Protein 8ZKH (pdb70)

Foldseek 3Di:
DDDDPDDFFFVLLVLVVVLLVVLLVVCLVLLLVLLVVLVVVVLVFFFAWQPFLQFFDFFDQWFWAKFQLAPPFTAHIDGDADDCNRGHRDDDIGTDDDPTRHAQWFGIWIWTAADPDFGDTFRFGGDDADGPHRLAHRGFPRDGDGGRDTGDTTVVDPVVPCPSVCSQCVQPQLLPNHLLPHYGPDPCSSSVSSLLVSLLLLQLLLQLLCCLQPVPPVVPHPCPPDDQFDPVCALQVSLQCSLVVCVVVSVVCVVPDCSVVSVVVSVVSSVSVRPRCGPPDLSSSNSSVSSSVNNVVCSNPPVSSVVSVVVCSVVSVVVSVVSVVVSVVSVLLSVVLSLLCCLFPRCVVLVVVQVVVLVVVCVQLPVVVQQPFQFLVCVLVSCVPRVLCCQQPPPQVDFQFFWKKWFFQAPDFFDDADPPDGDQAQAPGYDHDAAAAAQLERDDDPDGHPQHQQAADDDQADDPDLVDGGRGTGRMDQCDPSPPVNVVVSVSCVVSVHPVTRGFKMWTWFWHADPPSQKIKIKTKIWGHSGHGGTGIDIDIFIDHLAAPVPHCGSLLVSLVVLLVVLVVLVVVLVVVCVVVPDPPDPDVRPVVSVVLSVLSNVLNVLSNVLNHLSHVLVVVCVVDPHPDRSPCVRSSVSVVVSNVSSVVSSVVSVVVVVVVVLVPPVPVLVVVLCVVLVVVVVVLVVVLVVQLLVLLVVLVVQLPPDQPPRDDPCVPLQFFQPPDDSRPDDRSSDDDCVRSVRRSVVNCVVVPSPCVVVVRSVVSSVVSCCVRVVD/DVVVVVVLLVVLLVLLVLLVDLVCDPDCVVVQVVLCCQQFCDQLDDPDRDGLQRDWAVVSVLSNQLGSVLVQQADDPVLDFGARVNQWTWFAFKKKFFWFFDWPLDDDDPVCCDVDPTAADWDDPVGTDQCFDFPRDDQQRGKDDQVRQVAAWDQDDPGIDGNIGRMDTAFRHSVRNSVVSVVCVVGPSDDLRIFKMKMWTKIARVVPGKIKIKMKMWGAGSVGIIHIDIDIFIGHQPQPDDVVSVVSVVSVVVSVVSLVVLVVVLCVCCVPPPVVQPPPVLNVLSVVLSVLVVVLVVLVVVQNVPDVLVVVCVVPRNHGRDCPVNRVSVVVSVVSSVVSSVSSVVSPLVPPPPDDVVVLVVVLCVVLVVVVVVLVVVVVVVLLVLLVVCLVQVCPQQVCNVDSVSSSVQLVVVQVVNDDLVSQCVSDVPPSVVSSVVSNCCVVPPSVVVSVVSSVVSSVVSVVVVVVVVPD/DCVVVVVLLVVLLVLLVLLVVLVCDPPPVVVVVVVCCQQFQCQLAPPDRDGLQRFWAVVSVLSNQLGSVLVQCADDVLDWGARVVQWTWFAFKKKFFWFFDWPLDDDDPVCCPPDPTAEDADDPVGTDQDFDFPRDDQQRGKDDQVRQVWAWDQDDPGIDGRIGGMDTAFRHSVGNSVVSVVCVVRPRDDLGIFKMKMWTKIARVVDQKIKIKMKMWGAGSVGIIHIDIDIFIDHQPQPDDPVSVVSVVSVVVSVVSLVVLVVVLCVCQVPPPDPVPPDPLNVLSVVLSVLVVVLVVLCVVLNPPPVLVVVCVVPRNHGRDCPVSRVSVVVSVVSSVVSSVSSVVSVLVPPPPDDVSVLVVVLVVVLPVVVVVLVVVVVVVLLVLLVLCLVQCCPFDVCNVDSVSSSVVLVVVVVVPDDLVRQCVSPVPPSVVSSVVSCCCVPPPSVVVVVVSSVVSSVVSVVVVVVVVVD/DCPVVVVLLVVLLVLLVVLVVVVVPPVPVVVVVVLCCQQAPDALAPPGRHGLQDFWAPVSVLSNLVGSVLVSQCECRWAFLAWKKKFFWFFDWPLDDDDPVDPPPPPTAEDADDPVGTDADQDFPPDDQQRGWDDQVVQVDAWDQDDPDIDGNTGRMDTADRDSVGNNVVSVVCVVRDRCDLGIAKMKMWTKTAPVVDGKIKIKMKMWGAGSVGIIDIDIDIFIDGLDDPPDVVSVVSVVSVVVNVVSLVVLVVVLVVVCVVVVVDDVVDDLNVLSVLLSVLSVVLVVLVVVLNVVSVPSCVSVPDDNDGDDCVVNRVSVVVSVVSSVVNSVSSVVSVLVPPCPDPVSVLVVQLVVVLPVVLVVLVVVVVVVLLVLLVLCLVQCCPFQVCNVDSVSSSVQLVVVLVPDDDLPSLCVSPVPPSVVSSVVSCCCRVPPSVVVSVVSSVVSSVVSVVVVCVVPVD

Organism: Homo sapiens (NCBI:txid9606)

Radius of gyration: 43.86 Å; Cα contacts (8 Å, |Δi|>4): 3112; chains: 4; bounding box: 104×141×106 Å

B-factor: mean 83.78, std 37.87, range [20.0, 196.8]

Structure (mmCIF, N/CA/C/O backbone):
data_8ZKH
#
_entry.id   8ZKH
#
_cell.length_a   1.00
_cell.length_b   1.00
_cell.length_c   1.00
_cell.angle_alpha   90.00
_cell.angle_beta   90.00
_cell.angle_gamma   90.00
#
_symmetry.space_group_name_H-M   'P 1'
#
loop_
_entity.id
_entity.type
_entity.pdbx_description
1 polymer Polycystin-1
2 polymer Polycystin-2
3 non-polymer '(1R)-2-{[(S)-{[(2S)-2,3-dihydroxypropyl]oxy}(hydroxy)phosphoryl]oxy}-1-[(hexadecanoyloxy)methyl]ethyl (9Z)-octadec-9-enoate'
4 non-polymer 'CALCIUM ION'
5 non-polymer 2-acetamido-2-deoxy-beta-D-glucopyranose
#
loop_
_atom_site.group_PDB
_atom_site.id
_atom_site.type_symbol
_atom_site.label_atom_id
_atom_site.label_alt_id
_atom_site.label_comp_id
_atom_site.label_asym_id
_atom_site.label_entity_id
_atom_site.label_seq_id
_atom_site.pdbx_PDB_ins_code
_atom_site.Cartn_x
_atom_site.Cartn_y
_atom_site.Cartn_z
_atom_site.occupancy
_atom_site.B_iso_or_equiv
_atom_site.auth_seq_id
_atom_site.auth_comp_id
_atom_site.auth_asym_id
_atom_site.auth_atom_id
_atom_site.pdbx_PDB_model_num
ATOM 1 N N . VAL A 1 23 ? 111.818 151.077 178.849 1.00 136.88 3065 VAL A N 1
ATOM 2 C CA . VAL A 1 23 ? 112.117 149.651 178.853 1.00 136.88 3065 VAL A CA 1
ATOM 3 C C . VAL A 1 23 ? 113.108 149.315 177.746 1.00 136.88 3065 VAL A C 1
ATOM 4 O O . VAL A 1 23 ? 112.876 149.625 176.576 1.00 136.88 3065 VAL A O 1
ATOM 8 N N . PHE A 1 24 ? 114.209 148.670 178.121 1.00 137.92 3066 PHE A N 1
ATOM 9 C CA . PHE A 1 24 ? 115.235 148.263 177.166 1.00 137.92 3066 PHE A CA 1
ATOM 10 C C . PHE A 1 24 ? 115.114 146.763 176.914 1.00 137.92 3066 PHE A C 1
ATOM 11 O O . PHE A 1 24 ? 115.525 145.955 177.747 1.00 137.92 3066 PHE A O 1
ATOM 19 N N . PRO A 1 25 ? 114.547 146.388 175.758 1.00 134.28 3067 PRO A N 1
ATOM 20 C CA . PRO A 1 25 ? 114.332 144.984 175.400 1.00 134.28 3067 PRO A CA 1
ATOM 21 C C . PRO A 1 25 ? 115.465 144.325 174.612 1.00 134.28 3067 PRO A C 1
ATOM 22 O O . PRO A 1 25 ? 116.485 144.943 174.306 1.00 134.28 3067 PRO A O 1
ATOM 26 N N . GLU A 1 26 ? 115.251 143.051 174.296 1.00 130.17 3068 GLU A N 1
ATOM 27 C CA . GLU A 1 26 ? 116.184 142.219 173.544 1.00 130.17 3068 GLU A CA 1
ATOM 28 C C . GLU A 1 26 ? 117.419 141.820 174.346 1.00 130.17 3068 GLU A C 1
ATOM 29 O O . GLU A 1 26 ? 118.531 142.262 174.030 1.00 130.17 3068 GLU A O 1
ATOM 35 N N . PRO A 1 27 ? 117.274 140.993 175.386 1.00 126.34 3069 PRO A N 1
ATOM 36 C CA . PRO A 1 27 ? 118.445 140.349 175.988 1.00 126.34 3069 PRO A CA 1
ATOM 37 C C . PRO A 1 27 ? 118.846 139.060 175.290 1.00 126.34 3069 PRO A C 1
ATOM 38 O O . PRO A 1 27 ? 119.899 138.497 175.620 1.00 126.34 3069 PRO A O 1
ATOM 42 N N . THR A 1 28 ? 118.041 138.589 174.340 1.00 125.48 3070 THR A N 1
ATOM 43 C CA . THR A 1 28 ? 118.265 137.323 173.659 1.00 125.48 3070 THR A CA 1
ATOM 44 C C . THR A 1 28 ? 119.077 137.550 172.384 1.00 125.48 3070 THR A C 1
ATOM 45 O O . THR A 1 28 ? 119.606 138.638 172.141 1.00 125.48 3070 THR A O 1
ATOM 49 N N . ALA A 1 29 ? 119.182 136.513 171.547 1.00 123.42 3071 ALA A N 1
ATOM 50 C CA . ALA A 1 29 ? 119.999 136.578 170.345 1.00 123.42 3071 ALA A CA 1
ATOM 51 C C . ALA A 1 29 ? 119.315 136.051 169.089 1.00 123.42 3071 ALA A C 1
ATOM 52 O O . ALA A 1 29 ? 119.914 136.116 168.011 1.00 123.42 3071 ALA A O 1
ATOM 54 N N . ASP A 1 30 ? 118.093 135.531 169.188 1.00 121.35 3072 ASP A N 1
ATOM 55 C CA . ASP A 1 30 ? 117.396 135.056 168.001 1.00 121.35 3072 ASP A CA 1
ATOM 56 C C . ASP A 1 30 ? 116.940 136.230 167.142 1.00 121.35 3072 ASP A C 1
ATOM 57 O O . ASP A 1 30 ? 116.754 137.349 167.626 1.00 121.35 3072 ASP A O 1
ATOM 62 N N . VAL A 1 31 ? 116.758 135.963 165.852 1.00 109.95 3073 VAL A N 1
ATOM 63 C CA . VAL A 1 31 ? 116.429 136.996 164.879 1.00 109.95 3073 VAL A CA 1
ATOM 64 C C . VAL A 1 31 ? 115.053 136.713 164.289 1.00 109.95 3073 VAL A C 1
ATOM 65 O O . VAL A 1 31 ? 114.634 135.558 164.150 1.00 109.95 3073 VAL A O 1
ATOM 69 N N . ASN A 1 32 ? 114.339 137.787 163.964 1.00 103.82 3074 ASN A N 1
ATOM 70 C CA . ASN A 1 32 ? 113.039 137.707 163.312 1.00 103.82 3074 ASN A CA 1
ATOM 71 C C . ASN A 1 32 ? 113.217 138.043 161.838 1.00 103.82 3074 ASN A C 1
ATOM 72 O O . ASN A 1 32 ? 113.741 139.111 161.501 1.00 103.82 3074 ASN A O 1
ATOM 77 N N . TYR A 1 33 ? 112.785 137.136 160.964 1.00 95.27 3075 TYR A N 1
ATOM 78 C CA . TYR A 1 33 ? 113.023 137.293 159.536 1.00 95.27 3075 TYR A CA 1
ATOM 79 C C . TYR A 1 33 ? 111.950 138.103 158.826 1.00 95.27 3075 TYR A C 1
ATOM 80 O O . TYR A 1 33 ? 112.199 138.590 157.719 1.00 95.27 3075 TYR A O 1
ATOM 89 N N . ILE A 1 34 ? 110.774 138.272 159.433 1.00 93.12 3076 ILE A N 1
ATOM 90 C CA . ILE A 1 34 ? 109.694 139.001 158.772 1.00 93.12 3076 ILE A CA 1
ATOM 91 C C . ILE A 1 34 ? 110.084 140.460 158.566 1.00 93.12 3076 ILE A C 1
ATOM 92 O O . ILE A 1 34 ? 109.947 141.013 157.465 1.00 93.12 3076 ILE A O 1
ATOM 97 N N . VAL A 1 35 ? 110.583 141.102 159.624 1.00 97.42 3077 VAL A N 1
ATOM 98 C CA . VAL A 1 35 ? 110.944 142.514 159.540 1.00 97.42 3077 VAL A CA 1
ATOM 99 C C . VAL A 1 35 ? 112.097 142.716 158.565 1.00 97.42 3077 VAL A C 1
ATOM 100 O O . VAL A 1 35 ? 112.081 143.643 157.745 1.00 97.42 3077 VAL A O 1
ATOM 104 N N . MET A 1 36 ? 113.110 141.849 158.631 1.00 97.71 3078 MET A N 1
ATOM 105 C CA . MET A 1 36 ? 114.246 141.976 157.726 1.00 97.71 3078 MET A CA 1
ATOM 106 C C . MET A 1 36 ? 113.815 141.796 156.277 1.00 97.71 3078 MET A C 1
ATOM 107 O O . MET A 1 36 ? 114.233 142.560 155.398 1.00 97.71 3078 MET A O 1
ATOM 112 N N . LEU A 1 37 ? 112.967 140.800 156.012 1.00 88.86 3079 LEU A N 1
ATOM 113 C CA . LEU A 1 37 ? 112.516 140.559 154.646 1.00 88.86 3079 LEU A CA 1
ATOM 114 C C . LEU A 1 37 ? 111.709 141.735 154.111 1.00 88.86 3079 LEU A C 1
ATOM 115 O O . LEU A 1 37 ? 111.924 142.174 152.975 1.00 88.86 3079 LEU A O 1
ATOM 120 N N . THR A 1 38 ? 110.782 142.267 154.913 1.00 93.40 3080 THR A N 1
ATOM 121 C CA . THR A 1 38 ? 109.958 143.364 154.410 1.00 93.40 3080 THR A CA 1
ATOM 122 C C . THR A 1 38 ? 110.783 144.634 154.215 1.00 93.40 3080 THR A C 1
ATOM 123 O O . THR A 1 38 ? 110.578 145.366 153.237 1.00 93.40 3080 THR A O 1
ATOM 127 N N . CYS A 1 39 ? 111.741 144.901 155.110 1.00 97.95 3081 CYS A N 1
ATOM 128 C CA . CYS A 1 39 ? 112.607 146.060 154.926 1.00 97.95 3081 CYS A CA 1
ATOM 129 C C . CYS A 1 39 ? 113.475 145.911 153.682 1.00 97.95 3081 CYS A C 1
ATOM 130 O O . CYS A 1 39 ? 113.659 146.875 152.927 1.00 97.95 3081 CYS A O 1
ATOM 133 N N . ALA A 1 40 ? 114.014 144.713 153.446 1.00 94.66 3082 ALA A N 1
ATOM 134 C CA . ALA A 1 40 ? 114.808 144.492 152.243 1.00 94.66 3082 ALA A CA 1
ATOM 135 C C . ALA A 1 40 ? 113.967 144.681 150.988 1.00 94.66 3082 ALA A C 1
ATOM 136 O O . ALA A 1 40 ? 114.423 145.291 150.013 1.00 94.66 3082 ALA A O 1
ATOM 138 N N . VAL A 1 41 ? 112.734 144.170 150.996 1.00 91.92 3083 VAL A N 1
ATOM 139 C CA . VAL A 1 41 ? 111.867 144.303 149.828 1.00 91.92 3083 VAL A CA 1
ATOM 140 C C . VAL A 1 41 ? 111.563 145.770 149.555 1.00 91.92 3083 VAL A C 1
ATOM 141 O O . VAL A 1 41 ? 111.625 146.233 148.408 1.00 91.92 3083 VAL A O 1
ATOM 145 N N . CYS A 1 42 ? 111.229 146.528 150.605 1.00 99.64 3084 CYS A N 1
ATOM 146 C CA . CYS A 1 42 ? 110.911 147.939 150.403 1.00 99.64 3084 CYS A CA 1
ATOM 147 C C . CYS A 1 42 ? 112.128 148.716 149.913 1.00 99.64 3084 CYS A C 1
ATOM 148 O O . CYS A 1 42 ? 112.011 149.566 149.023 1.00 99.64 3084 CYS A O 1
ATOM 151 N N . LEU A 1 43 ? 113.311 148.429 150.464 1.00 100.25 3085 LEU A N 1
ATOM 152 C CA . LEU A 1 43 ? 114.513 149.121 150.008 1.00 100.25 3085 LEU A CA 1
ATOM 153 C C . LEU A 1 43 ? 114.823 148.801 148.549 1.00 100.25 3085 LEU A C 1
ATOM 154 O O . LEU A 1 43 ? 115.175 149.697 147.772 1.00 100.25 3085 LEU A O 1
ATOM 159 N N . VAL A 1 44 ? 114.696 147.531 148.156 1.00 99.63 3086 VAL A N 1
ATOM 160 C CA . VAL A 1 44 ? 114.994 147.148 146.779 1.00 99.63 3086 VAL A CA 1
ATOM 161 C C . VAL A 1 44 ? 114.005 147.791 145.813 1.00 99.63 3086 VAL A C 1
ATOM 162 O O . VAL A 1 44 ? 114.394 148.300 144.749 1.00 99.63 3086 VAL A O 1
ATOM 166 N N . THR A 1 45 ? 112.712 147.774 146.154 1.00 102.09 3087 THR A N 1
ATOM 167 C CA . THR A 1 45 ? 111.740 148.401 145.267 1.00 102.09 3087 THR A CA 1
ATOM 168 C C . THR A 1 45 ? 111.958 149.906 145.188 1.00 102.09 3087 THR A C 1
ATOM 169 O O . THR A 1 45 ? 111.781 150.496 144.115 1.00 102.09 3087 THR A O 1
ATOM 173 N N . TYR A 1 46 ? 112.382 150.540 146.288 1.00 112.53 3088 TYR A N 1
ATOM 174 C CA . TYR A 1 46 ? 112.728 151.953 146.213 1.00 112.53 3088 TYR A CA 1
ATOM 175 C C . TYR A 1 46 ? 113.910 152.183 145.288 1.00 112.53 3088 TYR A C 1
ATOM 176 O O . TYR A 1 46 ? 113.928 153.159 144.537 1.00 112.53 3088 TYR A O 1
ATOM 185 N N . MET A 1 47 ? 114.923 151.319 145.348 1.00 109.98 3089 MET A N 1
ATOM 186 C CA . MET A 1 47 ? 116.089 151.507 144.488 1.00 109.98 3089 MET A CA 1
ATOM 187 C C . MET A 1 47 ? 115.704 151.405 143.016 1.00 109.98 3089 MET A C 1
ATOM 188 O O . MET A 1 47 ? 116.099 152.244 142.191 1.00 109.98 3089 MET A O 1
ATOM 193 N N . VAL A 1 48 ? 114.913 150.386 142.671 1.00 108.92 3090 VAL A N 1
ATOM 194 C CA . VAL A 1 48 ? 114.504 150.213 141.277 1.00 108.92 3090 VAL A CA 1
ATOM 195 C C . VAL A 1 48 ? 113.646 151.387 140.820 1.00 108.92 3090 VAL A C 1
ATOM 196 O O . VAL A 1 48 ? 113.840 151.933 139.720 1.00 108.92 3090 VAL A O 1
ATOM 200 N N . MET A 1 49 ? 112.682 151.794 141.652 1.00 116.59 3091 MET A N 1
ATOM 201 C CA . MET A 1 49 ? 111.840 152.929 141.298 1.00 116.59 3091 MET A CA 1
ATOM 202 C C . MET A 1 49 ? 112.653 154.207 141.170 1.00 116.59 3091 MET A C 1
ATOM 203 O O . MET A 1 49 ? 112.382 155.027 140.293 1.00 116.59 3091 MET A O 1
ATOM 208 N N . ALA A 1 50 ? 113.643 154.402 142.039 1.00 119.21 3092 ALA A N 1
ATOM 209 C CA . ALA A 1 50 ? 114.470 155.598 141.955 1.00 119.21 3092 ALA A CA 1
ATOM 210 C C . ALA A 1 50 ? 115.242 155.634 140.647 1.00 119.21 3092 ALA A C 1
ATOM 211 O O . ALA A 1 50 ? 115.294 156.675 139.985 1.00 119.21 3092 ALA A O 1
ATOM 213 N N . ALA A 1 51 ? 115.826 154.504 140.243 1.00 119.78 3093 ALA A N 1
ATOM 214 C CA . ALA A 1 51 ? 116.548 154.473 138.973 1.00 119.78 3093 ALA A CA 1
ATOM 215 C C . ALA A 1 51 ? 115.620 154.793 137.805 1.00 119.78 3093 ALA A C 1
ATOM 216 O O . ALA A 1 51 ? 115.913 155.670 136.976 1.00 119.78 3093 ALA A O 1
ATOM 218 N N . ILE A 1 52 ? 114.478 154.103 137.735 1.00 120.20 3094 ILE A N 1
ATOM 219 C CA . ILE A 1 52 ? 113.589 154.282 136.590 1.00 120.20 3094 ILE A CA 1
ATOM 220 C C . ILE A 1 52 ? 113.007 155.692 136.579 1.00 120.20 3094 ILE A C 1
ATOM 221 O O . ILE A 1 52 ? 112.897 156.330 135.523 1.00 120.20 3094 ILE A O 1
ATOM 226 N N . LEU A 1 53 ? 112.629 156.204 137.752 1.00 126.80 3095 LEU A N 1
ATOM 227 C CA . LEU A 1 53 ? 112.058 157.540 137.845 1.00 126.80 3095 LEU A CA 1
ATOM 228 C C . LEU A 1 53 ? 113.083 158.615 137.527 1.00 126.80 3095 LEU A C 1
ATOM 229 O O . LEU A 1 53 ? 112.725 159.644 136.954 1.00 126.80 3095 LEU A O 1
ATOM 234 N N . HIS A 1 54 ? 114.352 158.412 137.889 1.00 132.18 3096 HIS A N 1
ATOM 235 C CA . HIS A 1 54 ? 115.381 159.362 137.481 1.00 132.18 3096 HIS A CA 1
ATOM 236 C C . HIS A 1 54 ? 115.545 159.365 135.968 1.00 132.18 3096 HIS A C 1
ATOM 237 O O . HIS A 1 54 ? 115.703 160.430 135.357 1.00 132.18 3096 HIS A O 1
ATOM 244 N N . LYS A 1 55 ? 115.509 158.183 135.346 1.00 132.22 3097 LYS A N 1
ATOM 245 C CA . LYS A 1 55 ? 115.565 158.129 133.887 1.00 132.22 3097 LYS A CA 1
ATOM 246 C C . LYS A 1 55 ? 114.394 158.885 133.265 1.00 132.22 3097 LYS A C 1
ATOM 247 O O . LYS A 1 55 ? 114.572 159.686 132.338 1.00 132.22 3097 LYS A O 1
ATOM 253 N N . LEU A 1 56 ? 113.184 158.651 133.780 1.00 134.43 3098 LEU A N 1
ATOM 254 C CA . LEU A 1 56 ? 112.007 159.334 133.249 1.00 134.43 3098 LEU A CA 1
ATOM 255 C C . LEU A 1 56 ? 112.092 160.839 133.477 1.00 134.43 3098 LEU A C 1
ATOM 256 O O . LEU A 1 56 ? 111.700 161.630 132.612 1.00 134.43 3098 LEU A O 1
ATOM 261 N N . ASP A 1 57 ? 112.591 161.250 134.644 1.00 141.08 3099 ASP A N 1
ATOM 262 C CA . ASP A 1 57 ? 112.720 162.668 134.954 1.00 141.08 3099 ASP A CA 1
ATOM 263 C C . ASP A 1 57 ? 113.690 163.347 134.000 1.00 141.08 3099 ASP A C 1
ATOM 264 O O . ASP A 1 57 ? 113.427 164.452 133.517 1.00 141.08 3099 ASP A O 1
ATOM 269 N N . GLN A 1 58 ? 114.829 162.707 133.727 1.00 142.39 3100 GLN A N 1
ATOM 270 C CA . GLN A 1 58 ? 115.784 163.307 132.802 1.00 142.39 3100 GLN A CA 1
ATOM 271 C C . GLN A 1 58 ? 115.216 163.350 131.387 1.00 142.39 3100 GLN A C 1
ATOM 272 O O . GLN A 1 58 ? 115.427 164.327 130.655 1.00 142.39 3100 GLN A O 1
ATOM 278 N N . LEU A 1 59 ? 114.461 162.319 130.996 1.00 143.10 3101 LEU A N 1
ATOM 279 C CA . LEU A 1 59 ? 113.833 162.322 129.678 1.00 143.10 3101 LEU A CA 1
ATOM 280 C C . LEU A 1 59 ? 112.827 163.461 129.553 1.00 143.10 3101 LEU A C 1
ATOM 281 O O . LEU A 1 59 ? 112.761 164.137 128.520 1.00 143.10 3101 LEU A O 1
ATOM 286 N N . ASP A 1 60 ? 112.030 163.686 130.599 1.00 148.64 3102 ASP A N 1
ATOM 287 C CA . ASP A 1 60 ? 111.021 164.739 130.555 1.00 148.64 3102 ASP A CA 1
ATOM 288 C C . ASP A 1 60 ? 111.649 166.126 130.634 1.00 148.64 3102 ASP A C 1
ATOM 289 O O . ASP A 1 60 ? 111.196 167.054 129.955 1.00 148.64 3102 ASP A O 1
ATOM 294 N N . ALA A 1 61 ? 112.688 166.288 131.458 1.00 149.45 3103 ALA A N 1
ATOM 295 C CA . ALA A 1 61 ? 113.328 167.589 131.603 1.00 149.45 3103 ALA A CA 1
ATOM 296 C C . ALA A 1 61 ? 114.146 167.954 130.373 1.00 149.45 3103 ALA A C 1
ATOM 297 O O . ALA A 1 61 ? 114.358 169.141 130.105 1.00 149.45 3103 ALA A O 1
ATOM 299 N N . SER A 1 62 ? 114.620 166.957 129.620 1.00 151.62 3104 SER A N 1
ATOM 300 C CA . SER A 1 62 ? 115.297 167.255 128.364 1.00 151.62 3104 SER A CA 1
ATOM 301 C C . SER A 1 62 ? 114.361 167.900 127.351 1.00 151.62 3104 SER A C 1
ATOM 302 O O . SER A 1 62 ? 114.832 168.576 126.430 1.00 151.62 3104 SER A O 1
ATOM 305 N N . ARG A 1 63 ? 113.051 167.709 127.501 1.00 151.47 3105 ARG A N 1
ATOM 306 C CA . ARG A 1 63 ? 112.063 168.349 126.643 1.00 151.47 3105 ARG A CA 1
ATOM 307 C C . ARG A 1 63 ? 111.547 169.649 127.243 1.00 151.47 3105 ARG A C 1
ATOM 308 O O . ARG A 1 63 ? 111.288 170.603 126.501 1.00 151.47 3105 ARG A O 1
ATOM 316 N N . GLY A 1 64 ? 111.441 169.726 128.567 1.00 151.91 3106 GLY A N 1
ATOM 317 C CA . GLY A 1 64 ? 111.017 170.941 129.239 1.00 151.91 3106 GLY A CA 1
ATOM 318 C C . GLY A 1 64 ? 112.117 171.975 129.380 1.00 151.91 3106 GLY A C 1
ATOM 319 O O . GLY A 1 64 ? 111.936 172.999 130.037 1.00 151.91 3106 GLY A O 1
ATOM 320 N N . ARG A 1 75 ? 91.795 164.014 120.809 1.00 170.62 3117 ARG A N 1
ATOM 321 C CA . ARG A 1 75 ? 92.038 164.518 122.154 1.00 170.62 3117 ARG A CA 1
ATOM 322 C C . ARG A 1 75 ? 91.784 166.020 122.228 1.00 170.62 3117 ARG A C 1
ATOM 323 O O . ARG A 1 75 ? 91.074 166.580 121.393 1.00 170.62 3117 ARG A O 1
ATOM 325 N N . PHE A 1 76 ? 92.365 166.664 123.243 1.00 171.57 3118 PHE A N 1
ATOM 326 C CA . PHE A 1 76 ? 92.214 168.109 123.384 1.00 171.57 3118 PHE A CA 1
ATOM 327 C C . PHE A 1 76 ? 92.858 168.848 122.218 1.00 171.57 3118 PHE A C 1
ATOM 328 O O . PHE A 1 76 ? 92.289 169.813 121.694 1.00 171.57 3118 PHE A O 1
ATOM 330 N N . LYS A 1 77 ? 94.043 168.412 121.800 1.00 170.74 3119 LYS A N 1
ATOM 331 C CA . LYS A 1 77 ? 94.737 169.044 120.688 1.00 170.74 3119 LYS A CA 1
ATOM 332 C C . LYS A 1 77 ? 94.069 168.666 119.372 1.00 170.74 3119 LYS A C 1
ATOM 333 O O . LYS A 1 77 ? 93.797 167.488 119.119 1.00 170.74 3119 LYS A O 1
ATOM 335 N N . TYR A 1 78 ? 93.807 169.666 118.538 1.00 171.35 3120 TYR A N 1
ATOM 336 C CA . TYR A 1 78 ? 93.168 169.474 117.247 1.00 171.35 3120 TYR A CA 1
ATOM 337 C C . TYR A 1 78 ? 94.074 169.995 116.138 1.00 171.35 3120 TYR A C 1
ATOM 338 O O . TYR A 1 78 ? 95.071 170.679 116.384 1.00 171.35 3120 TYR A O 1
ATOM 340 N N . GLU A 1 79 ? 93.711 169.660 114.903 1.00 172.70 3121 GLU A N 1
ATOM 341 C CA . GLU A 1 79 ? 94.447 170.076 113.714 1.00 172.70 3121 GLU A CA 1
ATOM 342 C C . GLU A 1 79 ? 93.617 171.030 112.860 1.00 172.70 3121 GLU A C 1
ATOM 343 O O . GLU A 1 79 ? 93.621 170.954 111.630 1.00 172.70 3121 GLU A O 1
ATOM 345 N N . ILE A 1 80 ? 92.894 171.937 113.508 1.00 175.13 3122 ILE A N 1
ATOM 346 C CA . ILE A 1 80 ? 92.046 172.897 112.821 1.00 175.13 3122 ILE A CA 1
ATOM 347 C C . ILE A 1 80 ? 92.694 174.277 112.899 1.00 175.13 3122 ILE A C 1
ATOM 348 O O . ILE A 1 80 ? 93.632 174.511 113.660 1.00 175.13 3122 ILE A O 1
ATOM 350 N N . LEU A 1 81 ? 92.175 175.199 112.092 1.00 175.48 3123 LEU A N 1
ATOM 351 C CA . LEU A 1 81 ? 92.729 176.543 112.029 1.00 175.48 3123 LEU A CA 1
ATOM 352 C C . LEU A 1 81 ? 92.429 177.320 113.306 1.00 175.48 3123 LEU A C 1
ATOM 353 O O . LEU A 1 81 ? 91.439 177.069 113.999 1.00 175.48 3123 LEU A O 1
ATOM 355 N N . VAL A 1 82 ? 93.305 178.276 113.613 1.00 175.95 3124 VAL A N 1
ATOM 356 C CA . VAL A 1 82 ? 93.156 179.124 114.790 1.00 175.95 3124 VAL A CA 1
ATOM 357 C C . VAL A 1 82 ? 93.191 180.584 114.359 1.00 175.95 3124 VAL A C 1
ATOM 358 O O . VAL A 1 82 ? 93.626 181.458 115.118 1.00 175.95 3124 VAL A O 1
ATOM 360 N N . LYS A 1 83 ? 92.736 180.855 113.138 1.00 175.62 3125 LYS A N 1
ATOM 361 C CA . LYS A 1 83 ? 92.769 182.204 112.576 1.00 175.62 3125 LYS A CA 1
ATOM 362 C C . LYS A 1 83 ? 91.709 183.058 113.259 1.00 175.62 3125 LYS A C 1
ATOM 363 O O . LYS A 1 83 ? 90.538 183.045 112.875 1.00 175.62 3125 LYS A O 1
ATOM 365 N N . THR A 1 84 ? 92.119 183.805 114.279 1.00 177.55 3126 THR A N 1
ATOM 366 C CA . THR A 1 84 ? 91.237 184.707 115.017 1.00 177.55 3126 THR A CA 1
ATOM 367 C C . THR A 1 84 ? 91.590 186.136 114.611 1.00 177.55 3126 THR A C 1
ATOM 368 O O . THR A 1 84 ? 92.415 186.794 115.247 1.00 177.55 3126 THR A O 1
ATOM 370 N N . GLY A 1 85 ? 90.956 186.613 113.543 1.00 179.35 3127 GLY A N 1
ATOM 371 C CA . GLY A 1 85 ? 91.200 187.954 113.053 1.00 179.35 3127 GLY A CA 1
ATOM 372 C C . GLY A 1 85 ? 89.984 188.852 113.142 1.00 179.35 3127 GLY A C 1
ATOM 373 O O . GLY A 1 85 ? 89.783 189.725 112.292 1.00 179.35 3127 GLY A O 1
ATOM 374 N N . TRP A 1 86 ? 89.163 188.648 114.173 1.00 179.96 3128 TRP A N 1
ATOM 375 C CA . TRP A 1 86 ? 87.944 189.428 114.346 1.00 179.96 3128 TRP A CA 1
ATOM 376 C C . TRP A 1 86 ? 88.202 190.828 114.888 1.00 179.96 3128 TRP A C 1
ATOM 377 O O . TRP A 1 86 ? 87.270 191.638 114.925 1.00 179.96 3128 TRP A O 1
ATOM 379 N N . GLY A 1 87 ? 89.428 191.131 115.307 1.00 181.97 3129 GLY A N 1
ATOM 380 C CA . GLY A 1 87 ? 89.751 192.437 115.839 1.00 181.97 3129 GLY A CA 1
ATOM 381 C C . GLY A 1 87 ? 91.212 192.763 115.618 1.00 181.97 3129 GLY A C 1
ATOM 382 O O . GLY A 1 87 ? 91.976 191.958 115.082 1.00 181.97 3129 GLY A O 1
ATOM 383 N N . ARG A 1 88 ? 91.596 193.964 116.042 1.00 184.65 3130 ARG A N 1
ATOM 384 C CA . ARG A 1 88 ? 92.964 194.437 115.895 1.00 184.65 3130 ARG A CA 1
ATOM 385 C C . ARG A 1 88 ? 93.272 195.401 117.033 1.00 184.65 3130 ARG A C 1
ATOM 386 O O . ARG A 1 88 ? 92.476 195.575 117.961 1.00 184.65 3130 ARG A O 1
ATOM 388 N N . GLY A 1 89 ? 94.442 196.034 116.955 1.00 185.20 3131 GLY A N 1
ATOM 389 C CA . GLY A 1 89 ? 94.884 196.965 117.968 1.00 185.20 3131 GLY A CA 1
ATOM 390 C C . GLY A 1 89 ? 95.681 196.353 119.099 1.00 185.20 3131 GLY A C 1
ATOM 391 O O . GLY A 1 89 ? 96.176 197.095 119.957 1.00 185.20 3131 GLY A O 1
ATOM 392 N N . SER A 1 90 ? 95.820 195.027 119.132 1.00 187.90 3132 SER A N 1
ATOM 393 C CA . SER A 1 90 ? 96.580 194.336 120.167 1.00 187.90 3132 SER A CA 1
ATOM 394 C C . SER A 1 90 ? 97.942 193.868 119.667 1.00 187.90 3132 SER A C 1
ATOM 395 O O . SER A 1 90 ? 98.429 192.814 120.090 1.00 187.90 3132 SER A O 1
ATOM 397 N N . GLY A 1 91 ? 98.565 194.629 118.770 1.00 190.10 3133 GLY A N 1
ATOM 398 C CA . GLY A 1 91 ? 99.850 194.244 118.221 1.00 190.10 3133 GLY A CA 1
ATOM 399 C C . GLY A 1 91 ? 100.957 194.188 119.252 1.00 190.10 3133 GLY A C 1
ATOM 400 O O . GLY A 1 91 ? 101.433 195.226 119.723 1.00 190.10 3133 GLY A O 1
ATOM 401 N N . THR A 1 92 ? 101.379 192.975 119.600 1.00 192.15 3134 THR A N 1
ATOM 402 C CA . THR A 1 92 ? 102.435 192.752 120.579 1.00 192.15 3134 THR A CA 1
ATOM 403 C C . THR A 1 92 ? 102.848 191.291 120.507 1.00 192.15 3134 THR A C 1
ATOM 404 O O . THR A 1 92 ? 102.113 190.447 119.986 1.00 192.15 3134 THR A O 1
ATOM 406 N N . THR A 1 93 ? 104.032 191.003 121.041 1.00 191.77 3135 THR A N 1
ATOM 407 C CA . THR A 1 93 ? 104.535 189.634 121.084 1.00 191.77 3135 THR A CA 1
ATOM 408 C C . THR A 1 93 ? 103.729 188.837 122.103 1.00 191.77 3135 THR A C 1
ATOM 409 O O . THR A 1 93 ? 103.923 188.986 123.313 1.00 191.77 3135 THR A O 1
ATOM 411 N N . ALA A 1 94 ? 102.824 187.991 121.617 1.00 191.56 3136 ALA A N 1
ATOM 412 C CA . ALA A 1 94 ? 101.944 187.207 122.470 1.00 191.56 3136 ALA A CA 1
ATOM 413 C C . ALA A 1 94 ? 102.007 185.741 122.071 1.00 191.56 3136 ALA A C 1
ATOM 414 O O . ALA A 1 94 ? 102.047 185.413 120.882 1.00 191.56 3136 ALA A O 1
ATOM 416 N N . HIS A 1 95 ? 102.016 184.864 123.075 1.00 190.06 3137 HIS A N 1
ATOM 417 C CA . HIS A 1 95 ? 102.024 183.420 122.841 1.00 190.06 3137 HIS A CA 1
ATOM 418 C C . HIS A 1 95 ? 101.328 182.766 124.032 1.00 190.06 3137 HIS A C 1
ATOM 419 O O . HIS A 1 95 ? 101.942 182.580 125.087 1.00 190.06 3137 HIS A O 1
ATOM 421 N N . VAL A 1 96 ? 100.053 182.422 123.855 1.00 186.99 3138 VAL A N 1
ATOM 422 C CA . VAL A 1 96 ? 99.257 181.840 124.930 1.00 186.99 3138 VAL A CA 1
ATOM 423 C C . VAL A 1 96 ? 98.775 180.456 124.518 1.00 186.99 3138 VAL A C 1
ATOM 424 O O . VAL A 1 96 ? 98.977 180.028 123.376 1.00 186.99 3138 VAL A O 1
ATOM 426 N N . GLY A 1 97 ? 98.136 179.750 125.447 1.00 185.05 3139 GLY A N 1
ATOM 427 C CA . GLY A 1 97 ? 97.620 178.423 125.175 1.00 185.05 3139 GLY A CA 1
ATOM 428 C C . GLY A 1 97 ? 96.272 178.177 125.818 1.00 185.05 3139 GLY A C 1
ATOM 429 O O . GLY A 1 97 ? 95.544 179.124 126.131 1.00 185.05 3139 GLY A O 1
ATOM 430 N N . ILE A 1 98 ? 95.925 176.906 126.020 1.00 182.21 3140 ILE A N 1
ATOM 431 C CA . ILE A 1 98 ? 94.657 176.528 126.626 1.00 182.21 3140 ILE A CA 1
ATOM 432 C C . ILE A 1 98 ? 94.918 175.517 127.735 1.00 182.21 3140 ILE A C 1
ATOM 433 O O . ILE A 1 98 ? 95.936 174.822 127.750 1.00 182.21 3140 ILE A O 1
ATOM 435 N N . MET A 1 99 ? 93.974 175.444 128.670 1.00 178.50 3141 MET A N 1
ATOM 436 C CA . MET A 1 99 ? 94.035 174.515 129.797 1.00 178.50 3141 MET A CA 1
ATOM 437 C C . MET A 1 99 ? 92.862 173.548 129.669 1.00 178.50 3141 MET A C 1
ATOM 438 O O . MET A 1 99 ? 91.720 173.901 129.980 1.00 178.50 3141 MET A O 1
ATOM 440 N N . LEU A 1 100 ? 93.146 172.328 129.211 1.00 175.51 3142 LEU A N 1
ATOM 441 C CA . LEU A 1 100 ? 92.112 171.312 129.008 1.00 175.51 3142 LEU A CA 1
ATOM 442 C C . LEU A 1 100 ? 91.906 170.554 130.316 1.00 175.51 3142 LEU A C 1
ATOM 443 O O . LEU A 1 100 ? 92.367 169.426 130.504 1.00 175.51 3142 LEU A O 1
ATOM 445 N N . TYR A 1 101 ? 91.187 171.196 131.237 1.00 175.13 3143 TYR A N 1
ATOM 446 C CA . TYR A 1 101 ? 90.899 170.613 132.547 1.00 175.13 3143 TYR A CA 1
ATOM 447 C C . TYR A 1 101 ? 89.793 169.574 132.385 1.00 175.13 3143 TYR A C 1
ATOM 448 O O . TYR A 1 101 ? 88.618 169.807 132.682 1.00 175.13 3143 TYR A O 1
ATOM 450 N N . GLY A 1 102 ? 90.187 168.398 131.905 1.00 172.92 3144 GLY A N 1
ATOM 451 C CA . GLY A 1 102 ? 89.243 167.325 131.667 1.00 172.92 3144 GLY A CA 1
ATOM 452 C C . GLY A 1 102 ? 89.418 166.148 132.604 1.00 172.92 3144 GLY A C 1
ATOM 453 O O . GLY A 1 102 ? 89.791 166.319 133.768 1.00 172.92 3144 GLY A O 1
ATOM 454 N N . VAL A 1 103 ? 89.152 164.944 132.104 1.00 172.30 3145 VAL A N 1
ATOM 455 C CA . VAL A 1 103 ? 89.249 163.720 132.889 1.00 172.30 3145 VAL A CA 1
ATOM 456 C C . VAL A 1 103 ? 90.553 163.019 132.540 1.00 172.30 3145 VAL A C 1
ATOM 457 O O . VAL A 1 103 ? 90.846 162.788 131.359 1.00 172.30 3145 VAL A O 1
ATOM 459 N N . ASP A 1 104 ? 91.343 162.698 133.565 1.00 173.17 3146 ASP A N 1
ATOM 460 C CA . ASP A 1 104 ? 92.610 161.975 133.492 1.00 173.17 3146 ASP A CA 1
ATOM 461 C C . ASP A 1 104 ? 93.719 162.774 132.816 1.00 173.17 3146 ASP A C 1
ATOM 462 O O . ASP A 1 104 ? 94.849 162.277 132.727 1.00 173.17 3146 ASP A O 1
ATOM 464 N N . SER A 1 105 ? 93.445 163.987 132.339 1.00 172.76 3147 SER A N 1
ATOM 465 C CA . SER A 1 105 ? 94.478 164.809 131.713 1.00 172.76 3147 SER A CA 1
ATOM 466 C C . SER A 1 105 ? 94.045 166.265 131.809 1.00 172.76 3147 SER A C 1
ATOM 467 O O . SER A 1 105 ? 93.120 166.682 131.104 1.00 172.76 3147 SER A O 1
ATOM 469 N N . ARG A 1 106 ? 94.710 167.031 132.673 1.00 174.59 3148 ARG A N 1
ATOM 470 C CA . ARG A 1 106 ? 94.421 168.451 132.875 1.00 174.59 3148 ARG A CA 1
ATOM 471 C C . ARG A 1 106 ? 95.751 169.198 132.885 1.00 174.59 3148 ARG A C 1
ATOM 472 O O . ARG A 1 106 ? 96.364 169.377 133.941 1.00 174.59 3148 ARG A O 1
ATOM 474 N N . SER A 1 107 ? 96.193 169.632 131.710 1.00 177.99 3149 SER A N 1
ATOM 475 C CA . SER A 1 107 ? 97.446 170.356 131.563 1.00 177.99 3149 SER A CA 1
ATOM 476 C C . SER A 1 107 ? 97.187 171.850 131.408 1.00 177.99 3149 SER A C 1
ATOM 477 O O . SER A 1 107 ? 96.087 172.285 131.061 1.00 177.99 3149 SER A O 1
ATOM 479 N N . GLY A 1 108 ? 98.230 172.639 131.675 1.00 181.62 3150 GLY A N 1
ATOM 480 C CA . GLY A 1 108 ? 98.141 174.080 131.583 1.00 181.62 3150 GLY A CA 1
ATOM 481 C C . GLY A 1 108 ? 98.400 174.594 130.178 1.00 181.62 3150 GLY A C 1
ATOM 482 O O . GLY A 1 108 ? 98.633 173.841 129.234 1.00 181.62 3150 GLY A O 1
ATOM 483 N N . HIS A 1 109 ? 98.354 175.917 130.053 1.00 184.26 3151 HIS A N 1
ATOM 484 C CA . HIS A 1 109 ? 98.579 176.569 128.772 1.00 184.26 3151 HIS A CA 1
ATOM 485 C C . HIS A 1 109 ? 100.055 176.525 128.396 1.00 184.26 3151 HIS A C 1
ATOM 486 O O . HIS A 1 109 ? 100.936 176.424 129.254 1.00 184.26 3151 HIS A O 1
ATOM 488 N N . ARG A 1 110 ? 100.318 176.604 127.092 1.00 187.25 3152 ARG A N 1
ATOM 489 C CA . ARG A 1 110 ? 101.685 176.567 126.587 1.00 187.25 3152 ARG A CA 1
ATOM 490 C C . ARG A 1 110 ? 101.968 177.775 125.703 1.00 187.25 3152 ARG A C 1
ATOM 491 O O . ARG A 1 110 ? 101.137 178.683 125.597 1.00 187.25 3152 ARG A O 1
ATOM 493 N N . HIS A 1 111 ? 103.137 177.796 125.067 1.00 189.60 3153 HIS A N 1
ATOM 494 C CA . HIS A 1 111 ? 103.537 178.903 124.213 1.00 189.60 3153 HIS A CA 1
ATOM 495 C C . HIS A 1 111 ? 104.273 178.358 122.997 1.00 189.60 3153 HIS A C 1
ATOM 496 O O . HIS A 1 111 ? 104.729 177.212 122.978 1.00 189.60 3153 HIS A O 1
ATOM 498 N N . LEU A 1 112 ? 104.383 179.200 121.972 1.00 191.82 3154 LEU A N 1
ATOM 499 C CA . LEU A 1 112 ? 105.073 178.835 120.743 1.00 191.82 3154 LEU A CA 1
ATOM 500 C C . LEU A 1 112 ? 105.584 180.107 120.083 1.00 191.82 3154 LEU A C 1
ATOM 501 O O . LEU A 1 112 ? 105.145 181.215 120.399 1.00 191.82 3154 LEU A O 1
ATOM 503 N N . ASP A 1 113 ? 106.522 179.933 119.155 1.00 193.65 3155 ASP A N 1
ATOM 504 C CA . ASP A 1 113 ? 107.129 181.061 118.457 1.00 193.65 3155 ASP A CA 1
ATOM 505 C C . ASP A 1 113 ? 107.340 180.681 117.001 1.00 193.65 3155 ASP A C 1
ATOM 506 O O . ASP A 1 113 ? 107.956 179.650 116.712 1.00 193.65 3155 ASP A O 1
ATOM 508 N N . GLY A 1 114 ? 106.833 181.506 116.096 1.00 196.10 3156 GLY A N 1
ATOM 509 C CA . GLY A 1 114 ? 106.965 181.303 114.669 1.00 196.10 3156 GLY A CA 1
ATOM 510 C C . GLY A 1 114 ? 107.985 182.231 114.043 1.00 196.10 3156 GLY A C 1
ATOM 511 O O . GLY A 1 114 ? 108.917 182.706 114.703 1.00 196.10 3156 GLY A O 1
ATOM 512 N N . ASP A 1 115 ? 107.809 182.492 112.747 1.00 196.42 3157 ASP A N 1
ATOM 513 C CA . ASP A 1 115 ? 108.718 183.386 112.037 1.00 196.42 3157 ASP A CA 1
ATOM 514 C C . ASP A 1 115 ? 108.513 184.832 112.472 1.00 196.42 3157 ASP A C 1
ATOM 515 O O . ASP A 1 115 ? 109.446 185.492 112.944 1.00 196.42 3157 ASP A O 1
ATOM 517 N N . ARG A 1 116 ? 107.289 185.344 112.319 1.00 196.60 3158 ARG A N 1
ATOM 518 C CA . ARG A 1 116 ? 106.998 186.713 112.728 1.00 196.60 3158 ARG A CA 1
ATOM 519 C C . ARG A 1 116 ? 106.947 186.866 114.242 1.00 196.60 3158 ARG A C 1
ATOM 520 O O . ARG A 1 116 ? 107.033 187.994 114.738 1.00 196.60 3158 ARG A O 1
ATOM 522 N N . ALA A 1 117 ? 106.809 185.760 114.977 1.00 196.80 3159 ALA A N 1
ATOM 523 C CA . ALA A 1 117 ? 106.774 185.771 116.441 1.00 196.80 3159 ALA A CA 1
ATOM 524 C C . ALA A 1 117 ? 105.669 186.684 116.970 1.00 196.80 3159 ALA A C 1
ATOM 525 O O . ALA A 1 117 ? 105.852 187.400 117.956 1.00 196.80 3159 ALA A O 1
ATOM 527 N N . PHE A 1 118 ? 104.512 186.654 116.304 1.00 195.35 3160 PHE A N 1
ATOM 528 C CA . PHE A 1 118 ? 103.345 187.447 116.689 1.00 195.35 3160 PHE A CA 1
ATOM 529 C C . PHE A 1 118 ? 103.684 188.939 116.724 1.00 195.35 3160 PHE A C 1
ATOM 530 O O . PHE A 1 118 ? 103.664 189.590 117.770 1.00 195.35 3160 PHE A O 1
ATOM 532 N N . HIS A 1 119 ? 104.001 189.472 115.548 1.00 193.67 3161 HIS A N 1
ATOM 533 C CA . HIS A 1 119 ? 104.395 190.868 115.416 1.00 193.67 3161 HIS A CA 1
ATOM 534 C C . HIS A 1 119 ? 103.165 191.766 115.555 1.00 193.67 3161 HIS A C 1
ATOM 535 O O . HIS A 1 119 ? 102.062 191.312 115.869 1.00 193.67 3161 HIS A O 1
ATOM 537 N N . ARG A 1 120 ? 103.351 193.065 115.326 1.00 193.33 3162 ARG A N 1
ATOM 538 C CA . ARG A 1 120 ? 102.257 194.017 115.470 1.00 193.33 3162 ARG A CA 1
ATOM 539 C C . ARG A 1 120 ? 101.171 193.752 114.434 1.00 193.33 3162 ARG A C 1
ATOM 540 O O . ARG A 1 120 ? 101.463 193.490 113.263 1.00 193.33 3162 ARG A O 1
ATOM 542 N N . ASN A 1 121 ? 99.913 193.826 114.877 1.00 191.16 3163 ASN A N 1
ATOM 543 C CA . ASN A 1 121 ? 98.747 193.600 114.022 1.00 191.16 3163 ASN A CA 1
ATOM 544 C C . ASN A 1 121 ? 98.820 192.239 113.331 1.00 191.16 3163 ASN A C 1
ATOM 545 O O . ASN A 1 121 ? 98.548 192.105 112.136 1.00 191.16 3163 ASN A O 1
ATOM 547 N N . SER A 1 122 ? 99.192 191.218 114.100 1.00 188.64 3164 SER A N 1
ATOM 548 C CA . SER A 1 122 ? 99.304 189.857 113.597 1.00 188.64 3164 SER A CA 1
ATOM 549 C C . SER A 1 122 ? 98.519 188.914 114.495 1.00 188.64 3164 SER A C 1
ATOM 550 O O . SER A 1 122 ? 98.529 189.057 115.721 1.00 188.64 3164 SER A O 1
ATOM 552 N N . LEU A 1 123 ? 97.838 187.952 113.877 1.00 182.55 3165 LEU A N 1
ATOM 553 C CA . LEU A 1 123 ? 97.057 186.949 114.587 1.00 182.55 3165 LEU A CA 1
ATOM 554 C C . LEU A 1 123 ? 97.680 185.580 114.355 1.00 182.55 3165 LEU A C 1
ATOM 555 O O . LEU A 1 123 ? 97.942 185.200 113.209 1.00 182.55 3165 LEU A O 1
ATOM 557 N N . ASP A 1 124 ? 97.913 184.846 115.439 1.00 179.21 3166 ASP A N 1
ATOM 558 C CA . ASP A 1 124 ? 98.542 183.536 115.349 1.00 179.21 3166 ASP A CA 1
ATOM 559 C C . ASP A 1 124 ? 97.505 182.472 115.013 1.00 179.21 3166 ASP A C 1
ATOM 560 O O . ASP A 1 124 ? 96.465 182.374 115.672 1.00 179.21 3166 ASP A O 1
ATOM 562 N N . ILE A 1 125 ? 97.791 181.677 113.984 1.00 176.32 3167 ILE A N 1
ATOM 563 C CA . ILE A 1 125 ? 96.922 180.578 113.561 1.00 176.32 3167 ILE A CA 1
ATOM 564 C C . ILE A 1 125 ? 97.823 179.358 113.387 1.00 176.32 3167 ILE A C 1
ATOM 565 O O . ILE A 1 125 ? 98.420 179.153 112.326 1.00 176.32 3167 ILE A O 1
ATOM 567 N N . PHE A 1 126 ? 97.919 178.537 114.429 1.00 173.12 3168 PHE A N 1
ATOM 568 C CA . PHE A 1 126 ? 98.766 177.352 114.403 1.00 173.12 3168 PHE A CA 1
ATOM 569 C C . PHE A 1 126 ? 98.355 176.444 115.554 1.00 173.12 3168 PHE A C 1
ATOM 570 O O . PHE A 1 126 ? 97.590 176.837 116.439 1.00 173.12 3168 PHE A O 1
ATOM 572 N N . ARG A 1 127 ? 98.876 175.221 115.527 1.00 171.65 3169 ARG A N 1
ATOM 573 C CA . ARG A 1 127 ? 98.633 174.235 116.567 1.00 171.65 3169 ARG A CA 1
ATOM 574 C C . ARG A 1 127 ? 99.936 173.924 117.290 1.00 171.65 3169 ARG A C 1
ATOM 575 O O . ARG A 1 127 ? 101.000 173.822 116.672 1.00 171.65 3169 ARG A O 1
ATOM 577 N N . ILE A 1 128 ? 99.843 173.773 118.607 1.00 172.29 3170 ILE A N 1
ATOM 578 C CA . ILE A 1 128 ? 101.001 173.517 119.447 1.00 172.29 3170 ILE A CA 1
ATOM 579 C C . ILE A 1 128 ? 101.025 172.038 119.825 1.00 172.29 3170 ILE A C 1
ATOM 580 O O . ILE A 1 128 ? 100.059 171.302 119.620 1.00 172.29 3170 ILE A O 1
ATOM 582 N N . ALA A 1 129 ? 102.154 171.605 120.383 1.00 172.69 3171 ALA A N 1
ATOM 583 C CA . ALA A 1 129 ? 102.348 170.211 120.779 1.00 172.69 3171 ALA A CA 1
ATOM 584 C C . ALA A 1 129 ? 101.837 170.039 122.203 1.00 172.69 3171 ALA A C 1
ATOM 585 O O . ALA A 1 129 ? 102.571 170.213 123.177 1.00 172.69 3171 ALA A O 1
ATOM 587 N N . THR A 1 130 ? 100.558 169.692 122.325 1.00 172.08 3172 THR A N 1
ATOM 588 C CA . THR A 1 130 ? 99.923 169.466 123.618 1.00 172.08 3172 THR A CA 1
ATOM 589 C C . THR A 1 130 ? 99.500 168.007 123.721 1.00 172.08 3172 THR A C 1
ATOM 590 O O . THR A 1 130 ? 98.640 167.562 122.941 1.00 172.08 3172 THR A O 1
ATOM 592 N N . PRO A 1 131 ? 100.059 167.229 124.647 1.00 172.20 3173 PRO A N 1
ATOM 593 C CA . PRO A 1 131 ? 99.670 165.819 124.779 1.00 172.20 3173 PRO A CA 1
ATOM 594 C C . PRO A 1 131 ? 98.482 165.567 125.695 1.00 172.20 3173 PRO A C 1
ATOM 595 O O . PRO A 1 131 ? 98.074 164.409 125.836 1.00 172.20 3173 PRO A O 1
ATOM 597 N N . HIS A 1 132 ? 97.926 166.604 126.316 1.00 172.13 3174 HIS A N 1
ATOM 598 C CA . HIS A 1 132 ? 96.772 166.426 127.185 1.00 172.13 3174 HIS A CA 1
ATOM 599 C C . HIS A 1 132 ? 95.541 166.048 126.371 1.00 172.13 3174 HIS A C 1
ATOM 600 O O . HIS A 1 132 ? 95.356 166.511 125.242 1.00 172.13 3174 HIS A O 1
ATOM 602 N N . SER A 1 133 ? 94.697 165.200 126.951 1.00 171.66 3175 SER A N 1
ATOM 603 C CA . SER A 1 133 ? 93.481 164.727 126.304 1.00 171.66 3175 SER A CA 1
ATOM 604 C C . SER A 1 133 ? 92.271 165.188 127.102 1.00 171.66 3175 SER A C 1
ATOM 605 O O . SER A 1 133 ? 92.209 164.983 128.319 1.00 171.66 3175 SER A O 1
ATOM 607 N N . LEU A 1 134 ? 91.317 165.809 126.418 1.00 169.82 3176 LEU A N 1
ATOM 608 C CA . LEU A 1 134 ? 90.083 166.265 127.031 1.00 169.82 3176 LEU A CA 1
ATOM 609 C C . LEU A 1 134 ? 88.948 165.308 126.673 1.00 169.82 3176 LEU A C 1
ATOM 610 O O . LEU A 1 134 ? 89.158 164.256 126.060 1.00 169.82 3176 LEU A O 1
ATOM 612 N N . GLY A 1 135 ? 87.724 165.670 127.061 1.00 168.00 3177 GLY A N 1
ATOM 613 C CA . GLY A 1 135 ? 86.554 164.871 126.767 1.00 168.00 3177 GLY A CA 1
ATOM 614 C C . GLY A 1 135 ? 85.471 165.702 126.100 1.00 168.00 3177 GLY A C 1
ATOM 615 O O . GLY A 1 135 ? 85.608 166.914 125.922 1.00 168.00 3177 GLY A O 1
ATOM 616 N N . SER A 1 136 ? 84.388 165.014 125.739 1.00 167.07 3178 SER A N 1
ATOM 617 C CA . SER A 1 136 ? 83.250 165.669 125.107 1.00 167.07 3178 SER A CA 1
ATOM 618 C C . SER A 1 136 ? 82.292 166.212 126.160 1.00 167.07 3178 SER A C 1
ATOM 619 O O . SER A 1 136 ? 81.092 165.922 126.129 1.00 167.07 3178 SER A O 1
ATOM 621 N N . VAL A 1 137 ? 82.817 167.000 127.094 1.00 169.20 3179 VAL A N 1
ATOM 622 C CA . VAL A 1 137 ? 82.047 167.593 128.176 1.00 169.20 3179 VAL A CA 1
ATOM 623 C C . VAL A 1 137 ? 82.482 169.045 128.335 1.00 169.20 3179 VAL A C 1
ATOM 624 O O . VAL A 1 137 ? 83.297 169.561 127.566 1.00 169.20 3179 VAL A O 1
ATOM 626 N N . TRP A 1 138 ? 81.928 169.709 129.349 1.00 169.91 3180 TRP A N 1
ATOM 627 C CA . TRP A 1 138 ? 82.273 171.098 129.623 1.00 169.91 3180 TRP A CA 1
ATOM 628 C C . TRP A 1 138 ? 83.651 171.189 130.265 1.00 169.91 3180 TRP A C 1
ATOM 629 O O . TRP A 1 138 ? 83.768 171.452 131.467 1.00 169.91 3180 TRP A O 1
ATOM 631 N N . LYS A 1 139 ? 84.700 170.970 129.472 1.00 170.87 3181 LYS A N 1
ATOM 632 C CA . LYS A 1 139 ? 86.084 171.006 129.943 1.00 170.87 3181 LYS A CA 1
ATOM 633 C C . LYS A 1 139 ? 86.902 171.815 128.941 1.00 170.87 3181 LYS A C 1
ATOM 634 O O . LYS A 1 139 ? 87.458 171.261 127.989 1.00 170.87 3181 LYS A O 1
ATOM 636 N N . ILE A 1 140 ? 86.975 173.126 129.158 1.00 171.93 3182 ILE A N 1
ATOM 637 C CA . ILE A 1 140 ? 87.746 174.007 128.289 1.00 171.93 3182 ILE A CA 1
ATOM 638 C C . ILE A 1 140 ? 88.112 175.255 129.078 1.00 171.93 3182 ILE A C 1
ATOM 639 O O . ILE A 1 140 ? 87.310 175.771 129.861 1.00 171.93 3182 ILE A O 1
ATOM 641 N N . ARG A 1 141 ? 89.333 175.737 128.860 1.00 176.44 3183 ARG A N 1
ATOM 642 C CA . ARG A 1 141 ? 89.820 176.951 129.499 1.00 176.44 3183 ARG A CA 1
ATOM 643 C C . ARG A 1 141 ? 91.029 177.446 128.721 1.00 176.44 3183 ARG A C 1
ATOM 644 O O . ARG A 1 141 ? 91.912 176.659 128.375 1.00 176.44 3183 ARG A O 1
ATOM 646 N N . VAL A 1 142 ? 91.061 178.749 128.450 1.00 178.95 3184 VAL A N 1
ATOM 647 C CA . VAL A 1 142 ? 92.114 179.362 127.649 1.00 178.95 3184 VAL A CA 1
ATOM 648 C C . VAL A 1 142 ? 92.722 1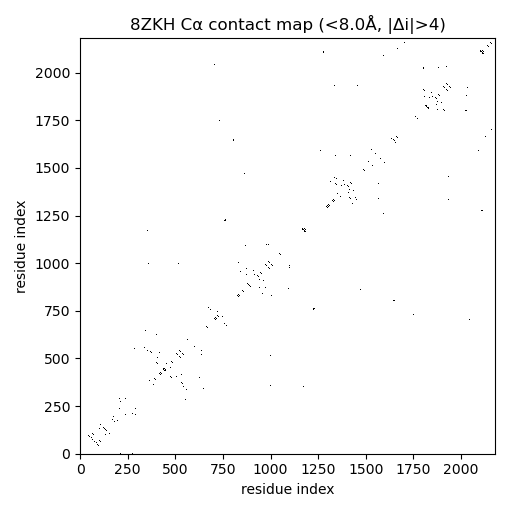80.511 128.438 1.00 178.95 3184 VAL A C 1
ATOM 649 O O . VAL A 1 142 ? 91.996 181.348 128.986 1.00 178.95 3184 VAL A O 1
ATOM 651 N N . TRP A 1 143 ? 94.049 180.552 128.493 1.00 181.68 3185 TRP A N 1
ATOM 652 C CA . TRP A 1 143 ? 94.778 181.615 129.166 1.00 181.68 3185 TRP A CA 1
ATOM 653 C C . TRP A 1 143 ? 95.222 182.672 128.160 1.00 181.68 3185 TRP A C 1
ATOM 654 O O . TRP A 1 143 ? 95.160 182.480 126.943 1.00 181.68 3185 TRP A O 1
ATOM 656 N N . HIS A 1 144 ? 95.676 183.805 128.688 1.00 184.02 3186 HIS A N 1
ATOM 657 C CA . HIS A 1 144 ? 96.134 184.925 127.880 1.00 184.02 3186 HIS A CA 1
ATOM 658 C C . HIS A 1 144 ? 97.528 185.337 128.338 1.00 184.02 3186 HIS A C 1
ATOM 659 O O . HIS A 1 144 ? 98.073 184.804 129.309 1.00 184.02 3186 HIS A O 1
ATOM 661 N N . ASP A 1 145 ? 98.109 186.299 127.624 1.00 185.58 3187 ASP A N 1
ATOM 662 C CA . ASP A 1 145 ? 99.433 186.817 127.960 1.00 185.58 3187 ASP A CA 1
ATOM 663 C C . ASP A 1 145 ? 99.500 188.264 127.496 1.00 185.58 3187 ASP A C 1
ATOM 664 O O . ASP A 1 145 ? 99.638 188.526 126.297 1.00 185.58 3187 ASP A O 1
ATOM 666 N N . ASN A 1 146 ? 99.401 189.196 128.439 1.00 185.79 3188 ASN A N 1
ATOM 667 C CA . ASN A 1 146 ? 99.435 190.629 128.154 1.00 185.79 3188 ASN A CA 1
ATOM 668 C C . ASN A 1 146 ? 100.739 191.186 128.718 1.00 185.79 3188 ASN A C 1
ATOM 669 O O . ASN A 1 146 ? 100.798 191.632 129.865 1.00 185.79 3188 ASN A O 1
ATOM 671 N N . LYS A 1 147 ? 101.788 191.158 127.900 1.00 186.11 3189 LYS A N 1
ATOM 672 C CA . LYS A 1 147 ? 103.109 191.647 128.288 1.00 186.11 3189 LYS A CA 1
ATOM 673 C C . LYS A 1 147 ? 103.298 193.034 127.683 1.00 186.11 3189 LYS A C 1
ATOM 674 O O . LYS A 1 147 ? 103.590 193.170 126.492 1.00 186.11 3189 LYS A O 1
ATOM 676 N N . GLY A 1 148 ? 103.132 194.064 128.508 1.00 186.20 3190 GLY A N 1
ATOM 677 C CA . GLY A 1 148 ? 103.311 195.429 128.057 1.00 186.20 3190 GLY A CA 1
ATOM 678 C C . GLY A 1 148 ? 102.029 196.091 127.596 1.00 186.20 3190 GLY A C 1
ATOM 679 O O . GLY A 1 148 ? 101.228 196.550 128.416 1.00 186.20 3190 GLY A O 1
ATOM 680 N N . LEU A 1 149 ? 101.828 196.149 126.282 1.00 186.83 3191 LEU A N 1
ATOM 681 C CA . LEU A 1 149 ? 100.643 196.791 125.731 1.00 186.83 3191 LEU A CA 1
ATOM 682 C C . LEU A 1 149 ? 99.388 195.998 126.074 1.00 186.83 3191 LEU A C 1
ATOM 683 O O . LEU A 1 149 ? 99.395 194.764 126.089 1.00 186.83 3191 LEU A O 1
ATOM 685 N N . SER A 1 150 ? 98.304 196.719 126.351 1.00 187.09 3192 SER A N 1
ATOM 686 C CA . SER A 1 150 ? 97.038 196.084 126.669 1.00 187.09 3192 SER A CA 1
ATOM 687 C C . SER A 1 150 ? 96.421 195.467 125.417 1.00 187.09 3192 SER A C 1
ATOM 688 O O . SER A 1 150 ? 96.723 195.877 124.294 1.00 187.09 3192 SER A O 1
ATOM 690 N N . PRO A 1 151 ? 95.549 194.473 125.586 1.00 186.37 3193 PRO A N 1
ATOM 691 C CA . PRO A 1 151 ? 94.936 193.822 124.423 1.00 186.37 3193 PRO A CA 1
ATOM 692 C C . PRO A 1 151 ? 93.684 194.542 123.946 1.00 186.37 3193 PRO A C 1
ATOM 693 O O . PRO A 1 151 ? 92.811 194.922 124.728 1.00 186.37 3193 PRO A O 1
ATOM 695 N N . ALA A 1 152 ? 93.605 194.727 122.627 1.00 185.91 3194 ALA A N 1
ATOM 696 C CA . ALA A 1 152 ? 92.457 195.358 121.995 1.00 185.91 3194 ALA A CA 1
ATOM 697 C C . ALA A 1 152 ? 91.785 194.498 120.937 1.00 185.91 3194 ALA A C 1
ATOM 698 O O . ALA A 1 152 ? 90.610 194.735 120.635 1.00 185.91 3194 ALA A O 1
ATOM 700 N N . TRP A 1 153 ? 92.483 193.518 120.370 1.00 183.09 3195 TRP A N 1
ATOM 701 C CA . TRP A 1 153 ? 91.880 192.642 119.379 1.00 183.09 3195 TRP A CA 1
ATOM 702 C C . TRP A 1 153 ? 90.935 191.649 120.045 1.00 183.09 3195 TRP A C 1
ATOM 703 O O . TRP A 1 153 ? 91.092 191.293 121.217 1.00 183.09 3195 TRP A O 1
ATOM 705 N N . PHE A 1 154 ? 89.943 191.201 119.283 1.00 178.33 3196 PHE A N 1
ATOM 706 C CA . PHE A 1 154 ? 88.939 190.251 119.757 1.00 178.33 3196 PHE A CA 1
ATOM 707 C C . PHE A 1 154 ? 89.214 188.904 119.093 1.00 178.33 3196 PHE A C 1
ATOM 708 O O . PHE A 1 154 ? 88.773 188.645 117.972 1.00 178.33 3196 PHE A O 1
ATOM 710 N N . LEU A 1 155 ? 89.950 188.046 119.795 1.00 174.63 3197 LEU A N 1
ATOM 711 C CA . LEU A 1 155 ? 90.226 186.691 119.322 1.00 174.63 3197 LEU A CA 1
ATOM 712 C C . LEU A 1 155 ? 89.112 185.783 119.822 1.00 174.63 3197 LEU A C 1
ATOM 713 O O . LEU A 1 155 ? 89.064 185.430 121.003 1.00 174.63 3197 LEU A O 1
ATOM 715 N N . GLN A 1 156 ? 88.202 185.408 118.922 1.00 172.42 3198 GLN A N 1
ATOM 716 C CA . GLN A 1 156 ? 87.035 184.621 119.300 1.00 172.42 3198 GLN A CA 1
ATOM 717 C C . GLN A 1 156 ? 87.427 183.253 119.843 1.00 172.42 3198 GLN A C 1
ATOM 718 O O . GLN A 1 156 ? 87.244 182.979 121.033 1.00 172.42 3198 GLN A O 1
ATOM 720 N N . HIS A 1 157 ? 87.990 182.404 118.986 1.00 171.31 3199 HIS A N 1
ATOM 721 C CA . HIS A 1 157 ? 88.375 181.043 119.345 1.00 171.31 3199 HIS A CA 1
ATOM 722 C C . HIS A 1 157 ? 89.033 180.407 118.128 1.00 171.31 3199 HIS A C 1
ATOM 723 O O . HIS A 1 157 ? 89.085 180.997 117.044 1.00 171.31 3199 HIS A O 1
ATOM 725 N N . VAL A 1 158 ? 89.537 179.193 118.322 1.00 170.31 3200 VAL A N 1
ATOM 726 C CA . VAL A 1 158 ? 90.058 178.379 117.231 1.00 170.31 3200 VAL A CA 1
ATOM 727 C C . VAL A 1 158 ? 88.913 177.502 116.738 1.00 170.31 3200 VAL A C 1
ATOM 728 O O . VAL A 1 158 ? 88.422 176.637 117.468 1.00 170.31 3200 VAL A O 1
ATOM 730 N N . ILE A 1 159 ? 88.486 177.724 115.497 1.00 169.92 3201 ILE A N 1
ATOM 731 C CA . ILE A 1 159 ? 87.326 177.023 114.954 1.00 169.92 3201 ILE A CA 1
ATOM 732 C C . ILE A 1 159 ? 87.716 175.568 114.708 1.00 169.92 3201 ILE A C 1
ATOM 733 O O . ILE A 1 159 ? 88.412 175.257 113.738 1.00 169.92 3201 ILE A O 1
ATOM 735 N N . VAL A 1 160 ? 87.264 174.675 115.585 1.00 170.32 3202 VAL A N 1
ATOM 736 C CA . VAL A 1 160 ? 87.527 173.246 115.475 1.00 170.32 3202 VAL A CA 1
ATOM 737 C C . VAL A 1 160 ? 86.209 172.505 115.643 1.00 170.32 3202 VAL A C 1
ATOM 738 O O . VAL A 1 160 ? 85.459 172.772 116.588 1.00 170.32 3202 VAL A O 1
ATOM 740 N N . ARG A 1 161 ? 85.929 171.577 114.729 1.00 169.53 3203 ARG A N 1
ATOM 741 C CA . ARG A 1 161 ? 84.702 170.792 114.768 1.00 169.53 3203 ARG A CA 1
ATOM 742 C C . ARG A 1 161 ? 84.975 169.321 115.057 1.00 169.53 3203 ARG A C 1
ATOM 743 O O . ARG A 1 161 ? 84.433 168.767 116.018 1.00 169.53 3203 ARG A O 1
ATOM 745 N N . ASP A 1 162 ? 85.809 168.668 114.244 1.00 169.95 3204 ASP A N 1
ATOM 746 C CA . ASP A 1 162 ? 86.137 167.261 114.465 1.00 169.95 3204 ASP A CA 1
ATOM 747 C C . ASP A 1 162 ? 87.494 166.994 113.814 1.00 169.95 3204 ASP A C 1
ATOM 748 O O . ASP A 1 162 ? 87.574 166.838 112.593 1.00 169.95 3204 ASP A O 1
ATOM 750 N N . LEU A 1 163 ? 88.543 166.944 114.634 1.00 171.03 3205 LEU A N 1
ATOM 751 C CA . LEU A 1 163 ? 89.888 166.646 114.160 1.00 171.03 3205 LEU A CA 1
ATOM 752 C C . LEU A 1 163 ? 90.401 165.320 114.707 1.00 171.03 3205 LEU A C 1
ATOM 753 O O . LEU A 1 163 ? 90.774 164.433 113.934 1.00 171.03 3205 LEU A O 1
ATOM 755 N N . GLN A 1 164 ? 90.431 165.160 116.029 1.00 170.10 3206 GLN A N 1
ATOM 756 C CA . GLN A 1 164 ? 90.840 163.908 116.653 1.00 170.10 3206 GLN A CA 1
ATOM 757 C C . GLN A 1 164 ? 89.732 163.284 117.487 1.00 170.10 3206 GLN A C 1
ATOM 758 O O . GLN A 1 164 ? 89.389 162.114 117.278 1.00 170.10 3206 GLN A O 1
ATOM 760 N N . THR A 1 165 ? 89.160 164.034 118.430 1.00 169.18 3207 THR A N 1
ATOM 761 C CA . THR A 1 165 ? 88.070 163.524 119.250 1.00 169.18 3207 THR A CA 1
ATOM 762 C C . THR A 1 165 ? 86.978 164.550 119.520 1.00 169.18 3207 THR A C 1
ATOM 763 O O . THR A 1 165 ? 86.046 164.241 120.270 1.00 169.18 3207 THR A O 1
ATOM 765 N N . ALA A 1 166 ? 87.061 165.750 118.941 1.00 168.58 3208 ALA A N 1
ATOM 766 C CA . ALA A 1 166 ? 86.069 166.810 119.130 1.00 168.58 3208 ALA A CA 1
ATOM 767 C C . ALA A 1 166 ? 85.898 167.146 120.613 1.00 168.58 3208 ALA A C 1
ATOM 768 O O . ALA A 1 166 ? 84.821 167.006 121.196 1.00 168.58 3208 ALA A O 1
ATOM 770 N N . ARG A 1 167 ? 86.994 167.600 121.217 1.00 167.75 3209 ARG A N 1
ATOM 771 C CA . ARG A 1 167 ? 87.037 167.954 122.632 1.00 167.75 3209 ARG A CA 1
ATOM 772 C C . ARG A 1 167 ? 87.204 169.458 122.828 1.00 167.75 3209 ARG A C 1
ATOM 773 O O . ARG A 1 167 ? 87.903 169.908 123.738 1.00 167.75 3209 ARG A O 1
ATOM 775 N N . SER A 1 168 ? 86.561 170.252 121.974 1.00 169.75 3210 SER A N 1
ATOM 776 C CA . SER A 1 168 ? 86.643 171.703 122.058 1.00 169.75 3210 SER A CA 1
ATOM 777 C C . SER A 1 168 ? 85.381 172.302 121.448 1.00 169.75 3210 SER A C 1
ATOM 778 O O . SER A 1 168 ? 84.546 171.596 120.876 1.00 169.75 3210 SER A O 1
ATOM 780 N N . ALA A 1 169 ? 85.249 173.621 121.576 1.00 170.39 3211 ALA A N 1
ATOM 781 C CA . ALA A 1 169 ? 84.110 174.349 121.038 1.00 170.39 3211 ALA A CA 1
ATOM 782 C C . ALA A 1 169 ? 84.607 175.556 120.258 1.00 170.39 3211 ALA A C 1
ATOM 783 O O . ALA A 1 169 ? 85.540 176.240 120.688 1.00 170.39 3211 ALA A O 1
ATOM 785 N N . PHE A 1 170 ? 83.980 175.813 119.115 1.00 168.65 3212 PHE A N 1
ATOM 786 C CA . PHE A 1 170 ? 84.366 176.925 118.246 1.00 168.65 3212 PHE A CA 1
ATOM 787 C C . PHE A 1 170 ? 83.579 178.192 118.566 1.00 168.65 3212 PHE A C 1
ATOM 788 O O . PHE A 1 170 ? 82.977 178.811 117.689 1.00 168.65 3212 PHE A O 1
ATOM 790 N N . PHE A 1 171 ? 83.586 178.590 119.835 1.00 168.73 3213 PHE A N 1
ATOM 791 C CA . PHE A 1 171 ? 82.894 179.794 120.277 1.00 168.73 3213 PHE A CA 1
ATOM 792 C C . PHE A 1 171 ? 83.398 180.169 121.661 1.00 168.73 3213 PHE A C 1
ATOM 793 O O . PHE A 1 171 ? 83.800 179.302 122.442 1.00 168.73 3213 PHE A O 1
ATOM 795 N N . LEU A 1 172 ? 83.367 181.466 121.954 1.00 169.95 3214 LEU A N 1
ATOM 796 C CA . LEU A 1 172 ? 83.790 181.977 123.252 1.00 169.95 3214 LEU A CA 1
ATOM 797 C C . LEU A 1 172 ? 83.214 183.377 123.428 1.00 169.95 3214 LEU A C 1
ATOM 798 O O . LEU A 1 172 ? 82.443 183.863 122.596 1.00 169.95 3214 LEU A O 1
ATOM 800 N N . VAL A 1 173 ? 83.597 184.023 124.532 1.00 170.88 3215 VAL A N 1
ATOM 801 C CA . VAL A 1 173 ? 83.101 185.365 124.823 1.00 170.88 3215 VAL A CA 1
ATOM 802 C C . VAL A 1 173 ? 83.618 186.365 123.796 1.00 170.88 3215 VAL A C 1
ATOM 803 O O . VAL A 1 173 ? 82.864 187.214 123.305 1.00 170.88 3215 VAL A O 1
ATOM 805 N N . ASN A 1 174 ? 84.908 186.284 123.460 1.00 171.70 3216 ASN A N 1
ATOM 806 C CA . ASN A 1 174 ? 85.550 187.190 122.506 1.00 171.70 3216 ASN A CA 1
ATOM 807 C C . ASN A 1 174 ? 85.409 188.647 122.952 1.00 171.70 3216 ASN A C 1
ATOM 808 O O . ASN A 1 174 ? 84.815 189.485 122.270 1.00 171.70 3216 ASN A O 1
ATOM 810 N N . ASP A 1 175 ? 85.972 188.935 124.122 1.00 172.78 3217 ASP A N 1
ATOM 811 C CA . ASP A 1 175 ? 85.920 190.262 124.716 1.00 172.78 3217 ASP A CA 1
ATOM 812 C C . ASP A 1 175 ? 87.305 190.654 125.212 1.00 172.78 3217 ASP A C 1
ATOM 813 O O . ASP A 1 175 ? 88.217 189.828 125.303 1.00 172.78 3217 ASP A O 1
ATOM 815 N N . TRP A 1 176 ? 87.454 191.936 125.532 1.00 176.29 3218 TRP A N 1
ATOM 816 C CA . TRP A 1 176 ? 88.703 192.488 126.033 1.00 176.29 3218 TRP A CA 1
ATOM 817 C C . TRP A 1 176 ? 88.549 192.860 127.501 1.00 176.29 3218 TRP A C 1
ATOM 818 O O . TRP A 1 176 ? 87.479 193.306 127.930 1.00 176.29 3218 TRP A O 1
ATOM 820 N N . LEU A 1 177 ? 89.618 192.675 128.266 1.00 178.76 3219 LEU A N 1
ATOM 821 C CA . LEU A 1 177 ? 89.595 192.924 129.702 1.00 178.76 3219 LEU A CA 1
ATOM 822 C C . LEU A 1 177 ? 90.982 193.401 130.123 1.00 178.76 3219 LEU A C 1
ATOM 823 O O . LEU A 1 177 ? 91.791 193.811 129.285 1.00 178.76 3219 LEU A O 1
ATOM 825 N N . SER A 1 178 ? 91.255 193.351 131.425 1.00 181.08 3220 SER A N 1
ATOM 826 C CA . SER A 1 178 ? 92.524 193.820 131.960 1.00 181.08 3220 SER A CA 1
ATOM 827 C C . SER A 1 178 ? 93.665 192.904 131.515 1.00 181.08 3220 SER A C 1
ATOM 828 O O . SER A 1 178 ? 93.471 191.908 130.811 1.00 181.08 3220 SER A O 1
ATOM 830 N N . VAL A 1 179 ? 94.881 193.256 131.936 1.00 181.28 3221 VAL A N 1
ATOM 831 C CA . VAL A 1 179 ? 96.066 192.509 131.535 1.00 181.28 3221 VAL A CA 1
ATOM 832 C C . VAL A 1 179 ? 96.030 191.112 132.140 1.00 181.28 3221 VAL A C 1
ATOM 833 O O . VAL A 1 179 ? 95.715 190.933 133.325 1.00 181.28 3221 VAL A O 1
ATOM 835 N N . GLU A 1 180 ? 96.353 190.111 131.317 1.00 180.70 3222 GLU A N 1
ATOM 836 C CA . GLU A 1 180 ? 96.399 188.709 131.734 1.00 180.70 3222 GLU A CA 1
ATOM 837 C C . GLU A 1 180 ? 95.060 188.233 132.290 1.00 180.70 3222 GLU A C 1
ATOM 838 O O . GLU A 1 180 ? 95.014 187.433 133.228 1.00 180.70 3222 GLU A O 1
ATOM 840 N N . THR A 1 181 ? 93.961 188.718 131.717 1.00 179.04 3223 THR A N 1
ATOM 841 C CA . THR A 1 181 ? 92.619 188.312 132.133 1.00 179.04 3223 THR A CA 1
ATOM 842 C C . THR A 1 181 ? 92.174 187.160 131.241 1.00 179.04 3223 THR A C 1
ATOM 843 O O . THR A 1 181 ? 91.680 187.372 130.131 1.00 179.04 3223 THR A O 1
ATOM 845 N N . GLU A 1 182 ? 92.349 185.935 131.728 1.00 176.29 3224 GLU A N 1
ATOM 846 C CA . GLU A 1 182 ? 91.974 184.753 130.966 1.00 176.29 3224 GLU A CA 1
ATOM 847 C C . GLU A 1 182 ? 90.460 184.595 130.955 1.00 176.29 3224 GLU A C 1
ATOM 848 O O . GLU A 1 182 ? 89.808 184.694 131.999 1.00 176.29 3224 GLU A O 1
ATOM 850 N N . ALA A 1 183 ? 89.902 184.350 129.772 1.00 171.96 3225 ALA A N 1
ATOM 851 C CA . ALA A 1 183 ? 88.463 184.171 129.645 1.00 171.96 3225 ALA A CA 1
ATOM 852 C C . ALA A 1 183 ? 88.051 182.805 130.179 1.00 171.96 3225 ALA A C 1
ATOM 853 O O . ALA A 1 183 ? 88.673 181.787 129.859 1.00 171.96 3225 ALA A O 1
ATOM 855 N N . ASN A 1 184 ? 87.002 182.785 130.995 1.00 169.08 3226 ASN A N 1
ATOM 856 C CA . ASN A 1 184 ? 86.494 181.550 131.571 1.00 169.08 3226 ASN A CA 1
ATOM 857 C C . ASN A 1 184 ? 85.459 180.934 130.630 1.00 169.08 3226 ASN A C 1
ATOM 858 O O . ASN A 1 184 ? 85.269 181.384 129.497 1.00 169.08 3226 ASN A O 1
ATOM 860 N N . GLY A 1 185 ? 84.781 179.899 131.091 1.00 166.48 3227 GLY A N 1
ATOM 861 C CA . GLY A 1 185 ? 83.760 179.248 130.295 1.00 166.48 3227 GLY A CA 1
ATOM 862 C C . GLY A 1 185 ? 83.671 177.776 130.638 1.00 166.48 3227 GLY A C 1
ATOM 863 O O . GLY A 1 185 ? 84.375 177.268 131.506 1.00 166.48 3227 GLY A O 1
ATOM 864 N N . GLY A 1 186 ? 82.776 177.097 129.925 1.00 167.21 3228 GLY A N 1
ATOM 865 C CA . GLY A 1 186 ? 82.571 175.675 130.117 1.00 167.21 3228 GLY A CA 1
ATOM 866 C C . GLY A 1 186 ? 83.177 174.838 129.010 1.00 167.21 3228 GLY A C 1
ATOM 867 O O . GLY A 1 186 ? 84.388 174.603 128.992 1.00 167.21 3228 GLY A O 1
ATOM 868 N N . LEU A 1 187 ? 82.342 174.381 128.082 1.00 168.46 3229 LEU A N 1
ATOM 869 C CA . LEU A 1 187 ? 82.809 173.570 126.964 1.00 168.46 3229 LEU A CA 1
ATOM 870 C C . LEU A 1 187 ? 83.507 174.430 125.916 1.00 168.46 3229 LEU A C 1
ATOM 871 O O . LEU A 1 187 ? 84.299 173.930 125.117 1.00 168.46 3229 LEU A O 1
ATOM 873 N N . LEU A 1 201 ? 83.435 186.359 141.027 1.00 170.75 3243 LEU A N 1
ATOM 874 C CA . LEU A 1 201 ? 84.017 185.188 141.673 1.00 170.75 3243 LEU A CA 1
ATOM 875 C C . LEU A 1 201 ? 83.144 184.718 142.831 1.00 170.75 3243 LEU A C 1
ATOM 876 O O . LEU A 1 201 ? 82.948 185.441 143.807 1.00 170.75 3243 LEU A O 1
ATOM 881 N N . ARG A 1 202 ? 82.622 183.501 142.715 1.00 174.21 3244 ARG A N 1
ATOM 882 C CA . ARG A 1 202 ? 81.767 182.914 143.736 1.00 174.21 3244 ARG A CA 1
ATOM 883 C C . ARG A 1 202 ? 82.563 181.929 144.581 1.00 174.21 3244 ARG A C 1
ATOM 884 O O . ARG A 1 202 ? 83.385 181.170 144.058 1.00 174.21 3244 ARG A O 1
ATOM 892 N N . PHE A 1 203 ? 82.315 181.950 145.893 1.00 174.01 3245 PHE A N 1
ATOM 893 C CA . PHE A 1 203 ? 83.039 181.063 146.799 1.00 174.01 3245 PHE A CA 1
ATOM 894 C C . PHE A 1 203 ? 82.755 179.598 146.498 1.00 174.01 3245 PHE A C 1
ATOM 895 O O . PHE A 1 203 ? 83.622 178.742 146.711 1.00 174.01 3245 PHE A O 1
ATOM 903 N N . ARG A 1 204 ? 81.554 179.287 146.005 1.00 172.96 3246 ARG A N 1
ATOM 904 C CA . ARG A 1 204 ? 81.229 177.912 145.648 1.00 172.96 3246 ARG A CA 1
ATOM 905 C C . ARG A 1 204 ? 82.000 177.430 144.427 1.00 172.96 3246 ARG A C 1
ATOM 906 O O . ARG A 1 204 ? 82.087 176.218 144.205 1.00 172.96 3246 ARG A O 1
ATOM 914 N N . ARG A 1 205 ? 82.550 178.347 143.624 1.00 172.15 3247 ARG A N 1
ATOM 915 C CA . ARG A 1 205 ? 83.354 177.983 142.462 1.00 172.15 3247 ARG A CA 1
ATOM 916 C C . ARG A 1 205 ? 84.674 178.746 142.424 1.00 172.15 3247 ARG A C 1
ATOM 917 O O . ARG A 1 205 ? 85.279 178.872 141.354 1.00 172.15 3247 ARG A O 1
ATOM 925 N N . LEU A 1 206 ? 85.130 179.262 143.567 1.00 171.15 3248 LEU A N 1
ATOM 926 C CA . LEU A 1 206 ? 86.373 180.027 143.595 1.00 171.15 3248 LEU A CA 1
ATOM 927 C C . LEU A 1 206 ? 87.576 179.141 143.295 1.00 171.15 3248 LEU A C 1
ATOM 928 O O . LEU A 1 206 ? 88.443 179.506 142.492 1.00 171.15 3248 LEU A O 1
ATOM 933 N N . LEU A 1 207 ? 87.649 177.968 143.933 1.00 167.89 3249 LEU A N 1
ATOM 934 C CA . LEU A 1 207 ? 88.800 177.091 143.753 1.00 167.89 3249 LEU A CA 1
ATOM 935 C C . LEU A 1 207 ? 88.406 175.622 143.624 1.00 167.89 3249 LEU A C 1
ATOM 936 O O . LEU A 1 207 ? 89.244 174.744 143.862 1.00 167.89 3249 LEU A O 1
ATOM 941 N N . VAL A 1 208 ? 87.157 175.329 143.258 1.00 167.88 3250 VAL A N 1
ATOM 942 C CA . VAL A 1 208 ? 86.762 173.942 143.029 1.00 167.88 3250 VAL A CA 1
ATOM 943 C C . VAL A 1 208 ? 87.505 173.369 141.829 1.00 167.88 3250 VAL A C 1
ATOM 944 O O . VAL A 1 208 ? 87.912 172.201 141.834 1.00 167.88 3250 VAL A O 1
ATOM 948 N N . ALA A 1 209 ? 87.700 174.180 140.786 1.00 166.51 3251 ALA A N 1
ATOM 949 C CA . ALA A 1 209 ? 88.502 173.739 139.650 1.00 166.51 3251 ALA A CA 1
ATOM 950 C C . ALA A 1 209 ? 89.943 173.466 140.060 1.00 166.51 3251 ALA A C 1
ATOM 951 O O . ALA A 1 209 ? 90.586 172.567 139.505 1.00 166.51 3251 ALA A O 1
ATOM 953 N N . GLU A 1 210 ? 90.463 174.225 141.029 1.00 167.08 3252 GLU A N 1
ATOM 954 C CA . GLU A 1 210 ? 91.802 173.966 141.547 1.00 167.08 3252 GLU A CA 1
ATOM 955 C C . GLU A 1 210 ? 91.914 172.581 142.168 1.00 167.08 3252 GLU A C 1
ATOM 956 O O . GLU A 1 210 ? 93.013 172.017 142.207 1.00 167.08 3252 GLU A O 1
ATOM 962 N N . LEU A 1 211 ? 90.805 172.016 142.643 1.00 165.91 3253 LEU A N 1
ATOM 963 C CA . LEU A 1 211 ? 90.803 170.651 143.159 1.00 165.91 3253 LEU A CA 1
ATOM 964 C C . LEU A 1 211 ? 90.901 169.607 142.062 1.00 165.91 3253 LEU A C 1
ATOM 965 O O . LEU A 1 211 ? 90.817 168.414 142.372 1.00 165.91 3253 LEU A O 1
ATOM 970 N N . GLN A 1 212 ? 91.053 170.004 140.799 1.00 166.23 3254 GLN A N 1
ATOM 971 C CA . GLN A 1 212 ? 91.348 169.074 139.720 1.00 166.23 3254 GLN A CA 1
ATOM 972 C C . GLN A 1 212 ? 92.774 169.214 139.207 1.00 166.23 3254 GLN A C 1
ATOM 973 O O . GLN A 1 212 ? 93.183 168.445 138.331 1.00 166.23 3254 GLN A O 1
ATOM 979 N N . ARG A 1 213 ? 93.539 170.173 139.730 1.00 163.32 3255 ARG A N 1
ATOM 980 C CA . ARG A 1 213 ? 94.939 170.351 139.361 1.00 163.32 3255 ARG A CA 1
ATOM 981 C C . ARG A 1 213 ? 95.874 169.719 140.386 1.00 163.32 3255 ARG A C 1
ATOM 982 O O . ARG A 1 213 ? 96.704 168.874 140.040 1.00 163.32 3255 ARG A O 1
ATOM 990 N N . GLY A 1 214 ? 95.753 170.120 141.648 1.00 158.08 3256 GLY A N 1
ATOM 991 C CA . GLY A 1 214 ? 96.572 169.599 142.720 1.00 158.08 3256 GLY A CA 1
ATOM 992 C C . GLY A 1 214 ? 96.036 168.360 143.400 1.00 158.08 3256 GLY A C 1
ATOM 993 O O . GLY A 1 214 ? 96.641 167.903 144.378 1.00 158.08 3256 GLY A O 1
ATOM 994 N N . PHE A 1 215 ? 94.925 167.797 142.918 1.00 154.40 3257 PHE A N 1
ATOM 995 C CA . PHE A 1 215 ? 94.357 166.611 143.552 1.00 154.40 3257 PHE A CA 1
ATOM 996 C C . PHE A 1 215 ? 95.321 165.435 143.485 1.00 154.40 3257 PHE A C 1
ATOM 997 O O . PHE A 1 215 ? 95.486 164.700 144.465 1.00 154.40 3257 PHE A O 1
ATOM 1005 N N . PHE A 1 216 ? 95.968 165.241 142.336 1.00 151.29 3258 PHE A N 1
ATOM 1006 C CA . PHE A 1 216 ? 96.966 164.194 142.162 1.00 151.29 3258 PHE A CA 1
ATOM 1007 C C . PHE A 1 216 ? 98.386 164.745 142.203 1.00 151.29 3258 PHE A C 1
ATOM 1008 O O . PHE A 1 216 ? 99.327 164.079 141.758 1.00 151.29 3258 PHE A O 1
ATOM 1016 N N . ASP A 1 217 ? 98.557 165.957 142.727 1.00 152.24 3259 ASP A N 1
ATOM 1017 C CA . ASP A 1 217 ? 99.866 166.580 142.872 1.00 152.24 3259 ASP A CA 1
ATOM 1018 C C . ASP A 1 217 ? 100.375 166.540 144.304 1.00 152.24 3259 ASP A C 1
ATOM 1019 O O . ASP A 1 217 ? 101.501 166.097 144.548 1.00 152.24 3259 ASP A O 1
ATOM 1024 N N . LYS A 1 218 ? 99.572 166.999 145.262 1.00 151.17 3260 LYS A N 1
ATOM 1025 C CA . LYS A 1 218 ? 99.962 166.971 146.663 1.00 151.17 3260 LYS A CA 1
ATOM 1026 C C . LYS A 1 218 ? 99.632 165.651 147.346 1.00 151.17 3260 LYS A C 1
ATOM 1027 O O . LYS A 1 218 ? 100.068 165.434 148.481 1.00 151.17 3260 LYS A O 1
ATOM 1033 N N . HIS A 1 219 ? 98.878 164.771 146.691 1.00 146.09 3261 HIS A N 1
ATOM 1034 C CA . HIS A 1 219 ? 98.681 163.410 147.182 1.00 146.09 3261 HIS A CA 1
ATOM 1035 C C . HIS A 1 219 ? 99.928 162.619 146.818 1.00 146.09 3261 HIS A C 1
ATOM 1036 O O . HIS A 1 219 ? 100.103 162.201 145.672 1.00 146.09 3261 HIS A O 1
ATOM 1043 N N . ILE A 1 220 ? 100.801 162.409 147.807 1.00 143.76 3262 ILE A N 1
ATOM 1044 C CA . ILE A 1 220 ? 102.149 161.927 147.537 1.00 143.76 3262 ILE A CA 1
ATOM 1045 C C . ILE A 1 220 ? 102.161 160.532 146.924 1.00 143.76 3262 ILE A C 1
ATOM 1046 O O . ILE A 1 220 ? 103.137 160.161 146.262 1.00 143.76 3262 ILE A O 1
ATOM 1051 N N . TRP A 1 221 ? 101.101 159.747 147.115 1.00 140.05 3263 TRP A N 1
ATOM 1052 C CA . TRP A 1 221 ? 101.069 158.401 146.553 1.00 140.05 3263 TRP A CA 1
ATOM 1053 C C . TRP A 1 221 ? 100.862 158.442 145.044 1.00 140.05 3263 TRP A C 1
ATOM 1054 O O . TRP A 1 221 ? 101.697 157.952 144.275 1.00 140.05 3263 TRP A O 1
ATOM 1065 N N . LEU A 1 222 ? 99.755 159.029 144.599 1.00 143.35 3264 LEU A N 1
ATOM 1066 C CA . LEU A 1 222 ? 99.458 159.141 143.171 1.00 143.35 3264 LEU A CA 1
ATOM 1067 C C . LEU A 1 222 ? 100.006 160.436 142.581 1.00 143.35 3264 LEU A C 1
ATOM 1068 O O . LEU A 1 222 ? 99.286 161.215 141.960 1.00 143.35 3264 LEU A O 1
ATOM 1073 N N . SER A 1 223 ? 101.303 160.671 142.772 1.00 143.53 3265 SER A N 1
ATOM 1074 C CA . SER A 1 223 ? 101.945 161.852 142.217 1.00 143.53 3265 SER A CA 1
ATOM 1075 C C . SER A 1 223 ? 103.289 161.561 141.568 1.00 143.53 3265 SER A C 1
ATOM 1076 O O . SER A 1 223 ? 103.894 162.482 141.012 1.00 143.53 3265 SER A O 1
ATOM 1079 N N . ILE A 1 224 ? 103.776 160.318 141.615 1.00 140.88 3266 ILE A N 1
ATOM 1080 C CA . ILE A 1 224 ? 105.065 159.987 141.015 1.00 140.88 3266 ILE A CA 1
ATOM 1081 C C . ILE A 1 224 ? 104.982 159.794 139.509 1.00 140.88 3266 ILE A C 1
ATOM 1082 O O . ILE A 1 224 ? 106.025 159.796 138.837 1.00 140.88 3266 ILE A O 1
ATOM 1087 N N . TRP A 1 225 ? 103.780 159.628 138.952 1.00 139.92 3267 TRP A N 1
ATOM 1088 C CA . TRP A 1 225 ? 103.611 159.518 137.509 1.00 139.92 3267 TRP A CA 1
ATOM 1089 C C . TRP A 1 225 ? 102.514 160.431 136.972 1.00 139.92 3267 TRP A C 1
ATOM 1090 O O . TRP A 1 225 ? 102.169 160.330 135.789 1.00 139.92 3267 TRP A O 1
ATOM 1101 N N . ASP A 1 226 ? 101.962 161.315 137.798 1.00 147.02 3268 ASP A N 1
ATOM 1102 C CA . ASP A 1 226 ? 100.894 162.225 137.392 1.00 147.02 3268 ASP A CA 1
ATOM 1103 C C . ASP A 1 226 ? 101.233 163.655 137.793 1.00 147.02 3268 ASP A C 1
ATOM 1104 O O . ASP A 1 226 ? 100.413 164.385 138.354 1.00 147.02 3268 ASP A O 1
ATOM 1109 N N . ARG A 1 227 ? 102.468 164.076 137.503 1.00 149.37 3269 ARG A N 1
ATOM 1110 C CA . ARG A 1 227 ? 102.853 165.446 137.797 1.00 149.37 3269 ARG A CA 1
ATOM 1111 C C . ARG A 1 227 ? 102.965 166.257 136.510 1.00 149.37 3269 ARG A C 1
ATOM 1112 O O . ARG A 1 227 ? 103.245 165.703 135.442 1.00 149.37 3269 ARG A O 1
ATOM 1120 N N . PRO A 1 228 ? 102.733 167.572 136.563 1.00 153.36 3270 PRO A N 1
ATOM 1121 C CA . PRO A 1 228 ? 102.818 168.369 135.343 1.00 153.36 3270 PRO A CA 1
ATOM 1122 C C . PRO A 1 228 ? 104.263 168.606 134.952 1.00 153.36 3270 PRO A C 1
ATOM 1123 O O . PRO A 1 228 ? 105.167 168.573 135.805 1.00 153.36 3270 PRO A O 1
ATOM 1127 N N . PRO A 1 229 ? 104.536 168.842 133.668 1.00 154.08 3271 PRO A N 1
ATOM 1128 C CA . PRO A 1 229 ? 105.918 169.077 133.239 1.00 154.08 3271 PRO A CA 1
ATOM 1129 C C . PRO A 1 229 ? 106.492 170.344 133.855 1.00 154.08 3271 PRO A C 1
ATOM 1130 O O . PRO A 1 229 ? 105.777 171.311 134.127 1.00 154.08 3271 PRO A O 1
ATOM 1134 N N . ARG A 1 230 ? 107.808 170.321 134.075 1.00 155.64 3272 ARG A N 1
ATOM 1135 C CA . ARG A 1 230 ? 108.564 171.444 134.631 1.00 155.64 3272 ARG A CA 1
ATOM 1136 C C . ARG A 1 230 ? 108.001 171.858 135.996 1.00 155.64 3272 ARG A C 1
ATOM 1137 O O . ARG A 1 230 ? 107.490 172.962 136.196 1.00 155.64 3272 ARG A O 1
ATOM 1145 N N . SER A 1 231 ? 108.106 170.921 136.932 1.00 153.18 3273 SER A N 1
ATOM 1146 C CA . SER A 1 231 ? 107.727 171.139 138.318 1.00 153.18 3273 SER A CA 1
ATOM 1147 C C . SER A 1 231 ? 108.957 171.036 139.210 1.00 153.18 3273 SER A C 1
ATOM 1148 O O . SER A 1 231 ? 109.930 170.349 138.889 1.00 153.18 3273 SER A O 1
ATOM 1151 N N . ARG A 1 232 ? 108.904 171.734 140.342 1.00 151.24 3274 ARG A N 1
ATOM 1152 C CA . ARG A 1 232 ? 110.032 171.780 141.273 1.00 151.24 3274 ARG A CA 1
ATOM 1153 C C . ARG A 1 232 ? 109.925 170.657 142.307 1.00 151.24 3274 ARG A C 1
ATOM 1154 O O . ARG A 1 232 ? 109.925 170.876 143.517 1.00 151.24 3274 ARG A O 1
ATOM 1162 N N . PHE A 1 233 ? 109.832 169.427 141.800 1.00 148.43 3275 PHE A N 1
ATOM 1163 C CA . PHE A 1 233 ? 109.767 168.248 142.655 1.00 148.43 3275 PHE A CA 1
ATOM 1164 C C . PHE A 1 233 ? 110.682 167.111 142.224 1.00 148.43 3275 PHE A C 1
ATOM 1165 O O . PHE A 1 233 ? 110.884 166.184 143.018 1.00 148.43 3275 PHE A O 1
ATOM 1173 N N . THR A 1 234 ? 111.200 167.125 140.992 1.00 146.65 3276 THR A N 1
ATOM 1174 C CA . THR A 1 234 ? 112.219 166.196 140.506 1.00 146.65 3276 THR A CA 1
ATOM 1175 C C . THR A 1 234 ? 111.677 164.775 140.359 1.00 146.65 3276 THR A C 1
ATOM 1176 O O . THR A 1 234 ? 112.372 163.889 139.851 1.00 146.65 3276 THR A O 1
ATOM 1180 N N . ARG A 1 235 ? 110.442 164.545 140.809 1.00 143.58 3277 ARG A N 1
ATOM 1181 C CA . ARG A 1 235 ? 109.721 163.289 140.609 1.00 143.58 3277 ARG A CA 1
ATOM 1182 C C . ARG A 1 235 ? 110.388 162.105 141.305 1.00 143.58 3277 ARG A C 1
ATOM 1183 O O . ARG A 1 235 ? 109.861 160.989 141.274 1.00 143.58 3277 ARG A O 1
ATOM 1191 N N . ILE A 1 236 ? 111.539 162.331 141.934 1.00 142.39 3278 ILE A N 1
ATOM 1192 C CA . ILE A 1 236 ? 112.156 161.331 142.793 1.00 142.39 3278 ILE A CA 1
ATOM 1193 C C . ILE A 1 236 ? 112.213 161.783 144.244 1.00 142.39 3278 ILE A C 1
ATOM 1194 O O . ILE A 1 236 ? 112.403 160.937 145.131 1.00 142.39 3278 ILE A O 1
ATOM 1199 N N . GLN A 1 237 ? 112.055 163.081 144.517 1.00 144.54 3279 GLN A N 1
ATOM 1200 C CA . GLN A 1 237 ? 111.846 163.527 145.887 1.00 144.54 3279 GLN A CA 1
ATOM 1201 C C . GLN A 1 237 ? 110.550 162.957 146.445 1.00 144.54 3279 GLN A C 1
ATOM 1202 O O . GLN A 1 237 ? 110.461 162.654 147.642 1.00 144.54 3279 GLN A O 1
ATOM 1208 N N . ARG A 1 238 ? 109.542 162.799 145.584 1.00 144.47 3280 ARG A N 1
ATOM 1209 C CA . ARG A 1 238 ? 108.297 162.160 145.989 1.00 144.47 3280 ARG A CA 1
ATOM 1210 C C . ARG A 1 238 ? 108.546 160.726 146.433 1.00 144.47 3280 ARG A C 1
ATOM 1211 O O . ARG A 1 238 ? 108.017 160.279 147.456 1.00 144.47 3280 ARG A O 1
ATOM 1219 N N . ALA A 1 239 ? 109.357 159.989 145.672 1.00 140.86 3281 ALA A N 1
ATOM 1220 C CA . ALA A 1 239 ? 109.693 158.624 146.062 1.00 140.86 3281 ALA A CA 1
ATOM 1221 C C . ALA A 1 239 ? 110.468 158.605 147.372 1.00 140.86 3281 ALA A C 1
ATOM 1222 O O . ALA A 1 239 ? 110.268 157.716 148.209 1.00 140.86 3281 ALA A O 1
ATOM 1224 N N . THR A 1 240 ? 111.356 159.582 147.570 1.00 139.38 3282 THR A N 1
ATOM 1225 C CA . THR A 1 240 ? 112.128 159.646 148.806 1.00 139.38 3282 THR A CA 1
ATOM 1226 C C . THR A 1 240 ? 111.219 159.849 150.012 1.00 139.38 3282 THR A C 1
ATOM 1227 O O . THR A 1 240 ? 111.329 159.137 151.019 1.00 139.38 3282 THR A O 1
ATOM 1231 N N . CYS A 1 241 ? 110.295 160.806 149.927 1.00 141.14 3283 CYS A N 1
ATOM 1232 C CA . CYS A 1 241 ? 109.407 161.019 151.064 1.00 141.14 3283 CYS A CA 1
ATOM 1233 C C . CYS A 1 241 ? 108.412 159.873 151.223 1.00 141.14 3283 CYS A C 1
ATOM 1234 O O . CYS A 1 241 ? 108.010 159.564 152.349 1.00 141.14 3283 CYS A O 1
ATOM 1237 N N . CYS A 1 242 ? 108.037 159.203 150.130 1.00 138.93 3284 CYS A N 1
ATOM 1238 C CA . CYS A 1 242 ? 107.158 158.041 150.241 1.00 138.93 3284 CYS A CA 1
ATOM 1239 C C . CYS A 1 242 ? 107.840 156.899 150.986 1.00 138.93 3284 CYS A C 1
ATOM 1240 O O . CYS A 1 242 ? 107.246 156.281 151.881 1.00 138.93 3284 CYS A O 1
ATOM 1243 N N . VAL A 1 243 ? 109.088 156.592 150.621 1.00 133.20 3285 VAL A N 1
ATOM 1244 C CA . VAL A 1 243 ? 109.791 155.510 151.299 1.00 133.20 3285 VAL A CA 1
ATOM 1245 C C . VAL A 1 243 ? 110.064 155.892 152.746 1.00 133.20 3285 VAL A C 1
ATOM 1246 O O . VAL A 1 243 ? 109.996 155.046 153.646 1.00 133.20 3285 VAL A O 1
ATOM 1250 N N . LEU A 1 244 ? 110.350 157.174 153.000 1.00 134.55 3286 LEU A N 1
ATOM 1251 C CA . LEU A 1 244 ? 110.493 157.629 154.378 1.00 134.55 3286 LEU A CA 1
ATOM 1252 C C . LEU A 1 244 ? 109.208 157.401 155.159 1.00 134.55 3286 LEU A C 1
ATOM 1253 O O . LEU A 1 244 ? 109.242 156.929 156.300 1.00 134.55 3286 LEU A O 1
ATOM 1258 N N . LEU A 1 245 ? 108.062 157.711 154.550 1.00 133.76 3287 LEU A N 1
ATOM 1259 C CA . LEU A 1 245 ? 106.786 157.546 155.232 1.00 133.76 3287 LEU A CA 1
ATOM 1260 C C . LEU A 1 245 ? 106.509 156.081 155.547 1.00 133.76 3287 LEU A C 1
ATOM 1261 O O . LEU A 1 245 ? 106.104 155.748 156.666 1.00 133.76 3287 LEU A O 1
ATOM 1266 N N . ILE A 1 246 ? 106.731 155.187 154.580 1.00 131.34 3288 ILE A N 1
ATOM 1267 C CA . ILE A 1 246 ? 106.433 153.776 154.828 1.00 131.34 3288 ILE A CA 1
ATOM 1268 C C . ILE A 1 246 ? 107.406 153.187 155.848 1.00 131.34 3288 ILE A C 1
ATOM 1269 O O . ILE A 1 246 ? 107.004 152.426 156.741 1.00 131.34 3288 ILE A O 1
ATOM 1274 N N . CYS A 1 247 ? 108.690 153.552 155.765 1.00 130.00 3289 CYS A N 1
ATOM 1275 C CA . CYS A 1 247 ? 109.650 153.058 156.741 1.00 130.00 3289 CYS A CA 1
ATOM 1276 C C . CYS A 1 247 ? 109.350 153.598 158.129 1.00 130.00 3289 CYS A C 1
ATOM 1277 O O . CYS A 1 247 ? 109.583 152.909 159.127 1.00 130.00 3289 CYS A O 1
ATOM 1280 N N . LEU A 1 248 ? 108.815 154.815 158.215 1.00 129.42 3290 LEU A N 1
ATOM 1281 C CA . LEU A 1 248 ? 108.490 155.384 159.514 1.00 129.42 3290 LEU A CA 1
ATOM 1282 C C . LEU A 1 248 ? 107.227 154.768 160.105 1.00 129.42 3290 LEU A C 1
ATOM 1283 O O . LEU A 1 248 ? 107.156 154.580 161.323 1.00 129.42 3290 LEU A O 1
ATOM 1288 N N . PHE A 1 249 ? 106.235 154.426 159.273 1.00 129.29 3291 PHE A N 1
ATOM 1289 C CA . PHE A 1 249 ? 105.141 153.576 159.747 1.00 129.29 3291 PHE A CA 1
ATOM 1290 C C . PHE A 1 249 ? 105.668 152.261 160.306 1.00 129.29 3291 PHE A C 1
ATOM 1291 O O . PHE A 1 249 ? 105.262 151.828 161.393 1.00 129.29 3291 PHE A O 1
ATOM 1299 N N . LEU A 1 250 ? 106.562 151.600 159.565 1.00 123.46 3292 LEU A N 1
ATOM 1300 C CA . LEU A 1 250 ? 107.099 150.328 160.043 1.00 123.46 3292 LEU A CA 1
ATOM 1301 C C . LEU A 1 250 ? 107.827 150.502 161.371 1.00 123.46 3292 LEU A C 1
ATOM 1302 O O . LEU A 1 250 ? 107.635 149.710 162.303 1.00 123.46 3292 LEU A O 1
ATOM 1307 N N . GLY A 1 251 ? 108.650 151.546 161.480 1.00 124.98 3293 GLY A N 1
ATOM 1308 C CA . GLY A 1 251 ? 109.381 151.779 162.713 1.00 124.98 3293 GLY A CA 1
ATOM 1309 C C . GLY A 1 251 ? 108.475 152.090 163.888 1.00 124.98 3293 GLY A C 1
ATOM 1310 O O . GLY A 1 251 ? 108.685 151.587 164.993 1.00 124.98 3293 GLY A O 1
ATOM 1311 N N . ALA A 1 252 ? 107.455 152.925 163.669 1.00 125.32 3294 ALA A N 1
ATOM 1312 C CA . ALA A 1 252 ? 106.532 153.260 164.747 1.00 125.32 3294 ALA A CA 1
ATOM 1313 C C . ALA A 1 252 ? 105.759 152.034 165.212 1.00 125.32 3294 ALA A C 1
ATOM 1314 O O . ALA A 1 252 ? 105.591 151.818 166.420 1.00 125.32 3294 ALA A O 1
ATOM 1316 N N . ASN A 1 253 ? 105.281 151.216 164.270 1.00 122.84 3295 ASN A N 1
ATOM 1317 C CA . ASN A 1 253 ? 104.558 150.008 164.652 1.00 122.84 3295 ASN A CA 1
ATOM 1318 C C . ASN A 1 253 ? 105.459 149.046 165.415 1.00 122.84 3295 ASN A C 1
ATOM 1319 O O . ASN A 1 253 ? 105.045 148.467 166.429 1.00 122.84 3295 ASN A O 1
ATOM 1324 N N . ALA A 1 254 ? 106.700 148.870 164.951 1.00 123.08 3296 ALA A N 1
ATOM 1325 C CA . ALA A 1 254 ? 107.630 147.987 165.646 1.00 123.08 3296 ALA A CA 1
ATOM 1326 C C . ALA A 1 254 ? 107.939 148.501 167.045 1.00 123.08 3296 ALA A C 1
ATOM 1327 O O . ALA A 1 254 ? 108.019 147.717 167.997 1.00 123.08 3296 ALA A O 1
ATOM 1329 N N . VAL A 1 255 ? 108.118 149.815 167.190 1.00 124.75 3297 VAL A N 1
ATOM 1330 C CA . VAL A 1 255 ? 108.413 150.390 168.499 1.00 124.75 3297 VAL A CA 1
ATOM 1331 C C . VAL A 1 255 ? 107.238 150.194 169.446 1.00 124.75 3297 VAL A C 1
ATOM 1332 O O . VAL A 1 255 ? 107.418 149.825 170.613 1.00 124.75 3297 VAL A O 1
ATOM 1336 N N . TRP A 1 256 ? 106.016 150.432 168.962 1.00 125.60 3298 TRP A N 1
ATOM 1337 C CA . TRP A 1 256 ? 104.850 150.266 169.823 1.00 125.60 3298 TRP A CA 1
ATOM 1338 C C . TRP A 1 256 ? 104.666 148.811 170.235 1.00 125.60 3298 TRP A C 1
ATOM 1339 O O . TRP A 1 256 ? 104.355 148.523 171.396 1.00 125.60 3298 TRP A O 1
ATOM 1350 N N . TYR A 1 257 ? 104.854 147.878 169.302 1.00 120.14 3299 TYR A N 1
ATOM 1351 C CA . TYR A 1 257 ? 104.657 146.472 169.628 1.00 120.14 3299 TYR A CA 1
ATOM 1352 C C . TYR A 1 257 ? 105.814 145.876 170.418 1.00 120.14 3299 TYR A C 1
ATOM 1353 O O . TYR A 1 257 ? 105.638 144.828 171.049 1.00 120.14 3299 TYR A O 1
ATOM 1362 N N . GLY A 1 258 ? 106.983 146.510 170.403 1.00 124.64 3300 GLY A N 1
ATOM 1363 C CA . GLY A 1 258 ? 108.148 145.940 171.048 1.00 124.64 3300 GLY A CA 1
ATOM 1364 C C . GLY A 1 258 ? 108.488 146.509 172.410 1.00 124.64 3300 GLY A C 1
ATOM 1365 O O . GLY A 1 258 ? 108.753 145.752 173.349 1.00 124.64 3300 GLY A O 1
ATOM 1366 N N . ALA A 1 259 ? 108.489 147.836 172.539 1.00 129.61 3301 ALA A N 1
ATOM 1367 C CA . ALA A 1 259 ? 108.951 148.492 173.756 1.00 129.61 3301 ALA A CA 1
ATOM 1368 C C . ALA A 1 259 ? 107.827 149.192 174.509 1.00 129.61 3301 ALA A C 1
ATOM 1369 O O . ALA A 1 259 ? 107.590 148.889 175.681 1.00 129.61 3301 ALA A O 1
ATOM 1371 N N . VAL A 1 260 ? 107.124 150.123 173.871 1.00 131.18 3302 VAL A N 1
ATOM 1372 C CA . VAL A 1 260 ? 106.063 150.886 174.554 1.00 131.18 3302 VAL A CA 1
ATOM 1373 C C . VAL A 1 260 ? 104.766 150.102 174.364 1.00 131.18 3302 VAL A C 1
ATOM 1374 O O . VAL A 1 260 ? 103.940 150.358 173.486 1.00 131.18 3302 VAL A O 1
ATOM 1378 N N . GLY A 1 261 ? 104.585 149.106 175.227 1.00 138.67 3303 GLY A N 1
ATOM 1379 C CA . GLY A 1 261 ? 103.389 148.289 175.215 1.00 138.67 3303 GLY A CA 1
ATOM 1380 C C . GLY A 1 261 ? 102.981 147.854 176.606 1.00 138.67 3303 GLY A C 1
ATOM 1381 O O . GLY A 1 261 ? 102.073 147.033 176.767 1.00 138.67 3303 GLY A O 1
ATOM 1382 N N . ASP A 1 262 ? 103.650 148.396 177.621 1.00 144.60 3304 ASP A N 1
ATOM 1383 C CA . ASP A 1 262 ? 103.392 148.042 179.009 1.00 144.60 3304 ASP A CA 1
ATOM 1384 C C . ASP A 1 262 ? 102.957 149.215 179.873 1.00 144.60 3304 ASP A C 1
ATOM 1385 O O . ASP A 1 262 ? 102.296 148.996 180.891 1.00 144.60 3304 ASP A O 1
ATOM 1390 N N . SER A 1 263 ? 103.316 150.446 179.503 1.00 146.61 3305 SER A N 1
ATOM 1391 C CA . SER A 1 263 ? 102.927 151.601 180.306 1.00 146.61 3305 SER A CA 1
ATOM 1392 C C . SER A 1 263 ? 101.412 151.751 180.356 1.00 146.61 3305 SER A C 1
ATOM 1393 O O . SER A 1 263 ? 100.843 152.029 181.418 1.00 146.61 3305 SER A O 1
ATOM 1396 N N . ALA A 1 264 ? 100.741 151.568 179.219 1.00 146.21 3306 ALA A N 1
ATOM 1397 C CA . ALA A 1 264 ? 99.284 151.620 179.203 1.00 146.21 3306 ALA A CA 1
ATOM 1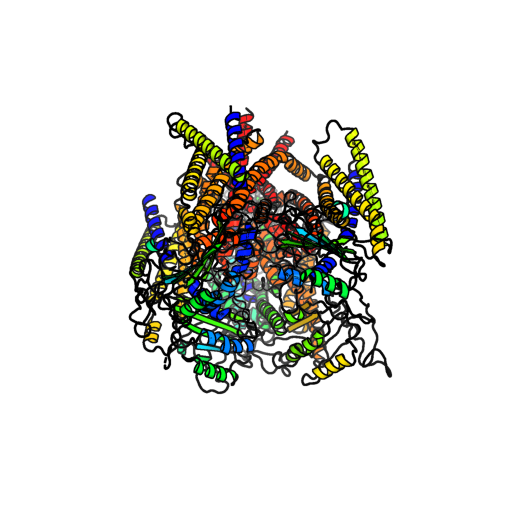398 C C . ALA A 1 264 ? 98.690 150.370 179.840 1.00 146.21 3306 ALA A C 1
ATOM 1399 O O . ALA A 1 264 ? 97.897 150.454 180.786 1.00 146.21 3306 ALA A O 1
ATOM 1401 N N . TYR A 1 265 ? 99.062 149.198 179.331 1.00 145.51 3307 TYR A N 1
ATOM 1402 C CA . TYR A 1 265 ? 98.613 147.915 179.864 1.00 145.51 3307 TYR A CA 1
ATOM 1403 C C . TYR A 1 265 ? 99.827 147.002 179.974 1.00 145.51 3307 TYR A C 1
ATOM 1404 O O . TYR A 1 265 ? 100.408 146.611 178.957 1.00 145.51 3307 TYR A O 1
ATOM 1413 N N . SER A 1 266 ? 100.208 146.663 181.202 1.00 145.05 3308 SER A N 1
ATOM 1414 C CA . SER A 1 266 ? 101.385 145.845 181.436 1.00 145.05 3308 SER A CA 1
ATOM 1415 C C . SER A 1 266 ? 101.019 144.361 181.416 1.00 145.05 3308 SER A C 1
ATOM 1416 O O . SER A 1 266 ? 99.908 143.971 181.049 1.00 145.05 3308 SER A O 1
ATOM 1419 N N . THR A 1 267 ? 101.978 143.525 181.820 1.00 145.50 3309 THR A N 1
ATOM 1420 C CA . THR A 1 267 ? 101.813 142.073 181.908 1.00 145.50 3309 THR A CA 1
ATOM 1421 C C . THR A 1 267 ? 101.373 141.480 180.566 1.00 145.50 3309 THR A C 1
ATOM 1422 O O . THR A 1 267 ? 100.431 140.689 180.480 1.00 145.50 3309 THR A O 1
ATOM 1426 N N . GLY A 1 268 ? 102.082 141.878 179.513 1.00 141.49 3310 GLY A N 1
ATOM 1427 C CA . GLY A 1 268 ? 101.849 141.327 178.192 1.00 141.49 3310 GLY A CA 1
ATOM 1428 C C . GLY A 1 268 ? 100.507 141.687 177.590 1.00 141.49 3310 GLY A C 1
ATOM 1429 O O . GLY A 1 268 ? 99.646 140.820 177.416 1.00 141.49 3310 GLY A O 1
ATOM 1430 N N . HIS A 1 269 ? 100.315 142.969 177.271 1.00 141.05 3311 HIS A N 1
ATOM 1431 C CA . HIS A 1 269 ? 99.076 143.402 176.636 1.00 141.05 3311 HIS A CA 1
ATOM 1432 C C . HIS A 1 269 ? 98.912 142.831 175.233 1.00 141.05 3311 HIS A C 1
ATOM 1433 O O . HIS A 1 269 ? 97.777 142.653 174.779 1.00 141.05 3311 HIS A O 1
ATOM 1440 N N . VAL A 1 270 ? 100.012 142.533 174.545 1.00 135.78 3312 VAL A N 1
ATOM 1441 C CA . VAL A 1 270 ? 99.960 142.037 173.169 1.00 135.78 3312 VAL A CA 1
ATOM 1442 C C . VAL A 1 270 ? 99.685 140.538 173.253 1.00 135.78 3312 VAL A C 1
ATOM 1443 O O . VAL A 1 270 ? 100.596 139.713 173.343 1.00 135.78 3312 VAL A O 1
ATOM 1447 N N . SER A 1 271 ? 98.397 140.181 173.228 1.00 135.40 3313 SER A N 1
ATOM 1448 C CA . SER A 1 271 ? 98.005 138.779 173.313 1.00 135.40 3313 SER A CA 1
ATOM 1449 C C . SER A 1 271 ? 96.851 138.437 172.373 1.00 135.40 3313 SER A C 1
ATOM 1450 O O . SER A 1 271 ? 96.282 137.344 172.482 1.00 135.40 3313 SER A O 1
ATOM 1453 N N . ARG A 1 272 ? 96.489 139.334 171.459 1.00 131.75 3314 ARG A N 1
ATOM 1454 C CA . ARG A 1 272 ? 95.413 139.080 170.511 1.00 131.75 3314 ARG A CA 1
ATOM 1455 C C . ARG A 1 272 ? 95.895 139.465 169.121 1.00 131.75 3314 ARG A C 1
ATOM 1456 O O . ARG A 1 272 ? 96.439 140.557 168.931 1.00 131.75 3314 ARG A O 1
ATOM 1464 N N . LEU A 1 273 ? 95.691 138.569 168.155 1.00 126.41 3315 LEU A N 1
ATOM 1465 C CA . LEU A 1 273 ? 96.188 138.769 166.799 1.00 126.41 3315 LEU A CA 1
ATOM 1466 C C . LEU A 1 273 ? 95.050 138.889 165.792 1.00 126.41 3315 LEU A C 1
ATOM 1467 O O . LEU A 1 273 ? 95.201 139.543 164.754 1.00 126.41 3315 LEU A O 1
ATOM 1472 N N . SER A 1 274 ? 93.913 138.264 166.085 1.00 131.12 3316 SER A N 1
ATOM 1473 C CA . SER A 1 274 ? 92.793 138.289 165.162 1.00 131.12 3316 SER A CA 1
ATOM 1474 C C . SER A 1 274 ? 92.173 139.685 165.115 1.00 131.12 3316 SER A C 1
ATOM 1475 O O . SER A 1 274 ? 92.115 140.383 166.130 1.00 131.12 3316 SER A O 1
ATOM 1478 N N . PRO A 1 275 ? 91.702 140.115 163.944 1.00 133.35 3317 PRO A N 1
ATOM 1479 C CA . PRO A 1 275 ? 91.095 141.449 163.842 1.00 133.35 3317 PRO A CA 1
ATOM 1480 C C . PRO A 1 275 ? 89.753 141.529 164.551 1.00 133.35 3317 PRO A C 1
ATOM 1481 O O . PRO A 1 275 ? 88.764 140.949 164.091 1.00 133.35 3317 PRO A O 1
ATOM 1485 N N . LEU A 1 276 ? 89.708 142.245 165.674 1.00 136.06 3318 LEU A N 1
ATOM 1486 C CA . LEU A 1 276 ? 88.474 142.468 166.416 1.00 136.06 3318 LEU A CA 1
ATOM 1487 C C . LEU A 1 276 ? 87.947 143.888 166.246 1.00 136.06 3318 LEU A C 1
ATOM 1488 O O . LEU A 1 276 ? 87.166 144.356 167.081 1.00 136.06 3318 LEU A O 1
ATOM 1493 N N . SER A 1 277 ? 88.379 144.585 165.193 1.00 135.65 3319 SER A N 1
ATOM 1494 C CA . SER A 1 277 ? 87.979 145.941 164.827 1.00 135.65 3319 SER A CA 1
ATOM 1495 C C . SER A 1 277 ? 88.465 146.993 165.817 1.00 135.65 3319 SER A C 1
ATOM 1496 O O . SER A 1 277 ? 88.168 148.179 165.628 1.00 135.65 3319 SER A O 1
ATOM 1499 N N . VAL A 1 278 ? 89.196 146.609 166.861 1.00 135.50 3320 VAL A N 1
ATOM 1500 C CA . VAL A 1 278 ? 89.715 147.564 167.832 1.00 135.50 3320 VAL A CA 1
ATOM 1501 C C . VAL A 1 278 ? 91.223 147.393 167.950 1.00 135.50 3320 VAL A C 1
ATOM 1502 O O . VAL A 1 278 ? 91.935 148.315 168.362 1.00 135.50 3320 VAL A O 1
ATOM 1506 N N . ASP A 1 279 ? 91.717 146.214 167.591 1.00 135.35 3321 ASP A N 1
ATOM 1507 C CA . ASP A 1 279 ? 93.134 145.903 167.665 1.00 135.35 3321 ASP A CA 1
ATOM 1508 C C . ASP A 1 279 ? 93.718 145.786 166.265 1.00 135.35 3321 ASP A C 1
ATOM 1509 O O . ASP A 1 279 ? 93.004 145.507 165.297 1.00 135.35 3321 ASP A O 1
ATOM 1514 N N . THR A 1 280 ? 95.029 146.022 166.167 1.00 131.71 3322 THR A N 1
ATOM 1515 C CA . THR A 1 280 ? 95.779 145.961 164.914 1.00 131.71 3322 THR A CA 1
ATOM 1516 C C . THR A 1 280 ? 95.280 146.997 163.912 1.00 131.71 3322 THR A C 1
ATOM 1517 O O . THR A 1 280 ? 95.762 147.053 162.777 1.00 131.71 3322 THR A O 1
ATOM 1521 N N . VAL A 1 281 ? 94.316 147.819 164.324 1.00 132.73 3323 VAL A N 1
ATOM 1522 C CA . VAL A 1 281 ? 93.817 148.932 163.527 1.00 132.73 3323 VAL A CA 1
ATOM 1523 C C . VAL A 1 281 ? 93.957 150.251 164.275 1.00 132.73 3323 VAL A C 1
ATOM 1524 O O . VAL A 1 281 ? 94.431 151.245 163.720 1.00 132.73 3323 VAL A O 1
ATOM 1528 N N . ALA A 1 282 ? 93.573 150.270 165.553 1.00 132.69 3324 ALA A N 1
ATOM 1529 C CA . ALA A 1 282 ? 93.715 151.469 166.366 1.00 132.69 3324 ALA A CA 1
ATOM 1530 C C . ALA A 1 282 ? 95.168 151.849 166.602 1.00 132.69 3324 ALA A C 1
ATOM 1531 O O . ALA A 1 282 ? 95.429 152.965 167.059 1.00 132.69 3324 ALA A O 1
ATOM 1533 N N . VAL A 1 283 ? 96.109 150.955 166.312 1.00 132.17 3325 VAL A N 1
ATOM 1534 C CA . VAL A 1 283 ? 97.528 151.267 166.443 1.00 132.17 3325 VAL A CA 1
ATOM 1535 C C . VAL A 1 283 ? 98.063 151.942 165.186 1.00 132.17 3325 VAL A C 1
ATOM 1536 O O . VAL A 1 283 ? 98.969 152.776 165.257 1.00 132.17 3325 VAL A O 1
ATOM 1540 N N . GLY A 1 284 ? 97.517 151.593 164.020 1.00 133.44 3326 GLY A N 1
ATOM 1541 C CA . GLY A 1 284 ? 97.993 152.195 162.785 1.00 133.44 3326 GLY A CA 1
ATOM 1542 C C . GLY A 1 284 ? 97.684 153.678 162.692 1.00 133.44 3326 GLY A C 1
ATOM 1543 O O . GLY A 1 284 ? 98.541 154.480 162.308 1.00 133.44 3326 GLY A O 1
ATOM 1544 N N . LEU A 1 285 ? 96.453 154.064 163.039 1.00 135.95 3327 LEU A N 1
ATOM 1545 C CA . LEU A 1 285 ? 96.061 155.466 162.913 1.00 135.95 3327 LEU A CA 1
ATOM 1546 C C . LEU A 1 285 ? 96.846 156.363 163.861 1.00 135.95 3327 LEU A C 1
ATOM 1547 O O . LEU A 1 285 ? 97.289 157.446 163.463 1.00 135.95 3327 LEU A O 1
ATOM 1552 N N . VAL A 1 286 ? 97.029 155.943 165.115 1.00 137.17 3328 VAL A N 1
ATOM 1553 C CA . VAL A 1 286 ? 97.771 156.781 166.054 1.00 137.17 3328 VAL A CA 1
ATOM 1554 C C . VAL A 1 286 ? 99.221 156.919 165.608 1.00 137.17 3328 VAL A C 1
ATOM 1555 O O . VAL A 1 286 ? 99.810 158.004 165.695 1.00 137.17 3328 VAL A O 1
ATOM 1559 N N . SER A 1 287 ? 99.815 155.827 165.118 1.00 137.37 3329 SER A N 1
ATOM 1560 C CA . SER A 1 287 ? 101.186 155.885 164.622 1.00 137.37 3329 SER A CA 1
ATOM 1561 C C . SER A 1 287 ? 101.299 156.830 163.434 1.00 137.37 3329 SER A C 1
ATOM 1562 O O . SER A 1 287 ? 102.236 157.636 163.358 1.00 137.37 3329 SER A O 1
ATOM 1565 N N . SER A 1 288 ? 100.413 156.511 162.512 1.00 140.05 3330 SER A N 1
ATOM 1566 C CA . SER A 1 288 ? 100.178 157.178 161.261 1.00 140.05 3330 SER A CA 1
ATOM 1567 C C . SER A 1 288 ? 100.229 158.652 161.512 1.00 140.05 3330 SER A C 1
ATOM 1568 O O . SER A 1 288 ? 101.163 159.345 161.111 1.00 140.05 3330 SER A O 1
ATOM 1571 N N . VAL A 1 289 ? 99.215 159.128 162.222 1.00 140.89 3331 VAL A N 1
ATOM 1572 C CA . VAL A 1 289 ? 99.121 160.516 162.583 1.00 140.89 3331 VAL A CA 1
ATOM 1573 C C . VAL A 1 289 ? 100.368 160.957 163.301 1.00 140.89 3331 VAL A C 1
ATOM 1574 O O . VAL A 1 289 ? 101.037 161.873 162.886 1.00 140.89 3331 VAL A O 1
ATOM 1578 N N . VAL A 1 290 ? 100.796 160.204 164.296 1.00 142.57 3332 VAL A N 1
ATOM 1579 C CA . VAL A 1 290 ? 101.972 160.525 165.112 1.00 142.57 3332 VAL A CA 1
ATOM 1580 C C . VAL A 1 290 ? 103.338 160.811 164.481 1.00 142.57 3332 VAL A C 1
ATOM 1581 O O . VAL A 1 290 ? 104.246 161.218 165.165 1.00 142.57 3332 VAL A O 1
ATOM 1585 N N . VAL A 1 291 ? 103.410 160.645 163.167 1.00 144.47 3333 VAL A N 1
ATOM 1586 C CA . VAL A 1 291 ? 104.624 160.889 162.397 1.00 144.47 3333 VAL A CA 1
ATOM 1587 C C . VAL A 1 291 ? 104.308 161.668 161.123 1.00 144.47 3333 VAL A C 1
ATOM 1588 O O . VAL A 1 291 ? 105.203 162.158 160.432 1.00 144.47 3333 VAL A O 1
ATOM 1592 N N . TYR A 1 292 ? 103.016 161.801 160.839 1.00 148.36 3334 TYR A N 1
ATOM 1593 C CA . TYR A 1 292 ? 102.508 162.522 159.681 1.00 148.36 3334 TYR A CA 1
ATOM 1594 C C . TYR A 1 292 ? 103.138 163.903 159.591 1.00 148.36 3334 TYR A C 1
ATOM 1595 O O . TYR A 1 292 ? 103.615 164.308 158.535 1.00 148.36 3334 TYR A O 1
ATOM 1604 N N . PRO A 1 293 ? 103.108 164.644 160.704 1.00 148.54 3335 PRO A N 1
ATOM 1605 C CA . PRO A 1 293 ? 103.689 165.975 160.874 1.00 148.54 3335 PRO A CA 1
ATOM 1606 C C . PRO A 1 293 ? 105.188 165.983 160.601 1.00 148.54 3335 PRO A C 1
ATOM 1607 O O . PRO A 1 293 ? 105.690 166.925 159.998 1.00 148.54 3335 PRO A O 1
ATOM 1611 N N . VAL A 1 294 ? 105.899 164.942 161.023 1.00 148.49 3336 VAL A N 1
ATOM 1612 C CA . VAL A 1 294 ? 107.339 164.887 160.785 1.00 148.49 3336 VAL A CA 1
ATOM 1613 C C . VAL A 1 294 ? 107.598 164.678 159.295 1.00 148.49 3336 VAL A C 1
ATOM 1614 O O . VAL A 1 294 ? 108.529 165.249 158.733 1.00 148.49 3336 VAL A O 1
ATOM 1618 N N . TYR A 1 295 ? 106.724 163.921 158.632 1.00 147.98 3337 TYR A N 1
ATOM 1619 C CA . TYR A 1 295 ? 106.832 163.726 157.193 1.00 147.98 3337 TYR A CA 1
ATOM 1620 C C . TYR A 1 295 ? 106.612 165.083 156.536 1.00 147.98 3337 TYR A C 1
ATOM 1621 O O . TYR A 1 295 ? 107.361 165.473 155.643 1.00 147.98 3337 TYR A O 1
ATOM 1630 N N . LEU A 1 296 ? 105.618 165.833 157.025 1.00 148.39 3338 LEU A N 1
ATOM 1631 C CA . LEU A 1 296 ? 105.314 167.149 156.508 1.00 148.39 3338 LEU A CA 1
ATOM 1632 C C . LEU A 1 296 ? 106.526 168.043 156.603 1.00 148.39 3338 LEU A C 1
ATOM 1633 O O . LEU A 1 296 ? 106.842 168.727 155.641 1.00 148.39 3338 LEU A O 1
ATOM 1638 N N . ALA A 1 297 ? 107.192 168.019 157.759 1.00 149.53 3339 ALA A N 1
ATOM 1639 C CA . ALA A 1 297 ? 108.383 168.821 158.020 1.00 149.53 3339 ALA A CA 1
ATOM 1640 C C . ALA A 1 297 ? 109.379 168.843 156.873 1.00 149.53 3339 ALA A C 1
ATOM 1641 O O . ALA A 1 297 ? 110.041 169.846 156.661 1.00 149.53 3339 ALA A O 1
ATOM 1643 N N . ILE A 1 298 ? 109.486 167.756 156.119 1.00 149.48 3340 ILE A N 1
ATOM 1644 C CA . ILE A 1 298 ? 110.402 167.795 155.007 1.00 149.48 3340 ILE A CA 1
ATOM 1645 C C . ILE A 1 298 ? 109.659 168.166 153.763 1.00 149.48 3340 ILE A C 1
ATOM 1646 O O . ILE A 1 298 ? 110.245 168.654 152.822 1.00 149.48 3340 ILE A O 1
ATOM 1651 N N . LEU A 1 299 ? 108.369 167.930 153.733 1.00 147.54 3341 LEU A N 1
ATOM 1652 C CA . LEU A 1 299 ? 107.663 168.305 152.542 1.00 147.54 3341 LEU A CA 1
ATOM 1653 C C . LEU A 1 299 ? 107.684 169.829 152.454 1.00 147.54 3341 LEU A C 1
ATOM 1654 O O . LEU A 1 299 ? 107.357 170.377 151.413 1.00 147.54 3341 LEU A O 1
ATOM 1659 N N . PHE A 1 300 ? 108.132 170.517 153.512 1.00 146.91 3342 PHE A N 1
ATOM 1660 C CA . PHE A 1 300 ? 108.089 171.979 153.511 1.00 146.91 3342 PHE A CA 1
ATOM 1661 C C . PHE A 1 300 ? 106.691 172.496 153.186 1.00 146.91 3342 PHE A C 1
ATOM 1662 O O . PHE A 1 300 ? 106.438 173.700 153.229 1.00 146.91 3342 PHE A O 1
ATOM 1670 N N . SER A 1 514 ? 116.875 172.764 148.704 1.00 146.43 3556 SER A N 1
ATOM 1671 C CA . SER A 1 514 ? 116.500 171.778 149.710 1.00 146.43 3556 SER A CA 1
ATOM 1672 C C . SER A 1 514 ? 117.259 170.472 149.507 1.00 146.43 3556 SER A C 1
ATOM 1673 O O . SER A 1 514 ? 116.773 169.558 148.842 1.00 146.43 3556 SER A O 1
ATOM 1676 N N . LEU A 1 515 ? 118.458 170.391 150.084 1.00 145.45 3557 LEU A N 1
ATOM 1677 C CA . LEU A 1 515 ? 119.307 169.212 149.968 1.00 145.45 3557 LEU A CA 1
ATOM 1678 C C . LEU A 1 515 ? 119.281 168.353 151.228 1.00 145.45 3557 LEU A C 1
ATOM 1679 O O . LEU A 1 515 ? 120.235 167.614 151.498 1.00 145.45 3557 LEU A O 1
ATOM 1684 N N . ALA A 1 516 ? 118.206 168.445 152.014 1.00 145.62 3558 ALA A N 1
ATOM 1685 C CA . ALA A 1 516 ? 118.060 167.597 153.190 1.00 145.62 3558 ALA A CA 1
ATOM 1686 C C . ALA A 1 516 ? 117.811 166.140 152.825 1.00 145.62 3558 ALA A C 1
ATOM 1687 O O . ALA A 1 516 ? 117.982 165.263 153.680 1.00 145.62 3558 ALA A O 1
ATOM 1689 N N . HIS A 1 517 ? 117.408 165.865 151.581 1.00 145.84 3559 HIS A N 1
ATOM 1690 C CA . HIS A 1 517 ? 117.164 164.490 151.156 1.00 145.84 3559 HIS A CA 1
ATOM 1691 C C . HIS A 1 517 ? 118.418 163.640 151.301 1.00 145.84 3559 HIS A C 1
ATOM 1692 O O . HIS A 1 517 ? 118.351 162.479 151.720 1.00 145.84 3559 HIS A O 1
ATOM 1699 N N . GLY A 1 518 ? 119.577 164.208 150.960 1.00 146.18 3560 GLY A N 1
ATOM 1700 C CA . GLY A 1 518 ? 120.833 163.509 151.163 1.00 146.18 3560 GLY A CA 1
ATOM 1701 C C . GLY A 1 518 ? 121.068 163.094 152.599 1.00 146.18 3560 GLY A C 1
ATOM 1702 O O . GLY A 1 518 ? 121.748 162.091 152.843 1.00 146.18 3560 GLY A O 1
ATOM 1703 N N . LEU A 1 519 ? 120.514 163.837 153.557 1.00 145.04 3561 LEU A N 1
ATOM 1704 C CA . LEU A 1 519 ? 120.521 163.424 154.952 1.00 145.04 3561 LEU A CA 1
ATOM 1705 C C . LEU A 1 519 ? 119.281 162.630 155.333 1.00 145.04 3561 LEU A C 1
ATOM 1706 O O . LEU A 1 519 ? 119.336 161.842 156.284 1.00 145.04 3561 LEU A O 1
ATOM 1711 N N . SER A 1 520 ? 118.176 162.809 154.603 1.00 142.31 3562 SER A N 1
ATOM 1712 C CA . SER A 1 520 ? 116.950 162.078 154.907 1.00 142.31 3562 SER A CA 1
ATOM 1713 C C . SER A 1 520 ? 117.156 160.575 154.775 1.00 142.31 3562 SER A C 1
ATOM 1714 O O . SER A 1 520 ? 116.671 159.799 155.608 1.00 142.31 3562 SER A O 1
ATOM 1717 N N . LEU A 1 521 ? 117.882 160.148 153.738 1.00 140.89 3563 LEU A N 1
ATOM 1718 C CA . LEU A 1 521 ? 118.186 158.730 153.579 1.00 140.89 3563 LEU A CA 1
ATOM 1719 C C . LEU A 1 521 ? 118.929 158.181 154.789 1.00 140.89 3563 LEU A C 1
ATOM 1720 O O . LEU A 1 521 ? 118.865 156.977 155.062 1.00 140.89 3563 LEU A O 1
ATOM 1725 N N . LEU A 1 522 ? 119.640 159.041 155.520 1.00 140.98 3564 LEU A N 1
ATOM 1726 C CA . LEU A 1 522 ? 120.254 158.608 156.770 1.00 140.98 3564 LEU A CA 1
ATOM 1727 C C . LEU A 1 522 ? 119.190 158.230 157.793 1.00 140.98 3564 LEU A C 1
ATOM 1728 O O . LEU A 1 522 ? 119.232 157.140 158.377 1.00 140.98 3564 LEU A O 1
ATOM 1733 N N . LEU A 1 523 ? 118.205 159.111 157.997 1.00 136.99 3565 LEU A N 1
ATOM 1734 C CA . LEU A 1 523 ? 117.195 158.873 159.024 1.00 136.99 3565 LEU A CA 1
ATOM 1735 C C . LEU A 1 523 ? 116.441 157.578 158.756 1.00 136.99 3565 LEU A C 1
ATOM 1736 O O . LEU A 1 523 ? 116.302 156.731 159.647 1.00 136.99 3565 LEU A O 1
ATOM 1741 N N . VAL A 1 524 ? 115.976 157.395 157.516 1.00 136.06 3566 VAL A N 1
ATOM 1742 C CA . VAL A 1 524 ? 115.308 156.152 157.139 1.00 136.06 3566 VAL A CA 1
ATOM 1743 C C . VAL A 1 524 ? 116.135 154.959 157.588 1.00 136.06 3566 VAL A C 1
ATOM 1744 O O . VAL A 1 524 ? 115.608 153.998 158.164 1.00 136.06 3566 VAL A O 1
ATOM 1748 N N . ALA A 1 525 ? 117.453 155.029 157.374 1.00 135.10 3567 ALA A N 1
ATOM 1749 C CA . ALA A 1 525 ? 118.349 153.970 157.820 1.00 135.10 3567 ALA A CA 1
ATOM 1750 C C . ALA A 1 525 ? 118.092 153.616 159.279 1.00 135.10 3567 ALA A C 1
ATOM 1751 O O . ALA A 1 525 ? 117.660 152.500 159.593 1.00 135.10 3567 ALA A O 1
ATOM 1753 N N . VAL A 1 526 ? 118.285 154.582 160.183 1.00 133.76 3568 VAL A N 1
ATOM 1754 C CA . VAL A 1 526 ? 118.160 154.251 161.600 1.00 133.76 3568 VAL A CA 1
ATOM 1755 C C . VAL A 1 526 ? 116.750 153.769 161.898 1.00 133.76 3568 VAL A C 1
ATOM 1756 O O . VAL A 1 526 ? 116.546 152.952 162.806 1.00 133.76 3568 VAL A O 1
ATOM 1760 N N . ALA A 1 527 ? 115.769 154.218 161.109 1.00 131.92 3569 ALA A N 1
ATOM 1761 C CA . ALA A 1 527 ? 114.412 153.705 161.242 1.00 131.92 3569 ALA A CA 1
ATOM 1762 C C . ALA A 1 527 ? 114.409 152.183 161.196 1.00 131.92 3569 ALA A C 1
ATOM 1763 O O . ALA A 1 527 ? 114.080 151.518 162.186 1.00 131.92 3569 ALA A O 1
ATOM 1765 N N . VAL A 1 528 ? 114.850 151.610 160.072 1.00 130.61 3570 VAL A N 1
ATOM 1766 C CA . VAL A 1 528 ? 114.830 150.157 159.968 1.00 130.61 3570 VAL A CA 1
ATOM 1767 C C . VAL A 1 528 ? 115.750 149.545 161.007 1.00 130.61 3570 VAL A C 1
ATOM 1768 O O . VAL A 1 528 ? 115.544 148.397 161.417 1.00 130.61 3570 VAL A O 1
ATOM 1772 N N . ALA A 1 529 ? 116.740 150.310 161.482 1.00 129.74 3571 ALA A N 1
ATOM 1773 C CA . ALA A 1 529 ? 117.612 149.816 162.540 1.00 129.74 3571 ALA A CA 1
ATOM 1774 C C . ALA A 1 529 ? 116.797 149.385 163.750 1.00 129.74 3571 ALA A C 1
ATOM 1775 O O . ALA A 1 529 ? 116.969 148.272 164.261 1.00 129.74 3571 ALA A O 1
ATOM 1777 N N . VAL A 1 530 ? 115.869 150.236 164.198 1.00 128.27 3572 VAL A N 1
ATOM 1778 C CA . VAL A 1 530 ? 115.057 149.833 165.339 1.00 128.27 3572 VAL A CA 1
ATOM 1779 C C . VAL A 1 530 ? 114.166 148.662 164.950 1.00 128.27 3572 VAL A C 1
ATOM 1780 O O . VAL A 1 530 ? 113.935 147.754 165.759 1.00 128.27 3572 VAL A O 1
ATOM 1784 N N . SER A 1 531 ? 113.693 148.631 163.700 1.00 127.37 3573 SER A N 1
ATOM 1785 C CA . SER A 1 531 ? 112.934 147.478 163.236 1.00 127.37 3573 SER A CA 1
ATOM 1786 C C . SER A 1 531 ? 113.795 146.225 163.239 1.00 127.37 3573 SER A C 1
ATOM 1787 O O . SER A 1 531 ? 113.286 145.119 163.454 1.00 127.37 3573 SER A O 1
ATOM 1790 N N . GLY A 1 532 ? 115.099 146.378 163.015 1.00 127.36 3574 GLY A N 1
ATOM 1791 C CA . GLY A 1 532 ? 116.000 145.251 163.117 1.00 127.36 3574 GLY A CA 1
ATOM 1792 C C . GLY A 1 532 ? 116.437 144.919 164.522 1.00 127.36 3574 GLY A C 1
ATOM 1793 O O . GLY A 1 532 ? 117.135 143.920 164.720 1.00 127.36 3574 GLY A O 1
ATOM 1794 N N . TRP A 1 533 ? 116.047 145.731 165.505 1.00 127.51 3575 TRP A N 1
ATOM 1795 C CA . TRP A 1 533 ? 116.456 145.517 166.886 1.00 127.51 3575 TRP A CA 1
ATOM 1796 C C . TRP A 1 533 ? 115.277 145.184 167.790 1.00 127.51 3575 TRP A C 1
ATOM 1797 O O . TRP A 1 533 ? 115.270 144.131 168.432 1.00 127.51 3575 TRP A O 1
ATOM 1808 N N . VAL A 1 534 ? 114.260 146.048 167.842 1.00 124.39 3576 VAL A N 1
ATOM 1809 C CA . VAL A 1 534 ? 113.151 145.830 168.761 1.00 124.39 3576 VAL A CA 1
ATOM 1810 C C . VAL A 1 534 ? 112.256 144.682 168.311 1.00 124.39 3576 VAL A C 1
ATOM 1811 O O . VAL A 1 534 ? 111.504 144.133 169.124 1.00 124.39 3576 VAL A O 1
ATOM 1815 N N . GLY A 1 535 ? 112.318 144.298 167.039 1.00 120.31 3577 GLY A N 1
ATOM 1816 C CA . GLY A 1 535 ? 111.484 143.232 166.530 1.00 120.31 3577 GLY A CA 1
ATOM 1817 C C . GLY A 1 535 ? 112.032 141.833 166.677 1.00 120.31 3577 GLY A C 1
ATOM 1818 O O . GLY A 1 535 ? 111.337 140.872 166.335 1.00 120.31 3577 GLY A O 1
ATOM 1819 N N . ALA A 1 536 ? 113.262 141.682 167.172 1.00 119.97 3578 ALA A N 1
ATOM 1820 C CA . ALA A 1 536 ? 113.861 140.355 167.270 1.00 119.97 3578 ALA A CA 1
ATOM 1821 C C . ALA A 1 536 ? 113.107 139.471 168.256 1.00 119.97 3578 ALA A C 1
ATOM 1822 O O . ALA A 1 536 ? 112.907 138.278 167.999 1.00 119.97 3578 ALA A O 1
ATOM 1824 N N . SER A 1 537 ? 112.684 140.030 169.388 1.00 121.64 3579 SER A N 1
ATOM 1825 C CA . SER A 1 537 ? 111.948 139.266 170.396 1.00 121.64 3579 SER A CA 1
ATOM 1826 C C . SER A 1 537 ? 110.440 139.410 170.183 1.00 121.64 3579 SER A C 1
ATOM 1827 O O . SER A 1 537 ? 109.691 139.856 171.052 1.00 121.64 3579 SER A O 1
ATOM 1830 N N . PHE A 1 538 ? 110.001 139.018 168.989 1.00 116.35 3580 PHE A N 1
ATOM 1831 C CA . PHE A 1 538 ? 108.590 139.048 168.636 1.00 116.35 3580 PHE A CA 1
ATOM 1832 C C . PHE A 1 538 ? 108.035 137.634 168.616 1.00 116.35 3580 PHE A C 1
ATOM 1833 O O . PHE A 1 538 ? 108.539 136.790 167.861 1.00 116.35 3580 PHE A O 1
ATOM 1841 N N . PRO A 1 539 ? 107.024 137.325 169.420 1.00 112.53 3581 PRO A N 1
ATOM 1842 C CA . PRO A 1 539 ? 106.326 136.046 169.276 1.00 112.53 3581 PRO A CA 1
ATOM 1843 C C . PRO A 1 539 ? 105.621 135.978 167.934 1.00 112.53 3581 PRO A C 1
ATOM 1844 O O . PRO A 1 539 ? 105.325 137.020 167.330 1.00 112.53 3581 PRO A O 1
ATOM 1848 N N . PRO A 1 540 ? 105.346 134.771 167.425 1.00 109.96 3582 PRO A N 1
ATOM 1849 C CA . PRO A 1 540 ? 104.746 134.649 166.089 1.00 109.96 3582 PRO A CA 1
ATOM 1850 C C . PRO A 1 540 ? 103.425 135.390 165.949 1.00 109.96 3582 PRO A C 1
ATOM 1851 O O . PRO A 1 540 ? 103.115 135.915 164.876 1.00 109.96 3582 PRO A O 1
ATOM 1855 N N . GLY A 1 541 ? 102.638 135.440 167.025 1.00 109.66 3583 GLY A N 1
ATOM 1856 C CA . GLY A 1 541 ? 101.382 136.166 166.986 1.00 109.66 3583 GLY A CA 1
ATOM 1857 C C . GLY A 1 541 ? 101.540 137.671 166.934 1.00 109.66 3583 GLY A C 1
ATOM 1858 O O . GLY A 1 541 ? 100.633 138.362 166.459 1.00 109.66 3583 GLY A O 1
ATOM 1859 N N . VAL A 1 542 ? 102.669 138.194 167.412 1.00 109.19 3584 VAL A N 1
ATOM 1860 C CA . VAL A 1 542 ? 102.884 139.636 167.393 1.00 109.19 3584 VAL A CA 1
ATOM 1861 C C . VAL A 1 542 ? 103.410 140.095 166.037 1.00 109.19 3584 VAL A C 1
ATOM 1862 O O . VAL A 1 542 ? 103.033 141.169 165.552 1.00 109.19 3584 VAL A O 1
ATOM 1866 N N . SER A 1 543 ? 104.269 139.303 165.402 1.00 108.32 3585 SER A N 1
ATOM 1867 C CA . SER A 1 543 ? 104.844 139.655 164.112 1.00 108.32 3585 SER A CA 1
ATOM 1868 C C . SER A 1 543 ? 103.848 139.541 162.967 1.00 108.32 3585 SER A C 1
ATOM 1869 O O . SER A 1 543 ? 104.108 140.077 161.886 1.00 108.32 3585 SER A O 1
ATOM 1872 N N . VAL A 1 544 ? 102.719 138.864 163.173 1.00 106.83 3586 VAL A N 1
ATOM 1873 C CA . VAL A 1 544 ? 101.673 138.779 162.162 1.00 106.83 3586 VAL A CA 1
ATOM 1874 C C . VAL A 1 544 ? 100.630 139.876 162.342 1.00 106.83 3586 VAL A C 1
ATOM 1875 O O . VAL A 1 544 ? 99.846 140.139 161.426 1.00 106.83 3586 VAL A O 1
ATOM 1879 N N . ALA A 1 545 ? 100.608 140.524 163.499 1.00 111.55 3587 ALA A N 1
ATOM 1880 C CA . ALA A 1 545 ? 99.785 141.702 163.728 1.00 111.55 3587 ALA A CA 1
ATOM 1881 C C . ALA A 1 545 ? 100.536 142.993 163.461 1.00 111.55 3587 ALA A C 1
ATOM 1882 O O . ALA A 1 545 ? 99.918 144.003 163.117 1.00 111.55 3587 ALA A O 1
ATOM 1884 N N . TRP A 1 546 ? 101.862 142.979 163.605 1.00 110.39 3588 TRP A N 1
ATOM 1885 C CA . TRP A 1 546 ? 102.668 144.140 163.252 1.00 110.39 3588 TRP A CA 1
ATOM 1886 C C . TRP A 1 546 ? 102.547 144.487 161.777 1.00 110.39 3588 TRP A C 1
ATOM 1887 O O . TRP A 1 546 ? 102.463 145.671 161.431 1.00 110.39 3588 TRP A O 1
ATOM 1898 N N . LEU A 1 547 ? 102.540 143.485 160.900 1.00 108.91 3589 LEU A N 1
ATOM 1899 C CA . LEU A 1 547 ? 102.330 143.699 159.475 1.00 108.91 3589 LEU A CA 1
ATOM 1900 C C . LEU A 1 547 ? 100.934 144.230 159.175 1.00 108.91 3589 LEU A C 1
ATOM 1901 O O . LEU A 1 547 ? 100.778 145.141 158.352 1.00 108.91 3589 LEU A O 1
ATOM 1906 N N . LEU A 1 548 ? 99.915 143.672 159.833 1.00 112.46 3590 LEU A N 1
ATOM 1907 C CA . LEU A 1 548 ? 98.548 144.135 159.620 1.00 112.46 3590 LEU A CA 1
ATOM 1908 C C . LEU A 1 548 ? 98.380 145.582 160.061 1.00 112.46 3590 LEU A C 1
ATOM 1909 O O . LEU A 1 548 ? 97.695 146.365 159.394 1.00 112.46 3590 LEU A O 1
ATOM 1914 N N . SER A 1 549 ? 98.991 145.956 161.187 1.00 117.59 3591 SER A N 1
ATOM 1915 C CA . SER A 1 549 ? 98.898 147.335 161.653 1.00 117.59 3591 SER A CA 1
ATOM 1916 C C . SER A 1 549 ? 99.573 148.295 160.681 1.00 117.59 3591 SER A C 1
ATOM 1917 O O . SER A 1 549 ? 99.053 149.383 160.412 1.00 117.59 3591 SER A O 1
ATOM 1920 N N . SER A 1 550 ? 100.736 147.913 160.148 1.00 118.00 3592 SER A N 1
ATOM 1921 C CA . SER A 1 550 ? 101.410 148.759 159.168 1.00 118.00 3592 SER A CA 1
ATOM 1922 C C . SER A 1 550 ? 100.577 148.907 157.902 1.00 118.00 3592 SER A C 1
ATOM 1923 O O . SER A 1 550 ? 100.471 150.006 157.341 1.00 118.00 3592 SER A O 1
ATOM 1926 N N . SER A 1 551 ? 99.979 147.808 157.434 1.00 119.75 3593 SER A N 1
ATOM 1927 C CA . SER A 1 551 ? 99.124 147.883 156.254 1.00 119.75 3593 SER A CA 1
ATOM 1928 C C . SER A 1 551 ? 97.914 148.772 156.510 1.00 119.75 3593 SER A C 1
ATOM 1929 O O . SER A 1 551 ? 97.515 149.556 155.641 1.00 119.75 3593 SER A O 1
ATOM 1932 N N . ALA A 1 552 ? 97.318 148.665 157.700 1.00 122.58 3594 ALA A N 1
ATOM 1933 C CA . ALA A 1 552 ? 96.177 149.508 158.040 1.00 122.58 3594 ALA A CA 1
ATOM 1934 C C . ALA A 1 552 ? 96.572 150.977 158.095 1.00 122.58 3594 ALA A C 1
ATOM 1935 O O . ALA A 1 552 ? 95.820 151.844 157.639 1.00 122.58 3594 ALA A O 1
ATOM 1937 N N . SER A 1 553 ? 97.744 151.278 158.658 1.00 126.18 3595 SER A N 1
ATOM 1938 C CA . SER A 1 553 ? 98.208 152.661 158.700 1.00 126.18 3595 SER A CA 1
ATOM 1939 C C . SER A 1 553 ? 98.440 153.207 157.297 1.00 126.18 3595 SER A C 1
ATOM 1940 O O . SER A 1 553 ? 98.069 154.350 156.996 1.00 126.18 3595 SER A O 1
ATOM 1943 N N . PHE A 1 554 ? 99.051 152.405 156.422 1.00 128.64 3596 PHE A N 1
ATOM 1944 C CA . PHE A 1 554 ? 99.258 152.847 155.047 1.00 128.64 3596 PHE A CA 1
ATOM 1945 C C . PHE A 1 554 ? 97.929 153.082 154.341 1.00 128.64 3596 PHE A C 1
ATOM 1946 O O . PHE A 1 554 ? 97.771 154.066 153.611 1.00 128.64 3596 PHE A O 1
ATOM 1954 N N . LEU A 1 555 ? 96.961 152.186 154.546 1.00 130.02 3597 LEU A N 1
ATOM 1955 C CA . LEU A 1 555 ? 95.653 152.355 153.921 1.00 130.02 3597 LEU A CA 1
ATOM 1956 C C . LEU A 1 555 ? 94.948 153.600 154.443 1.00 130.02 3597 LEU A C 1
ATOM 1957 O O . LEU A 1 555 ? 94.293 154.318 153.679 1.00 130.02 3597 LEU A O 1
ATOM 1962 N N . ALA A 1 556 ? 95.063 153.868 155.746 1.00 132.39 3598 ALA A N 1
ATOM 1963 C CA . ALA A 1 556 ? 94.458 155.068 156.314 1.00 132.39 3598 ALA A CA 1
ATOM 1964 C C . ALA A 1 556 ? 95.094 156.327 155.743 1.00 132.39 3598 ALA A C 1
ATOM 1965 O O . ALA A 1 556 ? 94.397 157.304 155.446 1.00 132.39 3598 ALA A O 1
ATOM 1967 N N . SER A 1 557 ? 96.420 156.326 155.587 1.00 134.60 3599 SER A N 1
ATOM 1968 C CA . SER A 1 557 ? 97.082 157.467 154.963 1.00 134.60 3599 SER A CA 1
ATOM 1969 C C . SER A 1 557 ? 96.670 157.623 153.505 1.00 134.60 3599 SER A C 1
ATOM 1970 O O . SER A 1 557 ? 96.548 158.749 153.011 1.00 134.60 3599 SER A O 1
ATOM 1973 N N . PHE A 1 558 ? 96.453 156.509 152.804 1.00 136.07 3600 PHE A N 1
ATOM 1974 C CA . PHE A 1 558 ? 96.089 156.570 151.393 1.00 136.07 3600 PHE A CA 1
ATOM 1975 C C . PHE A 1 558 ? 94.643 157.013 151.198 1.00 136.07 3600 PHE A C 1
ATOM 1976 O O . PHE A 1 558 ? 94.315 157.612 150.168 1.00 136.07 3600 PHE A O 1
ATOM 1984 N N . LEU A 1 559 ? 93.768 156.731 152.167 1.00 135.94 3601 LEU A N 1
ATOM 1985 C CA . LEU A 1 559 ? 92.353 157.061 152.054 1.00 135.94 3601 LEU A CA 1
ATOM 1986 C C . LEU A 1 559 ? 91.908 158.237 152.910 1.00 135.94 3601 LEU A C 1
ATOM 1987 O O . LEU A 1 559 ? 91.061 159.015 152.461 1.00 135.94 3601 LEU A O 1
ATOM 1992 N N . GLY A 1 560 ? 92.437 158.385 154.121 1.00 139.60 3602 GLY A N 1
ATOM 1993 C CA . GLY A 1 560 ? 91.878 159.353 155.043 1.00 139.60 3602 GLY A CA 1
ATOM 1994 C C . GLY A 1 560 ? 92.642 160.650 155.208 1.00 139.60 3602 GLY A C 1
ATOM 1995 O O . GLY A 1 560 ? 92.039 161.727 155.209 1.00 139.60 3602 GLY A O 1
ATOM 1996 N N . TRP A 1 561 ? 93.963 160.573 155.349 1.00 140.87 3603 TRP A N 1
ATOM 1997 C CA . TRP A 1 561 ? 94.757 161.747 155.692 1.00 140.87 3603 TRP A CA 1
ATOM 1998 C C . TRP A 1 561 ? 95.267 162.505 154.475 1.00 140.87 3603 TRP A C 1
ATOM 1999 O O . TRP A 1 561 ? 95.166 163.735 154.435 1.00 140.87 3603 TRP A O 1
ATOM 2010 N N . GLU A 1 562 ? 95.824 161.808 153.485 1.00 143.43 3604 GLU A N 1
ATOM 2011 C CA . GLU A 1 562 ? 96.295 162.492 152.282 1.00 143.43 3604 GLU A CA 1
ATOM 2012 C C . GLU A 1 562 ? 95.171 163.186 151.521 1.00 143.43 3604 GLU A C 1
ATOM 2013 O O . GLU A 1 562 ? 95.354 164.352 151.130 1.00 143.43 3604 GLU A O 1
ATOM 2019 N N . PRO A 1 563 ? 94.014 162.561 151.264 1.00 142.38 3605 PRO A N 1
ATOM 2020 C CA . PRO A 1 563 ? 92.919 163.311 150.626 1.00 142.38 3605 PRO A CA 1
ATOM 2021 C C . PRO A 1 563 ? 92.428 164.487 151.450 1.00 142.38 3605 PRO A C 1
ATOM 2022 O O . PRO A 1 563 ? 91.914 165.455 150.875 1.00 142.38 3605 PRO A O 1
ATOM 2026 N N . LEU A 1 564 ? 92.558 164.436 152.774 1.00 142.98 3606 LEU A N 1
ATOM 2027 C CA . LEU A 1 564 ? 92.214 165.578 153.612 1.00 142.98 3606 LEU A CA 1
ATOM 2028 C C . LEU A 1 564 ? 93.275 166.668 153.574 1.00 142.98 3606 LEU A C 1
ATOM 2029 O O . LEU A 1 564 ? 92.951 167.844 153.777 1.00 142.98 3606 LEU A O 1
ATOM 2034 N N . LYS A 1 565 ? 94.534 166.303 153.322 1.00 144.30 3607 LYS A N 1
ATOM 2035 C CA . LYS A 1 565 ? 95.593 167.301 153.239 1.00 144.30 3607 LYS A CA 1
ATOM 2036 C C . LYS A 1 565 ? 95.438 168.163 151.992 1.00 144.30 3607 LYS A C 1
ATOM 2037 O O . LYS A 1 565 ? 95.683 169.374 152.043 1.00 144.30 3607 LYS A O 1
ATOM 2043 N N . VAL A 1 566 ? 95.018 167.567 150.872 1.00 145.46 3608 VAL A N 1
ATOM 2044 C CA . VAL A 1 566 ? 94.856 168.326 149.638 1.00 145.46 3608 VAL A CA 1
ATOM 2045 C C . VAL A 1 566 ? 93.694 169.307 149.727 1.00 145.46 3608 VAL A C 1
ATOM 2046 O O . VAL A 1 566 ? 93.576 170.201 148.880 1.00 145.46 3608 VAL A O 1
ATOM 2050 N N . LEU A 1 567 ? 92.828 169.165 150.734 1.00 142.31 3609 LEU A N 1
ATOM 2051 C CA . LEU A 1 567 ? 91.720 170.101 150.896 1.00 142.31 3609 LEU A CA 1
ATOM 2052 C C . LEU A 1 567 ? 92.227 171.513 151.161 1.00 142.31 3609 LEU A C 1
ATOM 2053 O O . LEU A 1 567 ? 91.679 172.487 150.632 1.00 142.31 3609 LEU A O 1
ATOM 2058 N N . LEU A 1 568 ? 93.269 171.643 151.975 1.00 139.59 3610 LEU A N 1
ATOM 2059 C CA . LEU A 1 568 ? 93.847 172.945 152.286 1.00 139.59 3610 LEU A CA 1
ATOM 2060 C C . LEU A 1 568 ? 94.524 173.547 151.060 1.00 139.59 3610 LEU A C 1
ATOM 2061 O O . LEU A 1 568 ? 95.695 173.279 150.791 1.00 139.59 3610 LEU A O 1
ATOM 2066 N N . PHE A 1 613 ? 106.786 161.149 113.866 1.00 140.67 3655 PHE A N 1
ATOM 2067 C CA . PHE A 1 613 ? 107.655 162.142 114.485 1.00 140.67 3655 PHE A CA 1
ATOM 2068 C C . PHE A 1 613 ? 108.257 161.613 115.783 1.00 140.67 3655 PHE A C 1
ATOM 2069 O O . PHE A 1 613 ? 108.427 160.406 115.952 1.00 140.67 3655 PHE A O 1
ATOM 2077 N N . LEU A 1 614 ? 108.581 162.527 116.699 1.00 140.39 3656 LEU A N 1
ATOM 2078 C CA . LEU A 1 614 ? 109.197 162.161 117.967 1.00 140.39 3656 LEU A CA 1
ATOM 2079 C C . LEU A 1 614 ? 108.253 162.277 119.156 1.00 140.39 3656 LEU A C 1
ATOM 2080 O O . LEU A 1 614 ? 108.470 161.594 120.164 1.00 140.39 3656 LEU A O 1
ATOM 2085 N N . ALA A 1 615 ? 107.223 163.123 119.068 1.00 138.73 3657 ALA A N 1
ATOM 2086 C CA . ALA A 1 615 ? 106.288 163.269 120.179 1.00 138.73 3657 ALA A CA 1
ATOM 2087 C C . ALA A 1 615 ? 105.543 161.968 120.449 1.00 138.73 3657 ALA A C 1
ATOM 2088 O O . ALA A 1 615 ? 105.344 161.585 121.609 1.00 138.73 3657 ALA A O 1
ATOM 2090 N N . LYS A 1 616 ? 105.123 161.274 119.389 1.00 138.61 3658 LYS A N 1
ATOM 2091 C CA . LYS A 1 616 ? 104.471 159.981 119.564 1.00 138.61 3658 LYS A CA 1
ATOM 2092 C C . LYS A 1 616 ? 105.420 158.970 120.193 1.00 138.61 3658 LYS A C 1
ATOM 2093 O O . LYS A 1 616 ? 105.010 158.158 121.034 1.00 138.61 3658 LYS A O 1
ATOM 2099 N N . GLU A 1 617 ? 106.694 159.002 119.795 1.00 137.60 3659 GLU A N 1
ATOM 2100 C CA . GLU A 1 617 ? 107.680 158.107 120.390 1.00 137.60 3659 GLU A CA 1
ATOM 2101 C C . GLU A 1 617 ? 107.845 158.381 121.879 1.00 137.60 3659 GLU A C 1
ATOM 2102 O O . GLU A 1 617 ? 107.904 157.448 122.687 1.00 137.60 3659 GLU A O 1
ATOM 2108 N N . GLU A 1 618 ? 107.910 159.657 122.263 1.00 136.24 3660 GLU A N 1
ATOM 2109 C CA . GLU A 1 618 ? 108.020 159.990 123.681 1.00 136.24 3660 GLU A CA 1
ATOM 2110 C C . GLU A 1 618 ? 106.771 159.564 124.443 1.00 136.24 3660 GLU A C 1
ATOM 2111 O O . GLU A 1 618 ? 106.860 159.091 125.583 1.00 136.24 3660 GLU A O 1
ATOM 2117 N N . ALA A 1 619 ? 105.596 159.728 123.830 1.00 132.23 3661 ALA A N 1
ATOM 2118 C CA . ALA A 1 619 ? 104.359 159.314 124.483 1.00 132.23 3661 ALA A CA 1
ATOM 2119 C C . ALA A 1 619 ? 104.332 157.808 124.720 1.00 132.23 3661 ALA A C 1
ATOM 2120 O O . ALA A 1 619 ? 103.960 157.349 125.808 1.00 132.23 3661 ALA A O 1
ATOM 2122 N N . ARG A 1 620 ? 104.724 157.018 123.719 1.00 129.55 3662 ARG A N 1
ATOM 2123 C CA . ARG A 1 620 ? 104.712 155.571 123.915 1.00 129.55 3662 ARG A CA 1
ATOM 2124 C C . ARG A 1 620 ? 105.800 155.144 124.896 1.00 129.55 3662 ARG A C 1
ATOM 2125 O O . ARG A 1 620 ? 105.610 154.194 125.663 1.00 129.55 3662 ARG A O 1
ATOM 2133 N N . LYS A 1 621 ? 106.931 155.859 124.921 1.00 126.32 3663 LYS A N 1
ATOM 2134 C CA . LYS A 1 621 ? 107.950 155.586 125.932 1.00 126.32 3663 LYS A CA 1
ATOM 2135 C C . LYS A 1 621 ? 107.430 155.832 127.343 1.00 126.32 3663 LYS A C 1
ATOM 2136 O O . LYS A 1 621 ? 107.654 155.013 128.242 1.00 126.32 3663 LYS A O 1
ATOM 2142 N N . VAL A 1 622 ? 106.742 156.954 127.567 1.00 124.54 3664 VAL A N 1
ATOM 2143 C CA . VAL A 1 622 ? 106.274 157.243 128.921 1.00 124.54 3664 VAL A CA 1
ATOM 2144 C C . VAL A 1 622 ? 105.147 156.291 129.314 1.00 124.54 3664 VAL A C 1
ATOM 2145 O O . VAL A 1 622 ? 105.044 155.883 130.478 1.00 124.54 3664 VAL A O 1
ATOM 2149 N N . LYS A 1 623 ? 104.297 155.906 128.357 1.00 122.05 3665 LYS A N 1
ATOM 2150 C CA . LYS A 1 623 ? 103.284 154.894 128.651 1.00 122.05 3665 LYS A CA 1
ATOM 2151 C C . LYS A 1 623 ? 103.929 153.565 129.028 1.00 122.05 3665 LYS A C 1
ATOM 2152 O O . LYS A 1 623 ? 103.502 152.902 129.984 1.00 122.05 3665 LYS A O 1
ATOM 2158 N N . ARG A 1 624 ? 104.969 153.166 128.292 1.00 118.13 3666 ARG A N 1
ATOM 2159 C CA . ARG A 1 624 ? 105.681 151.935 128.610 1.00 118.13 3666 ARG A CA 1
ATOM 2160 C C . ARG A 1 624 ? 106.321 152.013 129.989 1.00 118.13 3666 ARG A C 1
ATOM 2161 O O . ARG A 1 624 ? 106.296 151.038 130.746 1.00 118.13 3666 ARG A O 1
ATOM 2169 N N . LEU A 1 625 ? 106.895 153.165 130.335 1.00 115.17 3667 LEU A N 1
ATOM 2170 C CA . LEU A 1 625 ? 107.532 153.309 131.640 1.00 115.17 3667 LEU A CA 1
ATOM 2171 C C . LEU A 1 625 ? 106.508 153.262 132.771 1.00 115.17 3667 LEU A C 1
ATOM 2172 O O . LEU A 1 625 ? 106.776 152.690 133.835 1.00 115.17 3667 LEU A O 1
ATOM 2177 N N . HIS A 1 626 ? 105.331 153.858 132.566 1.00 114.10 3668 HIS A N 1
ATOM 2178 C CA . HIS A 1 626 ? 104.276 153.759 133.572 1.00 114.10 3668 HIS A CA 1
ATOM 2179 C C . HIS A 1 626 ? 103.815 152.315 133.748 1.00 114.10 3668 HIS A C 1
ATOM 2180 O O . HIS A 1 626 ? 103.614 151.845 134.880 1.00 114.10 3668 HIS A O 1
ATOM 2187 N N . GLY A 1 627 ? 103.642 151.594 132.638 1.00 105.35 3669 GLY A N 1
ATOM 2188 C CA . GLY A 1 627 ? 103.315 150.181 132.738 1.00 105.35 3669 GLY A CA 1
ATOM 2189 C C . GLY A 1 627 ? 104.392 149.392 133.456 1.00 105.35 3669 GLY A C 1
ATOM 2190 O O . GLY A 1 627 ? 104.097 148.464 134.214 1.00 105.35 3669 GLY A O 1
ATOM 2191 N N . MET A 1 628 ? 105.656 149.752 133.227 1.00 102.50 3670 MET A N 1
ATOM 2192 C CA . MET A 1 628 ? 106.756 149.095 133.922 1.00 102.50 3670 MET A CA 1
ATOM 2193 C C . MET A 1 628 ? 106.708 149.370 135.419 1.00 102.50 3670 MET A C 1
ATOM 2194 O O . MET A 1 628 ? 106.996 148.481 136.224 1.00 102.50 3670 MET A O 1
ATOM 2199 N N . LEU A 1 629 ? 106.353 150.595 135.812 1.00 98.27 3671 LEU A N 1
ATOM 2200 C CA . LEU A 1 629 ? 106.176 150.889 137.234 1.00 98.27 3671 LEU A CA 1
ATOM 2201 C C . LEU A 1 629 ? 105.078 150.029 137.846 1.00 98.27 3671 LEU A C 1
ATOM 2202 O O . LEU A 1 629 ? 105.244 149.471 138.942 1.00 98.27 3671 LEU A O 1
ATOM 2207 N N . ARG A 1 630 ? 103.944 149.919 137.153 1.00 93.02 3672 ARG A N 1
ATOM 2208 C CA . ARG A 1 630 ? 102.846 149.102 137.663 1.00 93.02 3672 ARG A CA 1
ATOM 2209 C C . ARG A 1 630 ? 103.273 147.645 137.814 1.00 93.02 3672 ARG A C 1
ATOM 2210 O O . ARG A 1 630 ? 103.027 147.008 138.852 1.00 93.02 3672 ARG A O 1
ATOM 2218 N N . SER A 1 631 ? 103.938 147.107 136.788 1.00 86.56 3673 SER A N 1
ATOM 2219 C CA . SER A 1 631 ? 104.404 145.726 136.837 1.00 86.56 3673 SER A CA 1
ATOM 2220 C C . SER A 1 631 ? 105.429 145.531 137.945 1.00 86.56 3673 SER A C 1
ATOM 2221 O O . SER A 1 631 ? 105.434 144.495 138.619 1.00 86.56 3673 SER A O 1
ATOM 2224 N N . LEU A 1 632 ? 106.308 146.514 138.145 1.00 83.01 3674 LEU A N 1
ATOM 2225 C CA . LEU A 1 632 ? 107.313 146.422 139.196 1.00 83.01 3674 LEU A CA 1
ATOM 2226 C C . LEU A 1 632 ? 106.663 146.342 140.567 1.00 83.01 3674 LEU A C 1
ATOM 2227 O O . LEU A 1 632 ? 107.049 145.517 141.401 1.00 83.01 3674 LEU A O 1
ATOM 2232 N N . LEU A 1 633 ? 105.668 147.195 140.820 1.00 78.47 3675 LEU A N 1
ATOM 2233 C CA . LEU A 1 633 ? 104.992 147.151 142.114 1.00 78.47 3675 LEU A CA 1
ATOM 2234 C C . LEU A 1 633 ? 104.271 145.825 142.323 1.00 78.47 3675 LEU A C 1
ATOM 2235 O O . LEU A 1 633 ? 104.345 145.233 143.411 1.00 78.47 3675 LEU A O 1
ATOM 2240 N N . VAL A 1 634 ? 103.576 145.336 141.293 1.00 73.03 3676 VAL A N 1
ATOM 2241 C CA . VAL A 1 634 ? 102.863 144.067 141.431 1.00 73.03 3676 VAL A CA 1
ATOM 2242 C C . VAL A 1 634 ? 103.845 142.934 141.712 1.00 73.03 3676 VAL A C 1
ATOM 2243 O O . VAL A 1 634 ? 103.617 142.089 142.590 1.00 73.03 3676 VAL A O 1
ATOM 2247 N N . TYR A 1 635 ? 104.961 142.906 140.980 1.00 66.03 3677 TYR A N 1
ATOM 2248 C CA . TYR A 1 635 ? 105.927 141.828 141.155 1.00 66.03 3677 TYR A CA 1
ATOM 2249 C C . TYR A 1 635 ? 106.600 141.912 142.517 1.00 66.03 3677 TYR A C 1
ATOM 2250 O O . TYR A 1 635 ? 106.892 140.884 143.131 1.00 66.03 3677 TYR A O 1
ATOM 2259 N N . MET A 1 636 ? 106.869 143.127 143.002 1.00 69.93 3678 MET A N 1
ATOM 2260 C CA . MET A 1 636 ? 107.462 143.269 144.327 1.00 69.93 3678 MET A CA 1
ATOM 2261 C C . MET A 1 636 ? 106.516 142.775 145.412 1.00 69.93 3678 MET A C 1
ATOM 2262 O O . MET A 1 636 ? 106.946 142.103 146.357 1.00 69.93 3678 MET A O 1
ATOM 2267 N N . LEU A 1 637 ? 105.224 143.092 145.297 1.00 63.49 3679 LEU A N 1
ATOM 2268 C CA . LEU A 1 637 ? 104.265 142.578 146.271 1.00 63.49 3679 LEU A CA 1
ATOM 2269 C C . LEU A 1 637 ? 104.195 141.056 146.223 1.00 63.49 3679 LEU A C 1
ATOM 2270 O O . LEU A 1 637 ? 104.170 140.390 147.269 1.00 63.49 3679 LEU A O 1
ATOM 2275 N N . PHE A 1 638 ? 104.172 140.487 145.015 1.00 61.23 3680 PHE A N 1
ATOM 2276 C CA . PHE A 1 638 ? 104.130 139.033 144.880 1.00 61.23 3680 PHE A CA 1
ATOM 2277 C C . PHE A 1 638 ? 105.377 138.389 145.473 1.00 61.23 3680 PHE A C 1
ATOM 2278 O O . PHE A 1 638 ? 105.294 137.357 146.152 1.00 61.23 3680 PHE A O 1
ATOM 2286 N N . LEU A 1 639 ? 106.543 138.991 145.231 1.00 59.03 3681 LEU A N 1
ATOM 2287 C CA . LEU A 1 639 ? 107.790 138.465 145.772 1.00 59.03 3681 LEU A CA 1
ATOM 2288 C C . LEU A 1 639 ? 107.806 138.535 147.291 1.00 59.03 3681 LEU A C 1
ATOM 2289 O O . LEU A 1 639 ? 108.282 137.609 147.953 1.00 59.03 3681 LEU A O 1
ATOM 2294 N N . LEU A 1 640 ? 107.304 139.631 147.863 1.00 60.85 3682 LEU A N 1
ATOM 2295 C CA . LEU A 1 640 ? 107.245 139.734 149.318 1.00 60.85 3682 LEU A CA 1
ATOM 2296 C C . LEU A 1 640 ? 106.333 138.666 149.908 1.00 60.85 3682 LEU A C 1
ATOM 2297 O O . LEU A 1 640 ? 106.673 138.038 150.919 1.00 60.85 3682 LEU A O 1
ATOM 2302 N N . VAL A 1 641 ? 105.173 138.443 149.287 1.00 57.21 3683 VAL A N 1
ATOM 2303 C CA . VAL A 1 641 ? 104.260 137.417 149.788 1.00 57.21 3683 VAL A CA 1
ATOM 2304 C C . VAL A 1 641 ? 104.908 136.039 149.710 1.00 57.21 3683 VAL A C 1
ATOM 2305 O O . VAL A 1 641 ? 104.834 135.246 150.656 1.00 57.21 3683 VAL A O 1
ATOM 2309 N N . THR A 1 642 ? 105.569 135.738 148.588 1.00 55.51 3684 THR A N 1
ATOM 2310 C CA . THR A 1 642 ? 106.222 134.439 148.444 1.00 55.51 3684 THR A CA 1
ATOM 2311 C C . THR A 1 642 ? 107.355 134.270 149.451 1.00 55.51 3684 THR A C 1
ATOM 2312 O O . THR A 1 642 ? 107.532 133.187 150.023 1.00 55.51 3684 THR A O 1
ATOM 2316 N N . LEU A 1 643 ? 108.136 135.328 149.677 1.00 56.89 3685 LEU A N 1
ATOM 2317 C CA . LEU A 1 643 ? 109.226 135.260 150.644 1.00 56.89 3685 LEU A CA 1
ATOM 2318 C C . LEU A 1 643 ? 108.700 135.018 152.050 1.00 56.89 3685 LEU A C 1
ATOM 2319 O O . LEU A 1 643 ? 109.282 134.238 152.812 1.00 56.89 3685 LEU A O 1
ATOM 2324 N N . LEU A 1 644 ? 107.605 135.686 152.419 1.00 57.40 3686 LEU A N 1
ATOM 2325 C CA . LEU A 1 644 ? 107.005 135.435 153.724 1.00 57.40 3686 LEU A CA 1
ATOM 2326 C C . LEU A 1 644 ? 106.470 134.012 153.816 1.00 57.40 3686 LEU A C 1
ATOM 2327 O O . LEU A 1 644 ? 106.526 133.387 154.881 1.00 57.40 3686 LEU A O 1
ATOM 2332 N N . ALA A 1 645 ? 105.943 133.484 152.710 1.00 55.25 3687 ALA A N 1
ATOM 2333 C CA . ALA A 1 645 ? 105.444 132.114 152.718 1.00 55.25 3687 ALA A CA 1
ATOM 2334 C C . ALA A 1 645 ? 106.570 131.097 152.846 1.00 55.25 3687 ALA A C 1
ATOM 2335 O O . ALA A 1 645 ? 106.363 130.017 153.410 1.00 55.25 3687 ALA A O 1
ATOM 2337 N N . SER A 1 646 ? 107.759 131.412 152.332 1.00 55.09 3688 SER A N 1
ATOM 2338 C CA . SER A 1 646 ? 108.851 130.442 152.298 1.00 55.09 3688 SER A CA 1
ATOM 2339 C C . SER A 1 646 ? 109.726 130.494 153.550 1.00 55.09 3688 SER A C 1
ATOM 2340 O O . SER A 1 646 ? 109.905 129.479 154.230 1.00 55.09 3688 SER A O 1
ATOM 2343 N N . TYR A 1 647 ? 110.271 131.665 153.868 1.00 56.17 3689 TYR A N 1
ATOM 2344 C CA . TYR A 1 647 ? 111.331 131.804 154.862 1.00 56.17 3689 TYR A CA 1
ATOM 2345 C C . TYR A 1 647 ? 110.850 132.470 156.147 1.00 56.17 3689 TYR A C 1
ATOM 2346 O O . TYR A 1 647 ? 111.542 133.310 156.723 1.00 56.17 3689 TYR A O 1
ATOM 2355 N N . GLY A 1 648 ? 109.654 132.108 156.611 1.00 65.98 3690 GLY A N 1
ATOM 2356 C CA . GLY A 1 648 ? 109.179 132.637 157.876 1.00 65.98 3690 GLY A CA 1
ATOM 2357 C C . GLY A 1 648 ? 109.778 131.968 159.096 1.00 65.98 3690 GLY A C 1
ATOM 2358 O O . GLY A 1 648 ? 109.844 132.580 160.166 1.00 65.98 3690 GLY A O 1
ATOM 2359 N N . ASP A 1 649 ? 110.218 130.717 158.965 1.00 72.93 3691 ASP A N 1
ATOM 2360 C CA . ASP A 1 649 ? 110.643 129.911 160.109 1.00 72.93 3691 ASP A CA 1
ATOM 2361 C C . ASP A 1 649 ? 111.934 129.151 159.805 1.00 72.93 3691 ASP A C 1
ATOM 2362 O O . ASP A 1 649 ? 112.028 127.939 160.006 1.00 72.93 3691 ASP A O 1
ATOM 2367 N N . ALA A 1 650 ? 112.949 129.857 159.296 1.00 72.23 3692 ALA A N 1
ATOM 2368 C CA . ALA A 1 650 ? 114.218 129.205 158.970 1.00 72.23 3692 ALA A CA 1
ATOM 2369 C C . ALA A 1 650 ? 114.874 128.574 160.197 1.00 72.23 3692 ALA A C 1
ATOM 2370 O O . ALA A 1 650 ? 115.547 127.535 160.084 1.00 72.23 3692 ALA A O 1
ATOM 2372 N N . SER A 1 651 ? 114.699 129.186 161.371 1.00 69.16 3693 SER A N 1
ATOM 2373 C CA . SER A 1 651 ? 115.219 128.588 162.596 1.00 69.16 3693 SER A CA 1
ATOM 2374 C C . SER A 1 651 ? 114.611 127.212 162.823 1.00 69.16 3693 SER A C 1
ATOM 2375 O O . SER A 1 651 ? 115.312 126.265 163.206 1.00 69.16 3693 SER A O 1
ATOM 2378 N N . CYS A 1 652 ? 113.304 127.085 162.585 1.00 65.48 3694 CYS A N 1
ATOM 2379 C CA . CYS A 1 652 ? 112.663 125.779 162.648 1.00 65.48 3694 CYS A CA 1
ATOM 2380 C C . CYS A 1 652 ? 113.247 124.824 161.619 1.00 65.48 3694 CYS A C 1
ATOM 2381 O O . CYS A 1 652 ? 113.328 123.623 161.874 1.00 65.48 3694 CYS A O 1
ATOM 2384 N N . HIS A 1 653 ? 113.677 125.335 160.464 1.00 61.15 3695 HIS A N 1
ATOM 2385 C CA . HIS A 1 653 ? 114.293 124.483 159.449 1.00 61.15 3695 HIS A CA 1
ATOM 2386 C C . HIS A 1 653 ? 115.591 123.866 159.963 1.00 61.15 3695 HIS A C 1
ATOM 2387 O O . HIS A 1 653 ? 115.796 122.643 159.884 1.00 61.15 3695 HIS A O 1
ATOM 2394 N N . GLY A 1 654 ? 116.478 124.702 160.508 1.00 58.47 3696 GLY A N 1
ATOM 2395 C CA . GLY A 1 654 ? 117.722 124.178 161.055 1.00 58.47 3696 GLY A CA 1
ATOM 2396 C C . GLY A 1 654 ? 117.497 123.236 162.223 1.00 58.47 3696 GLY A C 1
ATOM 2397 O O . GLY A 1 654 ? 118.122 122.169 162.313 1.00 58.47 3696 GLY A O 1
ATOM 2398 N N . HIS A 1 655 ? 116.590 123.609 163.130 1.00 58.51 3697 HIS A N 1
ATOM 2399 C CA . HIS A 1 655 ? 116.290 122.748 164.267 1.00 58.51 3697 HIS A CA 1
ATOM 2400 C C . HIS A 1 655 ? 115.694 121.424 163.812 1.00 58.51 3697 HIS A C 1
ATOM 2401 O O . HIS A 1 655 ? 115.957 120.382 164.417 1.00 58.51 3697 HIS A O 1
ATOM 2408 N N . ALA A 1 656 ? 114.891 121.440 162.746 1.00 57.83 3698 ALA A N 1
ATOM 2409 C CA . ALA A 1 656 ? 114.301 120.210 162.236 1.00 57.83 3698 ALA A CA 1
ATOM 2410 C C . ALA A 1 656 ? 115.362 119.283 161.668 1.00 57.83 3698 ALA A C 1
ATOM 2411 O O . ALA A 1 656 ? 115.326 118.069 161.908 1.00 57.83 3698 ALA A O 1
ATOM 2413 N N . TYR A 1 657 ? 116.312 119.832 160.908 1.00 56.60 3699 TYR A N 1
ATOM 2414 C CA . TYR A 1 657 ? 117.402 118.994 160.414 1.00 56.60 3699 TYR A CA 1
ATOM 2415 C C . TYR A 1 657 ? 118.171 118.367 161.570 1.00 56.60 3699 TYR A C 1
ATOM 2416 O O . TYR A 1 657 ? 118.454 117.159 161.571 1.00 56.60 3699 TYR A O 1
ATOM 2425 N N . ARG A 1 658 ? 118.516 119.178 162.573 1.00 58.68 3700 ARG A N 1
ATOM 2426 C CA . ARG A 1 658 ? 119.289 118.646 163.691 1.00 58.68 3700 ARG A CA 1
ATOM 2427 C C . ARG A 1 658 ? 118.489 117.605 164.469 1.00 58.68 3700 ARG A C 1
ATOM 2428 O O . ARG A 1 658 ? 119.042 116.596 164.921 1.00 58.68 3700 ARG A O 1
ATOM 2436 N N . LEU A 1 659 ? 117.182 117.829 164.625 1.00 58.25 3701 LEU A N 1
ATOM 2437 C CA . LEU A 1 659 ? 116.337 116.885 165.347 1.00 58.25 3701 LEU A CA 1
ATOM 2438 C C . LEU A 1 659 ? 116.245 115.552 164.621 1.00 58.25 3701 LEU A C 1
ATOM 2439 O O . LEU A 1 659 ? 116.309 114.491 165.252 1.00 58.25 3701 LEU A O 1
ATOM 2444 N N . GLN A 1 660 ? 116.076 115.579 163.298 1.00 60.80 3702 GLN A N 1
ATOM 2445 C CA . GLN A 1 660 ? 116.009 114.318 162.566 1.00 60.80 3702 GLN A CA 1
ATOM 2446 C C . GLN A 1 660 ? 117.340 113.579 162.630 1.00 60.80 3702 GLN A C 1
ATOM 2447 O O . GLN A 1 660 ? 117.365 112.350 162.778 1.00 60.80 3702 GLN A O 1
ATOM 2453 N N . SER A 1 661 ? 118.459 114.308 162.553 1.00 64.11 3703 SER A N 1
ATOM 2454 C CA . SER A 1 661 ? 119.757 113.650 162.683 1.00 64.11 3703 SER A CA 1
ATOM 2455 C C . SER A 1 661 ? 119.918 113.013 164.059 1.00 64.11 3703 SER A C 1
ATOM 2456 O O . SER A 1 661 ? 120.402 111.880 164.177 1.00 64.11 3703 SER A O 1
ATOM 2459 N N . ALA A 1 662 ? 119.509 113.725 165.113 1.00 67.16 3704 ALA A N 1
ATOM 2460 C CA . ALA A 1 662 ? 119.620 113.186 166.464 1.00 67.16 3704 ALA A CA 1
ATOM 2461 C C . ALA A 1 662 ? 118.737 111.959 166.650 1.00 67.16 3704 ALA A C 1
ATOM 2462 O O . ALA A 1 662 ? 119.147 110.983 167.288 1.00 67.16 3704 ALA A O 1
ATOM 2464 N N . ILE A 1 663 ? 117.517 111.993 166.111 1.00 70.52 3705 ILE A N 1
ATOM 2465 C CA . ILE A 1 663 ? 116.624 110.843 166.221 1.00 70.52 3705 ILE A CA 1
ATOM 2466 C C . ILE A 1 663 ? 117.212 109.642 165.495 1.00 70.52 3705 ILE A C 1
ATOM 2467 O O . ILE A 1 663 ? 117.171 108.513 165.997 1.00 70.52 3705 ILE A O 1
ATOM 2472 N N . LYS A 1 664 ? 117.769 109.863 164.301 1.00 77.14 3706 LYS A N 1
ATOM 2473 C CA . LYS A 1 664 ? 118.381 108.761 163.567 1.00 77.14 3706 LYS A CA 1
ATOM 2474 C C . LYS A 1 664 ? 119.569 108.182 164.325 1.00 77.14 3706 LYS A C 1
ATOM 2475 O O . LYS A 1 664 ? 119.743 106.959 164.378 1.00 77.14 3706 LYS A O 1
ATOM 2481 N N . GLN A 1 665 ? 120.396 109.042 164.923 1.00 78.85 3707 GLN A N 1
ATOM 2482 C CA . GLN A 1 665 ? 121.567 108.558 165.645 1.00 78.85 3707 GLN A CA 1
ATOM 2483 C C . GLN A 1 665 ? 121.222 107.940 166.995 1.00 78.85 3707 GLN A C 1
ATOM 2484 O O . GLN A 1 665 ? 122.032 107.180 167.535 1.00 78.85 3707 GLN A O 1
ATOM 2490 N N . GLU A 1 666 ? 120.048 108.237 167.547 1.00 86.69 3708 GLU A N 1
ATOM 2491 C CA . GLU A 1 666 ? 119.650 107.719 168.850 1.00 86.69 3708 GLU A CA 1
ATOM 2492 C C . GLU A 1 666 ? 118.907 106.394 168.767 1.00 86.69 3708 GLU A C 1
ATOM 2493 O O . GLU A 1 666 ? 118.594 105.812 169.810 1.00 86.69 3708 GLU A O 1
ATOM 2499 N N . LEU A 1 667 ? 118.609 105.908 167.564 1.00 96.24 3709 LEU A N 1
ATOM 2500 C CA . LEU A 1 667 ? 117.951 104.621 167.383 1.00 96.24 3709 LEU A CA 1
ATOM 2501 C C . LEU A 1 667 ? 118.857 103.594 166.722 1.00 96.24 3709 LEU A C 1
ATOM 2502 O O . LEU A 1 667 ? 118.379 102.521 166.335 1.00 96.24 3709 LEU A O 1
ATOM 2507 N N . HIS A 1 668 ? 120.148 103.892 166.588 1.00 107.86 3710 HIS A N 1
ATOM 2508 C CA . HIS A 1 668 ? 121.098 103.029 165.891 1.00 107.86 3710 HIS A CA 1
ATOM 2509 C C . HIS A 1 668 ? 120.591 102.701 164.487 1.00 107.86 3710 HIS A C 1
ATOM 2510 O O . HIS A 1 668 ? 120.262 101.561 164.157 1.00 107.86 3710 HIS A O 1
ATOM 2517 N N . SER A 1 669 ? 120.512 103.750 163.666 1.00 112.96 3711 SER A N 1
ATOM 2518 C CA . SER A 1 669 ? 119.949 103.608 162.327 1.00 112.96 3711 SER A CA 1
ATOM 2519 C C . SER A 1 669 ? 120.760 102.636 161.482 1.00 112.96 3711 SER A C 1
ATOM 2520 O O . SER A 1 669 ? 120.194 101.862 160.702 1.00 112.96 3711 SER A O 1
ATOM 2523 N N . ARG A 1 670 ? 122.088 102.664 161.613 1.00 120.80 3712 ARG A N 1
ATOM 2524 C CA . ARG A 1 670 ? 122.914 101.754 160.829 1.00 120.80 3712 ARG A CA 1
ATOM 2525 C C . ARG A 1 670 ? 122.921 100.339 161.397 1.00 120.80 3712 ARG A C 1
ATOM 2526 O O . ARG A 1 670 ? 123.466 99.433 160.760 1.00 120.80 3712 ARG A O 1
ATOM 2534 N N . ALA A 1 671 ? 122.329 100.128 162.575 1.00 123.15 3713 ALA A N 1
ATOM 2535 C CA . ALA A 1 671 ? 121.979 98.770 162.979 1.00 123.15 3713 ALA A CA 1
ATOM 2536 C C . ALA A 1 671 ? 120.776 98.264 162.195 1.00 123.15 3713 ALA A C 1
ATOM 2537 O O . ALA A 1 671 ? 120.778 97.129 161.705 1.00 123.15 3713 ALA A O 1
ATOM 2539 N N . PHE A 1 672 ? 119.743 99.098 162.059 1.00 125.38 3714 PHE A N 1
ATOM 2540 C CA . PHE A 1 672 ? 118.535 98.683 161.355 1.00 125.38 3714 PHE A CA 1
ATOM 2541 C C . PHE A 1 672 ? 118.782 98.544 159.859 1.00 125.38 3714 PHE A C 1
ATOM 2542 O O . PHE A 1 672 ? 118.190 97.678 159.206 1.00 125.38 3714 PHE A O 1
ATOM 2550 N N . LEU A 1 673 ? 119.638 99.399 159.295 1.00 128.33 3715 LEU A N 1
ATOM 2551 C CA . LEU A 1 673 ? 119.906 99.331 157.862 1.00 128.33 3715 LEU A CA 1
ATOM 2552 C C . LEU A 1 673 ? 120.580 98.017 157.489 1.00 128.33 3715 LEU A C 1
ATOM 2553 O O . LEU A 1 673 ? 120.254 97.413 156.460 1.00 128.33 3715 LEU A O 1
ATOM 2558 N N . ALA A 1 674 ? 121.517 97.557 158.313 1.00 133.20 3716 ALA A N 1
ATOM 2559 C CA . ALA A 1 674 ? 122.223 96.305 158.057 1.00 133.20 3716 ALA A CA 1
ATOM 2560 C C . ALA A 1 674 ? 121.590 95.179 158.873 1.00 133.20 3716 ALA A C 1
ATOM 2561 O O . ALA A 1 674 ? 122.100 94.745 159.907 1.00 133.20 3716 ALA A O 1
ATOM 2563 N N . ILE A 1 675 ? 120.444 94.712 158.383 1.00 136.92 3717 ILE A N 1
ATOM 2564 C CA . ILE A 1 675 ? 119.742 93.574 158.963 1.00 136.92 3717 ILE A CA 1
ATOM 2565 C C . ILE A 1 675 ? 119.550 92.522 157.880 1.00 136.92 3717 ILE A C 1
ATOM 2566 O O . ILE A 1 675 ? 119.243 92.848 156.728 1.00 136.92 3717 ILE A O 1
ATOM 2571 N N . THR A 1 676 ? 119.763 91.259 158.249 1.00 145.85 3718 THR A N 1
ATOM 2572 C CA . THR A 1 676 ? 119.562 90.155 157.319 1.00 145.85 3718 THR A CA 1
ATOM 2573 C C . THR A 1 676 ? 118.857 88.981 157.991 1.00 145.85 3718 THR A C 1
ATOM 2574 O O . THR A 1 676 ? 118.585 87.974 157.324 1.00 145.85 3718 THR A O 1
ATOM 2578 N N . ARG A 1 677 ? 118.535 89.082 159.278 1.00 147.74 3719 ARG A N 1
ATOM 2579 C CA . ARG A 1 677 ? 117.876 88.010 160.013 1.00 147.74 3719 ARG A CA 1
ATOM 2580 C C . ARG A 1 677 ? 116.535 88.534 160.504 1.00 147.74 3719 ARG A C 1
ATOM 2581 O O . ARG A 1 677 ? 116.490 89.516 161.251 1.00 147.74 3719 ARG A O 1
ATOM 2589 N N . SER A 1 678 ? 115.446 87.883 160.091 1.00 146.30 3720 SER A N 1
ATOM 2590 C CA . SER A 1 678 ? 114.125 88.278 160.562 1.00 146.30 3720 SER A CA 1
ATOM 2591 C C . SER A 1 678 ? 113.889 87.921 162.022 1.00 146.30 3720 SER A C 1
ATOM 2592 O O . SER A 1 678 ? 112.897 88.377 162.601 1.00 146.30 3720 SER A O 1
ATOM 2595 N N . GLU A 1 679 ? 114.767 87.122 162.626 1.00 146.49 3721 GLU A N 1
ATOM 2596 C CA . GLU A 1 679 ? 114.609 86.711 164.013 1.00 146.49 3721 GLU A CA 1
ATOM 2597 C C . GLU A 1 679 ? 115.347 87.607 164.995 1.00 146.49 3721 GLU A C 1
ATOM 2598 O O . GLU A 1 679 ? 114.997 87.616 166.180 1.00 146.49 3721 GLU A O 1
ATOM 2604 N N . GLU A 1 680 ? 116.353 88.355 164.541 1.00 143.40 3722 GLU A N 1
ATOM 2605 C CA . GLU A 1 680 ? 117.034 89.308 165.407 1.00 143.40 3722 GLU A CA 1
ATOM 2606 C C . GLU A 1 680 ? 116.294 90.636 165.512 1.00 143.40 3722 GLU A C 1
ATOM 2607 O O . GLU A 1 680 ? 116.678 91.481 166.330 1.00 143.40 3722 GLU A O 1
ATOM 2613 N N . LEU A 1 681 ? 115.246 90.831 164.709 1.00 139.28 3723 LEU A N 1
ATOM 2614 C CA . LEU A 1 681 ? 114.448 92.048 164.810 1.00 139.28 3723 LEU A CA 1
ATOM 2615 C C . LEU A 1 681 ? 113.772 92.150 166.171 1.00 139.28 3723 LEU A C 1
ATOM 2616 O O . LEU A 1 681 ? 113.666 93.243 166.738 1.00 139.28 3723 LEU A O 1
ATOM 2621 N N . TRP A 1 682 ? 113.293 91.026 166.703 1.00 136.44 3724 TRP A N 1
ATOM 2622 C CA . TRP A 1 682 ? 112.652 91.051 168.016 1.00 136.44 3724 TRP A CA 1
ATOM 2623 C C . TRP A 1 682 ? 113.614 91.446 169.131 1.00 136.44 3724 TRP A C 1
ATOM 2624 O O . TRP A 1 682 ? 113.262 92.334 169.929 1.00 136.44 3724 TRP A O 1
ATOM 2635 N N . PRO A 1 683 ? 114.808 90.851 169.268 1.00 135.16 3725 PRO A N 1
ATOM 2636 C CA . PRO A 1 683 ? 115.760 91.375 170.260 1.00 135.16 3725 PRO A CA 1
ATOM 2637 C C . PRO A 1 683 ? 116.242 92.782 169.957 1.00 135.16 3725 PRO A C 1
ATOM 2638 O O . PRO A 1 683 ? 116.562 93.515 170.900 1.00 135.16 3725 PRO A O 1
ATOM 2642 N N . TRP A 1 684 ? 116.309 93.187 168.686 1.00 131.60 3726 TRP A N 1
ATOM 2643 C CA . TRP A 1 684 ? 116.642 94.577 168.384 1.00 131.60 3726 TRP A CA 1
ATOM 2644 C C . TRP A 1 684 ? 115.593 95.521 168.955 1.00 131.60 3726 TRP A C 1
ATOM 2645 O O . TRP A 1 684 ? 115.923 96.549 169.556 1.00 131.60 3726 TRP A O 1
ATOM 2656 N N . MET A 1 685 ? 114.316 95.184 168.771 1.00 130.12 3727 MET A N 1
ATOM 2657 C CA . MET A 1 685 ? 113.243 96.011 169.312 1.00 130.12 3727 MET A CA 1
ATOM 2658 C C . MET A 1 685 ? 113.245 95.982 170.835 1.00 130.12 3727 MET A C 1
ATOM 2659 O O . MET A 1 685 ? 113.004 97.006 171.484 1.00 130.12 3727 MET A O 1
ATOM 2664 N N . ALA A 1 686 ? 113.519 94.820 171.423 1.00 128.52 3728 ALA A N 1
ATOM 2665 C CA . ALA A 1 686 ? 113.554 94.699 172.874 1.00 128.52 3728 ALA A CA 1
ATOM 2666 C C . ALA A 1 686 ? 114.818 95.281 173.492 1.00 128.52 3728 ALA A C 1
ATOM 2667 O O . ALA A 1 686 ? 114.888 95.396 174.721 1.00 128.52 3728 ALA A O 1
ATOM 2669 N N . HIS A 1 687 ? 115.809 95.649 172.683 1.00 128.50 3729 HIS A N 1
ATOM 2670 C CA . HIS A 1 687 ? 117.092 96.120 173.189 1.00 128.50 3729 HIS A CA 1
ATOM 2671 C C . HIS A 1 687 ? 117.260 97.631 173.109 1.00 128.50 3729 HIS A C 1
ATOM 2672 O O . HIS A 1 687 ? 117.727 98.243 174.073 1.00 128.50 3729 HIS A O 1
ATOM 2679 N N . VAL A 1 688 ? 116.904 98.252 171.985 1.00 122.08 3730 VAL A N 1
ATOM 2680 C CA . VAL A 1 688 ? 117.145 99.681 171.814 1.00 122.08 3730 VAL A CA 1
ATOM 2681 C C . VAL A 1 688 ? 115.830 100.438 171.665 1.00 122.08 3730 VAL A C 1
ATOM 2682 O O . VAL A 1 688 ? 115.720 101.597 172.081 1.00 122.08 3730 VAL A O 1
ATOM 2686 N N . LEU A 1 689 ? 114.815 99.789 171.092 1.00 119.68 3731 LEU A N 1
ATOM 2687 C CA . LEU A 1 689 ? 113.545 100.474 170.874 1.00 119.68 3731 LEU A CA 1
ATOM 2688 C C . LEU A 1 689 ? 112.773 100.639 172.177 1.00 119.68 3731 LEU A C 1
ATOM 2689 O O . LEU A 1 689 ? 112.201 101.705 172.435 1.00 119.68 3731 LEU A O 1
ATOM 2694 N N . LEU A 1 690 ? 112.735 99.594 173.003 1.00 120.23 3732 LEU A N 1
ATOM 2695 C CA . LEU A 1 690 ? 112.013 99.680 174.271 1.00 120.23 3732 LEU A CA 1
ATOM 2696 C C . LEU A 1 690 ? 112.614 100.705 175.226 1.00 120.23 3732 LEU A C 1
ATOM 2697 O O . LEU A 1 690 ? 111.846 101.493 175.806 1.00 120.23 3732 LEU A O 1
ATOM 2702 N N . PRO A 1 691 ? 113.932 100.750 175.460 1.00 117.85 3733 PRO A N 1
ATOM 2703 C CA . PRO A 1 691 ? 114.471 101.839 176.293 1.00 117.85 3733 PRO A CA 1
ATOM 2704 C C . PRO A 1 691 ? 114.226 103.218 175.710 1.00 117.85 3733 PRO A C 1
ATOM 2705 O O . PRO A 1 691 ? 114.051 104.179 176.468 1.00 117.85 3733 PRO A O 1
ATOM 2709 N N . TYR A 1 692 ? 114.217 103.347 174.382 1.00 109.53 3734 TYR A N 1
ATOM 2710 C CA . TYR A 1 692 ? 113.939 104.640 173.766 1.00 109.53 3734 TYR A CA 1
ATOM 2711 C C . TYR A 1 692 ? 112.505 105.078 174.035 1.00 109.53 3734 TYR A C 1
ATOM 2712 O O . TYR A 1 692 ? 112.257 106.228 174.414 1.00 109.53 3734 TYR A O 1
ATOM 2721 N N . VAL A 1 693 ? 111.546 104.172 173.843 1.00 115.12 3735 VAL A N 1
ATOM 2722 C CA . VAL A 1 693 ? 110.143 104.535 174.013 1.00 115.12 3735 VAL A CA 1
ATOM 2723 C C . VAL A 1 693 ? 109.814 104.758 175.484 1.00 115.12 3735 VAL A C 1
ATOM 2724 O O . VAL A 1 693 ? 109.134 105.727 175.841 1.00 115.12 3735 VAL A O 1
ATOM 2728 N N . HIS A 1 694 ? 110.294 103.876 176.361 1.00 122.57 3736 HIS A N 1
ATOM 2729 C CA . HIS A 1 694 ? 109.848 103.858 177.748 1.00 122.57 3736 HIS A CA 1
ATOM 2730 C C . HIS A 1 694 ? 110.816 104.521 178.718 1.00 122.57 3736 HIS A C 1
ATOM 2731 O O . HIS A 1 694 ? 110.412 104.844 179.841 1.00 122.57 3736 HIS A O 1
ATOM 2738 N N . GLY A 1 695 ? 112.069 104.731 178.326 1.00 118.45 3737 GLY A N 1
ATOM 2739 C CA . GLY A 1 695 ? 113.059 105.278 179.227 1.00 118.45 3737 GLY A CA 1
ATOM 2740 C C . GLY A 1 695 ? 112.911 106.772 179.435 1.00 118.45 3737 GLY A C 1
ATOM 2741 O O . GLY A 1 695 ? 112.094 107.450 178.813 1.00 118.45 3737 GLY A O 1
ATOM 2742 N N . ASN A 1 696 ? 113.738 107.292 180.344 1.00 113.98 3738 ASN A N 1
ATOM 2743 C CA . ASN A 1 696 ? 113.723 108.715 180.659 1.00 113.98 3738 ASN A CA 1
ATOM 2744 C C . ASN A 1 696 ? 114.321 109.573 179.553 1.00 113.98 3738 ASN A C 1
ATOM 2745 O O . ASN A 1 696 ? 114.206 110.801 179.618 1.00 113.98 3738 ASN A O 1
ATOM 2750 N N . GLN A 1 697 ? 114.958 108.962 178.552 1.00 111.99 3739 GLN A N 1
ATOM 2751 C CA . GLN A 1 697 ? 115.537 109.728 177.453 1.00 111.99 3739 GLN A CA 1
ATOM 2752 C C . GLN A 1 697 ? 114.461 110.495 176.694 1.00 111.99 3739 GLN A C 1
ATOM 2753 O O . GLN A 1 697 ? 114.466 111.731 176.655 1.00 111.99 3739 GLN A O 1
ATOM 2759 N N . SER A 1 698 ? 113.523 109.773 176.084 1.00 112.10 3740 SER A N 1
ATOM 2760 C CA . SER A 1 698 ? 112.433 110.398 175.336 1.00 112.10 3740 SER A CA 1
ATOM 2761 C C . SER A 1 698 ? 111.276 110.705 176.288 1.00 112.10 3740 SER A C 1
ATOM 2762 O O . SER A 1 698 ? 110.213 110.082 176.262 1.00 112.10 3740 SER A O 1
ATOM 2765 N N . SER A 1 699 ? 111.517 111.689 177.155 1.00 107.72 3741 SER A N 1
ATOM 2766 C CA . SER A 1 699 ? 110.465 112.143 178.062 1.00 107.72 3741 SER A CA 1
ATOM 2767 C C . SER A 1 699 ? 109.237 112.650 177.315 1.00 107.72 3741 SER A C 1
ATOM 2768 O O . SER A 1 699 ? 108.115 112.277 177.698 1.00 107.72 3741 SER A O 1
ATOM 2771 N N . PRO A 1 700 ? 109.354 113.483 176.262 1.00 100.79 3742 PRO A N 1
ATOM 2772 C CA . PRO A 1 700 ? 108.165 113.790 175.459 1.00 100.79 3742 PRO A CA 1
ATOM 2773 C C . PRO A 1 700 ? 107.926 112.741 174.385 1.00 100.79 3742 PRO A C 1
ATOM 2774 O O . PRO A 1 700 ? 108.799 112.483 173.552 1.00 100.79 3742 PRO A O 1
ATOM 2778 N N . GLU A 1 701 ? 106.749 112.123 174.401 1.00 103.89 3743 GLU A N 1
ATOM 2779 C CA . GLU A 1 701 ? 106.411 111.083 173.441 1.00 103.89 3743 GLU A CA 1
ATOM 2780 C C . GLU A 1 701 ? 105.147 111.367 172.648 1.00 103.89 3743 GLU A C 1
ATOM 2781 O O . GLU A 1 701 ? 105.112 111.064 171.455 1.00 103.89 3743 GLU A O 1
ATOM 2787 N N . LEU A 1 702 ? 104.118 111.943 173.271 1.00 102.71 3744 LEU A N 1
ATOM 2788 C CA . LEU A 1 702 ? 102.882 112.325 172.589 1.00 102.71 3744 LEU A CA 1
ATOM 2789 C C . LEU A 1 702 ? 102.228 111.106 171.927 1.00 102.71 3744 LEU A C 1
ATOM 2790 O O . LEU A 1 702 ? 102.166 110.971 170.705 1.00 102.71 3744 LEU A O 1
ATOM 2795 N N . GLY A 1 703 ? 101.779 110.184 172.774 1.00 106.84 3745 GLY A N 1
ATOM 2796 C CA . GLY A 1 703 ? 101.041 109.030 172.318 1.00 106.84 3745 GLY A CA 1
ATOM 2797 C C . GLY A 1 703 ? 101.821 107.735 172.419 1.00 106.84 3745 GLY A C 1
ATOM 2798 O O . GLY A 1 703 ? 103.031 107.686 172.179 1.00 106.84 3745 GLY A O 1
ATOM 2799 N N . PRO A 1 704 ? 101.132 106.656 172.779 1.00 112.08 3746 PRO A N 1
ATOM 2800 C CA . PRO A 1 704 ? 101.785 105.346 172.873 1.00 112.08 3746 PRO A CA 1
ATOM 2801 C C . PRO A 1 704 ? 102.175 104.830 171.500 1.00 112.08 3746 PRO A C 1
ATOM 2802 O O . PRO A 1 704 ? 101.576 105.220 170.486 1.00 112.08 3746 PRO A O 1
ATOM 2806 N N . PRO A 1 705 ? 103.176 103.951 171.423 1.00 115.32 3747 PRO A N 1
ATOM 2807 C CA . PRO A 1 705 ? 103.616 103.442 170.117 1.00 115.32 3747 PRO A CA 1
ATOM 2808 C C . PRO A 1 705 ? 102.629 102.472 169.488 1.00 115.32 3747 PRO A C 1
ATOM 2809 O O . PRO A 1 705 ? 101.610 102.126 170.094 1.00 115.32 3747 PRO A O 1
ATOM 2813 N N . ARG A 1 706 ? 102.927 102.030 168.268 1.00 115.24 3748 ARG A N 1
ATOM 2814 C CA . ARG A 1 706 ? 102.074 101.093 167.555 1.00 115.24 3748 ARG A CA 1
ATOM 2815 C C . ARG A 1 706 ? 102.933 100.249 166.625 1.00 115.24 3748 ARG A C 1
ATOM 2816 O O . ARG A 1 706 ? 104.046 100.632 166.257 1.00 115.24 3748 ARG A O 1
ATOM 2824 N N . LEU A 1 707 ? 102.383 99.137 166.138 1.00 124.85 3749 LEU A N 1
ATOM 2825 C CA . LEU A 1 707 ? 103.100 98.166 165.268 1.00 124.85 3749 LEU A CA 1
ATOM 2826 C C . LEU A 1 707 ? 102.226 97.386 164.287 1.00 124.85 3749 LEU A C 1
ATOM 2827 O O . LEU A 1 707 ? 101.216 96.873 164.717 1.00 124.85 3749 LEU A O 1
ATOM 2832 N N . ARG A 1 708 ? 102.648 97.208 163.026 1.00 132.11 3750 ARG A N 1
ATOM 2833 C CA . ARG A 1 708 ? 101.851 96.508 161.997 1.00 132.11 3750 ARG A CA 1
ATOM 2834 C C . ARG A 1 708 ? 102.593 96.121 160.697 1.00 132.11 3750 ARG A C 1
ATOM 2835 O O . ARG A 1 708 ? 103.500 96.811 160.309 1.00 132.11 3750 ARG A O 1
ATOM 2837 N N . GLN A 1 709 ? 102.167 95.049 160.008 1.00 140.90 3751 GLN A N 1
ATOM 2838 C CA . GLN A 1 709 ? 102.794 94.570 158.742 1.00 140.90 3751 GLN A CA 1
ATOM 2839 C C . GLN A 1 709 ? 101.906 93.884 157.682 1.00 140.90 3751 GLN A C 1
ATOM 2840 O O . GLN A 1 709 ? 100.707 93.738 157.847 1.00 140.90 3751 GLN A O 1
ATOM 2842 N N . VAL A 1 710 ? 102.521 93.468 156.579 1.00 150.12 3752 VAL A N 1
ATOM 2843 C CA . VAL A 1 710 ? 101.757 92.836 155.507 1.00 150.12 3752 VAL A CA 1
ATOM 2844 C C . VAL A 1 710 ? 102.435 91.658 154.808 1.00 150.12 3752 VAL A C 1
ATOM 2845 O O . VAL A 1 710 ? 103.445 91.816 154.122 1.00 150.12 3752 VAL A O 1
ATOM 2847 N N . ARG A 1 711 ? 101.855 90.477 154.989 1.00 162.01 3753 ARG A N 1
ATOM 2848 C CA . ARG A 1 711 ? 102.335 89.255 154.360 1.00 162.01 3753 ARG A CA 1
ATOM 2849 C C . ARG A 1 711 ? 101.141 88.727 153.583 1.00 162.01 3753 ARG A C 1
ATOM 2850 O O . ARG A 1 711 ? 101.273 87.967 152.625 1.00 162.01 3753 ARG A O 1
ATOM 2852 N N . LEU A 1 712 ? 99.956 89.132 154.020 1.00 168.28 3754 LEU A N 1
ATOM 2853 C CA . LEU A 1 712 ? 98.727 88.666 153.405 1.00 168.28 3754 LEU A CA 1
ATOM 2854 C C . LEU A 1 712 ? 98.384 87.335 154.060 1.00 168.28 3754 LEU A C 1
ATOM 2855 O O . LEU A 1 712 ? 98.810 87.057 155.179 1.00 168.28 3754 LEU A O 1
ATOM 2857 N N . GLN A 1 713 ? 97.630 86.496 153.367 1.00 170.03 3755 GLN A N 1
ATOM 2858 C CA . GLN A 1 713 ? 97.268 85.212 153.945 1.00 170.03 3755 GLN A CA 1
ATOM 2859 C C . GLN A 1 713 ? 98.103 84.068 153.384 1.00 170.03 3755 GLN A C 1
ATOM 2860 O O . GLN A 1 713 ? 97.587 83.249 152.634 1.00 170.03 3755 GLN A O 1
ATOM 2862 N N . GLU A 1 714 ? 99.387 84.004 153.732 1.00 168.71 3756 GLU A N 1
ATOM 2863 C CA . GLU A 1 714 ? 100.207 82.905 153.228 1.00 168.71 3756 GLU A CA 1
ATOM 2864 C C . GLU A 1 714 ? 101.527 82.912 153.980 1.00 168.71 3756 GLU A C 1
ATOM 2865 O O . GLU A 1 714 ? 102.280 83.888 153.894 1.00 168.71 3756 GLU A O 1
ATOM 2867 N N . ALA A 1 715 ? 101.805 81.837 154.711 1.00 166.57 3757 ALA A N 1
ATOM 2868 C CA . ALA A 1 715 ? 103.036 81.751 155.481 1.00 166.57 3757 ALA A CA 1
ATOM 2869 C C . ALA A 1 715 ? 104.248 81.691 154.559 1.00 166.57 3757 ALA A C 1
ATOM 2870 O O . ALA A 1 715 ? 104.187 81.167 153.444 1.00 166.57 3757 ALA A O 1
ATOM 2872 N N . LEU A 1 716 ? 105.361 82.241 155.039 1.00 164.43 3758 LEU A N 1
ATOM 2873 C CA . LEU A 1 716 ? 106.596 82.256 154.273 1.00 164.43 3758 LEU A CA 1
ATOM 2874 C C . LEU A 1 716 ? 107.254 80.878 154.305 1.00 164.43 3758 LEU A C 1
ATOM 2875 O O . LEU A 1 716 ? 106.746 79.926 154.904 1.00 164.43 3758 LEU A O 1
ATOM 2877 N N . TYR A 1 717 ? 108.406 80.771 153.649 1.00 162.40 3759 TYR A N 1
ATOM 2878 C CA . TYR A 1 717 ? 109.139 79.514 153.583 1.00 162.40 3759 TYR A CA 1
ATOM 2879 C C . TYR A 1 717 ? 110.604 79.750 153.926 1.00 162.40 3759 TYR A C 1
ATOM 2880 O O . TYR A 1 717 ? 111.096 80.880 153.808 1.00 162.40 3759 TYR A O 1
ATOM 2882 N N . PRO A 1 718 ? 111.332 78.718 154.356 1.00 160.22 3760 PRO A N 1
ATOM 2883 C CA . PRO A 1 718 ? 112.747 78.908 154.711 1.00 160.22 3760 PRO A CA 1
ATOM 2884 C C . PRO A 1 718 ? 113.588 79.158 153.468 1.00 160.22 3760 PRO A C 1
ATOM 2885 O O . PRO A 1 718 ? 113.757 78.271 152.628 1.00 160.22 3760 PRO A O 1
ATOM 2887 N N . ASP A 1 719 ? 114.111 80.374 153.354 1.00 158.41 3761 ASP A N 1
ATOM 2888 C CA . ASP A 1 719 ? 114.958 80.732 152.230 1.00 158.41 3761 ASP A CA 1
ATOM 2889 C C . ASP A 1 719 ? 116.320 80.060 152.354 1.00 158.41 3761 ASP A C 1
ATOM 2890 O O . ASP A 1 719 ? 116.715 79.627 153.440 1.00 158.41 3761 ASP A O 1
ATOM 2892 N N . PRO A 1 720 ? 117.052 79.946 151.249 1.00 153.79 3762 PRO A N 1
ATOM 2893 C CA . PRO A 1 720 ? 118.392 79.351 151.303 1.00 153.79 3762 PRO A CA 1
ATOM 2894 C C . PRO A 1 720 ? 119.303 80.150 152.216 1.00 153.79 3762 PRO A C 1
ATOM 2895 O O . PRO A 1 720 ? 119.224 81.387 152.255 1.00 153.79 3762 PRO A O 1
ATOM 2897 N N . PRO A 1 721 ? 120.166 79.481 152.980 1.00 152.52 3763 PRO A N 1
ATOM 2898 C CA . PRO A 1 721 ? 121.079 80.214 153.864 1.00 152.52 3763 PRO A CA 1
ATOM 2899 C C . PRO A 1 721 ? 121.996 81.127 153.067 1.00 152.52 3763 PRO A C 1
ATOM 2900 O O . PRO A 1 721 ? 122.465 80.775 151.982 1.00 152.52 3763 PRO A O 1
ATOM 2902 N N . GLY A 1 722 ? 122.249 82.313 153.614 1.00 155.04 3764 GLY A N 1
ATOM 2903 C CA . GLY A 1 722 ? 123.043 83.297 152.922 1.00 155.04 3764 GLY A CA 1
ATOM 2904 C C . GLY A 1 722 ? 122.187 84.164 152.022 1.00 155.04 3764 GLY A C 1
ATOM 2905 O O . GLY A 1 722 ? 121.590 85.156 152.452 1.00 155.04 3764 GLY A O 1
ATOM 2906 N N . PRO A 1 723 ? 122.120 83.800 150.740 1.00 152.43 3765 PRO A N 1
ATOM 2907 C CA . PRO A 1 723 ? 121.328 84.589 149.786 1.00 152.43 3765 PRO A CA 1
ATOM 2908 C C . PRO A 1 723 ? 119.830 84.506 150.036 1.00 152.43 3765 PRO A C 1
ATOM 2909 O O . PRO A 1 723 ? 119.381 83.855 150.984 1.00 152.43 3765 PRO A O 1
ATOM 2911 N N . ARG A 1 724 ? 119.046 85.169 149.187 1.00 153.77 3766 ARG A N 1
ATOM 2912 C CA . ARG A 1 724 ? 117.596 85.195 149.322 1.00 153.77 3766 ARG A CA 1
ATOM 2913 C C . ARG A 1 724 ? 116.984 85.354 147.934 1.00 153.77 3766 ARG A C 1
ATOM 2914 O O . ARG A 1 724 ? 117.650 85.165 146.912 1.00 153.77 3766 ARG A O 1
ATOM 2916 N N . VAL A 1 725 ? 115.700 85.707 147.902 1.00 153.63 3767 VAL A N 1
ATOM 2917 C CA . VAL A 1 725 ? 114.985 85.951 146.654 1.00 153.63 3767 VAL A CA 1
ATOM 2918 C C . VAL A 1 725 ? 115.516 87.233 146.028 1.00 153.63 3767 VAL A C 1
ATOM 2919 O O . VAL A 1 725 ? 116.259 87.984 146.670 1.00 153.63 3767 VAL A O 1
ATOM 2921 N N . HIS A 1 726 ? 115.152 87.484 144.769 1.00 151.36 3768 HIS A N 1
ATOM 2922 C CA . HIS A 1 726 ? 115.679 88.636 144.046 1.00 151.36 3768 HIS A CA 1
ATOM 2923 C C . HIS A 1 726 ? 115.362 89.943 144.763 1.00 151.36 3768 HIS A C 1
ATOM 2924 O O . HIS A 1 726 ? 116.268 90.596 145.291 1.00 151.36 3768 HIS A O 1
ATOM 2926 N N . THR A 1 727 ? 114.089 90.340 144.791 1.00 156.27 3769 THR A N 1
ATOM 2927 C CA . THR A 1 727 ? 113.669 91.474 145.609 1.00 156.27 3769 THR A CA 1
ATOM 2928 C C . THR A 1 727 ? 112.627 91.085 146.649 1.00 156.27 3769 THR A C 1
ATOM 2929 O O . THR A 1 727 ? 112.871 91.244 147.850 1.00 156.27 3769 THR A O 1
ATOM 2931 N N . CYS A 1 728 ? 111.465 90.570 146.221 1.00 162.37 3770 CYS A N 1
ATOM 2932 C CA . CYS A 1 728 ? 110.395 90.228 147.153 1.00 162.37 3770 CYS A CA 1
ATOM 2933 C C . CYS A 1 728 ? 109.635 88.979 146.720 1.00 162.37 3770 CYS A C 1
ATOM 2934 O O . CYS A 1 728 ? 108.429 88.876 146.971 1.00 162.37 3770 CYS A O 1
ATOM 2936 N N . SER A 1 729 ? 110.309 88.033 146.069 1.00 165.29 3771 SER A N 1
ATOM 2937 C CA . SER A 1 729 ? 109.626 86.892 145.479 1.00 165.29 3771 SER A CA 1
ATOM 2938 C C . SER A 1 729 ? 108.959 86.034 146.557 1.00 165.29 3771 SER A C 1
ATOM 2939 O O . SER A 1 729 ? 109.254 86.137 147.750 1.00 165.29 3771 SER A O 1
ATOM 2941 N N . ALA A 1 730 ? 108.037 85.179 146.105 1.00 168.42 3772 ALA A N 1
ATOM 2942 C CA . ALA A 1 730 ? 107.263 84.292 146.976 1.00 168.42 3772 ALA A CA 1
ATOM 2943 C C . ALA A 1 730 ? 106.437 85.089 147.986 1.00 168.42 3772 ALA A C 1
ATOM 2944 O O . ALA A 1 730 ? 106.538 84.900 149.200 1.00 168.42 3772 ALA A O 1
ATOM 2946 N N . ALA A 1 731 ? 105.608 85.991 147.470 1.00 170.26 3773 ALA A N 1
ATOM 2947 C CA . ALA A 1 731 ? 104.773 86.847 148.313 1.00 170.26 3773 ALA A CA 1
ATOM 2948 C C . ALA A 1 731 ? 103.500 86.170 148.819 1.00 170.26 3773 ALA A C 1
ATOM 2949 O O . ALA A 1 731 ? 103.500 84.983 149.136 1.00 170.26 3773 ALA A O 1
ATOM 2951 N N . GLY A 1 732 ? 102.416 86.937 148.897 1.00 171.92 3774 GLY A N 1
ATOM 2952 C CA . GLY A 1 732 ? 101.154 86.405 149.377 1.00 171.92 3774 GLY A CA 1
ATOM 2953 C C . GLY A 1 732 ? 99.908 87.006 148.753 1.00 171.92 3774 GLY A C 1
ATOM 2954 O O . GLY A 1 732 ? 99.137 86.319 148.091 1.00 171.92 3774 GLY A O 1
ATOM 2955 N N . GLY A 1 733 ? 99.739 88.305 148.958 1.00 171.55 3775 GLY A N 1
ATOM 2956 C CA . GLY A 1 733 ? 98.584 89.071 148.505 1.00 171.55 3775 GLY A CA 1
ATOM 2957 C C . GLY A 1 733 ? 98.230 89.894 149.743 1.00 171.55 3775 GLY A C 1
ATOM 2958 O O . GLY A 1 733 ? 99.112 90.387 150.432 1.00 171.55 3775 GLY A O 1
ATOM 2959 N N . PHE A 1 734 ? 96.954 90.041 150.061 1.00 170.08 3776 PHE A N 1
ATOM 2960 C CA . PHE A 1 734 ? 96.567 90.793 151.255 1.00 170.08 3776 PHE A CA 1
ATOM 2961 C C . PHE A 1 734 ? 95.148 90.381 151.550 1.00 170.08 3776 PHE A C 1
ATOM 2962 O O . PHE A 1 734 ? 94.245 90.861 150.886 1.00 170.08 3776 PHE A O 1
ATOM 2964 N N . SER A 1 735 ? 94.962 89.483 152.517 1.00 168.53 3777 SER A N 1
ATOM 2965 C CA . SER A 1 735 ? 93.635 88.993 152.897 1.00 168.53 3777 SER A CA 1
ATOM 2966 C C . SER A 1 735 ? 93.171 89.621 154.217 1.00 168.53 3777 SER A C 1
ATOM 2967 O O . SER A 1 735 ? 93.890 89.582 155.220 1.00 168.53 3777 SER A O 1
ATOM 2969 N N . THR A 1 736 ? 91.965 90.187 154.213 1.00 168.22 3778 THR A N 1
ATOM 2970 C CA . THR A 1 736 ? 91.407 90.841 155.399 1.00 168.22 3778 THR A CA 1
ATOM 2971 C C . THR A 1 736 ? 90.326 90.018 156.111 1.00 168.22 3778 THR A C 1
ATOM 2972 O O . THR A 1 736 ? 89.342 89.591 155.502 1.00 168.22 3778 THR A O 1
ATOM 2974 N N . SER A 1 737 ? 90.507 89.823 157.414 1.00 169.02 3779 SER A N 1
ATOM 2975 C CA . SER A 1 737 ? 89.568 89.054 158.214 1.00 169.02 3779 SER A CA 1
ATOM 2976 C C . SER A 1 737 ? 89.973 89.099 159.681 1.00 169.02 3779 SER A C 1
ATOM 2977 O O . SER A 1 737 ? 91.136 89.335 160.022 1.00 169.02 3779 SER A O 1
ATOM 2979 N N . ASP A 1 738 ? 88.993 88.867 160.550 1.00 167.18 3780 ASP A N 1
ATOM 2980 C CA . ASP A 1 738 ? 89.239 88.873 161.981 1.00 167.18 3780 ASP A CA 1
ATOM 2981 C C . ASP A 1 738 ? 90.035 87.635 162.391 1.00 167.18 3780 ASP A C 1
ATOM 2982 O O . ASP A 1 738 ? 90.221 86.691 161.618 1.00 167.18 3780 ASP A O 1
ATOM 2984 N N . TYR A 1 739 ? 90.513 87.651 163.632 1.00 167.17 3781 TYR A N 1
ATOM 2985 C CA . TYR A 1 739 ? 91.321 86.559 164.156 1.00 167.17 3781 TYR A CA 1
ATOM 2986 C C . TYR A 1 739 ? 91.208 86.555 165.673 1.00 167.17 3781 TYR A C 1
ATOM 2987 O O . TYR A 1 739 ? 90.587 87.436 166.273 1.00 167.17 3781 TYR A O 1
ATOM 2989 N N . ASP A 1 740 ? 91.818 85.542 166.287 1.00 167.44 3782 ASP A N 1
ATOM 2990 C CA . ASP A 1 740 ? 91.820 85.418 167.738 1.00 167.44 3782 ASP A CA 1
ATOM 2991 C C . ASP A 1 740 ? 93.244 85.280 168.260 1.00 167.44 3782 ASP A C 1
ATOM 2992 O O . ASP A 1 740 ? 94.206 85.434 167.501 1.00 167.44 3782 ASP A O 1
ATOM 2994 N N . VAL A 1 741 ? 93.387 84.994 169.555 1.00 163.72 3783 VAL A N 1
ATOM 2995 C CA . VAL A 1 741 ? 94.710 84.849 170.148 1.00 163.72 3783 VAL A CA 1
ATOM 2996 C C . VAL A 1 741 ? 95.395 83.614 169.582 1.00 163.72 3783 VAL A C 1
ATOM 2997 O O . VAL A 1 741 ? 94.782 82.547 169.439 1.00 163.72 3783 VAL A O 1
ATOM 2999 N N . GLY A 1 742 ? 96.677 83.754 169.255 1.00 163.36 3784 GLY A N 1
ATOM 3000 C CA . GLY A 1 742 ? 97.441 82.652 168.707 1.00 163.36 3784 GLY A CA 1
ATOM 3001 C C . GLY A 1 742 ? 97.450 82.618 167.193 1.00 163.36 3784 GLY A C 1
ATOM 3002 O O . GLY A 1 742 ? 98.516 82.672 166.572 1.00 163.36 3784 GLY A O 1
ATOM 3003 N N . TRP A 1 743 ? 96.270 82.532 166.587 1.00 167.91 3785 TRP A N 1
ATOM 3004 C CA . TRP A 1 743 ? 96.151 82.470 165.136 1.00 167.91 3785 TRP A CA 1
ATOM 3005 C C . TRP A 1 743 ? 94.732 82.870 164.752 1.00 167.91 3785 TRP A C 1
ATOM 3006 O O . TRP A 1 743 ? 93.916 83.239 165.601 1.00 167.91 3785 TRP A O 1
ATOM 3008 N N . GLU A 1 744 ? 94.444 82.794 163.454 1.00 171.68 3786 GLU A N 1
ATOM 3009 C CA . GLU A 1 744 ? 93.124 83.133 162.925 1.00 171.68 3786 GLU A CA 1
ATOM 3010 C C . GLU A 1 744 ? 92.193 81.950 163.161 1.00 171.68 3786 GLU A C 1
ATOM 3011 O O . GLU A 1 744 ? 92.017 81.084 162.303 1.00 171.68 3786 GLU A O 1
ATOM 3013 N N . SER A 1 745 ? 91.589 81.916 164.347 1.00 171.03 3787 SER A N 1
ATOM 3014 C CA . SER A 1 745 ? 90.659 80.848 164.714 1.00 171.03 3787 SER A CA 1
ATOM 3015 C C . SER A 1 745 ? 89.713 81.385 165.773 1.00 171.03 3787 SER A C 1
ATOM 3016 O O . SER A 1 745 ? 90.006 81.337 166.975 1.00 171.03 3787 SER A O 1
ATOM 3018 N N . PRO A 1 746 ? 88.563 81.919 165.362 1.00 172.72 3788 PRO A N 1
ATOM 3019 C CA . PRO A 1 746 ? 87.622 82.477 166.340 1.00 172.72 3788 PRO A CA 1
ATOM 3020 C C . PRO A 1 746 ? 87.100 81.410 167.292 1.00 172.72 3788 PRO A C 1
ATOM 3021 O O . PRO A 1 746 ? 86.879 80.260 166.907 1.00 172.72 3788 PRO A O 1
ATOM 3023 N N . HIS A 1 747 ? 86.903 81.807 168.549 1.00 174.73 3789 HIS A N 1
ATOM 3024 C CA . HIS A 1 747 ? 86.363 80.922 169.576 1.00 174.73 3789 HIS A CA 1
ATOM 3025 C C . HIS A 1 747 ? 84.852 81.073 169.710 1.00 174.73 3789 HIS A C 1
ATOM 3026 O O . HIS A 1 747 ? 84.110 80.097 169.565 1.00 174.73 3789 HIS A O 1
ATOM 3028 N N . ASN A 1 748 ? 84.381 82.290 169.987 1.00 175.24 3790 ASN A N 1
ATOM 3029 C CA . ASN A 1 748 ? 82.958 82.573 170.088 1.00 175.24 3790 ASN A CA 1
ATOM 3030 C C . ASN A 1 748 ? 82.474 83.645 169.124 1.00 175.24 3790 ASN A C 1
ATOM 3031 O O . ASN A 1 748 ? 81.270 83.702 168.851 1.00 175.24 3790 ASN A O 1
ATOM 3033 N N . GLY A 1 749 ? 83.364 84.486 168.605 1.00 174.56 3791 GLY A N 1
ATOM 3034 C CA . GLY A 1 749 ? 82.975 85.538 167.687 1.00 174.56 3791 GLY A CA 1
ATOM 3035 C C . GLY A 1 749 ? 84.159 86.327 167.169 1.00 174.56 3791 GLY A C 1
ATOM 3036 O O . GLY A 1 749 ? 85.200 85.752 166.840 1.00 174.56 3791 GLY A O 1
ATOM 3037 N N . SER A 1 750 ? 84.013 87.647 167.091 1.00 172.68 3792 SER A N 1
ATOM 3038 C CA . SER A 1 750 ? 85.094 88.510 166.631 1.00 172.68 3792 SER A CA 1
ATOM 3039 C C . SER A 1 750 ? 86.111 88.690 167.752 1.00 172.68 3792 SER A C 1
ATOM 3040 O O . SER A 1 750 ? 85.796 89.267 168.798 1.00 172.68 3792 SER A O 1
ATOM 3042 N N . GLY A 1 751 ? 87.329 88.195 167.534 1.00 169.93 3793 GLY A N 1
ATOM 3043 C CA . GLY A 1 751 ? 88.366 88.299 168.536 1.00 169.93 3793 GLY A CA 1
ATOM 3044 C C . GLY A 1 751 ? 88.997 89.677 168.592 1.00 169.93 3793 GLY A C 1
ATOM 3045 O O . GLY A 1 751 ? 88.706 90.564 167.791 1.00 169.93 3793 GLY A O 1
ATOM 3046 N N . THR A 1 752 ? 89.883 89.849 169.576 1.00 167.20 3794 THR A N 1
ATOM 3047 C CA . THR A 1 752 ? 90.573 91.124 169.736 1.00 167.20 3794 THR A CA 1
ATOM 3048 C C . THR A 1 752 ? 91.552 91.384 168.598 1.00 167.20 3794 THR A C 1
ATOM 3049 O O . THR A 1 752 ? 91.769 92.541 168.222 1.00 167.20 3794 THR A O 1
ATOM 3051 N N . TRP A 1 753 ? 92.148 90.330 168.040 1.00 165.16 3795 TRP A N 1
ATOM 3052 C CA . TRP A 1 753 ? 93.101 90.465 166.939 1.00 165.16 3795 TRP A CA 1
ATOM 3053 C C . TRP A 1 753 ? 92.319 90.694 165.649 1.00 165.16 3795 TRP A C 1
ATOM 3054 O O . TRP A 1 753 ? 92.101 89.791 164.838 1.00 165.16 3795 TRP A O 1
ATOM 3056 N N . ALA A 1 754 ? 91.889 91.939 165.461 1.00 160.86 3796 ALA A N 1
ATOM 3057 C CA . ALA A 1 754 ? 91.100 92.315 164.297 1.00 160.86 3796 ALA A CA 1
ATOM 3058 C C . ALA A 1 754 ? 92.029 92.624 163.123 1.00 160.86 3796 ALA A C 1
ATOM 3059 O O . ALA A 1 754 ? 93.244 92.419 163.185 1.00 160.86 3796 ALA A O 1
ATOM 3061 N N . TYR A 1 755 ? 91.456 93.126 162.029 1.00 156.29 3797 TYR A N 1
ATOM 3062 C CA . TYR A 1 755 ? 92.230 93.438 160.834 1.00 156.29 3797 TYR A CA 1
ATOM 3063 C C . TYR A 1 755 ? 92.763 94.863 160.818 1.00 156.29 3797 TYR A C 1
ATOM 3064 O O . TYR A 1 755 ? 93.772 95.119 160.151 1.00 156.29 3797 TYR A O 1
ATOM 3066 N N . SER A 1 756 ? 92.114 95.788 161.529 1.00 153.32 3798 SER A N 1
ATOM 3067 C CA . SER A 1 756 ? 92.521 97.193 161.589 1.00 153.32 3798 SER A CA 1
ATOM 3068 C C . SER A 1 756 ? 92.563 97.804 160.184 1.00 153.32 3798 SER A C 1
ATOM 3069 O O . SER A 1 756 ? 93.612 98.181 159.659 1.00 153.32 3798 SER A O 1
ATOM 3071 N N . ALA A 1 757 ? 91.374 97.880 159.586 1.00 152.33 3799 ALA A N 1
ATOM 3072 C CA . ALA A 1 757 ? 91.201 98.349 158.216 1.00 152.33 3799 ALA A CA 1
ATOM 3073 C C . ALA A 1 757 ? 91.659 99.795 158.054 1.00 152.33 3799 ALA A C 1
ATOM 3074 O O . ALA A 1 757 ? 91.928 100.482 159.048 1.00 152.33 3799 ALA A O 1
ATOM 3076 N N . PRO A 1 758 ? 91.756 100.287 156.821 1.00 148.68 3800 PRO A N 1
ATOM 3077 C CA . PRO A 1 758 ? 92.249 101.651 156.607 1.00 148.68 3800 PRO A CA 1
ATOM 3078 C C . PRO A 1 758 ? 91.299 102.698 157.166 1.00 148.68 3800 PRO A C 1
ATOM 3079 O O . PRO A 1 758 ? 90.088 102.486 157.271 1.00 148.68 3800 PRO A O 1
ATOM 3081 N N . ASP A 1 759 ? 91.870 103.844 157.527 1.00 140.45 3801 ASP A N 1
ATOM 3082 C CA . ASP A 1 759 ? 91.112 104.951 158.087 1.00 140.45 3801 ASP A CA 1
ATOM 3083 C C . ASP A 1 759 ? 90.641 105.876 156.964 1.00 140.45 3801 ASP A C 1
ATOM 3084 O O . ASP A 1 759 ? 90.744 105.554 155.777 1.00 140.45 3801 ASP A O 1
ATOM 3086 N N . LEU A 1 760 ? 90.114 107.044 157.335 1.00 132.27 3802 LEU A N 1
ATOM 3087 C CA . LEU A 1 760 ? 89.597 107.982 156.345 1.00 132.27 3802 LEU A CA 1
ATOM 3088 C C . LEU A 1 760 ? 90.707 108.692 155.581 1.00 132.27 3802 LEU A C 1
ATOM 3089 O O . LEU A 1 760 ? 90.593 108.877 154.364 1.00 132.27 3802 LEU A O 1
ATOM 3091 N N . LEU A 1 761 ? 91.777 109.093 156.264 1.00 128.29 3803 LEU A N 1
ATOM 3092 C CA . LEU A 1 761 ? 92.876 109.816 155.641 1.00 128.29 3803 LEU A CA 1
ATOM 3093 C C . LEU A 1 761 ? 94.202 109.189 156.045 1.00 128.29 3803 LEU A C 1
ATOM 3094 O O . LEU A 1 761 ? 94.363 108.702 157.167 1.00 128.29 3803 LEU A O 1
ATOM 3096 N N . GLY A 1 762 ? 95.153 109.206 155.114 1.00 125.57 3804 GLY A N 1
ATOM 3097 C CA . GLY A 1 762 ? 96.463 108.639 155.363 1.00 125.57 3804 GLY A CA 1
ATOM 3098 C C . GLY A 1 762 ? 96.809 107.509 154.416 1.00 125.57 3804 GLY A C 1
ATOM 3099 O O . GLY A 1 762 ? 97.760 106.759 154.656 1.00 125.57 3804 GLY A O 1
ATOM 3100 N N . ALA A 1 763 ? 96.046 107.380 153.331 1.00 132.37 3805 ALA A N 1
ATOM 3101 C CA . ALA A 1 763 ? 96.231 106.283 152.390 1.00 132.37 3805 ALA A CA 1
ATOM 3102 C C . ALA A 1 763 ? 97.450 106.508 151.505 1.00 132.37 3805 ALA A C 1
ATOM 3103 O O . ALA A 1 763 ? 97.313 106.799 150.312 1.00 132.37 3805 ALA A O 1
ATOM 3105 N N . TRP A 1 764 ? 98.642 106.371 152.080 1.00 134.87 3806 TRP A N 1
ATOM 3106 C CA . TRP A 1 764 ? 99.887 106.502 151.337 1.00 134.87 3806 TRP A CA 1
ATOM 3107 C C . TRP A 1 764 ? 101.016 105.918 152.170 1.00 134.87 3806 TRP A C 1
ATOM 3108 O O . TRP A 1 764 ? 101.224 106.333 153.312 1.00 134.87 3806 TRP A O 1
ATOM 3110 N N . SER A 1 765 ? 101.737 104.956 151.595 1.00 148.94 3807 SER A N 1
ATOM 3111 C CA . SER A 1 765 ? 102.883 104.367 152.276 1.00 148.94 3807 SER A CA 1
ATOM 3112 C C . SER A 1 765 ? 104.078 104.255 151.337 1.00 148.94 3807 SER A C 1
ATOM 3113 O O . SER A 1 765 ? 105.212 104.071 151.791 1.00 148.94 3807 SER A O 1
ATOM 3115 N N . TRP A 1 766 ? 103.828 104.377 150.031 1.00 153.99 3808 TRP A N 1
ATOM 3116 C CA . TRP A 1 766 ? 104.870 104.335 149.008 1.00 153.99 3808 TRP A CA 1
ATOM 3117 C C . TRP A 1 766 ? 105.767 103.111 149.154 1.00 153.99 3808 TRP A C 1
ATOM 3118 O O . TRP A 1 766 ? 106.996 103.229 149.112 1.00 153.99 3808 TRP A O 1
ATOM 3120 N N . GLY A 1 767 ? 105.166 101.937 149.324 1.00 161.19 3809 GLY A N 1
ATOM 3121 C CA . GLY A 1 767 ? 105.950 100.734 149.517 1.00 161.19 3809 GLY A CA 1
ATOM 3122 C C . GLY A 1 767 ? 106.658 100.296 148.249 1.00 161.19 3809 GLY A C 1
ATOM 3123 O O . GLY A 1 767 ? 106.170 100.482 147.134 1.00 161.19 3809 GLY A O 1
ATOM 3124 N N . SER A 1 768 ? 107.841 99.705 148.433 1.00 164.84 3810 SER A N 1
ATOM 3125 C CA . SER A 1 768 ? 108.621 99.227 147.295 1.00 164.84 3810 SER A CA 1
ATOM 3126 C C . SER A 1 768 ? 107.905 98.090 146.575 1.00 164.84 3810 SER A C 1
ATOM 3127 O O . SER A 1 768 ? 107.861 98.051 145.340 1.00 164.84 3810 SER A O 1
ATOM 3129 N N . CYS A 1 769 ? 107.337 97.152 147.334 1.00 166.50 3811 CYS A N 1
ATOM 3130 C CA . CYS A 1 769 ? 106.587 96.036 146.767 1.00 166.50 3811 CYS A CA 1
ATOM 3131 C C . CYS A 1 769 ? 105.083 96.273 146.845 1.00 166.50 3811 CYS A C 1
ATOM 3132 O O . CYS A 1 769 ? 104.388 96.232 145.825 1.00 166.50 3811 CYS A O 1
ATOM 3134 N N . ALA A 1 770 ? 104.567 96.527 148.045 1.00 165.08 3812 ALA A N 1
ATOM 3135 C CA . ALA A 1 770 ? 103.153 96.812 148.232 1.00 165.08 3812 ALA A CA 1
ATOM 3136 C C . ALA A 1 770 ? 103.004 97.820 149.361 1.00 165.08 3812 ALA A C 1
ATOM 3137 O O . ALA A 1 770 ? 103.884 97.960 150.216 1.00 165.08 3812 ALA A O 1
ATOM 3139 N N . VAL A 1 771 ? 101.877 98.524 149.356 1.00 161.24 3813 VAL A N 1
ATOM 3140 C CA . VAL A 1 771 ? 101.619 99.570 150.340 1.00 161.24 3813 VAL A CA 1
ATOM 3141 C C . VAL A 1 771 ? 100.147 99.536 150.717 1.00 161.24 3813 VAL A C 1
ATOM 3142 O O . VAL A 1 771 ? 99.275 99.356 149.861 1.00 161.24 3813 VAL A O 1
ATOM 3144 N N . TYR A 1 772 ? 99.876 99.708 152.005 1.00 158.03 3814 TYR A N 1
ATOM 3145 C CA . TYR A 1 772 ? 98.528 99.834 152.535 1.00 158.03 3814 TYR A CA 1
ATOM 3146 C C . TYR A 1 772 ? 98.419 101.130 153.332 1.00 158.03 3814 TYR A C 1
ATOM 3147 O O . TYR A 1 772 ? 99.384 101.887 153.469 1.00 158.03 3814 TYR A O 1
ATOM 3149 N N . ASP A 1 773 ? 97.225 101.385 153.862 1.00 151.76 3815 ASP A N 1
ATOM 3150 C CA . ASP A 1 773 ? 97.004 102.573 154.681 1.00 151.76 3815 ASP A CA 1
ATOM 3151 C C . ASP A 1 773 ? 97.179 102.264 156.166 1.00 151.76 3815 ASP A C 1
ATOM 3152 O O . ASP A 1 773 ? 98.049 102.836 156.829 1.00 151.76 3815 ASP A O 1
ATOM 3154 N N . SER A 1 774 ? 96.355 101.361 156.698 1.00 150.02 3816 SER A N 1
ATOM 3155 C CA . SER A 1 774 ? 96.467 100.962 158.094 1.00 150.02 3816 SER A CA 1
ATOM 3156 C C . SER A 1 774 ? 96.261 99.471 158.321 1.00 150.02 3816 SER A C 1
ATOM 3157 O O . SER A 1 774 ? 96.256 99.042 159.479 1.00 150.02 3816 SER A O 1
ATOM 3159 N N . GLY A 1 775 ? 96.095 98.674 157.268 1.00 151.05 3817 GLY A N 1
ATOM 3160 C CA . GLY A 1 775 ? 95.816 97.260 157.435 1.00 151.05 3817 GLY A CA 1
ATOM 3161 C C . GLY A 1 775 ? 96.977 96.534 158.086 1.00 151.05 3817 GLY A C 1
ATOM 3162 O O . GLY A 1 775 ? 98.116 96.604 157.595 1.00 151.05 3817 GLY A O 1
ATOM 3163 N N . GLY A 1 776 ? 96.712 95.834 159.181 1.00 146.03 3818 GLY A N 1
ATOM 3164 C CA . GLY A 1 776 ? 97.748 95.083 159.861 1.00 146.03 3818 GLY A CA 1
ATOM 3165 C C . GLY A 1 776 ? 97.320 94.742 161.268 1.00 146.03 3818 GLY A C 1
ATOM 3166 O O . GLY A 1 776 ? 96.280 95.189 161.759 1.00 146.03 3818 GLY A O 1
ATOM 3167 N N . TYR A 1 777 ? 98.153 93.931 161.917 1.00 139.24 3819 TYR A N 1
ATOM 3168 C CA . TYR A 1 777 ? 97.914 93.512 163.297 1.00 139.24 3819 TYR A CA 1
ATOM 3169 C C . TYR A 1 777 ? 98.350 94.645 164.218 1.00 139.24 3819 TYR A C 1
ATOM 3170 O O . TYR A 1 777 ? 99.492 94.704 164.672 1.00 139.24 3819 TYR A O 1
ATOM 3172 N N . VAL A 1 778 ? 97.418 95.556 164.497 1.00 135.85 3820 VAL A N 1
ATOM 3173 C CA . VAL A 1 778 ? 97.725 96.728 165.307 1.00 135.85 3820 VAL A CA 1
ATOM 3174 C C . VAL A 1 778 ? 98.027 96.302 166.737 1.00 135.85 3820 VAL A C 1
ATOM 3175 O O . VAL A 1 778 ? 97.310 95.480 167.324 1.00 135.85 3820 VAL A O 1
ATOM 3177 N N . GLN A 1 779 ? 99.092 96.859 167.302 1.00 131.04 3821 GLN A N 1
ATOM 3178 C CA . GLN A 1 779 ? 99.499 96.597 168.674 1.00 131.04 3821 GLN A CA 1
ATOM 3179 C C . GLN A 1 779 ? 99.326 97.854 169.518 1.00 131.04 3821 GLN A C 1
ATOM 3180 O O . GLN A 1 779 ? 99.005 98.934 169.015 1.00 131.04 3821 GLN A O 1
ATOM 3182 N N . GLU A 1 780 ? 99.543 97.700 170.822 1.00 130.81 3822 GLU A N 1
ATOM 3183 C CA . GLU A 1 780 ? 99.405 98.801 171.768 1.00 130.81 3822 GLU A CA 1
ATOM 3184 C C . GLU A 1 780 ? 100.724 99.179 172.422 1.00 130.81 3822 GLU A C 1
ATOM 3185 O O . GLU A 1 780 ? 101.092 100.360 172.422 1.00 130.81 3822 GLU A O 1
ATOM 3187 N N . LEU A 1 781 ? 101.442 98.206 172.988 1.00 131.82 3823 LEU A N 1
ATOM 3188 C CA . LEU A 1 781 ? 102.737 98.434 173.631 1.00 131.82 3823 LEU A CA 1
ATOM 3189 C C . LEU A 1 781 ? 102.641 99.445 174.771 1.00 131.82 3823 LEU A C 1
ATOM 3190 O O . LEU A 1 781 ? 103.594 100.178 175.046 1.00 131.82 3823 LEU A O 1
ATOM 3192 N N . GLY A 1 782 ? 101.497 99.488 175.447 1.00 135.67 3824 GLY A N 1
ATOM 3193 C CA . GLY A 1 782 ? 101.309 100.369 176.578 1.00 135.67 3824 GLY A CA 1
ATOM 3194 C C . GLY A 1 782 ? 101.905 99.790 177.847 1.00 135.67 3824 GLY A C 1
ATOM 3195 O O . GLY A 1 782 ? 102.554 98.742 177.849 1.00 135.67 3824 GLY A O 1
ATOM 3196 N N . LEU A 1 783 ? 101.671 100.501 178.953 1.00 137.79 3825 LEU A N 1
ATOM 3197 C CA . LEU A 1 783 ? 102.168 100.112 180.274 1.00 137.79 3825 LEU A CA 1
ATOM 3198 C C . LEU A 1 783 ? 103.690 99.933 180.239 1.00 137.79 3825 LEU A C 1
ATOM 3199 O O . LEU A 1 783 ? 104.233 98.835 180.379 1.00 137.79 3825 LEU A O 1
ATOM 3201 N N . SER A 1 784 ? 104.358 101.072 180.030 1.00 134.32 3826 SER A N 1
ATOM 3202 C CA . SER A 1 784 ? 105.791 101.097 179.750 1.00 134.32 3826 SER A CA 1
ATOM 3203 C C . SER A 1 784 ? 106.623 100.355 180.790 1.00 134.32 3826 SER A C 1
ATOM 3204 O O . SER A 1 784 ? 107.769 99.984 180.512 1.00 134.32 3826 SER A O 1
ATOM 3206 N N . LEU A 1 785 ? 106.077 100.134 181.986 1.00 138.63 3827 LEU A N 1
ATOM 3207 C CA . LEU A 1 785 ? 106.851 99.553 183.077 1.00 138.63 3827 LEU A CA 1
ATOM 3208 C C . LEU A 1 785 ? 107.369 98.158 182.747 1.00 138.63 3827 LEU A C 1
ATOM 3209 O O . LEU A 1 785 ? 108.583 97.950 182.663 1.00 138.63 3827 LEU A O 1
ATOM 3211 N N . GLU A 1 786 ? 106.466 97.195 182.555 1.00 139.72 3828 GLU A N 1
ATOM 3212 C CA . GLU A 1 786 ? 106.890 95.821 182.313 1.00 139.72 3828 GLU A CA 1
ATOM 3213 C C . GLU A 1 786 ? 106.081 95.144 181.214 1.00 139.72 3828 GLU A C 1
ATOM 3214 O O . GLU A 1 786 ? 106.540 94.168 180.612 1.00 139.72 3828 GLU A O 1
ATOM 3216 N N . GLU A 1 787 ? 104.876 95.652 180.943 1.00 141.49 3829 GLU A N 1
ATOM 3217 C CA . GLU A 1 787 ? 103.962 94.959 180.043 1.00 141.49 3829 GLU A CA 1
ATOM 3218 C C . GLU A 1 787 ? 104.451 94.931 178.601 1.00 141.49 3829 GLU A C 1
ATOM 3219 O O . GLU A 1 787 ? 103.969 94.106 177.819 1.00 141.49 3829 GLU A O 1
ATOM 3221 N N . SER A 1 788 ? 105.382 95.810 178.226 1.00 142.04 3830 SER A N 1
ATOM 3222 C CA . SER A 1 788 ? 105.898 95.795 176.860 1.00 142.04 3830 SER A CA 1
ATOM 3223 C C . SER A 1 788 ? 106.648 94.500 176.570 1.00 142.04 3830 SER A C 1
ATOM 3224 O O . SER A 1 788 ? 106.426 93.858 175.535 1.00 142.04 3830 SER A O 1
ATOM 3226 N N . ARG A 1 789 ? 107.542 94.101 177.477 1.00 144.06 3831 ARG A N 1
ATOM 3227 C CA . ARG A 1 789 ? 108.284 92.859 177.289 1.00 144.06 3831 ARG A CA 1
ATOM 3228 C C . ARG A 1 789 ? 107.353 91.654 177.317 1.00 144.06 3831 ARG A C 1
ATOM 3229 O O . ARG A 1 789 ? 107.535 90.702 176.549 1.00 144.06 3831 ARG A O 1
ATOM 3231 N N . ASP A 1 790 ? 106.353 91.673 178.202 1.00 146.26 3832 ASP A N 1
ATOM 3232 C CA . ASP A 1 790 ? 105.391 90.578 178.255 1.00 146.26 3832 ASP A CA 1
ATOM 3233 C C . ASP A 1 790 ? 104.605 90.470 176.955 1.00 146.26 3832 ASP A C 1
ATOM 3234 O O . ASP A 1 790 ? 104.382 89.366 176.445 1.00 146.26 3832 ASP A O 1
ATOM 3236 N N . ARG A 1 791 ? 104.176 91.607 176.403 1.00 145.98 3833 ARG A N 1
ATOM 3237 C CA . ARG A 1 791 ? 103.455 91.593 175.135 1.00 145.98 3833 ARG A CA 1
ATOM 3238 C C . ARG A 1 791 ? 104.343 91.097 174.002 1.00 145.98 3833 ARG A C 1
ATOM 3239 O O . ARG A 1 791 ? 103.889 90.339 173.136 1.00 145.98 3833 ARG A O 1
ATOM 3241 N N . LEU A 1 792 ? 105.611 91.515 173.988 1.00 145.95 3834 LEU A N 1
ATOM 3242 C CA . LEU A 1 792 ? 106.533 91.035 172.964 1.00 145.95 3834 LEU A CA 1
ATOM 3243 C C . LEU A 1 792 ? 106.732 89.527 173.066 1.00 145.95 3834 LEU A C 1
ATOM 3244 O O . LEU A 1 792 ? 106.740 88.823 172.048 1.00 145.95 3834 LEU A O 1
ATOM 3246 N N . ARG A 1 793 ? 106.890 89.014 174.288 1.00 148.16 3835 ARG A N 1
ATOM 3247 C CA . ARG A 1 793 ? 107.052 87.576 174.475 1.00 148.16 3835 ARG A CA 1
ATOM 3248 C C . ARG A 1 793 ? 105.799 86.820 174.053 1.00 148.16 3835 ARG A C 1
ATOM 3249 O O . ARG A 1 793 ? 105.888 85.750 173.442 1.00 148.16 3835 ARG A O 1
ATOM 3251 N N . PHE A 1 794 ? 104.621 87.358 174.380 1.00 149.83 3836 PHE A N 1
ATOM 3252 C CA . PHE A 1 794 ? 103.374 86.717 173.974 1.00 149.83 3836 PHE A CA 1
ATOM 3253 C C . PHE A 1 794 ? 103.239 86.688 172.458 1.00 149.83 3836 PHE A C 1
ATOM 3254 O O . PHE A 1 794 ? 102.797 85.685 171.886 1.00 149.83 3836 PHE A O 1
ATOM 3256 N N . LEU A 1 795 ? 103.608 87.783 171.790 1.00 150.69 3837 LEU A N 1
ATOM 3257 C CA . LEU A 1 795 ? 103.563 87.809 170.332 1.00 150.69 3837 LEU A CA 1
ATOM 3258 C C . LEU A 1 795 ? 104.548 86.812 169.734 1.00 150.69 3837 LEU A C 1
ATOM 3259 O O . LEU A 1 795 ? 104.241 86.147 168.737 1.00 150.69 3837 LEU A O 1
ATOM 3261 N N . GLN A 1 796 ? 105.739 86.700 170.325 1.00 151.26 3838 GLN A N 1
ATOM 3262 C CA . GLN A 1 796 ? 106.727 85.751 169.824 1.00 151.26 3838 GLN A CA 1
ATOM 3263 C C . GLN A 1 796 ? 106.263 84.311 170.013 1.00 151.26 3838 GLN A C 1
ATOM 3264 O O . GLN A 1 796 ? 106.484 83.462 169.142 1.00 151.26 3838 GLN A O 1
ATOM 3266 N N . LEU A 1 797 ? 105.620 84.017 171.144 1.00 152.34 3839 LEU A N 1
ATOM 3267 C CA . LEU A 1 797 ? 105.209 82.649 171.442 1.00 152.34 3839 LEU A CA 1
ATOM 3268 C C . LEU A 1 797 ? 103.975 82.249 170.639 1.00 152.34 3839 LEU A C 1
ATOM 3269 O O . LEU A 1 797 ? 103.994 81.255 169.906 1.00 152.34 3839 LEU A O 1
ATOM 3271 N N . HIS A 1 798 ? 102.888 83.014 170.772 1.00 155.02 3840 HIS A N 1
ATOM 3272 C CA . HIS A 1 798 ? 101.657 82.678 170.064 1.00 155.02 3840 HIS A CA 1
ATOM 3273 C C . HIS A 1 798 ? 101.824 82.794 168.555 1.00 155.02 3840 HIS A C 1
ATOM 3274 O O . HIS A 1 798 ? 101.099 82.134 167.801 1.00 155.02 3840 HIS A O 1
ATOM 3276 N N . ASN A 1 799 ? 102.770 83.619 168.101 1.00 157.18 3841 ASN A N 1
ATOM 3277 C CA . ASN A 1 799 ? 103.036 83.819 166.674 1.00 157.18 3841 ASN A CA 1
ATOM 3278 C C . ASN A 1 799 ? 101.778 84.258 165.927 1.00 157.18 3841 ASN A C 1
ATOM 3279 O O . ASN A 1 799 ? 101.501 83.799 164.817 1.00 157.18 3841 ASN A O 1
ATOM 3281 N N . TRP A 1 800 ? 101.005 85.153 166.547 1.00 159.24 3842 TRP A N 1
ATOM 3282 C CA . TRP A 1 800 ? 99.806 85.672 165.896 1.00 159.24 3842 TRP A CA 1
ATOM 3283 C C . TRP A 1 800 ? 100.158 86.472 164.648 1.00 159.24 3842 TRP A C 1
ATOM 3284 O O . TRP A 1 800 ? 99.481 86.357 163.619 1.00 159.24 3842 TRP A O 1
ATOM 3286 N N . LEU A 1 801 ? 101.212 87.285 164.718 1.00 158.92 3843 LEU A N 1
ATOM 3287 C CA . LEU A 1 801 ? 101.660 88.078 163.584 1.00 158.92 3843 LEU A CA 1
ATOM 3288 C C . LEU A 1 801 ? 103.070 87.731 163.130 1.00 158.92 3843 LEU A C 1
ATOM 3289 O O . LEU A 1 801 ? 103.521 88.258 162.106 1.00 158.92 3843 LEU A O 1
ATOM 3291 N N . ASP A 1 802 ? 103.782 86.869 163.860 1.00 158.21 3844 ASP A N 1
ATOM 3292 C CA . ASP A 1 802 ? 105.124 86.475 163.443 1.00 158.21 3844 ASP A CA 1
ATOM 3293 C C . ASP A 1 802 ? 105.082 85.672 162.149 1.00 158.21 3844 ASP A C 1
ATOM 3294 O O . ASP A 1 802 ? 105.880 85.906 161.234 1.00 158.21 3844 ASP A O 1
ATOM 3296 N N . ASN A 1 803 ? 104.157 84.722 162.054 1.00 159.17 3845 ASN A N 1
ATOM 3297 C CA . ASN A 1 803 ? 104.008 83.926 160.847 1.00 159.17 3845 ASN A CA 1
ATOM 3298 C C . ASN A 1 803 ? 103.298 84.728 159.763 1.00 159.17 3845 ASN A C 1
ATOM 3299 O O . ASN A 1 803 ? 102.459 85.588 160.048 1.00 159.17 3845 ASN A O 1
ATOM 3301 N N . ARG A 1 804 ? 103.647 84.434 158.509 1.00 160.01 3846 ARG A N 1
ATOM 3302 C CA . ARG A 1 804 ? 103.078 85.110 157.343 1.00 160.01 3846 ARG A CA 1
ATOM 3303 C C . ARG A 1 804 ? 103.307 86.621 157.422 1.00 160.01 3846 ARG A C 1
ATOM 3304 O O . ARG A 1 804 ? 102.374 87.418 157.531 1.00 160.01 3846 ARG A O 1
ATOM 3306 N N . SER A 1 805 ? 104.582 87.003 157.377 1.00 154.76 3847 SER A N 1
ATOM 3307 C CA . SER A 1 805 ? 104.986 88.399 157.450 1.00 154.76 3847 SER A CA 1
ATOM 3308 C C . SER A 1 805 ? 105.875 88.741 156.264 1.00 154.76 3847 SER A C 1
ATOM 3309 O O . SER A 1 805 ? 106.689 87.920 155.829 1.00 154.76 3847 SER A O 1
ATOM 3311 N N . ARG A 1 806 ? 105.711 89.960 155.740 1.00 145.69 3848 ARG A N 1
ATOM 3312 C CA . ARG A 1 806 ? 106.524 90.421 154.622 1.00 145.69 3848 ARG A CA 1
ATOM 3313 C C . ARG A 1 806 ? 106.984 91.866 154.787 1.00 145.69 3848 ARG A C 1
ATOM 3314 O O . ARG A 1 806 ? 107.573 92.420 153.850 1.00 145.69 3848 ARG A O 1
ATOM 3316 N N . ALA A 1 807 ? 106.737 92.490 155.935 1.00 140.04 3849 ALA A N 1
ATOM 3317 C CA . ALA A 1 807 ? 107.151 93.864 156.188 1.00 140.04 3849 ALA A CA 1
ATOM 3318 C C . ALA A 1 807 ? 107.152 94.090 157.695 1.00 140.04 3849 ALA A C 1
ATOM 3319 O O . ALA A 1 807 ? 106.858 93.183 158.478 1.00 140.04 3849 ALA A O 1
ATOM 3321 N N . VAL A 1 808 ? 107.493 95.314 158.099 1.00 132.25 3850 VAL A N 1
ATOM 3322 C CA . VAL A 1 808 ? 107.511 95.668 159.514 1.00 132.25 3850 VAL A CA 1
ATOM 3323 C C . VAL A 1 808 ? 106.570 96.840 159.763 1.00 132.25 3850 VAL A C 1
ATOM 3324 O O . VAL A 1 808 ? 105.582 96.708 160.494 1.00 132.25 3850 VAL A O 1
ATOM 3326 N N . PHE A 1 809 ? 106.869 97.987 159.150 1.00 123.01 3851 PHE A N 1
ATOM 3327 C CA . PHE A 1 809 ? 106.028 99.184 159.223 1.00 123.01 3851 PHE A CA 1
ATOM 3328 C C . PHE A 1 809 ? 105.756 99.592 160.675 1.00 123.01 3851 PHE A C 1
ATOM 3329 O O . PHE A 1 809 ? 104.621 99.569 161.156 1.00 123.01 3851 PHE A O 1
ATOM 3331 N N . LEU A 1 810 ? 106.827 99.966 161.370 1.00 111.38 3852 LEU A N 1
ATOM 3332 C CA . LEU A 1 810 ? 106.747 100.427 162.751 1.00 111.38 3852 LEU A CA 1
ATOM 3333 C C . LEU A 1 810 ? 106.969 101.933 162.802 1.00 111.38 3852 LEU A C 1
ATOM 3334 O O . LEU A 1 810 ? 107.909 102.447 162.187 1.00 111.38 3852 LEU A O 1
ATOM 3336 N N . GLU A 1 811 ? 106.105 102.634 163.537 1.00 103.43 3853 GLU A N 1
ATOM 3337 C CA . GLU A 1 811 ? 106.171 104.088 163.632 1.00 103.43 3853 GLU A CA 1
ATOM 3338 C C . GLU A 1 811 ? 105.351 104.536 164.830 1.00 103.43 3853 GLU A C 1
ATOM 3339 O O . GLU A 1 811 ? 104.187 104.143 164.951 1.00 103.43 3853 GLU A O 1
ATOM 3341 N N . LEU A 1 812 ? 105.948 105.335 165.721 1.00 98.81 3854 LEU A N 1
ATOM 3342 C CA . LEU A 1 812 ? 105.222 105.781 166.909 1.00 98.81 3854 LEU A CA 1
ATOM 3343 C C . LEU A 1 812 ? 105.022 107.291 166.972 1.00 98.81 3854 LEU A C 1
ATOM 3344 O O . LEU A 1 812 ? 103.892 107.751 166.796 1.00 98.81 3854 LEU A O 1
ATOM 3346 N N . THR A 1 813 ? 106.082 108.083 167.169 1.00 88.35 3855 THR A N 1
ATOM 3347 C CA . THR A 1 813 ? 105.935 109.517 167.419 1.00 88.35 3855 THR A CA 1
ATOM 3348 C C . THR A 1 813 ? 107.274 110.190 167.699 1.00 88.35 3855 THR A C 1
ATOM 3349 O O . THR A 1 813 ? 108.305 109.516 167.793 1.00 88.35 3855 THR A O 1
ATOM 3351 N N . ARG A 1 814 ? 107.256 111.515 167.849 1.00 71.48 3856 ARG A N 1
ATOM 3352 C CA . ARG A 1 814 ? 108.356 112.284 168.422 1.00 71.48 3856 ARG A CA 1
ATOM 3353 C C . ARG A 1 814 ? 107.896 113.723 168.606 1.00 71.48 3856 ARG A C 1
ATOM 3354 O O . ARG A 1 814 ? 107.129 114.241 167.795 1.00 71.48 3856 ARG A O 1
ATOM 3356 N N . TYR A 1 815 ? 108.395 114.368 169.659 1.00 63.10 3857 TYR A N 1
ATOM 3357 C CA . TYR A 1 815 ? 108.096 115.773 169.903 1.00 63.10 3857 TYR A CA 1
ATOM 3358 C C . TYR A 1 815 ? 109.257 116.413 170.648 1.00 63.10 3857 TYR A C 1
ATOM 3359 O O . TYR A 1 815 ? 109.824 115.804 171.559 1.00 63.10 3857 TYR A O 1
ATOM 3361 N N . SER A 1 816 ? 109.605 117.639 170.264 1.00 57.12 3858 SER A N 1
ATOM 3362 C CA . SER A 1 816 ? 110.675 118.392 170.920 1.00 57.12 3858 SER A CA 1
ATOM 3363 C C . SER A 1 816 ? 110.089 119.632 171.575 1.00 57.12 3858 SER A C 1
ATOM 3364 O O . SER A 1 816 ? 109.814 120.630 170.885 1.00 57.12 3858 SER A O 1
ATOM 3366 N N . PRO A 1 817 ? 109.875 119.624 172.892 1.00 55.25 3859 PRO A N 1
ATOM 3367 C CA . PRO A 1 817 ? 109.266 120.796 173.541 1.00 55.25 3859 PRO A CA 1
ATOM 3368 C C . PRO A 1 817 ? 110.077 122.073 173.401 1.00 55.25 3859 PRO A C 1
ATOM 3369 O O . PRO A 1 817 ? 109.488 123.160 173.374 1.00 55.25 3859 PRO A O 1
ATOM 3371 N N . ALA A 1 818 ? 111.404 121.982 173.308 1.00 55.28 3860 ALA A N 1
ATOM 3372 C CA . ALA A 1 818 ? 112.236 123.180 173.255 1.00 55.28 3860 ALA A CA 1
ATOM 3373 C C . ALA A 1 818 ? 112.180 123.839 171.882 1.00 55.28 3860 ALA A C 1
ATOM 3374 O O . ALA A 1 818 ? 111.864 125.028 171.763 1.00 55.28 3860 ALA A O 1
ATOM 3376 N N . VAL A 1 819 ? 112.498 123.081 170.831 1.00 54.79 3861 VAL A N 1
ATOM 3377 C CA . VAL A 1 819 ? 112.446 123.629 169.480 1.00 54.79 3861 VAL A CA 1
ATOM 3378 C C . VAL A 1 819 ? 111.007 123.922 169.079 1.00 54.79 3861 VAL A C 1
ATOM 3379 O O . VAL A 1 819 ? 110.727 124.917 168.401 1.00 54.79 3861 VAL A O 1
ATOM 3381 N N . GLY A 1 820 ? 110.074 123.067 169.488 1.00 54.40 3862 GLY A N 1
ATOM 3382 C CA . GLY A 1 820 ? 108.678 123.249 169.149 1.00 54.40 3862 GLY A CA 1
ATOM 3383 C C . GLY A 1 820 ? 108.294 122.575 167.850 1.00 54.40 3862 GLY A C 1
ATOM 3384 O O . GLY A 1 820 ? 107.514 123.122 167.066 1.00 54.40 3862 GLY A O 1
ATOM 3385 N N . LEU A 1 821 ? 108.836 121.384 167.610 1.00 53.24 3863 LEU A N 1
ATOM 3386 C CA . LEU A 1 821 ? 108.578 120.637 166.389 1.00 53.24 3863 LEU A CA 1
ATOM 3387 C C . LEU A 1 821 ? 108.287 119.184 166.727 1.00 53.24 3863 LEU A C 1
ATOM 3388 O O . LEU A 1 821 ? 108.952 118.589 167.580 1.00 53.24 3863 LEU A O 1
ATOM 3390 N N . HIS A 1 822 ? 107.284 118.620 166.066 1.00 57.77 3864 HIS A N 1
ATOM 3391 C CA . HIS A 1 822 ? 106.979 117.204 166.177 1.00 57.77 3864 HIS A CA 1
ATOM 3392 C C . HIS A 1 822 ? 107.653 116.455 165.036 1.00 57.77 3864 HIS A C 1
ATOM 3393 O O . HIS A 1 822 ? 108.203 117.050 164.109 1.00 57.77 3864 HIS A O 1
ATOM 3395 N N . ALA A 1 823 ? 107.613 115.129 165.111 1.00 64.38 3865 ALA A N 1
ATOM 3396 C CA . ALA A 1 823 ? 108.277 114.314 164.106 1.00 64.38 3865 ALA A CA 1
ATOM 3397 C C . ALA A 1 823 ? 107.629 112.941 164.058 1.00 64.38 3865 ALA A C 1
ATOM 3398 O O . ALA A 1 823 ? 107.191 112.409 165.081 1.00 64.38 3865 ALA A O 1
ATOM 3400 N N . ALA A 1 824 ? 107.579 112.377 162.854 1.00 71.54 3866 ALA A N 1
ATOM 3401 C CA . ALA A 1 824 ? 107.077 111.027 162.630 1.00 71.54 3866 ALA A CA 1
ATOM 3402 C C . ALA A 1 824 ? 108.212 110.172 162.086 1.00 71.54 3866 ALA A C 1
ATOM 3403 O O . ALA A 1 824 ? 108.802 110.506 161.054 1.00 71.54 3866 ALA A O 1
ATOM 3405 N N . VAL A 1 825 ? 108.513 109.074 162.774 1.00 84.73 3867 VAL A N 1
ATOM 3406 C CA . VAL A 1 825 ? 109.604 108.178 162.405 1.00 84.73 3867 VAL A CA 1
ATOM 3407 C C . VAL A 1 825 ? 109.016 106.816 162.071 1.00 84.73 3867 VAL A C 1
ATOM 3408 O O . VAL A 1 825 ? 108.325 106.216 162.900 1.00 84.73 3867 VAL A O 1
ATOM 3410 N N . THR A 1 826 ? 109.303 106.323 160.867 1.00 97.52 3868 THR A N 1
ATOM 3411 C CA . THR A 1 826 ? 108.750 105.064 160.383 1.00 97.52 3868 THR A CA 1
ATOM 3412 C C . THR A 1 826 ? 109.858 104.202 159.799 1.00 97.52 3868 THR A C 1
ATOM 3413 O O . THR A 1 826 ? 110.694 104.691 159.031 1.00 97.52 3868 THR A O 1
ATOM 3415 N N . LEU A 1 827 ? 109.848 102.918 160.148 1.00 113.89 3869 LEU A N 1
ATOM 3416 C CA . LEU A 1 827 ? 110.853 101.962 159.702 1.00 113.89 3869 LEU A CA 1
ATOM 3417 C C . LEU A 1 827 ? 110.184 100.856 158.897 1.00 113.89 3869 LEU A C 1
ATOM 3418 O O . LEU A 1 827 ? 109.160 100.309 159.319 1.00 113.89 3869 LEU A O 1
ATOM 3420 N N . ARG A 1 828 ? 110.766 100.530 157.746 1.00 123.87 3870 ARG A N 1
ATOM 3421 C CA . ARG A 1 828 ? 110.271 99.475 156.873 1.00 123.87 3870 ARG A CA 1
ATOM 3422 C C . ARG A 1 828 ? 111.339 98.402 156.717 1.00 123.87 3870 ARG A C 1
ATOM 3423 O O . ARG A 1 828 ? 112.513 98.709 156.487 1.00 123.87 3870 ARG A O 1
ATOM 3425 N N . LEU A 1 829 ? 110.925 97.144 156.842 1.00 134.99 3871 LEU A N 1
ATOM 3426 C CA . LEU A 1 829 ? 111.819 95.991 156.782 1.00 134.99 3871 LEU A CA 1
ATOM 3427 C C . LEU A 1 829 ? 111.235 94.917 155.874 1.00 134.99 3871 LEU A C 1
ATOM 3428 O O . LEU A 1 829 ? 111.128 93.746 156.244 1.00 134.99 3871 LEU A O 1
ATOM 3430 N N . GLU A 1 830 ? 110.826 95.320 154.672 1.00 139.91 3872 GLU A N 1
ATOM 3431 C CA . GLU A 1 830 ? 110.200 94.404 153.726 1.00 139.91 3872 GLU A CA 1
ATOM 3432 C C . GLU A 1 830 ? 111.091 93.200 153.460 1.00 139.91 3872 GLU A C 1
ATOM 3433 O O . GLU A 1 830 ? 112.271 93.345 153.125 1.00 139.91 3872 GLU A O 1
ATOM 3435 N N . PHE A 1 831 ? 110.515 92.004 153.613 1.00 147.82 3873 PHE A N 1
ATOM 3436 C CA . PHE A 1 831 ? 111.221 90.741 153.493 1.00 147.82 3873 PHE A CA 1
ATOM 3437 C C . PHE A 1 831 ? 110.653 89.909 152.353 1.00 147.82 3873 PHE A C 1
ATOM 3438 O O . PHE A 1 831 ? 109.435 89.710 152.280 1.00 147.82 3873 PHE A O 1
ATOM 3440 N N . PRO A 1 832 ? 111.502 89.423 151.442 1.00 154.38 3874 PRO A N 1
ATOM 3441 C CA . PRO A 1 832 ? 110.993 88.496 150.419 1.00 154.38 3874 PRO A CA 1
ATOM 3442 C C . PRO A 1 832 ? 110.402 87.230 151.012 1.00 154.38 3874 PRO A C 1
ATOM 3443 O O . PRO A 1 832 ? 109.416 86.702 150.483 1.00 154.38 3874 PRO A O 1
ATOM 3445 N N . ALA A 1 833 ? 110.972 86.734 152.106 1.00 154.39 3875 ALA A N 1
ATOM 3446 C CA . ALA A 1 833 ? 110.493 85.527 152.763 1.00 154.39 3875 ALA A CA 1
ATOM 3447 C C . ALA A 1 833 ? 110.959 85.562 154.214 1.00 154.39 3875 ALA A C 1
ATOM 3448 O O . ALA A 1 833 ? 111.407 86.598 154.715 1.00 154.39 3875 ALA A O 1
ATOM 3450 N N . ALA A 1 834 ? 110.848 84.424 154.894 1.00 154.30 3876 ALA A N 1
ATOM 3451 C CA . ALA A 1 834 ? 111.339 84.327 156.260 1.00 154.30 3876 ALA A CA 1
ATOM 3452 C C . ALA A 1 834 ? 112.853 84.488 156.288 1.00 154.30 3876 ALA A C 1
ATOM 3453 O O . ALA A 1 834 ? 113.568 83.957 155.434 1.00 154.30 3876 ALA A O 1
ATOM 3455 N N . GLY A 1 835 ? 113.343 85.225 157.282 1.00 151.55 3877 GLY A N 1
ATOM 3456 C CA . GLY A 1 835 ? 114.768 85.452 157.410 1.00 151.55 3877 GLY A CA 1
ATOM 3457 C C . GLY A 1 835 ? 115.260 86.752 156.806 1.00 151.55 3877 GLY A C 1
ATOM 3458 O O . GLY A 1 835 ? 115.177 87.809 157.439 1.00 151.55 3877 GLY A O 1
ATOM 3459 N N . ARG A 1 836 ? 115.793 86.685 155.588 1.00 151.54 3878 ARG A N 1
ATOM 3460 C CA . ARG A 1 836 ? 116.379 87.862 154.959 1.00 151.54 3878 ARG A CA 1
ATOM 3461 C C . ARG A 1 836 ? 115.320 88.929 154.705 1.00 151.54 3878 ARG A C 1
ATOM 3462 O O . ARG A 1 836 ? 114.163 88.632 154.395 1.00 151.54 3878 ARG A O 1
ATOM 3464 N N . ALA A 1 837 ? 115.731 90.189 154.840 1.00 146.88 3879 ALA A N 1
ATOM 3465 C CA . ALA A 1 837 ? 114.822 91.314 154.674 1.00 146.88 3879 ALA A CA 1
ATOM 3466 C C . ALA A 1 837 ? 115.620 92.543 154.266 1.00 146.88 3879 ALA A C 1
ATOM 3467 O O . ALA A 1 837 ? 116.838 92.606 154.451 1.00 146.88 3879 ALA A O 1
ATOM 3469 N N . LEU A 1 838 ? 114.911 93.520 153.706 1.00 141.19 3880 LEU A N 1
ATOM 3470 C CA . LEU A 1 838 ? 115.495 94.805 153.356 1.00 141.19 3880 LEU A CA 1
ATOM 3471 C C . LEU A 1 838 ? 115.336 95.766 154.535 1.00 141.19 3880 LEU A C 1
ATOM 3472 O O . LEU A 1 838 ? 114.878 95.385 155.615 1.00 141.19 3880 LEU A O 1
ATOM 3474 N N . ALA A 1 839 ? 115.711 97.029 154.341 1.00 130.63 3881 ALA A N 1
ATOM 3475 C CA . ALA A 1 839 ? 115.630 98.007 155.415 1.00 130.63 3881 ALA A CA 1
ATOM 3476 C C . ALA A 1 839 ? 115.429 99.397 154.832 1.00 130.63 3881 ALA A C 1
ATOM 3477 O O . ALA A 1 839 ? 115.840 99.680 153.703 1.00 130.63 3881 ALA A O 1
ATOM 3479 N N . ALA A 1 840 ? 114.798 100.263 155.623 1.00 117.19 3882 ALA A N 1
ATOM 3480 C CA . ALA A 1 840 ? 114.540 101.648 155.254 1.00 117.19 3882 ALA A CA 1
ATOM 3481 C C . ALA A 1 840 ? 114.052 102.396 156.485 1.00 117.19 3882 ALA A C 1
ATOM 3482 O O . ALA A 1 840 ? 113.292 101.854 157.290 1.00 117.19 3882 ALA A O 1
ATOM 3484 N N . LEU A 1 841 ? 114.488 103.647 156.612 1.00 100.85 3883 LEU A N 1
ATOM 3485 C CA . LEU A 1 841 ? 114.097 104.506 157.720 1.00 100.85 3883 LEU A CA 1
ATOM 3486 C C . LEU A 1 841 ? 113.678 105.859 157.170 1.00 100.85 3883 LEU A C 1
ATOM 3487 O O . LEU A 1 841 ? 114.268 106.350 156.204 1.00 100.85 3883 LEU A O 1
ATOM 3492 N N . SER A 1 842 ? 112.660 106.464 157.783 1.00 90.17 3884 SER A N 1
ATOM 3493 C CA . SER A 1 842 ? 112.175 107.767 157.344 1.00 90.17 3884 SER A CA 1
ATOM 3494 C C . SER A 1 842 ? 111.733 108.570 158.556 1.00 90.17 3884 SER A C 1
ATOM 3495 O O . SER A 1 842 ? 110.778 108.189 159.238 1.00 90.17 3884 SER A O 1
ATOM 3498 N N . VAL A 1 843 ? 112.416 109.681 158.814 1.00 74.67 3885 VAL A N 1
ATOM 3499 C CA . VAL A 1 843 ? 112.072 110.588 159.903 1.00 74.67 3885 VAL A CA 1
ATOM 3500 C C . VAL A 1 843 ? 111.673 111.920 159.289 1.00 74.67 3885 VAL A C 1
ATOM 3501 O O . VAL A 1 843 ? 112.474 112.552 158.588 1.00 74.67 3885 VAL A O 1
ATOM 3505 N N . ARG A 1 844 ? 110.444 112.346 159.550 1.00 68.88 3886 ARG A N 1
ATOM 3506 C CA . ARG A 1 844 ? 109.905 113.583 158.991 1.00 68.88 3886 ARG A CA 1
ATOM 3507 C C . ARG A 1 844 ? 109.541 114.536 160.117 1.00 68.88 3886 ARG A C 1
ATOM 3508 O O . ARG A 1 844 ? 108.582 114.265 160.864 1.00 68.88 3886 ARG A O 1
ATOM 3516 N N . PRO A 1 845 ? 110.281 115.623 160.312 1.00 60.43 3887 PRO A N 1
ATOM 3517 C CA . PRO A 1 845 ? 109.887 116.631 161.297 1.00 60.43 3887 PRO A CA 1
ATOM 3518 C C . PRO A 1 845 ? 109.040 117.733 160.681 1.00 60.43 3887 PRO A C 1
ATOM 3519 O O . PRO A 1 845 ? 109.162 118.072 159.503 1.00 60.43 3887 PRO A O 1
ATOM 3523 N N . PHE A 1 846 ? 108.168 118.296 161.512 1.00 59.97 3888 PHE A N 1
ATOM 3524 C CA . PHE A 1 846 ? 107.235 119.317 161.060 1.00 59.97 3888 PHE A CA 1
ATOM 3525 C C . PHE A 1 846 ? 106.723 120.095 162.262 1.00 59.97 3888 PHE A C 1
ATOM 3526 O O . PHE A 1 846 ? 106.727 119.603 163.392 1.00 59.97 3888 PHE A O 1
ATOM 3534 N N . ALA A 1 847 ? 106.260 121.311 161.996 1.00 64.14 3889 ALA A N 1
ATOM 3535 C CA . ALA A 1 847 ? 105.609 122.126 163.010 1.00 64.14 3889 ALA A CA 1
ATOM 3536 C C . ALA A 1 847 ? 104.104 121.911 162.934 1.00 64.14 3889 ALA A C 1
ATOM 3537 O O . ALA A 1 847 ? 103.503 122.063 161.866 1.00 64.14 3889 ALA A O 1
ATOM 3539 N N . LEU A 1 848 ? 103.498 121.557 164.065 1.00 69.80 3890 LEU A N 1
ATOM 3540 C CA . LEU A 1 848 ? 102.068 121.256 164.113 1.00 69.80 3890 LEU A CA 1
ATOM 3541 C C . LEU A 1 848 ? 101.306 122.554 164.338 1.00 69.80 3890 LEU A C 1
ATOM 3542 O O . LEU A 1 848 ? 101.091 122.988 165.470 1.00 69.80 3890 LEU A O 1
ATOM 3547 N N . ARG A 1 849 ? 100.892 123.180 163.243 1.00 77.29 3891 ARG A N 1
ATOM 3548 C CA . ARG A 1 849 ? 100.041 124.358 163.284 1.00 77.29 3891 ARG A CA 1
ATOM 3549 C C . ARG A 1 849 ? 98.682 124.013 162.692 1.00 77.29 3891 ARG A C 1
ATOM 3550 O O . ARG A 1 849 ? 98.595 123.309 161.681 1.00 77.29 3891 ARG A O 1
ATOM 3558 N N . ARG A 1 850 ? 97.625 124.502 163.331 1.00 82.83 3892 ARG A N 1
ATOM 3559 C CA . ARG A 1 850 ? 96.265 124.105 163.010 1.00 82.83 3892 ARG A CA 1
ATOM 3560 C C . ARG A 1 850 ? 95.492 125.274 162.415 1.00 82.83 3892 ARG A C 1
ATOM 3561 O O . ARG A 1 850 ? 95.850 126.442 162.588 1.00 82.83 3892 ARG A O 1
ATOM 3569 N N . LEU A 1 851 ? 94.415 124.936 161.702 1.00 81.02 3893 LEU A N 1
ATOM 3570 C CA . LEU A 1 851 ? 93.572 125.957 161.092 1.00 81.02 3893 LEU A CA 1
ATOM 3571 C C . LEU A 1 851 ? 92.810 126.761 162.138 1.00 81.02 3893 LEU A C 1
ATOM 3572 O O . LEU A 1 851 ? 92.525 127.943 161.920 1.00 81.02 3893 LEU A O 1
ATOM 3577 N N . SER A 1 852 ? 92.476 126.146 163.270 1.00 83.02 3894 SER A N 1
ATOM 3578 C CA . SER A 1 852 ? 91.740 126.827 164.327 1.00 83.02 3894 SER A CA 1
ATOM 3579 C C . SER A 1 852 ? 92.639 127.646 165.242 1.00 83.02 3894 SER A C 1
ATOM 3580 O O . SER A 1 852 ? 92.130 128.281 166.172 1.00 83.02 3894 SER A O 1
ATOM 3583 N N . ALA A 1 853 ? 93.953 127.645 165.009 1.00 85.90 3895 ALA A N 1
ATOM 3584 C CA . ALA A 1 853 ? 94.864 128.407 165.854 1.00 85.90 3895 ALA A CA 1
ATOM 3585 C C . ALA A 1 853 ? 94.624 129.908 165.766 1.00 85.90 3895 ALA A C 1
ATOM 3586 O O . ALA A 1 853 ? 94.984 130.634 166.698 1.00 85.90 3895 ALA A O 1
ATOM 3588 N N . GLY A 1 854 ? 94.029 130.387 164.677 1.00 88.84 3896 GLY A N 1
ATOM 3589 C CA . GLY A 1 854 ? 93.754 131.803 164.542 1.00 88.84 3896 GLY A CA 1
ATOM 3590 C C . GLY A 1 854 ? 94.097 132.366 163.179 1.00 88.84 3896 GLY A C 1
ATOM 3591 O O . GLY A 1 854 ? 93.564 131.919 162.160 1.00 88.84 3896 GLY A O 1
ATOM 3592 N N . LEU A 1 855 ? 94.990 133.351 163.151 1.00 90.68 3897 LEU A N 1
ATOM 3593 C CA . LEU A 1 855 ? 95.375 134.061 161.936 1.00 90.68 3897 LEU A CA 1
ATOM 3594 C C . LEU A 1 855 ? 96.888 134.018 161.766 1.00 90.68 3897 LEU A C 1
ATOM 3595 O O . LEU A 1 855 ? 97.554 135.037 161.575 1.00 90.68 3897 LEU A O 1
ATOM 3600 N N . SER A 1 856 ? 97.453 132.817 161.869 1.00 80.17 3898 SER A N 1
ATOM 3601 C CA . SER A 1 856 ? 98.889 132.639 161.733 1.00 80.17 3898 SER A CA 1
ATOM 3602 C C . SER A 1 856 ? 99.362 133.078 160.346 1.00 80.17 3898 SER A C 1
ATOM 3603 O O . SER A 1 856 ? 98.578 133.255 159.411 1.00 80.17 3898 SER A O 1
ATOM 3606 N N . LEU A 1 857 ? 100.677 133.256 160.232 1.00 75.57 3899 LEU A N 1
ATOM 3607 C CA . LEU A 1 857 ? 101.266 133.703 158.972 1.00 75.57 3899 LEU A CA 1
ATOM 3608 C C . LEU A 1 857 ? 100.962 132.793 157.785 1.00 75.57 3899 LEU A C 1
ATOM 3609 O O . LEU A 1 857 ? 100.689 133.329 156.695 1.00 75.57 3899 LEU A O 1
ATOM 3614 N N . PRO A 1 858 ? 101.023 131.457 157.892 1.00 73.38 3900 PRO A N 1
ATOM 3615 C CA . PRO A 1 858 ? 100.707 130.631 156.713 1.00 73.38 3900 PRO A CA 1
ATOM 3616 C C . PRO A 1 858 ? 99.324 130.884 156.140 1.00 73.38 3900 PRO A C 1
ATOM 3617 O O . PRO A 1 858 ? 99.168 130.897 154.914 1.00 73.38 3900 PRO A O 1
ATOM 3621 N N . LEU A 1 859 ? 98.314 131.100 156.986 1.00 71.11 3901 LEU A N 1
ATOM 3622 C CA . LEU A 1 859 ? 96.967 131.349 156.479 1.00 71.11 3901 LEU A CA 1
ATOM 3623 C C . LEU A 1 859 ? 96.903 132.652 155.690 1.00 71.11 3901 LEU A C 1
ATOM 3624 O O . LEU A 1 859 ? 96.309 132.706 154.603 1.00 71.11 3901 LEU A O 1
ATOM 3629 N N . LEU A 1 860 ? 97.509 133.715 156.225 1.00 69.23 3902 LEU A N 1
ATOM 3630 C CA . LEU A 1 860 ? 97.519 134.996 155.529 1.00 69.23 3902 LEU A CA 1
ATOM 3631 C C . LEU A 1 860 ? 98.264 134.897 154.204 1.00 69.23 3902 LEU A C 1
ATOM 3632 O O . LEU A 1 860 ? 97.797 135.407 153.176 1.00 69.23 3902 LEU A O 1
ATOM 3637 N N . THR A 1 861 ? 99.422 134.235 154.204 1.00 67.51 3903 THR A N 1
ATOM 3638 C CA . THR A 1 861 ? 100.167 134.076 152.961 1.00 67.51 3903 THR A CA 1
ATOM 3639 C C . THR A 1 861 ? 99.374 133.262 151.948 1.00 67.51 3903 THR A C 1
ATOM 3640 O O . THR A 1 861 ? 99.377 133.576 150.753 1.00 67.51 3903 THR A O 1
ATOM 3644 N N . SER A 1 862 ? 98.677 132.220 152.406 1.00 66.55 3904 SER A N 1
ATOM 3645 C CA . SER A 1 862 ? 97.896 131.393 151.494 1.00 66.55 3904 SER A CA 1
ATOM 3646 C C . SER A 1 862 ? 96.747 132.175 150.871 1.00 66.55 3904 SER A C 1
ATOM 3647 O O . SER A 1 862 ? 96.493 132.061 149.666 1.00 66.55 3904 SER A O 1
ATOM 3650 N N . VAL A 1 863 ? 96.037 132.976 151.669 1.00 67.57 3905 VAL A N 1
ATOM 3651 C CA . VAL A 1 863 ? 94.918 133.729 151.105 1.00 67.57 3905 VAL A CA 1
ATOM 3652 C C . VAL A 1 863 ? 95.421 134.815 150.156 1.00 67.57 3905 VAL A C 1
ATOM 3653 O O . VAL A 1 863 ? 94.806 135.076 149.112 1.00 67.57 3905 VAL A O 1
ATOM 3657 N N . CYS A 1 864 ? 96.553 135.450 150.480 1.00 67.09 3906 CYS A N 1
ATOM 3658 C CA . CYS A 1 864 ? 97.122 136.426 149.554 1.00 67.09 3906 CYS A CA 1
ATOM 3659 C C . CYS A 1 864 ? 97.561 135.764 148.252 1.00 67.09 3906 CYS A C 1
ATOM 3660 O O . CYS A 1 864 ? 97.375 136.326 147.165 1.00 67.09 3906 CYS A O 1
ATOM 3663 N N . LEU A 1 865 ? 98.143 134.567 148.342 1.00 64.78 3907 LEU A N 1
ATOM 3664 C CA . LEU A 1 865 ? 98.541 133.844 147.140 1.00 64.78 3907 LEU A CA 1
ATOM 3665 C C . LEU A 1 865 ? 97.330 133.467 146.300 1.00 64.78 3907 LEU A C 1
ATOM 3666 O O . LEU A 1 865 ? 97.380 133.523 145.067 1.00 64.78 3907 LEU A O 1
ATOM 3671 N N . LEU A 1 866 ? 96.231 133.075 146.949 1.00 67.11 3908 LEU A N 1
ATOM 3672 C CA . LEU A 1 866 ? 95.010 132.768 146.210 1.00 67.11 3908 LEU A CA 1
ATOM 3673 C C . LEU A 1 866 ? 94.463 134.005 145.507 1.00 67.11 3908 LEU A C 1
ATOM 3674 O O . LEU A 1 866 ? 94.001 133.925 144.360 1.00 67.11 3908 LEU A O 1
ATOM 3679 N N . LEU A 1 867 ? 94.497 135.157 146.182 1.00 67.89 3909 LEU A N 1
ATOM 3680 C CA . LEU A 1 867 ? 94.059 136.394 145.540 1.00 67.89 3909 LEU A CA 1
ATOM 3681 C C . LEU A 1 867 ? 94.925 136.723 144.330 1.00 67.89 3909 LEU A C 1
ATOM 3682 O O . LEU A 1 867 ? 94.411 137.107 143.272 1.00 67.89 3909 LEU A O 1
ATOM 3687 N N . PHE A 1 868 ? 96.243 136.572 144.464 1.00 67.35 3910 PHE A N 1
ATOM 3688 C CA . PHE A 1 868 ? 97.127 136.823 143.329 1.00 67.35 3910 PHE A CA 1
ATOM 3689 C C . PHE A 1 868 ? 96.843 135.858 142.186 1.00 67.35 3910 PHE A C 1
ATOM 3690 O O . PHE A 1 868 ? 96.846 136.252 141.013 1.00 67.35 3910 PHE A O 1
ATOM 3698 N N . ALA A 1 869 ? 96.599 134.586 142.509 1.00 70.44 3911 ALA A N 1
ATOM 3699 C CA . ALA A 1 869 ? 96.318 133.599 141.474 1.00 70.44 3911 ALA A CA 1
ATOM 3700 C C . ALA A 1 869 ? 95.037 133.930 140.723 1.00 70.44 3911 ALA A C 1
ATOM 3701 O O . ALA A 1 869 ? 94.997 133.851 139.491 1.00 70.44 3911 ALA A O 1
ATOM 3703 N N . VAL A 1 870 ? 93.978 134.308 141.444 1.00 73.67 3912 VAL A N 1
ATOM 3704 C CA . VAL A 1 870 ? 92.724 134.623 140.765 1.00 73.67 3912 VAL A CA 1
ATOM 3705 C C . VAL A 1 870 ? 92.863 135.904 139.948 1.00 73.67 3912 VAL A C 1
ATOM 3706 O O . VAL A 1 870 ? 92.286 136.025 138.859 1.00 73.67 3912 VAL A O 1
ATOM 3710 N N . HIS A 1 871 ? 93.643 136.873 140.441 1.00 73.89 3913 HIS A N 1
ATOM 3711 C CA . HIS A 1 871 ? 93.880 138.087 139.666 1.00 73.89 3913 HIS A CA 1
ATOM 3712 C C . HIS A 1 871 ? 94.605 137.772 138.365 1.00 73.89 3913 HIS A C 1
ATOM 3713 O O . HIS A 1 871 ? 94.230 138.267 137.295 1.00 73.89 3913 HIS A O 1
ATOM 3720 N N . PHE A 1 872 ? 95.647 136.942 138.435 1.00 77.00 3914 PHE A N 1
ATOM 3721 C CA . PHE A 1 872 ? 96.361 136.558 137.222 1.00 77.00 3914 PHE A CA 1
ATOM 3722 C C . PHE A 1 872 ? 95.454 135.783 136.276 1.00 77.00 3914 PHE A C 1
ATOM 3723 O O . PHE A 1 872 ? 95.511 135.972 135.055 1.00 77.00 3914 PHE A O 1
ATOM 3731 N N . ALA A 1 873 ? 94.608 134.909 136.823 1.00 82.19 3915 ALA A N 1
ATOM 3732 C CA . ALA A 1 873 ? 93.711 134.120 135.987 1.00 82.19 3915 ALA A CA 1
ATOM 3733 C C . ALA A 1 873 ? 92.736 135.012 135.230 1.00 82.19 3915 ALA A C 1
ATOM 3734 O O . ALA A 1 873 ? 92.541 134.846 134.021 1.00 82.19 3915 ALA A O 1
ATOM 3736 N N . VAL A 1 874 ? 92.117 135.973 135.921 1.00 84.75 3916 VAL A N 1
ATOM 3737 C CA . VAL A 1 874 ? 91.162 136.846 135.241 1.00 84.75 3916 VAL A CA 1
ATOM 3738 C C . VAL A 1 874 ? 91.877 137.772 134.262 1.00 84.75 3916 VAL A C 1
ATOM 3739 O O . VAL A 1 874 ? 91.352 138.078 133.184 1.00 84.75 3916 VAL A O 1
ATOM 3743 N N . ALA A 1 875 ? 93.089 138.223 134.605 1.00 87.29 3917 ALA A N 1
ATOM 3744 C CA . ALA A 1 875 ? 93.841 139.071 133.685 1.00 87.29 3917 ALA A CA 1
ATOM 3745 C C . ALA A 1 875 ? 94.182 138.326 132.402 1.00 87.29 3917 ALA A C 1
ATOM 3746 O O . ALA A 1 875 ? 94.103 138.894 131.306 1.00 87.29 3917 ALA A O 1
ATOM 3748 N N . GLU A 1 876 ? 94.569 137.055 132.515 1.00 92.78 3918 GLU A N 1
ATOM 3749 C CA . GLU A 1 876 ? 94.872 136.273 131.321 1.00 92.78 3918 GLU A CA 1
ATOM 3750 C C . GLU A 1 876 ? 93.604 135.923 130.551 1.00 92.78 3918 GLU A C 1
ATOM 3751 O O . GLU A 1 876 ? 93.616 135.866 129.316 1.00 92.78 3918 GLU A O 1
ATOM 3757 N N . ALA A 1 877 ? 92.498 135.685 131.261 1.00 95.54 3919 ALA A N 1
ATOM 3758 C CA . ALA A 1 877 ? 91.241 135.373 130.590 1.00 95.54 3919 ALA A CA 1
ATOM 3759 C C . ALA A 1 877 ? 90.708 136.567 129.812 1.00 95.54 3919 ALA A C 1
ATOM 3760 O O . ALA A 1 877 ? 90.074 136.387 128.767 1.00 95.54 3919 ALA A O 1
ATOM 3762 N N . ARG A 1 878 ? 90.941 137.786 130.305 1.00 99.18 3920 ARG A N 1
ATOM 3763 C CA . ARG A 1 878 ? 90.530 138.968 129.555 1.00 99.18 3920 ARG A CA 1
ATOM 3764 C C . ARG A 1 878 ? 91.245 139.042 128.211 1.00 99.18 3920 ARG A C 1
ATOM 3765 O O . ARG A 1 878 ? 90.629 139.361 127.188 1.00 99.18 3920 ARG A O 1
ATOM 3773 N N . THR A 1 879 ? 92.548 138.755 128.195 1.00 102.65 3921 THR A N 1
ATOM 3774 C CA . THR A 1 879 ? 93.284 138.740 126.935 1.00 102.65 3921 THR A CA 1
ATOM 3775 C C . THR A 1 879 ? 92.844 137.578 126.052 1.00 102.65 3921 THR A C 1
ATOM 3776 O O . THR A 1 879 ? 92.740 137.725 124.829 1.00 102.65 3921 THR A O 1
ATOM 3780 N N . TRP A 1 880 ? 92.582 136.416 126.655 1.00 107.27 3922 TRP A N 1
ATOM 3781 C CA . TRP A 1 880 ? 92.153 135.256 125.881 1.00 107.27 3922 TRP A CA 1
ATOM 3782 C C . TRP A 1 880 ? 90.820 135.513 125.188 1.00 107.27 3922 TRP A C 1
ATOM 3783 O O . TRP A 1 880 ? 90.641 135.157 124.018 1.00 107.27 3922 TRP A O 1
ATOM 3794 N N . HIS A 1 881 ? 89.870 136.128 125.897 1.00 108.24 3923 HIS A N 1
ATOM 3795 C CA . HIS A 1 881 ? 88.575 136.429 125.296 1.00 108.24 3923 HIS A CA 1
ATOM 3796 C C . HIS A 1 881 ? 88.685 137.532 124.252 1.00 108.24 3923 HIS A C 1
ATOM 3797 O O . HIS A 1 881 ? 87.905 137.556 123.294 1.00 108.24 3923 HIS A O 1
ATOM 3804 N N . ARG A 1 882 ? 89.637 138.453 124.423 1.00 108.90 3924 ARG A N 1
ATOM 3805 C CA . ARG A 1 882 ? 89.857 139.485 123.416 1.00 108.90 3924 ARG A CA 1
ATOM 3806 C C . ARG A 1 882 ? 90.296 138.883 122.089 1.00 108.90 3924 ARG A C 1
ATOM 3807 O O . ARG A 1 882 ? 89.820 139.302 121.029 1.00 108.90 3924 ARG A O 1
ATOM 3815 N N . GLU A 1 883 ? 91.198 137.906 122.126 1.00 112.23 3925 GLU A N 1
ATOM 3816 C CA . GLU A 1 883 ? 91.722 137.275 120.925 1.00 112.23 3925 GLU A CA 1
ATOM 3817 C C . GLU A 1 883 ? 90.934 136.040 120.512 1.00 112.23 3925 GLU A C 1
ATOM 3818 O O . GLU A 1 883 ? 91.281 135.410 119.508 1.00 112.23 3925 GLU A O 1
ATOM 3824 N N . GLY A 1 884 ? 89.887 135.682 121.250 1.00 115.78 3926 GLY A N 1
ATOM 3825 C CA . GLY A 1 884 ? 89.118 134.500 120.915 1.00 115.78 3926 GLY A CA 1
ATOM 3826 C C . GLY A 1 884 ? 89.922 133.227 121.073 1.00 115.78 3926 GLY A C 1
ATOM 3827 O O . GLY A 1 884 ? 90.180 132.777 122.194 1.00 115.78 3926 GLY A O 1
ATOM 3828 N N . ARG A 1 885 ? 90.320 132.640 119.953 1.00 119.50 3927 ARG A N 1
ATOM 3829 C CA . ARG A 1 885 ? 91.110 131.419 119.918 1.00 119.50 3927 ARG A CA 1
ATOM 3830 C C . ARG A 1 885 ? 92.472 131.722 119.296 1.00 119.50 3927 ARG A C 1
ATOM 3831 O O . ARG A 1 885 ? 92.839 132.883 119.091 1.00 119.50 3927 ARG A O 1
ATOM 3839 N N . TRP A 1 886 ? 93.233 130.659 119.023 1.00 121.24 3928 TRP A N 1
ATOM 3840 C CA . TRP A 1 886 ? 94.540 130.754 118.371 1.00 121.24 3928 TRP A CA 1
ATOM 3841 C C . TRP A 1 886 ? 95.556 131.503 119.229 1.00 121.24 3928 TRP A C 1
ATOM 3842 O O . TRP A 1 886 ? 96.424 132.208 118.709 1.00 121.24 3928 TRP A O 1
ATOM 3853 N N . ARG A 1 887 ? 95.456 131.358 120.549 1.00 115.29 3929 ARG A N 1
ATOM 3854 C CA . ARG A 1 887 ? 96.450 131.914 121.468 1.00 115.29 3929 ARG A CA 1
ATOM 3855 C C . ARG A 1 887 ? 97.537 130.872 121.747 1.00 115.29 3929 ARG A C 1
ATOM 3856 O O . ARG A 1 887 ? 97.734 130.399 122.865 1.00 115.29 3929 ARG A O 1
ATOM 3864 N N . VAL A 1 888 ? 98.239 130.502 120.678 1.00 115.11 3930 VAL A N 1
ATOM 3865 C CA . VAL A 1 888 ? 99.261 129.470 120.700 1.00 115.11 3930 VAL A CA 1
ATOM 3866 C C . VAL A 1 888 ? 100.490 130.027 119.978 1.00 115.11 3930 VAL A C 1
ATOM 3867 O O . VAL A 1 888 ? 100.449 131.120 119.414 1.00 115.11 3930 VAL A O 1
ATOM 3871 N N . LEU A 1 889 ? 101.595 129.279 120.028 1.00 117.77 3931 LEU A N 1
ATOM 3872 C CA . LEU A 1 889 ? 102.879 129.559 119.374 1.00 117.77 3931 LEU A CA 1
ATOM 3873 C C . LEU A 1 889 ? 103.661 130.654 120.085 1.00 117.77 3931 LEU A C 1
ATOM 3874 O O . LEU A 1 889 ? 104.599 131.215 119.497 1.00 117.77 3931 LEU A O 1
ATOM 3879 N N . ARG A 1 890 ? 103.313 130.977 121.327 1.00 114.40 3932 ARG A N 1
ATOM 3880 C CA . ARG A 1 890 ? 104.059 131.930 122.134 1.00 114.40 3932 ARG A CA 1
ATOM 3881 C C . ARG A 1 890 ? 104.136 131.416 123.563 1.00 114.40 3932 ARG A C 1
ATOM 3882 O O . ARG A 1 890 ? 103.363 130.546 123.973 1.00 114.40 3932 ARG A O 1
ATOM 3890 N N . LEU A 1 891 ? 105.094 131.953 124.320 1.00 107.03 3933 LEU A N 1
ATOM 3891 C CA . LEU A 1 891 ? 105.204 131.604 125.731 1.00 107.03 3933 LEU A CA 1
ATOM 3892 C C . LEU A 1 891 ? 103.924 132.012 126.446 1.00 107.03 3933 LEU A C 1
ATOM 3893 O O . LEU A 1 891 ? 103.199 131.154 126.957 1.00 107.03 3933 LEU A O 1
ATOM 3898 N N . GLY A 1 892 ? 103.671 133.319 126.518 1.00 103.93 3934 GLY A N 1
ATOM 3899 C CA . GLY A 1 892 ? 102.347 133.873 126.740 1.00 103.93 3934 GLY A CA 1
ATOM 3900 C C . GLY A 1 892 ? 101.421 133.130 127.679 1.00 103.93 3934 GLY A C 1
ATOM 3901 O O . GLY A 1 892 ? 101.713 132.949 128.866 1.00 103.93 3934 GLY A O 1
ATOM 3902 N N . ALA A 1 893 ? 100.285 132.693 127.126 1.00 102.30 3935 ALA A N 1
ATOM 3903 C CA . ALA A 1 893 ? 99.280 131.992 127.916 1.00 102.30 3935 ALA A CA 1
ATOM 3904 C C . ALA A 1 893 ? 99.805 130.659 128.432 1.00 102.30 3935 ALA A C 1
ATOM 3905 O O . ALA A 1 893 ? 99.472 130.248 129.548 1.00 102.30 3935 ALA A O 1
ATOM 3907 N N . TRP A 1 894 ? 100.618 129.963 127.633 1.00 103.70 3936 TRP A N 1
ATOM 3908 C CA . TRP A 1 894 ? 101.147 128.675 128.067 1.00 103.70 3936 TRP A CA 1
ATOM 3909 C C . TRP A 1 894 ? 102.036 128.797 129.297 1.00 103.70 3936 TRP A C 1
ATOM 3910 O O . TRP A 1 894 ? 102.191 127.819 130.035 1.00 103.70 3936 TRP A O 1
ATOM 3921 N N . ALA A 1 895 ? 102.623 129.968 129.532 1.00 96.12 3937 ALA A N 1
ATOM 3922 C CA . ALA A 1 895 ? 103.410 130.198 130.737 1.00 96.12 3937 ALA A CA 1
ATOM 3923 C C . ALA A 1 895 ? 102.574 130.798 131.860 1.00 96.12 3937 ALA A C 1
ATOM 3924 O O . ALA A 1 895 ? 102.767 130.451 133.034 1.00 96.12 3937 ALA A O 1
ATOM 3926 N N . ARG A 1 896 ? 101.644 131.694 131.520 1.00 91.18 3938 ARG A N 1
ATOM 3927 C CA . ARG A 1 896 ? 100.784 132.282 132.541 1.00 91.18 3938 ARG A CA 1
ATOM 3928 C C . ARG A 1 896 ? 99.910 131.223 133.200 1.00 91.18 3938 ARG A C 1
ATOM 3929 O O . ARG A 1 896 ? 99.651 131.287 134.407 1.00 91.18 3938 ARG A O 1
ATOM 3937 N N . TRP A 1 897 ? 99.442 130.242 132.425 1.00 89.59 3939 TRP A N 1
ATOM 3938 C CA . TRP A 1 897 ? 98.629 129.173 132.993 1.00 89.59 3939 TRP A CA 1
ATOM 3939 C C . TRP A 1 897 ? 99.424 128.349 133.997 1.00 89.59 3939 TRP A C 1
ATOM 3940 O O . TRP A 1 897 ? 98.911 127.998 135.066 1.00 89.59 3939 TRP A O 1
ATOM 3951 N N . LEU A 1 898 ? 100.678 128.027 133.673 1.00 84.51 3940 LEU A N 1
ATOM 3952 C CA . LEU A 1 898 ? 101.514 127.289 134.616 1.00 84.51 3940 LEU A CA 1
ATOM 3953 C C . LEU A 1 898 ? 101.798 128.114 135.865 1.00 84.51 3940 LEU A C 1
ATOM 3954 O O . LEU A 1 898 ? 101.809 127.578 136.980 1.00 84.51 3940 LEU A O 1
ATOM 3959 N N . LEU A 1 899 ? 102.036 129.417 135.700 1.00 77.29 3941 LEU A N 1
ATOM 3960 C CA . LEU A 1 899 ? 102.241 130.274 136.864 1.00 77.29 3941 LEU A CA 1
ATOM 3961 C C . LEU A 1 899 ? 101.005 130.294 137.756 1.00 77.29 3941 LEU A C 1
ATOM 3962 O O . LEU A 1 899 ? 101.114 130.218 138.987 1.00 77.29 3941 LEU A O 1
ATOM 3967 N N . VAL A 1 900 ? 99.819 130.388 137.151 1.00 76.09 3942 VAL A N 1
ATOM 3968 C CA . VAL A 1 900 ? 98.579 130.384 137.923 1.00 76.09 3942 VAL A CA 1
ATOM 3969 C C . VAL A 1 900 ? 98.397 129.051 138.635 1.00 76.09 3942 VAL A C 1
ATOM 3970 O O . VAL A 1 900 ? 97.979 129.003 139.798 1.00 76.09 3942 VAL A O 1
ATOM 3974 N N . ALA A 1 901 ? 98.698 127.947 137.948 1.00 72.55 3943 ALA A N 1
ATOM 3975 C CA . ALA A 1 901 ? 98.571 126.631 138.566 1.00 72.55 3943 ALA A CA 1
ATOM 3976 C C . ALA A 1 901 ? 99.496 126.501 139.769 1.00 72.55 3943 ALA A C 1
ATOM 3977 O O . ALA A 1 901 ? 99.094 125.999 140.825 1.00 72.55 3943 ALA A O 1
ATOM 3979 N N . LEU A 1 902 ? 100.743 126.954 139.627 1.00 68.36 3944 LEU A N 1
ATOM 3980 C CA . LEU A 1 902 ? 101.678 126.905 140.747 1.00 68.36 3944 LEU A CA 1
ATOM 3981 C C . LEU A 1 902 ? 101.197 127.767 141.907 1.00 68.36 3944 LEU A C 1
ATOM 3982 O O . LEU A 1 902 ? 101.247 127.343 143.069 1.00 68.36 3944 LEU A O 1
ATOM 3987 N N . THR A 1 903 ? 100.728 128.982 141.611 1.00 66.90 3945 THR A N 1
ATOM 3988 C CA . THR A 1 903 ? 100.293 129.885 142.672 1.00 66.90 3945 THR A CA 1
ATOM 3989 C C . THR A 1 903 ? 99.068 129.340 143.393 1.00 66.90 3945 THR A C 1
ATOM 3990 O O . THR A 1 903 ? 98.913 129.533 144.604 1.00 66.90 3945 THR A O 1
ATOM 3994 N N . ALA A 1 904 ? 98.179 128.663 142.665 1.00 66.29 3946 ALA A N 1
ATOM 3995 C CA . ALA A 1 904 ? 97.004 128.081 143.301 1.00 66.29 3946 ALA A CA 1
ATOM 3996 C C . ALA A 1 904 ? 97.372 126.861 144.135 1.00 66.29 3946 ALA A C 1
ATOM 3997 O O . ALA A 1 904 ? 96.860 126.686 145.247 1.00 66.29 3946 ALA A O 1
ATOM 3999 N N . ALA A 1 905 ? 98.256 126.006 143.613 1.00 63.69 3947 ALA A N 1
ATOM 4000 C CA . ALA A 1 905 ? 98.631 124.794 144.333 1.00 63.69 3947 ALA A CA 1
ATOM 4001 C C . ALA A 1 905 ? 99.396 125.114 145.610 1.00 63.69 3947 ALA A C 1
ATOM 4002 O O . ALA A 1 905 ? 99.173 124.478 146.648 1.00 63.69 3947 ALA A O 1
ATOM 4004 N N . THR A 1 906 ? 100.301 126.097 145.561 1.00 61.79 3948 THR A N 1
ATOM 4005 C CA . THR A 1 906 ? 101.122 126.395 146.729 1.00 61.79 3948 THR A CA 1
ATOM 4006 C C . THR A 1 906 ? 100.306 126.939 147.894 1.00 61.79 3948 THR A C 1
ATOM 4007 O O . THR A 1 906 ? 100.814 126.986 149.019 1.00 61.79 3948 THR A O 1
ATOM 4011 N N . ALA A 1 907 ? 99.063 127.350 147.657 1.00 62.34 3949 ALA A N 1
ATOM 4012 C CA . ALA A 1 907 ? 98.151 127.743 148.723 1.00 62.34 3949 ALA A CA 1
ATOM 4013 C C . ALA A 1 907 ? 97.148 126.651 149.067 1.00 62.34 3949 ALA A C 1
ATOM 4014 O O . ALA A 1 907 ? 96.811 126.470 150.245 1.00 62.34 3949 ALA A O 1
ATOM 4016 N N . LEU A 1 908 ? 96.669 125.914 148.062 1.00 63.08 3950 LEU A N 1
ATOM 4017 C CA . LEU A 1 908 ? 95.729 124.832 148.327 1.00 63.08 3950 LEU A CA 1
ATOM 4018 C C . LEU A 1 908 ? 96.368 123.743 149.178 1.00 63.08 3950 LEU A C 1
ATOM 4019 O O . LEU A 1 908 ? 95.735 123.218 150.101 1.00 63.08 3950 LEU A O 1
ATOM 4024 N N . VAL A 1 909 ? 97.624 123.394 148.889 1.00 61.74 3951 VAL A N 1
ATOM 4025 C CA . VAL A 1 909 ? 98.294 122.356 149.667 1.00 61.74 3951 VAL A CA 1
ATOM 4026 C C . VAL A 1 909 ? 98.523 122.822 151.100 1.00 61.74 3951 VAL A C 1
ATOM 4027 O O . VAL A 1 909 ? 98.388 122.041 152.048 1.00 61.74 3951 VAL A O 1
ATOM 4031 N N . ARG A 1 910 ? 98.871 124.098 151.284 1.00 63.96 3952 ARG A N 1
ATOM 4032 C CA . ARG A 1 910 ? 99.044 124.626 152.633 1.00 63.96 3952 ARG A CA 1
ATOM 4033 C C . ARG A 1 910 ? 97.741 124.570 153.420 1.00 63.96 3952 ARG A C 1
ATOM 4034 O O . ARG A 1 910 ? 97.727 124.156 154.587 1.00 63.96 3952 ARG A O 1
ATOM 4042 N N . LEU A 1 911 ? 96.633 124.976 152.797 1.00 63.07 3953 LEU A N 1
ATOM 4043 C CA . LEU A 1 911 ? 95.344 124.909 153.479 1.00 63.07 3953 LEU A CA 1
ATOM 4044 C C . LEU A 1 911 ? 94.968 123.468 153.806 1.00 63.07 3953 LEU A C 1
ATOM 4045 O O . LEU A 1 911 ? 94.451 123.181 154.896 1.00 63.07 3953 LEU A O 1
ATOM 4050 N N . ALA A 1 912 ? 95.222 122.548 152.873 1.00 64.69 3954 ALA A N 1
ATOM 4051 C CA . ALA A 1 912 ? 94.909 121.144 153.110 1.00 64.69 3954 ALA A CA 1
ATOM 4052 C C . ALA A 1 912 ? 95.720 120.585 154.270 1.00 64.69 3954 ALA A C 1
ATOM 4053 O O . ALA A 1 912 ? 95.189 119.843 155.104 1.00 64.69 3954 ALA A O 1
ATOM 4055 N N . GLN A 1 913 ? 97.009 120.924 154.341 1.00 67.56 3955 GLN A N 1
ATOM 4056 C CA . GLN A 1 913 ? 97.827 120.429 155.442 1.00 67.56 3955 GLN A CA 1
ATOM 4057 C C . GLN A 1 913 ? 97.401 121.044 156.769 1.00 67.56 3955 GLN A C 1
ATOM 4058 O O . GLN A 1 913 ? 97.426 120.360 157.797 1.00 67.56 3955 GLN A O 1
ATOM 4064 N N . LEU A 1 914 ? 96.982 122.313 156.768 1.00 69.51 3956 LEU A N 1
ATOM 4065 C CA . LEU A 1 914 ? 96.468 122.911 157.996 1.00 69.51 3956 LEU A CA 1
ATOM 4066 C C . LEU A 1 914 ? 95.219 122.183 158.479 1.00 69.51 3956 LEU A C 1
ATOM 4067 O O . LEU A 1 914 ? 95.099 121.849 159.667 1.00 69.51 3956 LEU A O 1
ATOM 4072 N N . GLY A 1 915 ? 94.284 121.915 157.566 1.00 73.60 3957 GLY A N 1
ATOM 4073 C CA . GLY A 1 915 ? 93.075 121.205 157.950 1.00 73.60 3957 GLY A CA 1
ATOM 4074 C C . GLY A 1 915 ? 93.351 119.791 158.425 1.00 73.60 3957 GLY A C 1
ATOM 4075 O O . GLY A 1 915 ? 92.761 119.329 159.408 1.00 73.60 3957 GLY A O 1
ATOM 4076 N N . ALA A 1 916 ? 94.249 119.084 157.734 1.00 75.51 3958 ALA A N 1
ATOM 4077 C CA . ALA A 1 916 ? 94.599 117.728 158.143 1.00 75.51 3958 ALA A CA 1
ATOM 4078 C C . ALA A 1 916 ? 95.249 117.720 159.518 1.00 75.51 3958 ALA A C 1
ATOM 4079 O O . ALA A 1 916 ? 94.950 116.853 160.348 1.00 75.51 3958 ALA A O 1
ATOM 4081 N N . ALA A 1 917 ? 96.142 118.678 159.778 1.00 78.00 3959 ALA A N 1
ATOM 4082 C CA . ALA A 1 917 ? 96.771 118.763 161.090 1.00 78.00 3959 ALA A CA 1
ATOM 4083 C C . ALA A 1 917 ? 95.738 119.023 162.174 1.00 78.00 3959 ALA A C 1
ATOM 4084 O O . ALA A 1 917 ? 95.783 118.403 163.242 1.00 78.00 3959 ALA A O 1
ATOM 4086 N N . ASP A 1 918 ? 94.792 119.929 161.917 1.00 83.59 3960 ASP A N 1
ATOM 4087 C CA . ASP A 1 918 ? 93.758 120.202 162.912 1.00 83.59 3960 ASP A CA 1
ATOM 4088 C C . ASP A 1 918 ? 92.915 118.963 163.190 1.00 83.59 3960 ASP A C 1
ATOM 4089 O O . ASP A 1 918 ? 92.642 118.633 164.353 1.00 83.59 3960 ASP A O 1
ATOM 4094 N N . ARG A 1 919 ? 92.500 118.258 162.135 1.00 91.26 3961 ARG A N 1
ATOM 4095 C CA . ARG A 1 919 ? 91.666 117.073 162.316 1.00 91.26 3961 ARG A CA 1
ATOM 4096 C C . ARG A 1 919 ? 92.408 115.989 163.089 1.00 91.26 3961 ARG A C 1
ATOM 4097 O O . ARG A 1 919 ? 91.858 115.380 164.018 1.00 91.26 3961 ARG A O 1
ATOM 4105 N N . GLN A 1 920 ? 93.670 115.741 162.728 1.00 88.14 3962 GLN A N 1
ATOM 4106 C CA . GLN A 1 920 ? 94.443 114.713 163.415 1.00 88.14 3962 GLN A CA 1
ATOM 4107 C C . GLN A 1 920 ? 94.695 115.088 164.869 1.00 88.14 3962 GLN A C 1
ATOM 4108 O O . GLN A 1 920 ? 94.655 114.224 165.752 1.00 88.14 3962 GLN A O 1
ATOM 4114 N N . TRP A 1 921 ? 94.962 116.367 165.142 1.00 89.02 3963 TRP A N 1
ATOM 4115 C CA . TRP A 1 921 ? 95.176 116.790 166.520 1.00 89.02 3963 TRP A CA 1
ATOM 4116 C C . TRP A 1 921 ? 93.914 116.618 167.350 1.00 89.02 3963 TRP A C 1
ATOM 4117 O O . TRP A 1 921 ? 93.980 116.193 168.508 1.00 89.02 3963 TRP A O 1
ATOM 4128 N N . THR A 1 922 ? 92.751 116.948 166.781 1.00 92.02 3964 THR A N 1
ATOM 4129 C CA . THR A 1 922 ? 91.502 116.728 167.506 1.00 92.02 3964 THR A CA 1
ATOM 4130 C C . THR A 1 922 ? 91.283 115.246 167.784 1.00 92.02 3964 THR A C 1
ATOM 4131 O O . THR A 1 922 ? 90.894 114.863 168.897 1.00 92.02 3964 THR A O 1
ATOM 4135 N N . ARG A 1 923 ? 91.542 114.395 166.786 1.00 94.71 3965 ARG A N 1
ATOM 4136 C CA . ARG A 1 923 ? 91.379 112.958 166.984 1.00 94.71 3965 ARG A CA 1
ATOM 4137 C C . ARG A 1 923 ? 92.305 112.441 168.078 1.00 94.71 3965 ARG A C 1
ATOM 4138 O O . ARG A 1 923 ? 91.901 111.616 168.907 1.00 94.71 3965 ARG A O 1
ATOM 4146 N N . PHE A 1 924 ? 93.554 112.910 168.093 1.00 96.00 3966 PHE A N 1
ATOM 4147 C CA . PHE A 1 924 ? 94.494 112.497 169.131 1.00 96.00 3966 PHE A CA 1
ATOM 4148 C C . PHE A 1 924 ? 94.043 112.980 170.505 1.00 96.00 3966 PHE A C 1
ATOM 4149 O O . PHE A 1 924 ? 94.098 112.231 171.487 1.00 96.00 3966 PHE A O 1
ATOM 4157 N N . VAL A 1 925 ? 93.589 114.233 170.590 1.00 96.56 3967 VAL A N 1
ATOM 4158 C CA . VAL A 1 925 ? 93.161 114.812 171.857 1.00 96.56 3967 VAL A CA 1
ATOM 4159 C C . VAL A 1 925 ? 91.903 114.156 172.402 1.00 96.56 3967 VAL A C 1
ATOM 4160 O O . VAL A 1 925 ? 91.689 114.171 173.622 1.00 96.56 3967 VAL A O 1
ATOM 4164 N N . ARG A 1 926 ? 91.085 113.550 171.536 1.00 101.92 3968 ARG A N 1
ATOM 4165 C CA . ARG A 1 926 ? 89.905 112.826 172.001 1.00 101.92 3968 ARG A CA 1
ATOM 4166 C C . ARG A 1 926 ? 90.260 111.877 173.142 1.00 101.92 3968 ARG A C 1
ATOM 4167 O O . ARG A 1 926 ? 89.791 112.038 174.274 1.00 101.92 3968 ARG A O 1
ATOM 4175 N N . GLY A 1 927 ? 91.095 110.882 172.858 1.00 106.44 3969 GLY A N 1
ATOM 4176 C CA . GLY A 1 927 ? 91.764 110.131 173.903 1.00 106.44 3969 GLY A CA 1
ATOM 4177 C C . GLY A 1 927 ? 93.216 109.908 173.539 1.00 106.44 3969 GLY A C 1
ATOM 4178 O O . GLY A 1 927 ? 93.504 109.246 172.537 1.00 106.44 3969 GLY A O 1
ATOM 4179 N N . ARG A 1 928 ? 94.143 110.441 174.332 1.00 107.58 3970 ARG A N 1
ATOM 4180 C CA . ARG A 1 928 ? 95.528 110.388 173.881 1.00 107.58 3970 ARG A CA 1
ATOM 4181 C C . ARG A 1 928 ? 96.212 109.059 174.215 1.00 107.58 3970 ARG A C 1
ATOM 4182 O O . ARG A 1 928 ? 96.917 108.527 173.350 1.00 107.58 3970 ARG A O 1
ATOM 4190 N N . PRO A 1 929 ? 96.053 108.465 175.423 1.00 111.49 3971 PRO A N 1
ATOM 4191 C CA . PRO A 1 929 ? 96.726 107.184 175.662 1.00 111.49 3971 PRO A CA 1
ATOM 4192 C C . PRO A 1 929 ? 95.872 105.981 175.281 1.00 111.49 3971 PRO A C 1
ATOM 4193 O O . PRO A 1 929 ? 95.818 104.996 176.024 1.00 111.49 3971 PRO A O 1
ATOM 4197 N N . ARG A 1 930 ? 95.211 106.042 174.133 1.00 113.40 3972 ARG A N 1
ATOM 4198 C CA . ARG A 1 930 ? 94.546 104.870 173.568 1.00 113.40 3972 ARG A CA 1
ATOM 4199 C C . ARG A 1 930 ? 94.964 104.587 172.132 1.00 113.40 3972 ARG A C 1
ATOM 4200 O O . ARG A 1 930 ? 95.077 103.417 171.757 1.00 113.40 3972 ARG A O 1
ATOM 4208 N N . ARG A 1 931 ? 95.199 105.619 171.321 1.00 109.96 3973 ARG A N 1
ATOM 4209 C CA . ARG A 1 931 ? 95.430 105.400 169.897 1.00 109.96 3973 ARG A CA 1
ATOM 4210 C C . ARG A 1 931 ? 96.797 105.889 169.437 1.00 109.96 3973 ARG A C 1
ATOM 4211 O O . ARG A 1 931 ? 97.633 106.306 170.245 1.00 109.96 3973 ARG A O 1
ATOM 4219 N N . PHE A 1 932 ? 97.018 105.836 168.130 1.00 102.92 3974 PHE A N 1
ATOM 4220 C CA . PHE A 1 932 ? 98.265 106.205 167.474 1.00 102.92 3974 PHE A CA 1
ATOM 4221 C C . PHE A 1 932 ? 98.127 107.440 166.599 1.00 102.92 3974 PHE A C 1
ATOM 4222 O O . PHE A 1 932 ? 99.056 108.248 166.529 1.00 102.92 3974 PHE A O 1
ATOM 4230 N N . THR A 1 933 ? 96.994 107.584 165.908 1.00 94.32 3975 THR A N 1
ATOM 4231 C CA . THR A 1 933 ? 96.551 108.811 165.246 1.00 94.32 3975 THR A CA 1
ATOM 4232 C C . THR A 1 933 ? 97.344 109.134 163.981 1.00 94.32 3975 THR A C 1
ATOM 4233 O O . THR A 1 933 ? 96.945 110.019 163.218 1.00 94.32 3975 THR A O 1
ATOM 4237 N N . SER A 1 934 ? 98.437 108.412 163.736 1.00 92.01 3976 SER A N 1
ATOM 4238 C CA . SER A 1 934 ? 99.142 108.397 162.450 1.00 92.01 3976 SER A CA 1
ATOM 4239 C C . SER A 1 934 ? 99.331 109.806 161.875 1.00 92.01 3976 SER A C 1
ATOM 4240 O O . SER A 1 934 ? 98.784 110.165 160.833 1.00 92.01 3976 SER A O 1
ATOM 4243 N N . PHE A 1 935 ? 100.132 110.602 162.586 1.00 82.32 3977 PHE A N 1
ATOM 4244 C CA . PHE A 1 935 ? 100.401 111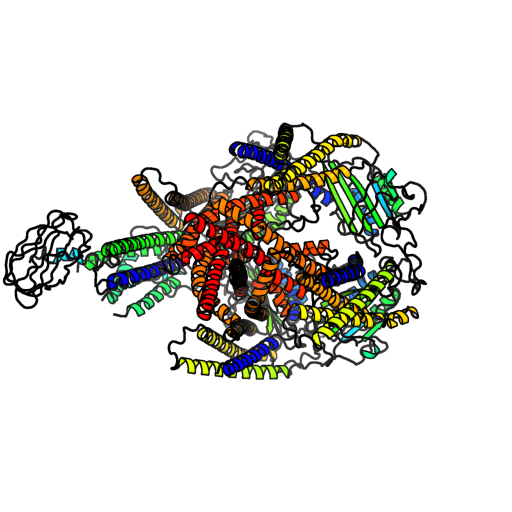.969 162.148 1.00 82.32 3977 PHE A CA 1
ATOM 4245 C C . PHE A 1 935 ? 101.204 112.033 160.856 1.00 82.32 3977 PHE A C 1
ATOM 4246 O O . PHE A 1 935 ? 101.313 113.119 160.273 1.00 82.32 3977 PHE A O 1
ATOM 4254 N N . ASP A 1 936 ? 101.750 110.903 160.395 1.00 81.65 3978 ASP A N 1
ATOM 4255 C CA . ASP A 1 936 ? 102.673 110.897 159.262 1.00 81.65 3978 ASP A CA 1
ATOM 4256 C C . ASP A 1 936 ? 102.096 111.634 158.060 1.00 81.65 3978 ASP A C 1
ATOM 4257 O O . ASP A 1 936 ? 102.821 112.351 157.359 1.00 81.65 3978 ASP A O 1
ATOM 4262 N N . GLN A 1 937 ? 100.792 111.478 157.814 1.00 82.17 3979 GLN A N 1
ATOM 4263 C CA . GLN A 1 937 ? 100.161 112.132 156.672 1.00 82.17 3979 GLN A CA 1
ATOM 4264 C C . GLN A 1 937 ? 100.449 113.627 156.664 1.00 82.17 3979 GLN A C 1
ATOM 4265 O O . GLN A 1 937 ? 100.893 114.180 155.650 1.00 82.17 3979 GLN A O 1
ATOM 4271 N N . VAL A 1 938 ? 100.238 114.291 157.803 1.00 73.03 3980 VAL A N 1
ATOM 4272 C CA . VAL A 1 938 ? 100.529 115.720 157.890 1.00 73.03 3980 VAL A CA 1
ATOM 4273 C C . VAL A 1 938 ? 101.989 115.977 157.547 1.00 73.03 3980 VAL A C 1
ATOM 4274 O O . VAL A 1 938 ? 102.310 116.843 156.723 1.00 73.03 3980 VAL A O 1
ATOM 4278 N N . ALA A 1 939 ? 102.890 115.178 158.126 1.00 71.74 3981 ALA A N 1
ATOM 4279 C CA . ALA A 1 939 ? 104.315 115.354 157.881 1.00 71.74 3981 ALA A CA 1
ATOM 4280 C C . ALA A 1 939 ? 104.661 115.222 156.408 1.00 71.74 3981 ALA A C 1
ATOM 4281 O O . ALA A 1 939 ? 105.706 115.724 155.981 1.00 71.74 3981 ALA A O 1
ATOM 4283 N N . GLN A 1 940 ? 103.814 114.559 155.621 1.00 72.55 3982 GLN A N 1
ATOM 4284 C CA . GLN A 1 940 ? 104.022 114.560 154.180 1.00 72.55 3982 GLN A CA 1
ATOM 4285 C C . GLN A 1 940 ? 103.519 115.857 153.563 1.00 72.55 3982 GLN A C 1
ATOM 4286 O O . GLN A 1 940 ? 104.277 116.565 152.887 1.00 72.55 3982 GLN A O 1
ATOM 4292 N N . LEU A 1 941 ? 102.256 116.205 153.829 1.00 64.11 3983 LEU A N 1
ATOM 4293 C CA . LEU A 1 941 ? 101.629 117.327 153.137 1.00 64.11 3983 LEU A CA 1
ATOM 4294 C C . LEU A 1 941 ? 102.444 118.598 153.310 1.00 64.11 3983 LEU A C 1
ATOM 4295 O O . LEU A 1 941 ? 102.826 119.243 152.324 1.00 64.11 3983 LEU A O 1
ATOM 4300 N N . SER A 1 942 ? 102.767 118.939 154.559 1.00 62.24 3984 SER A N 1
ATOM 4301 C CA . SER A 1 942 ? 103.577 120.119 154.831 1.00 62.24 3984 SER A CA 1
ATOM 4302 C C . SER A 1 942 ? 104.840 120.112 153.985 1.00 62.24 3984 SER A C 1
ATOM 4303 O O . SER A 1 942 ? 105.132 121.084 153.276 1.00 62.24 3984 SER A O 1
ATOM 4306 N N . SER A 1 943 ? 105.565 118.989 153.997 1.00 56.90 3985 SER A N 1
ATOM 4307 C CA . SER A 1 943 ? 106.783 118.890 153.203 1.00 56.90 3985 SER A CA 1
ATOM 4308 C C . SER A 1 943 ? 106.506 119.250 151.754 1.00 56.90 3985 SER A C 1
ATOM 4309 O O . SER A 1 943 ? 107.151 120.142 151.187 1.00 56.90 3985 SER A O 1
ATOM 4312 N N . ALA A 1 944 ? 105.487 118.617 151.163 1.00 54.83 3986 ALA A N 1
ATOM 4313 C CA . ALA A 1 944 ? 105.140 118.910 149.779 1.00 54.83 3986 ALA A CA 1
ATOM 4314 C C . ALA A 1 944 ? 104.898 120.399 149.597 1.00 54.83 3986 ALA A C 1
ATOM 4315 O O . ALA A 1 944 ? 105.484 121.032 148.709 1.00 54.83 3986 ALA A O 1
ATOM 4317 N N . ALA A 1 945 ? 104.092 120.987 150.486 1.00 52.86 3987 ALA A N 1
ATOM 4318 C CA . ALA A 1 945 ? 103.800 122.411 150.389 1.00 52.86 3987 ALA A CA 1
ATOM 4319 C C . ALA A 1 945 ? 105.089 123.213 150.337 1.00 52.86 3987 ALA A C 1
ATOM 4320 O O . ALA A 1 945 ? 105.278 124.050 149.444 1.00 52.86 3987 ALA A O 1
ATOM 4322 N N . ARG A 1 946 ? 106.021 122.908 151.244 1.00 49.89 3988 ARG A N 1
ATOM 4323 C CA . ARG A 1 946 ? 107.281 123.638 151.280 1.00 49.89 3988 ARG A CA 1
ATOM 4324 C C . ARG A 1 946 ? 107.948 123.607 149.916 1.00 49.89 3988 ARG A C 1
ATOM 4325 O O . ARG A 1 946 ? 108.285 124.656 149.352 1.00 49.89 3988 ARG A O 1
ATOM 4333 N N . GLY A 1 947 ? 108.058 122.411 149.331 1.00 48.70 3989 GLY A N 1
ATOM 4334 C CA . GLY A 1 947 ? 108.700 122.303 148.035 1.00 48.70 3989 GLY A CA 1
ATOM 4335 C C . GLY A 1 947 ? 108.033 123.193 147.010 1.00 48.70 3989 GLY A C 1
ATOM 4336 O O . GLY A 1 947 ? 108.697 123.971 146.318 1.00 48.70 3989 GLY A O 1
ATOM 4337 N N . LEU A 1 948 ? 106.698 123.155 146.967 1.00 48.10 3990 LEU A N 1
ATOM 4338 C CA . LEU A 1 948 ? 105.971 123.987 146.018 1.00 48.10 3990 LEU A CA 1
ATOM 4339 C C . LEU A 1 948 ? 106.368 125.443 146.184 1.00 48.10 3990 LEU A C 1
ATOM 4340 O O . LEU A 1 948 ? 106.752 126.109 145.214 1.00 48.10 3990 LEU A O 1
ATOM 4345 N N . ALA A 1 949 ? 106.363 125.926 147.430 1.00 47.18 3991 ALA A N 1
ATOM 4346 C CA . ALA A 1 949 ? 106.725 127.315 147.677 1.00 47.18 3991 ALA A CA 1
ATOM 4347 C C . ALA A 1 949 ? 108.093 127.614 147.092 1.00 47.18 3991 ALA A C 1
ATOM 4348 O O . ALA A 1 949 ? 108.259 128.570 146.324 1.00 47.18 3991 ALA A O 1
ATOM 4350 N N . ALA A 1 950 ? 109.070 126.748 147.381 1.00 46.40 3992 ALA A N 1
ATOM 4351 C CA . ALA A 1 950 ? 110.415 126.961 146.866 1.00 46.40 3992 ALA A CA 1
ATOM 4352 C C . ALA A 1 950 ? 110.382 127.102 145.355 1.00 46.40 3992 ALA A C 1
ATOM 4353 O O . ALA A 1 950 ? 110.906 128.076 144.799 1.00 46.40 3992 ALA A O 1
ATOM 4355 N N . SER A 1 951 ? 109.694 126.174 144.684 1.00 45.74 3993 SER A N 1
ATOM 4356 C CA . SER A 1 951 ? 109.612 126.223 143.230 1.00 45.74 3993 SER A CA 1
ATOM 4357 C C . SER A 1 951 ? 109.114 127.582 142.775 1.00 45.74 3993 SER A C 1
ATOM 4358 O O . SER A 1 951 ? 109.743 128.239 141.936 1.00 45.74 3993 SER A O 1
ATOM 4361 N N . LEU A 1 952 ? 108.023 128.056 143.385 1.00 46.53 3994 LEU A N 1
ATOM 4362 C CA . LEU A 1 952 ? 107.480 129.353 143.008 1.00 46.53 3994 LEU A CA 1
ATOM 4363 C C . LEU A 1 952 ? 108.548 130.426 143.124 1.00 46.53 3994 LEU A C 1
ATOM 4364 O O . LEU A 1 952 ? 108.834 131.143 142.156 1.00 46.53 3994 LEU A O 1
ATOM 4369 N N . LEU A 1 953 ? 109.213 130.487 144.282 1.00 45.26 3995 LEU A N 1
ATOM 4370 C CA . LEU A 1 953 ? 110.242 131.499 144.475 1.00 45.26 3995 LEU A CA 1
ATOM 4371 C C . LEU A 1 953 ? 111.301 131.390 143.393 1.00 45.26 3995 LEU A C 1
ATOM 4372 O O . LEU A 1 953 ? 111.687 132.400 142.788 1.00 45.26 3995 LEU A O 1
ATOM 4377 N N . PHE A 1 954 ? 111.721 130.159 143.083 1.00 45.63 3996 PHE A N 1
ATOM 4378 C CA . PHE A 1 954 ? 112.726 129.951 142.050 1.00 45.63 3996 PHE A CA 1
ATOM 4379 C C . PHE A 1 954 ? 112.325 130.665 140.771 1.00 45.63 3996 PHE A C 1
ATOM 4380 O O . PHE A 1 954 ? 113.087 131.482 140.237 1.00 45.63 3996 PHE A O 1
ATOM 4388 N N . LEU A 1 955 ? 111.089 130.438 140.319 1.00 48.47 3997 LEU A N 1
ATOM 4389 C CA . LEU A 1 955 ? 110.629 131.084 139.096 1.00 48.47 3997 LEU A CA 1
ATOM 4390 C C . LEU A 1 955 ? 110.791 132.591 139.199 1.00 48.47 3997 LEU A C 1
ATOM 4391 O O . LEU A 1 955 ? 111.455 133.214 138.360 1.00 48.47 3997 LEU A O 1
ATOM 4396 N N . LEU A 1 956 ? 110.264 133.181 140.275 1.00 50.91 3998 LEU A N 1
ATOM 4397 C CA . LEU A 1 956 ? 110.339 134.627 140.423 1.00 50.91 3998 LEU A CA 1
ATOM 4398 C C . LEU A 1 956 ? 111.778 135.098 140.326 1.00 50.91 3998 LEU A C 1
ATOM 4399 O O . LEU A 1 956 ? 112.075 136.081 139.635 1.00 50.91 3998 LEU A O 1
ATOM 4404 N N . LEU A 1 957 ? 112.698 134.359 140.951 1.00 49.61 3999 LEU A N 1
ATOM 4405 C CA . LEU A 1 957 ? 114.088 134.792 140.958 1.00 49.61 3999 LEU A CA 1
ATOM 4406 C C . LEU A 1 957 ? 114.638 134.870 139.543 1.00 49.61 3999 LEU A C 1
ATOM 4407 O O . LEU A 1 957 ? 115.258 135.874 139.168 1.00 49.61 3999 LEU A O 1
ATOM 4412 N N . VAL A 1 958 ? 114.368 133.854 138.716 1.00 51.28 4000 VAL A N 1
ATOM 4413 C CA . VAL A 1 958 ? 114.922 133.903 137.369 1.00 51.28 4000 VAL A CA 1
ATOM 4414 C C . VAL A 1 958 ? 114.293 135.051 136.595 1.00 51.28 4000 VAL A C 1
ATOM 4415 O O . VAL A 1 958 ? 114.954 135.678 135.756 1.00 51.28 4000 VAL A O 1
ATOM 4419 N N . LYS A 1 959 ? 113.036 135.390 136.905 1.00 56.90 4001 LYS A N 1
ATOM 4420 C CA . LYS A 1 959 ? 112.403 136.521 136.241 1.00 56.90 4001 LYS A CA 1
ATOM 4421 C C . LYS A 1 959 ? 113.198 137.794 136.477 1.00 56.90 4001 LYS A C 1
ATOM 4422 O O . LYS A 1 959 ? 113.353 138.616 135.564 1.00 56.90 4001 LYS A O 1
ATOM 4428 N N . ALA A 1 960 ? 113.754 137.950 137.682 1.00 58.48 4002 ALA A N 1
ATOM 4429 C CA . ALA A 1 960 ? 114.567 139.126 137.965 1.00 58.48 4002 ALA A CA 1
ATOM 4430 C C . ALA A 1 960 ? 115.716 139.238 136.975 1.00 58.48 4002 ALA A C 1
ATOM 4431 O O . ALA A 1 960 ? 115.986 140.324 136.448 1.00 58.48 4002 ALA A O 1
ATOM 4433 N N . ALA A 1 961 ? 116.374 138.115 136.672 1.00 60.58 4003 ALA A N 1
ATOM 4434 C CA . ALA A 1 961 ? 117.460 138.151 135.701 1.00 60.58 4003 ALA A CA 1
ATOM 4435 C C . ALA A 1 961 ? 116.957 138.632 134.349 1.00 60.58 4003 ALA A C 1
ATOM 4436 O O . ALA A 1 961 ? 117.600 139.464 133.697 1.00 60.58 4003 ALA A O 1
ATOM 4438 N N . GLN A 1 962 ? 115.779 138.157 133.936 1.00 65.64 4004 GLN A N 1
ATOM 4439 C CA . GLN A 1 962 ? 115.215 138.578 132.661 1.00 65.64 4004 GLN A CA 1
ATOM 4440 C C . GLN A 1 962 ? 114.970 140.079 132.617 1.00 65.64 4004 GLN A C 1
ATOM 4441 O O . GLN A 1 962 ? 114.941 140.660 131.528 1.00 65.64 4004 GLN A O 1
ATOM 4447 N N . GLN A 1 963 ? 114.817 140.724 133.771 1.00 68.10 4005 GLN A N 1
ATOM 4448 C CA . GLN A 1 963 ? 114.566 142.157 133.809 1.00 68.10 4005 GLN A CA 1
ATOM 4449 C C . GLN A 1 963 ? 115.843 142.981 133.849 1.00 68.10 4005 GLN A C 1
ATOM 4450 O O . GLN A 1 963 ? 115.766 144.211 133.921 1.00 68.10 4005 GLN A O 1
ATOM 4456 N N . LEU A 1 964 ? 117.012 142.342 133.804 1.00 67.30 4006 LEU A N 1
ATOM 4457 C CA . LEU A 1 964 ? 118.260 143.092 133.788 1.00 67.30 4006 LEU A CA 1
ATOM 4458 C C . LEU A 1 964 ? 118.589 143.613 132.393 1.00 67.30 4006 LEU A C 1
ATOM 4459 O O . LEU A 1 964 ? 119.499 144.434 132.245 1.00 67.30 4006 LEU A O 1
ATOM 4464 N N . ARG A 1 965 ? 117.823 143.211 131.379 1.00 72.52 4007 ARG A N 1
ATOM 4465 C CA . ARG A 1 965 ? 118.026 143.695 130.020 1.00 72.52 4007 ARG A CA 1
ATOM 4466 C C . ARG A 1 965 ? 117.757 145.186 129.880 1.00 72.52 4007 ARG A C 1
ATOM 4467 O O . ARG A 1 965 ? 118.114 145.766 128.850 1.00 72.52 4007 ARG A O 1
ATOM 4475 N N . PHE A 1 966 ? 117.134 145.815 130.879 1.00 76.30 4008 PHE A N 1
ATOM 4476 C CA . PHE A 1 966 ? 116.827 147.237 130.797 1.00 76.30 4008 PHE A CA 1
ATOM 4477 C C . PHE A 1 966 ? 118.080 148.100 130.769 1.00 76.30 4008 PHE A C 1
ATOM 4478 O O . PHE A 1 966 ? 118.003 149.269 130.377 1.00 76.30 4008 PHE A O 1
ATOM 4486 N N . VAL A 1 967 ? 119.224 147.560 131.176 1.00 73.77 4009 VAL A N 1
ATOM 4487 C CA . VAL A 1 967 ? 120.497 148.250 131.008 1.00 73.77 4009 VAL A CA 1
ATOM 4488 C C . VAL A 1 967 ? 120.953 148.043 129.569 1.00 73.77 4009 VAL A C 1
ATOM 4489 O O . VAL A 1 967 ? 121.074 146.904 129.105 1.00 73.77 4009 VAL A O 1
ATOM 4493 N N . ARG A 1 968 ? 121.195 149.146 128.856 1.00 77.98 4010 ARG A N 1
ATOM 4494 C CA . ARG A 1 968 ? 121.396 149.065 127.412 1.00 77.98 4010 ARG A CA 1
ATOM 4495 C C . ARG A 1 968 ? 122.637 148.254 127.058 1.00 77.98 4010 ARG A C 1
ATOM 4496 O O . ARG A 1 968 ? 122.594 147.399 126.166 1.00 77.98 4010 ARG A O 1
ATOM 4504 N N . GLN A 1 969 ? 123.752 148.504 127.746 1.00 75.96 4011 GLN A N 1
ATOM 4505 C CA . GLN A 1 969 ? 124.979 147.771 127.461 1.00 75.96 4011 GLN A CA 1
ATOM 4506 C C . GLN A 1 969 ? 124.899 146.311 127.888 1.00 75.96 4011 GLN A C 1
ATOM 4507 O O . GLN A 1 969 ? 125.706 145.500 127.424 1.00 75.96 4011 GLN A O 1
ATOM 4513 N N . TRP A 1 970 ? 123.951 145.959 128.753 1.00 69.23 4012 TRP A N 1
ATOM 4514 C CA . TRP A 1 970 ? 123.791 144.595 129.235 1.00 69.23 4012 TRP A CA 1
ATOM 4515 C C . TRP A 1 970 ? 122.571 143.902 128.643 1.00 69.23 4012 TRP A C 1
ATOM 4516 O O . TRP A 1 970 ? 122.087 142.923 129.217 1.00 69.23 4012 TRP A O 1
ATOM 4527 N N . SER A 1 971 ? 122.065 144.389 127.514 1.00 66.02 4013 SER A N 1
ATOM 4528 C CA . SER A 1 971 ? 120.890 143.820 126.869 1.00 66.02 4013 SER A CA 1
ATOM 4529 C C . SER A 1 971 ? 121.232 142.821 125.773 1.00 66.02 4013 SER A C 1
ATOM 4530 O O . SER A 1 971 ? 120.321 142.341 125.091 1.00 66.02 4013 SER A O 1
ATOM 4533 N N . VAL A 1 972 ? 122.511 142.500 125.580 1.00 61.78 4014 VAL A N 1
ATOM 4534 C CA . VAL A 1 972 ? 122.900 141.620 124.485 1.00 61.78 4014 VAL A CA 1
ATOM 4535 C C . VAL A 1 972 ? 122.857 140.141 124.851 1.00 61.78 4014 VAL A C 1
ATOM 4536 O O . VAL A 1 972 ? 122.759 139.297 123.952 1.00 61.78 4014 VAL A O 1
ATOM 4540 N N . PHE A 1 973 ? 122.927 139.800 126.139 1.00 58.47 4015 PHE A N 1
ATOM 4541 C CA . PHE A 1 973 ? 122.932 138.392 126.528 1.00 58.47 4015 PHE A CA 1
ATOM 4542 C C . PHE A 1 973 ? 121.568 137.750 126.296 1.00 58.47 4015 PHE A C 1
ATOM 4543 O O . PHE A 1 973 ? 121.470 136.657 125.719 1.00 58.47 4015 PHE A O 1
ATOM 4551 N N . GLY A 1 974 ? 120.502 138.417 126.740 1.00 59.42 4016 GLY A N 1
ATOM 4552 C CA . GLY A 1 974 ? 119.167 137.896 126.502 1.00 59.42 4016 GLY A CA 1
ATOM 4553 C C . GLY A 1 974 ? 118.828 137.830 125.027 1.00 59.42 4016 GLY A C 1
ATOM 4554 O O . GLY A 1 974 ? 118.221 136.862 124.562 1.00 59.42 4016 GLY A O 1
ATOM 4555 N N . LYS A 1 975 ? 119.218 138.859 124.271 1.00 60.31 4017 LYS A N 1
ATOM 4556 C CA . LYS A 1 975 ? 118.996 138.842 122.830 1.00 60.31 4017 LYS A CA 1
ATOM 4557 C C . LYS A 1 975 ? 119.760 137.703 122.172 1.00 60.31 4017 LYS A C 1
ATOM 4558 O O . LYS A 1 975 ? 119.236 137.031 121.277 1.00 60.31 4017 LYS A O 1
ATOM 4564 N N . THR A 1 976 ? 120.999 137.466 122.608 1.00 56.17 4018 THR A N 1
ATOM 4565 C CA . THR A 1 976 ? 121.790 136.372 122.057 1.00 56.17 4018 THR A CA 1
ATOM 4566 C C . THR A 1 976 ? 121.118 135.031 122.310 1.00 56.17 4018 THR A C 1
ATOM 4567 O O . THR A 1 976 ? 121.008 134.198 121.404 1.00 56.17 4018 THR A O 1
ATOM 4571 N N . LEU A 1 977 ? 120.655 134.809 123.540 1.00 56.71 4019 LEU A N 1
ATOM 4572 C CA . LEU A 1 977 ? 119.993 133.546 123.855 1.00 56.71 4019 LEU A CA 1
ATOM 4573 C C . LEU A 1 977 ? 118.709 133.380 123.048 1.00 56.71 4019 LEU A C 1
ATOM 4574 O O . LEU A 1 977 ? 118.451 132.312 122.476 1.00 56.71 4019 LEU A O 1
ATOM 4579 N N . CYS A 1 978 ? 117.898 134.439 122.975 1.00 60.46 4020 CYS A N 1
ATOM 4580 C CA . CYS A 1 978 ? 116.629 134.350 122.261 1.00 60.46 4020 CYS A CA 1
ATOM 4581 C C . CYS A 1 978 ? 116.848 134.111 120.774 1.00 60.46 4020 CYS A C 1
ATOM 4582 O O . CYS A 1 978 ? 116.068 133.401 120.130 1.00 60.46 4020 CYS A O 1
ATOM 4585 N N . ARG A 1 979 ? 117.905 134.695 120.208 1.00 57.73 4021 ARG A N 1
ATOM 4586 C CA . ARG A 1 979 ? 118.185 134.506 118.792 1.00 57.73 4021 ARG A CA 1
ATOM 4587 C C . ARG A 1 979 ? 118.794 133.141 118.501 1.00 57.73 4021 ARG A C 1
ATOM 4588 O O . ARG A 1 979 ? 118.522 132.562 117.445 1.00 57.73 4021 ARG A O 1
ATOM 4596 N N . ALA A 1 980 ? 119.608 132.612 119.412 1.00 53.86 4022 ALA A N 1
ATOM 4597 C CA . ALA A 1 980 ? 120.277 131.337 119.198 1.00 53.86 4022 ALA A CA 1
ATOM 4598 C C . ALA A 1 980 ? 119.456 130.143 119.663 1.00 53.86 4022 ALA A C 1
ATOM 4599 O O . ALA A 1 980 ? 119.909 129.007 119.503 1.00 53.86 4022 ALA A O 1
ATOM 4601 N N . LEU A 1 981 ? 118.274 130.373 120.235 1.00 53.58 4023 LEU A N 1
ATOM 4602 C CA . LEU A 1 981 ? 117.428 129.276 120.709 1.00 53.58 4023 LEU A CA 1
ATOM 4603 C C . LEU A 1 981 ? 117.202 128.148 119.703 1.00 53.58 4023 LEU A C 1
ATOM 4604 O O . LEU A 1 981 ? 117.274 126.978 120.110 1.00 53.58 4023 LEU A O 1
ATOM 4609 N N . PRO A 1 982 ? 116.905 128.396 118.419 1.00 52.48 4024 PRO A N 1
ATOM 4610 C CA . PRO A 1 982 ? 116.648 127.255 117.512 1.00 52.48 4024 PRO A CA 1
ATOM 4611 C C . PRO A 1 982 ? 117.843 126.330 117.317 1.00 52.48 4024 PRO A C 1
ATOM 4612 O O . PRO A 1 982 ? 117.692 125.097 117.362 1.00 52.48 4024 PRO A O 1
ATOM 4616 N N . GLU A 1 983 ? 119.030 126.892 117.078 1.00 52.61 4025 GLU A N 1
ATOM 4617 C CA . GLU A 1 983 ? 120.221 126.062 116.933 1.00 52.61 4025 GLU A CA 1
ATOM 4618 C C . GLU A 1 983 ? 120.513 125.301 118.218 1.00 52.61 4025 GLU A C 1
ATOM 4619 O O . GLU A 1 983 ? 120.933 124.138 118.180 1.00 52.61 4025 GLU A O 1
ATOM 4625 N N . LEU A 1 984 ? 120.291 125.946 119.364 1.00 46.71 4026 LEU A N 1
ATOM 4626 C CA . LEU A 1 984 ? 120.467 125.269 120.641 1.00 46.71 4026 LEU A CA 1
ATOM 4627 C C . LEU A 1 984 ? 119.506 124.097 120.777 1.00 46.71 4026 LEU A C 1
ATOM 4628 O O . LEU A 1 984 ? 119.882 123.037 121.282 1.00 46.71 4026 LEU A O 1
ATOM 4633 N N . LEU A 1 985 ? 118.260 124.266 120.329 1.00 48.46 4027 LEU A N 1
ATOM 4634 C CA . LEU A 1 985 ? 117.295 123.170 120.392 1.00 48.46 4027 LEU A CA 1
ATOM 4635 C C . LEU A 1 985 ? 117.702 122.012 119.487 1.00 48.46 4027 LEU A C 1
ATOM 4636 O O . LEU A 1 985 ? 117.564 120.842 119.864 1.00 48.46 4027 LEU A O 1
ATOM 4641 N N . GLY A 1 986 ? 118.195 122.315 118.286 1.00 49.30 4028 GLY A N 1
ATOM 4642 C CA . GLY A 1 986 ? 118.660 121.249 117.407 1.00 49.30 4028 GLY A CA 1
ATOM 4643 C C . GLY A 1 986 ? 119.835 120.486 117.993 1.00 49.30 4028 GLY A C 1
ATOM 4644 O O . GLY A 1 986 ? 119.872 119.246 117.978 1.00 49.30 4028 GLY A O 1
ATOM 4645 N N . VAL A 1 987 ? 120.809 121.220 118.533 1.00 46.95 4029 VAL A N 1
ATOM 4646 C CA . VAL A 1 987 ? 121.954 120.579 119.172 1.00 46.95 4029 VAL A CA 1
ATOM 4647 C C . VAL A 1 987 ? 121.502 119.772 120.381 1.00 46.95 4029 VAL A C 1
ATOM 4648 O O . VAL A 1 987 ? 122.042 118.699 120.665 1.00 46.95 4029 VAL A O 1
ATOM 4652 N N . THR A 1 988 ? 120.494 120.266 121.103 1.00 46.93 4030 THR A N 1
ATOM 4653 C CA . THR A 1 988 ? 119.961 119.535 122.247 1.00 46.93 4030 THR A CA 1
ATOM 4654 C C . THR A 1 988 ? 119.322 118.223 121.817 1.00 46.93 4030 THR A C 1
ATOM 4655 O O . THR A 1 988 ? 119.467 117.203 122.498 1.00 46.93 4030 THR A O 1
ATOM 4659 N N . LEU A 1 989 ? 118.595 118.232 120.700 1.00 49.65 4031 LEU A N 1
ATOM 4660 C CA . LEU A 1 989 ? 118.021 116.992 120.182 1.00 49.65 4031 LEU A CA 1
ATOM 4661 C C . LEU A 1 989 ? 119.115 115.988 119.834 1.00 49.65 4031 LEU A C 1
ATOM 4662 O O . LEU A 1 989 ? 119.035 114.801 120.194 1.00 49.65 4031 LEU A O 1
ATOM 4667 N N . GLY A 1 990 ? 120.155 116.453 119.138 1.00 49.73 4032 GLY A N 1
ATOM 4668 C CA . GLY A 1 990 ? 121.271 115.569 118.830 1.00 49.73 4032 GLY A CA 1
ATOM 4669 C C . GLY A 1 990 ? 121.938 115.017 120.078 1.00 49.73 4032 GLY A C 1
ATOM 4670 O O . GLY A 1 990 ? 122.265 113.826 120.151 1.00 49.73 4032 GLY A O 1
ATOM 4671 N N . LEU A 1 991 ? 122.136 115.874 121.081 1.00 46.94 4033 LEU A N 1
ATOM 4672 C CA . LEU A 1 991 ? 122.746 115.448 122.334 1.00 46.94 4033 LEU A CA 1
ATOM 4673 C C . LEU A 1 991 ? 121.880 114.427 123.051 1.00 46.94 4033 LEU A C 1
ATOM 4674 O O . LEU A 1 991 ? 122.397 113.483 123.652 1.00 46.94 4033 LEU A O 1
ATOM 4679 N N . VAL A 1 992 ? 120.560 114.612 123.023 1.00 49.35 4034 VAL A N 1
ATOM 4680 C CA . VAL A 1 992 ? 119.664 113.660 123.671 1.00 49.35 4034 VAL A CA 1
ATOM 4681 C C . VAL A 1 992 ? 119.774 112.295 123.009 1.00 49.35 4034 VAL A C 1
ATOM 4682 O O . VAL A 1 992 ? 119.856 111.262 123.688 1.00 49.35 4034 VAL A O 1
ATOM 4686 N N . VAL A 1 993 ? 119.791 112.266 121.674 1.00 51.97 4035 VAL A N 1
ATOM 4687 C CA . VAL A 1 993 ? 119.914 110.987 120.974 1.00 51.97 4035 VAL A CA 1
ATOM 4688 C C . VAL A 1 993 ? 121.235 110.310 121.329 1.00 51.97 4035 VAL A C 1
ATOM 4689 O O . VAL A 1 993 ? 121.278 109.115 121.666 1.00 51.97 4035 VAL A O 1
ATOM 4693 N N . LEU A 1 994 ? 122.333 111.072 121.277 1.00 51.06 4036 LEU A N 1
ATOM 4694 C CA . LEU A 1 994 ? 123.644 110.502 121.579 1.00 51.06 4036 LEU A CA 1
ATOM 4695 C C . LEU A 1 994 ? 123.718 110.008 123.018 1.00 51.06 4036 LEU A C 1
ATOM 4696 O O . LEU A 1 994 ? 124.289 108.944 123.291 1.00 51.06 4036 LEU A O 1
ATOM 4701 N N . GLY A 1 995 ? 123.147 110.768 123.953 1.00 52.57 4037 GLY A N 1
ATOM 4702 C CA . GLY A 1 995 ? 123.177 110.368 125.346 1.00 52.57 4037 GLY A CA 1
ATOM 4703 C C . GLY A 1 995 ? 122.375 109.113 125.612 1.00 52.57 4037 GLY A C 1
ATOM 4704 O O . GLY A 1 995 ? 122.801 108.253 126.382 1.00 52.57 4037 GLY A O 1
ATOM 4705 N N . VAL A 1 996 ? 121.206 108.986 124.982 1.00 55.24 4038 VAL A N 1
ATOM 4706 C CA . VAL A 1 996 ? 120.420 107.764 125.136 1.00 55.24 4038 VAL A CA 1
ATOM 4707 C C . VAL A 1 996 ? 121.193 106.566 124.601 1.00 55.24 4038 VAL A C 1
ATOM 4708 O O . VAL A 1 996 ? 121.267 105.509 125.250 1.00 55.24 4038 VAL A O 1
ATOM 4712 N N . ALA A 1 997 ? 121.794 106.715 123.416 1.00 57.67 4039 ALA A N 1
ATOM 4713 C CA . ALA A 1 997 ? 122.561 105.617 122.837 1.00 57.67 4039 ALA A CA 1
ATOM 4714 C C . ALA A 1 997 ? 123.706 105.201 123.755 1.00 57.67 4039 ALA A C 1
ATOM 4715 O O . ALA A 1 997 ? 123.883 104.010 124.051 1.00 57.67 4039 ALA A O 1
ATOM 4717 N N . TYR A 1 998 ? 124.485 106.175 124.232 1.00 61.40 4040 TYR A N 1
ATOM 4718 C CA . TYR A 1 998 ? 125.613 105.846 125.097 1.00 61.40 4040 TYR A CA 1
ATOM 4719 C C . TYR A 1 998 ? 125.148 105.238 126.412 1.00 61.40 4040 TYR A C 1
ATOM 4720 O O . TYR A 1 998 ? 125.776 104.305 126.921 1.00 61.40 4040 TYR A O 1
ATOM 4729 N N . ALA A 1 999 ? 124.071 105.768 126.994 1.00 61.22 4041 ALA A N 1
ATOM 4730 C CA . ALA A 1 999 ? 123.604 105.262 128.276 1.00 61.22 4041 ALA A CA 1
ATOM 4731 C C . ALA A 1 999 ? 123.181 103.807 128.170 1.00 61.22 4041 ALA A C 1
ATOM 4732 O O . ALA A 1 999 ? 123.532 102.987 129.028 1.00 61.22 4041 ALA A O 1
ATOM 4734 N N . GLN A 1 1000 ? 122.438 103.459 127.121 1.00 65.40 4042 GLN A N 1
ATOM 4735 C CA . GLN A 1 1000 ? 122.007 102.074 127.013 1.00 65.40 4042 GLN A CA 1
ATOM 4736 C C . GLN A 1 1000 ? 123.085 101.153 126.457 1.00 65.40 4042 GLN A C 1
ATOM 4737 O O . GLN A 1 1000 ? 122.927 99.932 126.539 1.00 65.40 4042 GLN A O 1
ATOM 4743 N N . LEU A 1 1001 ? 124.166 101.690 125.887 1.00 67.46 4043 LEU A N 1
ATOM 4744 C CA . LEU A 1 1001 ? 125.346 100.856 125.671 1.00 67.46 4043 LEU A CA 1
ATOM 4745 C C . LEU A 1 1001 ? 126.059 100.570 126.987 1.00 67.46 4043 LEU A C 1
ATOM 4746 O O . LEU A 1 1001 ? 126.443 99.426 127.266 1.00 67.46 4043 LEU A O 1
ATOM 4751 N N . ALA A 1 1002 ? 126.240 101.604 127.809 1.00 72.27 4044 ALA A N 1
ATOM 4752 C CA . ALA A 1 1002 ? 127.017 101.464 129.035 1.00 72.27 4044 ALA A CA 1
ATOM 4753 C C . ALA A 1 1002 ? 126.323 100.544 130.028 1.00 72.27 4044 ALA A C 1
ATOM 4754 O O . ALA A 1 1002 ? 126.959 99.666 130.622 1.00 72.27 4044 ALA A O 1
ATOM 4756 N N . ILE A 1 1003 ? 125.016 100.728 130.226 1.00 76.58 4045 ILE A N 1
ATOM 4757 C CA . ILE A 1 1003 ? 124.310 99.866 131.167 1.00 76.58 4045 ILE A CA 1
ATOM 4758 C C . ILE A 1 1003 ? 124.228 98.435 130.646 1.00 76.58 4045 ILE A C 1
ATOM 4759 O O . ILE A 1 1003 ? 124.281 97.483 131.433 1.00 76.58 4045 ILE A O 1
ATOM 4764 N N . LEU A 1 1004 ? 124.099 98.248 129.330 1.00 78.16 4046 LEU A N 1
ATOM 4765 C CA . LEU A 1 1004 ? 124.109 96.895 128.784 1.00 78.16 4046 LEU A CA 1
ATOM 4766 C C . LEU A 1 1004 ? 125.448 96.213 129.027 1.00 78.16 4046 LEU A C 1
ATOM 4767 O O . LEU A 1 1004 ? 125.494 95.027 129.372 1.00 78.16 4046 LEU A O 1
ATOM 4772 N N . LEU A 1 1005 ? 126.550 96.941 128.844 1.00 82.37 4047 LEU A N 1
ATOM 4773 C CA . LEU A 1 1005 ? 127.860 96.365 129.134 1.00 82.37 4047 LEU A CA 1
ATOM 4774 C C . LEU A 1 1005 ? 128.016 96.060 130.619 1.00 82.37 4047 LEU A C 1
ATOM 4775 O O . LEU A 1 1005 ? 128.569 95.019 130.990 1.00 82.37 4047 LEU A O 1
ATOM 4780 N N . VAL A 1 1006 ? 127.535 96.957 131.481 1.00 87.45 4048 VAL A N 1
ATOM 4781 C CA . VAL A 1 1006 ? 127.710 96.780 132.920 1.00 87.45 4048 VAL A CA 1
ATOM 4782 C C . VAL A 1 1006 ? 126.914 95.579 133.419 1.00 87.45 4048 VAL A C 1
ATOM 4783 O O . VAL A 1 1006 ? 127.441 94.723 134.139 1.00 87.45 4048 VAL A O 1
ATOM 4787 N N . SER A 1 1007 ? 125.643 95.490 133.041 1.00 93.31 4049 SER A N 1
ATOM 4788 C CA . SER A 1 1007 ? 124.764 94.440 133.555 1.00 93.31 4049 SER A CA 1
ATOM 4789 C C . SER A 1 1007 ? 124.857 93.166 132.723 1.00 93.31 4049 SER A C 1
ATOM 4790 O O . SER A 1 1007 ? 123.851 92.612 132.284 1.00 93.31 4049 SER A O 1
ATOM 4793 N N . SER A 1 1008 ? 126.083 92.692 132.497 1.00 97.50 4050 SER A N 1
ATOM 4794 C CA . SER A 1 1008 ? 126.284 91.430 131.798 1.00 97.50 4050 SER A CA 1
ATOM 4795 C C . SER A 1 1008 ? 127.450 90.625 132.360 1.00 97.50 4050 SER A C 1
ATOM 4796 O O . SER A 1 1008 ? 127.805 89.594 131.775 1.00 97.50 4050 SER A O 1
ATOM 4799 N N . CYS A 1 1009 ? 128.053 91.054 133.465 1.00 111.25 4051 CYS A N 1
ATOM 4800 C CA . CYS A 1 1009 ? 129.249 90.400 133.976 1.00 111.25 4051 CYS A CA 1
ATOM 4801 C C . CYS A 1 1009 ? 129.435 90.770 135.440 1.00 111.25 4051 CYS A C 1
ATOM 4802 O O . CYS A 1 1009 ? 128.721 91.614 135.986 1.00 111.25 4051 CYS A O 1
ATOM 4805 N N . VAL A 1 1010 ? 130.414 90.127 136.063 1.00 118.83 4052 VAL A N 1
ATOM 4806 C CA . VAL A 1 1010 ? 130.857 90.465 137.414 1.00 118.83 4052 VAL A CA 1
ATOM 4807 C C . VAL A 1 1010 ? 132.350 90.770 137.313 1.00 118.83 4052 VAL A C 1
ATOM 4808 O O . VAL A 1 1010 ? 133.203 89.879 137.370 1.00 118.83 4052 VAL A O 1
ATOM 4812 N N . ASP A 1 1011 ? 132.672 92.053 137.128 1.00 121.06 4053 ASP A N 1
ATOM 4813 C CA . ASP A 1 1011 ? 134.053 92.529 137.015 1.00 121.06 4053 ASP A CA 1
ATOM 4814 C C . ASP A 1 1011 ? 134.815 91.822 135.895 1.00 121.06 4053 ASP A C 1
ATOM 4815 O O . ASP A 1 1011 ? 136.033 91.645 135.973 1.00 121.06 4053 ASP A O 1
ATOM 4820 N N . SER A 1 1012 ? 134.106 91.415 134.844 1.00 114.57 4054 SER A N 1
ATOM 4821 C CA . SER A 1 1012 ? 134.703 90.705 133.716 1.00 114.57 4054 SER A CA 1
ATOM 4822 C C . SER A 1 1012 ? 134.150 91.261 132.407 1.00 114.57 4054 SER A C 1
ATOM 4823 O O . SER A 1 1012 ? 133.777 90.523 131.495 1.00 114.57 4054 SER A O 1
ATOM 4826 N N . LEU A 1 1013 ? 134.096 92.589 132.308 1.00 102.47 4055 LEU A N 1
ATOM 4827 C CA . LEU A 1 1013 ? 133.453 93.235 131.164 1.00 102.47 4055 LEU A CA 1
ATOM 4828 C C . LEU A 1 1013 ? 134.345 93.188 129.927 1.00 102.47 4055 LEU A C 1
ATOM 4829 O O . LEU A 1 1013 ? 134.007 92.550 128.926 1.00 102.47 4055 LEU A O 1
ATOM 4834 N N . TRP A 1 1014 ? 135.492 93.852 129.991 1.00 100.34 4056 TRP A N 1
ATOM 4835 C CA . TRP A 1 1014 ? 136.401 93.965 128.858 1.00 100.34 4056 TRP A CA 1
ATOM 4836 C C . TRP A 1 1014 ? 137.732 94.499 129.373 1.00 100.34 4056 TRP A C 1
ATOM 4837 O O . TRP A 1 1014 ? 137.959 94.578 130.585 1.00 100.34 4056 TRP A O 1
ATOM 4848 N N . SER A 1 1015 ? 138.614 94.858 128.450 1.00 89.91 4057 SER A N 1
ATOM 4849 C CA . SER A 1 1015 ? 139.825 95.607 128.754 1.00 89.91 4057 SER A CA 1
ATOM 4850 C C . SER A 1 1015 ? 139.781 97.027 128.219 1.00 89.91 4057 SER A C 1
ATOM 4851 O O . SER A 1 1015 ? 140.316 97.938 128.854 1.00 89.91 4057 SER A O 1
ATOM 4854 N N . VAL A 1 1016 ? 139.145 97.239 127.065 1.00 86.28 4058 VAL A N 1
ATOM 4855 C CA . VAL A 1 1016 ? 139.060 98.580 126.495 1.00 86.28 4058 VAL A CA 1
ATOM 4856 C C . VAL A 1 1016 ? 137.883 99.340 127.095 1.00 86.28 4058 VAL A C 1
ATOM 4857 O O . VAL A 1 1016 ? 138.028 100.478 127.557 1.00 86.28 4058 VAL A O 1
ATOM 4861 N N . ALA A 1 1017 ? 136.703 98.724 127.099 1.00 87.37 4059 ALA A N 1
ATOM 4862 C CA . ALA A 1 1017 ? 135.495 99.375 127.582 1.00 87.37 4059 ALA A CA 1
ATOM 4863 C C . ALA A 1 1017 ? 135.479 99.571 129.092 1.00 87.37 4059 ALA A C 1
ATOM 4864 O O . ALA A 1 1017 ? 134.697 100.389 129.585 1.00 87.37 4059 ALA A O 1
ATOM 4866 N N . GLN A 1 1018 ? 136.314 98.845 129.837 1.00 86.33 4060 GLN A N 1
ATOM 4867 C CA . GLN A 1 1018 ? 136.394 99.058 131.276 1.00 86.33 4060 GLN A CA 1
ATOM 4868 C C . GLN A 1 1018 ? 137.001 100.411 131.622 1.00 86.33 4060 GLN A C 1
ATOM 4869 O O . GLN A 1 1018 ? 136.824 100.888 132.748 1.00 86.33 4060 GLN A O 1
ATOM 4875 N N . ALA A 1 1019 ? 137.706 101.040 130.681 1.00 78.11 4061 ALA A N 1
ATOM 4876 C CA . ALA A 1 1019 ? 138.374 102.309 130.933 1.00 78.11 4061 ALA A CA 1
ATOM 4877 C C . ALA A 1 1019 ? 137.722 103.491 130.232 1.00 78.11 4061 ALA A C 1
ATOM 4878 O O . ALA A 1 1019 ? 137.955 104.634 130.640 1.00 78.11 4061 ALA A O 1
ATOM 4880 N N . LEU A 1 1020 ? 136.919 103.251 129.196 1.00 74.54 4062 LEU A N 1
ATOM 4881 C CA . LEU A 1 1020 ? 136.274 104.314 128.439 1.00 74.54 4062 LEU A CA 1
ATOM 4882 C C . LEU A 1 1020 ? 134.806 104.489 128.808 1.00 74.54 4062 LEU A C 1
ATOM 4883 O O . LEU A 1 1020 ? 134.075 105.188 128.100 1.00 74.54 4062 LEU A O 1
ATOM 4888 N N . LEU A 1 1021 ? 134.360 103.875 129.898 1.00 73.09 4063 LEU A N 1
ATOM 4889 C CA . LEU A 1 1021 ? 132.955 103.887 130.294 1.00 73.09 4063 LEU A CA 1
ATOM 4890 C C . LEU A 1 1021 ? 132.796 104.870 131.451 1.00 73.09 4063 LEU A C 1
ATOM 4891 O O . LEU A 1 1021 ? 133.364 104.677 132.529 1.00 73.09 4063 LEU A O 1
ATOM 4896 N N . VAL A 1 1022 ? 132.037 105.940 131.208 1.00 68.56 4064 VAL A N 1
ATOM 4897 C CA . VAL A 1 1022 ? 131.757 106.923 132.245 1.00 68.56 4064 VAL A CA 1
ATOM 4898 C C . VAL A 1 1022 ? 130.544 106.476 133.054 1.00 68.56 4064 VAL A C 1
ATOM 4899 O O . VAL A 1 1022 ? 129.693 105.715 132.576 1.00 68.56 4064 VAL A O 1
ATOM 4903 N N . LEU A 1 1023 ? 130.463 106.947 134.296 1.00 74.06 4065 LEU A N 1
ATOM 4904 C CA . LEU A 1 1023 ? 129.360 106.597 135.178 1.00 74.06 4065 LEU A CA 1
ATOM 4905 C C . LEU A 1 1023 ? 128.885 107.841 135.913 1.00 74.06 4065 LEU A C 1
ATOM 4906 O O . LEU A 1 1023 ? 129.546 108.883 135.914 1.00 74.06 4065 LEU A O 1
ATOM 4911 N N . CYS A 1 1024 ? 127.718 107.720 136.533 1.00 72.89 4066 CYS A N 1
ATOM 4912 C CA . CYS A 1 1024 ? 127.168 108.813 137.320 1.00 72.89 4066 CYS A CA 1
ATOM 4913 C C . CYS A 1 1024 ? 128.098 109.121 138.488 1.00 72.89 4066 CYS A C 1
ATOM 4914 O O . CYS A 1 1024 ? 128.583 108.192 139.148 1.00 72.89 4066 CYS A O 1
ATOM 4917 N N . PRO A 1 1025 ? 128.391 110.392 138.763 1.00 68.27 4067 PRO A N 1
ATOM 4918 C CA . PRO A 1 1025 ? 129.293 110.712 139.874 1.00 68.27 4067 PRO A CA 1
ATOM 4919 C C . PRO A 1 1025 ? 128.714 110.263 141.207 1.00 68.27 4067 PRO A C 1
ATOM 4920 O O . PRO A 1 1025 ? 127.502 110.307 141.428 1.00 68.27 4067 PRO A O 1
ATOM 4924 N N . GLY A 1 1026 ? 129.599 109.829 142.100 1.00 80.06 4068 GLY A N 1
ATOM 4925 C CA . GLY A 1 1026 ? 129.227 109.363 143.417 1.00 80.06 4068 GLY A CA 1
ATOM 4926 C C . GLY A 1 1026 ? 129.230 107.858 143.574 1.00 80.06 4068 GLY A C 1
ATOM 4927 O O . GLY A 1 1026 ? 129.153 107.370 144.708 1.00 80.06 4068 GLY A O 1
ATOM 4928 N N . THR A 1 1027 ? 129.315 107.110 142.478 1.00 93.88 4069 THR A N 1
ATOM 4929 C CA . THR A 1 1027 ? 129.330 105.657 142.528 1.00 93.88 4069 THR A CA 1
ATOM 4930 C C . THR A 1 1027 ? 130.487 105.116 141.699 1.00 93.88 4069 THR A C 1
ATOM 4931 O O . THR A 1 1027 ? 130.961 105.765 140.762 1.00 93.88 4069 THR A O 1
ATOM 4935 N N . GLY A 1 1028 ? 130.942 103.923 142.063 1.00 106.66 4070 GLY A N 1
ATOM 4936 C CA . GLY A 1 1028 ? 131.998 103.240 141.348 1.00 106.66 4070 GLY A CA 1
ATOM 4937 C C . GLY A 1 1028 ? 131.458 102.320 140.274 1.00 106.66 4070 GLY A C 1
ATOM 4938 O O . GLY A 1 1028 ? 130.295 102.400 139.871 1.00 106.66 4070 GLY A O 1
ATOM 4939 N N . LEU A 1 1029 ? 132.327 101.427 139.805 1.00 117.79 4071 LEU A N 1
ATOM 4940 C CA . LEU A 1 1029 ? 131.961 100.462 138.776 1.00 117.79 4071 LEU A CA 1
ATOM 4941 C C . LEU A 1 1029 ? 131.585 99.100 139.338 1.00 117.79 4071 LEU A C 1
ATOM 4942 O O . LEU A 1 1029 ? 130.830 98.365 138.694 1.00 117.79 4071 LEU A O 1
ATOM 4947 N N . SER A 1 1030 ? 132.089 98.747 140.522 1.00 122.26 4072 SER A N 1
ATOM 4948 C CA . SER A 1 1030 ? 131.784 97.440 141.096 1.00 122.26 4072 SER A CA 1
ATOM 4949 C C . SER A 1 1030 ? 130.376 97.401 141.677 1.00 122.26 4072 SER A C 1
ATOM 4950 O O . SER A 1 1030 ? 129.694 96.373 141.596 1.00 122.26 4072 SER A O 1
ATOM 4953 N N . THR A 1 1031 ? 129.923 98.507 142.263 1.00 123.71 4073 THR A N 1
ATOM 4954 C CA . THR A 1 1031 ? 128.641 98.562 142.965 1.00 123.71 4073 THR A CA 1
ATOM 4955 C C . THR A 1 1031 ? 127.619 99.237 142.057 1.00 123.71 4073 THR A C 1
ATOM 4956 O O . THR A 1 1031 ? 127.438 100.455 142.088 1.00 123.71 4073 THR A O 1
ATOM 4960 N N . LEU A 1 1032 ? 126.946 98.434 141.238 1.00 122.00 4074 LEU A N 1
ATOM 4961 C CA . LEU A 1 1032 ? 125.905 98.934 140.348 1.00 122.00 4074 LEU A CA 1
ATOM 4962 C C . LEU A 1 1032 ? 124.923 97.803 140.066 1.00 122.00 4074 LEU A C 1
ATOM 4963 O O . LEU A 1 1032 ? 124.973 96.740 140.695 1.00 122.00 4074 LEU A O 1
ATOM 4968 N N . CYS A 1 1033 ? 124.022 98.040 139.108 1.00 126.98 4075 CYS A N 1
ATOM 4969 C CA . CYS A 1 1033 ? 123.054 97.061 138.629 1.00 126.98 4075 CYS A CA 1
ATOM 4970 C C . CYS A 1 1033 ? 122.181 96.525 139.757 1.00 126.98 4075 CYS A C 1
ATOM 4971 O O . CYS A 1 1033 ? 122.329 95.367 140.161 1.00 126.98 4075 CYS A O 1
ATOM 4974 N N . PRO A 1 1034 ? 121.265 97.334 140.294 1.00 131.69 4076 PRO A N 1
ATOM 4975 C CA . PRO A 1 1034 ? 120.329 96.839 141.312 1.00 131.69 4076 PRO A CA 1
ATOM 4976 C C . PRO A 1 1034 ? 119.173 96.088 140.666 1.00 131.69 4076 PRO A C 1
ATOM 4977 O O . PRO A 1 1034 ? 118.377 96.665 139.922 1.00 131.69 4076 PRO A O 1
ATOM 4981 N N . ALA A 1 1035 ? 119.079 94.793 140.961 1.00 135.08 4077 ALA A N 1
ATOM 4982 C CA . ALA A 1 1035 ? 118.061 93.935 140.355 1.00 135.08 4077 ALA A CA 1
ATOM 4983 C C . ALA A 1 1035 ? 116.666 94.226 140.854 1.00 135.08 4077 ALA A C 1
ATOM 4984 O O . ALA A 1 1035 ? 115.705 93.687 140.288 1.00 135.08 4077 ALA A O 1
ATOM 4986 N N . GLU A 1 1036 ? 116.511 95.051 141.887 1.00 134.06 4078 GLU A N 1
ATOM 4987 C CA . GLU A 1 1036 ? 115.197 95.439 142.380 1.00 134.06 4078 GLU A CA 1
ATOM 4988 C C . GLU A 1 1036 ? 114.457 96.359 141.421 1.00 134.06 4078 GLU A C 1
ATOM 4989 O O . GLU A 1 1036 ? 113.253 96.184 141.210 1.00 134.06 4078 GLU A O 1
ATOM 4995 N N . SER A 1 1037 ? 115.151 97.328 140.826 1.00 121.09 4079 SER A N 1
ATOM 4996 C CA . SER A 1 1037 ? 114.526 98.253 139.883 1.00 121.09 4079 SER A CA 1
ATOM 4997 C C . SER A 1 1037 ? 115.618 98.992 139.127 1.00 121.09 4079 SER A C 1
ATOM 4998 O O . SER A 1 1037 ? 116.570 99.484 139.741 1.00 121.09 4079 SER A O 1
ATOM 5001 N N . TRP A 1 1038 ? 115.486 99.064 137.804 1.00 117.79 4080 TRP A N 1
ATOM 5002 C CA . TRP A 1 1038 ? 116.370 99.881 136.974 1.00 117.79 4080 TRP A CA 1
ATOM 5003 C C . TRP A 1 1038 ? 115.740 101.260 136.828 1.00 117.79 4080 TRP A C 1
ATOM 5004 O O . TRP A 1 1038 ? 114.987 101.530 135.892 1.00 117.79 4080 TRP A O 1
ATOM 5015 N N . HIS A 1 1039 ? 116.049 102.142 137.773 1.00 102.14 4081 HIS A N 1
ATOM 5016 C CA . HIS A 1 1039 ? 115.461 103.470 137.775 1.00 102.14 4081 HIS A CA 1
ATOM 5017 C C . HIS A 1 1039 ? 115.986 104.299 136.605 1.00 102.14 4081 HIS A C 1
ATOM 5018 O O . HIS A 1 1039 ? 117.106 104.114 136.123 1.00 102.14 4081 HIS A O 1
ATOM 5025 N N . LEU A 1 1040 ? 115.141 105.221 136.144 1.00 82.30 4082 LEU A N 1
ATOM 5026 C CA . LEU A 1 1040 ? 115.486 106.074 135.014 1.00 82.30 4082 LEU A CA 1
ATOM 5027 C C . LEU A 1 1040 ? 116.458 107.181 135.402 1.00 82.30 4082 LEU A C 1
ATOM 5028 O O . LEU A 1 1040 ? 117.254 107.623 134.564 1.00 82.30 4082 LEU A O 1
ATOM 5033 N N . SER A 1 1041 ? 116.403 107.644 136.650 1.00 76.64 4083 SER A N 1
ATOM 5034 C CA . SER A 1 1041 ? 117.284 108.727 137.077 1.00 76.64 4083 SER A CA 1
ATOM 5035 C C . SER A 1 1041 ? 118.769 108.381 136.999 1.00 76.64 4083 SER A C 1
ATOM 5036 O O . SER A 1 1041 ? 119.546 109.246 136.556 1.00 76.64 4083 SER A O 1
ATOM 5039 N N . PRO A 1 1042 ? 119.240 107.201 137.428 1.00 73.75 4084 PRO A N 1
ATOM 5040 C CA . PRO A 1 1042 ? 120.655 106.876 137.186 1.00 73.75 4084 PRO A CA 1
ATOM 5041 C C . PRO A 1 1042 ? 121.017 106.864 135.713 1.00 73.75 4084 PRO A C 1
ATOM 5042 O O . PRO A 1 1042 ? 122.128 107.265 135.351 1.00 73.75 4084 PRO A O 1
ATOM 5046 N N . LEU A 1 1043 ? 120.102 106.421 134.847 1.00 71.06 4085 LEU A N 1
ATOM 5047 C CA . LEU A 1 1043 ? 120.364 106.459 133.412 1.00 71.06 4085 LEU A CA 1
ATOM 5048 C C . LEU A 1 1043 ? 120.538 107.889 132.923 1.00 71.06 4085 LEU A C 1
ATOM 5049 O O . LEU A 1 1043 ? 121.461 108.184 132.153 1.00 71.06 4085 LEU A O 1
ATOM 5054 N N . LEU A 1 1044 ? 119.659 108.794 133.362 1.00 66.77 4086 LEU A N 1
ATOM 5055 C CA . LEU A 1 1044 ? 119.797 110.196 132.983 1.00 66.77 4086 LEU A CA 1
ATOM 5056 C C . LEU A 1 1044 ? 121.109 110.777 133.487 1.00 66.77 4086 LEU A C 1
ATOM 5057 O O . LEU A 1 1044 ? 121.792 111.508 132.760 1.00 66.77 4086 LEU A O 1
ATOM 5062 N N . CYS A 1 1045 ? 121.478 110.466 134.731 1.00 65.87 4087 CYS A N 1
ATOM 5063 C CA . CYS A 1 1045 ? 122.728 110.988 135.275 1.00 65.87 4087 CYS A CA 1
ATOM 5064 C C . CYS A 1 1045 ? 123.922 110.480 134.479 1.00 65.87 4087 CYS A C 1
ATOM 5065 O O . CYS A 1 1045 ? 124.829 111.250 134.141 1.00 65.87 4087 CYS A O 1
ATOM 5068 N N . VAL A 1 1046 ? 123.933 109.184 134.162 1.00 60.81 4088 VAL A N 1
ATOM 5069 C CA . VAL A 1 1046 ? 125.047 108.607 133.416 1.00 60.81 4088 VAL A CA 1
ATOM 5070 C C . VAL A 1 1046 ? 125.149 109.249 132.040 1.00 60.81 4088 VAL A C 1
ATOM 5071 O O . VAL A 1 1046 ? 126.234 109.652 131.604 1.00 60.81 4088 VAL A O 1
ATOM 5075 N N . GLY A 1 1047 ? 124.017 109.375 131.345 1.00 53.71 4089 GLY A N 1
ATOM 5076 C CA . GLY A 1 1047 ? 124.044 109.966 130.017 1.00 53.71 4089 GLY A CA 1
ATOM 5077 C C . GLY A 1 1047 ? 124.512 111.408 130.030 1.00 53.71 4089 GLY A C 1
ATOM 5078 O O . GLY A 1 1047 ? 125.362 111.807 129.230 1.00 53.71 4089 GLY A O 1
ATOM 5079 N N . LEU A 1 1048 ? 123.974 112.209 130.953 1.00 50.91 4090 LEU A N 1
ATOM 5080 C CA . LEU A 1 1048 ? 124.343 113.619 131.011 1.00 50.91 4090 LEU A CA 1
ATOM 5081 C C . LEU A 1 1048 ? 125.809 113.801 131.389 1.00 50.91 4090 LEU A C 1
ATOM 5082 O O . LEU A 1 1048 ? 126.509 114.629 130.794 1.00 50.91 4090 LEU A O 1
ATOM 5087 N N . TRP A 1 1049 ? 126.298 113.038 132.370 1.00 50.27 4091 TRP A N 1
ATOM 5088 C CA . TRP A 1 1049 ? 127.688 113.198 132.778 1.00 50.27 4091 TRP A CA 1
ATOM 5089 C C . TRP A 1 1049 ? 128.643 112.696 131.704 1.00 50.27 4091 TRP A C 1
ATOM 5090 O O . TRP A 1 1049 ? 129.723 113.266 131.516 1.00 50.27 4091 TRP A O 1
ATOM 5101 N N . ALA A 1 1050 ? 128.272 111.630 130.990 1.00 48.48 4092 ALA A N 1
ATOM 5102 C CA . ALA A 1 1050 ? 129.094 111.172 129.877 1.00 48.48 4092 ALA A CA 1
ATOM 5103 C C . ALA A 1 1050 ? 129.128 112.208 128.764 1.00 48.48 4092 ALA A C 1
ATOM 5104 O O . ALA A 1 1050 ? 130.170 112.419 128.134 1.00 48.48 4092 ALA A O 1
ATOM 5106 N N . LEU A 1 1051 ? 127.993 112.860 128.502 1.00 46.86 4093 LEU A N 1
ATOM 5107 C CA . LEU A 1 1051 ? 127.980 113.954 127.539 1.00 46.86 4093 LEU A CA 1
ATOM 5108 C C . LEU A 1 1051 ? 128.902 115.080 127.978 1.00 46.86 4093 LEU A C 1
ATOM 5109 O O . LEU A 1 1051 ? 129.640 115.638 127.162 1.00 46.86 4093 LEU A O 1
ATOM 5114 N N . ARG A 1 1052 ? 128.875 115.404 129.266 1.00 44.67 4094 ARG A N 1
ATOM 5115 C CA . ARG A 1 1052 ? 129.692 116.488 129.808 1.00 44.67 4094 ARG A CA 1
ATOM 5116 C C . ARG A 1 1052 ? 131.195 116.203 129.868 1.00 44.67 4094 ARG A C 1
ATOM 5117 O O . ARG A 1 1052 ? 132.007 117.123 129.766 1.00 44.67 4094 ARG A O 1
ATOM 5125 N N . LEU A 1 1053 ? 131.566 114.937 130.032 1.00 46.41 4095 LEU A N 1
ATOM 5126 C CA . LEU A 1 1053 ? 132.974 114.569 130.126 1.00 46.41 4095 LEU A CA 1
ATOM 5127 C C . LEU A 1 1053 ? 133.628 114.343 128.771 1.00 46.41 4095 LEU A C 1
ATOM 5128 O O . LEU A 1 1053 ? 134.860 114.375 128.682 1.00 46.41 4095 LEU A O 1
ATOM 5133 N N . TRP A 1 1054 ? 132.844 114.115 127.722 1.00 48.51 4096 TRP A N 1
ATOM 5134 C CA . TRP A 1 1054 ? 133.364 113.862 126.380 1.00 48.51 4096 TRP A CA 1
ATOM 5135 C C . TRP A 1 1054 ? 133.314 115.109 125.512 1.00 48.51 4096 TRP A C 1
ATOM 5136 O O . TRP A 1 1054 ? 133.075 115.022 124.306 1.00 48.51 4096 TRP A O 1
ATOM 5147 N N . GLY A 1 1055 ? 133.545 116.281 126.092 1.00 44.00 4097 GLY A N 1
ATOM 5148 C CA . GLY A 1 1055 ? 133.250 117.509 125.387 1.00 44.00 4097 GLY A CA 1
ATOM 5149 C C . GLY A 1 1055 ? 131.754 117.626 125.197 1.00 44.00 4097 GLY A C 1
ATOM 5150 O O . GLY A 1 1055 ? 131.011 117.628 126.180 1.00 44.00 4097 GLY A O 1
ATOM 5151 N N . ALA A 1 1056 ? 131.303 117.790 123.953 1.00 43.92 4098 ALA A N 1
ATOM 5152 C CA . ALA A 1 1056 ? 129.906 117.583 123.576 1.00 43.92 4098 ALA A CA 1
ATOM 5153 C C . ALA A 1 1056 ? 128.962 118.588 124.223 1.00 43.92 4098 ALA A C 1
ATOM 5154 O O . ALA A 1 1056 ? 127.767 118.607 123.918 1.00 43.92 4098 ALA A O 1
ATOM 5156 N N . LEU A 1 1057 ? 129.484 119.428 125.110 1.00 41.34 4099 LEU A N 1
ATOM 5157 C CA . LEU A 1 1057 ? 128.721 120.515 125.697 1.00 41.34 4099 LEU A CA 1
ATOM 5158 C C . LEU A 1 1057 ? 129.356 121.869 125.445 1.00 41.34 4099 LEU A C 1
ATOM 5159 O O . LEU A 1 1057 ? 128.714 122.892 125.703 1.00 41.34 4099 LEU A O 1
ATOM 5164 N N . ARG A 1 1058 ? 130.595 121.906 124.956 1.00 44.36 4100 ARG A N 1
ATOM 5165 C CA . ARG A 1 1058 ? 131.183 123.133 124.445 1.00 44.36 4100 ARG A CA 1
ATOM 5166 C C . ARG A 1 1058 ? 130.702 123.459 123.040 1.00 44.36 4100 ARG A C 1
ATOM 5167 O O . ARG A 1 1058 ? 131.060 124.517 122.512 1.00 44.36 4100 ARG A O 1
ATOM 5175 N N . LEU A 1 1059 ? 129.915 122.574 122.423 1.00 41.57 4101 LEU A N 1
ATOM 5176 C CA . LEU A 1 1059 ? 129.355 122.869 121.110 1.00 41.57 4101 LEU A CA 1
ATOM 5177 C C . LEU A 1 1059 ? 128.481 124.114 121.146 1.00 41.57 4101 LEU A C 1
ATOM 5178 O O . LEU A 1 1059 ? 128.405 124.847 120.154 1.00 41.57 4101 LEU A O 1
ATOM 5183 N N . GLY A 1 1060 ? 127.824 124.374 122.278 1.00 42.08 4102 GLY A N 1
ATOM 5184 C CA . GLY A 1 1060 ? 127.098 125.622 122.427 1.00 42.08 4102 GLY A CA 1
ATOM 5185 C C . GLY A 1 1060 ? 127.992 126.835 122.279 1.00 42.08 4102 GLY A C 1
ATOM 5186 O O . GLY A 1 1060 ? 127.585 127.844 121.699 1.00 42.08 4102 GLY A O 1
ATOM 5187 N N . ALA A 1 1061 ? 129.225 126.748 122.784 1.00 42.44 4103 ALA A N 1
ATOM 5188 C CA . ALA A 1 1061 ? 130.188 127.825 122.587 1.00 42.44 4103 ALA A CA 1
ATOM 5189 C C . ALA A 1 1061 ? 130.440 128.088 121.110 1.00 42.44 4103 ALA A C 1
ATOM 5190 O O . ALA A 1 1061 ? 130.773 129.215 120.732 1.00 42.44 4103 ALA A O 1
ATOM 5192 N N . VAL A 1 1062 ? 130.293 127.066 120.265 1.00 41.88 4104 VAL A N 1
ATOM 5193 C CA . VAL A 1 1062 ? 130.420 127.269 118.827 1.00 41.88 4104 VAL A CA 1
ATOM 5194 C C . VAL A 1 1062 ? 129.293 128.157 118.314 1.00 41.88 4104 VAL A C 1
ATOM 5195 O O . VAL A 1 1062 ? 129.510 129.038 117.474 1.00 41.88 4104 VAL A O 1
ATOM 5199 N N . ILE A 1 1063 ? 128.078 127.947 118.815 1.00 44.21 4105 ILE A N 1
ATOM 5200 C CA . ILE A 1 1063 ? 126.927 128.700 118.328 1.00 44.21 4105 ILE A CA 1
ATOM 5201 C C . ILE A 1 1063 ? 126.885 130.086 118.954 1.00 44.21 4105 ILE A C 1
ATOM 5202 O O . ILE A 1 1063 ? 126.940 131.103 118.252 1.00 44.21 4105 ILE A O 1
ATOM 5207 N N . LEU A 1 1064 ? 126.806 130.138 120.287 1.00 44.12 4106 LEU A N 1
ATOM 5208 C CA . LEU A 1 1064 ? 126.599 131.401 120.990 1.00 44.12 4106 LEU A CA 1
ATOM 5209 C C . LEU A 1 1064 ? 127.608 132.453 120.555 1.00 44.12 4106 LEU A C 1
ATOM 5210 O O . LEU A 1 1064 ? 127.231 133.572 120.185 1.00 44.12 4106 LEU A O 1
ATOM 5215 N N . ARG A 1 1065 ? 128.895 132.094 120.564 1.00 43.80 4107 ARG A N 1
ATOM 5216 C CA . ARG A 1 1065 ? 129.942 133.007 120.119 1.00 43.80 4107 ARG A CA 1
ATOM 5217 C C . ARG A 1 1065 ? 129.566 133.666 118.802 1.00 43.80 4107 ARG A C 1
ATOM 5218 O O . ARG A 1 1065 ? 129.483 134.897 118.709 1.00 43.80 4107 ARG A O 1
ATOM 5226 N N . TRP A 1 1066 ? 129.270 132.848 117.788 1.00 46.58 4108 TRP A N 1
ATOM 5227 C CA . TRP A 1 1066 ? 128.896 133.388 116.487 1.00 46.58 4108 TRP A CA 1
ATOM 5228 C C . TRP A 1 1066 ? 127.758 134.384 116.633 1.00 46.58 4108 TRP A C 1
ATOM 5229 O O . TRP A 1 1066 ? 127.879 135.548 116.231 1.00 46.58 4108 TRP A O 1
ATOM 5240 N N . ARG A 1 1067 ? 126.679 133.966 117.297 1.00 50.05 4109 ARG A N 1
ATOM 5241 C CA . ARG A 1 1067 ? 125.537 134.854 117.462 1.00 50.05 4109 ARG A CA 1
ATOM 5242 C C . ARG A 1 1067 ? 125.948 136.124 118.186 1.00 50.05 4109 ARG A C 1
ATOM 5243 O O . ARG A 1 1067 ? 125.574 137.229 117.773 1.00 50.05 4109 ARG A O 1
ATOM 5251 N N . TYR A 1 1068 ? 126.761 135.991 119.237 1.00 50.27 4110 TYR A N 1
ATOM 5252 C CA . TYR A 1 1068 ? 127.222 137.169 119.959 1.00 50.27 4110 TYR A CA 1
ATOM 5253 C C . TYR A 1 1068 ? 127.904 138.137 119.007 1.00 50.27 4110 TYR A C 1
ATOM 5254 O O . TYR A 1 1068 ? 127.577 139.330 118.974 1.00 50.27 4110 TYR A O 1
ATOM 5263 N N . HIS A 1 1069 ? 128.807 137.622 118.170 1.00 55.65 4111 HIS A N 1
ATOM 5264 C CA . HIS A 1 1069 ? 129.462 138.473 117.186 1.00 55.65 4111 HIS A CA 1
ATOM 5265 C C . HIS A 1 1069 ? 128.429 139.120 116.278 1.00 55.65 4111 HIS A C 1
ATOM 5266 O O . HIS A 1 1069 ? 128.443 140.340 116.067 1.00 55.65 4111 HIS A O 1
ATOM 5273 N N . ALA A 1 1070 ? 127.478 138.322 115.789 1.00 58.27 4112 ALA A N 1
ATOM 5274 C CA . ALA A 1 1070 ? 126.455 138.849 114.900 1.00 58.27 4112 ALA A CA 1
ATOM 5275 C C . ALA A 1 1070 ? 125.599 139.905 115.576 1.00 58.27 4112 ALA A C 1
ATOM 5276 O O . ALA A 1 1070 ? 125.006 140.738 114.885 1.00 58.27 4112 ALA A O 1
ATOM 5278 N N . LEU A 1 1071 ? 125.522 139.901 116.904 1.00 61.25 4113 LEU A N 1
ATOM 5279 C CA . LEU A 1 1071 ? 124.718 140.897 117.593 1.00 61.25 4113 LEU A CA 1
ATOM 5280 C C . LEU A 1 1071 ? 125.518 142.118 118.013 1.00 61.25 4113 LEU A C 1
ATOM 5281 O O . LEU A 1 1071 ? 124.933 143.069 118.539 1.00 61.25 4113 LEU A O 1
ATOM 5286 N N . ARG A 1 1072 ? 126.831 142.125 117.795 1.00 68.08 4114 ARG A N 1
ATOM 5287 C CA . ARG A 1 1072 ? 127.633 143.308 118.068 1.00 68.08 4114 ARG A CA 1
ATOM 5288 C C . ARG A 1 1072 ? 127.988 144.064 116.798 1.00 68.08 4114 ARG A C 1
ATOM 5289 O O . ARG A 1 1072 ? 128.770 145.019 116.850 1.00 68.08 4114 ARG A O 1
ATOM 5297 N N . GLY A 1 1073 ? 127.434 143.657 115.660 1.00 79.49 4115 GLY A N 1
ATOM 5298 C CA . GLY A 1 1073 ? 127.585 144.405 114.431 1.00 79.49 4115 GLY A CA 1
ATOM 5299 C C . GLY A 1 1073 ? 126.282 145.049 114.009 1.00 79.49 4115 GLY A C 1
ATOM 5300 O O . GLY A 1 1073 ? 126.269 145.950 113.166 1.00 79.49 4115 GLY A O 1
ATOM 5301 N N . GLU A 1 1074 ? 125.174 144.598 114.594 1.00 80.96 4116 GLU A N 1
ATOM 5302 C CA . GLU A 1 1074 ? 123.856 145.116 114.260 1.00 80.96 4116 GLU A CA 1
ATOM 5303 C C . GLU A 1 1074 ? 123.263 146.007 115.341 1.00 80.96 4116 GLU A C 1
ATOM 5304 O O . GLU A 1 1074 ? 122.150 146.511 115.162 1.00 80.96 4116 GLU A O 1
ATOM 5310 N N . LEU A 1 1075 ? 123.962 146.215 116.459 1.00 83.38 4117 LEU A N 1
ATOM 5311 C CA . LEU A 1 1075 ? 123.457 147.098 117.499 1.00 83.38 4117 LEU A CA 1
ATOM 5312 C C . LEU A 1 1075 ? 124.512 148.054 118.046 1.00 83.38 4117 LEU A C 1
ATOM 5313 O O . LEU A 1 1075 ? 124.143 149.033 118.704 1.00 83.38 4117 LEU A O 1
ATOM 5318 N N . TYR A 1 1076 ? 125.799 147.830 117.770 1.00 87.65 4118 TYR A N 1
ATOM 5319 C CA . TYR A 1 1076 ? 126.833 148.817 118.066 1.00 87.65 4118 TYR A CA 1
ATOM 5320 C C . TYR A 1 1076 ? 127.329 149.587 116.851 1.00 87.65 4118 TYR A C 1
ATOM 5321 O O . TYR A 1 1076 ? 127.783 150.725 117.019 1.00 87.65 4118 TYR A O 1
ATOM 5330 N N . ARG A 1 1077 ? 127.265 149.022 115.647 1.00 91.66 4119 ARG A N 1
ATOM 5331 C CA . ARG A 1 1077 ? 127.838 149.685 114.481 1.00 91.66 4119 ARG A CA 1
ATOM 5332 C C . ARG A 1 1077 ? 126.984 150.865 114.022 1.00 91.66 4119 ARG A C 1
ATOM 5333 O O . ARG A 1 1077 ? 127.511 151.975 113.877 1.00 91.66 4119 ARG A O 1
ATOM 5341 N N . PRO A 1 1078 ? 125.670 150.689 113.780 1.00 94.36 4120 PRO A N 1
ATOM 5342 C CA . PRO A 1 1078 ? 124.942 151.875 113.325 1.00 94.36 4120 PRO A CA 1
ATOM 5343 C C . PRO A 1 1078 ? 124.379 152.699 114.479 1.00 94.36 4120 PRO A C 1
ATOM 5344 O O . PRO A 1 1078 ? 124.844 152.541 115.608 1.00 94.36 4120 PRO A O 1
ATOM 5348 N N . SER B 2 258 ? 161.057 156.989 137.712 1.00 89.68 219 SER B N 1
ATOM 5349 C CA . SER B 2 258 ? 160.944 156.080 136.578 1.00 89.68 219 SER B CA 1
ATOM 5350 C C . SER B 2 258 ? 160.317 154.754 136.994 1.00 89.68 219 SER B C 1
ATOM 5351 O O . SER B 2 258 ? 160.145 154.483 138.182 1.00 89.68 219 SER B O 1
ATOM 5354 N N . VAL B 2 259 ? 159.973 153.932 136.001 1.00 85.39 220 VAL B N 1
ATOM 5355 C CA . VAL B 2 259 ? 159.378 152.631 136.285 1.00 85.39 220 VAL B CA 1
ATOM 5356 C C . VAL B 2 259 ? 160.385 151.711 136.962 1.00 85.39 220 VAL B C 1
ATOM 5357 O O . VAL B 2 259 ? 160.005 150.825 137.737 1.00 85.39 220 VAL B O 1
ATOM 5361 N N . LEU B 2 260 ? 161.678 151.899 136.687 1.00 85.42 221 LEU B N 1
ATOM 5362 C CA . LEU B 2 260 ? 162.695 151.034 137.277 1.00 85.42 221 LEU B CA 1
ATOM 5363 C C . LEU B 2 260 ? 162.746 151.184 138.793 1.00 85.42 221 LEU B C 1
ATOM 5364 O O . LEU B 2 260 ? 162.931 150.196 139.514 1.00 85.42 221 LEU B O 1
ATOM 5369 N N . ARG B 2 261 ? 162.598 152.412 139.296 1.00 85.07 222 ARG B N 1
ATOM 5370 C CA . ARG B 2 261 ? 162.614 152.628 140.740 1.00 85.07 222 ARG B CA 1
ATOM 5371 C C . ARG B 2 261 ? 161.454 151.905 141.413 1.00 85.07 222 ARG B C 1
ATOM 5372 O O . ARG B 2 261 ? 161.634 151.220 142.429 1.00 85.07 222 ARG B O 1
ATOM 5380 N N . GLU B 2 262 ? 160.250 152.040 140.851 1.00 81.07 223 GLU B N 1
ATOM 5381 C CA . GLU B 2 262 ? 159.098 151.334 141.397 1.00 81.07 223 GLU B CA 1
ATOM 5382 C C . GLU B 2 262 ? 159.300 149.828 141.331 1.00 81.07 223 GLU B C 1
ATOM 5383 O O . GLU B 2 262 ? 158.967 149.108 142.279 1.00 81.07 223 GLU B O 1
ATOM 5389 N N . LEU B 2 263 ? 159.854 149.337 140.223 1.00 75.69 224 LEU B N 1
ATOM 5390 C CA . LEU B 2 263 ? 160.063 147.902 140.072 1.00 75.69 224 LEU B CA 1
ATOM 5391 C C . LEU B 2 263 ? 161.030 147.375 141.126 1.00 75.69 224 LEU B C 1
ATOM 5392 O O . LEU B 2 263 ? 160.764 146.354 141.768 1.00 75.69 224 LEU B O 1
ATOM 5397 N N . VAL B 2 264 ? 162.158 148.061 141.326 1.00 74.92 225 VAL B N 1
ATOM 5398 C CA . VAL B 2 264 ? 163.150 147.564 142.277 1.00 74.92 225 VAL B CA 1
ATOM 5399 C C . VAL B 2 264 ? 162.628 147.671 143.706 1.00 74.92 225 VAL B C 1
ATOM 5400 O O . VAL B 2 264 ? 162.875 146.786 144.536 1.00 74.92 225 VAL B O 1
ATOM 5404 N N . THR B 2 265 ? 161.887 148.740 144.017 1.00 71.45 226 THR B N 1
ATOM 5405 C CA . THR B 2 265 ? 161.285 148.841 145.343 1.00 71.45 226 THR B CA 1
ATOM 5406 C C . THR B 2 265 ? 160.295 147.708 145.579 1.00 71.45 226 THR B C 1
ATOM 5407 O O . THR B 2 265 ? 160.277 147.100 146.657 1.00 71.45 226 THR B O 1
ATOM 5411 N N . TYR B 2 266 ? 159.475 147.395 144.572 1.00 66.42 227 TYR B N 1
ATOM 5412 C CA . TYR B 2 266 ? 158.514 146.309 144.716 1.00 66.42 227 TYR B CA 1
ATOM 5413 C C . TYR B 2 266 ? 159.215 144.967 144.874 1.00 66.42 227 TYR B C 1
ATOM 5414 O O . TYR B 2 266 ? 158.770 144.119 145.653 1.00 66.42 227 TYR B O 1
ATOM 5423 N N . LEU B 2 267 ? 160.307 144.747 144.136 1.00 67.39 228 LEU B N 1
ATOM 5424 C CA . LEU B 2 267 ? 161.044 143.493 144.281 1.00 67.39 228 LEU B CA 1
ATOM 5425 C C . LEU B 2 267 ? 161.661 143.366 145.667 1.00 67.39 228 LEU B C 1
ATOM 5426 O O . LEU B 2 267 ? 161.658 142.279 146.255 1.00 67.39 228 LEU B O 1
ATOM 5431 N N . LEU B 2 268 ? 162.206 144.459 146.205 1.00 66.52 229 LEU B N 1
ATOM 5432 C CA . LEU B 2 268 ? 162.741 144.410 147.564 1.00 66.52 229 LEU B CA 1
ATOM 5433 C C . LEU B 2 268 ? 161.642 144.111 148.578 1.00 66.52 229 LEU B C 1
ATOM 5434 O O . LEU B 2 268 ? 161.830 143.298 149.494 1.00 66.52 229 LEU B O 1
ATOM 5439 N N . PHE B 2 269 ? 160.483 144.757 148.421 1.00 64.58 230 PHE B N 1
ATOM 5440 C CA . PHE B 2 269 ? 159.357 144.494 149.311 1.00 64.58 230 PHE B CA 1
ATOM 5441 C C . PHE B 2 269 ? 158.921 143.037 149.227 1.00 64.58 230 PHE B C 1
ATOM 5442 O O . PHE B 2 269 ? 158.658 142.397 150.251 1.00 64.58 230 PHE B O 1
ATOM 5450 N N . LEU B 2 270 ? 158.850 142.497 148.009 1.00 62.71 231 LEU B N 1
ATOM 5451 C CA . LEU B 2 270 ? 158.453 141.107 147.822 1.00 62.71 231 LEU B CA 1
ATOM 5452 C C . LEU B 2 270 ? 159.466 140.152 148.435 1.00 62.71 231 LEU B C 1
ATOM 5453 O O . LEU B 2 270 ? 159.086 139.134 149.021 1.00 62.71 231 LEU B O 1
ATOM 5458 N N . ILE B 2 271 ? 160.759 140.454 148.302 1.00 63.99 232 ILE B N 1
ATOM 5459 C CA . ILE B 2 271 ? 161.785 139.598 148.891 1.00 63.99 232 ILE B CA 1
ATOM 5460 C C . ILE B 2 271 ? 161.662 139.587 150.408 1.00 63.99 232 ILE B C 1
ATOM 5461 O O . ILE B 2 271 ? 161.725 138.527 151.044 1.00 63.99 232 ILE B O 1
ATOM 5466 N N . VAL B 2 272 ? 161.473 140.763 151.013 1.00 63.62 233 VAL B N 1
ATOM 5467 C CA . VAL B 2 272 ? 161.326 140.826 152.467 1.00 63.62 233 VAL B CA 1
ATOM 5468 C C . VAL B 2 272 ? 160.083 140.063 152.912 1.00 63.62 233 VAL B C 1
ATOM 5469 O O . VAL B 2 272 ? 160.114 139.307 153.894 1.00 63.62 233 VAL B O 1
ATOM 5473 N N . LEU B 2 273 ? 158.971 140.240 152.194 1.00 62.69 234 LEU B N 1
ATOM 5474 C CA . LEU B 2 273 ? 157.743 139.538 152.551 1.00 62.69 234 LEU B CA 1
ATOM 5475 C C . LEU B 2 273 ? 157.911 138.029 152.433 1.00 62.69 234 LEU B C 1
ATOM 5476 O O . LEU B 2 273 ? 157.462 137.279 153.307 1.00 62.69 234 LEU B O 1
ATOM 5481 N N . CYS B 2 274 ? 158.556 137.564 151.360 1.00 67.16 235 CYS B N 1
ATOM 5482 C CA . CYS B 2 274 ? 158.770 136.132 151.184 1.00 67.16 235 CYS B CA 1
ATOM 5483 C C . CYS B 2 274 ? 159.670 135.575 152.277 1.00 67.16 235 CYS B C 1
ATOM 5484 O O . CYS B 2 274 ? 159.459 134.453 152.752 1.00 67.16 235 CYS B O 1
ATOM 5487 N N . ILE B 2 275 ? 160.681 136.344 152.686 1.00 66.36 236 ILE B N 1
ATOM 5488 C CA . ILE B 2 275 ? 161.521 135.927 153.806 1.00 66.36 236 ILE B CA 1
ATOM 5489 C C . ILE B 2 275 ? 160.677 135.780 155.065 1.00 66.36 236 ILE B C 1
ATOM 5490 O O . ILE B 2 275 ? 160.819 134.811 155.820 1.00 66.36 236 ILE B O 1
ATOM 5495 N N . LEU B 2 276 ? 159.772 136.735 155.300 1.00 65.30 237 LEU B N 1
ATOM 5496 C CA . LEU B 2 276 ? 158.898 136.651 156.468 1.00 65.30 237 LEU B CA 1
ATOM 5497 C C . LEU B 2 276 ? 158.030 135.397 156.436 1.00 65.30 237 LEU B C 1
ATOM 5498 O O . LEU B 2 276 ? 157.929 134.680 157.438 1.00 65.30 237 LEU B O 1
ATOM 5503 N N . THR B 2 277 ? 157.388 135.118 155.297 1.00 68.09 238 THR B N 1
ATOM 5504 C CA . THR B 2 277 ? 156.525 133.938 155.226 1.00 68.09 238 THR B CA 1
ATOM 5505 C C . THR B 2 277 ? 157.322 132.649 155.380 1.00 68.09 238 THR B C 1
ATOM 5506 O O . THR B 2 277 ? 156.891 131.729 156.084 1.00 68.09 238 THR B O 1
ATOM 5510 N N . TYR B 2 278 ? 158.482 132.553 154.727 1.00 74.15 239 TYR B N 1
ATOM 5511 C CA . TYR B 2 278 ? 159.269 131.333 154.841 1.00 74.15 239 TYR B CA 1
ATOM 5512 C C . TYR B 2 278 ? 159.855 131.152 156.235 1.00 74.15 239 TYR B C 1
ATOM 5513 O O . TYR B 2 278 ? 160.066 130.012 156.659 1.00 74.15 239 TYR B O 1
ATOM 5522 N N . GLY B 2 279 ? 160.120 132.239 156.955 1.00 70.93 240 GLY B N 1
ATOM 5523 C CA . GLY B 2 279 ? 160.575 132.130 158.325 1.00 70.93 240 GLY B CA 1
ATOM 5524 C C . GLY B 2 279 ? 159.466 131.760 159.285 1.00 70.93 240 GLY B C 1
ATOM 5525 O O . GLY B 2 279 ? 159.693 131.028 160.253 1.00 70.93 240 GLY B O 1
ATOM 5526 N N . MET B 2 280 ? 158.256 132.261 159.028 1.00 71.96 241 MET B N 1
ATOM 5527 C CA . MET B 2 280 ? 157.135 131.974 159.915 1.00 71.96 241 MET B CA 1
ATOM 5528 C C . MET B 2 280 ? 156.697 130.518 159.824 1.00 71.96 241 MET B C 1
ATOM 5529 O O . MET B 2 280 ? 156.120 129.988 160.779 1.00 71.96 241 MET B O 1
ATOM 5534 N N . MET B 2 281 ? 156.956 129.860 158.693 1.00 70.11 242 MET B N 1
ATOM 5535 C CA . MET B 2 281 ? 156.756 128.416 158.575 1.00 70.11 242 MET B CA 1
ATOM 5536 C C . MET B 2 281 ? 158.115 127.736 158.689 1.00 70.11 242 MET B C 1
ATOM 5537 O O . MET B 2 281 ? 158.829 127.509 157.710 1.00 70.11 242 MET B O 1
ATOM 5542 N N . SER B 2 282 ? 158.465 127.397 159.927 1.00 72.70 243 SER B N 1
ATOM 5543 C CA . SER B 2 282 ? 159.739 126.769 160.248 1.00 72.70 243 SER B CA 1
ATOM 5544 C C . SER B 2 282 ? 159.690 125.289 159.899 1.00 72.70 243 SER B C 1
ATOM 5545 O O . SER B 2 282 ? 158.829 124.859 159.124 1.00 72.70 243 SER B O 1
ATOM 5548 N N . SER B 2 283 ? 160.631 124.513 160.440 1.00 71.31 244 SER B N 1
ATOM 5549 C CA . SER B 2 283 ? 160.651 123.067 160.249 1.00 71.31 244 SER B CA 1
ATOM 5550 C C . SER B 2 283 ? 159.289 122.475 160.586 1.00 71.31 244 SER B C 1
ATOM 5551 O O . SER B 2 283 ? 158.476 123.120 161.255 1.00 71.31 244 SER B O 1
ATOM 5554 N N . ASN B 2 284 ? 159.040 121.237 160.166 1.00 62.32 245 ASN B N 1
ATOM 5555 C CA . ASN B 2 284 ? 157.668 120.777 160.013 1.00 62.32 245 ASN B CA 1
ATOM 5556 C C . ASN B 2 284 ? 156.951 120.670 161.350 1.00 62.32 245 ASN B C 1
ATOM 5557 O O . ASN B 2 284 ? 157.055 119.659 162.051 1.00 62.32 245 ASN B O 1
ATOM 5562 N N . VAL B 2 285 ? 156.231 121.738 161.708 1.00 52.95 246 VAL B N 1
ATOM 5563 C CA . VAL B 2 285 ? 155.288 121.695 162.821 1.00 52.95 246 VAL B CA 1
ATOM 5564 C C . VAL B 2 285 ? 154.007 120.975 162.444 1.00 52.95 246 VAL B C 1
ATOM 5565 O O . VAL B 2 285 ? 153.171 120.712 163.319 1.00 52.95 246 VAL B O 1
ATOM 5569 N N . TYR B 2 286 ? 153.830 120.654 161.160 1.00 48.78 247 TYR B N 1
ATOM 5570 C CA . TYR B 2 286 ? 152.687 119.847 160.756 1.00 48.78 247 TYR B CA 1
ATOM 5571 C C . TYR B 2 286 ? 152.720 118.487 161.435 1.00 48.78 247 TYR B C 1
ATOM 5572 O O . TYR B 2 286 ? 151.687 117.991 161.892 1.00 48.78 247 TYR B O 1
ATOM 5581 N N . TYR B 2 287 ? 153.900 117.872 161.521 1.00 48.51 248 TYR B N 1
ATOM 5582 C CA . TYR B 2 287 ? 154.018 116.605 162.234 1.00 48.51 248 TYR B CA 1
ATOM 5583 C C . TYR B 2 287 ? 153.782 116.790 163.727 1.00 48.51 248 TYR B C 1
ATOM 5584 O O . TYR B 2 287 ? 153.190 115.922 164.380 1.00 48.51 248 TYR B O 1
ATOM 5593 N N . TYR B 2 288 ? 154.230 117.920 164.279 1.00 45.75 249 TYR B N 1
ATOM 5594 C CA . TYR B 2 288 ? 153.959 118.238 165.677 1.00 45.75 249 TYR B CA 1
ATOM 5595 C C . TYR B 2 288 ? 152.463 118.242 165.956 1.00 45.75 249 TYR B C 1
ATOM 5596 O O . TYR B 2 288 ? 151.996 117.652 166.935 1.00 45.75 249 TYR B O 1
ATOM 5605 N N . THR B 2 289 ? 151.694 118.910 165.096 1.00 46.62 250 THR B N 1
ATOM 5606 C CA . THR B 2 289 ? 150.244 118.933 165.257 1.00 46.62 250 THR B CA 1
ATOM 5607 C C . THR B 2 289 ? 149.634 117.556 165.012 1.00 46.62 250 THR B C 1
ATOM 5608 O O . THR B 2 289 ? 148.723 117.135 165.736 1.00 46.62 250 THR B O 1
ATOM 5612 N N . ARG B 2 290 ? 150.132 116.842 164.000 1.00 48.47 251 ARG B N 1
ATOM 5613 C CA . ARG B 2 290 ? 149.522 115.584 163.585 1.00 48.47 251 ARG B CA 1
ATOM 5614 C C . ARG B 2 290 ? 149.673 114.503 164.644 1.00 48.47 251 ARG B C 1
ATOM 5615 O O . ARG B 2 290 ? 148.752 113.705 164.853 1.00 48.47 251 ARG B O 1
ATOM 5623 N N . MET B 2 291 ? 150.828 114.439 165.310 1.00 48.23 252 MET B N 1
ATOM 5624 C CA . MET B 2 291 ? 151.017 113.417 166.334 1.00 48.23 252 MET B CA 1
ATOM 5625 C C . MET B 2 291 ? 150.025 113.597 167.477 1.00 48.23 252 MET B C 1
ATOM 5626 O O . MET B 2 291 ? 149.391 112.633 167.922 1.00 48.23 252 MET B O 1
ATOM 5631 N N . MET B 2 292 ? 149.860 114.834 167.951 1.00 44.60 253 MET B N 1
ATOM 5632 C CA . MET B 2 292 ? 148.896 115.099 169.014 1.00 44.60 253 MET B CA 1
ATOM 5633 C C . MET B 2 292 ? 147.470 114.836 168.547 1.00 44.60 253 MET B C 1
ATOM 5634 O O . MET B 2 292 ? 146.656 114.281 169.298 1.00 44.60 253 MET B O 1
ATOM 5639 N N . SER B 2 293 ? 147.146 115.234 167.313 1.00 44.08 254 SER B N 1
ATOM 5640 C CA . SER B 2 293 ? 145.803 115.002 166.796 1.00 44.08 254 SER B CA 1
ATOM 5641 C C . SER B 2 293 ? 145.488 113.515 166.738 1.00 44.08 254 SER B C 1
ATOM 5642 O O . SER B 2 293 ? 144.395 113.091 167.123 1.00 44.08 254 SER B O 1
ATOM 5645 N N . GLN B 2 294 ? 146.437 112.706 166.267 1.00 47.88 255 GLN B N 1
ATOM 5646 C CA . GLN B 2 294 ? 146.214 111.267 166.209 1.00 47.88 255 GLN B CA 1
ATOM 5647 C C . GLN B 2 294 ? 146.153 110.651 167.598 1.00 47.88 255 GLN B C 1
ATOM 5648 O O . GLN B 2 294 ? 145.400 109.697 167.817 1.00 47.88 255 GLN B O 1
ATOM 5654 N N . LEU B 2 295 ? 146.941 111.169 168.542 1.00 44.14 256 LEU B N 1
ATOM 5655 C CA . LEU B 2 295 ? 146.922 110.623 169.894 1.00 44.14 256 LEU B CA 1
ATOM 5656 C C . LEU B 2 295 ? 145.588 110.880 170.582 1.00 44.14 256 LEU B C 1
ATOM 5657 O O . LEU B 2 295 ? 145.060 110.000 171.270 1.00 44.14 256 LEU B O 1
ATOM 5662 N N . PHE B 2 296 ? 145.024 112.076 170.411 1.00 43.29 257 PHE B N 1
ATOM 5663 C CA . PHE B 2 296 ? 143.838 112.447 171.173 1.00 43.29 257 PHE B CA 1
ATOM 5664 C C . PHE B 2 296 ? 142.525 112.247 170.428 1.00 43.29 257 PHE B C 1
ATOM 5665 O O . PHE B 2 296 ? 141.474 112.201 171.075 1.00 43.29 257 PHE B O 1
ATOM 5673 N N . LEU B 2 297 ? 142.546 112.120 169.104 1.00 45.96 258 LEU B N 1
ATOM 5674 C CA . LEU B 2 297 ? 141.315 112.019 168.331 1.00 45.96 258 LEU B CA 1
ATOM 5675 C C . LEU B 2 297 ? 141.084 110.642 167.729 1.00 45.96 258 LEU B C 1
ATOM 5676 O O . LEU B 2 297 ? 139.944 110.169 167.727 1.00 45.96 258 LEU B O 1
ATOM 5681 N N . ASP B 2 298 ? 142.123 109.992 167.212 1.00 51.47 259 ASP B N 1
ATOM 5682 C CA . ASP B 2 298 ? 141.966 108.709 166.542 1.00 51.47 259 ASP B CA 1
ATOM 5683 C C . ASP B 2 298 ? 142.013 107.520 167.490 1.00 51.47 259 ASP B C 1
ATOM 5684 O O . ASP B 2 298 ? 141.689 106.404 167.072 1.00 51.47 259 ASP B O 1
ATOM 5689 N N . THR B 2 299 ? 142.402 107.723 168.738 1.00 52.49 260 THR B N 1
ATOM 5690 C CA . THR B 2 299 ? 142.483 106.615 169.681 1.00 52.49 260 THR B CA 1
ATOM 5691 C C . THR B 2 299 ? 141.084 106.218 170.140 1.00 52.49 260 THR B C 1
ATOM 5692 O O . THR B 2 299 ? 140.314 107.081 170.578 1.00 52.49 260 THR B O 1
ATOM 5696 N N . PRO B 2 300 ? 140.713 104.941 170.047 1.00 57.05 261 PRO B N 1
ATOM 5697 C CA . PRO B 2 300 ? 139.407 104.517 170.561 1.00 57.05 261 PRO B CA 1
ATOM 5698 C C . PRO B 2 300 ? 139.308 104.744 172.061 1.00 57.05 261 PRO B C 1
ATOM 5699 O O . PRO B 2 300 ? 140.294 104.647 172.793 1.00 57.05 261 PRO B O 1
ATOM 5703 N N . VAL B 2 301 ? 138.090 105.053 172.515 1.00 62.02 262 VAL B N 1
ATOM 5704 C CA . VAL B 2 301 ? 137.874 105.427 173.908 1.00 62.02 262 VAL B CA 1
ATOM 5705 C C . VAL B 2 301 ? 138.227 104.298 174.864 1.00 62.02 262 VAL B C 1
ATOM 5706 O O . VAL B 2 301 ? 138.584 104.555 176.018 1.00 62.02 262 VAL B O 1
ATOM 5710 N N . SER B 2 302 ? 138.137 103.049 174.416 1.00 75.03 263 SER B N 1
ATOM 5711 C CA . SER B 2 302 ? 138.556 101.914 175.226 1.00 75.03 263 SER B CA 1
ATOM 5712 C C . SER B 2 302 ? 138.899 100.760 174.295 1.00 75.03 263 SER B C 1
ATOM 5713 O O . SER B 2 302 ? 138.806 100.874 173.071 1.00 75.03 263 SER B O 1
ATOM 5716 N N . LYS B 2 303 ? 139.300 99.640 174.898 1.00 82.76 264 LYS B N 1
ATOM 5717 C CA . LYS B 2 303 ? 139.851 98.536 174.119 1.00 82.76 264 LYS B CA 1
ATOM 5718 C C . LYS B 2 303 ? 138.787 97.850 173.267 1.00 82.76 264 LYS B C 1
ATOM 5719 O O . LYS B 2 303 ? 139.019 97.581 172.083 1.00 82.76 264 LYS B O 1
ATOM 5725 N N . THR B 2 304 ? 137.618 97.557 173.841 1.00 84.24 265 THR B N 1
ATOM 5726 C CA . THR B 2 304 ? 136.679 96.692 173.134 1.00 84.24 265 THR B CA 1
ATOM 5727 C C . THR B 2 304 ? 135.748 97.474 172.211 1.00 84.24 265 THR B C 1
ATOM 5728 O O . THR B 2 304 ? 135.222 96.908 171.246 1.00 84.24 265 THR B O 1
ATOM 5732 N N . GLU B 2 305 ? 135.527 98.758 172.473 1.00 78.28 266 GLU B N 1
ATOM 5733 C CA . GLU B 2 305 ? 134.710 99.548 171.563 1.00 78.28 266 GLU B CA 1
ATOM 5734 C C . GLU B 2 305 ? 135.595 100.352 170.616 1.00 78.28 266 GLU B C 1
ATOM 5735 O O . GLU B 2 305 ? 136.752 100.657 170.910 1.00 78.28 266 GLU B O 1
ATOM 5741 N N . LYS B 2 306 ? 135.027 100.695 169.460 1.00 72.20 267 LYS B N 1
ATOM 5742 C CA . LYS B 2 306 ? 135.775 101.309 168.372 1.00 72.20 267 LYS B CA 1
ATOM 5743 C C . LYS B 2 306 ? 135.453 102.788 168.193 1.00 72.20 267 LYS B C 1
ATOM 5744 O O . LYS B 2 306 ? 135.915 103.397 167.223 1.00 72.20 267 LYS B O 1
ATOM 5750 N N . THR B 2 307 ? 134.676 103.379 169.094 1.00 63.73 268 THR B N 1
ATOM 5751 C CA . THR B 2 307 ? 134.359 104.794 168.987 1.00 63.73 268 THR B CA 1
ATOM 5752 C C . THR B 2 307 ? 135.494 105.642 169.549 1.00 63.73 268 THR B C 1
ATOM 5753 O O . THR B 2 307 ? 136.170 105.259 170.507 1.00 63.73 268 THR B O 1
ATOM 5757 N N . ASN B 2 308 ? 135.697 106.802 168.940 1.00 52.78 269 ASN B N 1
ATOM 5758 C CA . ASN B 2 308 ? 136.711 107.757 169.362 1.00 52.78 269 ASN B CA 1
ATOM 5759 C C . ASN B 2 308 ? 136.057 109.123 169.570 1.00 52.78 269 ASN B C 1
ATOM 5760 O O . ASN B 2 308 ? 134.832 109.261 169.523 1.00 52.78 269 ASN B O 1
ATOM 5765 N N . PHE B 2 309 ? 136.887 110.141 169.806 1.00 45.52 270 PHE B N 1
ATOM 5766 C CA . PHE B 2 309 ? 136.354 111.475 170.060 1.00 45.52 270 PHE B CA 1
ATOM 5767 C C . PHE B 2 309 ? 135.653 112.047 168.837 1.00 45.52 270 PHE B C 1
ATOM 5768 O O . PHE B 2 309 ? 134.700 112.820 168.977 1.00 45.52 270 PHE B O 1
ATOM 5776 N N . LYS B 2 310 ? 136.103 111.683 167.636 1.00 47.98 271 LYS B N 1
ATOM 5777 C CA . LYS B 2 310 ? 135.499 112.223 166.426 1.00 47.98 271 LYS B CA 1
ATOM 5778 C C . LYS B 2 310 ? 134.133 111.619 166.134 1.00 47.98 271 LYS B C 1
ATOM 5779 O O . LYS B 2 310 ? 133.377 112.188 165.341 1.00 47.98 271 LYS B O 1
ATOM 5785 N N . THR B 2 311 ? 133.800 110.489 166.751 1.00 52.11 272 THR B N 1
ATOM 5786 C CA . THR B 2 311 ? 132.543 109.793 166.508 1.00 52.11 272 THR B CA 1
ATOM 5787 C C . THR B 2 311 ? 131.767 109.583 167.803 1.00 52.11 272 THR B C 1
ATOM 5788 O O . THR B 2 311 ? 131.154 108.537 168.017 1.00 52.11 272 THR B O 1
ATOM 5792 N N . LEU B 2 312 ? 131.790 110.576 168.687 1.00 51.96 273 LEU B N 1
ATOM 5793 C CA . LEU B 2 312 ? 130.988 110.507 169.900 1.00 51.96 273 LEU B CA 1
ATOM 5794 C C . LEU B 2 312 ? 129.509 110.610 169.555 1.00 51.96 273 LEU B C 1
ATOM 5795 O O . LEU B 2 312 ? 129.113 111.373 168.670 1.00 51.96 273 LEU B O 1
ATOM 5800 N N . SER B 2 313 ? 128.686 109.833 170.259 1.00 57.82 274 SER B N 1
ATOM 5801 C CA . SER B 2 313 ? 127.262 109.796 169.963 1.00 57.82 274 SER B CA 1
ATOM 5802 C C . SER B 2 313 ? 126.367 109.904 171.188 1.00 57.82 274 SER B C 1
ATOM 5803 O O . SER B 2 313 ? 125.145 109.971 171.024 1.00 57.82 274 SER B O 1
ATOM 5806 N N . SER B 2 314 ? 126.916 109.927 172.399 1.00 58.75 275 SER B N 1
ATOM 5807 C CA . SER B 2 314 ? 126.091 109.993 173.596 1.00 58.75 275 SER B CA 1
ATOM 5808 C C . SER B 2 314 ? 126.931 110.515 174.752 1.00 58.75 275 SER B C 1
ATOM 5809 O O . SER B 2 314 ? 128.156 110.618 174.663 1.00 58.75 275 SER B O 1
ATOM 5812 N N . MET B 2 315 ? 126.244 110.852 175.844 1.00 59.93 276 MET B N 1
ATOM 5813 C CA . MET B 2 315 ? 126.924 111.321 177.045 1.00 59.93 276 MET B CA 1
ATOM 5814 C C . MET B 2 315 ? 127.771 110.225 177.678 1.00 59.93 276 MET B C 1
ATOM 5815 O O . MET B 2 315 ? 128.858 110.505 178.202 1.00 59.93 276 MET B O 1
ATOM 5820 N N . GLU B 2 316 ? 127.290 108.981 177.651 1.00 61.69 277 GLU B N 1
ATOM 5821 C CA . GLU B 2 316 ? 128.074 107.872 178.184 1.00 61.69 277 GLU B CA 1
ATOM 5822 C C . GLU B 2 316 ? 129.363 107.674 177.401 1.00 61.69 277 GLU B C 1
ATOM 5823 O O . GLU B 2 316 ? 130.395 107.330 177.987 1.00 61.69 277 GLU B O 1
ATOM 5829 N N . ASP B 2 317 ? 129.328 107.889 176.085 1.00 58.74 278 ASP B N 1
ATOM 5830 C CA . ASP B 2 317 ? 130.559 107.854 175.304 1.00 58.74 278 ASP B CA 1
ATOM 5831 C C . ASP B 2 317 ? 131.520 108.954 175.734 1.00 58.74 278 ASP B C 1
ATOM 5832 O O . ASP B 2 317 ? 132.734 108.732 175.783 1.00 58.74 278 ASP B O 1
ATOM 5837 N N . PHE B 2 318 ? 130.999 110.143 176.045 1.00 52.01 279 PHE B N 1
ATOM 5838 C CA . PHE B 2 318 ? 131.854 111.215 176.544 1.00 52.01 279 PHE B CA 1
ATOM 5839 C C . PHE B 2 318 ? 132.497 110.833 177.870 1.00 52.01 279 PHE B C 1
ATOM 5840 O O . PHE B 2 318 ? 133.689 111.083 178.087 1.00 52.01 279 PHE B O 1
ATOM 5848 N N . TRP B 2 319 ? 131.723 110.227 178.772 1.00 53.50 280 TRP B N 1
ATOM 5849 C CA . TRP B 2 319 ? 132.291 109.783 180.041 1.00 53.50 280 TRP B CA 1
ATOM 5850 C C . TRP B 2 319 ? 133.347 108.705 179.827 1.00 53.50 280 TRP B C 1
ATOM 5851 O O . TRP B 2 319 ? 134.371 108.688 180.518 1.00 53.50 280 TRP B O 1
ATOM 5862 N N . LYS B 2 320 ? 133.110 107.793 178.882 1.00 55.03 281 LYS B N 1
ATOM 5863 C CA . LYS B 2 320 ? 134.109 106.777 178.567 1.00 55.03 281 LYS B CA 1
ATOM 5864 C C . LYS B 2 320 ? 135.388 107.412 178.038 1.00 55.03 281 LYS B C 1
ATOM 5865 O O . LYS B 2 320 ? 136.494 106.986 178.389 1.00 55.03 281 LYS B O 1
ATOM 5871 N N . PHE B 2 321 ? 135.254 108.425 177.181 1.00 49.60 282 PHE B N 1
ATOM 5872 C CA . PHE B 2 321 ? 136.427 109.109 176.647 1.00 49.60 282 PHE B CA 1
ATOM 5873 C C . PHE B 2 321 ? 137.201 109.826 177.745 1.00 49.60 282 PHE B C 1
ATOM 5874 O O . PHE B 2 321 ? 138.436 109.787 177.767 1.00 49.60 282 PHE B O 1
ATOM 5882 N N . THR B 2 322 ? 136.493 110.493 178.659 1.00 51.29 283 THR B N 1
ATOM 5883 C CA . THR B 2 322 ? 137.169 111.280 179.687 1.00 51.29 283 THR B CA 1
ATOM 5884 C C . THR B 2 322 ? 138.013 110.400 180.602 1.00 51.29 283 THR B C 1
ATOM 5885 O O . THR B 2 322 ? 139.149 110.753 180.938 1.00 51.29 283 THR B O 1
ATOM 5889 N N . GLU B 2 323 ? 137.483 109.252 181.010 1.00 54.39 284 GLU B N 1
ATOM 5890 C CA . GLU B 2 323 ? 138.217 108.329 181.865 1.00 54.39 284 GLU B CA 1
ATOM 5891 C C . GLU B 2 323 ? 139.080 107.350 181.082 1.00 54.39 284 GLU B C 1
ATOM 5892 O O . GLU B 2 323 ? 139.767 106.526 181.693 1.00 54.39 284 GLU B O 1
ATOM 5898 N N . GLY B 2 324 ? 139.062 107.418 179.755 1.00 51.74 285 GLY B N 1
ATOM 5899 C CA . GLY B 2 324 ? 139.780 106.458 178.943 1.00 51.74 285 GLY B CA 1
ATOM 5900 C C . GLY B 2 324 ? 140.966 107.035 178.203 1.00 51.74 285 GLY B C 1
ATOM 5901 O O . GLY B 2 324 ? 142.040 107.221 178.782 1.00 51.74 285 GLY B O 1
ATOM 5902 N N . SER B 2 325 ? 140.780 107.318 176.912 1.00 51.33 286 SER B N 1
ATOM 5903 C CA . SER B 2 325 ? 141.896 107.743 176.075 1.00 51.33 286 SER B CA 1
ATOM 5904 C C . SER B 2 325 ? 142.457 109.091 176.506 1.00 51.33 286 SER B C 1
ATOM 5905 O O . SER B 2 325 ? 143.640 109.367 176.277 1.00 51.33 286 SER B O 1
ATOM 5908 N N . LEU B 2 326 ? 141.635 109.942 177.123 1.00 47.97 287 LEU B N 1
ATOM 5909 C CA . LEU B 2 326 ? 142.122 111.246 177.563 1.00 47.97 287 LEU B CA 1
ATOM 5910 C C . LEU B 2 326 ? 143.210 111.098 178.619 1.00 47.97 287 LEU B C 1
ATOM 5911 O O . LEU B 2 326 ? 144.280 111.708 178.515 1.00 47.97 287 LEU B O 1
ATOM 5916 N N . LEU B 2 327 ? 142.955 110.281 179.643 1.00 50.09 288 LEU B N 1
ATOM 5917 C CA . LEU B 2 327 ? 143.956 110.074 180.683 1.00 50.09 288 LEU B CA 1
ATOM 5918 C C . LEU B 2 327 ? 145.156 109.301 180.158 1.00 50.09 288 LEU B C 1
ATOM 5919 O O . LEU B 2 327 ? 146.284 109.535 180.604 1.00 50.09 288 LEU B O 1
ATOM 5924 N N . ASP B 2 328 ? 144.935 108.375 179.223 1.00 52.77 289 ASP B N 1
ATOM 5925 C CA . ASP B 2 328 ? 146.049 107.642 178.631 1.00 52.77 289 ASP B CA 1
ATOM 5926 C C . ASP B 2 328 ? 146.981 108.576 177.873 1.00 52.77 289 ASP B C 1
ATOM 5927 O O . ASP B 2 328 ? 148.207 108.445 177.956 1.00 52.77 289 ASP B O 1
ATOM 5932 N N . GLY B 2 329 ? 146.418 109.525 177.123 1.00 48.65 290 GLY B N 1
ATOM 5933 C CA . GLY B 2 329 ? 147.244 110.455 176.377 1.00 48.65 290 GLY B CA 1
ATOM 5934 C C . GLY B 2 329 ? 147.857 111.553 177.217 1.00 48.65 290 GLY B C 1
ATOM 5935 O O . GLY B 2 329 ? 148.956 112.023 176.912 1.00 48.65 290 GLY B O 1
ATOM 5936 N N . LEU B 2 330 ? 147.173 111.974 178.282 1.00 46.66 291 LEU B N 1
ATOM 5937 C CA . LEU B 2 330 ? 147.657 113.109 179.062 1.00 46.66 291 LEU B CA 1
ATOM 5938 C C . LEU B 2 330 ? 148.855 112.736 179.926 1.00 46.66 291 LEU B C 1
ATOM 5939 O O . LEU B 2 330 ? 149.826 113.496 180.007 1.00 46.66 291 LEU B O 1
ATOM 5944 N N . TYR B 2 331 ? 148.810 111.579 180.577 1.00 51.11 292 TYR B N 1
ATOM 5945 C CA . TYR B 2 331 ? 149.787 111.213 181.594 1.00 51.11 292 TYR B CA 1
ATOM 5946 C C . TYR B 2 331 ? 150.647 110.063 181.090 1.00 51.11 292 TYR B C 1
ATOM 5947 O O . TYR B 2 331 ? 150.123 109.019 180.689 1.00 51.11 292 TYR B O 1
ATOM 5956 N N . TRP B 2 332 ? 151.962 110.260 181.118 1.00 54.56 293 TRP B N 1
ATOM 5957 C CA . TRP B 2 332 ? 152.930 109.272 180.671 1.00 54.56 293 TRP B CA 1
ATOM 5958 C C . TRP B 2 332 ? 153.956 109.026 181.767 1.00 54.56 293 TRP B C 1
ATOM 5959 O O . TRP B 2 332 ? 154.236 109.906 182.586 1.00 54.56 293 TRP B O 1
ATOM 5970 N N . LYS B 2 333 ? 154.514 107.822 181.777 1.00 70.86 294 LYS B N 1
ATOM 5971 C CA . LYS B 2 333 ? 155.503 107.449 182.776 1.00 70.86 294 LYS B CA 1
ATOM 5972 C C . LYS B 2 333 ? 156.915 107.632 182.231 1.00 70.86 294 LYS B C 1
ATOM 5973 O O . LYS B 2 333 ? 157.189 107.409 181.050 1.00 70.86 294 LYS B O 1
ATOM 5979 N N . MET B 2 334 ? 157.818 108.038 183.118 1.00 84.63 295 MET B N 1
ATOM 5980 C CA . MET B 2 334 ? 159.205 108.279 182.741 1.00 84.63 295 MET B CA 1
ATOM 5981 C C . MET B 2 334 ? 159.967 106.970 182.561 1.00 84.63 295 MET B C 1
ATOM 5982 O O . MET B 2 334 ? 160.803 106.846 181.666 1.00 84.63 295 MET B O 1
ATOM 5987 N N . ALA B 2 342 ? 159.115 111.124 192.674 1.00 92.81 303 ALA B N 1
ATOM 5988 C CA . ALA B 2 342 ? 158.110 111.826 193.464 1.00 92.81 303 ALA B CA 1
ATOM 5989 C C . ALA B 2 342 ? 157.472 112.949 192.655 1.00 92.81 303 ALA B C 1
ATOM 5990 O O . ALA B 2 342 ? 158.159 113.877 192.229 1.00 92.81 303 ALA B O 1
ATOM 5992 N N . ASP B 2 343 ? 156.153 112.844 192.459 1.00 91.91 304 ASP B N 1
ATOM 5993 C CA . ASP B 2 343 ? 155.333 113.799 191.714 1.00 91.91 304 ASP B CA 1
ATOM 5994 C C . ASP B 2 343 ? 156.028 114.320 190.459 1.00 91.91 304 ASP B C 1
ATOM 5995 O O . ASP B 2 343 ? 156.003 115.523 190.182 1.00 91.91 304 ASP B O 1
ATOM 6000 N N . ASN B 2 344 ? 156.637 113.421 189.692 1.00 82.39 305 ASN B N 1
ATOM 6001 C CA . ASN B 2 344 ? 157.332 113.820 188.479 1.00 82.39 305 ASN B CA 1
ATOM 6002 C C . ASN B 2 344 ? 156.342 114.290 187.418 1.00 82.39 305 ASN B C 1
ATOM 6003 O O . ASN B 2 344 ? 155.158 113.942 187.431 1.00 82.39 305 ASN B O 1
ATOM 6008 N N . ARG B 2 345 ? 156.847 115.097 186.490 1.00 69.09 306 ARG B N 1
ATOM 6009 C CA . ARG B 2 345 ? 156.023 115.659 185.436 1.00 69.09 306 ARG B CA 1
ATOM 6010 C C . ARG B 2 345 ? 155.792 114.632 184.331 1.00 69.09 306 ARG B C 1
ATOM 6011 O O . ARG B 2 345 ? 156.376 113.546 184.317 1.00 69.09 306 ARG B O 1
ATOM 6019 N N . SER B 2 346 ? 154.925 114.993 183.390 1.00 55.65 307 SER B N 1
ATOM 6020 C CA . SER B 2 346 ? 154.509 114.103 182.314 1.00 55.65 307 SER B CA 1
ATOM 6021 C C . SER B 2 346 ? 155.007 114.652 180.986 1.00 55.65 307 SER B C 1
ATOM 6022 O O . SER B 2 346 ? 154.728 115.806 180.645 1.00 55.65 307 SER B O 1
ATOM 6025 N N . PHE B 2 347 ? 155.737 113.827 180.242 1.00 50.93 308 PHE B N 1
ATOM 6026 C CA . PHE B 2 347 ? 156.181 114.152 178.894 1.00 50.93 308 PHE B CA 1
ATOM 6027 C C . PHE B 2 347 ? 155.393 113.290 177.917 1.00 50.93 308 PHE B C 1
ATOM 6028 O O . PHE B 2 347 ? 155.463 112.059 177.978 1.00 50.93 308 PHE B O 1
ATOM 6036 N N . ILE B 2 348 ? 154.646 113.939 177.021 1.00 49.71 309 ILE B N 1
ATOM 6037 C CA . ILE B 2 348 ? 153.638 113.228 176.241 1.00 49.71 309 ILE B CA 1
ATOM 6038 C C . ILE B 2 348 ? 154.284 112.260 175.256 1.00 49.71 309 ILE B C 1
ATOM 6039 O O . ILE B 2 348 ? 153.830 111.123 175.101 1.00 49.71 309 ILE B O 1
ATOM 6044 N N . PHE B 2 349 ? 155.340 112.681 174.575 1.00 48.09 310 PHE B N 1
ATOM 6045 C CA . PHE B 2 349 ? 156.082 111.777 173.704 1.00 48.09 310 PHE B CA 1
ATOM 6046 C C . PHE B 2 349 ? 157.524 111.644 174.173 1.00 48.09 310 PHE B C 1
ATOM 6047 O O . PHE B 2 349 ? 158.438 111.486 173.363 1.00 48.09 310 PHE B O 1
ATOM 6055 N N . TYR B 2 350 ? 157.727 111.712 175.488 1.00 51.37 311 TYR B N 1
ATOM 6056 C CA . TYR B 2 350 ? 159.028 111.875 176.128 1.00 51.37 311 TYR B CA 1
ATOM 6057 C C . TYR B 2 350 ? 159.706 113.178 175.729 1.00 51.37 311 TYR B C 1
ATOM 6058 O O . TYR B 2 350 ? 160.871 113.398 176.077 1.00 51.37 311 TYR B O 1
ATOM 6067 N N . GLU B 2 351 ? 159.005 114.044 175.010 1.00 49.83 312 GLU B N 1
ATOM 6068 C CA . GLU B 2 351 ? 159.529 115.324 174.554 1.00 49.83 312 GLU B CA 1
ATOM 6069 C C . GLU B 2 351 ? 158.617 116.498 174.875 1.00 49.83 312 GLU B C 1
ATOM 6070 O O . GLU B 2 351 ? 159.115 117.584 175.178 1.00 49.83 312 GLU B O 1
ATOM 6076 N N . ASN B 2 352 ? 157.300 116.312 174.818 1.00 47.33 313 ASN B N 1
ATOM 6077 C CA . ASN B 2 352 ? 156.353 117.396 175.048 1.00 47.33 313 ASN B CA 1
ATOM 6078 C C . ASN B 2 352 ? 155.961 117.421 176.519 1.00 47.33 313 ASN B C 1
ATOM 6079 O O . ASN B 2 352 ? 155.302 116.497 177.005 1.00 47.33 313 ASN B O 1
ATOM 6084 N N . LEU B 2 353 ? 156.347 118.483 177.220 1.00 43.89 314 LEU B N 1
ATOM 6085 C CA . LEU B 2 353 ? 156.066 118.614 178.642 1.00 43.89 314 LEU B CA 1
ATOM 6086 C C . LEU B 2 353 ? 154.681 119.212 178.848 1.00 43.89 314 LEU B C 1
ATOM 6087 O O . LEU B 2 353 ? 154.366 120.267 178.291 1.00 43.89 314 LEU B O 1
ATOM 6092 N N . LEU B 2 354 ? 153.860 118.539 179.650 1.00 40.50 315 LEU B N 1
ATOM 6093 C CA . LEU B 2 354 ? 152.534 119.052 179.965 1.00 40.50 315 LEU B CA 1
ATOM 6094 C C . LEU B 2 354 ? 152.646 120.203 180.956 1.00 40.50 315 LEU B C 1
ATOM 6095 O O . LEU B 2 354 ? 153.267 120.067 182.014 1.00 40.50 315 LEU B O 1
ATOM 6100 N N . LEU B 2 355 ? 152.034 121.334 180.618 1.00 43.12 316 LEU B N 1
ATOM 6101 C CA . LEU B 2 355 ? 152.180 122.560 181.392 1.00 43.12 316 LEU B CA 1
ATOM 6102 C C . LEU B 2 355 ? 151.052 122.670 182.411 1.00 43.12 316 LEU B C 1
ATOM 6103 O O . LEU B 2 355 ? 149.875 122.698 182.039 1.00 43.12 316 LEU B O 1
ATOM 6108 N N . GLY B 2 356 ? 151.416 122.751 183.684 1.00 46.06 317 GLY B N 1
ATOM 6109 C CA . GLY B 2 356 ? 150.423 122.911 184.734 1.00 46.06 317 GLY B CA 1
ATOM 6110 C C . GLY B 2 356 ? 149.459 121.744 184.773 1.00 46.06 317 GLY B C 1
ATOM 6111 O O . GLY B 2 356 ? 149.858 120.575 184.733 1.00 46.06 317 GLY B O 1
ATOM 6112 N N . VAL B 2 357 ? 148.169 122.055 184.858 1.00 45.93 318 VAL B N 1
ATOM 6113 C CA . VAL B 2 357 ? 147.120 121.040 184.924 1.00 45.93 318 VAL B CA 1
ATOM 6114 C C . VAL B 2 357 ? 146.052 121.359 183.883 1.00 45.93 318 VAL B C 1
ATOM 6115 O O . VAL B 2 357 ? 145.854 122.532 183.538 1.00 45.93 318 VAL B O 1
ATOM 6119 N N . PRO B 2 358 ? 145.364 120.358 183.339 1.00 42.61 319 PRO B N 1
ATOM 6120 C CA . PRO B 2 358 ? 144.260 120.642 182.417 1.00 42.61 319 PRO B CA 1
ATOM 6121 C C . PRO B 2 358 ? 143.023 121.115 183.163 1.00 42.61 319 PRO B C 1
ATOM 6122 O O . PRO B 2 358 ? 142.877 120.901 184.368 1.00 42.61 319 PRO B O 1
ATOM 6126 N N . ARG B 2 359 ? 142.124 121.768 182.431 1.00 43.13 320 ARG B N 1
ATOM 6127 C CA . ARG B 2 359 ? 140.900 122.304 183.012 1.00 43.13 320 ARG B CA 1
ATOM 6128 C C . ARG B 2 359 ? 139.686 121.811 182.239 1.00 43.13 320 ARG B C 1
ATOM 6129 O O . ARG B 2 359 ? 139.707 121.747 181.005 1.00 43.13 320 ARG B O 1
ATOM 6137 N N . ILE B 2 360 ? 138.624 121.467 182.970 1.00 40.83 321 ILE B N 1
ATOM 6138 C CA . ILE B 2 360 ? 137.359 121.063 182.370 1.00 40.83 321 ILE B CA 1
ATOM 6139 C C . ILE B 2 360 ? 136.293 122.070 182.779 1.00 40.83 321 ILE B C 1
ATOM 6140 O O . ILE B 2 360 ? 136.344 122.648 183.868 1.00 40.83 321 ILE B O 1
ATOM 6145 N N . ARG B 2 361 ? 135.337 122.305 181.883 1.00 40.43 322 ARG B N 1
ATOM 6146 C CA . ARG B 2 361 ? 134.317 123.317 182.121 1.00 40.43 322 ARG B CA 1
ATOM 6147 C C . ARG B 2 361 ? 133.024 122.899 181.439 1.00 40.43 322 ARG B C 1
ATOM 6148 O O . ARG B 2 361 ? 133.045 122.189 180.435 1.00 40.43 322 ARG B O 1
ATOM 6156 N N . GLN B 2 362 ? 131.898 123.353 181.984 1.00 42.19 323 GLN B N 1
ATOM 6157 C CA . GLN B 2 362 ? 130.602 123.066 181.388 1.00 42.19 323 GLN B CA 1
ATOM 6158 C C . GLN B 2 362 ? 129.686 124.276 181.493 1.00 42.19 323 GLN B C 1
ATOM 6159 O O . GLN B 2 362 ? 129.795 125.089 182.416 1.00 42.19 323 GLN B O 1
ATOM 6165 N N . LEU B 2 363 ? 128.784 124.378 180.521 1.00 44.74 324 LEU B N 1
ATOM 6166 C CA . LEU B 2 363 ? 127.759 125.410 180.459 1.00 44.74 324 LEU B CA 1
ATOM 6167 C C . LEU B 2 363 ? 126.401 124.740 180.326 1.00 44.74 324 LEU B C 1
ATOM 6168 O O . LEU B 2 363 ? 126.222 123.865 179.470 1.00 44.74 324 LEU B O 1
ATOM 6173 N N . ARG B 2 364 ? 125.448 125.166 181.157 1.00 48.87 325 ARG B N 1
ATOM 6174 C CA . ARG B 2 364 ? 124.129 124.555 181.229 1.00 48.87 325 ARG B CA 1
ATOM 6175 C C . ARG B 2 364 ? 123.066 125.640 181.354 1.00 48.87 325 ARG B C 1
ATOM 6176 O O . ARG B 2 364 ? 123.370 126.814 181.574 1.00 48.87 325 ARG B O 1
ATOM 6184 N N . VAL B 2 365 ? 121.805 125.233 181.211 1.00 52.50 326 VAL B N 1
ATOM 6185 C CA . VAL B 2 365 ? 120.672 126.149 181.206 1.00 52.50 326 VAL B CA 1
ATOM 6186 C C . VAL B 2 365 ? 119.756 125.832 182.385 1.00 52.50 326 VAL B C 1
ATOM 6187 O O . VAL B 2 365 ? 119.929 124.838 183.090 1.00 52.50 326 VAL B O 1
ATOM 6191 N N . ARG B 2 366 ? 118.765 126.698 182.582 1.00 59.45 327 ARG B N 1
ATOM 6192 C CA . ARG B 2 366 ? 117.825 126.585 183.688 1.00 59.45 327 ARG B CA 1
ATOM 6193 C C . ARG B 2 366 ? 116.679 125.642 183.349 1.00 59.45 327 ARG B C 1
ATOM 6194 O O . ARG B 2 366 ? 116.315 125.463 182.185 1.00 59.45 327 ARG B O 1
ATOM 6202 N N . ASN B 2 367 ? 116.105 125.046 184.390 1.00 66.84 328 ASN B N 1
ATOM 6203 C CA . ASN B 2 367 ? 114.912 124.230 184.236 1.00 66.84 328 ASN B CA 1
ATOM 6204 C C . ASN B 2 367 ? 113.682 125.118 184.113 1.00 66.84 328 ASN B C 1
ATOM 6205 O O . ASN B 2 367 ? 113.561 126.135 184.801 1.00 66.84 328 ASN B O 1
ATOM 6210 N N . GLY B 2 368 ? 112.765 124.725 183.235 1.00 69.77 329 GLY B N 1
ATOM 6211 C CA . GLY B 2 368 ? 111.569 125.515 183.023 1.00 69.77 329 GLY B CA 1
ATOM 6212 C C . GLY B 2 368 ? 111.808 126.818 182.298 1.00 69.77 329 GLY B C 1
ATOM 6213 O O . GLY B 2 368 ? 111.035 127.765 182.468 1.00 69.77 329 GLY B O 1
ATOM 6214 N N . SER B 2 369 ? 112.864 126.895 181.494 1.00 69.83 330 SER B N 1
ATOM 6215 C CA . SER B 2 369 ? 113.185 128.102 180.748 1.00 69.83 330 SER B CA 1
ATOM 6216 C C . SER B 2 369 ? 112.428 128.209 179.431 1.00 69.83 330 SER B C 1
ATOM 6217 O O . SER B 2 369 ? 112.532 129.238 178.757 1.00 69.83 330 SER B O 1
ATOM 6220 N N . CYS B 2 370 ? 111.679 127.181 179.046 1.00 82.39 331 CYS B N 1
ATOM 6221 C CA . CYS B 2 370 ? 110.853 127.224 177.853 1.00 82.39 331 CYS B CA 1
ATOM 6222 C C . CYS B 2 370 ? 109.398 127.450 178.260 1.00 82.39 331 CYS B C 1
ATOM 6223 O O . CYS B 2 370 ? 109.086 127.692 179.429 1.00 82.39 331 CYS B O 1
ATOM 6226 N N . SER B 2 371 ? 108.492 127.366 177.288 1.00 94.29 332 SER B N 1
ATOM 6227 C CA . SER B 2 371 ? 107.061 127.506 177.542 1.00 94.29 332 SER B CA 1
ATOM 6228 C C . SER B 2 371 ? 106.338 126.389 176.805 1.00 94.29 332 SER B C 1
ATOM 6229 O O . SER B 2 371 ? 106.251 126.411 175.574 1.00 94.29 332 SER B O 1
ATOM 6232 N N . ILE B 2 372 ? 105.822 125.418 177.552 1.00 98.66 333 ILE B N 1
ATOM 6233 C CA . ILE B 2 372 ? 105.089 124.299 176.965 1.00 98.66 333 ILE B CA 1
ATOM 6234 C C . ILE B 2 372 ? 103.610 124.658 176.892 1.00 98.66 333 ILE B C 1
ATOM 6235 O O . ILE B 2 372 ? 103.117 125.424 177.733 1.00 98.66 333 ILE B O 1
ATOM 6240 N N . PRO B 2 373 ? 102.871 124.148 175.910 1.00 102.51 334 PRO B N 1
ATOM 6241 C CA . PRO B 2 373 ? 101.437 124.444 175.838 1.00 102.51 334 PRO B CA 1
ATOM 6242 C C . PRO B 2 373 ? 100.680 123.846 177.012 1.00 102.51 334 PRO B C 1
ATOM 6243 O O . PRO B 2 373 ? 101.083 122.837 177.596 1.00 102.51 334 PRO B O 1
ATOM 6247 N N . GLN B 2 374 ? 99.564 124.493 177.357 1.00 104.57 335 GLN B N 1
ATOM 6248 C CA . GLN B 2 374 ? 98.726 124.014 178.450 1.00 104.57 335 GLN B CA 1
ATOM 6249 C C . GLN B 2 374 ? 98.090 122.665 178.146 1.00 104.57 335 GLN B C 1
ATOM 6250 O O . GLN B 2 374 ? 97.662 121.973 179.076 1.00 104.57 335 GLN B O 1
ATOM 6256 N N . ASP B 2 375 ? 98.013 122.280 176.870 1.00 105.45 336 ASP B N 1
ATOM 6257 C CA . ASP B 2 375 ? 97.407 121.002 176.513 1.00 105.45 336 ASP B CA 1
ATOM 6258 C C . ASP B 2 375 ? 98.211 119.833 177.068 1.00 105.45 336 ASP B C 1
ATOM 6259 O O . ASP B 2 375 ? 97.639 118.852 177.556 1.00 105.45 336 ASP B O 1
ATOM 6264 N N . LEU B 2 376 ? 99.539 119.919 177.003 1.00 104.33 337 LEU B N 1
ATOM 6265 C CA . LEU B 2 376 ? 100.423 118.846 177.442 1.00 104.33 337 LEU B CA 1
ATOM 6266 C C . LEU B 2 376 ? 101.146 119.194 178.739 1.00 104.33 337 LEU B C 1
ATOM 6267 O O . LEU B 2 376 ? 102.267 118.738 178.973 1.00 104.33 337 LEU B O 1
ATOM 6272 N N . ARG B 2 377 ? 100.516 119.996 179.594 1.00 103.01 338 ARG B N 1
ATOM 6273 C CA . ARG B 2 377 ? 101.124 120.411 180.851 1.00 103.01 338 ARG B CA 1
ATOM 6274 C C . ARG B 2 377 ? 100.976 119.371 181.956 1.00 103.01 338 ARG B C 1
ATOM 6275 O O . ARG B 2 377 ? 101.189 119.698 183.128 1.00 103.01 338 ARG B O 1
ATOM 6283 N N . ASP B 2 378 ? 100.617 118.138 181.615 1.00 106.22 339 ASP B N 1
ATOM 6284 C CA . ASP B 2 378 ? 100.521 117.053 182.584 1.00 106.22 339 ASP B CA 1
ATOM 6285 C C . ASP B 2 378 ? 101.503 115.926 182.313 1.00 106.22 339 ASP B C 1
ATOM 6286 O O . ASP B 2 378 ? 102.104 115.400 183.253 1.00 106.22 339 ASP B O 1
ATOM 6291 N N . GLU B 2 379 ? 101.685 115.543 181.053 1.00 105.82 340 GLU B N 1
ATOM 6292 C CA . GLU B 2 379 ? 102.627 114.497 180.680 1.00 105.82 340 GLU B CA 1
ATOM 6293 C C . GLU B 2 379 ? 104.042 115.021 180.474 1.00 105.82 340 GLU B C 1
ATOM 6294 O O . GLU B 2 379 ? 104.969 114.219 180.325 1.00 105.82 340 GLU B O 1
ATOM 6300 N N . ILE B 2 380 ? 104.230 116.338 180.459 1.00 99.58 341 ILE B N 1
ATOM 6301 C CA . ILE B 2 380 ? 105.544 116.957 180.332 1.00 99.58 341 ILE B CA 1
ATOM 6302 C C . ILE B 2 380 ? 105.690 117.942 181.482 1.00 99.58 341 ILE B C 1
ATOM 6303 O O . ILE B 2 380 ? 104.924 118.909 181.577 1.00 99.58 341 ILE B O 1
ATOM 6308 N N . LYS B 2 381 ? 106.669 117.705 182.353 1.00 91.22 342 LYS B N 1
ATOM 6309 C CA . LYS B 2 381 ? 106.878 118.532 183.535 1.00 91.22 342 LYS B CA 1
ATOM 6310 C C . LYS B 2 381 ? 108.084 119.454 183.403 1.00 91.22 342 LYS B C 1
ATOM 6311 O O . LYS B 2 381 ? 107.985 120.650 183.691 1.00 91.22 342 LYS B O 1
ATOM 6317 N N . GLU B 2 382 ? 109.221 118.920 182.974 1.00 81.76 343 GLU B N 1
ATOM 6318 C CA . GLU B 2 382 ? 110.458 119.678 182.875 1.00 81.76 343 GLU B CA 1
ATOM 6319 C C . GLU B 2 382 ? 110.815 119.933 181.416 1.00 81.76 343 GLU B C 1
ATOM 6320 O O . GLU B 2 382 ? 110.525 119.123 180.533 1.00 81.76 343 GLU B O 1
ATOM 6326 N N . CYS B 2 383 ? 111.451 121.077 181.173 1.00 72.47 344 CYS B N 1
ATOM 6327 C CA . CYS B 2 383 ? 111.807 121.480 179.819 1.00 72.47 344 CYS B CA 1
ATOM 6328 C C . CYS B 2 383 ? 112.989 122.434 179.875 1.00 72.47 344 CYS B C 1
ATOM 6329 O O . CYS B 2 383 ? 113.011 123.346 180.707 1.00 72.47 344 CYS B O 1
ATOM 6332 N N . TYR B 2 384 ? 113.958 122.225 178.989 1.00 59.54 345 TYR B N 1
ATOM 6333 C CA . TYR B 2 384 ? 115.151 123.055 178.905 1.00 59.54 345 TYR B CA 1
ATOM 6334 C C . TYR B 2 384 ? 115.251 123.641 177.505 1.00 59.54 345 TYR B C 1
ATOM 6335 O O . TYR B 2 384 ? 115.124 122.915 176.515 1.00 59.54 345 TYR B O 1
ATOM 6344 N N . ASP B 2 385 ? 115.490 124.946 177.427 1.00 58.02 346 ASP B N 1
ATOM 6345 C CA . ASP B 2 385 ? 115.567 125.628 176.146 1.00 58.02 346 ASP B CA 1
ATOM 6346 C C . ASP B 2 385 ? 116.966 125.476 175.550 1.00 58.02 346 ASP B C 1
ATOM 6347 O O . ASP B 2 385 ? 117.848 124.829 176.119 1.00 58.02 346 ASP B O 1
ATOM 6352 N N . VAL B 2 386 ? 117.170 126.076 174.379 1.00 52.39 347 VAL B N 1
ATOM 6353 C CA . VAL B 2 386 ? 118.477 126.092 173.735 1.00 52.39 347 VAL B CA 1
ATOM 6354 C C . VAL B 2 386 ? 119.376 127.056 174.495 1.00 52.39 347 VAL B C 1
ATOM 6355 O O . VAL B 2 386 ? 118.897 127.856 175.305 1.00 52.39 347 VAL B O 1
ATOM 6359 N N . TYR B 2 387 ? 120.681 126.989 174.246 1.00 50.23 348 TYR B N 1
ATOM 6360 C CA . TYR B 2 387 ? 121.610 127.824 174.993 1.00 50.23 348 TYR B CA 1
ATOM 6361 C C . TYR B 2 387 ? 121.471 129.288 174.600 1.00 50.23 348 TYR B C 1
ATOM 6362 O O . TYR B 2 387 ? 121.299 129.622 173.425 1.00 50.23 348 TYR B O 1
ATOM 6371 N N . SER B 2 388 ? 121.557 130.159 175.600 1.00 57.06 349 SER B N 1
ATOM 6372 C CA . SER B 2 388 ? 121.568 131.604 175.435 1.00 57.06 349 SER B CA 1
ATOM 6373 C C . SER B 2 388 ? 121.904 132.221 176.781 1.00 57.06 349 SER B C 1
ATOM 6374 O O . SER B 2 388 ? 121.605 131.642 177.829 1.00 57.06 349 SER B O 1
ATOM 6377 N N . VAL B 2 389 ? 122.536 133.396 176.745 1.00 61.28 350 VAL B N 1
ATOM 6378 C CA . VAL B 2 389 ? 122.903 134.074 177.982 1.00 61.28 350 VAL B CA 1
ATOM 6379 C C . VAL B 2 389 ? 121.675 134.459 178.792 1.00 61.28 350 VAL B C 1
ATOM 6380 O O . VAL B 2 389 ? 121.765 134.626 180.012 1.00 61.28 350 VAL B O 1
ATOM 6384 N N . SER B 2 390 ? 120.521 134.607 178.141 1.00 64.00 351 SER B N 1
ATOM 6385 C CA . SER B 2 390 ? 119.279 134.874 178.852 1.00 64.00 351 SER B CA 1
ATOM 6386 C C . SER B 2 390 ? 118.722 133.640 179.546 1.00 64.00 351 SER B C 1
ATOM 6387 O O . SER B 2 390 ? 117.946 133.779 180.497 1.00 64.00 351 SER B O 1
ATOM 6390 N N . SER B 2 391 ? 119.097 132.444 179.097 1.00 59.05 352 SER B N 1
ATOM 6391 C CA . SER B 2 391 ? 118.532 131.202 179.606 1.00 59.05 352 SER B CA 1
ATOM 6392 C C . SER B 2 391 ? 119.533 130.370 180.397 1.00 59.05 352 SER B C 1
ATOM 6393 O O . SER B 2 391 ? 119.189 129.272 180.844 1.00 59.05 352 SER B O 1
ATOM 6396 N N . GLU B 2 392 ? 120.754 130.858 180.583 1.00 58.38 353 GLU B N 1
ATOM 6397 C CA . GLU B 2 392 ? 121.778 130.065 181.244 1.00 58.38 353 GLU B CA 1
ATOM 6398 C C . GLU B 2 392 ? 121.575 130.058 182.754 1.00 58.38 353 GLU B C 1
ATOM 6399 O O . GLU B 2 392 ? 121.033 130.999 183.338 1.00 58.38 353 GLU B O 1
ATOM 6405 N N . ASP B 2 393 ? 122.010 128.969 183.380 1.00 54.77 354 ASP B N 1
ATOM 6406 C CA . ASP B 2 393 ? 121.835 128.763 184.809 1.00 54.77 354 ASP B CA 1
ATOM 6407 C C . ASP B 2 393 ? 122.991 129.378 185.584 1.00 54.77 354 ASP B C 1
ATOM 6408 O O . ASP B 2 393 ? 124.138 129.363 185.128 1.00 54.77 354 ASP B O 1
ATOM 6413 N N . ARG B 2 394 ? 122.681 129.918 186.766 1.00 52.43 355 ARG B N 1
ATOM 6414 C CA . ARG B 2 394 ? 123.700 130.529 187.611 1.00 52.43 355 ARG B CA 1
ATOM 6415 C C . ARG B 2 394 ? 123.564 130.114 189.073 1.00 52.43 355 ARG B C 1
ATOM 6416 O O . ARG B 2 394 ? 124.135 130.774 189.948 1.00 52.43 355 ARG B O 1
ATOM 6424 N N . ALA B 2 395 ? 122.831 129.045 189.361 1.00 52.78 356 ALA B N 1
ATOM 6425 C CA . ALA B 2 395 ? 122.585 128.648 190.735 1.00 52.78 356 ALA B CA 1
ATOM 6426 C C . ALA B 2 395 ? 123.344 127.371 191.079 1.00 52.78 356 ALA B C 1
ATOM 6427 O O . ALA B 2 395 ? 123.603 126.541 190.203 1.00 52.78 356 ALA B O 1
ATOM 6429 N N . PRO B 2 396 ? 123.724 127.189 192.344 1.00 53.42 357 PRO B N 1
ATOM 6430 C CA . PRO B 2 396 ? 124.378 125.939 192.742 1.00 53.42 357 PRO B CA 1
ATOM 6431 C C . PRO B 2 396 ? 123.453 124.748 192.551 1.00 53.42 357 PRO B C 1
ATOM 6432 O O . PRO B 2 396 ? 122.236 124.845 192.714 1.00 53.42 357 PRO B O 1
ATOM 6436 N N . PHE B 2 397 ? 124.049 123.612 192.201 1.00 52.37 358 PHE B N 1
ATOM 6437 C CA . PHE B 2 397 ? 123.284 122.395 191.983 1.00 52.37 358 PHE B CA 1
ATOM 6438 C C . PHE B 2 397 ? 124.058 121.212 192.538 1.00 52.37 358 PHE B C 1
ATOM 6439 O O . PHE B 2 397 ? 125.286 121.242 192.647 1.00 52.37 358 PHE B O 1
ATOM 6447 N N . GLY B 2 398 ? 123.319 120.165 192.891 1.00 57.90 359 GLY B N 1
ATOM 6448 C CA . GLY B 2 398 ? 123.906 118.948 193.395 1.00 57.90 359 GLY B CA 1
ATOM 6449 C C . GLY B 2 398 ? 124.637 119.148 194.706 1.00 57.90 359 GLY B C 1
ATOM 6450 O O . GLY B 2 398 ? 124.287 120.007 195.521 1.00 57.90 359 GLY B O 1
ATOM 6451 N N . PRO B 2 399 ? 125.678 118.354 194.927 1.00 58.54 360 PRO B N 1
ATOM 6452 C CA . PRO B 2 399 ? 126.457 118.478 196.165 1.00 58.54 360 PRO B CA 1
ATOM 6453 C C . PRO B 2 399 ? 127.355 119.700 196.150 1.00 58.54 360 PRO B C 1
ATOM 6454 O O . PRO B 2 399 ? 128.519 119.609 195.748 1.00 58.54 360 PRO B O 1
ATOM 6458 N N . ARG B 2 400 ? 126.835 120.845 196.587 1.00 62.08 361 ARG B N 1
ATOM 6459 C CA . ARG B 2 400 ? 127.571 122.094 196.444 1.00 62.08 361 ARG B CA 1
ATOM 6460 C C . ARG B 2 400 ? 128.791 122.091 197.356 1.00 62.08 361 ARG B C 1
ATOM 6461 O O . ARG B 2 400 ? 128.716 122.472 198.528 1.00 62.08 361 ARG B O 1
ATOM 6469 N N . ASN B 2 401 ? 129.925 121.662 196.807 1.00 66.22 362 ASN B N 1
ATOM 6470 C CA . ASN B 2 401 ? 131.164 121.489 197.551 1.00 66.22 362 ASN B CA 1
ATOM 6471 C C . ASN B 2 401 ? 132.229 122.497 197.157 1.00 66.22 362 ASN B C 1
ATOM 6472 O O . ASN B 2 401 ? 132.736 123.225 198.018 1.00 66.22 362 ASN B O 1
ATOM 6477 N N . GLY B 2 402 ? 132.580 122.566 195.876 1.00 58.60 363 GLY B N 1
ATOM 6478 C CA . GLY B 2 402 ? 133.644 123.443 195.433 1.00 58.60 363 GLY B CA 1
ATOM 6479 C C . GLY B 2 402 ? 133.308 124.214 194.176 1.00 58.60 363 GLY B C 1
ATOM 6480 O O . GLY B 2 402 ? 132.146 124.553 193.939 1.00 58.60 363 GLY B O 1
ATOM 6481 N N . THR B 2 403 ? 134.323 124.495 193.358 1.00 50.52 364 THR B N 1
ATOM 6482 C CA . THR B 2 403 ? 134.125 125.278 192.146 1.00 50.52 364 THR B CA 1
ATOM 6483 C C . THR B 2 403 ? 133.386 124.514 191.058 1.00 50.52 364 THR B C 1
ATOM 6484 O O . THR B 2 403 ? 132.896 125.142 190.114 1.00 50.52 364 THR B O 1
ATOM 6488 N N . ALA B 2 404 ? 133.292 123.189 191.161 1.00 48.54 365 ALA B N 1
ATOM 6489 C CA . ALA B 2 404 ? 132.611 122.400 190.144 1.00 48.54 365 ALA B CA 1
ATOM 6490 C C . ALA B 2 404 ? 131.095 122.473 190.250 1.00 48.54 365 ALA B C 1
ATOM 6491 O O . ALA B 2 404 ? 130.407 122.065 189.308 1.00 48.54 365 ALA B O 1
ATOM 6493 N N . TRP B 2 405 ? 130.559 122.975 191.361 1.00 50.94 366 TRP B N 1
ATOM 6494 C CA . TRP B 2 405 ? 129.119 123.065 191.564 1.00 50.94 366 TRP B CA 1
ATOM 6495 C C . TRP B 2 405 ? 128.650 124.493 191.807 1.00 50.94 366 TRP B C 1
ATOM 6496 O O . TRP B 2 405 ? 127.508 124.693 192.235 1.00 50.94 366 TRP B O 1
ATOM 6507 N N . ILE B 2 406 ? 129.496 125.488 191.554 1.00 49.76 367 ILE B N 1
ATOM 6508 C CA . ILE B 2 406 ? 129.176 126.888 191.804 1.00 49.76 367 ILE B CA 1
ATOM 6509 C C . ILE B 2 406 ? 129.457 127.677 190.534 1.00 49.76 367 ILE B C 1
ATOM 6510 O O . ILE B 2 406 ? 130.514 127.509 189.917 1.00 49.76 367 ILE B O 1
ATOM 6515 N N . TYR B 2 407 ? 128.515 128.530 190.145 1.00 47.82 368 TYR B N 1
ATOM 6516 C CA . TYR B 2 407 ? 128.700 129.366 188.968 1.00 47.82 368 TYR B CA 1
ATOM 6517 C C . TYR B 2 407 ? 129.840 130.353 189.185 1.00 47.82 368 TYR B C 1
ATOM 6518 O O . TYR B 2 407 ? 129.982 130.938 190.262 1.00 47.82 368 TYR B O 1
ATOM 6527 N N . THR B 2 408 ? 130.657 130.536 188.151 1.00 48.73 369 THR B N 1
ATOM 6528 C CA . THR B 2 408 ? 131.763 131.483 188.178 1.00 48.73 369 THR B CA 1
ATOM 6529 C C . THR B 2 408 ? 131.629 132.427 186.995 1.00 48.73 369 THR B C 1
ATOM 6530 O O . THR B 2 408 ? 131.453 131.979 185.859 1.00 48.73 369 THR B O 1
ATOM 6534 N N . SER B 2 409 ? 131.722 133.726 187.261 1.00 52.21 370 SER B N 1
ATOM 6535 C CA . SER B 2 409 ? 131.525 134.721 186.222 1.00 52.21 370 SER B CA 1
ATOM 6536 C C . SER B 2 409 ? 132.669 134.690 185.213 1.00 52.21 370 SER B C 1
ATOM 6537 O O . SER B 2 409 ? 133.756 134.169 185.476 1.00 52.21 370 SER B O 1
ATOM 6540 N N . GLU B 2 410 ? 132.403 135.257 184.034 1.00 52.86 371 GLU B N 1
ATOM 6541 C CA . GLU B 2 410 ? 133.422 135.313 182.990 1.00 52.86 371 GLU B CA 1
ATOM 6542 C C . GLU B 2 410 ? 134.612 136.158 183.423 1.00 52.86 371 GLU B C 1
ATOM 6543 O O . GLU B 2 410 ? 135.765 135.798 183.159 1.00 52.86 371 GLU B O 1
ATOM 6549 N N . LYS B 2 411 ? 134.353 137.291 184.078 1.00 56.18 372 LYS B N 1
ATOM 6550 C CA . LYS B 2 411 ? 135.441 138.151 184.531 1.00 56.18 372 LYS B CA 1
ATOM 6551 C C . LYS B 2 411 ? 136.300 137.452 185.576 1.00 56.18 372 LYS B C 1
ATOM 6552 O O . LYS B 2 411 ? 137.533 137.533 185.532 1.00 56.18 372 LYS B O 1
ATOM 6558 N N . ASP B 2 412 ? 135.668 136.757 186.523 1.00 55.93 373 ASP B N 1
ATOM 6559 C CA . ASP B 2 412 ? 136.410 136.025 187.542 1.00 55.93 373 ASP B CA 1
ATOM 6560 C C . ASP B 2 412 ? 137.102 134.788 186.989 1.00 55.93 373 ASP B C 1
ATOM 6561 O O . ASP B 2 412 ? 137.964 134.225 187.672 1.00 55.93 373 ASP B O 1
ATOM 6566 N N . LEU B 2 413 ? 136.748 134.353 185.783 1.00 51.92 374 LEU B N 1
ATOM 6567 C CA . LEU B 2 413 ? 137.367 133.196 185.156 1.00 51.92 374 LEU B CA 1
ATOM 6568 C C . LEU B 2 413 ? 138.352 133.576 184.059 1.00 51.92 374 LEU B C 1
ATOM 6569 O O . LEU B 2 413 ? 139.091 132.707 183.586 1.00 51.92 374 LEU B O 1
ATOM 6574 N N . ASN B 2 414 ? 138.385 134.850 183.660 1.00 53.45 375 ASN B N 1
ATOM 6575 C CA . ASN B 2 414 ? 139.272 135.341 182.605 1.00 53.45 375 ASN B CA 1
ATOM 6576 C C . ASN B 2 414 ? 139.093 134.547 181.313 1.00 53.45 375 ASN B C 1
ATOM 6577 O O . ASN B 2 414 ? 140.055 134.079 180.703 1.00 53.45 375 ASN B O 1
ATOM 6582 N N . GLY B 2 415 ? 137.839 134.400 180.897 1.00 51.19 376 GLY B N 1
ATOM 6583 C CA . GLY B 2 415 ? 137.529 133.700 179.668 1.00 51.19 376 GLY B CA 1
ATOM 6584 C C . GLY B 2 415 ? 136.963 134.612 178.602 1.00 51.19 376 GLY B C 1
ATOM 6585 O O . GLY B 2 415 ? 136.961 135.835 178.761 1.00 51.19 376 GLY B O 1
ATOM 6586 N N . SER B 2 416 ? 136.478 134.028 177.512 1.00 51.19 377 SER B N 1
ATOM 6587 C CA . SER B 2 416 ? 135.888 134.792 176.422 1.00 51.19 377 SER B CA 1
ATOM 6588 C C . SER B 2 416 ? 134.991 133.860 175.618 1.00 51.19 377 SER B C 1
ATOM 6589 O O . SER B 2 416 ? 134.902 132.661 175.894 1.00 51.19 377 SER B O 1
ATOM 6592 N N . SER B 2 417 ? 134.324 134.423 174.615 1.00 49.42 378 SER B N 1
ATOM 6593 C CA . SER B 2 417 ? 133.439 133.640 173.770 1.00 49.42 378 SER B CA 1
ATOM 6594 C C . SER B 2 417 ? 134.247 132.675 172.904 1.00 49.42 378 SER B C 1
ATOM 6595 O O . SER B 2 417 ? 135.471 132.776 172.785 1.00 49.42 378 SER B O 1
ATOM 6598 N N . HIS B 2 418 ? 133.546 131.721 172.297 1.00 45.21 379 HIS B N 1
ATOM 6599 C CA . HIS B 2 418 ? 134.200 130.712 171.477 1.00 45.21 379 HIS B CA 1
ATOM 6600 C C . HIS B 2 418 ? 133.688 130.628 170.048 1.00 45.21 379 HIS B C 1
ATOM 6601 O O . HIS B 2 418 ? 134.481 130.338 169.150 1.00 45.21 379 HIS B O 1
ATOM 6608 N N . TRP B 2 419 ? 132.399 130.874 169.808 1.00 45.80 380 TRP B N 1
ATOM 6609 C CA . TRP B 2 419 ? 131.777 130.688 168.495 1.00 45.80 380 TRP B CA 1
ATOM 6610 C C . TRP B 2 419 ? 131.907 129.233 168.033 1.00 45.80 380 TRP B C 1
ATOM 6611 O O . TRP B 2 419 ? 132.607 128.904 167.075 1.00 45.80 380 TRP B O 1
ATOM 6622 N N . GLY B 2 420 ? 131.223 128.363 168.769 1.00 45.88 381 GLY B N 1
ATOM 6623 C CA . GLY B 2 420 ? 131.164 126.959 168.415 1.00 45.88 381 GLY B CA 1
ATOM 6624 C C . GLY B 2 420 ? 130.348 126.696 167.165 1.00 45.88 381 GLY B C 1
ATOM 6625 O O . GLY B 2 420 ? 130.103 127.609 166.373 1.00 45.88 381 GLY B O 1
ATOM 6626 N N . ILE B 2 421 ? 129.916 125.450 166.976 1.00 45.54 382 ILE B N 1
ATOM 6627 C CA . ILE B 2 421 ? 129.187 125.095 165.763 1.00 45.54 382 ILE B CA 1
ATOM 6628 C C . ILE B 2 421 ? 127.724 125.506 165.867 1.00 45.54 382 ILE B C 1
ATOM 6629 O O . ILE B 2 421 ? 127.165 126.104 164.941 1.00 45.54 382 ILE B O 1
ATOM 6634 N N . ILE B 2 422 ? 127.081 125.196 166.992 1.00 46.63 383 ILE B N 1
ATOM 6635 C CA . ILE B 2 422 ? 125.656 125.477 167.130 1.00 46.63 383 ILE B CA 1
ATOM 6636 C C . ILE B 2 422 ? 125.421 126.909 167.593 1.00 46.63 383 ILE B C 1
ATOM 6637 O O . ILE B 2 422 ? 124.546 127.605 167.067 1.00 46.63 383 ILE B O 1
ATOM 6642 N N . ALA B 2 423 ? 126.188 127.377 168.574 1.00 44.97 384 ALA B N 1
ATOM 6643 C CA . ALA B 2 423 ? 125.977 128.700 169.141 1.00 44.97 384 ALA B CA 1
ATOM 6644 C C . ALA B 2 423 ? 127.322 129.299 169.527 1.00 44.97 384 ALA B C 1
ATOM 6645 O O . ALA B 2 423 ? 128.380 128.715 169.283 1.00 44.97 384 ALA B O 1
ATOM 6647 N N . THR B 2 424 ? 127.269 130.482 170.132 1.00 44.78 385 THR B N 1
ATOM 6648 C CA . THR B 2 424 ? 128.446 131.179 170.638 1.00 44.78 385 THR B CA 1
ATOM 6649 C C . THR B 2 424 ? 128.389 131.138 172.159 1.00 44.78 385 THR B C 1
ATOM 6650 O O . THR B 2 424 ? 127.549 131.804 172.772 1.00 44.78 385 THR B O 1
ATOM 6654 N N . TYR B 2 425 ? 129.280 130.360 172.763 1.00 44.03 386 TYR B N 1
ATOM 6655 C CA . TYR B 2 425 ? 129.240 130.109 174.194 1.00 44.03 386 TYR B CA 1
ATOM 6656 C C . TYR B 2 425 ? 130.083 131.126 174.949 1.00 44.03 386 TYR B C 1
ATOM 6657 O O . TYR B 2 425 ? 131.107 131.603 174.457 1.00 44.03 386 TYR B O 1
ATOM 6666 N N . SER B 2 426 ? 129.639 131.452 176.158 1.00 47.84 387 SER B N 1
ATOM 6667 C CA . SER B 2 426 ? 130.313 132.438 176.985 1.00 47.84 387 SER B CA 1
ATOM 6668 C C . SER B 2 426 ? 131.552 131.828 177.635 1.00 47.84 387 SER B C 1
ATOM 6669 O O . SER B 2 426 ? 131.825 130.630 177.522 1.00 47.84 387 SER B O 1
ATOM 6672 N N . GLY B 2 427 ? 132.318 132.667 178.323 1.00 46.14 388 GLY B N 1
ATOM 6673 C CA . GLY B 2 427 ? 133.495 132.231 179.038 1.00 46.14 388 GLY B CA 1
ATOM 6674 C C . GLY B 2 427 ? 133.262 131.824 180.472 1.00 46.14 388 GLY B C 1
ATOM 6675 O O . GLY B 2 427 ? 134.223 131.527 181.186 1.00 46.14 388 GLY B O 1
ATOM 6676 N N . ALA B 2 428 ? 132.013 131.807 180.920 1.00 46.66 389 ALA B N 1
ATOM 6677 C CA . ALA B 2 428 ? 131.659 131.443 182.279 1.00 46.66 389 ALA B CA 1
ATOM 6678 C C . ALA B 2 428 ? 131.243 129.976 182.329 1.00 46.66 389 ALA B C 1
ATOM 6679 O O . ALA B 2 428 ? 131.378 129.234 181.352 1.00 46.66 389 ALA B O 1
ATOM 6681 N N . GLY B 2 429 ? 130.732 129.543 183.479 1.00 43.64 390 GLY B N 1
ATOM 6682 C CA . GLY B 2 429 ? 130.230 128.199 183.635 1.00 43.64 390 GLY B CA 1
ATOM 6683 C C . GLY B 2 429 ? 130.749 127.573 184.906 1.00 43.64 390 GLY B C 1
ATOM 6684 O O . GLY B 2 429 ? 131.233 128.262 185.811 1.00 43.64 390 GLY B O 1
ATOM 6685 N N . TYR B 2 430 ? 130.645 126.249 184.974 1.00 45.84 391 TYR B N 1
ATOM 6686 C CA . TYR B 2 430 ? 131.111 125.471 186.115 1.00 45.84 391 TYR B CA 1
ATOM 6687 C C . TYR B 2 430 ? 132.381 124.740 185.705 1.00 45.84 391 TYR B C 1
ATOM 6688 O O . TYR B 2 430 ? 132.361 123.948 184.759 1.00 45.84 391 TYR B O 1
ATOM 6697 N N . TYR B 2 431 ? 133.475 124.992 186.417 1.00 44.84 392 TYR B N 1
ATOM 6698 C CA . TYR B 2 431 ? 134.783 124.509 186.006 1.00 44.84 392 TYR B CA 1
ATOM 6699 C C . TYR B 2 431 ? 135.448 123.729 187.130 1.00 44.84 392 TYR B C 1
ATOM 6700 O O . TYR B 2 431 ? 135.121 123.885 188.308 1.00 44.84 392 TYR B O 1
ATOM 6709 N N . LEU B 2 432 ? 136.392 122.877 186.737 1.00 44.55 393 LEU B N 1
ATOM 6710 C CA . LEU B 2 432 ? 137.225 122.126 187.664 1.00 44.55 393 LEU B CA 1
ATOM 6711 C C . LEU B 2 432 ? 138.633 122.009 187.101 1.00 44.55 393 LEU B C 1
ATOM 6712 O O . LEU B 2 432 ? 138.821 121.775 185.901 1.00 44.55 393 LEU B O 1
ATOM 6717 N N . ASP B 2 433 ? 139.620 122.171 187.978 1.00 50.22 394 ASP B N 1
ATOM 6718 C CA . ASP B 2 433 ? 141.025 122.019 187.627 1.00 50.22 394 ASP B CA 1
ATOM 6719 C C . ASP B 2 433 ? 141.501 120.640 188.057 1.00 50.22 394 ASP B C 1
ATOM 6720 O O . ASP B 2 433 ? 141.370 120.270 189.228 1.00 50.22 394 ASP B O 1
ATOM 6725 N N . LEU B 2 434 ? 142.054 119.886 187.113 1.00 47.98 395 LEU B N 1
ATOM 6726 C CA . LEU B 2 434 ? 142.502 118.528 187.383 1.00 47.98 395 LEU B CA 1
ATOM 6727 C C . LEU B 2 434 ? 143.872 118.571 188.058 1.00 47.98 395 LEU B C 1
ATOM 6728 O O . LEU B 2 434 ? 144.360 119.630 188.460 1.00 47.98 395 LEU B O 1
ATOM 6733 N N . SER B 2 435 ? 144.511 117.415 188.196 1.00 52.98 396 SER B N 1
ATOM 6734 C CA . SER B 2 435 ? 145.767 117.293 188.921 1.00 52.98 396 SER B CA 1
ATOM 6735 C C . SER B 2 435 ? 146.911 116.988 187.959 1.00 52.98 396 SER B C 1
ATOM 6736 O O . SER B 2 435 ? 146.717 116.802 186.755 1.00 52.98 396 SER B O 1
ATOM 6739 N N . ARG B 2 436 ? 148.123 116.939 188.511 1.00 56.70 397 ARG B N 1
ATOM 6740 C CA . ARG B 2 436 ? 149.326 116.676 187.734 1.00 56.70 397 ARG B CA 1
ATOM 6741 C C . ARG B 2 436 ? 149.627 115.193 187.575 1.00 56.70 397 ARG B C 1
ATOM 6742 O O . ARG B 2 436 ? 150.519 114.841 186.796 1.00 56.70 397 ARG B O 1
ATOM 6750 N N . THR B 2 437 ? 148.915 114.322 188.284 1.00 57.23 398 THR B N 1
ATOM 6751 C CA . THR B 2 437 ? 149.133 112.887 188.215 1.00 57.23 398 THR B CA 1
ATOM 6752 C C . THR B 2 437 ? 147.832 112.185 187.855 1.00 57.23 398 THR B C 1
ATOM 6753 O O . THR B 2 437 ? 146.739 112.696 188.113 1.00 57.23 398 THR B O 1
ATOM 6757 N N . ARG B 2 438 ? 147.963 111.004 187.250 1.00 55.82 399 ARG B N 1
ATOM 6758 C CA . ARG B 2 438 ? 146.789 110.289 186.759 1.00 55.82 399 ARG B CA 1
ATOM 6759 C C . ARG B 2 438 ? 145.908 109.801 187.903 1.00 55.82 399 ARG B C 1
ATOM 6760 O O . ARG B 2 438 ? 144.678 109.787 187.780 1.00 55.82 399 ARG B O 1
ATOM 6768 N N . GLU B 2 439 ? 146.515 109.398 189.021 1.00 62.03 400 GLU B N 1
ATOM 6769 C CA . GLU B 2 439 ? 145.744 108.810 190.112 1.00 62.03 400 GLU B CA 1
ATOM 6770 C C . GLU B 2 439 ? 144.736 109.792 190.694 1.00 62.03 400 GLU B C 1
ATOM 6771 O O . GLU B 2 439 ? 143.591 109.415 190.966 1.00 62.03 400 GLU B O 1
ATOM 6777 N N . GLU B 2 440 ? 145.135 111.047 190.896 1.00 59.70 401 GLU B N 1
ATOM 6778 C CA . GLU B 2 440 ? 144.232 112.047 191.453 1.00 59.70 401 GLU B CA 1
ATOM 6779 C C . GLU B 2 440 ? 143.190 112.517 190.446 1.00 59.70 401 GLU B C 1
ATOM 6780 O O . GLU B 2 440 ? 142.024 112.714 190.807 1.00 59.70 401 GLU B O 1
ATOM 6786 N N . THR B 2 441 ? 143.589 112.706 189.186 1.00 53.88 402 THR B N 1
ATOM 6787 C CA . THR B 2 441 ? 142.635 113.115 188.161 1.00 53.88 402 THR B CA 1
ATOM 6788 C C . THR B 2 441 ? 141.570 112.050 187.946 1.00 53.88 402 THR B C 1
ATOM 6789 O O . THR B 2 441 ? 140.392 112.369 187.746 1.00 53.88 402 THR B O 1
ATOM 6793 N N . ALA B 2 442 ? 141.964 110.775 187.976 1.00 55.77 403 ALA B N 1
ATOM 6794 C CA . ALA B 2 442 ? 140.993 109.699 187.824 1.00 55.77 403 ALA B CA 1
ATOM 6795 C C . ALA B 2 442 ? 139.980 109.708 188.959 1.00 55.77 403 ALA B C 1
ATOM 6796 O O . ALA B 2 442 ? 138.778 109.533 188.730 1.00 55.77 403 ALA B O 1
ATOM 6798 N N . ALA B 2 443 ? 140.446 109.912 190.193 1.00 54.83 404 ALA B N 1
ATOM 6799 C CA . ALA B 2 443 ? 139.529 109.990 191.325 1.00 54.83 404 ALA B CA 1
ATOM 6800 C C . ALA B 2 443 ? 138.594 111.184 191.197 1.00 54.83 404 ALA B C 1
ATOM 6801 O O . ALA B 2 443 ? 137.397 111.080 191.491 1.00 54.83 404 ALA B O 1
ATOM 6803 N N . GLN B 2 444 ? 139.121 112.330 190.759 1.00 51.40 405 GLN B N 1
ATOM 6804 C CA . GLN B 2 444 ? 138.280 113.510 190.585 1.00 51.40 405 GLN B CA 1
ATOM 6805 C C . GLN B 2 444 ? 137.207 113.275 189.530 1.00 51.40 405 GLN B C 1
ATOM 6806 O O . GLN B 2 444 ? 136.043 113.646 189.723 1.00 51.40 405 GLN B O 1
ATOM 6812 N N . VAL B 2 445 ? 137.577 112.655 188.410 1.00 52.07 406 VAL B N 1
ATOM 6813 C CA . VAL B 2 445 ? 136.609 112.402 187.348 1.00 52.07 406 VAL B CA 1
ATOM 6814 C C . VAL B 2 445 ? 135.581 111.369 187.794 1.00 52.07 406 VAL B C 1
ATOM 6815 O O . VAL B 2 445 ? 134.394 111.473 187.466 1.00 52.07 406 VAL B O 1
ATOM 6819 N N . ALA B 2 446 ? 136.011 110.359 188.554 1.00 52.43 407 ALA B N 1
ATOM 6820 C CA . ALA B 2 446 ? 135.065 109.383 189.083 1.00 52.43 407 ALA B CA 1
ATOM 6821 C C . ALA B 2 446 ? 134.075 110.039 190.036 1.00 52.43 407 ALA B C 1
ATOM 6822 O O . ALA B 2 446 ? 132.882 109.717 190.022 1.00 52.43 407 ALA B O 1
ATOM 6824 N N . SER B 2 447 ? 134.554 110.956 190.879 1.00 51.76 408 SER B N 1
ATOM 6825 C CA . SER B 2 447 ? 133.652 111.683 191.768 1.00 51.76 408 SER B CA 1
ATOM 6826 C C . SER B 2 447 ? 132.685 112.555 190.978 1.00 51.76 408 SER B C 1
ATOM 6827 O O . SER B 2 447 ? 131.505 112.661 191.328 1.00 51.76 408 SER B O 1
ATOM 6830 N N . LEU B 2 448 ? 133.171 113.197 189.913 1.00 50.11 409 LEU B N 1
ATOM 6831 C CA . LEU B 2 448 ? 132.292 114.002 189.071 1.00 50.11 409 LEU B CA 1
ATOM 6832 C C . LEU B 2 448 ? 131.253 113.147 188.359 1.00 50.11 409 LEU B C 1
ATOM 6833 O O . LEU B 2 448 ? 130.154 113.626 188.066 1.00 50.11 409 LEU B O 1
ATOM 6838 N N . LYS B 2 449 ? 131.592 111.900 188.037 1.00 52.86 410 LYS B N 1
ATOM 6839 C CA . LYS B 2 449 ? 130.634 111.019 187.379 1.00 52.86 410 LYS B CA 1
ATOM 6840 C C . LYS B 2 449 ? 129.611 110.460 188.361 1.00 52.86 410 LYS B C 1
ATOM 6841 O O . LYS B 2 449 ? 128.431 110.327 188.019 1.00 52.86 410 LYS B O 1
ATOM 6847 N N . LYS B 2 450 ? 130.043 110.126 189.579 1.00 55.60 411 LYS B N 1
ATOM 6848 C CA . LYS B 2 450 ? 129.134 109.540 190.561 1.00 55.60 411 LYS B CA 1
ATOM 6849 C C . LYS B 2 450 ? 128.004 110.504 190.900 1.00 55.60 411 LYS B C 1
ATOM 6850 O O . LYS B 2 450 ? 126.831 110.229 190.627 1.00 55.60 411 LYS B O 1
ATOM 6856 N N . ASN B 2 451 ? 128.341 111.642 191.498 1.00 55.98 412 ASN B N 1
ATOM 6857 C CA . ASN B 2 451 ? 127.375 112.722 191.648 1.00 55.98 412 ASN B CA 1
ATOM 6858 C C . ASN B 2 451 ? 127.102 113.308 190.272 1.00 55.98 412 ASN B C 1
ATOM 6859 O O . ASN B 2 451 ? 128.023 113.799 189.615 1.00 55.98 412 ASN B O 1
ATOM 6864 N N . VAL B 2 452 ? 125.846 113.271 189.836 1.00 52.81 413 VAL B N 1
ATOM 6865 C CA . VAL B 2 452 ? 125.540 113.523 188.432 1.00 52.81 413 VAL B CA 1
ATOM 6866 C C . VAL B 2 452 ? 125.904 114.956 188.072 1.00 52.81 413 VAL B C 1
ATOM 6867 O O . VAL B 2 452 ? 125.220 115.906 188.467 1.00 52.81 413 VAL B O 1
ATOM 6871 N N . TRP B 2 453 ? 126.988 115.111 187.312 1.00 46.62 414 TRP B N 1
ATOM 6872 C CA . TRP B 2 453 ? 127.475 116.415 186.887 1.00 46.62 414 TRP B CA 1
ATOM 6873 C C . TRP B 2 453 ? 127.022 116.788 185.486 1.00 46.62 414 TRP B C 1
ATOM 6874 O O . TRP B 2 453 ? 127.016 117.976 185.150 1.00 46.62 414 TRP B O 1
ATOM 6885 N N . LEU B 2 454 ? 126.647 115.810 184.669 1.00 50.47 415 LEU B N 1
ATOM 6886 C CA . LEU B 2 454 ? 126.123 116.047 183.328 1.00 50.47 415 LEU B CA 1
ATOM 6887 C C . LEU B 2 454 ? 124.666 115.599 183.319 1.00 50.47 415 LEU B C 1
ATOM 6888 O O . LEU B 2 454 ? 124.378 114.399 183.272 1.00 50.47 415 LEU B O 1
ATOM 6893 N N . ASP B 2 455 ? 123.753 116.558 183.383 1.00 56.47 416 ASP B N 1
ATOM 6894 C CA . ASP B 2 455 ? 122.330 116.300 183.268 1.00 56.47 416 ASP B CA 1
ATOM 6895 C C . ASP B 2 455 ? 121.899 116.537 181.826 1.00 56.47 416 ASP B C 1
ATOM 6896 O O . ASP B 2 455 ? 122.725 116.726 180.929 1.00 56.47 416 ASP B O 1
ATOM 6901 N N . ARG B 2 456 ? 120.589 116.525 181.589 1.00 65.10 417 ARG B N 1
ATOM 6902 C CA . ARG B 2 456 ? 120.084 116.912 180.280 1.00 65.10 417 ARG B CA 1
ATOM 6903 C C . ARG B 2 456 ? 119.944 118.420 180.134 1.00 65.10 417 ARG B C 1
ATOM 6904 O O . ARG B 2 456 ? 119.574 118.889 179.053 1.00 65.10 417 ARG B O 1
ATOM 6912 N N . GLY B 2 457 ? 120.220 119.183 181.192 1.00 51.99 418 GLY B N 1
ATOM 6913 C CA . GLY B 2 457 ? 120.337 120.623 181.081 1.00 51.99 418 GLY B CA 1
ATOM 6914 C C . GLY B 2 457 ? 121.688 121.113 180.613 1.00 51.99 418 GLY B C 1
ATOM 6915 O O . GLY B 2 457 ? 121.841 122.307 180.344 1.00 51.99 418 GLY B O 1
ATOM 6916 N N . THR B 2 458 ? 122.667 120.218 180.517 1.00 47.03 419 THR B N 1
ATOM 6917 C CA . THR B 2 458 ? 123.997 120.590 180.057 1.00 47.03 419 THR B CA 1
ATOM 6918 C C . THR B 2 458 ? 123.971 120.942 178.576 1.00 47.03 419 THR B C 1
ATOM 6919 O O . THR B 2 458 ? 123.358 120.242 177.766 1.00 47.03 419 THR B O 1
ATOM 6923 N N . ARG B 2 459 ? 124.645 122.033 178.220 1.00 43.36 420 ARG B N 1
ATOM 6924 C CA . ARG B 2 459 ? 124.663 122.507 176.845 1.00 43.36 420 ARG B CA 1
ATOM 6925 C C . ARG B 2 459 ? 126.030 122.455 176.183 1.00 43.36 420 ARG B C 1
ATOM 6926 O O . ARG B 2 459 ? 126.094 122.260 174.969 1.00 43.36 420 ARG B O 1
ATOM 6934 N N . ALA B 2 460 ? 127.118 122.626 176.930 1.00 38.88 421 ALA B N 1
ATOM 6935 C CA . ALA B 2 460 ? 128.439 122.568 176.318 1.00 38.88 421 ALA B CA 1
ATOM 6936 C C . ALA B 2 460 ? 129.474 122.127 177.341 1.00 38.88 421 ALA B C 1
ATOM 6937 O O . ALA B 2 460 ? 129.297 122.326 178.544 1.00 38.88 421 ALA B O 1
ATOM 6939 N N . THR B 2 461 ? 130.568 121.543 176.846 1.00 39.39 422 THR B N 1
ATOM 6940 C CA . THR B 2 461 ? 131.678 121.120 177.690 1.00 39.39 422 THR B CA 1
ATOM 6941 C C . THR B 2 461 ? 132.999 121.398 176.985 1.00 39.39 422 THR B C 1
ATOM 6942 O O . THR B 2 461 ? 133.146 121.119 175.793 1.00 39.39 422 THR B O 1
ATOM 6946 N N . PHE B 2 462 ? 133.957 121.942 177.734 1.00 39.24 423 PHE B N 1
ATOM 6947 C CA . PHE B 2 462 ? 135.274 122.309 177.231 1.00 39.24 423 PHE B CA 1
ATOM 6948 C C . PHE B 2 462 ? 136.357 121.599 178.033 1.00 39.24 423 PHE B C 1
ATOM 6949 O O . PHE B 2 462 ? 136.230 121.433 179.250 1.00 39.24 423 PHE B O 1
ATOM 6957 N N . ILE B 2 463 ? 137.422 121.189 177.345 1.00 39.61 424 ILE B N 1
ATOM 6958 C CA . ILE B 2 463 ? 138.635 120.669 177.971 1.00 39.61 424 ILE B CA 1
ATOM 6959 C C . ILE B 2 463 ? 139.823 121.418 177.383 1.00 39.61 424 ILE B C 1
ATOM 6960 O O . ILE B 2 463 ? 139.956 121.506 176.159 1.00 39.61 424 ILE B O 1
ATOM 6965 N N . ASP B 2 464 ? 140.685 121.954 178.247 1.00 42.98 425 ASP B N 1
ATOM 6966 C CA . ASP B 2 464 ? 141.791 122.791 177.797 1.00 42.98 425 ASP B CA 1
ATOM 6967 C C . ASP B 2 464 ? 143.094 122.382 178.466 1.00 42.98 425 ASP B C 1
ATOM 6968 O O . ASP B 2 464 ? 143.114 122.076 179.664 1.00 42.98 425 ASP B O 1
ATOM 6973 N N . PHE B 2 465 ? 144.182 122.394 177.690 1.00 38.83 426 PHE B N 1
ATOM 6974 C CA . PHE B 2 465 ? 145.522 122.219 178.250 1.00 38.83 426 PHE B CA 1
ATOM 6975 C C . PHE B 2 465 ? 146.560 122.680 177.229 1.00 38.83 426 PHE B C 1
ATOM 6976 O O . PHE B 2 465 ? 146.224 123.149 176.139 1.00 38.83 426 PHE B O 1
ATOM 6984 N N . SER B 2 466 ? 147.836 122.562 177.605 1.00 41.56 427 SER B N 1
ATOM 6985 C CA . SER B 2 466 ? 148.935 123.017 176.762 1.00 41.56 427 SER B CA 1
ATOM 6986 C C . SER B 2 466 ? 150.180 122.181 177.028 1.00 41.56 427 SER B C 1
ATOM 6987 O O . SER B 2 466 ? 150.345 121.600 178.103 1.00 41.56 427 SER B O 1
ATOM 6990 N N . VAL B 2 467 ? 151.063 122.135 176.026 1.00 41.06 428 VAL B N 1
ATOM 6991 C CA . VAL B 2 467 ? 152.349 121.443 176.106 1.00 41.06 428 VAL B CA 1
ATOM 6992 C C . VAL B 2 467 ? 153.430 122.347 175.520 1.00 41.06 428 VAL B C 1
ATOM 6993 O O . VAL B 2 467 ? 153.141 123.323 174.828 1.00 41.06 428 VAL B O 1
ATOM 6997 N N . TYR B 2 468 ? 154.693 122.010 175.796 1.00 45.15 429 TYR B N 1
ATOM 6998 C CA . TYR B 2 468 ? 155.809 122.861 175.391 1.00 45.15 429 TYR B CA 1
ATOM 6999 C C . TYR B 2 468 ? 156.724 122.247 174.338 1.00 45.15 429 TYR B C 1
ATOM 7000 O O . TYR B 2 468 ? 156.943 122.869 173.296 1.00 45.15 429 TYR B O 1
ATOM 7009 N N . ASN B 2 469 ? 157.285 121.058 174.573 1.00 45.83 430 ASN B N 1
ATOM 7010 C CA . ASN B 2 469 ? 158.217 120.423 173.631 1.00 45.83 430 ASN B CA 1
ATOM 7011 C C . ASN B 2 469 ? 159.449 121.302 173.380 1.00 45.83 430 ASN B C 1
ATOM 7012 O O . ASN B 2 469 ? 159.636 121.883 172.313 1.00 45.83 430 ASN B O 1
ATOM 7017 N N . ALA B 2 470 ? 160.279 121.398 174.420 1.00 48.54 431 ALA B N 1
ATOM 7018 C CA . ALA B 2 470 ? 161.455 122.264 174.419 1.00 48.54 431 ALA B CA 1
ATOM 7019 C C . ALA B 2 470 ? 162.443 121.995 173.287 1.00 48.54 431 ALA B C 1
ATOM 7020 O O . ALA B 2 470 ? 163.331 122.827 173.073 1.00 48.54 431 ALA B O 1
ATOM 7022 N N . ASN B 2 471 ? 162.341 120.868 172.577 1.00 49.66 432 ASN B N 1
ATOM 7023 C CA . ASN B 2 471 ? 163.304 120.570 171.517 1.00 49.66 432 ASN B CA 1
ATOM 7024 C C . ASN B 2 471 ? 163.297 121.655 170.448 1.00 49.66 432 ASN B C 1
ATOM 7025 O O . ASN B 2 471 ? 164.346 122.198 170.086 1.00 49.66 432 ASN B O 1
ATOM 7030 N N . ILE B 2 472 ? 162.120 121.975 169.925 1.00 49.26 433 ILE B N 1
ATOM 7031 C CA . ILE B 2 472 ? 161.912 123.164 169.110 1.00 49.26 433 ILE B CA 1
ATOM 7032 C C . ILE B 2 472 ? 161.037 124.116 169.910 1.00 49.26 433 ILE B C 1
ATOM 7033 O O . ILE B 2 472 ? 159.978 123.724 170.414 1.00 49.26 433 ILE B O 1
ATOM 7038 N N . ASN B 2 473 ? 161.470 125.365 170.034 1.00 52.21 434 ASN B N 1
ATOM 7039 C CA . ASN B 2 473 ? 160.810 126.272 170.962 1.00 52.21 434 ASN B CA 1
ATOM 7040 C C . ASN B 2 473 ? 159.438 126.663 170.432 1.00 52.21 434 ASN B C 1
ATOM 7041 O O . ASN B 2 473 ? 159.301 127.666 169.725 1.00 52.21 434 ASN B O 1
ATOM 7046 N N . LEU B 2 474 ? 158.415 125.877 170.770 1.00 44.45 435 LEU B N 1
ATOM 7047 C CA . LEU B 2 474 ? 157.087 126.074 170.193 1.00 44.45 435 LEU B CA 1
ATOM 7048 C C . LEU B 2 474 ? 156.050 125.442 171.112 1.00 44.45 435 LEU B C 1
ATOM 7049 O O . LEU B 2 474 ? 155.985 124.215 171.212 1.00 44.45 435 LEU B O 1
ATOM 7054 N N . PHE B 2 475 ? 155.232 126.272 171.756 1.00 42.56 436 PHE B N 1
ATOM 7055 C CA . PHE B 2 475 ? 154.144 125.779 172.589 1.00 42.56 436 PHE B CA 1
ATOM 7056 C C . PHE B 2 475 ? 153.028 125.204 171.723 1.00 42.56 436 PHE B C 1
ATOM 7057 O O . PHE B 2 475 ? 152.947 125.456 170.522 1.00 42.56 436 PHE B O 1
ATOM 7065 N N . CYS B 2 476 ? 152.142 124.439 172.356 1.00 42.86 437 CYS B N 1
ATOM 7066 C CA . CYS B 2 476 ? 150.952 123.925 171.692 1.00 42.86 437 CYS B CA 1
ATOM 7067 C C . CYS B 2 476 ? 149.774 124.024 172.647 1.00 42.86 437 CYS B C 1
ATOM 7068 O O . CYS B 2 476 ? 149.858 123.556 173.786 1.00 42.86 437 CYS B O 1
ATOM 7071 N N . VAL B 2 477 ? 148.683 124.627 172.180 1.00 40.35 438 VAL B N 1
ATOM 7072 C CA . VAL B 2 477 ? 147.469 124.815 172.966 1.00 40.35 438 VAL B CA 1
ATOM 7073 C C . VAL B 2 477 ? 146.392 123.898 172.407 1.00 40.35 438 VAL B C 1
ATOM 7074 O O . VAL B 2 477 ? 146.114 123.924 171.201 1.00 40.35 438 VAL B O 1
ATOM 7078 N N . VAL B 2 478 ? 145.787 123.092 173.276 1.00 39.29 439 VAL B N 1
ATOM 7079 C CA . VAL B 2 478 ? 144.794 122.102 172.884 1.00 39.29 439 VAL B CA 1
ATOM 7080 C C . VAL B 2 478 ? 143.477 122.441 173.562 1.00 39.29 439 VAL B C 1
ATOM 7081 O O . VAL B 2 478 ? 143.425 122.600 174.791 1.00 39.29 439 VAL B O 1
ATOM 7085 N N . ARG B 2 479 ? 142.419 122.549 172.758 1.00 41.74 440 ARG B N 1
ATOM 7086 C CA . ARG B 2 479 ? 141.063 122.768 173.241 1.00 41.74 440 ARG B CA 1
ATOM 7087 C C . ARG B 2 479 ? 140.131 121.769 172.572 1.00 41.74 440 ARG B C 1
ATOM 7088 O O . ARG B 2 479 ? 140.153 121.620 171.348 1.00 41.74 440 ARG B O 1
ATOM 7096 N N . LEU B 2 480 ? 139.318 121.084 173.371 1.00 38.77 441 LEU B N 1
ATOM 7097 C CA . LEU B 2 480 ? 138.331 120.136 172.873 1.00 38.77 441 LEU B CA 1
ATOM 7098 C C . LEU B 2 480 ? 136.953 120.558 173.358 1.00 38.77 441 LEU B C 1
ATOM 7099 O O . LEU B 2 480 ? 136.760 120.787 174.555 1.00 38.77 441 LEU B O 1
ATOM 7104 N N . LEU B 2 481 ? 135.998 120.651 172.437 1.00 38.99 442 LEU B N 1
ATOM 7105 C CA . LEU B 2 481 ? 134.648 121.093 172.749 1.00 38.99 442 LEU B CA 1
ATOM 7106 C C . LEU B 2 481 ? 133.651 120.006 172.379 1.00 38.99 442 LEU B C 1
ATOM 7107 O O . LEU B 2 481 ? 133.771 119.371 171.329 1.00 38.99 442 LEU B O 1
ATOM 7112 N N . VAL B 2 482 ? 132.676 119.784 173.255 1.00 41.01 443 VAL B N 1
ATOM 7113 C CA . VAL B 2 482 ? 131.582 118.856 173.000 1.00 41.01 443 VAL B CA 1
ATOM 7114 C C . VAL B 2 482 ? 130.279 119.596 173.260 1.00 41.01 443 VAL B C 1
ATOM 7115 O O . VAL B 2 482 ? 130.050 120.084 174.374 1.00 41.01 443 VAL B O 1
ATOM 7119 N N . GLU B 2 483 ? 129.431 119.682 172.241 1.00 43.30 444 GLU B N 1
ATOM 7120 C CA . GLU B 2 483 ? 128.171 120.404 172.327 1.00 43.30 444 GLU B CA 1
ATOM 7121 C C . GLU B 2 483 ? 127.013 119.424 172.440 1.00 43.30 444 GLU B C 1
ATOM 7122 O O . GLU B 2 483 ? 126.972 118.411 171.737 1.00 43.30 444 GLU B O 1
ATOM 7128 N N . PHE B 2 484 ? 126.072 119.737 173.328 1.00 41.65 445 PHE B N 1
ATOM 7129 C CA . PHE B 2 484 ? 124.870 118.933 173.514 1.00 41.65 445 PHE B CA 1
ATOM 7130 C C . PHE B 2 484 ? 123.661 119.759 173.099 1.00 41.65 445 PHE B C 1
ATOM 7131 O O . PHE B 2 484 ? 123.143 120.545 173.906 1.00 41.65 445 PHE B O 1
ATOM 7139 N N . PRO B 2 485 ? 123.175 119.626 171.869 1.00 46.44 446 PRO B N 1
ATOM 7140 C CA . PRO B 2 485 ? 122.039 120.442 171.433 1.00 46.44 446 PRO B CA 1
ATOM 7141 C C . PRO B 2 485 ? 120.757 120.047 172.148 1.00 46.44 446 PRO B C 1
ATOM 7142 O O . PRO B 2 485 ? 120.621 118.949 172.692 1.00 46.44 446 PRO B O 1
ATOM 7146 N N . ALA B 2 486 ? 119.804 120.982 172.148 1.00 50.02 447 ALA B N 1
ATOM 7147 C CA . ALA B 2 486 ? 118.535 120.765 172.833 1.00 50.02 447 ALA B CA 1
ATOM 7148 C C . ALA B 2 486 ? 117.716 119.646 172.208 1.00 50.02 447 ALA B C 1
ATOM 7149 O O . ALA B 2 486 ? 116.797 119.134 172.855 1.00 50.02 447 ALA B O 1
ATOM 7151 N N . THR B 2 487 ? 118.022 119.259 170.974 1.00 52.66 448 THR B N 1
ATOM 7152 C CA . THR B 2 487 ? 117.307 118.194 170.288 1.00 52.66 448 THR B CA 1
ATOM 7153 C C . THR B 2 487 ? 117.928 116.824 170.516 1.00 52.66 448 THR B C 1
ATOM 7154 O O . THR B 2 487 ? 117.444 115.840 169.948 1.00 52.66 448 THR B O 1
ATOM 7158 N N . GLY B 2 488 ? 118.975 116.734 171.325 1.00 53.09 449 GLY B N 1
ATOM 7159 C CA . GLY B 2 488 ? 119.663 115.486 171.562 1.00 53.09 449 GLY B CA 1
ATOM 7160 C C . GLY B 2 488 ? 120.868 115.315 170.651 1.00 53.09 449 GLY B C 1
ATOM 7161 O O . GLY B 2 488 ? 121.022 115.991 169.631 1.00 53.09 449 GLY B O 1
ATOM 7162 N N . GLY B 2 489 ? 121.740 114.390 171.035 1.00 52.26 450 GLY B N 1
ATOM 7163 C CA . GLY B 2 489 ? 122.952 114.120 170.286 1.00 52.26 450 GLY B CA 1
ATOM 7164 C C . GLY B 2 489 ? 124.158 114.823 170.878 1.00 52.26 450 GLY B C 1
ATOM 7165 O O . GLY B 2 489 ? 124.082 115.545 171.876 1.00 52.26 450 GLY B O 1
ATOM 7166 N N . VAL B 2 490 ? 125.299 114.590 170.235 1.00 47.73 451 VAL B N 1
ATOM 7167 C CA . VAL B 2 490 ? 126.579 115.142 170.662 1.00 47.73 451 VAL B CA 1
ATOM 7168 C C . VAL B 2 490 ? 127.340 115.608 169.429 1.00 47.73 451 VAL B C 1
ATOM 7169 O O . VAL B 2 490 ? 127.383 114.906 168.414 1.00 47.73 451 VAL B O 1
ATOM 7173 N N . ILE B 2 491 ? 127.934 116.795 169.512 1.00 42.51 452 ILE B N 1
ATOM 7174 C CA . ILE B 2 491 ? 128.735 117.334 168.415 1.00 42.51 452 ILE B CA 1
ATOM 7175 C C . ILE B 2 491 ? 130.142 117.642 168.916 1.00 42.51 452 ILE B C 1
ATOM 7176 O O . ILE B 2 491 ? 130.319 118.558 169.729 1.00 42.51 452 ILE B O 1
ATOM 7181 N N . PRO B 2 492 ? 131.160 116.903 168.484 1.00 40.17 453 PRO B N 1
ATOM 7182 C CA . PRO B 2 492 ? 132.529 117.192 168.915 1.00 40.17 453 PRO B CA 1
ATOM 7183 C C . PRO B 2 492 ? 133.281 118.107 167.961 1.00 40.17 453 PRO B C 1
ATOM 7184 O O . PRO B 2 492 ? 133.012 118.169 166.761 1.00 40.17 453 PRO B O 1
ATOM 7188 N N . SER B 2 493 ? 134.245 118.830 168.528 1.00 39.26 454 SER B N 1
ATOM 7189 C CA . SER B 2 493 ? 135.152 119.666 167.753 1.00 39.26 454 SER B CA 1
ATOM 7190 C C . SER B 2 493 ? 136.438 119.845 168.547 1.00 39.26 454 SER B C 1
ATOM 7191 O O . SER B 2 493 ? 136.474 119.625 169.760 1.00 39.26 454 SER B O 1
ATOM 7194 N N . TRP B 2 494 ? 137.492 120.262 167.850 1.00 39.11 455 TRP B N 1
ATOM 7195 C CA . TRP B 2 494 ? 138.822 120.294 168.439 1.00 39.11 455 TRP B CA 1
ATOM 7196 C C . TRP B 2 494 ? 139.612 121.463 167.872 1.00 39.11 455 TRP B C 1
ATOM 7197 O O . TRP B 2 494 ? 139.222 122.079 166.877 1.00 39.11 455 TRP B O 1
ATOM 7208 N N . GLN B 2 495 ? 140.732 121.764 168.527 1.00 42.10 456 GLN B N 1
ATOM 7209 C CA . GLN B 2 495 ? 141.621 122.832 168.080 1.00 42.10 456 GLN B CA 1
ATOM 7210 C C . GLN B 2 495 ? 143.001 122.601 168.673 1.00 42.10 456 GLN B C 1
ATOM 7211 O O . GLN B 2 495 ? 143.148 122.549 169.900 1.00 42.10 456 GLN B O 1
ATOM 7217 N N . PHE B 2 496 ? 144.004 122.460 167.805 1.00 39.74 457 PHE B N 1
ATOM 7218 C CA . PHE B 2 496 ? 145.406 122.319 168.190 1.00 39.74 457 PHE B CA 1
ATOM 7219 C C . PHE B 2 496 ? 146.170 123.472 167.553 1.00 39.74 457 PHE B C 1
ATOM 7220 O O . PHE B 2 496 ? 146.293 123.531 166.326 1.00 39.74 457 PHE B O 1
ATOM 7228 N N . GLN B 2 497 ? 146.686 124.385 168.373 1.00 43.96 458 GLN B N 1
ATOM 7229 C CA . GLN B 2 497 ? 147.305 125.603 167.860 1.00 43.96 458 GLN B CA 1
ATOM 7230 C C . GLN B 2 497 ? 148.741 125.729 168.347 1.00 43.96 458 GLN B C 1
ATOM 7231 O O . GLN B 2 497 ? 148.969 125.837 169.564 1.00 43.96 458 GLN B O 1
ATOM 7237 N N . PRO B 2 498 ? 149.735 125.705 167.460 1.00 43.32 459 PRO B N 1
ATOM 7238 C CA . PRO B 2 498 ? 151.113 125.972 167.885 1.00 43.32 459 PRO B CA 1
ATOM 7239 C C . PRO B 2 498 ? 151.370 127.461 168.059 1.00 43.32 459 PRO B C 1
ATOM 7240 O O . PRO B 2 498 ? 150.800 128.299 167.357 1.00 43.32 459 PRO B O 1
ATOM 7244 N N . LEU B 2 499 ? 152.255 127.780 168.998 1.00 45.10 460 LEU B N 1
ATOM 7245 C CA . LEU B 2 499 ? 152.576 129.151 169.363 1.00 45.10 460 LEU B CA 1
ATOM 7246 C C . LEU B 2 499 ? 154.076 129.292 169.571 1.00 45.10 460 LEU B C 1
ATOM 7247 O O . LEU B 2 499 ? 154.796 128.307 169.744 1.00 45.10 460 LEU B O 1
ATOM 7252 N N . LYS B 2 500 ? 154.540 130.538 169.555 1.00 53.07 461 LYS B N 1
ATOM 7253 C CA . LYS B 2 500 ? 155.942 130.857 169.815 1.00 53.07 461 LYS B CA 1
ATOM 7254 C C . LYS B 2 500 ? 155.977 132.105 170.686 1.00 53.07 461 LYS B C 1
ATOM 7255 O O . LYS B 2 500 ? 155.634 133.195 170.221 1.00 53.07 461 LYS B O 1
ATOM 7261 N N . LEU B 2 501 ? 156.387 131.947 171.945 1.00 52.24 462 LEU B N 1
ATOM 7262 C CA . LEU B 2 501 ? 156.333 133.028 172.918 1.00 52.24 462 LEU B CA 1
ATOM 7263 C C . LEU B 2 501 ? 157.688 133.390 173.514 1.00 52.24 462 LEU B C 1
ATOM 7264 O O . LEU B 2 501 ? 157.762 134.330 174.311 1.00 52.24 462 LEU B O 1
ATOM 7269 N N . ILE B 2 502 ? 158.753 132.675 173.159 1.00 57.24 463 ILE B N 1
ATOM 7270 C CA . ILE B 2 502 ? 160.085 132.918 173.702 1.00 57.24 463 ILE B CA 1
ATOM 7271 C C . ILE B 2 502 ? 161.028 133.232 172.547 1.00 57.24 463 ILE B C 1
ATOM 7272 O O . ILE B 2 502 ? 162.189 132.811 172.547 1.00 57.24 463 ILE B O 1
ATOM 7277 N N . ARG B 2 503 ? 160.514 133.962 171.553 1.00 66.84 464 ARG B N 1
ATOM 7278 C CA . ARG B 2 503 ? 161.114 134.088 170.226 1.00 66.84 464 ARG B CA 1
ATOM 7279 C C . ARG B 2 503 ? 162.639 134.175 170.210 1.00 66.84 464 ARG B C 1
ATOM 7280 O O . ARG B 2 503 ? 163.311 133.317 169.629 1.00 66.84 464 ARG B O 1
ATOM 7288 N N . TYR B 2 504 ? 163.208 135.191 170.853 1.00 71.64 465 TYR B N 1
ATOM 7289 C CA . TYR B 2 504 ? 164.627 135.513 170.673 1.00 71.64 465 TYR B CA 1
ATOM 7290 C C . TYR B 2 504 ? 165.485 134.495 171.413 1.00 71.64 465 TYR B C 1
ATOM 7291 O O . TYR B 2 504 ? 165.878 134.697 172.563 1.00 71.64 465 TYR B O 1
ATOM 7300 N N . VAL B 2 505 ? 165.788 133.383 170.742 1.00 71.50 466 VAL B N 1
ATOM 7301 C CA . VAL B 2 505 ? 166.661 132.361 171.310 1.00 71.50 466 VAL B CA 1
ATOM 7302 C C . VAL B 2 505 ? 167.863 132.126 170.400 1.00 71.50 466 VAL B C 1
ATOM 7303 O O . VAL B 2 505 ? 168.962 131.815 170.874 1.00 71.50 466 VAL B O 1
ATOM 7307 N N . THR B 2 506 ? 167.681 132.317 169.096 1.00 74.60 467 THR B N 1
ATOM 7308 C CA . THR B 2 506 ? 168.704 131.986 168.114 1.00 74.60 467 THR B CA 1
ATOM 7309 C C . THR B 2 506 ? 168.934 133.167 167.180 1.00 74.60 467 THR B C 1
ATOM 7310 O O . THR B 2 506 ? 168.162 134.128 167.151 1.00 74.60 467 THR B O 1
ATOM 7314 N N . THR B 2 507 ? 170.021 133.081 166.409 1.00 76.05 468 THR B N 1
ATOM 7315 C CA . THR B 2 507 ? 170.379 134.163 165.496 1.00 76.05 468 THR B CA 1
ATOM 7316 C C . THR B 2 507 ? 169.348 134.340 164.388 1.00 76.05 468 THR B C 1
ATOM 7317 O O . THR B 2 507 ? 169.125 135.467 163.926 1.00 76.05 468 THR B O 1
ATOM 7321 N N . PHE B 2 508 ? 168.715 133.251 163.948 1.00 74.24 469 PHE B N 1
ATOM 7322 C CA . PHE B 2 508 ? 167.664 133.370 162.945 1.00 74.24 469 PHE B CA 1
ATOM 7323 C C . PHE B 2 508 ? 166.498 134.199 163.465 1.00 74.24 469 PHE B C 1
ATOM 7324 O O . PHE B 2 508 ? 165.844 134.907 162.693 1.00 74.24 469 PHE B O 1
ATOM 7332 N N . ASP B 2 509 ? 166.231 134.131 164.769 1.00 74.79 470 ASP B N 1
ATOM 7333 C CA . ASP B 2 509 ? 165.187 134.962 165.357 1.00 74.79 470 ASP B CA 1
ATOM 7334 C C . ASP B 2 509 ? 165.542 136.441 165.263 1.00 74.79 470 ASP B C 1
ATOM 7335 O O . ASP B 2 509 ? 164.680 137.279 164.972 1.00 74.79 470 ASP B O 1
ATOM 7340 N N . PHE B 2 510 ? 166.810 136.783 165.505 1.00 74.37 471 PHE B N 1
ATOM 7341 C CA . PHE B 2 510 ? 167.245 138.166 165.344 1.00 74.37 471 PHE B CA 1
ATOM 7342 C C . PHE B 2 510 ? 167.156 138.604 163.888 1.00 74.37 471 PHE B C 1
ATOM 7343 O O . PHE B 2 510 ? 166.787 139.749 163.596 1.00 74.37 471 PHE B O 1
ATOM 7351 N N . PHE B 2 511 ? 167.491 137.704 162.961 1.00 72.64 472 PHE B N 1
ATOM 7352 C CA . PHE B 2 511 ? 167.331 138.008 161.543 1.00 72.64 472 PHE B CA 1
ATOM 7353 C C . PHE B 2 511 ? 165.873 138.297 161.206 1.00 72.64 472 PHE B C 1
ATOM 7354 O O . PHE B 2 511 ? 165.571 139.245 160.470 1.00 72.64 472 PHE B O 1
ATOM 7362 N N . LEU B 2 512 ? 164.955 137.492 161.744 1.00 72.28 473 LEU B N 1
ATOM 7363 C CA . LEU B 2 512 ? 163.534 137.713 161.499 1.00 72.28 473 LEU B CA 1
ATOM 7364 C C . LEU B 2 512 ? 163.063 139.030 162.104 1.00 72.28 473 LEU B C 1
ATOM 7365 O O . LEU B 2 512 ? 162.235 139.729 161.513 1.00 72.28 473 LEU B O 1
ATOM 7370 N N . ALA B 2 513 ? 163.567 139.379 163.290 1.00 71.51 474 ALA B N 1
ATOM 7371 C CA . ALA B 2 513 ? 163.206 140.661 163.891 1.00 71.51 474 ALA B CA 1
ATOM 7372 C C . ALA B 2 513 ? 163.686 141.829 163.035 1.00 71.51 474 ALA B C 1
ATOM 7373 O O . ALA B 2 513 ? 162.953 142.808 162.829 1.00 71.51 474 ALA B O 1
ATOM 7375 N N . ALA B 2 514 ? 164.918 141.743 162.527 1.00 70.64 475 ALA B N 1
ATOM 7376 C CA . ALA B 2 514 ? 165.422 142.786 161.639 1.00 70.64 475 ALA B CA 1
ATOM 7377 C C . ALA B 2 514 ? 164.579 142.884 160.374 1.00 70.64 475 ALA B C 1
ATOM 7378 O O . ALA B 2 514 ? 164.277 143.988 159.902 1.00 70.64 475 ALA B O 1
ATOM 7380 N N . CYS B 2 515 ? 164.190 141.738 159.812 1.00 70.01 476 CYS B N 1
ATOM 7381 C CA . CYS B 2 515 ? 163.332 141.750 158.632 1.00 70.01 476 CYS B CA 1
ATOM 7382 C C . CYS B 2 515 ? 161.970 142.363 158.935 1.00 70.01 476 CYS B C 1
ATOM 7383 O O . CYS B 2 515 ? 161.402 143.057 158.086 1.00 70.01 476 CYS B O 1
ATOM 7386 N N . GLU B 2 516 ? 161.429 142.117 160.130 1.00 70.73 477 GLU B N 1
ATOM 7387 C CA . GLU B 2 516 ? 160.167 142.741 160.518 1.00 70.73 477 GLU B CA 1
ATOM 7388 C C . GLU B 2 516 ? 160.305 144.256 160.603 1.00 70.73 477 GLU B C 1
ATOM 7389 O O . GLU B 2 516 ? 159.407 144.998 160.182 1.00 70.73 477 GLU B O 1
ATOM 7395 N N . ILE B 2 517 ? 161.422 144.735 161.154 1.00 68.78 478 ILE B N 1
ATOM 7396 C CA . ILE B 2 517 ? 161.656 146.178 161.208 1.00 68.78 478 ILE B CA 1
ATOM 7397 C C . ILE B 2 517 ? 161.743 146.757 159.798 1.00 68.78 478 ILE B C 1
ATOM 7398 O O . ILE B 2 517 ? 161.184 147.826 159.508 1.00 68.78 478 ILE B O 1
ATOM 7403 N N . ILE B 2 518 ? 162.442 146.058 158.901 1.00 67.85 479 ILE B N 1
ATOM 7404 C CA . ILE B 2 518 ? 162.536 146.508 157.513 1.00 67.85 479 ILE B CA 1
ATOM 7405 C C . ILE B 2 518 ? 161.156 146.544 156.866 1.00 67.85 479 ILE B C 1
ATOM 7406 O O . ILE B 2 518 ? 160.841 147.453 156.090 1.00 67.85 479 ILE B O 1
ATOM 7411 N N . PHE B 2 519 ? 160.316 145.552 157.169 1.00 67.16 480 PHE B N 1
ATOM 7412 C CA . PHE B 2 519 ? 158.957 145.532 156.633 1.00 67.16 480 PHE B CA 1
ATOM 7413 C C . PHE B 2 519 ? 158.152 146.727 157.127 1.00 67.16 480 PHE B C 1
ATOM 7414 O O . PHE B 2 519 ? 157.394 147.336 156.362 1.00 67.16 480 PHE B O 1
ATOM 7422 N N . CYS B 2 520 ? 158.293 147.066 158.410 1.00 70.82 481 CYS B N 1
ATOM 7423 C CA . CYS B 2 520 ? 157.596 148.237 158.937 1.00 70.82 481 CYS B CA 1
ATOM 7424 C C . CYS B 2 520 ? 158.063 149.511 158.244 1.00 70.82 481 CYS B C 1
ATOM 7425 O O . CYS B 2 520 ? 157.250 150.385 157.916 1.00 70.82 481 CYS B O 1
ATOM 7428 N N . PHE B 2 521 ? 159.372 149.631 158.007 1.00 72.38 482 PHE B N 1
ATOM 7429 C CA . PHE B 2 521 ? 159.884 150.794 157.285 1.00 72.38 482 PHE B CA 1
ATOM 7430 C C . PHE B 2 521 ? 159.336 150.850 155.862 1.00 72.38 482 PHE B C 1
ATOM 7431 O O . PHE B 2 521 ? 158.995 151.928 155.361 1.00 72.38 482 PHE B O 1
ATOM 7439 N N . PHE B 2 522 ? 159.254 149.697 155.195 1.00 70.23 483 PHE B N 1
ATOM 7440 C CA . PHE B 2 522 ? 158.695 149.653 153.847 1.00 70.23 483 PHE B CA 1
ATOM 7441 C C . PHE B 2 522 ? 157.239 150.099 153.838 1.00 70.23 483 PHE B C 1
ATOM 7442 O O . PHE B 2 522 ? 156.812 150.839 152.945 1.00 70.23 483 PHE B O 1
ATOM 7450 N N . ILE B 2 523 ? 156.459 149.647 154.821 1.00 71.71 484 ILE B N 1
ATOM 7451 C CA . ILE B 2 523 ? 155.054 150.041 154.893 1.00 71.71 484 ILE B CA 1
ATOM 7452 C C . ILE B 2 523 ? 154.932 151.538 155.141 1.00 71.71 484 ILE B C 1
ATOM 7453 O O . ILE B 2 523 ? 154.073 152.213 154.557 1.00 71.71 484 ILE B O 1
ATOM 7458 N N . PHE B 2 524 ? 155.784 152.083 156.013 1.00 76.80 485 PHE B N 1
ATOM 7459 C CA . PHE B 2 524 ? 155.772 153.523 156.248 1.00 76.80 485 PHE B CA 1
ATOM 7460 C C . PHE B 2 524 ? 156.094 154.295 154.974 1.00 76.80 485 PHE B C 1
ATOM 7461 O O . PHE B 2 524 ? 155.431 155.289 154.654 1.00 76.80 485 PHE B O 1
ATOM 7469 N N . TYR B 2 525 ? 157.106 153.847 154.228 1.00 78.29 486 TYR B N 1
ATOM 7470 C CA . TYR B 2 525 ? 157.446 154.519 152.978 1.00 78.29 486 TYR B CA 1
ATOM 7471 C C . TYR B 2 525 ? 156.298 154.442 151.979 1.00 78.29 486 TYR B C 1
ATOM 7472 O O . TYR B 2 525 ? 155.997 155.427 151.294 1.00 78.29 486 TYR B O 1
ATOM 7481 N N . TYR B 2 526 ? 155.648 153.281 151.881 1.00 77.91 487 TYR B N 1
ATOM 7482 C CA . TYR B 2 526 ? 154.548 153.130 150.935 1.00 77.91 487 TYR B CA 1
ATOM 7483 C C . TYR B 2 526 ? 153.371 154.024 151.302 1.00 77.91 487 TYR B C 1
ATOM 7484 O O . TYR B 2 526 ? 152.751 154.632 150.423 1.00 77.91 487 TYR B O 1
ATOM 7493 N N . VAL B 2 527 ? 153.043 154.121 152.592 1.00 81.84 488 VAL B N 1
ATOM 7494 C CA . VAL B 2 527 ? 151.925 154.975 152.984 1.00 81.84 488 VAL B CA 1
ATOM 7495 C C . VAL B 2 527 ? 152.277 156.445 152.776 1.00 81.84 488 VAL B C 1
ATOM 7496 O O . VAL B 2 527 ? 151.418 157.251 152.398 1.00 81.84 488 VAL B O 1
ATOM 7500 N N . VAL B 2 528 ? 153.542 156.818 152.995 1.00 86.09 489 VAL B N 1
ATOM 7501 C CA . VAL B 2 528 ? 153.963 158.193 152.731 1.00 86.09 489 VAL B CA 1
ATOM 7502 C C . VAL B 2 528 ? 153.822 158.513 151.248 1.00 86.09 489 VAL B C 1
ATOM 7503 O O . VAL B 2 528 ? 153.320 159.578 150.866 1.00 86.09 489 VAL B O 1
ATOM 7507 N N . GLU B 2 529 ? 154.261 157.590 150.389 1.00 91.16 490 GLU B N 1
ATOM 7508 C CA . GLU B 2 529 ? 154.140 157.798 148.949 1.00 91.16 490 GLU B CA 1
ATOM 7509 C C . GLU B 2 529 ? 152.679 157.881 148.524 1.00 91.16 490 GLU B C 1
ATOM 7510 O O . GLU B 2 529 ? 152.317 158.700 147.671 1.00 91.16 490 GLU B O 1
ATOM 7516 N N . GLU B 2 530 ? 151.824 157.036 149.105 1.00 91.72 491 GLU B N 1
ATOM 7517 C CA . GLU B 2 530 ? 150.402 157.084 148.786 1.00 91.72 491 GLU B CA 1
ATOM 7518 C C . GLU B 2 530 ? 149.781 158.412 149.196 1.00 91.72 491 GLU B C 1
ATOM 7519 O O . GLU B 2 530 ? 148.991 158.987 148.436 1.00 91.72 491 GLU B O 1
ATOM 7525 N N . ILE B 2 531 ? 150.123 158.912 150.381 1.00 93.42 492 ILE B N 1
ATOM 7526 C CA . ILE B 2 531 ? 149.642 160.220 150.809 1.00 93.42 492 ILE B CA 1
ATOM 7527 C C . ILE B 2 531 ? 150.139 161.326 149.882 1.00 93.42 492 ILE B C 1
ATOM 7528 O O . ILE B 2 531 ? 149.376 162.237 149.542 1.00 93.42 492 ILE B O 1
ATOM 7533 N N . LEU B 2 532 ? 151.400 161.256 149.452 1.00 95.54 493 LEU B N 1
ATOM 7534 C CA . LEU B 2 532 ? 151.919 162.249 148.518 1.00 95.54 493 LEU B CA 1
ATOM 7535 C C . LEU B 2 532 ? 151.165 162.211 147.194 1.00 95.54 493 LEU B C 1
ATOM 7536 O O . LEU B 2 532 ? 150.851 163.261 146.622 1.00 95.54 493 LEU B O 1
ATOM 7541 N N . GLU B 2 533 ? 150.865 161.013 146.694 1.00 99.83 494 GLU B N 1
ATOM 7542 C CA . GLU B 2 533 ? 150.170 160.875 145.421 1.00 99.83 494 GLU B CA 1
ATOM 7543 C C . GLU B 2 533 ? 148.685 161.202 145.506 1.00 99.83 494 GLU B C 1
ATOM 7544 O O . GLU B 2 533 ? 148.073 161.477 144.470 1.00 99.83 494 GLU B O 1
ATOM 7550 N N . ILE B 2 534 ? 148.085 161.164 146.695 1.00 102.59 495 ILE B N 1
ATOM 7551 C CA . ILE B 2 534 ? 146.681 161.535 146.854 1.00 102.59 495 ILE B CA 1
ATOM 7552 C C . ILE B 2 534 ? 146.520 162.991 147.279 1.00 102.59 495 ILE B C 1
ATOM 7553 O O . ILE B 2 534 ? 145.414 163.541 147.151 1.00 102.59 495 ILE B O 1
ATOM 7558 N N . ARG B 2 535 ? 147.590 163.645 147.734 1.00 109.11 496 ARG B N 1
ATOM 7559 C CA . ARG B 2 535 ? 147.500 164.997 148.277 1.00 109.11 496 ARG B CA 1
ATOM 7560 C C . ARG B 2 535 ? 146.918 165.994 147.283 1.00 109.11 496 ARG B C 1
ATOM 7561 O O . ARG B 2 535 ? 145.830 166.535 147.509 1.00 109.11 496 ARG B O 1
ATOM 7569 N N . ILE B 2 536 ? 147.624 166.248 146.183 1.00 109.87 497 ILE B N 1
ATOM 7570 C CA . ILE B 2 536 ? 147.172 167.240 145.213 1.00 109.87 497 ILE B CA 1
ATOM 7571 C C . ILE B 2 536 ? 147.066 166.619 143.825 1.00 109.87 497 ILE B C 1
ATOM 7572 O O . ILE B 2 536 ? 146.061 166.801 143.129 1.00 109.87 497 ILE B O 1
ATOM 7577 N N . HIS B 2 537 ? 148.095 165.882 143.416 1.00 107.38 498 HIS B N 1
ATOM 7578 C CA . HIS B 2 537 ? 148.129 165.303 142.080 1.00 107.38 498 HIS B CA 1
ATOM 7579 C C . HIS B 2 537 ? 147.045 164.239 141.965 1.00 107.38 498 HIS B C 1
ATOM 7580 O O . HIS B 2 537 ? 146.971 163.331 142.799 1.00 107.38 498 HIS B O 1
ATOM 7587 N N . LYS B 2 538 ? 146.206 164.352 140.933 1.00 105.01 499 LYS B N 1
ATOM 7588 C CA . LYS B 2 538 ? 145.131 163.396 140.666 1.00 105.01 499 LYS B CA 1
ATOM 7589 C C . LYS B 2 538 ? 144.228 163.243 141.894 1.00 105.01 499 LYS B C 1
ATOM 7590 O O . LYS B 2 538 ? 144.202 162.212 142.562 1.00 105.01 499 LYS B O 1
ATOM 7596 N N . LEU B 2 539 ? 143.507 164.328 142.187 1.00 105.07 500 LEU B N 1
ATOM 7597 C CA . LEU B 2 539 ? 142.680 164.374 143.390 1.00 105.07 500 LEU B CA 1
ATOM 7598 C C . LEU B 2 539 ? 141.670 163.231 143.429 1.00 105.07 500 LEU B C 1
ATOM 7599 O O . LEU B 2 539 ? 141.363 162.716 144.510 1.00 105.07 500 LEU B O 1
ATOM 7604 N N . HIS B 2 540 ? 141.153 162.810 142.273 1.00 105.61 501 HIS B N 1
ATOM 7605 C CA . HIS B 2 540 ? 140.199 161.704 142.257 1.00 105.61 501 HIS B CA 1
ATOM 7606 C C . HIS B 2 540 ? 140.882 160.394 142.632 1.00 105.61 501 HIS B C 1
ATOM 7607 O O . HIS B 2 540 ? 140.536 159.764 143.638 1.00 105.61 501 HIS B O 1
ATOM 7614 N N . TYR B 2 541 ? 141.845 159.956 141.820 1.00 99.50 502 TYR B N 1
ATOM 7615 C CA . TYR B 2 541 ? 142.843 158.945 142.161 1.00 99.50 502 TYR B CA 1
ATOM 7616 C C . TYR B 2 541 ? 142.256 157.545 142.329 1.00 99.50 502 TYR B C 1
ATOM 7617 O O . TYR B 2 541 ? 143.020 156.580 142.442 1.00 99.50 502 TYR B O 1
ATOM 7626 N N . PHE B 2 542 ? 140.934 157.385 142.280 1.00 101.77 503 PHE B N 1
ATOM 7627 C CA . PHE B 2 542 ? 140.314 156.093 142.540 1.00 101.77 503 PHE B CA 1
ATOM 7628 C C . PHE B 2 542 ? 140.015 155.289 141.281 1.00 101.77 503 PHE B C 1
ATOM 7629 O O . PHE B 2 542 ? 139.651 154.115 141.393 1.00 101.77 503 PHE B O 1
ATOM 7637 N N . ARG B 2 543 ? 140.153 155.878 140.098 1.00 100.63 504 ARG B N 1
ATOM 7638 C CA . ARG B 2 543 ? 139.826 155.186 138.850 1.00 100.63 504 ARG B CA 1
ATOM 7639 C C . ARG B 2 543 ? 141.080 154.596 138.206 1.00 100.63 504 ARG B C 1
ATOM 7640 O O . ARG B 2 543 ? 141.427 154.902 137.065 1.00 100.63 504 ARG B O 1
ATOM 7648 N N . SER B 2 544 ? 141.773 153.736 138.952 1.00 87.77 505 SER B N 1
ATOM 7649 C CA . SER B 2 544 ? 142.956 153.083 138.404 1.00 87.77 505 SER B CA 1
ATOM 7650 C C . SER B 2 544 ? 142.957 151.583 138.670 1.00 87.77 505 SER B C 1
ATOM 7651 O O . SER B 2 544 ? 143.562 150.817 137.913 1.00 87.77 505 SER B O 1
ATOM 7654 N N . PHE B 2 545 ? 142.311 151.172 139.765 1.00 81.07 506 PHE B N 1
ATOM 7655 C CA . PHE B 2 545 ? 142.237 149.789 140.235 1.00 81.07 506 PHE B CA 1
ATOM 7656 C C . PHE B 2 545 ? 143.583 149.328 140.788 1.00 81.07 506 PHE B C 1
ATOM 7657 O O . PHE B 2 545 ? 143.674 148.275 141.426 1.00 81.07 506 PHE B O 1
ATOM 7665 N N . TRP B 2 546 ? 144.625 150.132 140.600 1.00 76.70 507 TRP B N 1
ATOM 7666 C CA . TRP B 2 546 ? 145.907 149.880 141.241 1.00 76.70 507 TRP B CA 1
ATOM 7667 C C . TRP B 2 546 ? 146.077 150.682 142.517 1.00 76.70 507 TRP B C 1
ATOM 7668 O O . TRP B 2 546 ? 146.701 150.200 143.467 1.00 76.70 507 TRP B O 1
ATOM 7679 N N . ASN B 2 547 ? 145.522 151.893 142.555 1.00 82.24 508 ASN B N 1
ATOM 7680 C CA . ASN B 2 547 ? 145.485 152.655 143.795 1.00 82.24 508 ASN B CA 1
ATOM 7681 C C . ASN B 2 547 ? 144.620 151.960 144.838 1.00 82.24 508 ASN B C 1
ATOM 7682 O O . ASN B 2 547 ? 144.955 151.951 146.029 1.00 82.24 508 ASN B O 1
ATOM 7687 N N . CYS B 2 548 ? 143.499 151.374 144.410 1.00 77.24 509 CYS B N 1
ATOM 7688 C CA . CYS B 2 548 ? 142.667 150.611 145.334 1.00 77.24 509 CYS B CA 1
ATOM 7689 C C . CYS B 2 548 ? 143.424 149.413 145.890 1.00 77.24 509 CYS B C 1
ATOM 7690 O O . CYS B 2 548 ? 143.352 149.124 147.090 1.00 77.24 509 CYS B O 1
ATOM 7693 N N . LEU B 2 549 ? 144.164 148.706 145.034 1.00 71.16 510 LEU B N 1
ATOM 7694 C CA . LEU B 2 549 ? 144.968 147.586 145.511 1.00 71.16 510 LEU B CA 1
ATOM 7695 C C . LEU B 2 549 ? 146.041 148.056 146.484 1.00 71.16 510 LEU B C 1
ATOM 7696 O O . LEU B 2 549 ? 146.300 147.399 147.499 1.00 71.16 510 LEU B O 1
ATOM 7701 N N . ASP B 2 550 ? 146.676 149.194 146.192 1.00 73.81 511 ASP B N 1
ATOM 7702 C CA . ASP B 2 550 ? 147.708 149.712 147.084 1.00 73.81 511 ASP B CA 1
ATOM 7703 C C . ASP B 2 550 ? 147.136 150.078 148.448 1.00 73.81 511 ASP B C 1
ATOM 7704 O O . ASP B 2 550 ? 147.735 149.762 149.483 1.00 73.81 511 ASP B O 1
ATOM 7709 N N . VAL B 2 551 ? 145.980 150.745 148.475 1.00 70.32 512 VAL B N 1
ATOM 7710 C CA . VAL B 2 551 ? 145.404 151.118 149.764 1.00 70.32 512 VAL B CA 1
ATOM 7711 C C . VAL B 2 551 ? 144.909 149.885 150.512 1.00 70.32 512 VAL B C 1
ATOM 7712 O O . VAL B 2 551 ? 144.991 149.832 151.744 1.00 70.32 512 VAL B O 1
ATOM 7716 N N . VAL B 2 552 ? 144.411 148.871 149.798 1.00 64.38 513 VAL B N 1
ATOM 7717 C CA . VAL B 2 552 ? 144.026 147.625 150.458 1.00 64.38 513 VAL B CA 1
ATOM 7718 C C . VAL B 2 552 ? 145.241 146.966 151.097 1.00 64.38 513 VAL B C 1
ATOM 7719 O O . VAL B 2 552 ? 145.190 146.507 152.247 1.00 64.38 513 VAL B O 1
ATOM 7723 N N . ILE B 2 553 ? 146.356 146.919 150.364 1.00 61.45 514 ILE B N 1
ATOM 7724 C CA . ILE B 2 553 ? 147.583 146.334 150.895 1.00 61.45 514 ILE B CA 1
ATOM 7725 C C . ILE B 2 553 ? 148.048 147.097 152.127 1.00 61.45 514 ILE B C 1
ATOM 7726 O O . ILE B 2 553 ? 148.433 146.497 153.137 1.00 61.45 514 ILE B O 1
ATOM 7731 N N . VAL B 2 554 ? 148.018 148.429 152.066 1.00 61.96 515 VAL B N 1
ATOM 7732 C CA . VAL B 2 554 ? 148.475 149.238 153.193 1.00 61.96 515 VAL B CA 1
ATOM 7733 C C . VAL B 2 554 ? 147.580 149.025 154.408 1.00 61.96 515 VAL B C 1
ATOM 7734 O O . VAL B 2 554 ? 148.064 148.915 155.541 1.00 61.96 515 VAL B O 1
ATOM 7738 N N . VAL B 2 555 ? 146.263 148.970 154.197 1.00 58.95 516 VAL B N 1
ATOM 7739 C CA . VAL B 2 555 ? 145.338 148.771 155.310 1.00 58.95 516 VAL B CA 1
ATOM 7740 C C . VAL B 2 555 ? 145.577 147.416 155.963 1.00 58.95 516 VAL B C 1
ATOM 7741 O O . VAL B 2 555 ? 145.657 147.302 157.194 1.00 58.95 516 VAL B O 1
ATOM 7745 N N . LEU B 2 556 ? 145.707 146.367 155.148 1.00 56.24 517 LEU B N 1
ATOM 7746 C CA . LEU B 2 556 ? 145.959 145.041 155.703 1.00 56.24 517 LEU B CA 1
ATOM 7747 C C . LEU B 2 556 ? 147.289 145.000 156.445 1.00 56.24 517 LEU B C 1
ATOM 7748 O O . LEU B 2 556 ? 147.392 144.393 157.518 1.00 56.24 517 LEU B O 1
ATOM 7753 N N . SER B 2 557 ? 148.318 145.649 155.894 1.00 57.51 518 SER B N 1
ATOM 7754 C CA . SER B 2 557 ? 149.628 145.644 156.535 1.00 57.51 518 SER B CA 1
ATOM 7755 C C . SER B 2 557 ? 149.599 146.364 157.876 1.00 57.51 518 SER B C 1
ATOM 7756 O O . SER B 2 557 ? 150.180 145.881 158.854 1.00 57.51 518 SER B O 1
ATOM 7759 N N . VAL B 2 558 ? 148.939 147.523 157.947 1.00 56.96 519 VAL B N 1
ATOM 7760 C CA . VAL B 2 558 ? 148.899 148.238 159.218 1.00 56.96 519 VAL B CA 1
ATOM 7761 C C . VAL B 2 558 ? 148.050 147.483 160.233 1.00 56.96 519 VAL B C 1
ATOM 7762 O O . VAL B 2 558 ? 148.367 147.478 161.429 1.00 56.96 519 VAL B O 1
ATOM 7766 N N . VAL B 2 559 ? 146.979 146.818 159.789 1.00 54.63 520 VAL B N 1
ATOM 7767 C CA . VAL B 2 559 ? 146.194 146.001 160.711 1.00 54.63 520 VAL B CA 1
ATOM 7768 C C . VAL B 2 559 ? 147.039 144.860 161.264 1.00 54.63 520 VAL B C 1
ATOM 7769 O O . VAL B 2 559 ? 147.009 144.571 162.467 1.00 54.63 520 VAL B O 1
ATOM 7773 N N . ALA B 2 560 ? 147.811 144.198 160.398 1.00 54.51 521 ALA B N 1
ATOM 7774 C CA . ALA B 2 560 ? 148.673 143.111 160.853 1.00 54.51 521 ALA B CA 1
ATOM 7775 C C . ALA B 2 560 ? 149.739 143.612 161.818 1.00 54.51 521 ALA B C 1
ATOM 7776 O O . ALA B 2 560 ? 150.037 142.953 162.821 1.00 54.51 521 ALA B O 1
ATOM 7778 N N . ILE B 2 561 ? 150.330 144.773 161.529 1.00 56.58 522 ILE B N 1
ATOM 7779 C CA . ILE B 2 561 ? 151.348 145.335 162.413 1.00 56.58 522 ILE B CA 1
ATOM 7780 C C . ILE B 2 561 ? 150.751 145.658 163.776 1.00 56.58 522 ILE B C 1
ATOM 7781 O O . ILE B 2 561 ? 151.354 145.373 164.819 1.00 56.58 522 ILE B O 1
ATOM 7786 N N . GLY B 2 562 ? 149.558 146.257 163.792 1.00 55.69 523 GLY B N 1
ATOM 7787 C CA . GLY B 2 562 ? 148.908 146.550 165.057 1.00 55.69 523 GLY B CA 1
ATOM 7788 C C . GLY B 2 562 ? 148.575 145.299 165.847 1.00 55.69 523 GLY B C 1
ATOM 7789 O O . GLY B 2 562 ? 148.766 145.253 167.065 1.00 55.69 523 GLY B O 1
ATOM 7790 N N . ILE B 2 563 ? 148.074 144.266 165.164 1.00 55.08 524 ILE B N 1
ATOM 7791 C CA . ILE B 2 563 ? 147.767 143.008 165.839 1.00 55.08 524 ILE B CA 1
ATOM 7792 C C . ILE B 2 563 ? 149.030 142.407 166.439 1.00 55.08 524 ILE B C 1
ATOM 7793 O O . ILE B 2 563 ? 149.035 141.959 167.591 1.00 55.08 524 ILE B O 1
ATOM 7798 N N . ASN B 2 564 ? 150.122 142.397 165.672 1.00 56.49 525 ASN B N 1
ATOM 7799 C CA . ASN B 2 564 ? 151.375 141.847 166.177 1.00 56.49 525 ASN B CA 1
ATOM 7800 C C . ASN B 2 564 ? 151.869 142.621 167.391 1.00 56.49 525 ASN B C 1
ATOM 7801 O O . ASN B 2 564 ? 152.277 142.022 168.392 1.00 56.49 525 ASN B O 1
ATOM 7806 N N . ILE B 2 565 ? 151.829 143.954 167.328 1.00 59.44 526 ILE B N 1
ATOM 7807 C CA . ILE B 2 565 ? 152.320 144.767 168.438 1.00 59.44 526 ILE B CA 1
ATOM 7808 C C . ILE B 2 565 ? 151.473 144.541 169.683 1.00 59.44 526 ILE B C 1
ATOM 7809 O O . ILE B 2 565 ? 152.000 144.398 170.793 1.00 59.44 526 ILE B O 1
ATOM 7814 N N . TYR B 2 566 ? 150.149 144.498 169.522 1.00 62.23 527 TYR B N 1
ATOM 7815 C CA . TYR B 2 566 ? 149.269 144.267 170.662 1.00 62.23 527 TYR B CA 1
ATOM 7816 C C . TYR B 2 566 ? 149.387 142.850 171.210 1.00 62.23 527 TYR B C 1
ATOM 7817 O O . TYR B 2 566 ? 149.114 142.633 172.395 1.00 62.23 527 TYR B O 1
ATOM 7826 N N . ARG B 2 567 ? 149.796 141.887 170.384 1.00 61.62 528 ARG B N 1
ATOM 7827 C CA . ARG B 2 567 ? 149.885 140.500 170.823 1.00 61.62 528 ARG B CA 1
ATOM 7828 C C . ARG B 2 567 ? 151.205 140.176 171.514 1.00 61.62 528 ARG B C 1
ATOM 7829 O O . ARG B 2 567 ? 151.201 139.548 172.578 1.00 61.62 528 ARG B O 1
ATOM 7837 N N . THR B 2 568 ? 152.341 140.586 170.943 1.00 66.61 529 THR B N 1
ATOM 7838 C CA . THR B 2 568 ? 153.621 140.231 171.547 1.00 66.61 529 THR B CA 1
ATOM 7839 C C . THR B 2 568 ? 153.897 140.999 172.832 1.00 66.61 529 THR B C 1
ATOM 7840 O O . THR B 2 568 ? 154.694 140.535 173.654 1.00 66.61 529 THR B O 1
ATOM 7844 N N . SER B 2 569 ? 153.267 142.154 173.023 1.00 70.74 530 SER B N 1
ATOM 7845 C CA . SER B 2 569 ? 153.488 142.974 174.206 1.00 70.74 530 SER B CA 1
ATOM 7846 C C . SER B 2 569 ? 152.549 142.625 175.352 1.00 70.74 530 SER B C 1
ATOM 7847 O O . SER B 2 569 ? 152.604 143.278 176.399 1.00 70.74 530 SER B O 1
ATOM 7850 N N . ASN B 2 570 ? 151.691 141.624 175.182 1.00 72.87 531 ASN B N 1
ATOM 7851 C CA . ASN B 2 570 ? 150.768 141.181 176.222 1.00 72.87 531 ASN B CA 1
ATOM 7852 C C . ASN B 2 570 ? 151.079 139.713 176.500 1.00 72.87 531 ASN B C 1
ATOM 7853 O O . ASN B 2 570 ? 150.428 138.817 175.958 1.00 72.87 531 ASN B O 1
ATOM 7858 N N . VAL B 2 571 ? 152.076 139.467 177.348 1.00 72.47 532 VAL B N 1
ATOM 7859 C CA . VAL B 2 571 ? 152.488 138.104 177.668 1.00 72.47 532 VAL B CA 1
ATOM 7860 C C . VAL B 2 571 ? 152.606 137.917 179.174 1.00 72.47 532 VAL B C 1
ATOM 7861 O O . VAL B 2 571 ? 153.398 137.091 179.641 1.00 72.47 532 VAL B O 1
ATOM 7865 N N . GLU B 2 572 ? 151.832 138.681 179.949 1.00 73.89 533 GLU B N 1
ATOM 7866 C CA . GLU B 2 572 ? 151.884 138.515 181.398 1.00 73.89 533 GLU B CA 1
ATOM 7867 C C . GLU B 2 572 ? 151.361 137.151 181.827 1.00 73.89 533 GLU B C 1
ATOM 7868 O O . GLU B 2 572 ? 151.660 136.697 182.936 1.00 73.89 533 GLU B O 1
ATOM 7874 N N . VAL B 2 573 ? 150.580 136.487 180.972 1.00 67.93 534 VAL B N 1
ATOM 7875 C CA . VAL B 2 573 ? 150.095 135.149 181.301 1.00 67.93 534 VAL B CA 1
ATOM 7876 C C . VAL B 2 573 ? 151.262 134.179 181.436 1.00 67.93 534 VAL B C 1
ATOM 7877 O O . VAL B 2 573 ? 151.290 133.341 182.346 1.00 67.93 534 VAL B O 1
ATOM 7881 N N . LEU B 2 574 ? 152.244 134.279 180.537 1.00 65.06 535 LEU B N 1
ATOM 7882 C CA . LEU B 2 574 ? 153.405 133.398 180.606 1.00 65.06 535 LEU B CA 1
ATOM 7883 C C . LEU B 2 574 ? 154.199 133.628 181.885 1.00 65.06 535 LEU B C 1
ATOM 7884 O O . LEU B 2 574 ? 154.622 132.671 182.542 1.00 65.06 535 LEU B O 1
ATOM 7889 N N . LEU B 2 575 ? 154.410 134.892 182.257 1.00 68.68 536 LEU B N 1
ATOM 7890 C CA . LEU B 2 575 ? 155.143 135.189 183.484 1.00 68.68 536 LEU B CA 1
ATOM 7891 C C . LEU B 2 575 ? 154.380 134.715 184.715 1.00 68.68 536 LEU B C 1
ATOM 7892 O O . LEU B 2 575 ? 154.979 134.172 185.653 1.00 68.68 536 LEU B O 1
ATOM 7897 N N . GLN B 2 576 ? 153.060 134.913 184.732 1.00 69.81 537 GLN B N 1
ATOM 7898 C CA . GLN B 2 576 ? 152.258 134.450 185.858 1.00 69.81 537 GLN B CA 1
ATOM 7899 C C . GLN B 2 576 ? 152.314 132.934 185.985 1.00 69.81 537 GLN B C 1
ATOM 7900 O O . GLN B 2 576 ? 152.398 132.401 187.098 1.00 69.81 537 GLN B O 1
ATOM 7906 N N . PHE B 2 577 ? 152.261 132.221 184.858 1.00 63.27 538 PHE B N 1
ATOM 7907 C CA . PHE B 2 577 ? 152.392 130.770 184.908 1.00 63.27 538 PHE B CA 1
ATOM 7908 C C . PHE B 2 577 ? 153.773 130.357 185.400 1.00 63.27 538 PHE B C 1
ATOM 7909 O O . PHE B 2 577 ? 153.899 129.430 186.208 1.00 63.27 538 PHE B O 1
ATOM 7917 N N . LEU B 2 578 ? 154.822 131.025 184.920 1.00 67.39 539 LEU B N 1
ATOM 7918 C CA . LEU B 2 578 ? 156.174 130.677 185.338 1.00 67.39 539 LEU B CA 1
ATOM 7919 C C . LEU B 2 578 ? 156.425 130.994 186.805 1.00 67.39 539 LEU B C 1
ATOM 7920 O O . LEU B 2 578 ? 157.321 130.395 187.409 1.00 67.39 539 LEU B O 1
ATOM 7925 N N . GLU B 2 579 ? 155.665 131.924 187.387 1.00 71.55 540 GLU B N 1
ATOM 7926 C CA . GLU B 2 579 ? 155.805 132.200 188.813 1.00 71.55 540 GLU B CA 1
ATOM 7927 C C . GLU B 2 579 ? 155.401 130.992 189.651 1.00 71.55 540 GLU B C 1
ATOM 7928 O O . GLU B 2 579 ? 156.062 130.667 190.644 1.00 71.55 540 GLU B O 1
ATOM 7934 N N . ASP B 2 580 ? 154.319 130.316 189.269 1.00 69.72 541 ASP B N 1
ATOM 7935 C CA . ASP B 2 580 ? 153.865 129.104 189.948 1.00 69.72 541 ASP B CA 1
ATOM 7936 C C . ASP B 2 580 ? 153.337 128.147 188.890 1.00 69.72 541 ASP B C 1
ATOM 7937 O O . ASP B 2 580 ? 152.314 128.424 188.257 1.00 69.72 541 ASP B O 1
ATOM 7942 N N . GLN B 2 581 ? 154.022 127.018 188.709 1.00 66.51 542 GLN B N 1
ATOM 7943 C CA . GLN B 2 581 ? 153.726 126.082 187.632 1.00 66.51 542 GLN B CA 1
ATOM 7944 C C . GLN B 2 581 ? 152.830 124.935 188.084 1.00 66.51 542 GLN B C 1
ATOM 7945 O O . GLN B 2 581 ? 152.955 123.814 187.580 1.00 66.51 542 GLN B O 1
ATOM 7951 N N . ASN B 2 582 ? 151.927 125.190 189.028 1.00 63.07 543 ASN B N 1
ATOM 7952 C CA . ASN B 2 582 ? 150.947 124.204 189.464 1.00 63.07 543 ASN B CA 1
ATOM 7953 C C . ASN B 2 582 ? 149.526 124.708 189.243 1.00 63.07 543 ASN B C 1
ATOM 7954 O O . ASN B 2 582 ? 148.601 124.319 189.956 1.00 63.07 543 ASN B O 1
ATOM 7959 N N . THR B 2 583 ? 149.345 125.577 188.253 1.00 55.34 544 THR B N 1
ATOM 7960 C CA . THR B 2 583 ? 148.058 126.178 187.946 1.00 55.34 544 THR B CA 1
ATOM 7961 C C . THR B 2 583 ? 147.809 126.095 186.447 1.00 55.34 544 THR B C 1
ATOM 7962 O O . THR B 2 583 ? 148.710 125.800 185.659 1.00 55.34 544 THR B O 1
ATOM 7966 N N . PHE B 2 584 ? 146.573 126.360 186.059 1.00 46.18 545 PHE B N 1
ATOM 7967 C CA . PHE B 2 584 ? 146.183 126.271 184.658 1.00 46.18 545 PHE B CA 1
ATOM 7968 C C . PHE B 2 584 ? 146.797 127.413 183.857 1.00 46.18 545 PHE B C 1
ATOM 7969 O O . PHE B 2 584 ? 146.574 128.582 184.195 1.00 46.18 545 PHE B O 1
ATOM 7977 N N . PRO B 2 585 ? 147.569 127.132 182.804 1.00 48.89 546 PRO B N 1
ATOM 7978 C CA . PRO B 2 585 ? 148.109 128.206 181.957 1.00 48.89 546 PRO B CA 1
ATOM 7979 C C . PRO B 2 585 ? 147.048 128.712 180.990 1.00 48.89 546 PRO B C 1
ATOM 7980 O O . PRO B 2 585 ? 146.524 127.955 180.171 1.00 48.89 546 PRO B O 1
ATOM 7984 N N . ASN B 2 586 ? 146.742 130.003 181.078 1.00 52.53 547 ASN B N 1
ATOM 7985 C CA . ASN B 2 586 ? 145.644 130.608 180.327 1.00 52.53 547 ASN B CA 1
ATOM 7986 C C . ASN B 2 586 ? 146.188 131.136 179.004 1.00 52.53 547 ASN B C 1
ATOM 7987 O O . ASN B 2 586 ? 146.740 132.237 178.945 1.00 52.53 547 ASN B O 1
ATOM 7992 N N . PHE B 2 587 ? 146.016 130.358 177.927 1.00 51.26 548 PHE B N 1
ATOM 7993 C CA . PHE B 2 587 ? 146.672 130.651 176.656 1.00 51.26 548 PHE B CA 1
ATOM 7994 C C . PHE B 2 587 ? 145.713 130.693 175.468 1.00 51.26 548 PHE B C 1
ATOM 7995 O O . PHE B 2 587 ? 146.153 130.488 174.334 1.00 51.26 548 PHE B O 1
ATOM 8003 N N . GLU B 2 588 ? 144.419 130.946 175.674 1.00 57.08 549 GLU B N 1
ATOM 8004 C CA . GLU B 2 588 ? 143.517 130.911 174.524 1.00 57.08 549 GLU B CA 1
ATOM 8005 C C . GLU B 2 588 ? 143.485 132.222 173.749 1.00 57.08 549 GLU B C 1
ATOM 8006 O O . GLU B 2 588 ? 143.318 132.202 172.522 1.00 57.08 549 GLU B O 1
ATOM 8012 N N . HIS B 2 589 ? 143.638 133.361 174.429 1.00 54.58 550 HIS B N 1
ATOM 8013 C CA . HIS B 2 589 ? 143.659 134.641 173.729 1.00 54.58 550 HIS B CA 1
ATOM 8014 C C . HIS B 2 589 ? 144.838 134.720 172.769 1.00 54.58 550 HIS B C 1
ATOM 8015 O O . HIS B 2 589 ? 144.707 135.229 171.648 1.00 54.58 550 HIS B O 1
ATOM 8022 N N . LEU B 2 590 ? 145.999 134.222 173.198 1.00 49.64 551 LEU B N 1
ATOM 8023 C CA . LEU B 2 590 ? 147.172 134.222 172.333 1.00 49.64 551 LEU B CA 1
ATOM 8024 C C . LEU B 2 590 ? 146.930 133.391 171.082 1.00 49.64 551 LEU B C 1
ATOM 8025 O O . LEU B 2 590 ? 147.290 133.806 169.976 1.00 49.64 551 LEU B O 1
ATOM 8030 N N . ALA B 2 591 ? 146.311 132.218 171.234 1.00 48.42 552 ALA B N 1
ATOM 8031 C CA . ALA B 2 591 ? 146.019 131.379 170.076 1.00 48.42 552 ALA B CA 1
ATOM 8032 C C . ALA B 2 591 ? 145.024 132.052 169.138 1.00 48.42 552 ALA B C 1
ATOM 8033 O O . ALA B 2 591 ? 145.182 132.002 167.911 1.00 48.42 552 ALA B O 1
ATOM 8035 N N . TYR B 2 592 ? 143.992 132.687 169.698 1.00 48.05 553 TYR B N 1
ATOM 8036 C CA . TYR B 2 592 ? 143.007 133.376 168.871 1.00 48.05 553 TYR B CA 1
ATOM 8037 C C . TYR B 2 592 ? 143.658 134.489 168.056 1.00 48.05 553 TYR B C 1
ATOM 8038 O O . TYR B 2 592 ? 143.432 134.611 166.842 1.00 48.05 553 TYR B O 1
ATOM 8047 N N . TRP B 2 593 ? 144.495 135.299 168.706 1.00 49.19 554 TRP B N 1
ATOM 8048 C CA . TRP B 2 593 ? 145.134 136.395 167.991 1.00 49.19 554 TRP B CA 1
ATOM 8049 C C . TRP B 2 593 ? 146.171 135.889 166.998 1.00 49.19 554 TRP B C 1
ATOM 8050 O O . TRP B 2 593 ? 146.372 136.510 165.949 1.00 49.19 554 TRP B O 1
ATOM 8061 N N . GLN B 2 594 ? 146.822 134.763 167.294 1.00 48.61 555 GLN B N 1
ATOM 8062 C CA . GLN B 2 594 ? 147.729 134.161 166.324 1.00 48.61 555 GLN B CA 1
ATOM 8063 C C . GLN B 2 594 ? 146.981 133.715 165.076 1.00 48.61 555 GLN B C 1
ATOM 8064 O O . GLN B 2 594 ? 147.464 133.903 163.954 1.00 48.61 555 GLN B O 1
ATOM 8070 N N . ILE B 2 595 ? 145.797 133.124 165.249 1.00 47.24 556 ILE B N 1
ATOM 8071 C CA . ILE B 2 595 ? 144.999 132.718 164.093 1.00 47.24 556 ILE B CA 1
ATOM 8072 C C . ILE B 2 595 ? 144.586 133.935 163.271 1.00 47.24 556 ILE B C 1
ATOM 8073 O O . ILE B 2 595 ? 144.656 133.925 162.031 1.00 47.24 556 ILE B O 1
ATOM 8078 N N . GLN B 2 596 ? 144.149 135.002 163.947 1.00 48.21 557 GLN B N 1
ATOM 8079 C CA . GLN B 2 596 ? 143.770 136.218 163.228 1.00 48.21 557 GLN B CA 1
ATOM 8080 C C . GLN B 2 596 ? 144.949 136.789 162.446 1.00 48.21 557 GLN B C 1
ATOM 8081 O O . GLN B 2 596 ? 144.807 137.174 161.275 1.00 48.21 557 GLN B O 1
ATOM 8087 N N . PHE B 2 597 ? 146.124 136.844 163.077 1.00 47.72 558 PHE B N 1
ATOM 8088 C CA . PHE B 2 597 ? 147.312 137.355 162.405 1.00 47.72 558 PHE B CA 1
ATOM 8089 C C . PHE B 2 597 ? 147.687 136.487 161.212 1.00 47.72 558 PHE B C 1
ATOM 8090 O O . PHE B 2 597 ? 148.103 137.004 160.170 1.00 47.72 558 PHE B O 1
ATOM 8098 N N . ASN B 2 598 ? 147.558 135.166 161.348 1.00 49.19 559 ASN B N 1
ATOM 8099 C CA . ASN B 2 598 ? 147.863 134.274 160.235 1.00 49.19 559 ASN B CA 1
ATOM 8100 C C . ASN B 2 598 ? 146.949 134.547 159.049 1.00 49.19 559 ASN B C 1
ATOM 8101 O O . ASN B 2 598 ? 147.406 134.615 157.901 1.00 49.19 559 ASN B O 1
ATOM 8106 N N . ASN B 2 599 ? 145.649 134.708 159.308 1.00 47.04 560 ASN B N 1
ATOM 8107 C CA . ASN B 2 599 ? 144.718 134.995 158.218 1.00 47.04 560 ASN B CA 1
ATOM 8108 C C . ASN B 2 599 ? 145.065 136.312 157.531 1.00 47.04 560 ASN B C 1
ATOM 8109 O O . ASN B 2 599 ? 145.106 136.397 156.292 1.00 47.04 560 ASN B O 1
ATOM 8114 N N . ILE B 2 600 ? 145.333 137.351 158.327 1.00 44.73 561 ILE B N 1
ATOM 8115 C CA . ILE B 2 600 ? 145.639 138.659 157.753 1.00 44.73 561 ILE B CA 1
ATOM 8116 C C . ILE B 2 600 ? 146.913 138.594 156.918 1.00 44.73 561 ILE B C 1
ATOM 8117 O O . ILE B 2 600 ? 146.977 139.142 155.810 1.00 44.73 561 ILE B O 1
ATOM 8122 N N . ALA B 2 601 ? 147.943 137.917 157.432 1.00 43.68 562 ALA B N 1
ATOM 8123 C CA . ALA B 2 601 ? 149.202 137.811 156.705 1.00 43.68 562 ALA B CA 1
ATOM 8124 C C . ALA B 2 601 ? 149.032 137.040 155.404 1.00 43.68 562 ALA B C 1
ATOM 8125 O O . ALA B 2 601 ? 149.611 137.412 154.377 1.00 43.68 562 ALA B O 1
ATOM 8127 N N . ALA B 2 602 ? 148.251 135.958 155.426 1.00 43.62 563 ALA B N 1
ATOM 8128 C CA . ALA B 2 602 ? 148.032 135.189 154.205 1.00 43.62 563 ALA B CA 1
ATOM 8129 C C . ALA B 2 602 ? 147.349 136.036 153.139 1.00 43.62 563 ALA B C 1
ATOM 8130 O O . ALA B 2 602 ? 147.760 136.038 151.969 1.00 43.62 563 ALA B O 1
ATOM 8132 N N . VAL B 2 603 ? 146.311 136.782 153.529 1.00 44.41 564 VAL B N 1
ATOM 8133 C CA . VAL B 2 603 ? 145.611 137.618 152.554 1.00 44.41 564 VAL B CA 1
ATOM 8134 C C . VAL B 2 603 ? 146.533 138.712 152.022 1.00 44.41 564 VAL B C 1
ATOM 8135 O O . VAL B 2 603 ? 146.533 139.022 150.820 1.00 44.41 564 VAL B O 1
ATOM 8139 N N . THR B 2 604 ? 147.334 139.314 152.906 1.00 45.49 565 THR B N 1
ATOM 8140 C CA . THR B 2 604 ? 148.258 140.359 152.476 1.00 45.49 565 THR B CA 1
ATOM 8141 C C . THR B 2 604 ? 149.271 139.824 151.474 1.00 45.49 565 THR B C 1
ATOM 8142 O O . THR B 2 604 ? 149.563 140.479 150.466 1.00 45.49 565 THR B O 1
ATOM 8146 N N . VAL B 2 605 ? 149.820 138.636 151.734 1.00 45.85 566 VAL B N 1
ATOM 8147 C CA . VAL B 2 605 ? 150.781 138.042 150.809 1.00 45.85 566 VAL B CA 1
ATOM 8148 C C . VAL B 2 605 ? 150.123 137.759 149.465 1.00 45.85 566 VAL B C 1
ATOM 8149 O O . VAL B 2 605 ? 150.713 138.006 148.404 1.00 45.85 566 VAL B O 1
ATOM 8153 N N . PHE B 2 606 ? 148.894 137.236 149.486 1.00 45.54 567 PHE B N 1
ATOM 8154 C CA . PHE B 2 606 ? 148.192 136.961 148.236 1.00 45.54 567 PHE B CA 1
ATOM 8155 C C . PHE B 2 606 ? 148.033 138.228 147.405 1.00 45.54 567 PHE B C 1
ATOM 8156 O O . PHE B 2 606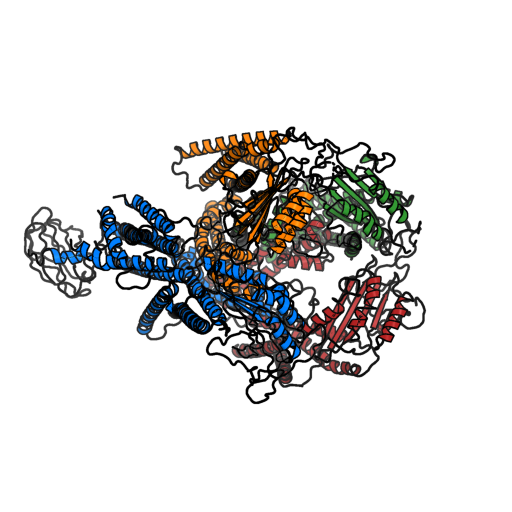 ? 148.313 138.237 146.200 1.00 45.54 567 PHE B O 1
ATOM 8164 N N . PHE B 2 607 ? 147.600 139.320 148.038 1.00 47.82 568 PHE B N 1
ATOM 8165 C CA . PHE B 2 607 ? 147.384 140.549 147.278 1.00 47.82 568 PHE B CA 1
ATOM 8166 C C . PHE B 2 607 ? 148.697 141.171 146.815 1.00 47.82 568 PHE B C 1
ATOM 8167 O O . PHE B 2 607 ? 148.761 141.738 145.716 1.00 47.82 568 PHE B O 1
ATOM 8175 N N . VAL B 2 608 ? 149.754 141.067 147.623 1.00 49.55 569 VAL B N 1
ATOM 8176 C CA . VAL B 2 608 ? 151.060 141.563 147.199 1.00 49.55 569 VAL B CA 1
ATOM 8177 C C . VAL B 2 608 ? 151.536 140.811 145.964 1.00 49.55 569 VAL B C 1
ATOM 8178 O O . VAL B 2 608 ? 152.073 141.407 145.024 1.00 49.55 569 VAL B O 1
ATOM 8182 N N . TRP B 2 609 ? 151.342 139.490 145.941 1.00 50.00 570 TRP B N 1
ATOM 8183 C CA . TRP B 2 609 ? 151.723 138.718 144.763 1.00 50.00 570 TRP B CA 1
ATOM 8184 C C . TRP B 2 609 ? 150.867 139.083 143.557 1.00 50.00 570 TRP B C 1
ATOM 8185 O O . TRP B 2 609 ? 151.368 139.133 142.428 1.00 50.00 570 TRP B O 1
ATOM 8196 N N . ILE B 2 610 ? 149.575 139.338 143.773 1.00 51.63 571 ILE B N 1
ATOM 8197 C CA . ILE B 2 610 ? 148.709 139.752 142.670 1.00 51.63 571 ILE B CA 1
ATOM 8198 C C . ILE B 2 610 ? 149.172 141.080 142.086 1.00 51.63 571 ILE B C 1
ATOM 8199 O O . ILE B 2 610 ? 149.081 141.301 140.873 1.00 51.63 571 ILE B O 1
ATOM 8204 N N . LYS B 2 611 ? 149.689 141.977 142.929 1.00 57.64 572 LYS B N 1
ATOM 8205 C CA . LYS B 2 611 ? 150.139 143.291 142.473 1.00 57.64 572 LYS B CA 1
ATOM 8206 C C . LYS B 2 611 ? 151.231 143.230 141.406 1.00 57.64 572 LYS B C 1
ATOM 8207 O O . LYS B 2 611 ? 151.541 144.265 140.807 1.00 57.64 572 LYS B O 1
ATOM 8213 N N . LEU B 2 612 ? 151.815 142.058 141.147 1.00 58.48 573 LEU B N 1
ATOM 8214 C CA . LEU B 2 612 ? 152.901 141.949 140.176 1.00 58.48 573 LEU B CA 1
ATOM 8215 C C . LEU B 2 612 ? 152.456 142.260 138.751 1.00 58.48 573 LEU B C 1
ATOM 8216 O O . LEU B 2 612 ? 153.301 142.582 137.910 1.00 58.48 573 LEU B O 1
ATOM 8221 N N . PHE B 2 613 ? 151.154 142.192 138.464 1.00 58.63 574 PHE B N 1
ATOM 8222 C CA . PHE B 2 613 ? 150.673 142.411 137.103 1.00 58.63 574 PHE B CA 1
ATOM 8223 C C . PHE B 2 613 ? 150.931 143.828 136.612 1.00 58.63 574 PHE B C 1
ATOM 8224 O O . PHE B 2 613 ? 150.842 144.080 135.406 1.00 58.63 574 PHE B O 1
ATOM 8232 N N . LYS B 2 614 ? 151.246 144.757 137.515 1.00 65.93 575 LYS B N 1
ATOM 8233 C CA . LYS B 2 614 ? 151.468 146.144 137.129 1.00 65.93 575 LYS B CA 1
ATOM 8234 C C . LYS B 2 614 ? 152.720 146.329 136.281 1.00 65.93 575 LYS B C 1
ATOM 8235 O O . LYS B 2 614 ? 152.885 147.390 135.671 1.00 65.93 575 LYS B O 1
ATOM 8241 N N . PHE B 2 615 ? 153.600 145.329 136.219 1.00 65.84 576 PHE B N 1
ATOM 8242 C CA . PHE B 2 615 ? 154.894 145.492 135.576 1.00 65.84 576 PHE B CA 1
ATOM 8243 C C . PHE B 2 615 ? 155.150 144.543 134.414 1.00 65.84 576 PHE B C 1
ATOM 8244 O O . PHE B 2 615 ? 156.179 144.688 133.745 1.00 65.84 576 PHE B O 1
ATOM 8252 N N . ILE B 2 616 ? 154.270 143.582 134.152 1.00 65.60 577 ILE B N 1
ATOM 8253 C CA . ILE B 2 616 ? 154.492 142.613 133.061 1.00 65.60 577 ILE B CA 1
ATOM 8254 C C . ILE B 2 616 ? 153.871 143.189 131.790 1.00 65.60 577 ILE B C 1
ATOM 8255 O O . ILE B 2 616 ? 152.814 142.780 131.311 1.00 65.60 577 ILE B O 1
ATOM 8260 N N . ASN B 2 617 ? 154.609 144.107 131.171 1.00 66.24 578 ASN B N 1
ATOM 8261 C CA . ASN B 2 617 ? 154.257 144.658 129.865 1.00 66.24 578 ASN B CA 1
ATOM 8262 C C . ASN B 2 617 ? 155.511 144.870 129.030 1.00 66.24 578 ASN B C 1
ATOM 8263 O O . ASN B 2 617 ? 155.670 145.900 128.367 1.00 66.24 578 ASN B O 1
ATOM 8268 N N . PHE B 2 618 ? 156.421 143.898 129.050 1.00 66.82 579 PHE B N 1
ATOM 8269 C CA . PHE B 2 618 ? 157.730 144.086 128.439 1.00 66.82 579 PHE B CA 1
ATOM 8270 C C . PHE B 2 618 ? 157.730 143.916 126.925 1.00 66.82 579 PHE B C 1
ATOM 8271 O O . PHE B 2 618 ? 158.742 144.229 126.289 1.00 66.82 579 PHE B O 1
ATOM 8279 N N . ASN B 2 619 ? 156.641 143.438 126.328 1.00 67.45 580 ASN B N 1
ATOM 8280 C CA . ASN B 2 619 ? 156.566 143.324 124.879 1.00 67.45 580 ASN B CA 1
ATOM 8281 C C . ASN B 2 619 ? 155.118 143.502 124.442 1.00 67.45 580 ASN B C 1
ATOM 8282 O O . ASN B 2 619 ? 154.240 143.830 125.243 1.00 67.45 580 ASN B O 1
ATOM 8287 N N . ARG B 2 620 ? 154.877 143.282 123.150 1.00 71.20 581 ARG B N 1
ATOM 8288 C CA . ARG B 2 620 ? 153.560 143.497 122.566 1.00 71.20 581 ARG B CA 1
ATOM 8289 C C . ARG B 2 620 ? 152.592 142.357 122.846 1.00 71.20 581 ARG B C 1
ATOM 8290 O O . ARG B 2 620 ? 151.381 142.550 122.705 1.00 71.20 581 ARG B O 1
ATOM 8298 N N . THR B 2 621 ? 153.088 141.182 123.233 1.00 64.67 582 THR B N 1
ATOM 8299 C CA . THR B 2 621 ? 152.199 140.055 123.485 1.00 64.67 582 THR B CA 1
ATOM 8300 C C . THR B 2 621 ? 151.418 140.231 124.782 1.00 64.67 582 THR B C 1
ATOM 8301 O O . THR B 2 621 ? 150.204 140.005 124.813 1.00 64.67 582 THR B O 1
ATOM 8305 N N . MET B 2 622 ? 152.089 140.645 125.858 1.00 63.54 583 MET B N 1
ATOM 8306 C CA . MET B 2 622 ? 151.407 140.806 127.137 1.00 63.54 583 MET B CA 1
ATOM 8307 C C . MET B 2 622 ? 150.527 142.048 127.167 1.00 63.54 583 MET B C 1
ATOM 8308 O O . MET B 2 622 ? 149.516 142.069 127.881 1.00 63.54 583 MET B O 1
ATOM 8313 N N . SER B 2 623 ? 150.892 143.085 126.410 1.00 63.88 584 SER B N 1
ATOM 8314 C CA . SER B 2 623 ? 150.087 144.301 126.389 1.00 63.88 584 SER B CA 1
ATOM 8315 C C . SER B 2 623 ? 148.691 144.026 125.851 1.00 63.88 584 SER B C 1
ATOM 8316 O O . SER B 2 623 ? 147.697 144.499 126.413 1.00 63.88 584 SER B O 1
ATOM 8319 N N . GLN B 2 624 ? 148.592 143.247 124.772 1.00 62.89 585 GLN B N 1
ATOM 8320 C CA . GLN B 2 624 ? 147.280 142.959 124.206 1.00 62.89 585 GLN B CA 1
ATOM 8321 C C . GLN B 2 624 ? 146.467 142.037 125.107 1.00 62.89 585 GLN B C 1
ATOM 8322 O O . GLN B 2 624 ? 145.243 142.179 125.183 1.00 62.89 585 GLN B O 1
ATOM 8328 N N . LEU B 2 625 ? 147.118 141.111 125.816 1.00 60.11 586 LEU B N 1
ATOM 8329 C CA . LEU B 2 625 ? 146.395 140.263 126.759 1.00 60.11 586 LEU B CA 1
ATOM 8330 C C . LEU B 2 625 ? 145.827 141.084 127.912 1.00 60.11 586 LEU B C 1
ATOM 8331 O O . LEU B 2 625 ? 144.662 140.916 128.299 1.00 60.11 586 LEU B O 1
ATOM 8336 N N . SER B 2 626 ? 146.639 141.987 128.469 1.00 61.97 587 SER B N 1
ATOM 8337 C CA . SER B 2 626 ? 146.158 142.842 129.549 1.00 61.97 587 SER B CA 1
ATOM 8338 C C . SER B 2 626 ? 145.049 143.767 129.065 1.00 61.97 587 SER B C 1
ATOM 8339 O O . SER B 2 626 ? 144.073 144.010 129.786 1.00 61.97 587 SER B O 1
ATOM 8342 N N . THR B 2 627 ? 145.182 144.295 127.846 1.00 61.02 588 THR B N 1
ATOM 8343 C CA . THR B 2 627 ? 144.125 145.126 127.281 1.00 61.02 588 THR B CA 1
ATOM 8344 C C . THR B 2 627 ? 142.838 144.333 127.111 1.00 61.02 588 THR B C 1
ATOM 8345 O O . THR B 2 627 ? 141.747 144.843 127.388 1.00 61.02 588 THR B O 1
ATOM 8349 N N . THR B 2 628 ? 142.946 143.083 126.658 1.00 60.55 589 THR B N 1
ATOM 8350 C CA . THR B 2 628 ? 141.769 142.234 126.515 1.00 60.55 589 THR B CA 1
ATOM 8351 C C . THR B 2 628 ? 141.079 142.028 127.855 1.00 60.55 589 THR B C 1
ATOM 8352 O O . THR B 2 628 ? 139.852 142.150 127.961 1.00 60.55 589 THR B O 1
ATOM 8356 N N . MET B 2 629 ? 141.855 141.713 128.893 1.00 62.11 590 MET B N 1
ATOM 8357 C CA . MET B 2 629 ? 141.266 141.505 130.214 1.00 62.11 590 MET B CA 1
ATOM 8358 C C . MET B 2 629 ? 140.578 142.771 130.715 1.00 62.11 590 MET B C 1
ATOM 8359 O O . MET B 2 629 ? 139.434 142.728 131.190 1.00 62.11 590 MET B O 1
ATOM 8364 N N . SER B 2 630 ? 141.258 143.915 130.601 1.00 62.93 591 SER B N 1
ATOM 8365 C CA . SER B 2 630 ? 140.694 145.160 131.109 1.00 62.93 591 SER B CA 1
ATOM 8366 C C . SER B 2 630 ? 139.455 145.579 130.331 1.00 62.93 591 SER B C 1
ATOM 8367 O O . SER B 2 630 ? 138.530 146.159 130.911 1.00 62.93 591 SER B O 1
ATOM 8370 N N . ARG B 2 631 ? 139.413 145.302 129.030 1.00 61.84 592 ARG B N 1
ATOM 8371 C CA . ARG B 2 631 ? 138.257 145.652 128.220 1.00 61.84 592 ARG B CA 1
ATOM 8372 C C . ARG B 2 631 ? 137.079 144.715 128.441 1.00 61.84 592 ARG B C 1
ATOM 8373 O O . ARG B 2 631 ? 135.927 145.158 128.381 1.00 61.84 592 ARG B O 1
ATOM 8381 N N . CYS B 2 632 ? 137.333 143.433 128.703 1.00 62.52 593 CYS B N 1
ATOM 8382 C CA . CYS B 2 632 ? 136.250 142.478 128.886 1.00 62.52 593 CYS B CA 1
ATOM 8383 C C . CYS B 2 632 ? 135.764 142.380 130.326 1.00 62.52 593 CYS B C 1
ATOM 8384 O O . CYS B 2 632 ? 134.734 141.739 130.564 1.00 62.52 593 CYS B O 1
ATOM 8387 N N . ALA B 2 633 ? 136.471 142.989 131.284 1.00 62.64 594 ALA B N 1
ATOM 8388 C CA . ALA B 2 633 ? 136.031 142.917 132.675 1.00 62.64 594 ALA B CA 1
ATOM 8389 C C . ALA B 2 633 ? 134.653 143.543 132.868 1.00 62.64 594 ALA B C 1
ATOM 8390 O O . ALA B 2 633 ? 133.830 143.028 133.638 1.00 62.64 594 ALA B O 1
ATOM 8392 N N . LYS B 2 634 ? 134.384 144.659 132.188 1.00 65.04 595 LYS B N 1
ATOM 8393 C CA . LYS B 2 634 ? 133.121 145.363 132.384 1.00 65.04 595 LYS B CA 1
ATOM 8394 C C . LYS B 2 634 ? 131.922 144.572 131.877 1.00 65.04 595 LYS B C 1
ATOM 8395 O O . LYS B 2 634 ? 130.815 144.756 132.393 1.00 65.04 595 LYS B O 1
ATOM 8401 N N . ASP B 2 635 ? 132.110 143.706 130.883 1.00 60.71 596 ASP B N 1
ATOM 8402 C CA . ASP B 2 635 ? 131.041 142.828 130.422 1.00 60.71 596 ASP B CA 1
ATOM 8403 C C . ASP B 2 635 ? 130.967 141.551 131.246 1.00 60.71 596 ASP B C 1
ATOM 8404 O O . ASP B 2 635 ? 129.873 141.011 131.471 1.00 60.71 596 ASP B O 1
ATOM 8409 N N . LEU B 2 636 ? 132.121 141.057 131.700 1.00 56.10 597 LEU B N 1
ATOM 8410 C CA . LEU B 2 636 ? 132.126 139.877 132.551 1.00 56.10 597 LEU B CA 1
ATOM 8411 C C . LEU B 2 636 ? 131.391 140.143 133.855 1.00 56.10 597 LEU B C 1
ATOM 8412 O O . LEU B 2 636 ? 130.689 139.267 134.363 1.00 56.10 597 LEU B O 1
ATOM 8417 N N . PHE B 2 637 ? 131.533 141.349 134.409 1.00 58.38 598 PHE B N 1
ATOM 8418 C CA . PHE B 2 637 ? 130.789 141.697 135.619 1.00 58.38 598 PHE B CA 1
ATOM 8419 C C . PHE B 2 637 ? 129.283 141.691 135.362 1.00 58.38 598 PHE B C 1
ATOM 8420 O O . PHE B 2 637 ? 128.499 141.143 136.155 1.00 58.38 598 PHE B O 1
ATOM 8428 N N . GLY B 2 638 ? 128.866 142.291 134.246 1.00 55.64 599 GLY B N 1
ATOM 8429 C CA . GLY B 2 638 ? 127.450 142.345 133.928 1.00 55.64 599 GLY B CA 1
ATOM 8430 C C . GLY B 2 638 ? 126.838 140.971 133.748 1.00 55.64 599 GLY B C 1
ATOM 8431 O O . GLY B 2 638 ? 125.705 140.728 134.169 1.00 55.64 599 GLY B O 1
ATOM 8432 N N . PHE B 2 639 ? 127.572 140.053 133.115 1.00 50.93 600 PHE B N 1
ATOM 8433 C CA . PHE B 2 639 ? 127.042 138.699 132.985 1.00 50.93 600 PHE B CA 1
ATOM 8434 C C . PHE B 2 639 ? 127.151 137.907 134.283 1.00 50.93 600 PHE B C 1
ATOM 8435 O O . PHE B 2 639 ? 126.304 137.044 134.554 1.00 50.93 600 PHE B O 1
ATOM 8443 N N . ALA B 2 640 ? 128.179 138.175 135.091 1.00 51.98 601 ALA B N 1
ATOM 8444 C CA . ALA B 2 640 ? 128.331 137.478 136.358 1.00 51.98 601 ALA B CA 1
ATOM 8445 C C . ALA B 2 640 ? 127.202 137.815 137.315 1.00 51.98 601 ALA B C 1
ATOM 8446 O O . ALA B 2 640 ? 126.852 136.993 138.165 1.00 51.98 601 ALA B O 1
ATOM 8448 N N . ILE B 2 641 ? 126.622 139.010 137.194 1.00 53.13 602 ILE B N 1
ATOM 8449 C CA . ILE B 2 641 ? 125.456 139.331 138.018 1.00 53.13 602 ILE B CA 1
ATOM 8450 C C . ILE B 2 641 ? 124.325 138.336 137.755 1.00 53.13 602 ILE B C 1
ATOM 8451 O O . ILE B 2 641 ? 123.763 137.746 138.688 1.00 53.13 602 ILE B O 1
ATOM 8456 N N . MET B 2 642 ? 123.987 138.120 136.479 1.00 53.57 603 MET B N 1
ATOM 8457 C CA . MET B 2 642 ? 122.945 137.152 136.140 1.00 53.57 603 MET B CA 1
ATOM 8458 C C . MET B 2 642 ? 123.342 135.742 136.552 1.00 53.57 603 MET B C 1
ATOM 8459 O O . MET B 2 642 ? 122.512 134.974 137.065 1.00 53.57 603 MET B O 1
ATOM 8464 N N . PHE B 2 643 ? 124.604 135.378 136.313 1.00 47.92 604 PHE B N 1
ATOM 8465 C CA . PHE B 2 643 ? 125.065 134.044 136.678 1.00 47.92 604 PHE B CA 1
ATOM 8466 C C . PHE B 2 643 ? 124.878 133.793 138.167 1.00 47.92 604 PHE B C 1
ATOM 8467 O O . PHE B 2 643 ? 124.383 132.735 138.569 1.00 47.92 604 PHE B O 1
ATOM 8475 N N . PHE B 2 644 ? 125.237 134.771 139.000 1.00 48.99 605 PHE B N 1
ATOM 8476 C CA . PHE B 2 644 ? 125.124 134.592 140.440 1.00 48.99 605 PHE B CA 1
ATOM 8477 C C . PHE B 2 644 ? 123.678 134.645 140.908 1.00 48.99 605 PHE B C 1
ATOM 8478 O O . PHE B 2 644 ? 123.328 133.977 141.884 1.00 48.99 605 PHE B O 1
ATOM 8486 N N . ILE B 2 645 ? 122.818 135.407 140.229 1.00 47.01 606 ILE B N 1
ATOM 8487 C CA . ILE B 2 645 ? 121.399 135.384 140.581 1.00 47.01 606 ILE B CA 1
ATOM 8488 C C . ILE B 2 645 ? 120.821 133.991 140.355 1.00 47.01 606 ILE B C 1
ATOM 8489 O O . ILE B 2 645 ? 120.113 133.442 141.210 1.00 47.01 606 ILE B O 1
ATOM 8494 N N . ILE B 2 646 ? 121.134 133.387 139.206 1.00 45.11 607 ILE B N 1
ATOM 8495 C CA . ILE B 2 646 ? 120.653 132.033 138.933 1.00 45.11 607 ILE B CA 1
ATOM 8496 C C . ILE B 2 646 ? 121.273 131.034 139.908 1.00 45.11 607 ILE B C 1
ATOM 8497 O O . ILE B 2 646 ? 120.605 130.100 140.379 1.00 45.11 607 ILE B O 1
ATOM 8502 N N . PHE B 2 647 ? 122.557 131.217 140.224 1.00 43.67 608 PHE B N 1
ATOM 8503 C CA . PHE B 2 647 ? 123.235 130.349 141.181 1.00 43.67 608 PHE B CA 1
ATOM 8504 C C . PHE B 2 647 ? 122.541 130.382 142.536 1.00 43.67 608 PHE B C 1
ATOM 8505 O O . PHE B 2 647 ? 122.292 129.336 143.147 1.00 43.67 608 PHE B O 1
ATOM 8513 N N . LEU B 2 648 ? 122.209 131.581 143.017 1.00 42.88 609 LEU B N 1
ATOM 8514 C CA . LEU B 2 648 ? 121.550 131.709 144.310 1.00 42.88 609 LEU B CA 1
ATOM 8515 C C . LEU B 2 648 ? 120.127 131.172 144.276 1.00 42.88 609 LEU B C 1
ATOM 8516 O O . LEU B 2 648 ? 119.651 130.634 145.281 1.00 42.88 609 LEU B O 1
ATOM 8521 N N . ALA B 2 649 ? 119.430 131.307 143.145 1.00 42.87 610 ALA B N 1
ATOM 8522 C CA . ALA B 2 649 ? 118.107 130.698 143.031 1.00 42.87 610 ALA B CA 1
ATOM 8523 C C . ALA B 2 649 ? 118.189 129.183 143.180 1.00 42.87 610 ALA B C 1
ATOM 8524 O O . ALA B 2 649 ? 117.418 128.573 143.936 1.00 42.87 610 ALA B O 1
ATOM 8526 N N . TYR B 2 650 ? 119.135 128.558 142.475 1.00 42.44 611 TYR B N 1
ATOM 8527 C CA . TYR B 2 650 ? 119.315 127.116 142.620 1.00 42.44 611 TYR B CA 1
ATOM 8528 C C . TYR B 2 650 ? 119.702 126.747 144.048 1.00 42.44 611 TYR B C 1
ATOM 8529 O O . TYR B 2 650 ? 119.213 125.751 144.596 1.00 42.44 611 TYR B O 1
ATOM 8538 N N . ALA B 2 651 ? 120.583 127.539 144.663 1.00 42.51 612 ALA B N 1
ATOM 8539 C CA . ALA B 2 651 ? 121.029 127.243 146.020 1.00 42.51 612 ALA B CA 1
ATOM 8540 C C . ALA B 2 651 ? 119.878 127.311 147.013 1.00 42.51 612 ALA B C 1
ATOM 8541 O O . ALA B 2 651 ? 119.761 126.452 147.893 1.00 42.51 612 ALA B O 1
ATOM 8543 N N . GLN B 2 652 ? 119.018 128.324 146.894 1.00 43.88 613 GLN B N 1
ATOM 8544 C CA . GLN B 2 652 ? 117.906 128.440 147.832 1.00 43.88 613 GLN B CA 1
ATOM 8545 C C . GLN B 2 652 ? 116.876 127.340 147.604 1.00 43.88 613 GLN B C 1
ATOM 8546 O O . GLN B 2 652 ? 116.287 126.830 148.565 1.00 43.88 613 GLN B O 1
ATOM 8552 N N . LEU B 2 653 ? 116.657 126.944 146.347 1.00 43.51 614 LEU B N 1
ATOM 8553 C CA . LEU B 2 653 ? 115.771 125.811 146.093 1.00 43.51 614 LEU B CA 1
ATOM 8554 C C . LEU B 2 653 ? 116.311 124.543 146.745 1.00 43.51 614 LEU B C 1
ATOM 8555 O O . LEU B 2 653 ? 115.567 123.797 147.397 1.00 43.51 614 LEU B O 1
ATOM 8560 N N . ALA B 2 654 ? 117.613 124.289 146.588 1.00 43.24 615 ALA B N 1
ATOM 8561 C CA . ALA B 2 654 ? 118.216 123.109 147.199 1.00 43.24 615 ALA B CA 1
ATOM 8562 C C . ALA B 2 654 ? 118.134 123.172 148.718 1.00 43.24 615 ALA B C 1
ATOM 8563 O O . ALA B 2 654 ? 117.869 122.161 149.376 1.00 43.24 615 ALA B O 1
ATOM 8565 N N . TYR B 2 655 ? 118.359 124.355 149.293 1.00 45.70 616 TYR B N 1
ATOM 8566 C CA . TYR B 2 655 ? 118.272 124.511 150.741 1.00 45.70 616 TYR B CA 1
ATOM 8567 C C . TYR B 2 655 ? 116.868 124.216 151.247 1.00 45.70 616 TYR B C 1
ATOM 8568 O O . TYR B 2 655 ? 116.697 123.552 152.274 1.00 45.70 616 TYR B O 1
ATOM 8577 N N . LEU B 2 656 ? 115.849 124.708 150.544 1.00 44.67 617 LEU B N 1
ATOM 8578 C CA . LEU B 2 656 ? 114.484 124.504 151.010 1.00 44.67 617 LEU B CA 1
ATOM 8579 C C . LEU B 2 656 ? 113.997 123.079 150.780 1.00 44.67 617 LEU B C 1
ATOM 8580 O O . LEU B 2 656 ? 113.132 122.605 151.522 1.00 44.67 617 LEU B O 1
ATOM 8585 N N . VAL B 2 657 ? 114.523 122.382 149.777 1.00 44.91 618 VAL B N 1
ATOM 8586 C CA . VAL B 2 657 ? 114.038 121.036 149.479 1.00 44.91 618 VAL B CA 1
ATOM 8587 C C . VAL B 2 657 ? 114.840 119.968 150.216 1.00 44.91 618 VAL B C 1
ATOM 8588 O O . VAL B 2 657 ? 114.279 119.173 150.974 1.00 44.91 618 VAL B O 1
ATOM 8592 N N . PHE B 2 658 ? 116.156 119.921 150.014 1.00 46.72 619 PHE B N 1
ATOM 8593 C CA . PHE B 2 658 ? 116.999 118.877 150.583 1.00 46.72 619 PHE B CA 1
ATOM 8594 C C . PHE B 2 658 ? 117.638 119.276 151.907 1.00 46.72 619 PHE B C 1
ATOM 8595 O O . PHE B 2 658 ? 118.455 118.519 152.438 1.00 46.72 619 PHE B O 1
ATOM 8603 N N . GLY B 2 659 ? 117.285 120.435 152.455 1.00 49.14 620 GLY B N 1
ATOM 8604 C CA . GLY B 2 659 ? 118.018 120.979 153.583 1.00 49.14 620 GLY B CA 1
ATOM 8605 C C . GLY B 2 659 ? 117.780 120.313 154.918 1.00 49.14 620 GLY B C 1
ATOM 8606 O O . GLY B 2 659 ? 118.483 120.634 155.879 1.00 49.14 620 GLY B O 1
ATOM 8607 N N . THR B 2 660 ? 116.814 119.402 155.014 1.00 53.98 621 THR B N 1
ATOM 8608 C CA . THR B 2 660 ? 116.503 118.743 156.274 1.00 53.98 621 THR B CA 1
ATOM 8609 C C . THR B 2 660 ? 116.817 117.255 156.273 1.00 53.98 621 THR B C 1
ATOM 8610 O O . THR B 2 660 ? 116.528 116.580 157.265 1.00 53.98 621 THR B O 1
ATOM 8614 N N . GLN B 2 661 ? 117.389 116.720 155.194 1.00 57.92 622 GLN B N 1
ATOM 8615 C CA . GLN B 2 661 ? 117.664 115.290 155.108 1.00 57.92 622 GLN B CA 1
ATOM 8616 C C . GLN B 2 661 ? 119.052 114.934 154.599 1.00 57.92 622 GLN B C 1
ATOM 8617 O O . GLN B 2 661 ? 119.516 113.824 154.883 1.00 57.92 622 GLN B O 1
ATOM 8623 N N . VAL B 2 662 ? 119.730 115.815 153.871 1.00 56.97 623 VAL B N 1
ATOM 8624 C CA . VAL B 2 662 ? 120.953 115.435 153.169 1.00 56.97 623 VAL B CA 1
ATOM 8625 C C . VAL B 2 662 ? 122.195 115.729 154.000 1.00 56.97 623 VAL B C 1
ATOM 8626 O O . VAL B 2 662 ? 123.100 114.896 154.082 1.00 56.97 623 VAL B O 1
ATOM 8630 N N . ASP B 2 663 ? 122.236 116.906 154.623 1.00 56.64 624 ASP B N 1
ATOM 8631 C CA . ASP B 2 663 ? 123.298 117.512 155.440 1.00 56.64 624 ASP B CA 1
ATOM 8632 C C . ASP B 2 663 ? 124.438 118.074 154.593 1.00 56.64 624 ASP B C 1
ATOM 8633 O O . ASP B 2 663 ? 125.342 118.703 155.152 1.00 56.64 624 ASP B O 1
ATOM 8638 N N . ASP B 2 664 ? 124.434 117.870 153.278 1.00 54.37 625 ASP B N 1
ATOM 8639 C CA . ASP B 2 664 ? 125.221 118.694 152.371 1.00 54.37 625 ASP B CA 1
ATOM 8640 C C . ASP B 2 664 ? 124.484 119.965 151.985 1.00 54.37 625 ASP B C 1
ATOM 8641 O O . ASP B 2 664 ? 125.066 120.832 151.326 1.00 54.37 625 ASP B O 1
ATOM 8646 N N . PHE B 2 665 ? 123.213 120.082 152.373 1.00 48.84 626 PHE B N 1
ATOM 8647 C CA . PHE B 2 665 ? 122.400 121.261 152.108 1.00 48.84 626 PHE B CA 1
ATOM 8648 C C . PHE B 2 665 ? 121.789 121.813 153.390 1.00 48.84 626 PHE B C 1
ATOM 8649 O O . PHE B 2 665 ? 120.804 122.554 153.331 1.00 48.84 626 PHE B O 1
ATOM 8657 N N . SER B 2 666 ? 122.357 121.467 154.547 1.00 50.19 627 SER B N 1
ATOM 8658 C CA . SER B 2 666 ? 121.766 121.848 155.824 1.00 50.19 627 SER B CA 1
ATOM 8659 C C . SER B 2 666 ? 121.873 123.342 156.102 1.00 50.19 627 SER B C 1
ATOM 8660 O O . SER B 2 666 ? 121.089 123.864 156.901 1.00 50.19 627 SER B O 1
ATOM 8663 N N . THR B 2 667 ? 122.817 124.037 155.474 1.00 47.51 628 THR B N 1
ATOM 8664 C CA . THR B 2 667 ? 122.950 125.479 155.615 1.00 47.51 628 THR B CA 1
ATOM 8665 C C . THR B 2 667 ? 123.160 126.102 154.243 1.00 47.51 628 THR B C 1
ATOM 8666 O O . THR B 2 667 ? 123.625 125.442 153.312 1.00 47.51 628 THR B O 1
ATOM 8670 N N . PHE B 2 668 ? 122.812 127.386 154.130 1.00 44.77 629 PHE B N 1
ATOM 8671 C CA . PHE B 2 668 ? 122.821 128.053 152.830 1.00 44.77 629 PHE B CA 1
ATOM 8672 C C . PHE B 2 668 ? 124.223 128.095 152.233 1.00 44.77 629 PHE B C 1
ATOM 8673 O O . PHE B 2 668 ? 124.420 127.793 151.046 1.00 44.77 629 PHE B O 1
ATOM 8681 N N . GLN B 2 669 ? 125.218 128.463 153.044 1.00 46.99 630 GLN B N 1
ATOM 8682 C CA . GLN B 2 669 ? 126.589 128.462 152.552 1.00 46.99 630 GLN B CA 1
ATOM 8683 C C . GLN B 2 669 ? 127.033 127.057 152.172 1.00 46.99 630 GLN B C 1
ATOM 8684 O O . GLN B 2 669 ? 127.776 126.881 151.199 1.00 46.99 630 GLN B O 1
ATOM 8690 N N . GLU B 2 670 ? 126.569 126.046 152.908 1.00 48.51 631 GLU B N 1
ATOM 8691 C CA . GLU B 2 670 ? 126.874 124.672 152.537 1.00 48.51 631 GLU B CA 1
ATOM 8692 C C . GLU B 2 670 ? 126.240 124.316 151.200 1.00 48.51 631 GLU B C 1
ATOM 8693 O O . GLU B 2 670 ? 126.822 123.564 150.415 1.00 48.51 631 GLU B O 1
ATOM 8699 N N . CYS B 2 671 ? 125.049 124.850 150.919 1.00 45.55 632 CYS B N 1
ATOM 8700 C CA . CYS B 2 671 ? 124.449 124.647 149.603 1.00 45.55 632 CYS B CA 1
ATOM 8701 C C . CYS B 2 671 ? 125.296 125.280 148.508 1.00 45.55 632 CYS B C 1
ATOM 8702 O O . CYS B 2 671 ? 125.481 124.691 147.435 1.00 45.55 632 CYS B O 1
ATOM 8705 N N . ILE B 2 672 ? 125.822 126.481 148.760 1.00 44.53 633 ILE B N 1
ATOM 8706 C CA . ILE B 2 672 ? 126.683 127.135 147.774 1.00 44.53 633 ILE B CA 1
ATOM 8707 C C . ILE B 2 672 ? 127.926 126.292 147.506 1.00 44.53 633 ILE B C 1
ATOM 8708 O O . ILE B 2 672 ? 128.310 126.054 146.350 1.00 44.53 633 ILE B O 1
ATOM 8713 N N . PHE B 2 673 ? 128.571 125.821 148.576 1.00 45.81 634 PHE B N 1
ATOM 8714 C CA . PHE B 2 673 ? 129.774 125.008 148.410 1.00 45.81 634 PHE B CA 1
ATOM 8715 C C . PHE B 2 673 ? 129.452 123.691 147.716 1.00 45.81 634 PHE B C 1
ATOM 8716 O O . PHE B 2 673 ? 130.243 123.198 146.904 1.00 45.81 634 PHE B O 1
ATOM 8724 N N . THR B 2 674 ? 128.295 123.105 148.025 1.00 47.43 635 THR B N 1
ATOM 8725 C CA . THR B 2 674 ? 127.892 121.862 147.381 1.00 47.43 635 THR B CA 1
ATOM 8726 C C . THR B 2 674 ? 127.686 122.058 145.888 1.00 47.43 635 THR B C 1
ATOM 8727 O O . THR B 2 674 ? 128.048 121.192 145.090 1.00 47.43 635 THR B O 1
ATOM 8731 N N . GLN B 2 675 ? 127.094 123.185 145.490 1.00 43.86 636 GLN B N 1
ATOM 8732 C CA . GLN B 2 675 ? 126.942 123.458 144.063 1.00 43.86 636 GLN B CA 1
ATOM 8733 C C . GLN B 2 675 ? 128.297 123.645 143.388 1.00 43.86 636 GLN B C 1
ATOM 8734 O O . GLN B 2 675 ? 128.519 123.154 142.271 1.00 43.86 636 GLN B O 1
ATOM 8740 N N . PHE B 2 676 ? 129.217 124.348 144.052 1.00 43.75 637 PHE B N 1
ATOM 8741 C CA . PHE B 2 676 ? 130.552 124.501 143.481 1.00 43.75 637 PHE B CA 1
ATOM 8742 C C . PHE B 2 676 ? 131.265 123.159 143.353 1.00 43.75 637 PHE B C 1
ATOM 8743 O O . PHE B 2 676 ? 132.058 122.965 142.425 1.00 43.75 637 PHE B O 1
ATOM 8751 N N . ARG B 2 677 ? 131.002 122.227 144.270 1.00 49.05 638 ARG B N 1
ATOM 8752 C CA . ARG B 2 677 ? 131.572 120.887 144.149 1.00 49.05 638 ARG B CA 1
ATOM 8753 C C . ARG B 2 677 ? 130.889 120.087 143.046 1.00 49.05 638 ARG B C 1
ATOM 8754 O O . ARG B 2 677 ? 131.535 119.287 142.362 1.00 49.05 638 ARG B O 1
ATOM 8762 N N . ILE B 2 678 ? 129.580 120.280 142.871 1.00 46.47 639 ILE B N 1
ATOM 8763 C CA . ILE B 2 678 ? 128.853 119.615 141.792 1.00 46.47 639 ILE B CA 1
ATOM 8764 C C . ILE B 2 678 ? 129.428 120.026 140.448 1.00 46.47 639 ILE B C 1
ATOM 8765 O O . ILE B 2 678 ? 129.518 119.216 139.517 1.00 46.47 639 ILE B O 1
ATOM 8770 N N . ILE B 2 679 ? 129.828 121.293 140.327 1.00 44.82 640 ILE B N 1
ATOM 8771 C CA . ILE B 2 679 ? 130.482 121.746 139.102 1.00 44.82 640 ILE B CA 1
ATOM 8772 C C . ILE B 2 679 ? 131.726 120.909 138.819 1.00 44.82 640 ILE B C 1
ATOM 8773 O O . ILE B 2 679 ? 131.988 120.528 137.672 1.00 44.82 640 ILE B O 1
ATOM 8778 N N . LEU B 2 680 ? 132.502 120.595 139.858 1.00 48.12 641 LEU B N 1
ATOM 8779 C CA . LEU B 2 680 ? 133.701 119.780 139.700 1.00 48.12 641 LEU B CA 1
ATOM 8780 C C . LEU B 2 680 ? 133.408 118.292 139.568 1.00 48.12 641 LEU B C 1
ATOM 8781 O O . LEU B 2 680 ? 134.303 117.535 139.179 1.00 48.12 641 LEU B O 1
ATOM 8786 N N . GLY B 2 681 ? 132.193 117.854 139.878 1.00 55.63 642 GLY B N 1
ATOM 8787 C CA . GLY B 2 681 ? 131.867 116.444 139.846 1.00 55.63 642 GLY B CA 1
ATOM 8788 C C . GLY B 2 681 ? 132.186 115.682 141.109 1.00 55.63 642 GLY B C 1
ATOM 8789 O O . GLY B 2 681 ? 132.199 114.447 141.083 1.00 55.63 642 GLY B O 1
ATOM 8790 N N . ASP B 2 682 ? 132.454 116.376 142.213 1.00 62.08 643 ASP B N 1
ATOM 8791 C CA . ASP B 2 682 ? 132.713 115.755 143.510 1.00 62.08 643 ASP B CA 1
ATOM 8792 C C . ASP B 2 682 ? 131.413 115.659 144.307 1.00 62.08 643 ASP B C 1
ATOM 8793 O O . ASP B 2 682 ? 131.265 116.271 145.367 1.00 62.08 643 ASP B O 1
ATOM 8798 N N . ILE B 2 683 ? 130.406 114.977 143.767 1.00 64.30 644 ILE B N 1
ATOM 8799 C CA . ILE B 2 683 ? 129.117 114.856 144.431 1.00 64.30 644 ILE B CA 1
ATOM 8800 C C . ILE B 2 683 ? 128.644 113.410 144.363 1.00 64.30 644 ILE B C 1
ATOM 8801 O O . ILE B 2 683 ? 129.087 112.620 143.526 1.00 64.30 644 ILE B O 1
ATOM 8806 N N . ASN B 2 684 ? 127.733 113.068 145.270 1.00 70.13 645 ASN B N 1
ATOM 8807 C CA . ASN B 2 684 ? 127.084 111.760 145.304 1.00 70.13 645 ASN B CA 1
ATOM 8808 C C . ASN B 2 684 ? 125.616 111.968 144.946 1.00 70.13 645 ASN B C 1
ATOM 8809 O O . ASN B 2 684 ? 124.822 112.409 145.780 1.00 70.13 645 ASN B O 1
ATOM 8814 N N . PHE B 2 685 ? 125.262 111.650 143.700 1.00 67.87 646 PHE B N 1
ATOM 8815 C CA . PHE B 2 685 ? 123.905 111.877 143.221 1.00 67.87 646 PHE B CA 1
ATOM 8816 C C . PHE B 2 685 ? 122.885 110.982 143.914 1.00 67.87 646 PHE B C 1
ATOM 8817 O O . PHE B 2 685 ? 121.721 111.377 144.050 1.00 67.87 646 PHE B O 1
ATOM 8825 N N . ALA B 2 686 ? 123.296 109.796 144.364 1.00 70.07 647 ALA B N 1
ATOM 8826 C CA . ALA B 2 686 ? 122.357 108.870 144.987 1.00 70.07 647 ALA B CA 1
ATOM 8827 C C . ALA B 2 686 ? 121.826 109.402 146.312 1.00 70.07 647 ALA B C 1
ATOM 8828 O O . ALA B 2 686 ? 120.683 109.107 146.679 1.00 70.07 647 ALA B O 1
ATOM 8830 N N . GLU B 2 687 ? 122.629 110.178 147.041 1.00 70.81 648 GLU B N 1
ATOM 8831 C CA . GLU B 2 687 ? 122.195 110.686 148.336 1.00 70.81 648 GLU B CA 1
ATOM 8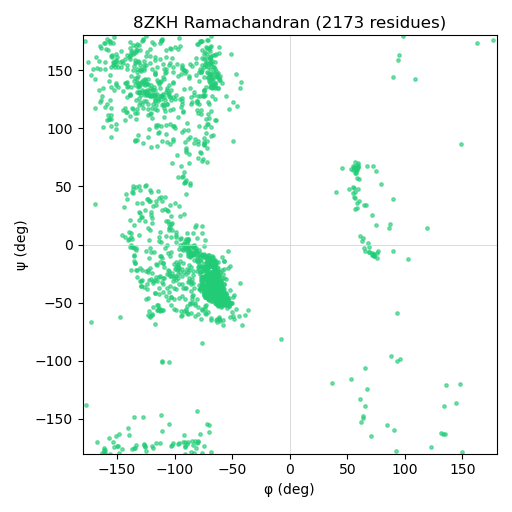832 C C . GLU B 2 687 ? 121.125 111.762 148.219 1.00 70.81 648 GLU B C 1
ATOM 8833 O O . GLU B 2 687 ? 120.372 111.970 149.175 1.00 70.81 648 GLU B O 1
ATOM 8839 N N . ILE B 2 688 ? 121.039 112.449 147.080 1.00 68.48 649 ILE B N 1
ATOM 8840 C CA . ILE B 2 688 ? 119.963 113.407 146.856 1.00 68.48 649 ILE B CA 1
ATOM 8841 C C . ILE B 2 688 ? 118.836 112.817 146.017 1.00 68.48 649 ILE B C 1
ATOM 8842 O O . ILE B 2 688 ? 117.722 113.361 146.030 1.00 68.48 649 ILE B O 1
ATOM 8847 N N . GLU B 2 689 ? 119.090 111.731 145.284 1.00 73.37 650 GLU B N 1
ATOM 8848 C CA . GLU B 2 689 ? 118.007 111.054 144.580 1.00 73.37 650 GLU B CA 1
ATOM 8849 C C . GLU B 2 689 ? 117.028 110.414 145.557 1.00 73.37 650 GLU B C 1
ATOM 8850 O O . GLU B 2 689 ? 115.810 110.469 145.349 1.00 73.37 650 GLU B O 1
ATOM 8856 N N . GLU B 2 690 ? 117.537 109.799 146.625 1.00 72.99 651 GLU B N 1
ATOM 8857 C CA . GLU B 2 690 ? 116.667 109.159 147.604 1.00 72.99 651 GLU B CA 1
ATOM 8858 C C . GLU B 2 690 ? 116.011 110.153 148.551 1.00 72.99 651 GLU B C 1
ATOM 8859 O O . GLU B 2 690 ? 114.960 109.840 149.121 1.00 72.99 651 GLU B O 1
ATOM 8865 N N . ALA B 2 691 ? 116.599 111.336 148.737 1.00 69.88 652 ALA B N 1
ATOM 8866 C CA . ALA B 2 691 ? 115.953 112.355 149.556 1.00 69.88 652 ALA B CA 1
ATOM 8867 C C . ALA B 2 691 ? 114.667 112.853 148.911 1.00 69.88 652 ALA B C 1
ATOM 8868 O O . ALA B 2 691 ? 113.742 113.273 149.615 1.00 69.88 652 ALA B O 1
ATOM 8870 N N . ASN B 2 692 ? 114.593 112.814 147.583 1.00 64.77 653 ASN B N 1
ATOM 8871 C CA . ASN B 2 692 ? 113.382 113.197 146.863 1.00 64.77 653 ASN B CA 1
ATOM 8872 C C . ASN B 2 692 ? 113.406 112.471 145.526 1.00 64.77 653 ASN B C 1
ATOM 8873 O O . ASN B 2 692 ? 114.249 112.776 144.677 1.00 64.77 653 ASN B O 1
ATOM 8878 N N . ARG B 2 693 ? 112.493 111.512 145.346 1.00 66.59 654 ARG B N 1
ATOM 8879 C CA . ARG B 2 693 ? 112.497 110.703 144.130 1.00 66.59 654 ARG B CA 1
ATOM 8880 C C . ARG B 2 693 ? 112.298 111.566 142.892 1.00 66.59 654 ARG B C 1
ATOM 8881 O O . ARG B 2 693 ? 112.964 111.365 141.870 1.00 66.59 654 ARG B O 1
ATOM 8889 N N . VAL B 2 694 ? 111.383 112.525 142.961 1.00 60.79 655 VAL B N 1
ATOM 8890 C CA . VAL B 2 694 ? 111.218 113.526 141.921 1.00 60.79 655 VAL B CA 1
ATOM 8891 C C . VAL B 2 694 ? 111.756 114.845 142.459 1.00 60.79 655 VAL B C 1
ATOM 8892 O O . VAL B 2 694 ? 111.961 115.014 143.665 1.00 60.79 655 VAL B O 1
ATOM 8896 N N . LEU B 2 695 ? 112.039 115.770 141.539 1.00 55.11 656 LEU B N 1
ATOM 8897 C CA . LEU B 2 695 ? 112.526 117.113 141.848 1.00 55.11 656 LEU B CA 1
ATOM 8898 C C . LEU B 2 695 ? 113.975 117.074 142.331 1.00 55.11 656 LEU B C 1
ATOM 8899 O O . LEU B 2 695 ? 114.617 118.119 142.476 1.00 55.11 656 LEU B O 1
ATOM 8904 N N . GLY B 2 696 ? 114.509 115.877 142.554 1.00 53.40 657 GLY B N 1
ATOM 8905 C CA . GLY B 2 696 ? 115.919 115.706 142.810 1.00 53.40 657 GLY B CA 1
ATOM 8906 C C . GLY B 2 696 ? 116.695 115.479 141.528 1.00 53.40 657 GLY B C 1
ATOM 8907 O O . GLY B 2 696 ? 117.640 116.210 141.203 1.00 53.40 657 GLY B O 1
ATOM 8908 N N . PRO B 2 697 ? 116.309 114.445 140.771 1.00 52.77 658 PRO B N 1
ATOM 8909 C CA . PRO B 2 697 ? 116.883 114.285 139.426 1.00 52.77 658 PRO B CA 1
ATOM 8910 C C . PRO B 2 697 ? 116.638 115.487 138.537 1.00 52.77 658 PRO B C 1
ATOM 8911 O O . PRO B 2 697 ? 117.510 115.849 137.740 1.00 52.77 658 PRO B O 1
ATOM 8915 N N . ILE B 2 698 ? 115.471 116.122 138.659 1.00 47.82 659 ILE B N 1
ATOM 8916 C CA . ILE B 2 698 ? 115.201 117.340 137.901 1.00 47.82 659 ILE B CA 1
ATOM 8917 C C . ILE B 2 698 ? 116.215 118.415 138.261 1.00 47.82 659 ILE B C 1
ATOM 8918 O O . ILE B 2 698 ? 116.805 119.060 137.385 1.00 47.82 659 ILE B O 1
ATOM 8923 N N . TYR B 2 699 ? 116.444 118.608 139.562 1.00 44.68 660 TYR B N 1
ATOM 8924 C CA . TYR B 2 699 ? 117.401 119.610 140.017 1.00 44.68 660 TYR B CA 1
ATOM 8925 C C . TYR B 2 699 ? 118.788 119.333 139.457 1.00 44.68 660 TYR B C 1
ATOM 8926 O O . TYR B 2 699 ? 119.419 120.216 138.865 1.00 44.68 660 TYR B O 1
ATOM 8935 N N . PHE B 2 700 ? 119.269 118.098 139.614 1.00 47.99 661 PHE B N 1
ATOM 8936 C CA . PHE B 2 700 ? 120.619 117.763 139.169 1.00 47.99 661 PHE B CA 1
ATOM 8937 C C . PHE B 2 700 ? 120.764 117.929 137.660 1.00 47.99 661 PHE B C 1
ATOM 8938 O O . PHE B 2 700 ? 121.721 118.552 137.179 1.00 47.99 661 PHE B O 1
ATOM 8946 N N . THR B 2 701 ? 119.816 117.380 136.896 1.00 45.49 662 THR B N 1
ATOM 8947 C CA . THR B 2 701 ? 119.906 117.424 135.443 1.00 45.49 662 THR B CA 1
ATOM 8948 C C . THR B 2 701 ? 119.858 118.857 134.932 1.00 45.49 662 THR B C 1
ATOM 8949 O O . THR B 2 701 ? 120.689 119.262 134.110 1.00 45.49 662 THR B O 1
ATOM 8953 N N . THR B 2 702 ? 118.892 119.646 135.413 1.00 42.74 663 THR B N 1
ATOM 8954 C CA . THR B 2 702 ? 118.780 121.025 134.955 1.00 42.74 663 THR B CA 1
ATOM 8955 C C . THR B 2 702 ? 120.005 121.839 135.344 1.00 42.74 663 THR B C 1
ATOM 8956 O O . THR B 2 702 ? 120.506 122.632 134.541 1.00 42.74 663 THR B O 1
ATOM 8960 N N . PHE B 2 703 ? 120.510 121.655 136.568 1.00 41.01 664 PHE B N 1
ATOM 8961 C CA . PHE B 2 703 ? 121.684 122.405 136.995 1.00 41.01 664 PHE B CA 1
ATOM 8962 C C . PHE B 2 703 ? 122.883 122.095 136.111 1.00 41.01 664 PHE B C 1
ATOM 8963 O O . PHE B 2 703 ? 123.541 123.008 135.600 1.00 41.01 664 PHE B O 1
ATOM 8971 N N . VAL B 2 704 ? 123.167 120.808 135.894 1.00 42.69 665 VAL B N 1
ATOM 8972 C CA . VAL B 2 704 ? 124.327 120.437 135.086 1.00 42.69 665 VAL B CA 1
ATOM 8973 C C . VAL B 2 704 ? 124.168 120.949 133.660 1.00 42.69 665 VAL B C 1
ATOM 8974 O O . VAL B 2 704 ? 125.091 121.543 133.085 1.00 42.69 665 VAL B O 1
ATOM 8978 N N . PHE B 2 705 ? 122.985 120.745 133.074 1.00 41.48 666 PHE B N 1
ATOM 8979 C CA . PHE B 2 705 ? 122.762 121.141 131.689 1.00 41.48 666 PHE B CA 1
ATOM 8980 C C . PHE B 2 705 ? 122.905 122.647 131.512 1.00 41.48 666 PHE B C 1
ATOM 8981 O O . PHE B 2 705 ? 123.665 123.110 130.656 1.00 41.48 666 PHE B O 1
ATOM 8989 N N . PHE B 2 706 ? 122.198 123.433 132.322 1.00 42.02 667 PHE B N 1
ATOM 8990 C CA . PHE B 2 706 ? 122.242 124.879 132.171 1.00 42.02 667 PHE B CA 1
ATOM 8991 C C . PHE B 2 706 ? 123.529 125.498 132.693 1.00 42.02 667 PHE B C 1
ATOM 8992 O O . PHE B 2 706 ? 123.767 126.684 132.445 1.00 42.02 667 PHE B O 1
ATOM 9000 N N . MET B 2 707 ? 124.363 124.743 133.406 1.00 44.04 668 MET B N 1
ATOM 9001 C CA . MET B 2 707 ? 125.646 125.280 133.831 1.00 44.04 668 MET B CA 1
ATOM 9002 C C . MET B 2 707 ? 126.751 125.004 132.822 1.00 44.04 668 MET B C 1
ATOM 9003 O O . MET B 2 707 ? 127.621 125.855 132.614 1.00 44.04 668 MET B O 1
ATOM 9008 N N . PHE B 2 708 ? 126.740 123.834 132.183 1.00 41.41 669 PHE B N 1
ATOM 9009 C CA . PHE B 2 708 ? 127.806 123.491 131.252 1.00 41.41 669 PHE B CA 1
ATOM 9010 C C . PHE B 2 708 ? 127.465 123.768 129.794 1.00 41.41 669 PHE B C 1
ATOM 9011 O O . PHE B 2 708 ? 128.379 123.818 128.965 1.00 41.41 669 PHE B O 1
ATOM 9019 N N . PHE B 2 709 ? 126.188 123.955 129.460 1.00 41.21 670 PHE B N 1
ATOM 9020 C CA . PHE B 2 709 ? 125.781 124.173 128.079 1.00 41.21 670 PHE B CA 1
ATOM 9021 C C . PHE B 2 709 ? 125.418 125.615 127.762 1.00 41.21 670 PHE B C 1
ATOM 9022 O O . PHE B 2 709 ? 125.475 126.002 126.592 1.00 41.21 670 PHE B O 1
ATOM 9030 N N . ILE B 2 710 ? 125.057 126.419 128.761 1.00 41.28 671 ILE B N 1
ATOM 9031 C CA . ILE B 2 710 ? 124.614 127.785 128.508 1.00 41.28 671 ILE B CA 1
ATOM 9032 C C . ILE B 2 710 ? 125.518 128.788 129.212 1.00 41.28 671 ILE B C 1
ATOM 9033 O O . ILE B 2 710 ? 126.142 129.636 128.566 1.00 41.28 671 ILE B O 1
ATOM 9038 N N . LEU B 2 711 ? 125.590 128.702 130.541 1.00 42.94 672 LEU B N 1
ATOM 9039 C CA . LEU B 2 711 ? 126.266 129.741 131.312 1.00 42.94 672 LEU B CA 1
ATOM 9040 C C . LEU B 2 711 ? 127.776 129.713 131.120 1.00 42.94 672 LEU B C 1
ATOM 9041 O O . LEU B 2 711 ? 128.415 130.770 131.116 1.00 42.94 672 LEU B O 1
ATOM 9046 N N . LEU B 2 712 ? 128.367 128.527 130.971 1.00 41.79 673 LEU B N 1
ATOM 9047 C CA . LEU B 2 712 ? 129.810 128.449 130.776 1.00 41.79 673 LEU B CA 1
ATOM 9048 C C . LEU B 2 712 ? 130.223 128.973 129.407 1.00 41.79 673 LEU B C 1
ATOM 9049 O O . LEU B 2 712 ? 131.303 129.558 129.269 1.00 41.79 673 LEU B O 1
ATOM 9054 N N . ASN B 2 713 ? 129.383 128.781 128.391 1.00 41.86 674 ASN B N 1
ATOM 9055 C CA . ASN B 2 713 ? 129.737 129.163 127.031 1.00 41.86 674 ASN B CA 1
ATOM 9056 C C . ASN B 2 713 ? 129.551 130.649 126.756 1.00 41.86 674 ASN B C 1
ATOM 9057 O O . ASN B 2 713 ? 130.188 131.176 125.840 1.00 41.86 674 ASN B O 1
ATOM 9062 N N . MET B 2 714 ? 128.704 131.340 127.520 1.00 46.15 675 MET B N 1
ATOM 9063 C CA . MET B 2 714 ? 128.550 132.778 127.320 1.00 46.15 675 MET B CA 1
ATOM 9064 C C . MET B 2 714 ? 129.804 133.531 127.745 1.00 46.15 675 MET B C 1
ATOM 9065 O O . MET B 2 714 ? 130.179 134.531 127.119 1.00 46.15 675 MET B O 1
ATOM 9070 N N . PHE B 2 715 ? 130.467 133.068 128.807 1.00 45.49 676 PHE B N 1
ATOM 9071 C CA . PHE B 2 715 ? 131.752 133.645 129.184 1.00 45.49 676 PHE B CA 1
ATOM 9072 C C . PHE B 2 715 ? 132.761 133.495 128.054 1.00 45.49 676 PHE B C 1
ATOM 9073 O O . PHE B 2 715 ? 133.491 134.441 127.729 1.00 45.49 676 PHE B O 1
ATOM 9081 N N . LEU B 2 716 ? 132.808 132.311 127.441 1.00 45.69 677 LEU B N 1
ATOM 9082 C CA . LEU B 2 716 ? 133.704 132.090 126.312 1.00 45.69 677 LEU B CA 1
ATOM 9083 C C . LEU B 2 716 ? 133.347 133.000 125.148 1.00 45.69 677 LEU B C 1
ATOM 9084 O O . LEU B 2 716 ? 134.234 133.542 124.483 1.00 45.69 677 LEU B O 1
ATOM 9089 N N . ALA B 2 717 ? 132.053 133.172 124.879 1.00 44.87 678 ALA B N 1
ATOM 9090 C CA . ALA B 2 717 ? 131.625 134.050 123.796 1.00 44.87 678 ALA B CA 1
ATOM 9091 C C . ALA B 2 717 ? 132.111 135.475 124.025 1.00 44.87 678 ALA B C 1
ATOM 9092 O O . ALA B 2 717 ? 132.676 136.108 123.126 1.00 44.87 678 ALA B O 1
ATOM 9094 N N . ILE B 2 718 ? 131.914 135.989 125.241 1.00 45.96 679 ILE B N 1
ATOM 9095 C CA . ILE B 2 718 ? 132.314 137.362 125.549 1.00 45.96 679 ILE B CA 1
ATOM 9096 C C . ILE B 2 718 ? 133.826 137.518 125.426 1.00 45.96 679 ILE B C 1
ATOM 9097 O O . ILE B 2 718 ? 134.327 138.468 124.808 1.00 45.96 679 ILE B O 1
ATOM 9102 N N . ILE B 2 719 ? 134.576 136.581 126.013 1.00 46.52 680 ILE B N 1
ATOM 9103 C CA . ILE B 2 719 ? 136.033 136.686 126.003 1.00 46.52 680 ILE B CA 1
ATOM 9104 C C . ILE B 2 719 ? 136.571 136.585 124.582 1.00 46.52 680 ILE B C 1
ATOM 9105 O O . ILE B 2 719 ? 137.467 137.341 124.188 1.00 46.52 680 ILE B O 1
ATOM 9110 N N . ASN B 2 720 ? 136.041 135.648 123.791 1.00 48.91 681 ASN B N 1
ATOM 9111 C CA . ASN B 2 720 ? 136.510 135.479 122.422 1.00 48.91 681 ASN B CA 1
ATOM 9112 C C . ASN B 2 720 ? 136.177 136.686 121.562 1.00 48.91 681 ASN B C 1
ATOM 9113 O O . ASN B 2 720 ? 136.991 137.085 120.724 1.00 48.91 681 ASN B O 1
ATOM 9118 N N . ASP B 2 721 ? 134.990 137.271 121.735 1.00 54.76 682 ASP B N 1
ATOM 9119 C CA . ASP B 2 721 ? 134.673 138.477 120.984 1.00 54.76 682 ASP B CA 1
ATOM 9120 C C . ASP B 2 721 ? 135.592 139.631 121.354 1.00 54.76 682 ASP B C 1
ATOM 9121 O O . ASP B 2 721 ? 136.103 140.318 120.461 1.00 54.76 682 ASP B O 1
ATOM 9126 N N . THR B 2 722 ? 135.830 139.850 122.650 1.00 54.87 683 THR B N 1
ATOM 9127 C CA . THR B 2 722 ? 136.702 140.946 123.059 1.00 54.87 683 THR B CA 1
ATOM 9128 C C . THR B 2 722 ? 138.137 140.750 122.587 1.00 54.87 683 THR B C 1
ATOM 9129 O O . THR B 2 722 ? 138.760 141.704 122.108 1.00 54.87 683 THR B O 1
ATOM 9133 N N . TYR B 2 723 ? 138.676 139.534 122.708 1.00 54.27 684 TYR B N 1
ATOM 9134 C CA . TYR B 2 723 ? 140.045 139.281 122.271 1.00 54.27 684 TYR B CA 1
ATOM 9135 C C . TYR B 2 723 ? 140.189 139.491 120.770 1.00 54.27 684 TYR B C 1
ATOM 9136 O O . TYR B 2 723 ? 141.154 140.112 120.309 1.00 54.27 684 TYR B O 1
ATOM 9145 N N . SER B 2 724 ? 139.232 138.979 119.992 1.00 58.09 685 SER B N 1
ATOM 9146 C CA . SER B 2 724 ? 139.280 139.160 118.547 1.00 58.09 685 SER B CA 1
ATOM 9147 C C . SER B 2 724 ? 139.190 140.632 118.175 1.00 58.09 685 SER B C 1
ATOM 9148 O O . SER B 2 724 ? 139.933 141.105 117.307 1.00 58.09 685 SER B O 1
ATOM 9151 N N . GLU B 2 725 ? 138.294 141.377 118.828 1.00 65.62 686 GLU B N 1
ATOM 9152 C CA . GLU B 2 725 ? 138.169 142.800 118.533 1.00 65.62 686 GLU B CA 1
ATOM 9153 C C . GLU B 2 725 ? 139.457 143.545 118.850 1.00 65.62 686 GLU B C 1
ATOM 9154 O O . GLU B 2 725 ? 139.925 144.357 118.044 1.00 65.62 686 GLU B O 1
ATOM 9160 N N . VAL B 2 726 ? 140.056 143.271 120.011 1.00 66.14 687 VAL B N 1
ATOM 9161 C CA . VAL B 2 726 ? 141.282 143.964 120.400 1.00 66.14 687 VAL B CA 1
ATOM 9162 C C . VAL B 2 726 ? 142.409 143.645 119.426 1.00 66.14 687 VAL B C 1
ATOM 9163 O O . VAL B 2 726 ? 143.131 144.540 118.966 1.00 66.14 687 VAL B O 1
ATOM 9167 N N . LYS B 2 727 ? 142.576 142.362 119.096 1.00 68.59 688 LYS B N 1
ATOM 9168 C CA . LYS B 2 727 ? 143.663 141.969 118.206 1.00 68.59 688 LYS B CA 1
ATOM 9169 C C . LYS B 2 727 ? 143.481 142.562 116.815 1.00 68.59 688 LYS B C 1
ATOM 9170 O O . LYS B 2 727 ? 144.442 143.060 116.216 1.00 68.59 688 LYS B O 1
ATOM 9176 N N . SER B 2 728 ? 142.255 142.524 116.285 1.00 77.21 689 SER B N 1
ATOM 9177 C CA . SER B 2 728 ? 142.007 143.086 114.962 1.00 77.21 689 SER B CA 1
ATOM 9178 C C . SER B 2 728 ? 142.213 144.594 114.955 1.00 77.21 689 SER B C 1
ATOM 9179 O O . SER B 2 728 ? 142.764 145.144 113.995 1.00 77.21 689 SER B O 1
ATOM 9182 N N . ASP B 2 729 ? 141.776 145.281 116.013 1.00 83.47 690 ASP B N 1
ATOM 9183 C CA . ASP B 2 729 ? 141.971 146.724 116.096 1.00 83.47 690 ASP B CA 1
ATOM 9184 C C . ASP B 2 729 ? 143.458 147.053 116.095 1.00 83.47 690 ASP B C 1
ATOM 9185 O O . ASP B 2 729 ? 143.911 147.935 115.356 1.00 83.47 690 ASP B O 1
ATOM 9190 N N . LEU B 2 730 ? 144.239 146.337 116.909 1.00 85.76 691 LEU B N 1
ATOM 9191 C CA . LEU B 2 730 ? 145.674 146.596 116.961 1.00 85.76 691 LEU B CA 1
ATOM 9192 C C . LEU B 2 730 ? 146.334 146.324 115.615 1.00 85.76 691 LEU B C 1
ATOM 9193 O O . LEU B 2 730 ? 147.147 147.126 115.141 1.00 85.76 691 LEU B O 1
ATOM 9198 N N . ALA B 2 731 ? 145.984 145.204 114.977 1.00 91.03 692 ALA B N 1
ATOM 9199 C CA . ALA B 2 731 ? 146.592 144.866 113.693 1.00 91.03 692 ALA B CA 1
ATOM 9200 C C . ALA B 2 731 ? 146.247 145.896 112.626 1.00 91.03 692 ALA B C 1
ATOM 9201 O O . ALA B 2 731 ? 147.117 146.312 111.851 1.00 91.03 692 ALA B O 1
ATOM 9203 N N . GLN B 2 732 ? 144.984 146.325 112.572 1.00 94.13 693 GLN B N 1
ATOM 9204 C CA . GLN B 2 732 ? 144.577 147.288 111.556 1.00 94.13 693 GLN B CA 1
ATOM 9205 C C . GLN B 2 732 ? 145.209 148.653 111.799 1.00 94.13 693 GLN B C 1
ATOM 9206 O O . GLN B 2 732 ? 145.613 149.331 110.848 1.00 94.13 693 GLN B O 1
ATOM 9212 N N . GLN B 2 733 ? 145.308 149.076 113.063 1.00 96.23 694 GLN B N 1
ATOM 9213 C CA . GLN B 2 733 ? 145.908 150.372 113.348 1.00 96.23 694 GLN B CA 1
ATOM 9214 C C . GLN B 2 733 ? 147.423 150.353 113.199 1.00 96.23 694 GLN B C 1
ATOM 9215 O O . GLN B 2 733 ? 148.027 151.416 113.019 1.00 96.23 694 GLN B O 1
ATOM 9221 N N . LYS B 2 734 ? 148.051 149.179 113.271 1.00 99.06 695 LYS B N 1
ATOM 9222 C CA . LYS B 2 734 ? 149.488 149.089 113.046 1.00 99.06 695 LYS B CA 1
ATOM 9223 C C . LYS B 2 734 ? 149.843 148.909 111.576 1.00 99.06 695 LYS B C 1
ATOM 9224 O O . LYS B 2 734 ? 150.923 149.337 111.152 1.00 99.06 695 LYS B O 1
ATOM 9230 N N . ALA B 2 735 ? 148.962 148.291 110.788 1.00 102.62 696 ALA B N 1
ATOM 9231 C CA . ALA B 2 735 ? 149.253 148.084 109.373 1.00 102.62 696 ALA B CA 1
ATOM 9232 C C . ALA B 2 735 ? 149.152 149.391 108.595 1.00 102.62 696 ALA B C 1
ATOM 9233 O O . ALA B 2 735 ? 150.127 149.845 107.986 1.00 102.62 696 ALA B O 1
ATOM 9235 N N . GLU B 2 736 ? 147.977 150.012 108.606 1.00 107.74 697 GLU B N 1
ATOM 9236 C CA . GLU B 2 736 ? 147.772 151.270 107.897 1.00 107.74 697 GLU B CA 1
ATOM 9237 C C . GLU B 2 736 ? 147.875 152.458 108.847 1.00 107.74 697 GLU B C 1
ATOM 9238 O O . GLU B 2 736 ? 146.870 153.081 109.187 1.00 107.74 697 GLU B O 1
ATOM 9244 N N . SER C 2 258 ? 167.418 114.115 99.281 1.00 91.03 219 SER C N 1
ATOM 9245 C CA . SER C 2 258 ? 166.286 114.909 99.743 1.00 91.03 219 SER C CA 1
ATOM 9246 C C . SER C 2 258 ? 165.981 114.615 101.208 1.00 91.03 219 SER C C 1
ATOM 9247 O O . SER C 2 258 ? 166.851 114.168 101.951 1.00 91.03 219 SER C O 1
ATOM 9250 N N . VAL C 2 259 ? 164.734 114.868 101.612 1.00 89.13 220 VAL C N 1
ATOM 9251 C CA . VAL C 2 259 ? 164.325 114.636 102.992 1.00 89.13 220 VAL C CA 1
ATOM 9252 C C . VAL C 2 259 ? 164.263 113.148 103.320 1.00 89.13 220 VAL C C 1
ATOM 9253 O O . VAL C 2 259 ? 164.252 112.773 104.500 1.00 89.13 220 VAL C O 1
ATOM 9257 N N . LEU C 2 260 ? 164.239 112.285 102.300 1.00 87.43 221 LEU C N 1
ATOM 9258 C CA . LEU C 2 260 ? 164.105 110.851 102.535 1.00 87.43 221 LEU C CA 1
ATOM 9259 C C . LEU C 2 260 ? 165.272 110.305 103.349 1.00 87.43 221 LEU C C 1
ATOM 9260 O O . LEU C 2 260 ? 165.094 109.393 104.165 1.00 87.43 221 LEU C O 1
ATOM 9265 N N . ARG C 2 261 ? 166.473 110.848 103.143 1.00 87.80 222 ARG C N 1
ATOM 9266 C CA . ARG C 2 261 ? 167.640 110.367 103.876 1.00 87.80 222 ARG C CA 1
ATOM 9267 C C . ARG C 2 261 ? 167.477 110.589 105.376 1.00 87.80 222 ARG C C 1
ATOM 9268 O O . ARG C 2 261 ? 167.627 109.657 106.177 1.00 87.80 222 ARG C O 1
ATOM 9276 N N . GLU C 2 262 ? 167.158 111.823 105.775 1.00 85.07 223 GLU C N 1
ATOM 9277 C CA . GLU C 2 262 ? 166.954 112.108 107.190 1.00 85.07 223 GLU C CA 1
ATOM 9278 C C . GLU C 2 262 ? 165.748 111.356 107.735 1.00 85.07 223 GLU C C 1
ATOM 9279 O O . GLU C 2 262 ? 165.760 110.908 108.886 1.00 85.07 223 GLU C O 1
ATOM 9285 N N . LEU C 2 263 ? 164.700 111.201 106.924 1.00 77.76 224 LEU C N 1
ATOM 9286 C CA . LEU C 2 263 ? 163.517 110.485 107.390 1.00 77.76 224 LEU C CA 1
ATOM 9287 C C . LEU C 2 263 ? 163.852 109.032 107.714 1.00 77.76 224 LEU C C 1
ATOM 9288 O O . LEU C 2 263 ? 163.483 108.520 108.778 1.00 77.76 224 LEU C O 1
ATOM 9293 N N . VAL C 2 264 ? 164.566 108.353 106.814 1.00 77.48 225 VAL C N 1
ATOM 9294 C CA . VAL C 2 264 ? 164.894 106.950 107.049 1.00 77.48 225 VAL C CA 1
ATOM 9295 C C . VAL C 2 264 ? 165.904 106.814 108.184 1.00 77.48 225 VAL C C 1
ATOM 9296 O O . VAL C 2 264 ? 165.839 105.865 108.976 1.00 77.48 225 VAL C O 1
ATOM 9300 N N . THR C 2 265 ? 166.842 107.762 108.298 1.00 74.58 226 THR C N 1
ATOM 9301 C CA . THR C 2 265 ? 167.783 107.719 109.413 1.00 74.58 226 THR C CA 1
ATOM 9302 C C . THR C 2 265 ? 167.060 107.862 110.747 1.00 74.58 226 THR C C 1
ATOM 9303 O O . THR C 2 265 ? 167.337 107.119 111.698 1.00 74.58 226 THR C O 1
ATOM 9307 N N . TYR C 2 266 ? 166.117 108.803 110.831 1.00 68.15 227 TYR C N 1
ATOM 9308 C CA . TYR C 2 266 ? 165.352 108.974 112.058 1.00 68.15 227 TYR C CA 1
ATOM 9309 C C . TYR C 2 266 ? 164.489 107.754 112.344 1.00 68.15 227 TYR C C 1
ATOM 9310 O O . TYR C 2 266 ? 164.313 107.376 113.506 1.00 68.15 227 TYR C O 1
ATOM 9319 N N . LEU C 2 267 ? 163.926 107.136 111.305 1.00 69.45 228 LEU C N 1
ATOM 9320 C CA . LEU C 2 267 ? 163.130 105.932 111.520 1.00 69.45 228 LEU C CA 1
ATOM 9321 C C . LEU C 2 267 ? 163.982 104.804 112.088 1.00 69.45 228 LEU C C 1
ATOM 9322 O O . LEU C 2 267 ? 163.560 104.103 113.016 1.00 69.45 228 LEU C O 1
ATOM 9327 N N . LEU C 2 268 ? 165.191 104.619 111.551 1.00 69.56 229 LEU C N 1
ATOM 9328 C CA . LEU C 2 268 ? 166.086 103.597 112.087 1.00 69.56 229 LEU C CA 1
ATOM 9329 C C . LEU C 2 268 ? 166.469 103.902 113.531 1.00 69.56 229 LEU C C 1
ATOM 9330 O O . LEU C 2 268 ? 166.510 102.998 114.378 1.00 69.56 229 LEU C O 1
ATOM 9335 N N . PHE C 2 269 ? 166.758 105.172 113.826 1.00 68.63 230 PHE C N 1
ATOM 9336 C CA . PHE C 2 269 ? 167.088 105.561 115.194 1.00 68.63 230 PHE C CA 1
ATOM 9337 C C . PHE C 2 269 ? 165.931 105.277 116.142 1.00 68.63 230 PHE C C 1
ATOM 9338 O O . PHE C 2 269 ? 166.133 104.762 117.247 1.00 68.63 230 PHE C O 1
ATOM 9346 N N . LEU C 2 270 ? 164.707 105.600 115.722 1.00 65.79 231 LEU C N 1
ATOM 9347 C CA . LEU C 2 270 ? 163.542 105.343 116.558 1.00 65.79 231 LEU C CA 1
ATOM 9348 C C . LEU C 2 270 ? 163.342 103.850 116.780 1.00 65.79 231 LEU C C 1
ATOM 9349 O O . LEU C 2 270 ? 163.002 103.421 117.888 1.00 65.79 231 LEU C O 1
ATOM 9354 N N . ILE C 2 271 ? 163.550 103.042 115.739 1.00 68.18 232 ILE C N 1
ATOM 9355 C CA . ILE C 2 271 ? 163.382 101.597 115.878 1.00 68.18 232 ILE C CA 1
ATOM 9356 C C . ILE C 2 271 ? 164.391 101.035 116.872 1.00 68.18 232 ILE C C 1
ATOM 9357 O O . ILE C 2 271 ? 164.041 100.245 117.760 1.00 68.18 232 ILE C O 1
ATOM 9362 N N . VAL C 2 272 ? 165.659 101.432 116.743 1.00 68.69 233 VAL C N 1
ATOM 9363 C CA . VAL C 2 272 ? 166.673 100.892 117.646 1.00 68.69 233 VAL C CA 1
ATOM 9364 C C . VAL C 2 272 ? 166.439 101.386 119.071 1.00 68.69 233 VAL C C 1
ATOM 9365 O O . VAL C 2 272 ? 166.650 100.645 120.039 1.00 68.69 233 VAL C O 1
ATOM 9369 N N . LEU C 2 273 ? 165.972 102.628 119.227 1.00 67.70 234 LEU C N 1
ATOM 9370 C CA . LEU C 2 273 ? 165.647 103.125 120.560 1.00 67.70 234 LEU C CA 1
ATOM 9371 C C . LEU C 2 273 ? 164.504 102.333 121.181 1.00 67.70 234 LEU C C 1
ATOM 9372 O O . LEU C 2 273 ? 164.559 101.976 122.363 1.00 67.70 234 LEU C O 1
ATOM 9377 N N . CYS C 2 274 ? 163.459 102.050 120.399 1.00 71.42 235 CYS C N 1
ATOM 9378 C CA . CYS C 2 274 ? 162.339 101.273 120.916 1.00 71.42 235 CYS C CA 1
ATOM 9379 C C . CYS C 2 274 ? 162.782 99.873 121.314 1.00 71.42 235 CYS C C 1
ATOM 9380 O O . CYS C 2 274 ? 162.346 99.345 122.343 1.00 71.42 235 CYS C O 1
ATOM 9383 N N . ILE C 2 275 ? 163.652 99.257 120.510 1.00 69.03 236 ILE C N 1
ATOM 9384 C CA . ILE C 2 275 ? 164.193 97.949 120.874 1.00 69.03 236 ILE C CA 1
ATOM 9385 C C . ILE C 2 275 ? 164.959 98.039 122.188 1.00 69.03 236 ILE C C 1
ATOM 9386 O O . ILE C 2 275 ? 164.836 97.166 123.058 1.00 69.03 236 ILE C O 1
ATOM 9391 N N . LEU C 2 276 ? 165.756 99.097 122.356 1.00 69.76 237 LEU C N 1
ATOM 9392 C CA . LEU C 2 276 ? 166.536 99.246 123.580 1.00 69.76 237 LEU C CA 1
ATOM 9393 C C . LEU C 2 276 ? 165.639 99.388 124.805 1.00 69.76 237 LEU C C 1
ATOM 9394 O O . LEU C 2 276 ? 165.904 98.777 125.846 1.00 69.76 237 LEU C O 1
ATOM 9399 N N . THR C 2 277 ? 164.575 100.191 124.707 1.00 69.47 238 THR C N 1
ATOM 9400 C CA . THR C 2 277 ? 163.682 100.335 125.858 1.00 69.47 238 THR C CA 1
ATOM 9401 C C . THR C 2 277 ? 162.894 99.058 126.123 1.00 69.47 238 THR C C 1
ATOM 9402 O O . THR C 2 277 ? 162.623 98.726 127.282 1.00 69.47 238 THR C O 1
ATOM 9406 N N . TYR C 2 278 ? 162.505 98.334 125.071 1.00 71.80 239 TYR C N 1
ATOM 9407 C CA . TYR C 2 278 ? 161.807 97.071 125.285 1.00 71.80 239 TYR C CA 1
ATOM 9408 C C . TYR C 2 278 ? 162.705 96.060 125.985 1.00 71.80 239 TYR C C 1
ATOM 9409 O O . TYR C 2 278 ? 162.250 95.325 126.869 1.00 71.80 239 TYR C O 1
ATOM 9418 N N . GLY C 2 279 ? 163.982 96.005 125.603 1.00 71.61 240 GLY C N 1
ATOM 9419 C CA . GLY C 2 279 ? 164.893 95.069 126.240 1.00 71.61 240 GLY C CA 1
ATOM 9420 C C . GLY C 2 279 ? 165.142 95.388 127.702 1.00 71.61 240 GLY C C 1
ATOM 9421 O O . GLY C 2 279 ? 165.233 94.483 128.536 1.00 71.61 240 GLY C O 1
ATOM 9422 N N . MET C 2 280 ? 165.249 96.671 128.033 1.00 72.23 241 MET C N 1
ATOM 9423 C CA . MET C 2 280 ? 165.527 97.114 129.394 1.00 72.23 241 MET C CA 1
ATOM 9424 C C . MET C 2 280 ? 164.288 97.127 130.281 1.00 72.23 241 MET C C 1
ATOM 9425 O O . MET C 2 280 ? 164.369 97.559 131.436 1.00 72.23 241 MET C O 1
ATOM 9430 N N . MET C 2 281 ? 163.158 96.640 129.780 1.00 70.92 242 MET C N 1
ATOM 9431 C CA . MET C 2 281 ? 161.875 96.674 130.473 1.00 70.92 242 MET C CA 1
ATOM 9432 C C . MET C 2 281 ? 161.297 95.271 130.570 1.00 70.92 242 MET C C 1
ATOM 9433 O O . MET C 2 281 ? 160.161 95.010 130.170 1.00 70.92 242 MET C O 1
ATOM 9438 N N . SER C 2 282 ? 162.118 94.339 131.066 1.00 69.92 243 SER C N 1
ATOM 9439 C CA . SER C 2 282 ? 161.749 92.932 131.191 1.00 69.92 243 SER C CA 1
ATOM 9440 C C . SER C 2 282 ? 160.329 92.764 131.713 1.00 69.92 243 SER C C 1
ATOM 9441 O O . SER C 2 282 ? 159.881 93.498 132.597 1.00 69.92 243 SER C O 1
ATOM 9444 N N . SER C 2 283 ? 159.621 91.796 131.141 1.00 68.89 244 SER C N 1
ATOM 9445 C CA . SER C 2 283 ? 158.209 91.618 131.439 1.00 68.89 244 SER C CA 1
ATOM 9446 C C . SER C 2 283 ? 158.002 91.126 132.865 1.00 68.89 244 SER C C 1
ATOM 9447 O O . SER C 2 283 ? 158.737 90.264 133.357 1.00 68.89 244 SER C O 1
ATOM 9450 N N . ASN C 2 284 ? 156.990 91.689 133.525 1.00 64.41 245 ASN C N 1
ATOM 9451 C CA . ASN C 2 284 ? 156.517 91.213 134.825 1.00 64.41 245 ASN C CA 1
ATOM 9452 C C . ASN C 2 284 ? 157.611 91.265 135.889 1.00 64.41 245 ASN C C 1
ATOM 9453 O O . ASN C 2 284 ? 157.719 90.380 136.739 1.00 64.41 245 ASN C O 1
ATOM 9458 N N . VAL C 2 285 ? 158.436 92.313 135.838 1.00 59.04 246 VAL C N 1
ATOM 9459 C CA . VAL C 2 285 ? 159.313 92.615 136.960 1.00 59.04 246 VAL C CA 1
ATOM 9460 C C . VAL C 2 285 ? 158.521 93.238 138.101 1.00 59.04 246 VAL C C 1
ATOM 9461 O O . VAL C 2 285 ? 158.965 93.212 139.254 1.00 59.04 246 VAL C O 1
ATOM 9465 N N . TYR C 2 286 ? 157.331 93.767 137.808 1.00 54.91 247 TYR C N 1
ATOM 9466 C CA . TYR C 2 286 ? 156.526 94.403 138.845 1.00 54.91 247 TYR C CA 1
ATOM 9467 C C . TYR C 2 286 ? 156.137 93.412 139.934 1.00 54.91 247 TYR C C 1
ATOM 9468 O O . TYR C 2 286 ? 156.141 93.754 141.121 1.00 54.91 247 TYR C O 1
ATOM 9477 N N . TYR C 2 287 ? 155.789 92.182 139.551 1.00 56.57 248 TYR C N 1
ATOM 9478 C CA . TYR C 2 287 ? 155.302 91.216 140.530 1.00 56.57 248 TYR C CA 1
ATOM 9479 C C . TYR C 2 287 ? 156.382 90.818 141.527 1.00 56.57 248 TYR C C 1
ATOM 9480 O O . TYR C 2 287 ? 156.070 90.518 142.682 1.00 56.57 248 TYR C O 1
ATOM 9489 N N . TYR C 2 288 ? 157.648 90.825 141.112 1.00 55.01 249 TYR C N 1
ATOM 9490 C CA . TYR C 2 288 ? 158.740 90.522 142.032 1.00 55.01 249 TYR C CA 1
ATOM 9491 C C . TYR C 2 288 ? 158.768 91.514 143.192 1.00 55.01 249 TYR C C 1
ATOM 9492 O O . TYR C 2 288 ? 158.712 91.126 144.371 1.00 55.01 249 TYR C O 1
ATOM 9501 N N . THR C 2 289 ? 158.801 92.809 142.870 1.00 52.68 250 THR C N 1
ATOM 9502 C CA . THR C 2 289 ? 158.780 93.833 143.904 1.00 52.68 250 THR C CA 1
ATOM 9503 C C . THR C 2 289 ? 157.465 93.830 144.666 1.00 52.68 250 THR C C 1
ATOM 9504 O O . THR C 2 289 ? 157.450 94.117 145.866 1.00 52.68 250 THR C O 1
ATOM 9508 N N . ARG C 2 290 ? 156.357 93.510 143.995 1.00 53.95 251 ARG C N 1
ATOM 9509 C CA . ARG C 2 290 ? 155.067 93.478 144.672 1.00 53.95 251 ARG C CA 1
ATOM 9510 C C . ARG C 2 290 ? 155.045 92.412 145.759 1.00 53.95 251 ARG C C 1
ATOM 9511 O O . ARG C 2 290 ? 154.619 92.673 146.889 1.00 53.95 251 ARG C O 1
ATOM 9519 N N . MET C 2 291 ? 155.509 91.203 145.439 1.00 55.56 252 MET C N 1
ATOM 9520 C CA . MET C 2 291 ? 155.550 90.148 146.445 1.00 55.56 252 MET C CA 1
ATOM 9521 C C . MET C 2 291 ? 156.527 90.481 147.564 1.00 55.56 252 MET C C 1
ATOM 9522 O O . MET C 2 291 ? 156.228 90.243 148.741 1.00 55.56 252 MET C O 1
ATOM 9527 N N . MET C 2 292 ? 157.695 91.038 147.230 1.00 52.11 253 MET C N 1
ATOM 9528 C CA . MET C 2 292 ? 158.649 91.382 148.284 1.00 52.11 253 MET C CA 1
ATOM 9529 C C . MET C 2 292 ? 158.078 92.439 149.227 1.00 52.11 253 MET C C 1
ATOM 9530 O O . MET C 2 292 ? 158.189 92.322 150.455 1.00 52.11 253 MET C O 1
ATOM 9535 N N . SER C 2 293 ? 157.447 93.474 148.668 1.00 49.69 254 SER C N 1
ATOM 9536 C CA . SER C 2 293 ? 156.891 94.537 149.497 1.00 49.69 254 SER C CA 1
ATOM 9537 C C . SER C 2 293 ? 155.697 94.045 150.301 1.00 49.69 254 SER C C 1
ATOM 9538 O O . SER C 2 293 ? 155.494 94.476 151.440 1.00 49.69 254 SER C O 1
ATOM 9541 N N . GLN C 2 294 ? 154.889 93.149 149.731 1.00 51.69 255 GLN C N 1
ATOM 9542 C CA . GLN C 2 294 ? 153.796 92.564 150.498 1.00 51.69 255 GLN C CA 1
ATOM 9543 C C . GLN C 2 294 ? 154.326 91.754 151.671 1.00 51.69 255 GLN C C 1
ATOM 9544 O O . GLN C 2 294 ? 153.768 91.804 152.772 1.00 51.69 255 GLN C O 1
ATOM 9550 N N . LEU C 2 295 ? 155.401 90.995 151.451 1.00 48.93 256 LEU C N 1
ATOM 9551 C CA . LEU C 2 295 ? 155.971 90.198 152.530 1.00 48.93 256 LEU C CA 1
ATOM 9552 C C . LEU C 2 295 ? 156.543 91.075 153.637 1.00 48.93 256 LEU C C 1
ATOM 9553 O O . LEU C 2 295 ? 156.344 90.792 154.823 1.00 48.93 256 LEU C O 1
ATOM 9558 N N . PHE C 2 296 ? 157.255 92.142 153.277 1.00 48.79 257 PHE C N 1
ATOM 9559 C CA . PHE C 2 296 ? 157.992 92.921 154.267 1.00 48.79 257 PHE C CA 1
ATOM 9560 C C . PHE C 2 296 ? 157.274 94.182 154.732 1.00 48.79 257 PHE C C 1
ATOM 9561 O O . PHE C 2 296 ? 157.832 94.921 155.547 1.00 48.79 257 PHE C O 1
ATOM 9569 N N . LEU C 2 297 ? 156.062 94.450 154.253 1.00 48.54 258 LEU C N 1
ATOM 9570 C CA . LEU C 2 297 ? 155.417 95.722 154.556 1.00 48.54 258 LEU C CA 1
ATOM 9571 C C . LEU C 2 297 ? 154.002 95.557 155.091 1.00 48.54 258 LEU C C 1
ATOM 9572 O O . LEU C 2 297 ? 153.538 96.378 155.887 1.00 48.54 258 LEU C O 1
ATOM 9577 N N . ASP C 2 298 ? 153.302 94.509 154.657 1.00 54.93 259 ASP C N 1
ATOM 9578 C CA . ASP C 2 298 ? 151.889 94.359 154.966 1.00 54.93 259 ASP C CA 1
ATOM 9579 C C . ASP C 2 298 ? 151.594 93.367 156.079 1.00 54.93 259 ASP C C 1
ATOM 9580 O O . ASP C 2 298 ? 150.541 93.479 156.713 1.00 54.93 259 ASP C O 1
ATOM 9585 N N . THR C 2 299 ? 152.474 92.409 156.329 1.00 58.14 260 THR C N 1
ATOM 9586 C CA . THR C 2 299 ? 152.232 91.444 157.393 1.00 58.14 260 THR C CA 1
ATOM 9587 C C . THR C 2 299 ? 152.270 92.144 158.746 1.00 58.14 260 THR C C 1
ATOM 9588 O O . THR C 2 299 ? 153.138 92.995 158.973 1.00 58.14 260 THR C O 1
ATOM 9592 N N . PRO C 2 300 ? 151.352 91.830 159.659 1.00 62.19 261 PRO C N 1
ATOM 9593 C CA . PRO C 2 300 ? 151.390 92.453 160.985 1.00 62.19 261 PRO C CA 1
ATOM 9594 C C . PRO C 2 300 ? 152.644 92.052 161.747 1.00 62.19 261 PRO C C 1
ATOM 9595 O O . PRO C 2 300 ? 153.204 90.974 161.544 1.00 62.19 261 PRO C O 1
ATOM 9599 N N . VAL C 2 301 ? 153.085 92.948 162.634 1.00 65.46 262 VAL C N 1
ATOM 9600 C CA . VAL C 2 301 ? 154.339 92.737 163.352 1.00 65.46 262 VAL C CA 1
ATOM 9601 C C . VAL C 2 301 ? 154.267 91.501 164.239 1.00 65.46 262 VAL C C 1
ATOM 9602 O O . VAL C 2 301 ? 155.294 90.874 164.523 1.00 65.46 262 VAL C O 1
ATOM 9606 N N . SER C 2 302 ? 153.072 91.131 164.689 1.00 76.05 263 SER C N 1
ATOM 9607 C CA . SER C 2 302 ? 152.893 89.905 165.456 1.00 76.05 263 SER C CA 1
ATOM 9608 C C . SER C 2 302 ? 151.444 89.459 165.320 1.00 76.05 263 SER C C 1
ATOM 9609 O O . SER C 2 302 ? 150.605 90.163 164.756 1.00 76.05 263 SER C O 1
ATOM 9612 N N . LYS C 2 303 ? 151.163 88.269 165.854 1.00 85.43 264 LYS C N 1
ATOM 9613 C CA . LYS C 2 303 ? 149.841 87.672 165.706 1.00 85.43 264 LYS C CA 1
ATOM 9614 C C . LYS C 2 303 ? 148.787 88.338 166.581 1.00 85.43 264 LYS C C 1
ATOM 9615 O O . LYS C 2 303 ? 147.598 88.040 166.427 1.00 85.43 264 LYS C O 1
ATOM 9621 N N . THR C 2 304 ? 149.185 89.227 167.490 1.00 82.35 265 THR C N 1
ATOM 9622 C CA . THR C 2 304 ? 148.235 89.829 168.436 1.00 82.35 265 THR C CA 1
ATOM 9623 C C . THR C 2 304 ? 147.596 91.085 167.849 1.00 82.35 265 THR C C 1
ATOM 9624 O O . THR C 2 304 ? 146.374 91.155 167.696 1.00 82.35 265 THR C O 1
ATOM 9628 N N . GLU C 2 305 ? 148.413 92.081 167.518 1.00 78.21 266 GLU C N 1
ATOM 9629 C CA . GLU C 2 305 ? 147.890 93.331 166.993 1.00 78.21 266 GLU C CA 1
ATOM 9630 C C . GLU C 2 305 ? 148.004 93.366 165.470 1.00 78.21 266 GLU C C 1
ATOM 9631 O O . GLU C 2 305 ? 148.648 92.521 164.844 1.00 78.21 266 GLU C O 1
ATOM 9637 N N . LYS C 2 306 ? 147.361 94.371 164.875 1.00 71.92 267 LYS C N 1
ATOM 9638 C CA . LYS C 2 306 ? 147.267 94.501 163.427 1.00 71.92 267 LYS C CA 1
ATOM 9639 C C . LYS C 2 306 ? 148.147 95.622 162.883 1.00 71.92 267 LYS C C 1
ATOM 9640 O O . LYS C 2 306 ? 147.811 96.229 161.862 1.00 71.92 267 LYS C O 1
ATOM 9646 N N . THR C 2 307 ? 149.264 95.909 163.542 1.00 62.05 268 THR C N 1
ATOM 9647 C CA . THR C 2 307 ? 150.173 96.957 163.102 1.00 62.05 268 THR C CA 1
ATOM 9648 C C . THR C 2 307 ? 151.242 96.376 162.186 1.00 62.05 268 THR C C 1
ATOM 9649 O O . THR C 2 307 ? 151.830 95.333 162.483 1.00 62.05 268 THR C O 1
ATOM 9653 N N . ASN C 2 308 ? 151.485 97.054 161.072 1.00 54.07 269 ASN C N 1
ATOM 9654 C CA . ASN C 2 308 ? 152.509 96.664 160.113 1.00 54.07 269 ASN C CA 1
ATOM 9655 C C . ASN C 2 308 ? 153.547 97.780 160.000 1.00 54.07 269 ASN C C 1
ATOM 9656 O O . ASN C 2 308 ? 153.503 98.773 160.729 1.00 54.07 269 ASN C O 1
ATOM 9661 N N . PHE C 2 309 ? 154.491 97.607 159.073 1.00 45.02 270 PHE C N 1
ATOM 9662 C CA . PHE C 2 309 ? 155.543 98.602 158.899 1.00 45.02 270 PHE C CA 1
ATOM 9663 C C . PHE C 2 309 ? 154.991 99.930 158.402 1.00 45.02 270 PHE C C 1
ATOM 9664 O O . PHE C 2 309 ? 155.542 100.987 158.724 1.00 45.02 270 PHE C O 1
ATOM 9672 N N . LYS C 2 310 ? 153.912 99.902 157.619 1.00 48.49 271 LYS C N 1
ATOM 9673 C CA . LYS C 2 310 ? 153.360 101.136 157.075 1.00 48.49 271 LYS C CA 1
ATOM 9674 C C . LYS C 2 310 ? 152.683 101.994 158.134 1.00 48.49 271 LYS C C 1
ATOM 9675 O O . LYS C 2 310 ? 152.514 103.198 157.919 1.00 48.49 271 LYS C O 1
ATOM 9681 N N . THR C 2 311 ? 152.291 101.412 159.264 1.00 51.43 272 THR C N 1
ATOM 9682 C CA . THR C 2 311 ? 151.543 102.118 160.296 1.00 51.43 272 THR C CA 1
ATOM 9683 C C . THR C 2 311 ? 152.267 102.081 161.637 1.00 51.43 272 THR C C 1
ATOM 9684 O O . THR C 2 311 ? 151.645 101.961 162.693 1.00 51.43 272 THR C O 1
ATOM 9688 N N . LEU C 2 312 ? 153.593 102.177 161.613 1.00 50.20 273 LEU C N 1
ATOM 9689 C CA . LEU C 2 312 ? 154.349 102.288 162.852 1.00 50.20 273 LEU C CA 1
ATOM 9690 C C . LEU C 2 312 ? 154.065 103.628 163.517 1.00 50.20 273 LEU C C 1
ATOM 9691 O O . LEU C 2 312 ? 153.878 104.645 162.845 1.00 50.20 273 LEU C O 1
ATOM 9696 N N . SER C 2 313 ? 154.030 103.628 164.850 1.00 54.92 274 SER C N 1
ATOM 9697 C CA . SER C 2 313 ? 153.703 104.832 165.598 1.00 54.92 274 SER C CA 1
ATOM 9698 C C . SER C 2 313 ? 154.606 105.101 166.793 1.00 54.92 274 SER C C 1
ATOM 9699 O O . SER C 2 313 ? 154.503 106.184 167.377 1.00 54.92 274 SER C O 1
ATOM 9702 N N . SER C 2 314 ? 155.477 104.172 167.176 1.00 55.25 275 SER C N 1
ATOM 9703 C CA . SER C 2 314 ? 156.322 104.366 168.344 1.00 55.25 275 SER C CA 1
ATOM 9704 C C . SER C 2 314 ? 157.547 103.471 168.237 1.00 55.25 275 SER C C 1
ATOM 9705 O O . SER C 2 314 ? 157.615 102.569 167.400 1.00 55.25 275 SER C O 1
ATOM 9708 N N . MET C 2 315 ? 158.525 103.741 169.105 1.00 57.33 276 MET C N 1
ATOM 9709 C CA . MET C 2 315 ? 159.737 102.933 169.161 1.00 57.33 276 MET C CA 1
ATOM 9710 C C . MET C 2 315 ? 159.450 101.487 169.540 1.00 57.33 276 MET C C 1
ATOM 9711 O O . MET C 2 315 ? 160.135 100.581 169.052 1.00 57.33 276 MET C O 1
ATOM 9716 N N . GLU C 2 316 ? 158.461 101.253 170.403 1.00 59.73 277 GLU C N 1
ATOM 9717 C CA . GLU C 2 316 ? 158.093 99.892 170.767 1.00 59.73 277 GLU C CA 1
ATOM 9718 C C . GLU C 2 316 ? 157.559 99.114 169.573 1.00 59.73 277 GLU C C 1
ATOM 9719 O O . GLU C 2 316 ? 157.857 97.923 169.433 1.00 59.73 277 GLU C O 1
ATOM 9725 N N . ASP C 2 317 ? 156.778 99.764 168.709 1.00 58.07 278 ASP C N 1
ATOM 9726 C CA . ASP C 2 317 ? 156.333 99.109 167.484 1.00 58.07 278 ASP C CA 1
ATOM 9727 C C . ASP C 2 317 ? 157.516 98.755 166.593 1.00 58.07 278 ASP C C 1
ATOM 9728 O O . ASP C 2 317 ? 157.532 97.693 165.963 1.00 58.07 278 ASP C O 1
ATOM 9733 N N . PHE C 2 318 ? 158.515 99.637 166.523 1.00 52.89 279 PHE C N 1
ATOM 9734 C CA . PHE C 2 318 ? 159.710 99.337 165.742 1.00 52.89 279 PHE C CA 1
ATOM 9735 C C . PHE C 2 318 ? 160.451 98.132 166.307 1.00 52.89 279 PHE C C 1
ATOM 9736 O O . PHE C 2 318 ? 160.907 97.266 165.551 1.00 52.89 279 PHE C O 1
ATOM 9744 N N . TRP C 2 319 ? 160.584 98.059 167.632 1.00 53.57 280 TRP C N 1
ATOM 9745 C CA . TRP C 2 319 ? 161.247 96.907 168.235 1.00 53.57 280 TRP C CA 1
ATOM 9746 C C . TRP C 2 319 ? 160.453 95.628 168.003 1.00 53.57 280 TRP C C 1
ATOM 9747 O O . TRP C 2 319 ? 161.036 94.556 167.810 1.00 53.57 280 TRP C O 1
ATOM 9758 N N . LYS C 2 320 ? 159.121 95.718 168.033 1.00 58.78 281 LYS C N 1
ATOM 9759 C CA . LYS C 2 320 ? 158.295 94.558 167.715 1.00 58.78 281 LYS C CA 1
ATOM 9760 C C . LYS C 2 320 ? 158.504 94.113 166.274 1.00 58.78 281 LYS C C 1
ATOM 9761 O O . LYS C 2 320 ? 158.607 92.914 165.993 1.00 58.78 281 LYS C O 1
ATOM 9767 N N . PHE C 2 321 ? 158.561 95.069 165.345 1.00 54.39 282 PHE C N 1
ATOM 9768 C CA . PHE C 2 321 ? 158.756 94.736 163.938 1.00 54.39 282 PHE C CA 1
ATOM 9769 C C . PHE C 2 321 ? 160.117 94.097 163.702 1.00 54.39 282 PHE C C 1
ATOM 9770 O O . PHE C 2 321 ? 160.233 93.140 162.930 1.00 54.39 282 PHE C O 1
ATOM 9778 N N . THR C 2 322 ? 161.160 94.618 164.352 1.00 56.02 283 THR C N 1
ATOM 9779 C CA . THR C 2 322 ? 162.500 94.075 164.155 1.00 56.02 283 THR C CA 1
ATOM 9780 C C . THR C 2 322 ? 162.588 92.629 164.623 1.00 56.02 283 THR C C 1
ATOM 9781 O O . THR C 2 322 ? 163.219 91.794 163.967 1.00 56.02 283 THR C O 1
ATOM 9785 N N . GLU C 2 323 ? 161.965 92.312 165.754 1.00 60.11 284 GLU C N 1
ATOM 9786 C CA . GLU C 2 323 ? 161.960 90.955 166.283 1.00 60.11 284 GLU C CA 1
ATOM 9787 C C . GLU C 2 323 ? 160.795 90.121 165.771 1.00 60.11 284 GLU C C 1
ATOM 9788 O O . GLU C 2 323 ? 160.710 88.935 166.104 1.00 60.11 284 GLU C O 1
ATOM 9794 N N . GLY C 2 324 ? 159.903 90.702 164.975 1.00 57.58 285 GLY C N 1
ATOM 9795 C CA . GLY C 2 324 ? 158.711 90.002 164.544 1.00 57.58 285 GLY C CA 1
ATOM 9796 C C . GLY C 2 324 ? 158.686 89.655 163.072 1.00 57.58 285 GLY C C 1
ATOM 9797 O O . GLY C 2 324 ? 159.311 88.680 162.646 1.00 57.58 285 GLY C O 1
ATOM 9798 N N . SER C 2 325 ? 157.956 90.448 162.284 1.00 57.72 286 SER C N 1
ATOM 9799 C CA . SER C 2 325 ? 157.762 90.126 160.875 1.00 57.72 286 SER C CA 1
ATOM 9800 C C . SER C 2 325 ? 159.064 90.191 160.085 1.00 57.72 286 SER C C 1
ATOM 9801 O O . SER C 2 325 ? 159.206 89.488 159.078 1.00 57.72 286 SER C O 1
ATOM 9804 N N . LEU C 2 326 ? 160.017 91.021 160.513 1.00 55.27 287 LEU C N 1
ATOM 9805 C CA . LEU C 2 326 ? 161.278 91.129 159.786 1.00 55.27 287 LEU C CA 1
ATOM 9806 C C . LEU C 2 326 ? 162.028 89.804 159.787 1.00 55.27 287 LEU C C 1
ATOM 9807 O O . LEU C 2 326 ? 162.503 89.344 158.742 1.00 55.27 287 LEU C O 1
ATOM 9812 N N . LEU C 2 327 ? 162.137 89.167 160.954 1.00 58.15 288 LEU C N 1
ATOM 9813 C CA . LEU C 2 327 ? 162.816 87.879 161.023 1.00 58.15 288 LEU C CA 1
ATOM 9814 C C . LEU C 2 327 ? 161.992 86.774 160.377 1.00 58.15 288 LEU C C 1
ATOM 9815 O O . LEU C 2 327 ? 162.557 85.839 159.801 1.00 58.15 288 LEU C O 1
ATOM 9820 N N . ASP C 2 328 ? 160.662 86.859 160.464 1.00 60.49 289 ASP C N 1
ATOM 9821 C CA . ASP C 2 328 ? 159.817 85.864 159.814 1.00 60.49 289 ASP C CA 1
ATOM 9822 C C . ASP C 2 328 ? 159.946 85.922 158.299 1.00 60.49 289 ASP C C 1
ATOM 9823 O O . ASP C 2 328 ? 159.804 84.894 157.627 1.00 60.49 289 ASP C O 1
ATOM 9828 N N . GLY C 2 329 ? 160.206 87.102 157.747 1.00 58.21 290 GLY C N 1
ATOM 9829 C CA . GLY C 2 329 ? 160.362 87.240 156.314 1.00 58.21 290 GLY C CA 1
ATOM 9830 C C . GLY C 2 329 ? 161.766 86.960 155.821 1.00 58.21 290 GLY C C 1
ATOM 9831 O O . GLY C 2 329 ? 161.946 86.332 154.775 1.00 58.21 290 GLY C O 1
ATOM 9832 N N . LEU C 2 330 ? 162.774 87.424 156.565 1.00 55.64 291 LEU C N 1
ATOM 9833 C CA . LEU C 2 330 ? 164.152 87.294 156.103 1.00 55.64 291 LEU C CA 1
ATOM 9834 C C . LEU C 2 330 ? 164.603 85.840 156.060 1.00 55.64 291 LEU C C 1
ATOM 9835 O O . LEU C 2 330 ? 165.257 85.418 155.099 1.00 55.64 291 LEU C O 1
ATOM 9840 N N . TYR C 2 331 ? 164.270 85.059 157.081 1.00 60.66 292 TYR C N 1
ATOM 9841 C CA . TYR C 2 331 ? 164.821 83.721 157.256 1.00 60.66 292 TYR C CA 1
ATOM 9842 C C . TYR C 2 331 ? 163.747 82.680 156.974 1.00 60.66 292 TYR C C 1
ATOM 9843 O O . TYR C 2 331 ? 162.677 82.701 157.590 1.00 60.66 292 TYR C O 1
ATOM 9852 N N . TRP C 2 332 ? 164.042 81.769 156.049 1.00 64.59 293 TRP C N 1
ATOM 9853 C CA . TRP C 2 332 ? 163.137 80.695 155.672 1.00 64.59 293 TRP C CA 1
ATOM 9854 C C . TRP C 2 332 ? 163.864 79.364 155.780 1.00 64.59 293 TRP C C 1
ATOM 9855 O O . TRP C 2 332 ? 165.081 79.285 155.593 1.00 64.59 293 TRP C O 1
ATOM 9866 N N . LYS C 2 333 ? 163.106 78.315 156.083 1.00 81.37 294 LYS C N 1
ATOM 9867 C CA . LYS C 2 333 ? 163.644 76.973 156.256 1.00 81.37 294 LYS C CA 1
ATOM 9868 C C . LYS C 2 333 ? 163.273 76.119 155.053 1.00 81.37 294 LYS C C 1
ATOM 9869 O O . LYS C 2 333 ? 162.103 76.072 154.657 1.00 81.37 294 LYS C O 1
ATOM 9875 N N . MET C 2 334 ? 164.266 75.452 154.476 1.00 93.19 295 MET C N 1
ATOM 9876 C CA . MET C 2 334 ? 164.044 74.600 153.313 1.00 93.19 295 MET C CA 1
ATOM 9877 C C . MET C 2 334 ? 163.232 73.359 153.660 1.00 93.19 295 MET C C 1
ATOM 9878 O O . MET C 2 334 ? 162.779 72.634 152.775 1.00 93.19 295 MET C O 1
ATOM 9883 N N . ASP C 2 343 ? 175.480 76.018 158.297 1.00 100.52 304 ASP C N 1
ATOM 9884 C CA . ASP C 2 343 ? 174.674 77.217 158.099 1.00 100.52 304 ASP C CA 1
ATOM 9885 C C . ASP C 2 343 ? 174.026 77.227 156.718 1.00 100.52 304 ASP C C 1
ATOM 9886 O O . ASP C 2 343 ? 174.594 77.747 155.758 1.00 100.52 304 ASP C O 1
ATOM 9891 N N . ASN C 2 344 ? 172.834 76.645 156.625 1.00 92.41 305 ASN C N 1
ATOM 9892 C CA . ASN C 2 344 ? 172.114 76.619 155.362 1.00 92.41 305 ASN C CA 1
ATOM 9893 C C . ASN C 2 344 ? 171.645 78.018 154.981 1.00 92.41 305 ASN C C 1
ATOM 9894 O O . ASN C 2 344 ? 171.320 78.846 155.836 1.00 92.41 305 ASN C O 1
ATOM 9899 N N . ARG C 2 345 ? 171.615 78.276 153.678 1.00 79.39 306 ARG C N 1
ATOM 9900 C CA . ARG C 2 345 ? 171.212 79.574 153.166 1.00 79.39 306 ARG C CA 1
ATOM 9901 C C . ARG C 2 345 ? 169.696 79.735 153.249 1.00 79.39 306 ARG C C 1
ATOM 9902 O O . ARG C 2 345 ? 168.950 78.780 153.477 1.00 79.39 306 ARG C O 1
ATOM 9910 N N . SER C 2 346 ? 169.242 80.969 153.056 1.00 65.42 307 SER C N 1
ATOM 9911 C CA . SER C 2 346 ? 167.834 81.321 153.162 1.00 65.42 307 SER C CA 1
ATOM 9912 C C . SER C 2 346 ? 167.290 81.694 151.791 1.00 65.42 307 SER C C 1
ATOM 9913 O O . SER C 2 346 ? 167.863 82.543 151.101 1.00 65.42 307 SER C O 1
ATOM 9916 N N . PHE C 2 347 ? 166.187 81.061 151.404 1.00 61.67 308 PHE C N 1
ATOM 9917 C CA . PHE C 2 347 ? 165.487 81.368 150.163 1.00 61.67 308 PHE C CA 1
ATOM 9918 C C . PHE C 2 347 ? 164.155 82.017 150.512 1.00 61.67 308 PHE C C 1
ATOM 9919 O O . PHE C 2 347 ? 163.321 81.403 151.185 1.00 61.67 308 PHE C O 1
ATOM 9927 N N . ILE C 2 348 ? 163.957 83.253 150.047 1.00 60.75 309 ILE C N 1
ATOM 9928 C CA . ILE C 2 348 ? 162.830 84.059 150.516 1.00 60.75 309 ILE C CA 1
ATOM 9929 C C . ILE C 2 348 ? 161.503 83.432 150.109 1.00 60.75 309 ILE C C 1
ATOM 9930 O O . ILE C 2 348 ? 160.563 83.367 150.908 1.00 60.75 309 ILE C O 1
ATOM 9935 N N . PHE C 2 349 ? 161.396 82.972 148.870 1.00 58.69 310 PHE C N 1
ATOM 9936 C CA . PHE C 2 349 ? 160.191 82.301 148.397 1.00 58.69 310 PHE C CA 1
ATOM 9937 C C . PHE C 2 349 ? 160.550 80.970 147.765 1.00 58.69 310 PHE C C 1
ATOM 9938 O O . PHE C 2 349 ? 159.941 80.545 146.779 1.00 58.69 310 PHE C O 1
ATOM 9946 N N . TYR C 2 350 ? 161.565 80.308 148.325 1.00 63.87 311 TYR C N 1
ATOM 9947 C CA . TYR C 2 350 ? 162.185 79.115 147.757 1.00 63.87 311 TYR C CA 1
ATOM 9948 C C . TYR C 2 350 ? 162.854 79.433 146.425 1.00 63.87 311 TYR C C 1
ATOM 9949 O O . TYR C 2 350 ? 163.346 78.530 145.743 1.00 63.87 311 TYR C O 1
ATOM 9958 N N . GLU C 2 351 ? 162.880 80.712 146.046 1.00 63.73 312 GLU C N 1
ATOM 9959 C CA . GLU C 2 351 ? 163.471 81.120 144.778 1.00 63.73 312 GLU C CA 1
ATOM 9960 C C . GLU C 2 351 ? 164.453 82.271 144.958 1.00 63.73 312 GLU C C 1
ATOM 9961 O O . GLU C 2 351 ? 165.432 82.376 144.212 1.00 63.73 312 GLU C O 1
ATOM 9967 N N . ASN C 2 352 ? 164.209 83.136 145.941 1.00 58.49 313 ASN C N 1
ATOM 9968 C CA . ASN C 2 352 ? 165.019 84.334 146.145 1.00 58.49 313 ASN C CA 1
ATOM 9969 C C . ASN C 2 352 ? 166.064 84.050 147.217 1.00 58.49 313 ASN C C 1
ATOM 9970 O O . ASN C 2 352 ? 165.729 83.919 148.397 1.00 58.49 313 ASN C O 1
ATOM 9975 N N . LEU C 2 353 ? 167.328 83.973 146.813 1.00 56.86 314 LEU C N 1
ATOM 9976 C CA . LEU C 2 353 ? 168.409 83.694 147.749 1.00 56.86 314 LEU C CA 1
ATOM 9977 C C . LEU C 2 353 ? 168.855 84.974 148.444 1.00 56.86 314 LEU C C 1
ATOM 9978 O O . LEU C 2 353 ? 169.104 85.989 147.789 1.00 56.86 314 LEU C O 1
ATOM 9983 N N . LEU C 2 354 ? 168.966 84.921 149.769 1.00 53.41 315 LEU C N 1
ATOM 9984 C CA . LEU C 2 354 ? 169.433 86.064 150.543 1.00 53.41 315 LEU C CA 1
ATOM 9985 C C . LEU C 2 354 ? 170.954 86.131 150.480 1.00 53.41 315 LEU C C 1
ATOM 9986 O O . LEU C 2 354 ? 171.639 85.171 150.846 1.00 53.41 315 LEU C O 1
ATOM 9991 N N . LEU C 2 355 ? 171.479 87.265 150.026 1.00 53.80 316 LEU C N 1
ATOM 9992 C CA . LEU C 2 355 ? 172.912 87.435 149.827 1.00 53.80 316 LEU C CA 1
ATOM 9993 C C . LEU C 2 355 ? 173.538 88.047 151.073 1.00 53.80 316 LEU C C 1
ATOM 9994 O O . LEU C 2 355 ? 173.138 89.134 151.505 1.00 53.80 316 LEU C O 1
ATOM 9999 N N . GLY C 2 356 ? 174.525 87.357 151.638 1.00 55.55 317 GLY C N 1
ATOM 10000 C CA . GLY C 2 356 ? 175.245 87.894 152.779 1.00 55.55 317 GLY C CA 1
ATOM 10001 C C . GLY C 2 356 ? 174.359 88.041 153.998 1.00 55.55 317 GLY C C 1
ATOM 10002 O O . GLY C 2 356 ? 173.529 87.178 154.306 1.00 55.55 317 GLY C O 1
ATOM 10003 N N . VAL C 2 357 ? 174.538 89.150 154.708 1.00 52.94 318 VAL C N 1
ATOM 10004 C CA . VAL C 2 357 ? 173.788 89.427 155.930 1.00 52.94 318 VAL C CA 1
ATOM 10005 C C . VAL C 2 357 ? 173.180 90.821 155.838 1.00 52.94 318 VAL C C 1
ATOM 10006 O O . VAL C 2 357 ? 173.751 91.702 155.180 1.00 52.94 318 VAL C O 1
ATOM 10010 N N . PRO C 2 358 ? 172.030 91.067 156.457 1.00 48.43 319 PRO C N 1
ATOM 10011 C CA . PRO C 2 358 ? 171.487 92.426 156.499 1.00 48.43 319 PRO C CA 1
ATOM 10012 C C . PRO C 2 358 ? 172.252 93.297 157.485 1.00 48.43 319 PRO C C 1
ATOM 10013 O O . PRO C 2 358 ? 172.936 92.812 158.387 1.00 48.43 319 PRO C O 1
ATOM 10017 N N . ARG C 2 359 ? 172.127 94.608 157.296 1.00 46.27 320 ARG C N 1
ATOM 10018 C CA . ARG C 2 359 ? 172.815 95.565 158.153 1.00 46.27 320 ARG C CA 1
ATOM 10019 C C . ARG C 2 359 ? 171.821 96.573 158.706 1.00 46.27 320 ARG C C 1
ATOM 10020 O O . ARG C 2 359 ? 170.942 97.050 157.980 1.00 46.27 320 ARG C O 1
ATOM 10028 N N . ILE C 2 360 ? 171.964 96.899 159.991 1.00 42.13 321 ILE C N 1
ATOM 10029 C CA . ILE C 2 360 ? 171.096 97.864 160.658 1.00 42.13 321 ILE C CA 1
ATOM 10030 C C . ILE C 2 360 ? 171.955 98.995 161.207 1.00 42.13 321 ILE C C 1
ATOM 10031 O O . ILE C 2 360 ? 172.931 98.751 161.924 1.00 42.13 321 ILE C O 1
ATOM 10036 N N . ARG C 2 361 ? 171.588 100.229 160.875 1.00 41.74 322 ARG C N 1
ATOM 10037 C CA . ARG C 2 361 ? 172.381 101.405 161.202 1.00 41.74 322 ARG C CA 1
ATOM 10038 C C . ARG C 2 361 ? 171.481 102.473 161.804 1.00 41.74 322 ARG C C 1
ATOM 10039 O O . ARG C 2 361 ? 170.290 102.532 161.504 1.00 41.74 322 ARG C O 1
ATOM 10047 N N . GLN C 2 362 ? 172.047 103.313 162.667 1.00 42.91 323 GLN C N 1
ATOM 10048 C CA . GLN C 2 362 ? 171.295 104.411 163.256 1.00 42.91 323 GLN C CA 1
ATOM 10049 C C . GLN C 2 362 ? 172.116 105.692 163.247 1.00 42.91 323 GLN C C 1
ATOM 10050 O O . GLN C 2 362 ? 173.349 105.670 163.309 1.00 42.91 323 GLN C O 1
ATOM 10056 N N . LEU C 2 363 ? 171.400 106.810 163.162 1.00 42.22 324 LEU C N 1
ATOM 10057 C CA . LEU C 2 363 ? 171.964 108.151 163.223 1.00 42.22 324 LEU C CA 1
ATOM 10058 C C . LEU C 2 363 ? 171.278 108.913 164.345 1.00 42.22 324 LEU C C 1
ATOM 10059 O O . LEU C 2 363 ? 170.043 108.926 164.422 1.00 42.22 324 LEU C O 1
ATOM 10064 N N . ARG C 2 364 ? 172.075 109.555 165.198 1.00 46.39 325 ARG C N 1
ATOM 10065 C CA . ARG C 2 364 ? 171.573 110.208 166.397 1.00 46.39 325 ARG C CA 1
ATOM 10066 C C . ARG C 2 364 ? 172.276 111.544 166.598 1.00 46.39 325 ARG C C 1
ATOM 10067 O O . ARG C 2 364 ? 173.364 111.784 166.071 1.00 46.39 325 ARG C O 1
ATOM 10075 N N . VAL C 2 365 ? 171.634 112.412 167.375 1.00 49.21 326 VAL C N 1
ATOM 10076 C CA . VAL C 2 365 ? 172.173 113.723 167.704 1.00 49.21 326 VAL C CA 1
ATOM 10077 C C . VAL C 2 365 ? 172.708 113.692 169.133 1.00 49.21 326 VAL C C 1
ATOM 10078 O O . VAL C 2 365 ? 172.475 112.752 169.891 1.00 49.21 326 VAL C O 1
ATOM 10082 N N . ARG C 2 366 ? 173.433 114.744 169.498 1.00 55.90 327 ARG C N 1
ATOM 10083 C CA . ARG C 2 366 ? 174.086 114.820 170.796 1.00 55.90 327 ARG C CA 1
ATOM 10084 C C . ARG C 2 366 ? 173.296 115.695 171.760 1.00 55.90 327 ARG C C 1
ATOM 10085 O O . ARG C 2 366 ? 172.624 116.649 171.362 1.00 55.90 327 ARG C O 1
ATOM 10093 N N . ASN C 2 367 ? 173.385 115.346 173.040 1.00 58.98 328 ASN C N 1
ATOM 10094 C CA . ASN C 2 367 ? 172.721 116.102 174.091 1.00 58.98 328 ASN C CA 1
ATOM 10095 C C . ASN C 2 367 ? 173.301 117.506 174.185 1.00 58.98 328 ASN C C 1
ATOM 10096 O O . ASN C 2 367 ? 174.520 117.696 174.160 1.00 58.98 328 ASN C O 1
ATOM 10101 N N . GLY C 2 368 ? 172.420 118.493 174.300 1.00 59.78 329 GLY C N 1
ATOM 10102 C CA . GLY C 2 368 ? 172.833 119.879 174.330 1.00 59.78 329 GLY C CA 1
ATOM 10103 C C . GLY C 2 368 ? 172.978 120.536 172.978 1.00 59.78 329 GLY C C 1
ATOM 10104 O O . GLY C 2 368 ? 173.633 121.580 172.884 1.00 59.78 329 GLY C O 1
ATOM 10105 N N . SER C 2 369 ? 172.396 119.957 171.926 1.00 58.20 330 SER C N 1
ATOM 10106 C CA . SER C 2 369 ? 172.499 120.554 170.599 1.00 58.20 330 SER C CA 1
ATOM 10107 C C . SER C 2 369 ? 171.756 121.880 170.520 1.00 58.20 330 SER C C 1
ATOM 10108 O O . SER C 2 369 ? 172.131 122.754 169.731 1.00 58.20 330 SER C O 1
ATOM 10111 N N . CYS C 2 370 ? 170.707 122.047 171.316 1.00 62.82 331 CYS C N 1
ATOM 10112 C CA . CYS C 2 370 ? 169.935 123.277 171.363 1.00 62.82 331 CYS C CA 1
ATOM 10113 C C . CYS C 2 370 ? 170.141 123.969 172.705 1.00 62.82 331 CYS C C 1
ATOM 10114 O O . CYS C 2 370 ? 170.797 123.446 173.609 1.00 62.82 331 CYS C O 1
ATOM 10117 N N . SER C 2 371 ? 169.568 125.163 172.827 1.00 69.86 332 SER C N 1
ATOM 10118 C CA . SER C 2 371 ? 169.680 125.972 174.034 1.00 69.86 332 SER C CA 1
ATOM 10119 C C . SER C 2 371 ? 168.295 126.162 174.632 1.00 69.86 332 SER C C 1
ATOM 10120 O O . SER C 2 371 ? 167.423 126.775 174.007 1.00 69.86 332 SER C O 1
ATOM 10123 N N . ILE C 2 372 ? 168.096 125.638 175.834 1.00 72.92 333 ILE C N 1
ATOM 10124 C CA . ILE C 2 372 ? 166.822 125.834 176.536 1.00 72.92 333 ILE C CA 1
ATOM 10125 C C . ILE C 2 372 ? 166.744 127.270 177.035 1.00 72.92 333 ILE C C 1
ATOM 10126 O O . ILE C 2 372 ? 167.742 127.790 177.567 1.00 72.92 333 ILE C O 1
ATOM 10131 N N . PRO C 2 373 ? 165.612 127.955 176.878 1.00 75.53 334 PRO C N 1
ATOM 10132 C CA . PRO C 2 373 ? 165.489 129.307 177.431 1.00 75.53 334 PRO C CA 1
ATOM 10133 C C . PRO C 2 373 ? 165.670 129.306 178.941 1.00 75.53 334 PRO C C 1
ATOM 10134 O O . PRO C 2 373 ? 165.275 128.368 179.637 1.00 75.53 334 PRO C O 1
ATOM 10138 N N . GLN C 2 374 ? 166.282 130.381 179.444 1.00 81.68 335 GLN C N 1
ATOM 10139 C CA . GLN C 2 374 ? 166.599 130.469 180.865 1.00 81.68 335 GLN C CA 1
ATOM 10140 C C . GLN C 2 374 ? 165.354 130.459 181.739 1.00 81.68 335 GLN C C 1
ATOM 10141 O O . GLN C 2 374 ? 165.445 130.111 182.922 1.00 81.68 335 GLN C O 1
ATOM 10147 N N . ASP C 2 375 ? 164.200 130.838 181.190 1.00 80.55 336 ASP C N 1
ATOM 10148 C CA . ASP C 2 375 ? 162.969 130.828 181.973 1.00 80.55 336 ASP C CA 1
ATOM 10149 C C . ASP C 2 375 ? 162.585 129.412 182.387 1.00 80.55 336 ASP C C 1
ATOM 10150 O O . ASP C 2 375 ? 162.149 129.188 183.522 1.00 80.55 336 ASP C O 1
ATOM 10155 N N . LEU C 2 376 ? 162.741 128.445 181.482 1.00 75.50 337 LEU C N 1
ATOM 10156 C CA . LEU C 2 376 ? 162.364 127.061 181.737 1.00 75.50 337 LEU C CA 1
ATOM 10157 C C . LEU C 2 376 ? 163.572 126.168 181.997 1.00 75.50 337 LEU C C 1
ATOM 10158 O O . LEU C 2 376 ? 163.447 124.940 181.968 1.00 75.50 337 LEU C O 1
ATOM 10163 N N . ARG C 2 377 ? 164.736 126.757 182.257 1.00 80.10 338 ARG C N 1
ATOM 10164 C CA . ARG C 2 377 ? 165.967 125.997 182.431 1.00 80.10 338 ARG C CA 1
ATOM 10165 C C . ARG C 2 377 ? 166.060 125.304 183.786 1.00 80.10 338 ARG C C 1
ATOM 10166 O O . ARG C 2 377 ? 167.126 124.777 184.121 1.00 80.10 338 ARG C O 1
ATOM 10174 N N . ASP C 2 378 ? 164.983 125.287 184.570 1.00 80.55 339 ASP C N 1
ATOM 10175 C CA . ASP C 2 378 ? 164.983 124.622 185.864 1.00 80.55 339 ASP C CA 1
ATOM 10176 C C . ASP C 2 378 ? 164.132 123.362 185.897 1.00 80.55 339 ASP C C 1
ATOM 10177 O O . ASP C 2 378 ? 164.277 122.564 186.829 1.00 80.55 339 ASP C O 1
ATOM 10182 N N . GLU C 2 379 ? 163.251 123.160 184.916 1.00 77.88 340 GLU C N 1
ATOM 10183 C CA . GLU C 2 379 ? 162.432 121.959 184.851 1.00 77.88 340 GLU C CA 1
ATOM 10184 C C . GLU C 2 379 ? 162.764 121.059 183.671 1.00 77.88 340 GLU C C 1
ATOM 10185 O O . GLU C 2 379 ? 162.344 119.899 183.666 1.00 77.88 340 GLU C O 1
ATOM 10191 N N . ILE C 2 380 ? 163.499 121.558 182.681 1.00 73.49 341 ILE C N 1
ATOM 10192 C CA . ILE C 2 380 ? 163.926 120.775 181.529 1.00 73.49 341 ILE C CA 1
ATOM 10193 C C . ILE C 2 380 ? 165.446 120.781 181.491 1.00 73.49 341 ILE C C 1
ATOM 10194 O O . ILE C 2 380 ? 166.068 121.849 181.538 1.00 73.49 341 ILE C O 1
ATOM 10199 N N . LYS C 2 381 ? 166.041 119.593 181.406 1.00 72.27 342 LYS C N 1
ATOM 10200 C CA . LYS C 2 381 ? 167.491 119.447 181.426 1.00 72.27 342 LYS C CA 1
ATOM 10201 C C . LYS C 2 381 ? 168.065 119.080 180.064 1.00 72.27 342 LYS C C 1
ATOM 10202 O O . LYS C 2 381 ? 169.081 119.644 179.648 1.00 72.27 342 LYS C O 1
ATOM 10208 N N . GLU C 2 382 ? 167.436 118.146 179.358 1.00 67.40 343 GLU C N 1
ATOM 10209 C CA . GLU C 2 382 ? 167.949 117.633 178.097 1.00 67.40 343 GLU C CA 1
ATOM 10210 C C . GLU C 2 382 ? 167.119 118.159 176.937 1.00 67.40 343 GLU C C 1
ATOM 10211 O O . GLU C 2 382 ? 165.886 118.101 176.966 1.00 67.40 343 GLU C O 1
ATOM 10217 N N . CYS C 2 383 ? 167.799 118.675 175.916 1.00 59.46 344 CYS C N 1
ATOM 10218 C CA . CYS C 2 383 ? 167.154 119.050 174.668 1.00 59.46 344 CYS C CA 1
ATOM 10219 C C . CYS C 2 383 ? 167.989 118.537 173.505 1.00 59.46 344 CYS C C 1
ATOM 10220 O O . CYS C 2 383 ? 169.221 118.517 173.564 1.00 59.46 344 CYS C O 1
ATOM 10223 N N . TYR C 2 384 ? 167.303 118.107 172.450 1.00 50.84 345 TYR C N 1
ATOM 10224 C CA . TYR C 2 384 ? 167.935 117.552 171.262 1.00 50.84 345 TYR C CA 1
ATOM 10225 C C . TYR C 2 384 ? 167.394 118.264 170.032 1.00 50.84 345 TYR C C 1
ATOM 10226 O O . TYR C 2 384 ? 166.177 118.406 169.880 1.00 50.84 345 TYR C O 1
ATOM 10235 N N . ASP C 2 385 ? 168.293 118.703 169.160 1.00 52.29 346 ASP C N 1
ATOM 10236 C CA . ASP C 2 385 ? 167.893 119.440 167.974 1.00 52.29 346 ASP C CA 1
ATOM 10237 C C . ASP C 2 385 ? 167.418 118.485 166.882 1.00 52.29 346 ASP C C 1
ATOM 10238 O O . ASP C 2 385 ? 167.519 117.262 166.996 1.00 52.29 346 ASP C O 1
ATOM 10243 N N . VAL C 2 386 ? 166.878 119.066 165.809 1.00 48.22 347 VAL C N 1
ATOM 10244 C CA . VAL C 2 386 ? 166.600 118.279 164.616 1.00 48.22 347 VAL C CA 1
ATOM 10245 C C . VAL C 2 386 ? 167.916 117.814 164.001 1.00 48.22 347 VAL C C 1
ATOM 10246 O O . VAL C 2 386 ? 168.996 118.334 164.300 1.00 48.22 347 VAL C O 1
ATOM 10250 N N . TYR C 2 387 ? 167.825 116.814 163.130 1.00 46.03 348 TYR C N 1
ATOM 10251 C CA . TYR C 2 387 ? 169.037 116.234 162.573 1.00 46.03 348 TYR C CA 1
ATOM 10252 C C . TYR C 2 387 ? 169.746 117.218 161.653 1.00 46.03 348 TYR C C 1
ATOM 10253 O O . TYR C 2 387 ? 169.123 117.886 160.825 1.00 46.03 348 TYR C O 1
ATOM 10262 N N . SER C 2 388 ? 171.064 117.295 161.807 1.00 52.76 349 SER C N 1
ATOM 10263 C CA . SER C 2 388 ? 171.925 118.038 160.903 1.00 52.76 349 SER C CA 1
ATOM 10264 C C . SER C 2 388 ? 173.342 117.521 161.088 1.00 52.76 349 SER C C 1
ATOM 10265 O O . SER C 2 388 ? 173.705 117.054 162.170 1.00 52.76 349 SER C O 1
ATOM 10268 N N . VAL C 2 389 ? 174.135 117.602 160.019 1.00 55.64 350 VAL C N 1
ATOM 10269 C CA . VAL C 2 389 ? 175.509 117.113 160.085 1.00 55.64 350 VAL C CA 1
ATOM 10270 C C . VAL C 2 389 ? 176.317 117.915 161.096 1.00 55.64 350 VAL C C 1
ATOM 10271 O O . VAL C 2 389 ? 177.271 117.400 161.692 1.00 55.64 350 VAL C O 1
ATOM 10275 N N . SER C 2 390 ? 175.942 119.175 161.322 1.00 57.91 351 SER C N 1
ATOM 10276 C CA . SER C 2 390 ? 176.667 120.008 162.274 1.00 57.91 351 SER C CA 1
ATOM 10277 C C . SER C 2 390 ? 176.424 119.576 163.713 1.00 57.91 351 SER C C 1
ATOM 10278 O O . SER C 2 390 ? 177.308 119.735 164.562 1.00 57.91 351 SER C O 1
ATOM 10281 N N . SER C 2 391 ? 175.247 119.034 164.010 1.00 54.90 352 SER C N 1
ATOM 10282 C CA . SER C 2 391 ? 174.838 118.734 165.376 1.00 54.90 352 SER C CA 1
ATOM 10283 C C . SER C 2 391 ? 174.536 117.252 165.563 1.00 54.90 352 SER C C 1
ATOM 10284 O O . SER C 2 391 ? 173.532 116.880 166.170 1.00 54.90 352 SER C O 1
ATOM 10287 N N . GLU C 2 392 ? 175.403 116.386 165.051 1.00 54.87 353 GLU C N 1
ATOM 10288 C CA . GLU C 2 392 ? 175.252 114.949 165.217 1.00 54.87 353 GLU C CA 1
ATOM 10289 C C . GLU C 2 392 ? 176.290 114.422 166.200 1.00 54.87 353 GLU C C 1
ATOM 10290 O O . GLU C 2 392 ? 177.396 114.956 166.310 1.00 54.87 353 GLU C O 1
ATOM 10296 N N . ASP C 2 393 ? 175.914 113.371 166.919 1.00 53.17 354 ASP C N 1
ATOM 10297 C CA . ASP C 2 393 ? 176.768 112.802 167.948 1.00 53.17 354 ASP C CA 1
ATOM 10298 C C . ASP C 2 393 ? 177.885 111.969 167.331 1.00 53.17 354 ASP C C 1
ATOM 10299 O O . ASP C 2 393 ? 177.725 111.362 166.269 1.00 53.17 354 ASP C O 1
ATOM 10304 N N . ARG C 2 394 ? 179.032 111.946 168.015 1.00 50.25 355 ARG C N 1
ATOM 10305 C CA . ARG C 2 394 ? 180.165 111.145 167.571 1.00 50.25 355 ARG C CA 1
ATOM 10306 C C . ARG C 2 394 ? 180.857 110.422 168.720 1.00 50.25 355 ARG C C 1
ATOM 10307 O O . ARG C 2 394 ? 181.936 109.854 168.510 1.00 50.25 355 ARG C O 1
ATOM 10315 N N . ALA C 2 395 ? 180.284 110.421 169.912 1.00 50.47 356 ALA C N 1
ATOM 10316 C CA . ALA C 2 395 ? 180.910 109.842 171.087 1.00 50.47 356 ALA C CA 1
ATOM 10317 C C . ALA C 2 395 ? 180.331 108.465 171.393 1.00 50.47 356 ALA C C 1
ATOM 10318 O O . ALA C 2 395 ? 179.181 108.176 171.049 1.00 50.47 356 ALA C O 1
ATOM 10320 N N . PRO C 2 396 ? 181.107 107.593 172.031 1.00 52.23 357 PRO C N 1
ATOM 10321 C CA . PRO C 2 396 ? 180.575 106.286 172.429 1.00 52.23 357 PRO C CA 1
ATOM 10322 C C . PRO C 2 396 ? 179.525 106.421 173.520 1.00 52.23 357 PRO C C 1
ATOM 10323 O O . PRO C 2 396 ? 179.496 107.387 174.284 1.00 52.23 357 PRO C O 1
ATOM 10327 N N . PHE C 2 397 ? 178.648 105.422 173.581 1.00 51.18 358 PHE C N 1
ATOM 10328 C CA . PHE C 2 397 ? 177.579 105.410 174.567 1.00 51.18 358 PHE C CA 1
ATOM 10329 C C . PHE C 2 397 ? 177.232 103.969 174.908 1.00 51.18 358 PHE C C 1
ATOM 10330 O O . PHE C 2 397 ? 177.566 103.039 174.172 1.00 51.18 358 PHE C O 1
ATOM 10338 N N . GLY C 2 398 ? 176.561 103.798 176.044 1.00 55.37 359 GLY C N 1
ATOM 10339 C CA . GLY C 2 398 ? 176.158 102.491 176.503 1.00 55.37 359 GLY C CA 1
ATOM 10340 C C . GLY C 2 398 ? 177.344 101.599 176.802 1.00 55.37 359 GLY C C 1
ATOM 10341 O O . GLY C 2 398 ? 178.408 102.059 177.224 1.00 55.37 359 GLY C O 1
ATOM 10342 N N . PRO C 2 399 ? 177.180 100.296 176.586 1.00 58.20 360 PRO C N 1
ATOM 10343 C CA . PRO C 2 399 ? 178.307 99.373 176.767 1.00 58.20 360 PRO C CA 1
ATOM 10344 C C . PRO C 2 399 ? 179.298 99.491 175.623 1.00 58.20 360 PRO C C 1
ATOM 10345 O O . PRO C 2 399 ? 179.237 98.730 174.653 1.00 58.20 360 PRO C O 1
ATOM 10349 N N . ARG C 2 400 ? 180.223 100.442 175.734 1.00 61.22 361 ARG C N 1
ATOM 10350 C CA . ARG C 2 400 ? 181.087 100.807 174.619 1.00 61.22 361 ARG C CA 1
ATOM 10351 C C . ARG C 2 400 ? 182.117 99.720 174.338 1.00 61.22 361 ARG C C 1
ATOM 10352 O O . ARG C 2 400 ? 183.312 99.900 174.593 1.00 61.22 361 ARG C O 1
ATOM 10360 N N . ASN C 2 401 ? 181.663 98.594 173.800 1.00 59.84 362 ASN C N 1
ATOM 10361 C CA . ASN C 2 401 ? 182.529 97.457 173.519 1.00 59.84 362 ASN C CA 1
ATOM 10362 C C . ASN C 2 401 ? 182.625 97.114 172.042 1.00 59.84 362 ASN C C 1
ATOM 10363 O O . ASN C 2 401 ? 183.719 96.822 171.553 1.00 59.84 362 ASN C O 1
ATOM 10368 N N . GLY C 2 402 ? 181.510 97.141 171.314 1.00 56.17 363 GLY C N 1
ATOM 10369 C CA . GLY C 2 402 ? 181.467 96.662 169.950 1.00 56.17 363 GLY C CA 1
ATOM 10370 C C . GLY C 2 402 ? 181.280 97.768 168.929 1.00 56.17 363 GLY C C 1
ATOM 10371 O O . GLY C 2 402 ? 181.529 98.948 169.181 1.00 56.17 363 GLY C O 1
ATOM 10372 N N . THR C 2 403 ? 180.830 97.357 167.742 1.00 51.91 364 THR C N 1
ATOM 10373 C CA . THR C 2 403 ? 180.669 98.281 166.625 1.00 51.91 364 THR C CA 1
ATOM 10374 C C . THR C 2 403 ? 179.430 99.154 166.781 1.00 51.91 364 THR C C 1
ATOM 10375 O O . THR C 2 403 ? 179.443 100.329 166.398 1.00 51.91 364 THR C O 1
ATOM 10379 N N . ALA C 2 404 ? 178.355 98.603 167.344 1.00 49.52 365 ALA C N 1
ATOM 10380 C CA . ALA C 2 404 ? 177.093 99.326 167.438 1.00 49.52 365 ALA C CA 1
ATOM 10381 C C . ALA C 2 404 ? 177.139 100.490 168.417 1.00 49.52 365 ALA C C 1
ATOM 10382 O O . ALA C 2 404 ? 176.204 101.297 168.430 1.00 49.52 365 ALA C O 1
ATOM 10384 N N . TRP C 2 405 ? 178.185 100.599 169.233 1.00 50.52 366 TRP C N 1
ATOM 10385 C CA . TRP C 2 405 ? 178.288 101.659 170.225 1.00 50.52 366 TRP C CA 1
ATOM 10386 C C . TRP C 2 405 ? 179.411 102.644 169.939 1.00 50.52 366 TRP C C 1
ATOM 10387 O O . TRP C 2 405 ? 179.678 103.513 170.774 1.00 50.52 366 TRP C O 1
ATOM 10398 N N . ILE C 2 406 ? 180.076 102.537 168.792 1.00 49.77 367 ILE C N 1
ATOM 10399 C CA . ILE C 2 406 ? 181.168 103.427 168.418 1.00 49.77 367 ILE C CA 1
ATOM 10400 C C . ILE C 2 406 ? 180.830 104.069 167.082 1.00 49.77 367 ILE C C 1
ATOM 10401 O O . ILE C 2 406 ? 180.417 103.380 166.143 1.00 49.77 367 ILE C O 1
ATOM 10406 N N . TYR C 2 407 ? 181.002 105.385 167.000 1.00 47.92 368 TYR C N 1
ATOM 10407 C CA . TYR C 2 407 ? 180.731 106.105 165.765 1.00 47.92 368 TYR C CA 1
ATOM 10408 C C . TYR C 2 407 ? 181.728 105.709 164.684 1.00 47.92 368 TYR C C 1
ATOM 10409 O O . TYR C 2 407 ? 182.922 105.544 164.946 1.00 47.92 368 TYR C O 1
ATOM 10418 N N . THR C 2 408 ? 181.228 105.555 163.461 1.00 51.59 369 THR C N 1
ATOM 10419 C CA . THR C 2 408 ? 182.045 105.211 162.306 1.00 51.59 369 THR C CA 1
ATOM 10420 C C . THR C 2 408 ? 181.835 106.257 161.223 1.00 51.59 369 THR C C 1
ATOM 10421 O O . THR C 2 408 ? 180.693 106.583 160.885 1.00 51.59 369 THR C O 1
ATOM 10425 N N . SER C 2 409 ? 182.932 106.775 160.679 1.00 57.06 370 SER C N 1
ATOM 10426 C CA . SER C 2 409 ? 182.847 107.846 159.701 1.00 57.06 370 SER C CA 1
ATOM 10427 C C . SER C 2 409 ? 182.255 107.339 158.389 1.00 57.06 370 SER C C 1
ATOM 10428 O O . SER C 2 409 ? 182.234 106.140 158.104 1.00 57.06 370 SER C O 1
ATOM 10431 N N . GLU C 2 410 ? 181.763 108.285 157.587 1.00 57.66 371 GLU C N 1
ATOM 10432 C CA . GLU C 2 410 ? 181.128 107.933 156.321 1.00 57.66 371 GLU C CA 1
ATOM 10433 C C . GLU C 2 410 ? 182.120 107.293 155.358 1.00 57.66 371 GLU C C 1
ATOM 10434 O O . GLU C 2 410 ? 181.783 106.332 154.657 1.00 57.66 371 GLU C O 1
ATOM 10440 N N . LYS C 2 411 ? 183.345 107.819 155.301 1.00 63.28 372 LYS C N 1
ATOM 10441 C CA . LYS C 2 411 ? 184.343 107.271 154.388 1.00 63.28 372 LYS C CA 1
ATOM 10442 C C . LYS C 2 411 ? 184.714 105.841 154.761 1.00 63.28 372 LYS C C 1
ATOM 10443 O O . LYS C 2 411 ? 184.871 104.987 153.881 1.00 63.28 372 LYS C O 1
ATOM 10449 N N . ASP C 2 412 ? 184.858 105.559 156.056 1.00 62.29 373 ASP C N 1
ATOM 10450 C CA . ASP C 2 412 ? 185.190 104.210 156.497 1.00 62.29 373 ASP C CA 1
ATOM 10451 C C . ASP C 2 412 ? 184.022 103.243 156.374 1.00 62.29 373 ASP C C 1
ATOM 10452 O O . ASP C 2 412 ? 184.223 102.034 156.527 1.00 62.29 373 ASP C O 1
ATOM 10457 N N . LEU C 2 413 ? 182.814 103.739 156.111 1.00 55.90 374 LEU C N 1
ATOM 10458 C CA . LEU C 2 413 ? 181.633 102.897 156.012 1.00 55.90 374 LEU C CA 1
ATOM 10459 C C . LEU C 2 413 ? 181.155 102.694 154.582 1.00 55.90 374 LEU C C 1
ATOM 10460 O O . LEU C 2 413 ? 180.248 101.883 154.362 1.00 55.90 374 LEU C O 1
ATOM 10465 N N . ASN C 2 414 ? 181.743 103.392 153.610 1.00 57.00 375 ASN C N 1
ATOM 10466 C CA . ASN C 2 414 ? 181.360 103.292 152.202 1.00 57.00 375 ASN C CA 1
ATOM 10467 C C . ASN C 2 414 ? 179.883 103.645 152.013 1.00 57.00 375 ASN C C 1
ATOM 10468 O O . ASN C 2 414 ? 179.087 102.861 151.493 1.00 57.00 375 ASN C O 1
ATOM 10473 N N . GLY C 2 415 ? 179.527 104.852 152.445 1.00 55.62 376 GLY C N 1
ATOM 10474 C CA . GLY C 2 415 ? 178.143 105.280 152.398 1.00 55.62 376 GLY C CA 1
ATOM 10475 C C . GLY C 2 415 ? 177.914 106.574 151.646 1.00 55.62 376 GLY C C 1
ATOM 10476 O O . GLY C 2 415 ? 178.852 107.155 151.093 1.00 55.62 376 GLY C O 1
ATOM 10477 N N . SER C 2 416 ? 176.666 107.033 151.619 1.00 54.95 377 SER C N 1
ATOM 10478 C CA . SER C 2 416 ? 176.299 108.264 150.932 1.00 54.95 377 SER C CA 1
ATOM 10479 C C . SER C 2 416 ? 175.006 108.788 151.543 1.00 54.95 377 SER C C 1
ATOM 10480 O O . SER C 2 416 ? 174.394 108.142 152.397 1.00 54.95 377 SER C O 1
ATOM 10483 N N . SER C 2 417 ? 174.592 109.970 151.093 1.00 50.60 378 SER C N 1
ATOM 10484 C CA . SER C 2 417 ? 173.368 110.583 151.585 1.00 50.60 378 SER C CA 1
ATOM 10485 C C . SER C 2 417 ? 172.149 109.796 151.109 1.00 50.60 378 SER C C 1
ATOM 10486 O O . SER C 2 417 ? 172.240 108.904 150.261 1.00 50.60 378 SER C O 1
ATOM 10489 N N . HIS C 2 418 ? 170.986 110.131 151.671 1.00 46.40 379 HIS C N 1
ATOM 10490 C CA . HIS C 2 418 ? 169.776 109.392 151.334 1.00 46.40 379 HIS C CA 1
ATOM 10491 C C . HIS C 2 418 ? 168.612 110.281 150.910 1.00 46.40 379 HIS C C 1
ATOM 10492 O O . HIS C 2 418 ? 167.783 109.862 150.096 1.00 46.40 379 HIS C O 1
ATOM 10499 N N . TRP C 2 419 ? 168.534 111.500 151.445 1.00 45.02 380 TRP C N 1
ATOM 10500 C CA . TRP C 2 419 ? 167.420 112.414 151.185 1.00 45.02 380 TRP C CA 1
ATOM 10501 C C . TRP C 2 419 ? 166.085 111.778 151.588 1.00 45.02 380 TRP C C 1
ATOM 10502 O O . TRP C 2 419 ? 165.234 111.450 150.760 1.00 45.02 380 TRP C O 1
ATOM 10513 N N . GLY C 2 420 ? 165.939 111.586 152.895 1.00 45.16 381 GLY C N 1
ATOM 10514 C CA . GLY C 2 420 ? 164.691 111.087 153.441 1.00 45.16 381 GLY C CA 1
ATOM 10515 C C . GLY C 2 420 ? 163.561 112.094 153.360 1.00 45.16 381 GLY C C 1
ATOM 10516 O O . GLY C 2 420 ? 163.579 112.989 152.512 1.00 45.16 381 GLY C O 1
ATOM 10517 N N . ILE C 2 421 ? 162.572 111.967 154.238 1.00 45.68 382 ILE C N 1
ATOM 10518 C CA . ILE C 2 421 ? 161.409 112.850 154.202 1.00 45.68 382 ILE C CA 1
ATOM 10519 C C . ILE C 2 421 ? 161.630 114.099 155.043 1.00 45.68 382 ILE C C 1
ATOM 10520 O O . ILE C 2 421 ? 161.450 115.222 154.566 1.00 45.68 382 ILE C O 1
ATOM 10525 N N . ILE C 2 422 ? 162.014 113.928 156.308 1.00 45.53 383 ILE C N 1
ATOM 10526 C CA . ILE C 2 422 ? 162.234 115.075 157.182 1.00 45.53 383 ILE C CA 1
ATOM 10527 C C . ILE C 2 422 ? 163.498 115.827 156.786 1.00 45.53 383 ILE C C 1
ATOM 10528 O O . ILE C 2 422 ? 163.503 117.060 156.706 1.00 45.53 383 ILE C O 1
ATOM 10533 N N . ALA C 2 423 ? 164.584 115.105 156.528 1.00 43.17 384 ALA C N 1
ATOM 10534 C CA . ALA C 2 423 ? 165.867 115.730 156.240 1.00 43.17 384 ALA C CA 1
ATOM 10535 C C . ALA C 2 423 ? 166.681 114.795 155.354 1.00 43.17 384 ALA C C 1
ATOM 10536 O O . ALA C 2 423 ? 166.192 113.755 154.903 1.00 43.17 384 ALA C O 1
ATOM 10538 N N . THR C 2 424 ? 167.932 115.172 155.102 1.00 42.75 385 THR C N 1
ATOM 10539 C CA . THR C 2 424 ? 168.870 114.372 154.322 1.00 42.75 385 THR C CA 1
ATOM 10540 C C . THR C 2 424 ? 169.938 113.845 155.270 1.00 42.75 385 THR C C 1
ATOM 10541 O O . THR C 2 424 ? 170.646 114.627 155.912 1.00 42.75 385 THR C O 1
ATOM 10545 N N . TYR C 2 425 ? 170.058 112.524 155.350 1.00 42.23 386 TYR C N 1
ATOM 10546 C CA . TYR C 2 425 ? 170.936 111.885 156.317 1.00 42.23 386 TYR C CA 1
ATOM 10547 C C . TYR C 2 425 ? 172.226 111.424 155.655 1.00 42.23 386 TYR C C 1
ATOM 10548 O O . TYR C 2 425 ? 172.213 110.900 154.539 1.00 42.23 386 TYR C O 1
ATOM 10557 N N . SER C 2 426 ? 173.341 111.616 156.355 1.00 45.98 387 SER C N 1
ATOM 10558 C CA . SER C 2 426 ? 174.639 111.208 155.843 1.00 45.98 387 SER C CA 1
ATOM 10559 C C . SER C 2 426 ? 174.805 109.695 155.971 1.00 45.98 387 SER C C 1
ATOM 10560 O O . SER C 2 426 ? 173.959 108.992 156.528 1.00 45.98 387 SER C O 1
ATOM 10563 N N . GLY C 2 427 ? 175.913 109.186 155.443 1.00 49.77 388 GLY C N 1
ATOM 10564 C CA . GLY C 2 427 ? 176.180 107.765 155.440 1.00 49.77 388 GLY C CA 1
ATOM 10565 C C . GLY C 2 427 ? 176.894 107.223 156.653 1.00 49.77 388 GLY C C 1
ATOM 10566 O O . GLY C 2 427 ? 177.230 106.036 156.679 1.00 49.77 388 GLY C O 1
ATOM 10567 N N . ALA C 2 428 ? 177.141 108.049 157.664 1.00 47.71 389 ALA C N 1
ATOM 10568 C CA . ALA C 2 428 ? 177.824 107.612 158.870 1.00 47.71 389 ALA C CA 1
ATOM 10569 C C . ALA C 2 428 ? 176.799 107.140 159.899 1.00 47.71 389 ALA C C 1
ATOM 10570 O O . ALA C 2 428 ? 175.602 107.042 159.618 1.00 47.71 389 ALA C O 1
ATOM 10572 N N . GLY C 2 429 ? 177.261 106.834 161.111 1.00 44.91 390 GLY C N 1
ATOM 10573 C CA . GLY C 2 429 ? 176.386 106.448 162.192 1.00 44.91 390 GLY C CA 1
ATOM 10574 C C . GLY C 2 429 ? 176.928 105.245 162.925 1.00 44.91 390 GLY C C 1
ATOM 10575 O O . GLY C 2 429 ? 178.109 104.901 162.812 1.00 44.91 390 GLY C O 1
ATOM 10576 N N . TYR C 2 430 ? 176.050 104.602 163.690 1.00 45.23 391 TYR C N 1
ATOM 10577 C CA . TYR C 2 430 ? 176.381 103.407 164.456 1.00 45.23 391 TYR C CA 1
ATOM 10578 C C . TYR C 2 430 ? 175.689 102.221 163.802 1.00 45.23 391 TYR C C 1
ATOM 10579 O O . TYR C 2 430 ? 174.458 102.178 163.745 1.00 45.23 391 TYR C O 1
ATOM 10588 N N . TYR C 2 431 ? 176.472 101.266 163.313 1.00 46.30 392 TYR C N 1
ATOM 10589 C CA . TYR C 2 431 ? 175.937 100.172 162.519 1.00 46.30 392 TYR C CA 1
ATOM 10590 C C . TYR C 2 431 ? 176.260 98.828 163.155 1.00 46.30 392 TYR C C 1
ATOM 10591 O O . TYR C 2 431 ? 177.139 98.710 164.011 1.00 46.30 392 TYR C O 1
ATOM 10600 N N . LEU C 2 432 ? 175.521 97.812 162.718 1.00 47.29 393 LEU C N 1
ATOM 10601 C CA . LEU C 2 432 ? 175.747 96.438 163.132 1.00 47.29 393 LEU C CA 1
ATOM 10602 C C . LEU C 2 432 ? 175.347 95.508 161.996 1.00 47.29 393 LEU C C 1
ATOM 10603 O O . LEU C 2 432 ? 174.296 95.688 161.370 1.00 47.29 393 LEU C O 1
ATOM 10608 N N . ASP C 2 433 ? 176.196 94.517 161.741 1.00 51.20 394 ASP C N 1
ATOM 10609 C CA . ASP C 2 433 ? 175.943 93.493 160.739 1.00 51.20 394 ASP C CA 1
ATOM 10610 C C . ASP C 2 433 ? 175.324 92.278 161.415 1.00 51.20 394 ASP C C 1
ATOM 10611 O O . ASP C 2 433 ? 175.898 91.730 162.361 1.00 51.20 394 ASP C O 1
ATOM 10616 N N . LEU C 2 434 ? 174.164 91.858 160.924 1.00 53.53 395 LEU C N 1
ATOM 10617 C CA . LEU C 2 434 ? 173.445 90.738 161.514 1.00 53.53 395 LEU C CA 1
ATOM 10618 C C . LEU C 2 434 ? 174.065 89.428 161.030 1.00 53.53 395 LEU C C 1
ATOM 10619 O O . LEU C 2 434 ? 175.138 89.407 160.422 1.00 53.53 395 LEU C O 1
ATOM 10624 N N . SER C 2 435 ? 173.400 88.312 161.303 1.00 60.77 396 SER C N 1
ATOM 10625 C CA . SER C 2 435 ? 173.940 86.990 161.024 1.00 60.77 396 SER C CA 1
ATOM 10626 C C . SER C 2 435 ? 173.163 86.322 159.894 1.00 60.77 396 SER C C 1
ATOM 10627 O O . SER C 2 435 ? 172.185 86.861 159.370 1.00 60.77 396 SER C O 1
ATOM 10630 N N . ARG C 2 436 ? 173.617 85.125 159.522 1.00 67.31 397 ARG C N 1
ATOM 10631 C CA . ARG C 2 436 ? 172.999 84.351 158.454 1.00 67.31 397 ARG C CA 1
ATOM 10632 C C . ARG C 2 436 ? 171.872 83.451 158.940 1.00 67.31 397 ARG C C 1
ATOM 10633 O O . ARG C 2 436 ? 171.173 82.861 158.109 1.00 67.31 397 ARG C O 1
ATOM 10641 N N . THR C 2 437 ? 171.677 83.328 160.250 1.00 67.29 398 THR C N 1
ATOM 10642 C CA . THR C 2 437 ? 170.652 82.461 160.810 1.00 67.29 398 THR C CA 1
ATOM 10643 C C . THR C 2 437 ? 169.779 83.252 161.771 1.00 67.29 398 THR C C 1
ATOM 10644 O O . THR C 2 437 ? 170.206 84.261 162.338 1.00 67.29 398 THR C O 1
ATOM 10648 N N . ARG C 2 438 ? 168.543 82.781 161.946 1.00 65.32 399 ARG C N 1
ATOM 10649 C CA . ARG C 2 438 ? 167.599 83.478 162.814 1.00 65.32 399 ARG C CA 1
ATOM 10650 C C . ARG C 2 438 ? 168.030 83.413 164.273 1.00 65.32 399 ARG C C 1
ATOM 10651 O O . ARG C 2 438 ? 167.844 84.379 165.023 1.00 65.32 399 ARG C O 1
ATOM 10659 N N . GLU C 2 439 ? 168.605 82.285 164.695 1.00 70.57 400 GLU C N 1
ATOM 10660 C CA . GLU C 2 439 ? 168.937 82.101 166.104 1.00 70.57 400 GLU C CA 1
ATOM 10661 C C . GLU C 2 439 ? 169.974 83.107 166.585 1.00 70.57 400 GLU C C 1
ATOM 10662 O O . GLU C 2 439 ? 169.973 83.481 167.763 1.00 70.57 400 GLU C O 1
ATOM 10668 N N . GLU C 2 440 ? 170.862 83.557 165.700 1.00 67.98 401 GLU C N 1
ATOM 10669 C CA . GLU C 2 440 ? 171.880 84.527 166.084 1.00 67.98 401 GLU C CA 1
ATOM 10670 C C . GLU C 2 440 ? 171.410 85.964 165.892 1.00 67.98 401 GLU C C 1
ATOM 10671 O O . GLU C 2 440 ? 171.731 86.834 166.710 1.00 67.98 401 GLU C O 1
ATOM 10677 N N . THR C 2 441 ? 170.654 86.228 164.826 1.00 63.16 402 THR C N 1
ATOM 10678 C CA . THR C 2 441 ? 170.114 87.567 164.617 1.00 63.16 402 THR C CA 1
ATOM 10679 C C . THR C 2 441 ? 169.146 87.950 165.728 1.00 63.16 402 THR C C 1
ATOM 10680 O O . THR C 2 441 ? 169.141 89.097 166.191 1.00 63.16 402 THR C O 1
ATOM 10684 N N . ALA C 2 442 ? 168.314 87.002 166.167 1.00 62.35 403 ALA C N 1
ATOM 10685 C CA . ALA C 2 442 ? 167.395 87.280 167.264 1.00 62.35 403 ALA C CA 1
ATOM 10686 C C . ALA C 2 442 ? 168.151 87.616 168.541 1.00 62.35 403 ALA C C 1
ATOM 10687 O O . ALA C 2 442 ? 167.783 88.550 169.261 1.00 62.35 403 ALA C O 1
ATOM 10689 N N . ALA C 2 443 ? 169.219 86.869 168.832 1.00 62.36 404 ALA C N 1
ATOM 10690 C CA . ALA C 2 443 ? 170.020 87.155 170.017 1.00 62.36 404 ALA C CA 1
ATOM 10691 C C . ALA C 2 443 ? 170.684 88.522 169.918 1.00 62.36 404 ALA C C 1
ATOM 10692 O O . ALA C 2 443 ? 170.737 89.267 170.903 1.00 62.36 404 ALA C O 1
ATOM 10694 N N . GLN C 2 444 ? 171.198 88.870 168.736 1.00 60.28 405 GLN C N 1
ATOM 10695 C CA . GLN C 2 444 ? 171.838 90.172 168.565 1.00 60.28 405 GLN C CA 1
ATOM 10696 C C . GLN C 2 444 ? 170.842 91.310 168.753 1.00 60.28 405 GLN C C 1
ATOM 10697 O O . GLN C 2 444 ? 171.145 92.310 169.415 1.00 60.28 405 GLN C O 1
ATOM 10703 N N . VAL C 2 445 ? 169.642 91.174 168.185 1.00 57.24 406 VAL C N 1
ATOM 10704 C CA . VAL C 2 445 ? 168.640 92.225 168.331 1.00 57.24 406 VAL C CA 1
ATOM 10705 C C . VAL C 2 445 ? 168.166 92.316 169.778 1.00 57.24 406 VAL C C 1
ATOM 10706 O O . VAL C 2 445 ? 167.921 93.411 170.296 1.00 57.24 406 VAL C O 1
ATOM 10710 N N . ALA C 2 446 ? 168.038 91.174 170.457 1.00 55.95 407 ALA C N 1
ATOM 10711 C CA . ALA C 2 446 ? 167.662 91.196 171.867 1.00 55.95 407 ALA C CA 1
ATOM 10712 C C . ALA C 2 446 ? 168.727 91.885 172.710 1.00 55.95 407 ALA C C 1
ATOM 10713 O O . ALA C 2 446 ? 168.405 92.629 173.643 1.00 55.95 407 ALA C O 1
ATOM 10715 N N . SER C 2 447 ? 170.002 91.640 172.404 1.00 55.44 408 SER C N 1
ATOM 10716 C CA . SER C 2 447 ? 171.076 92.322 173.118 1.00 55.44 408 SER C CA 1
ATOM 10717 C C . SER C 2 447 ? 171.049 93.821 172.852 1.00 55.44 408 SER C C 1
ATOM 10718 O O . SER C 2 447 ? 171.299 94.624 173.757 1.00 55.44 408 SER C O 1
ATOM 10721 N N . LEU C 2 448 ? 170.761 94.218 171.611 1.00 52.78 409 LEU C N 1
ATOM 10722 C CA . LEU C 2 448 ? 170.633 95.641 171.310 1.00 52.78 409 LEU C CA 1
ATOM 10723 C C . LEU C 2 448 ? 169.451 96.267 172.038 1.00 52.78 409 LEU C C 1
ATOM 10724 O O . LEU C 2 448 ? 169.503 97.445 172.401 1.00 52.78 409 LEU C O 1
ATOM 10729 N N . LYS C 2 449 ? 168.374 95.508 172.235 1.00 54.90 410 LYS C N 1
ATOM 10730 C CA . LYS C 2 449 ? 167.204 96.041 172.925 1.00 54.90 410 LYS C CA 1
ATOM 10731 C C . LYS C 2 449 ? 167.431 96.141 174.429 1.00 54.90 410 LYS C C 1
ATOM 10732 O O . LYS C 2 449 ? 166.968 97.094 175.064 1.00 54.90 410 LYS C O 1
ATOM 10738 N N . LYS C 2 450 ? 168.135 95.169 175.012 1.00 55.49 411 LYS C N 1
ATOM 10739 C CA . LYS C 2 450 ? 168.379 95.180 176.451 1.00 55.49 411 LYS C CA 1
ATOM 10740 C C . LYS C 2 450 ? 169.176 96.411 176.860 1.00 55.49 411 LYS C C 1
ATOM 10741 O O . LYS C 2 450 ? 168.686 97.269 177.602 1.00 55.49 411 LYS C O 1
ATOM 10747 N N . ASN C 2 451 ? 170.413 96.515 176.382 1.00 56.05 412 ASN C N 1
ATOM 10748 C CA . ASN C 2 451 ? 171.189 97.738 176.546 1.00 56.05 412 ASN C CA 1
ATOM 10749 C C . ASN C 2 451 ? 170.611 98.794 175.617 1.00 56.05 412 ASN C C 1
ATOM 10750 O O . ASN C 2 451 ? 170.785 98.709 174.399 1.00 56.05 412 ASN C O 1
ATOM 10755 N N . VAL C 2 452 ? 169.929 99.788 176.187 1.00 52.19 413 VAL C N 1
ATOM 10756 C CA . VAL C 2 452 ? 169.096 100.710 175.420 1.00 52.19 413 VAL C CA 1
ATOM 10757 C C . VAL C 2 452 ? 169.895 101.328 174.281 1.00 52.19 413 VAL C C 1
ATOM 10758 O O . VAL C 2 452 ? 170.875 102.046 174.507 1.00 52.19 413 VAL C O 1
ATOM 10762 N N . TRP C 2 453 ? 169.472 101.052 173.049 1.00 46.61 414 TRP C N 1
ATOM 10763 C CA . TRP C 2 453 ? 170.156 101.505 171.845 1.00 46.61 414 TRP C CA 1
ATOM 10764 C C . TRP C 2 453 ? 169.450 102.670 171.170 1.00 46.61 414 TRP C C 1
ATOM 10765 O O . TRP C 2 453 ? 170.112 103.552 170.618 1.00 46.61 414 TRP C O 1
ATOM 10776 N N . LEU C 2 454 ? 168.122 102.694 171.202 1.00 47.48 415 LEU C N 1
ATOM 10777 C CA . LEU C 2 454 ? 167.337 103.795 170.652 1.00 47.48 415 LEU C CA 1
ATOM 10778 C C . LEU C 2 454 ? 166.901 104.679 171.815 1.00 47.48 415 LEU C C 1
ATOM 10779 O O . LEU C 2 454 ? 165.961 104.352 172.541 1.00 47.48 415 LEU C O 1
ATOM 10784 N N . ASP C 2 455 ? 167.590 105.800 171.988 1.00 50.11 416 ASP C N 1
ATOM 10785 C CA . ASP C 2 455 ? 167.328 106.742 173.061 1.00 50.11 416 ASP C CA 1
ATOM 10786 C C . ASP C 2 455 ? 166.539 107.931 172.522 1.00 50.11 416 ASP C C 1
ATOM 10787 O O . ASP C 2 455 ? 166.062 107.928 171.384 1.00 50.11 416 ASP C O 1
ATOM 10792 N N . ARG C 2 456 ? 166.387 108.963 173.354 1.00 50.05 417 ARG C N 1
ATOM 10793 C CA . ARG C 2 456 ? 165.748 110.194 172.909 1.00 50.05 417 ARG C CA 1
ATOM 10794 C C . ARG C 2 456 ? 166.568 110.923 171.855 1.00 50.05 417 ARG C C 1
ATOM 10795 O O . ARG C 2 456 ? 166.021 111.768 171.139 1.00 50.05 417 ARG C O 1
ATOM 10803 N N . GLY C 2 457 ? 167.863 110.627 171.749 1.00 45.17 418 GLY C N 1
ATOM 10804 C CA . GLY C 2 457 ? 168.703 111.258 170.751 1.00 45.17 418 GLY C CA 1
ATOM 10805 C C . GLY C 2 457 ? 168.681 110.614 169.385 1.00 45.17 418 GLY C C 1
ATOM 10806 O O . GLY C 2 457 ? 169.229 111.188 168.441 1.00 45.17 418 GLY C O 1
ATOM 10807 N N . THR C 2 458 ? 168.066 109.442 169.256 1.00 43.16 419 THR C N 1
ATOM 10808 C CA . THR C 2 458 ? 168.000 108.765 167.969 1.00 43.16 419 THR C CA 1
ATOM 10809 C C . THR C 2 458 ? 167.171 109.574 166.981 1.00 43.16 419 THR C C 1
ATOM 10810 O O . THR C 2 458 ? 166.091 110.070 167.312 1.00 43.16 419 THR C O 1
ATOM 10814 N N . ARG C 2 459 ? 167.679 109.704 165.759 1.00 41.30 420 ARG C N 1
ATOM 10815 C CA . ARG C 2 459 ? 167.003 110.465 164.720 1.00 41.30 420 ARG C CA 1
ATOM 10816 C C . ARG C 2 459 ? 166.628 109.647 163.494 1.00 41.30 420 ARG C C 1
ATOM 10817 O O . ARG C 2 459 ? 165.623 109.961 162.857 1.00 41.30 420 ARG C O 1
ATOM 10825 N N . ALA C 2 460 ? 167.398 108.619 163.142 1.00 39.09 421 ALA C N 1
ATOM 10826 C CA . ALA C 2 460 ? 167.056 107.813 161.977 1.00 39.09 421 ALA C CA 1
ATOM 10827 C C . ALA C 2 460 ? 167.608 106.405 162.133 1.00 39.09 421 ALA C C 1
ATOM 10828 O O . ALA C 2 460 ? 168.595 106.186 162.837 1.00 39.09 421 ALA C O 1
ATOM 10830 N N . THR C 2 461 ? 166.966 105.455 161.452 1.00 39.66 422 THR C N 1
ATOM 10831 C CA . THR C 2 461 ? 167.391 104.062 161.447 1.00 39.66 422 THR C CA 1
ATOM 10832 C C . THR C 2 461 ? 167.199 103.475 160.055 1.00 39.66 422 THR C C 1
ATOM 10833 O O . THR C 2 461 ? 166.194 103.746 159.394 1.00 39.66 422 THR C O 1
ATOM 10837 N N . PHE C 2 462 ? 168.167 102.668 159.620 1.00 39.57 423 PHE C N 1
ATOM 10838 C CA . PHE C 2 462 ? 168.174 102.041 158.305 1.00 39.57 423 PHE C CA 1
ATOM 10839 C C . PHE C 2 462 ? 168.371 100.539 158.450 1.00 39.57 423 PHE C C 1
ATOM 10840 O O . PHE C 2 462 ? 169.142 100.087 159.300 1.00 39.57 423 PHE C O 1
ATOM 10848 N N . ILE C 2 463 ? 167.677 99.773 157.610 1.00 41.33 424 ILE C N 1
ATOM 10849 C CA . ILE C 2 463 ? 167.861 98.328 157.496 1.00 41.33 424 ILE C CA 1
ATOM 10850 C C . ILE C 2 463 ? 168.035 97.996 156.020 1.00 41.33 424 ILE C C 1
ATOM 10851 O O . ILE C 2 463 ? 167.157 98.307 155.208 1.00 41.33 424 ILE C O 1
ATOM 10856 N N . ASP C 2 464 ? 169.158 97.365 155.670 1.00 45.93 425 ASP C N 1
ATOM 10857 C CA . ASP C 2 464 ? 169.482 97.080 154.276 1.00 45.93 425 ASP C CA 1
ATOM 10858 C C . ASP C 2 464 ? 169.766 95.599 154.068 1.00 45.93 425 ASP C C 1
ATOM 10859 O O . ASP C 2 464 ? 170.405 94.957 154.911 1.00 45.93 425 ASP C O 1
ATOM 10864 N N . PHE C 2 465 ? 169.303 95.069 152.932 1.00 45.73 426 PHE C N 1
ATOM 10865 C CA . PHE C 2 465 ? 169.669 93.718 152.506 1.00 45.73 426 PHE C CA 1
ATOM 10866 C C . PHE C 2 465 ? 169.393 93.567 151.011 1.00 45.73 426 PHE C C 1
ATOM 10867 O O . PHE C 2 465 ? 168.972 94.511 150.337 1.00 45.73 426 PHE C O 1
ATOM 10875 N N . SER C 2 466 ? 169.652 92.365 150.490 1.00 50.33 427 SER C N 1
ATOM 10876 C CA . SER C 2 466 ? 169.505 92.096 149.064 1.00 50.33 427 SER C CA 1
ATOM 10877 C C . SER C 2 466 ? 169.210 90.619 148.835 1.00 50.33 427 SER C C 1
ATOM 10878 O O . SER C 2 466 ? 169.528 89.764 149.664 1.00 50.33 427 SER C O 1
ATOM 10881 N N . VAL C 2 467 ? 168.601 90.331 147.680 1.00 52.10 428 VAL C N 1
ATOM 10882 C CA . VAL C 2 467 ? 168.281 88.973 147.246 1.00 52.10 428 VAL C CA 1
ATOM 10883 C C . VAL C 2 467 ? 168.597 88.843 145.759 1.00 52.10 428 VAL C C 1
ATOM 10884 O O . VAL C 2 467 ? 168.777 89.835 145.053 1.00 52.10 428 VAL C O 1
ATOM 10888 N N . TYR C 2 468 ? 168.651 87.597 145.278 1.00 57.09 429 TYR C N 1
ATOM 10889 C CA . TYR C 2 468 ? 169.111 87.317 143.920 1.00 57.09 429 TYR C CA 1
ATOM 10890 C C . TYR C 2 468 ? 168.022 86.773 143.002 1.00 57.09 429 TYR C C 1
ATOM 10891 O O . TYR C 2 468 ? 167.812 87.328 141.922 1.00 57.09 429 TYR C O 1
ATOM 10900 N N . ASN C 2 469 ? 167.335 85.690 143.376 1.00 57.51 430 ASN C N 1
ATOM 10901 C CA . ASN C 2 469 ? 166.324 85.056 142.521 1.00 57.51 430 ASN C CA 1
ATOM 10902 C C . ASN C 2 469 ? 166.932 84.589 141.193 1.00 57.51 430 ASN C C 1
ATOM 10903 O O . ASN C 2 469 ? 166.665 85.130 140.123 1.00 57.51 430 ASN C O 1
ATOM 10908 N N . ALA C 2 470 ? 167.782 83.566 141.303 1.00 60.87 431 ALA C N 1
ATOM 10909 C CA . ALA C 2 470 ? 168.546 83.072 140.159 1.00 60.87 431 ALA C CA 1
ATOM 10910 C C . ALA C 2 470 ? 167.682 82.647 138.974 1.00 60.87 431 ALA C C 1
ATOM 10911 O O . ALA C 2 470 ? 168.221 82.459 137.878 1.00 60.87 431 ALA C O 1
ATOM 10913 N N . ASN C 2 471 ? 166.369 82.477 139.158 1.00 62.01 432 ASN C N 1
ATOM 10914 C CA . ASN C 2 471 ? 165.520 82.046 138.049 1.00 62.01 432 ASN C CA 1
ATOM 10915 C C . ASN C 2 471 ? 165.538 83.055 136.908 1.00 62.01 432 ASN C C 1
ATOM 10916 O O . ASN C 2 471 ? 165.609 82.675 135.735 1.00 62.01 432 ASN C O 1
ATOM 10921 N N . ILE C 2 472 ? 165.465 84.343 137.231 1.00 60.11 433 ILE C N 1
ATOM 10922 C CA . ILE C 2 472 ? 165.672 85.417 136.269 1.00 60.11 433 ILE C CA 1
ATOM 10923 C C . ILE C 2 472 ? 166.831 86.267 136.770 1.00 60.11 433 ILE C C 1
ATOM 10924 O O . ILE C 2 472 ? 166.896 86.605 137.956 1.00 60.11 433 ILE C O 1
ATOM 10929 N N . ASN C 2 473 ? 167.746 86.609 135.869 1.00 63.45 434 ASN C N 1
ATOM 10930 C CA . ASN C 2 473 ? 169.000 87.253 136.252 1.00 63.45 434 ASN C CA 1
ATOM 10931 C C . ASN C 2 473 ? 168.700 88.688 136.678 1.00 63.45 434 ASN C C 1
ATOM 10932 O O . ASN C 2 473 ? 168.837 89.645 135.913 1.00 63.45 434 ASN C O 1
ATOM 10937 N N . LEU C 2 474 ? 168.284 88.838 137.936 1.00 56.20 435 LEU C N 1
ATOM 10938 C CA . LEU C 2 474 ? 167.785 90.128 138.408 1.00 56.20 435 LEU C CA 1
ATOM 10939 C C . LEU C 2 474 ? 167.914 90.195 139.925 1.00 56.20 435 LEU C C 1
ATOM 10940 O O . LEU C 2 474 ? 167.144 89.544 140.634 1.00 56.20 435 LEU C O 1
ATOM 10945 N N . PHE C 2 475 ? 168.860 90.995 140.414 1.00 52.55 436 PHE C N 1
ATOM 10946 C CA . PHE C 2 475 ? 169.005 91.222 141.845 1.00 52.55 436 PHE C CA 1
ATOM 10947 C C . PHE C 2 475 ? 167.895 92.136 142.357 1.00 52.55 436 PHE C C 1
ATOM 10948 O O . PHE C 2 475 ? 167.231 92.834 141.591 1.00 52.55 436 PHE C O 1
ATOM 10956 N N . CYS C 2 476 ? 167.715 92.148 143.675 1.00 50.58 437 CYS C N 1
ATOM 10957 C CA . CYS C 2 476 ? 166.783 93.066 144.318 1.00 50.58 437 CYS C CA 1
ATOM 10958 C C . CYS C 2 476 ? 167.420 93.613 145.585 1.00 50.58 437 CYS C C 1
ATOM 10959 O O . CYS C 2 476 ? 167.900 92.844 146.421 1.00 50.58 437 CYS C O 1
ATOM 10962 N N . VAL C 2 477 ? 167.417 94.936 145.725 1.00 46.09 438 VAL C N 1
ATOM 10963 C CA . VAL C 2 477 ? 168.018 95.625 146.861 1.00 46.09 438 VAL C CA 1
ATOM 10964 C C . VAL C 2 477 ? 166.903 96.270 147.669 1.00 46.09 438 VAL C C 1
ATOM 10965 O O . VAL C 2 477 ? 166.070 96.999 147.115 1.00 46.09 438 VAL C O 1
ATOM 10969 N N . VAL C 2 478 ? 166.884 96.002 148.975 1.00 43.03 439 VAL C N 1
ATOM 10970 C CA . VAL C 2 478 ? 165.832 96.465 149.869 1.00 43.03 439 VAL C CA 1
ATOM 10971 C C . VAL C 2 478 ? 166.450 97.365 150.927 1.00 43.03 439 VAL C C 1
ATOM 10972 O O . VAL C 2 478 ? 167.428 96.981 151.585 1.00 43.03 439 VAL C O 1
ATOM 10976 N N . ARG C 2 479 ? 165.869 98.554 151.093 1.00 42.68 440 ARG C N 1
ATOM 10977 C CA . ARG C 2 479 ? 166.275 99.505 152.119 1.00 42.68 440 ARG C CA 1
ATOM 10978 C C . ARG C 2 479 ? 165.037 100.045 152.821 1.00 42.68 440 ARG C C 1
ATOM 10979 O O . ARG C 2 479 ? 164.134 100.579 152.171 1.00 42.68 440 ARG C O 1
ATOM 10987 N N . LEU C 2 480 ? 165.001 99.914 154.145 1.00 39.76 441 LEU C N 1
ATOM 10988 C CA . LEU C 2 480 ? 163.898 100.395 154.965 1.00 39.76 441 LEU C CA 1
ATOM 10989 C C . LEU C 2 480 ? 164.417 101.476 155.900 1.00 39.76 441 LEU C C 1
ATOM 10990 O O . LEU C 2 480 ? 165.453 101.292 156.545 1.00 39.76 441 LEU C O 1
ATOM 10995 N N . LEU C 2 481 ? 163.702 102.596 155.977 1.00 38.76 442 LEU C N 1
ATOM 10996 C CA . LEU C 2 481 ? 164.125 103.736 156.775 1.00 38.76 442 LEU C CA 1
ATOM 10997 C C . LEU C 2 481 ? 163.023 104.128 157.748 1.00 38.76 442 LEU C C 1
ATOM 10998 O O . LEU C 2 481 ? 161.844 104.144 157.391 1.00 38.76 442 LEU C O 1
ATOM 11003 N N . VAL C 2 482 ? 163.411 104.429 158.983 1.00 40.72 443 VAL C N 1
ATOM 11004 C CA . VAL C 2 482 ? 162.498 104.929 160.003 1.00 40.72 443 VAL C CA 1
ATOM 11005 C C . VAL C 2 482 ? 163.064 106.234 160.539 1.00 40.72 443 VAL C C 1
ATOM 11006 O O . VAL C 2 482 ? 164.237 106.296 160.920 1.00 40.72 443 VAL C O 1
ATOM 11010 N N . GLU C 2 483 ? 162.238 107.274 160.567 1.00 41.90 444 GLU C N 1
ATOM 11011 C CA . GLU C 2 483 ? 162.653 108.592 161.020 1.00 41.90 444 GLU C CA 1
ATOM 11012 C C . GLU C 2 483 ? 161.945 108.945 162.319 1.00 41.90 444 GLU C C 1
ATOM 11013 O O . GLU C 2 483 ? 160.735 108.740 162.454 1.00 41.90 444 GLU C O 1
ATOM 11019 N N . PHE C 2 484 ? 162.709 109.477 163.271 1.00 40.99 445 PHE C N 1
ATOM 11020 C CA . PHE C 2 484 ? 162.184 109.875 164.572 1.00 40.99 445 PHE C CA 1
ATOM 11021 C C . PHE C 2 484 ? 162.270 111.388 164.699 1.00 40.99 445 PHE C C 1
ATOM 11022 O O . PHE C 2 484 ? 163.334 111.919 165.050 1.00 40.99 445 PHE C O 1
ATOM 11030 N N . PRO C 2 485 ? 161.195 112.124 164.432 1.00 40.72 446 PRO C N 1
ATOM 11031 C CA . PRO C 2 485 ? 161.263 113.585 164.518 1.00 40.72 446 PRO C CA 1
ATOM 11032 C C . PRO C 2 485 ? 161.448 114.056 165.952 1.00 40.72 446 PRO C C 1
ATOM 11033 O O . PRO C 2 485 ? 161.148 113.350 166.917 1.00 40.72 446 PRO C O 1
ATOM 11037 N N . ALA C 2 486 ? 161.962 115.281 166.078 1.00 44.96 447 ALA C N 1
ATOM 11038 C CA . ALA C 2 486 ? 162.218 115.868 167.387 1.00 44.96 447 ALA C CA 1
ATOM 11039 C C . ALA C 2 486 ? 160.943 116.160 168.164 1.00 44.96 447 ALA C C 1
ATOM 11040 O O . ALA C 2 486 ? 161.023 116.450 169.361 1.00 44.96 447 ALA C O 1
ATOM 11042 N N . THR C 2 487 ? 159.782 116.093 167.520 1.00 44.99 448 THR C N 1
ATOM 11043 C CA . THR C 2 487 ? 158.503 116.337 168.168 1.00 44.99 448 THR C CA 1
ATOM 11044 C C . THR C 2 487 ? 157.789 115.051 168.564 1.00 44.99 448 THR C C 1
ATOM 11045 O O . THR C 2 487 ? 156.627 115.102 168.975 1.00 44.99 448 THR C O 1
ATOM 11049 N N . GLY C 2 488 ? 158.452 113.904 168.446 1.00 44.13 449 GLY C N 1
ATOM 11050 C CA . GLY C 2 488 ? 157.837 112.635 168.781 1.00 44.13 449 GLY C CA 1
ATOM 11051 C C . GLY C 2 488 ? 157.124 112.001 167.607 1.00 44.13 449 GLY C C 1
ATOM 11052 O O . GLY C 2 488 ? 156.528 112.703 166.785 1.00 44.13 449 GLY C O 1
ATOM 11053 N N . GLY C 2 489 ? 157.178 110.681 167.512 1.00 44.42 450 GLY C N 1
ATOM 11054 C CA . GLY C 2 489 ? 156.523 109.946 166.451 1.00 44.42 450 GLY C CA 1
ATOM 11055 C C . GLY C 2 489 ? 157.500 109.100 165.659 1.00 44.42 450 GLY C C 1
ATOM 11056 O O . GLY C 2 489 ? 158.682 108.990 165.982 1.00 44.42 450 GLY C O 1
ATOM 11057 N N . VAL C 2 490 ? 156.971 108.494 164.598 1.00 44.06 451 VAL C N 1
ATOM 11058 C CA . VAL C 2 490 ? 157.734 107.613 163.721 1.00 44.06 451 VAL C CA 1
ATOM 11059 C C . VAL C 2 490 ? 157.229 107.796 162.297 1.00 44.06 451 VAL C C 1
ATOM 11060 O O . VAL C 2 490 ? 156.017 107.784 162.059 1.00 44.06 451 VAL C O 1
ATOM 11064 N N . ILE C 2 491 ? 158.151 107.973 161.355 1.00 41.20 452 ILE C N 1
ATOM 11065 C CA . ILE C 2 491 ? 157.805 108.079 159.938 1.00 41.20 452 ILE C CA 1
ATOM 11066 C C . ILE C 2 491 ? 158.526 106.978 159.169 1.00 41.20 452 ILE C C 1
ATOM 11067 O O . ILE C 2 491 ? 159.762 106.994 159.086 1.00 41.20 452 ILE C O 1
ATOM 11072 N N . PRO C 2 492 ? 157.815 106.002 158.615 1.00 40.65 453 PRO C N 1
ATOM 11073 C CA . PRO C 2 492 ? 158.470 104.928 157.868 1.00 40.65 453 PRO C CA 1
ATOM 11074 C C . PRO C 2 492 ? 158.540 105.199 156.370 1.00 40.65 453 PRO C C 1
ATOM 11075 O O . PRO C 2 492 ? 157.736 105.935 155.797 1.00 40.65 453 PRO C O 1
ATOM 11079 N N . SER C 2 493 ? 159.534 104.574 155.741 1.00 42.57 454 SER C N 1
ATOM 11080 C CA . SER C 2 493 ? 159.718 104.640 154.299 1.00 42.57 454 SER C CA 1
ATOM 11081 C C . SER C 2 493 ? 160.436 103.379 153.844 1.00 42.57 454 SER C C 1
ATOM 11082 O O . SER C 2 493 ? 161.142 102.730 154.618 1.00 42.57 454 SER C O 1
ATOM 11085 N N . TRP C 2 494 ? 160.264 103.047 152.568 1.00 43.06 455 TRP C N 1
ATOM 11086 C CA . TRP C 2 494 ? 160.802 101.812 152.020 1.00 43.06 455 TRP C CA 1
ATOM 11087 C C . TRP C 2 494 ? 161.285 102.052 150.598 1.00 43.06 455 TRP C C 1
ATOM 11088 O O . TRP C 2 494 ? 160.889 103.015 149.939 1.00 43.06 455 TRP C O 1
ATOM 11099 N N . GLN C 2 495 ? 162.155 101.158 150.133 1.00 45.48 456 GLN C N 1
ATOM 11100 C CA . GLN C 2 495 ? 162.641 101.216 148.760 1.00 45.48 456 GLN C CA 1
ATOM 11101 C C . GLN C 2 495 ? 163.089 99.827 148.332 1.00 45.48 456 GLN C C 1
ATOM 11102 O O . GLN C 2 495 ? 164.022 99.266 148.917 1.00 45.48 456 GLN C O 1
ATOM 11108 N N . PHE C 2 496 ? 162.416 99.282 147.322 1.00 44.52 457 PHE C N 1
ATOM 11109 C CA . PHE C 2 496 ? 162.777 98.018 146.690 1.00 44.52 457 PHE C CA 1
ATOM 11110 C C . PHE C 2 496 ? 163.188 98.320 145.256 1.00 44.52 457 PHE C C 1
ATOM 11111 O O . PHE C 2 496 ? 162.405 98.903 144.499 1.00 44.52 457 PHE C O 1
ATOM 11119 N N . GLN C 2 497 ? 164.403 97.929 144.880 1.00 50.49 458 GLN C N 1
ATOM 11120 C CA . GLN C 2 497 ? 164.939 98.271 143.564 1.00 50.49 458 GLN C CA 1
ATOM 11121 C C . GLN C 2 497 ? 165.506 97.030 142.888 1.00 50.49 458 GLN C C 1
ATOM 11122 O O . GLN C 2 497 ? 166.427 96.396 143.439 1.00 50.49 458 GLN C O 1
ATOM 11128 N N . PRO C 2 498 ? 164.998 96.640 141.719 1.00 50.40 459 PRO C N 1
ATOM 11129 C CA . PRO C 2 498 ? 165.599 95.527 140.976 1.00 50.40 459 PRO C CA 1
ATOM 11130 C C . PRO C 2 498 ? 166.729 95.982 140.064 1.00 50.40 459 PRO C C 1
ATOM 11131 O O . PRO C 2 498 ? 166.686 97.052 139.453 1.00 50.40 459 PRO C O 1
ATOM 11135 N N . LEU C 2 499 ? 167.754 95.140 139.972 1.00 53.93 460 LEU C N 1
ATOM 11136 C CA . LEU C 2 499 ? 168.974 95.431 139.234 1.00 53.93 460 LEU C CA 1
ATOM 11137 C C . LEU C 2 499 ? 169.358 94.237 138.370 1.00 53.93 460 LEU C C 1
ATOM 11138 O O . LEU C 2 499 ? 168.787 93.150 138.477 1.00 53.93 460 LEU C O 1
ATOM 11143 N N . LYS C 2 500 ? 170.352 94.455 137.510 1.00 62.70 461 LYS C N 1
ATOM 11144 C CA . LYS C 2 500 ? 170.897 93.409 136.651 1.00 62.70 461 LYS C CA 1
ATOM 11145 C C . LYS C 2 500 ? 172.397 93.629 136.529 1.00 62.70 461 LYS C C 1
ATOM 11146 O O . LYS C 2 500 ? 172.830 94.660 136.008 1.00 62.70 461 LYS C O 1
ATOM 11152 N N . LEU C 2 501 ? 173.188 92.664 137.005 1.00 63.42 462 LEU C N 1
ATOM 11153 C CA . LEU C 2 501 ? 174.636 92.812 137.052 1.00 63.42 462 LEU C CA 1
ATOM 11154 C C . LEU C 2 501 ? 175.402 91.702 136.344 1.00 63.42 462 LEU C C 1
ATOM 11155 O O . LEU C 2 501 ? 176.630 91.791 136.244 1.00 63.42 462 LEU C O 1
ATOM 11160 N N . ILE C 2 502 ? 174.724 90.668 135.852 1.00 69.11 463 ILE C N 1
ATOM 11161 C CA . ILE C 2 502 ? 175.372 89.540 135.192 1.00 69.11 463 ILE C CA 1
ATOM 11162 C C . ILE C 2 502 ? 174.905 89.507 133.743 1.00 69.11 463 ILE C C 1
ATOM 11163 O O . ILE C 2 502 ? 174.683 88.434 133.172 1.00 69.11 463 ILE C O 1
ATOM 11168 N N . ARG C 2 503 ? 174.742 90.694 133.155 1.00 75.22 464 ARG C N 1
ATOM 11169 C CA . ARG C 2 503 ? 174.034 90.940 131.901 1.00 75.22 464 ARG C CA 1
ATOM 11170 C C . ARG C 2 503 ? 174.186 89.861 130.833 1.00 75.22 464 ARG C C 1
ATOM 11171 O O . ARG C 2 503 ? 173.184 89.314 130.366 1.00 75.22 464 ARG C O 1
ATOM 11179 N N . TYR C 2 504 ? 175.417 89.535 130.445 1.00 78.81 465 TYR C N 1
ATOM 11180 C CA . TYR C 2 504 ? 175.654 88.694 129.268 1.00 78.81 465 TYR C CA 1
ATOM 11181 C C . TYR C 2 504 ? 175.513 87.226 129.650 1.00 78.81 465 TYR C C 1
ATOM 11182 O O . TYR C 2 504 ? 176.486 86.556 129.997 1.00 78.81 465 TYR C O 1
ATOM 11191 N N . VAL C 2 505 ? 174.284 86.717 129.580 1.00 79.66 466 VAL C N 1
ATOM 11192 C CA . VAL C 2 505 ? 174.035 85.296 129.812 1.00 79.66 466 VAL C CA 1
ATOM 11193 C C . VAL C 2 505 ? 173.229 84.633 128.706 1.00 79.66 466 VAL C C 1
ATOM 11194 O O . VAL C 2 505 ? 173.292 83.398 128.564 1.00 79.66 466 VAL C O 1
ATOM 11198 N N . THR C 2 506 ? 172.464 85.367 127.902 1.00 83.76 467 THR C N 1
ATOM 11199 C CA . THR C 2 506 ? 171.658 84.785 126.838 1.00 83.76 467 THR C CA 1
ATOM 11200 C C . THR C 2 506 ? 171.902 85.541 125.538 1.00 83.76 467 THR C C 1
ATOM 11201 O O . THR C 2 506 ? 172.563 86.582 125.511 1.00 83.76 467 THR C O 1
ATOM 11205 N N . THR C 2 507 ? 171.355 84.996 124.448 1.00 84.54 468 THR C N 1
ATOM 11206 C CA . THR C 2 507 ? 171.542 85.606 123.135 1.00 84.54 468 THR C CA 1
ATOM 11207 C C . THR C 2 507 ? 170.892 86.982 123.061 1.00 84.54 468 THR C C 1
ATOM 11208 O O . THR C 2 507 ? 171.427 87.895 122.419 1.00 84.54 468 THR C O 1
ATOM 11212 N N . PHE C 2 508 ? 169.731 87.145 123.701 1.00 83.77 469 PHE C N 1
ATOM 11213 C CA . PHE C 2 508 ? 169.078 88.449 123.721 1.00 83.77 469 PHE C CA 1
ATOM 11214 C C . PHE C 2 508 ? 169.963 89.507 124.364 1.00 83.77 469 PHE C C 1
ATOM 11215 O O . PHE C 2 508 ? 169.897 90.682 123.991 1.00 83.77 469 PHE C O 1
ATOM 11223 N N . ASP C 2 509 ? 170.799 89.111 125.323 1.00 83.98 470 ASP C N 1
ATOM 11224 C CA . ASP C 2 509 ? 171.731 90.056 125.929 1.00 83.98 470 ASP C CA 1
ATOM 11225 C C . ASP C 2 509 ? 172.756 90.547 124.915 1.00 83.98 470 ASP C C 1
ATOM 11226 O O . ASP C 2 509 ? 173.076 91.742 124.873 1.00 83.98 470 ASP C O 1
ATOM 11231 N N . PHE C 2 510 ? 173.278 89.643 124.084 1.00 82.77 471 PHE C N 1
ATOM 11232 C CA . PHE C 2 510 ? 174.192 90.055 123.024 1.00 82.77 471 PHE C CA 1
ATOM 11233 C C . PHE C 2 510 ? 173.482 90.929 121.998 1.00 82.77 471 PHE C C 1
ATOM 11234 O O . PHE C 2 510 ? 174.070 91.880 121.467 1.00 82.77 471 PHE C O 1
ATOM 11242 N N . PHE C 2 511 ? 172.217 90.622 121.710 1.00 81.81 472 PHE C N 1
ATOM 11243 C CA . PHE C 2 511 ? 171.432 91.467 120.816 1.00 81.81 472 PHE C CA 1
ATOM 11244 C C . PHE C 2 511 ? 171.300 92.879 121.376 1.00 81.81 472 PHE C C 1
ATOM 11245 O O . PHE C 2 511 ? 171.451 93.869 120.650 1.00 81.81 472 PHE C O 1
ATOM 11253 N N . LEU C 2 512 ? 171.028 92.989 122.677 1.00 79.51 473 LEU C N 1
ATOM 11254 C CA . LEU C 2 512 ? 170.910 94.300 123.305 1.00 79.51 473 LEU C CA 1
ATOM 11255 C C . LEU C 2 512 ? 172.247 95.031 123.320 1.00 79.51 473 LEU C C 1
ATOM 11256 O O . LEU C 2 512 ? 172.291 96.257 123.171 1.00 79.51 473 LEU C O 1
ATOM 11261 N N . ALA C 2 513 ? 173.348 94.302 123.510 1.00 79.18 474 ALA C N 1
ATOM 11262 C CA . ALA C 2 513 ? 174.665 94.930 123.438 1.00 79.18 474 ALA C CA 1
ATOM 11263 C C . ALA C 2 513 ? 174.935 95.485 122.044 1.00 79.18 474 ALA C C 1
ATOM 11264 O O . ALA C 2 513 ? 175.457 96.600 121.895 1.00 79.18 474 ALA C O 1
ATOM 11266 N N . ALA C 2 514 ? 174.583 94.720 121.008 1.00 77.74 475 ALA C N 1
ATOM 11267 C CA . ALA C 2 514 ? 174.736 95.211 119.642 1.00 77.74 475 ALA C CA 1
ATOM 11268 C C . ALA C 2 514 ? 173.871 96.442 119.402 1.00 77.74 475 ALA C C 1
ATOM 11269 O O . ALA C 2 514 ? 174.303 97.398 118.746 1.00 77.74 475 ALA C O 1
ATOM 11271 N N . CYS C 2 515 ? 172.643 96.435 119.926 1.00 77.10 476 CYS C N 1
ATOM 11272 C CA . CYS C 2 515 ? 171.785 97.608 119.805 1.00 77.10 476 CYS C CA 1
ATOM 11273 C C . CYS C 2 515 ? 172.382 98.817 120.514 1.00 77.10 476 CYS C C 1
ATOM 11274 O O . CYS C 2 515 ? 172.272 99.941 120.015 1.00 77.10 476 CYS C O 1
ATOM 11277 N N . GLU C 2 516 ? 173.006 98.613 121.675 1.00 78.99 477 GLU C N 1
ATOM 11278 C CA . GLU C 2 516 ? 173.652 99.721 122.374 1.00 78.99 477 GLU C CA 1
ATOM 11279 C C . GLU C 2 516 ? 174.815 100.280 121.563 1.00 78.99 477 GLU C C 1
ATOM 11280 O O . GLU C 2 516 ? 175.012 101.500 121.502 1.00 78.99 477 GLU C O 1
ATOM 11286 N N . ILE C 2 517 ? 175.596 99.401 120.932 1.00 75.55 478 ILE C N 1
ATOM 11287 C CA . ILE C 2 517 ? 176.685 99.868 120.075 1.00 75.55 478 ILE C CA 1
ATOM 11288 C C . ILE C 2 517 ? 176.138 100.672 118.899 1.00 75.55 478 ILE C C 1
ATOM 11289 O O . ILE C 2 517 ? 176.685 101.723 118.533 1.00 75.55 478 ILE C O 1
ATOM 11294 N N . ILE C 2 518 ? 175.054 100.192 118.286 1.00 74.59 479 ILE C N 1
ATOM 11295 C CA . ILE C 2 518 ? 174.444 100.915 117.172 1.00 74.59 479 ILE C CA 1
ATOM 11296 C C . ILE C 2 518 ? 173.929 102.273 117.634 1.00 74.59 479 ILE C C 1
ATOM 11297 O O . ILE C 2 518 ? 174.045 103.276 116.917 1.00 74.59 479 ILE C O 1
ATOM 11302 N N . PHE C 2 519 ? 173.348 102.328 118.833 1.00 73.05 480 PHE C N 1
ATOM 11303 C CA . PHE C 2 519 ? 172.878 103.597 119.378 1.00 73.05 480 PHE C CA 1
ATOM 11304 C C . PHE C 2 519 ? 174.034 104.565 119.593 1.00 73.05 480 PHE C C 1
ATOM 11305 O O . PHE C 2 519 ? 173.909 105.765 119.322 1.00 73.05 480 PHE C O 1
ATOM 11313 N N . CYS C 2 520 ? 175.167 104.062 120.089 1.00 77.26 481 CYS C N 1
ATOM 11314 C CA . CYS C 2 520 ? 176.338 104.916 120.256 1.00 77.26 481 CYS C CA 1
ATOM 11315 C C . CYS C 2 520 ? 176.821 105.453 118.914 1.00 77.26 481 CYS C C 1
ATOM 11316 O O . CYS C 2 520 ? 177.188 106.630 118.801 1.00 77.26 481 CYS C O 1
ATOM 11319 N N . PHE C 2 521 ? 176.826 104.604 117.883 1.00 78.13 482 PHE C N 1
ATOM 11320 C CA . PHE C 2 521 ? 177.218 105.066 116.553 1.00 78.13 482 PHE C CA 1
ATOM 11321 C C . PHE C 2 521 ? 176.266 106.139 116.036 1.00 78.13 482 PHE C C 1
ATOM 11322 O O . PHE C 2 521 ? 176.701 107.140 115.452 1.00 78.13 482 PHE C O 1
ATOM 11330 N N . PHE C 2 522 ? 174.962 105.942 116.238 1.00 74.99 483 PHE C N 1
ATOM 11331 C CA . PHE C 2 522 ? 173.982 106.938 115.815 1.00 74.99 483 PHE C CA 1
ATOM 11332 C C . PHE C 2 522 ? 174.199 108.263 116.532 1.00 74.99 483 PHE C C 1
ATOM 11333 O O . PHE C 2 522 ? 174.115 109.333 115.917 1.00 74.99 483 PHE C O 1
ATOM 11341 N N . ILE C 2 523 ? 174.469 108.211 117.838 1.00 75.62 484 ILE C N 1
ATOM 11342 C CA . ILE C 2 523 ? 174.692 109.436 118.601 1.00 75.62 484 ILE C CA 1
ATOM 11343 C C . ILE C 2 523 ? 175.948 110.145 118.113 1.00 75.62 484 ILE C C 1
ATOM 11344 O O . ILE C 2 523 ? 175.976 111.377 117.992 1.00 75.62 484 ILE C O 1
ATOM 11349 N N . PHE C 2 524 ? 177.007 109.384 117.827 1.00 80.09 485 PHE C N 1
ATOM 11350 C CA . PHE C 2 524 ? 178.225 109.992 117.302 1.00 80.09 485 PHE C CA 1
ATOM 11351 C C . PHE C 2 524 ? 177.970 110.664 115.959 1.00 80.09 485 PHE C C 1
ATOM 11352 O O . PHE C 2 524 ? 178.443 111.781 115.713 1.00 80.09 485 PHE C O 1
ATOM 11360 N N . TYR C 2 525 ? 177.218 110.002 115.078 1.00 82.13 486 TYR C N 1
ATOM 11361 C CA . TYR C 2 525 ? 176.908 110.601 113.784 1.00 82.13 486 TYR C CA 1
ATOM 11362 C C . TYR C 2 525 ? 176.094 111.880 113.948 1.00 82.13 486 TYR C C 1
ATOM 11363 O O . TYR C 2 525 ? 176.373 112.892 113.294 1.00 82.13 486 TYR C O 1
ATOM 11372 N N . TYR C 2 526 ? 175.091 111.857 114.829 1.00 80.89 487 TYR C N 1
ATOM 11373 C CA . TYR C 2 526 ? 174.265 113.042 115.035 1.00 80.89 487 TYR C CA 1
ATOM 11374 C C . TYR C 2 526 ? 175.081 114.196 115.604 1.00 80.89 487 TYR C C 1
ATOM 11375 O O . TYR C 2 526 ? 174.929 115.346 115.172 1.00 80.89 487 TYR C O 1
ATOM 11384 N N . VAL C 2 527 ? 175.954 113.915 116.574 1.00 83.93 488 VAL C N 1
ATOM 11385 C CA . VAL C 2 527 ? 176.726 114.992 117.185 1.00 83.93 488 VAL C CA 1
ATOM 11386 C C . VAL C 2 527 ? 177.744 115.550 116.198 1.00 83.93 488 VAL C C 1
ATOM 11387 O O . VAL C 2 527 ? 177.992 116.760 116.171 1.00 83.93 488 VAL C O 1
ATOM 11391 N N . VAL C 2 528 ? 178.336 114.697 115.356 1.00 86.72 489 VAL C N 1
ATOM 11392 C CA . VAL C 2 528 ? 179.285 115.211 114.372 1.00 86.72 489 VAL C CA 1
ATOM 11393 C C . VAL C 2 528 ? 178.561 116.044 113.317 1.00 86.72 489 VAL C C 1
ATOM 11394 O O . VAL C 2 528 ? 179.079 117.071 112.858 1.00 86.72 489 VAL C O 1
ATOM 11398 N N . GLU C 2 529 ? 177.345 115.638 112.934 1.00 90.78 490 GLU C N 1
ATOM 11399 C CA . GLU C 2 529 ? 176.568 116.441 111.996 1.00 90.78 490 GLU C CA 1
ATOM 11400 C C . GLU C 2 529 ? 176.215 117.796 112.596 1.00 90.78 490 GLU C C 1
ATOM 11401 O O . GLU C 2 529 ? 176.321 118.829 111.925 1.00 90.78 490 GLU C O 1
ATOM 11407 N N . GLU C 2 530 ? 175.805 117.811 113.866 1.00 93.75 491 GLU C N 1
ATOM 11408 C CA . GLU C 2 530 ? 175.491 119.075 114.524 1.00 93.75 491 GLU C CA 1
ATOM 11409 C C . GLU C 2 530 ? 176.724 119.964 114.630 1.00 93.75 491 GLU C C 1
ATOM 11410 O O . GLU C 2 530 ? 176.640 121.183 114.434 1.00 93.75 491 GLU C O 1
ATOM 11416 N N . ILE C 2 531 ? 177.879 119.372 114.939 1.00 95.08 492 ILE C N 1
ATOM 11417 C CA . ILE C 2 531 ? 179.110 120.149 115.043 1.00 95.08 492 ILE C CA 1
ATOM 11418 C C . ILE C 2 531 ? 179.477 120.756 113.696 1.00 95.08 492 ILE C C 1
ATOM 11419 O O . ILE C 2 531 ? 179.856 121.930 113.614 1.00 95.08 492 ILE C O 1
ATOM 11424 N N . LEU C 2 532 ? 179.362 119.978 112.617 1.00 97.36 493 LEU C N 1
ATOM 11425 C CA . LEU C 2 532 ? 179.684 120.522 111.302 1.00 97.36 493 LEU C CA 1
ATOM 11426 C C . LEU C 2 532 ? 178.668 121.572 110.869 1.00 97.36 493 LEU C C 1
ATOM 11427 O O . LEU C 2 532 ? 179.012 122.490 110.117 1.00 97.36 493 LEU C O 1
ATOM 11432 N N . GLU C 2 533 ? 177.421 121.458 111.328 1.00 100.04 494 GLU C N 1
ATOM 11433 C CA . GLU C 2 533 ? 176.394 122.427 110.972 1.00 100.04 494 GLU C CA 1
ATOM 11434 C C . GLU C 2 533 ? 176.423 123.678 111.844 1.00 100.04 494 GLU C C 1
ATOM 11435 O O . GLU C 2 533 ? 175.771 124.667 111.497 1.00 100.04 494 GLU C O 1
ATOM 11441 N N . ILE C 2 534 ? 177.139 123.662 112.967 1.00 102.04 495 ILE C N 1
ATOM 11442 C CA . ILE C 2 534 ? 177.257 124.865 113.788 1.00 102.04 495 ILE C CA 1
ATOM 11443 C C . ILE C 2 534 ? 178.595 125.549 113.528 1.00 102.04 495 ILE C C 1
ATOM 11444 O O . ILE C 2 534 ? 178.716 126.771 113.672 1.00 102.04 495 ILE C O 1
ATOM 11449 N N . ARG C 2 535 ? 179.604 124.772 113.124 1.00 110.02 496 ARG C N 1
ATOM 11450 C CA . ARG C 2 535 ? 180.973 125.279 113.093 1.00 110.02 496 ARG C CA 1
ATOM 11451 C C . ARG C 2 535 ? 181.129 126.427 112.101 1.00 110.02 496 ARG C C 1
ATOM 11452 O O . ARG C 2 535 ? 181.652 127.493 112.444 1.00 110.02 496 ARG C O 1
ATOM 11460 N N . ILE C 2 536 ? 180.683 126.226 110.864 1.00 110.99 497 ILE C N 1
ATOM 11461 C CA . ILE C 2 536 ? 180.879 127.193 109.785 1.00 110.99 497 ILE C CA 1
ATOM 11462 C C . ILE C 2 536 ? 179.548 127.640 109.190 1.00 110.99 497 ILE C C 1
ATOM 11463 O O . ILE C 2 536 ? 179.239 128.833 109.162 1.00 110.99 497 ILE C O 1
ATOM 11468 N N . HIS C 2 537 ? 178.749 126.697 108.703 1.00 111.37 498 HIS C N 1
ATOM 11469 C CA . HIS C 2 537 ? 177.506 127.041 108.027 1.00 111.37 498 HIS C CA 1
ATOM 11470 C C . HIS C 2 537 ? 176.473 127.503 109.048 1.00 111.37 498 HIS C C 1
ATOM 11471 O O . HIS C 2 537 ? 176.235 126.827 110.052 1.00 111.37 498 HIS C O 1
ATOM 11478 N N . LYS C 2 538 ? 175.869 128.666 108.793 1.00 107.26 499 LYS C N 1
ATOM 11479 C CA . LYS C 2 538 ? 174.793 129.221 109.618 1.00 107.26 499 LYS C CA 1
ATOM 11480 C C . LYS C 2 538 ? 175.226 129.351 111.082 1.00 107.26 499 LYS C C 1
ATOM 11481 O O . LYS C 2 538 ? 174.723 128.671 111.979 1.00 107.26 499 LYS C O 1
ATOM 11487 N N . LEU C 2 539 ? 176.195 130.238 111.295 1.00 106.38 500 LEU C N 1
ATOM 11488 C CA . LEU C 2 539 ? 176.626 130.556 112.650 1.00 106.38 500 LEU C CA 1
ATOM 11489 C C . LEU C 2 539 ? 175.459 131.095 113.468 1.00 106.38 500 LEU C C 1
ATOM 11490 O O . LEU C 2 539 ? 174.642 131.882 112.982 1.00 106.38 500 LEU C O 1
ATOM 11495 N N . HIS C 2 540 ? 175.388 130.657 114.726 1.00 103.15 501 HIS C N 1
ATOM 11496 C CA . HIS C 2 540 ? 174.321 131.041 115.651 1.00 103.15 501 HIS C CA 1
ATOM 11497 C C . HIS C 2 540 ? 172.960 130.671 115.051 1.00 103.15 501 HIS C C 1
ATOM 11498 O O . HIS C 2 540 ? 172.122 131.521 114.745 1.00 103.15 501 HIS C O 1
ATOM 11505 N N . TYR C 2 541 ? 172.764 129.363 114.872 1.00 98.43 502 TYR C N 1
ATOM 11506 C CA . TYR C 2 541 ? 171.566 128.818 114.245 1.00 98.43 502 TYR C CA 1
ATOM 11507 C C . TYR C 2 541 ? 170.508 128.400 115.261 1.00 98.43 502 TYR C C 1
ATOM 11508 O O . TYR C 2 541 ? 169.659 127.551 114.960 1.00 98.43 502 TYR C O 1
ATOM 11517 N N . PHE C 2 542 ? 170.526 128.992 116.454 1.00 96.52 503 PHE C N 1
ATOM 11518 C CA . PHE C 2 542 ? 169.599 128.647 117.524 1.00 96.52 503 PHE C CA 1
ATOM 11519 C C . PHE C 2 542 ? 168.239 129.318 117.378 1.00 96.52 503 PHE C C 1
ATOM 11520 O O . PHE C 2 542 ? 167.483 129.370 118.354 1.00 96.52 503 PHE C O 1
ATOM 11528 N N . ARG C 2 543 ? 167.910 129.832 116.195 1.00 96.39 504 ARG C N 1
ATOM 11529 C CA . ARG C 2 543 ? 166.615 130.459 115.969 1.00 96.39 504 ARG C CA 1
ATOM 11530 C C . ARG C 2 543 ? 165.526 129.459 115.608 1.00 96.39 504 ARG C C 1
ATOM 11531 O O . ARG C 2 543 ? 164.376 129.867 115.415 1.00 96.39 504 ARG C O 1
ATOM 11539 N N . SER C 2 544 ? 165.851 128.174 115.513 1.00 85.60 505 SER C N 1
ATOM 11540 C CA . SER C 2 544 ? 164.889 127.146 115.150 1.00 85.60 505 SER C CA 1
ATOM 11541 C C . SER C 2 544 ? 164.621 126.227 116.335 1.00 85.60 505 SER C C 1
ATOM 11542 O O . SER C 2 544 ? 165.529 125.882 117.096 1.00 85.60 505 SER C O 1
ATOM 11545 N N . PHE C 2 545 ? 163.353 125.838 116.485 1.00 78.89 506 PHE C N 1
ATOM 11546 C CA . PHE C 2 545 ? 162.968 124.950 117.576 1.00 78.89 506 PHE C CA 1
ATOM 11547 C C . PHE C 2 545 ? 163.558 123.557 117.393 1.00 78.89 506 PHE C C 1
ATOM 11548 O O . PHE C 2 545 ? 163.988 122.923 118.366 1.00 78.89 506 PHE C O 1
ATOM 11556 N N . TRP C 2 546 ? 163.591 123.066 116.153 1.00 75.36 507 TRP C N 1
ATOM 11557 C CA . TRP C 2 546 ? 164.095 121.724 115.886 1.00 75.36 507 TRP C CA 1
ATOM 11558 C C . TRP C 2 546 ? 165.572 121.578 116.223 1.00 75.36 507 TRP C C 1
ATOM 11559 O O . TRP C 2 546 ? 165.980 120.522 116.715 1.00 75.36 507 TRP C O 1
ATOM 11570 N N . ASN C 2 547 ? 166.381 122.604 115.969 1.00 80.60 508 ASN C N 1
ATOM 11571 C CA . ASN C 2 547 ? 167.792 122.564 116.327 1.00 80.60 508 ASN C CA 1
ATOM 11572 C C . ASN C 2 547 ? 168.001 122.478 117.835 1.00 80.60 508 ASN C C 1
ATOM 11573 O O . ASN C 2 547 ? 168.850 121.709 118.305 1.00 80.60 508 ASN C O 1
ATOM 11578 N N . CYS C 2 548 ? 167.233 123.255 118.603 1.00 78.99 509 CYS C N 1
ATOM 11579 C CA . CYS C 2 548 ? 167.298 123.155 120.056 1.00 78.99 509 CYS C CA 1
ATOM 11580 C C . CYS C 2 548 ? 166.863 121.774 120.527 1.00 78.99 509 CYS C C 1
ATOM 11581 O O . CYS C 2 548 ? 167.463 121.204 121.446 1.00 78.99 509 CYS C O 1
ATOM 11584 N N . LEU C 2 549 ? 165.821 121.218 119.906 1.00 72.30 510 LEU C N 1
ATOM 11585 C CA . LEU C 2 549 ? 165.406 119.863 120.252 1.00 72.30 510 LEU C CA 1
ATOM 11586 C C . LEU C 2 549 ? 166.523 118.864 119.983 1.00 72.30 510 LEU C C 1
ATOM 11587 O O . LEU C 2 549 ? 166.774 117.966 120.796 1.00 72.30 510 LEU C O 1
ATOM 11592 N N . ASP C 2 550 ? 167.211 119.011 118.849 1.00 73.89 511 ASP C N 1
ATOM 11593 C CA . ASP C 2 550 ? 168.290 118.090 118.507 1.00 73.89 511 ASP C CA 1
ATOM 11594 C C . ASP C 2 550 ? 169.443 118.187 119.500 1.00 73.89 511 ASP C C 1
ATOM 11595 O O . ASP C 2 550 ? 170.000 117.162 119.917 1.00 73.89 511 ASP C O 1
ATOM 11600 N N . VAL C 2 551 ? 169.824 119.407 119.886 1.00 70.35 512 VAL C N 1
ATOM 11601 C CA . VAL C 2 551 ? 170.937 119.542 120.823 1.00 70.35 512 VAL C CA 1
ATOM 11602 C C . VAL C 2 551 ? 170.545 119.013 122.200 1.00 70.35 512 VAL C C 1
ATOM 11603 O O . VAL C 2 551 ? 171.361 118.392 122.893 1.00 70.35 512 VAL C O 1
ATOM 11607 N N . VAL C 2 552 ? 169.289 119.218 122.610 1.00 65.04 513 VAL C N 1
ATOM 11608 C CA . VAL C 2 552 ? 168.826 118.639 123.869 1.00 65.04 513 VAL C CA 1
ATOM 11609 C C . VAL C 2 552 ? 168.895 117.119 123.810 1.00 65.04 513 VAL C C 1
ATOM 11610 O O . VAL C 2 552 ? 169.343 116.462 124.762 1.00 65.04 513 VAL C O 1
ATOM 11614 N N . ILE C 2 553 ? 168.464 116.538 122.689 1.00 62.82 514 ILE C N 1
ATOM 11615 C CA . ILE C 2 553 ? 168.472 115.085 122.546 1.00 62.82 514 ILE C CA 1
ATOM 11616 C C . ILE C 2 553 ? 169.893 114.547 122.644 1.00 62.82 514 ILE C C 1
ATOM 11617 O O . ILE C 2 553 ? 170.154 113.567 123.351 1.00 62.82 514 ILE C O 1
ATOM 11622 N N . VAL C 2 554 ? 170.836 115.178 121.939 1.00 63.00 515 VAL C N 1
ATOM 11623 C CA . VAL C 2 554 ? 172.199 114.652 121.941 1.00 63.00 515 VAL C CA 1
ATOM 11624 C C . VAL C 2 554 ? 172.850 114.836 123.309 1.00 63.00 515 VAL C C 1
ATOM 11625 O O . VAL C 2 554 ? 173.613 113.974 123.763 1.00 63.00 515 VAL C O 1
ATOM 11629 N N . VAL C 2 555 ? 172.562 115.947 123.995 1.00 60.35 516 VAL C N 1
ATOM 11630 C CA . VAL C 2 555 ? 173.118 116.151 125.331 1.00 60.35 516 VAL C CA 1
ATOM 11631 C C . VAL C 2 555 ? 172.604 115.083 126.290 1.00 60.35 516 VAL C C 1
ATOM 11632 O O . VAL C 2 555 ? 173.376 114.471 127.043 1.00 60.35 516 VAL C O 1
ATOM 11636 N N . LEU C 2 556 ? 171.293 114.831 126.268 1.00 57.60 517 LEU C N 1
ATOM 11637 C CA . LEU C 2 556 ? 170.735 113.802 127.140 1.00 57.60 517 LEU C CA 1
ATOM 11638 C C . LEU C 2 556 ? 171.301 112.430 126.799 1.00 57.60 517 LEU C C 1
ATOM 11639 O O . LEU C 2 556 ? 171.598 111.631 127.695 1.00 57.60 517 LEU C O 1
ATOM 11644 N N . SER C 2 557 ? 171.466 112.142 125.506 1.00 59.67 518 SER C N 1
ATOM 11645 C CA . SER C 2 557 ? 171.984 110.843 125.096 1.00 59.67 518 SER C CA 1
ATOM 11646 C C . SER C 2 557 ? 173.422 110.640 125.555 1.00 59.67 518 SER C C 1
ATOM 11647 O O . SER C 2 557 ? 173.772 109.560 126.042 1.00 59.67 518 SER C O 1
ATOM 11650 N N . VAL C 2 558 ? 174.274 111.658 125.407 1.00 58.72 519 VAL C N 1
ATOM 11651 C CA . VAL C 2 558 ? 175.659 111.491 125.839 1.00 58.72 519 VAL C CA 1
ATOM 11652 C C . VAL C 2 558 ? 175.742 111.410 127.359 1.00 58.72 519 VAL C C 1
ATOM 11653 O O . VAL C 2 558 ? 176.585 110.683 127.898 1.00 58.72 519 VAL C O 1
ATOM 11657 N N . VAL C 2 559 ? 174.871 112.126 128.077 1.00 56.70 520 VAL C N 1
ATOM 11658 C CA . VAL C 2 559 ? 174.843 111.991 129.532 1.00 56.70 520 VAL C CA 1
ATOM 11659 C C . VAL C 2 559 ? 174.466 110.568 129.927 1.00 56.70 520 VAL C C 1
ATOM 11660 O O . VAL C 2 559 ? 175.086 109.967 130.816 1.00 56.70 520 VAL C O 1
ATOM 11664 N N . ALA C 2 560 ? 173.450 110.003 129.268 1.00 57.55 521 ALA C N 1
ATOM 11665 C CA . ALA C 2 560 ? 173.044 108.633 129.566 1.00 57.55 521 ALA C CA 1
ATOM 11666 C C . ALA C 2 560 ? 174.154 107.641 129.243 1.00 57.55 521 ALA C C 1
ATOM 11667 O O . ALA C 2 560 ? 174.385 106.689 129.997 1.00 57.55 521 ALA C O 1
ATOM 11669 N N . ILE C 2 561 ? 174.847 107.844 128.120 1.00 60.61 522 ILE C N 1
ATOM 11670 C CA . ILE C 2 561 ? 175.941 106.952 127.746 1.00 60.61 522 ILE C CA 1
ATOM 11671 C C . ILE C 2 561 ? 177.057 107.014 128.780 1.00 60.61 522 ILE C C 1
ATOM 11672 O O . ILE C 2 561 ? 177.612 105.983 129.181 1.00 60.61 522 ILE C O 1
ATOM 11677 N N . GLY C 2 562 ? 177.407 108.223 129.226 1.00 61.43 523 GLY C N 1
ATOM 11678 C CA . GLY C 2 562 ? 178.430 108.352 130.249 1.00 61.43 523 GLY C CA 1
ATOM 11679 C C . GLY C 2 562 ? 178.034 107.689 131.553 1.00 61.43 523 GLY C C 1
ATOM 11680 O O . GLY C 2 562 ? 178.849 107.016 132.190 1.00 61.43 523 GLY C O 1
ATOM 11681 N N . ILE C 2 563 ? 176.777 107.866 131.966 1.00 60.10 524 ILE C N 1
ATOM 11682 C CA . ILE C 2 563 ? 176.305 107.229 133.194 1.00 60.10 524 ILE C CA 1
ATOM 11683 C C . ILE C 2 563 ? 176.384 105.714 133.071 1.00 60.10 524 ILE C C 1
ATOM 11684 O O . ILE C 2 563 ? 176.834 105.025 133.995 1.00 60.10 524 ILE C O 1
ATOM 11689 N N . ASN C 2 564 ? 175.948 105.170 131.932 1.00 62.52 525 ASN C N 1
ATOM 11690 C CA . ASN C 2 564 ? 175.985 103.723 131.743 1.00 62.52 525 ASN C CA 1
ATOM 11691 C C . ASN C 2 564 ? 177.414 103.197 131.757 1.00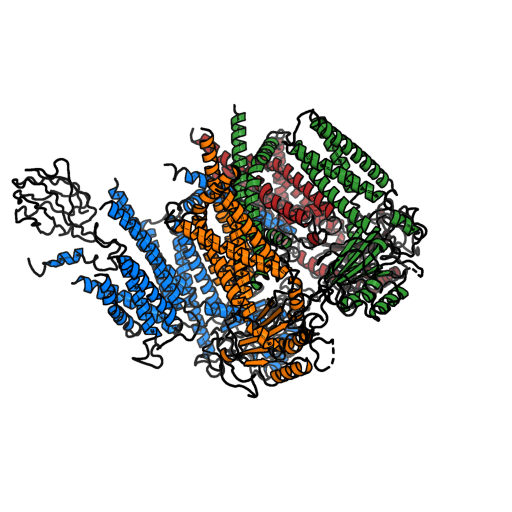 62.52 525 ASN C C 1
ATOM 11692 O O . ASN C 2 564 ? 177.691 102.152 132.354 1.00 62.52 525 ASN C O 1
ATOM 11697 N N . ILE C 2 565 ? 178.334 103.903 131.097 1.00 66.05 526 ILE C N 1
ATOM 11698 C CA . ILE C 2 565 ? 179.728 103.469 131.085 1.00 66.05 526 ILE C CA 1
ATOM 11699 C C . ILE C 2 565 ? 180.309 103.501 132.492 1.00 66.05 526 ILE C C 1
ATOM 11700 O O . ILE C 2 565 ? 181.015 102.574 132.911 1.00 66.05 526 ILE C O 1
ATOM 11705 N N . TYR C 2 566 ? 180.017 104.562 133.248 1.00 69.57 527 TYR C N 1
ATOM 11706 C CA . TYR C 2 566 ? 180.558 104.687 134.597 1.00 69.57 527 TYR C CA 1
ATOM 11707 C C . TYR C 2 566 ? 179.995 103.624 135.534 1.00 69.57 527 TYR C C 1
ATOM 11708 O O . TYR C 2 566 ? 180.721 103.091 136.380 1.00 69.57 527 TYR C O 1
ATOM 11717 N N . ARG C 2 567 ? 178.708 103.303 135.406 1.00 67.69 528 ARG C N 1
ATOM 11718 C CA . ARG C 2 567 ? 178.050 102.372 136.314 1.00 67.69 528 ARG C CA 1
ATOM 11719 C C . ARG C 2 567 ? 178.078 100.929 135.832 1.00 67.69 528 ARG C C 1
ATOM 11720 O O . ARG C 2 567 ? 177.580 100.048 136.539 1.00 67.69 528 ARG C O 1
ATOM 11728 N N . THR C 2 568 ? 178.635 100.659 134.653 1.00 73.25 529 THR C N 1
ATOM 11729 C CA . THR C 2 568 ? 178.737 99.291 134.167 1.00 73.25 529 THR C CA 1
ATOM 11730 C C . THR C 2 568 ? 180.100 98.662 134.421 1.00 73.25 529 THR C C 1
ATOM 11731 O O . THR C 2 568 ? 180.199 97.431 134.444 1.00 73.25 529 THR C O 1
ATOM 11735 N N . SER C 2 569 ? 181.145 99.469 134.611 1.00 77.71 530 SER C N 1
ATOM 11736 C CA . SER C 2 569 ? 182.477 98.948 134.881 1.00 77.71 530 SER C CA 1
ATOM 11737 C C . SER C 2 569 ? 182.824 98.921 136.361 1.00 77.71 530 SER C C 1
ATOM 11738 O O . SER C 2 569 ? 183.745 98.195 136.752 1.00 77.71 530 SER C O 1
ATOM 11741 N N . ASN C 2 570 ? 182.117 99.688 137.190 1.00 79.54 531 ASN C N 1
ATOM 11742 C CA . ASN C 2 570 ? 182.396 99.740 138.625 1.00 79.54 531 ASN C CA 1
ATOM 11743 C C . ASN C 2 570 ? 181.498 98.744 139.359 1.00 79.54 531 ASN C C 1
ATOM 11744 O O . ASN C 2 570 ? 180.605 99.096 140.130 1.00 79.54 531 ASN C O 1
ATOM 11749 N N . VAL C 2 571 ? 181.761 97.466 139.097 1.00 78.01 532 VAL C N 1
ATOM 11750 C CA . VAL C 2 571 ? 181.047 96.378 139.753 1.00 78.01 532 VAL C CA 1
ATOM 11751 C C . VAL C 2 571 ? 182.008 95.656 140.686 1.00 78.01 532 VAL C C 1
ATOM 11752 O O . VAL C 2 571 ? 181.872 94.451 140.926 1.00 78.01 532 VAL C O 1
ATOM 11756 N N . GLU C 2 572 ? 182.991 96.390 141.215 1.00 79.23 533 GLU C N 1
ATOM 11757 C CA . GLU C 2 572 ? 183.964 95.782 142.115 1.00 79.23 533 GLU C CA 1
ATOM 11758 C C . GLU C 2 572 ? 183.315 95.289 143.399 1.00 79.23 533 GLU C C 1
ATOM 11759 O O . GLU C 2 572 ? 183.827 94.358 144.030 1.00 79.23 533 GLU C O 1
ATOM 11765 N N . VAL C 2 573 ? 182.198 95.896 143.807 1.00 74.97 534 VAL C N 1
ATOM 11766 C CA . VAL C 2 573 ? 181.516 95.447 145.018 1.00 74.97 534 VAL C CA 1
ATOM 11767 C C . VAL C 2 573 ? 180.996 94.026 144.840 1.00 74.97 534 VAL C C 1
ATOM 11768 O O . VAL C 2 573 ? 181.181 93.166 145.712 1.00 74.97 534 VAL C O 1
ATOM 11772 N N . LEU C 2 574 ? 180.352 93.750 143.706 1.00 74.04 535 LEU C N 1
ATOM 11773 C CA . LEU C 2 574 ? 179.866 92.407 143.427 1.00 74.04 535 LEU C CA 1
ATOM 11774 C C . LEU C 2 574 ? 180.999 91.404 143.272 1.00 74.04 535 LEU C C 1
ATOM 11775 O O . LEU C 2 574 ? 180.875 90.273 143.750 1.00 74.04 535 LEU C O 1
ATOM 11780 N N . LEU C 2 575 ? 182.099 91.796 142.627 1.00 76.81 536 LEU C N 1
ATOM 11781 C CA . LEU C 2 575 ? 183.247 90.904 142.509 1.00 76.81 536 LEU C CA 1
ATOM 11782 C C . LEU C 2 575 ? 183.831 90.575 143.877 1.00 76.81 536 LEU C C 1
ATOM 11783 O O . LEU C 2 575 ? 184.204 89.427 144.139 1.00 76.81 536 LEU C O 1
ATOM 11788 N N . GLN C 2 576 ? 183.919 91.571 144.757 1.00 78.10 537 GLN C N 1
ATOM 11789 C CA . GLN C 2 576 ? 184.440 91.379 146.104 1.00 78.10 537 GLN C CA 1
ATOM 11790 C C . GLN C 2 576 ? 183.528 90.473 146.920 1.00 78.10 537 GLN C C 1
ATOM 11791 O O . GLN C 2 576 ? 184.005 89.643 147.699 1.00 78.10 537 GLN C O 1
ATOM 11797 N N . PHE C 2 577 ? 182.215 90.633 146.755 1.00 73.11 538 PHE C N 1
ATOM 11798 C CA . PHE C 2 577 ? 181.256 89.860 147.534 1.00 73.11 538 PHE C CA 1
ATOM 11799 C C . PHE C 2 577 ? 181.368 88.364 147.261 1.00 73.11 538 PHE C C 1
ATOM 11800 O O . PHE C 2 577 ? 181.163 87.551 148.167 1.00 73.11 538 PHE C O 1
ATOM 11808 N N . LEU C 2 578 ? 181.684 87.989 146.019 1.00 77.19 539 LEU C N 1
ATOM 11809 C CA . LEU C 2 578 ? 181.700 86.573 145.658 1.00 77.19 539 LEU C CA 1
ATOM 11810 C C . LEU C 2 578 ? 182.760 85.801 146.436 1.00 77.19 539 LEU C C 1
ATOM 11811 O O . LEU C 2 578 ? 182.522 84.658 146.843 1.00 77.19 539 LEU C O 1
ATOM 11816 N N . GLU C 2 579 ? 183.937 86.395 146.642 1.00 81.43 540 GLU C N 1
ATOM 11817 C CA . GLU C 2 579 ? 184.996 85.690 147.360 1.00 81.43 540 GLU C CA 1
ATOM 11818 C C . GLU C 2 579 ? 184.604 85.414 148.807 1.00 81.43 540 GLU C C 1
ATOM 11819 O O . GLU C 2 579 ? 184.865 84.323 149.327 1.00 81.43 540 GLU C O 1
ATOM 11825 N N . ASP C 2 580 ? 183.979 86.382 149.471 1.00 78.69 541 ASP C N 1
ATOM 11826 C CA . ASP C 2 580 ? 183.555 86.243 150.863 1.00 78.69 541 ASP C CA 1
ATOM 11827 C C . ASP C 2 580 ? 182.047 86.464 150.926 1.00 78.69 541 ASP C C 1
ATOM 11828 O O . ASP C 2 580 ? 181.579 87.606 150.940 1.00 78.69 541 ASP C O 1
ATOM 11833 N N . GLN C 2 581 ? 181.287 85.368 150.972 1.00 78.10 542 GLN C N 1
ATOM 11834 C CA . GLN C 2 581 ? 179.831 85.424 151.011 1.00 78.10 542 GLN C CA 1
ATOM 11835 C C . GLN C 2 581 ? 179.281 85.435 152.431 1.00 78.10 542 GLN C C 1
ATOM 11836 O O . GLN C 2 581 ? 178.143 85.001 152.656 1.00 78.10 542 GLN C O 1
ATOM 11842 N N . ASN C 2 582 ? 180.059 85.916 153.398 1.00 73.37 543 ASN C N 1
ATOM 11843 C CA . ASN C 2 582 ? 179.627 86.020 154.785 1.00 73.37 543 ASN C CA 1
ATOM 11844 C C . ASN C 2 582 ? 179.664 87.466 155.266 1.00 73.37 543 ASN C C 1
ATOM 11845 O O . ASN C 2 582 ? 179.747 87.729 156.466 1.00 73.37 543 ASN C O 1
ATOM 11850 N N . THR C 2 583 ? 179.607 88.414 154.332 1.00 65.05 544 THR C N 1
ATOM 11851 C CA . THR C 2 583 ? 179.687 89.830 154.665 1.00 65.05 544 THR C CA 1
ATOM 11852 C C . THR C 2 583 ? 178.498 90.590 154.092 1.00 65.05 544 THR C C 1
ATOM 11853 O O . THR C 2 583 ? 177.578 89.985 153.534 1.00 65.05 544 THR C O 1
ATOM 11857 N N . PHE C 2 584 ? 178.510 91.913 154.220 1.00 53.57 545 PHE C N 1
ATOM 11858 C CA . PHE C 2 584 ? 177.402 92.734 153.752 1.00 53.57 545 PHE C CA 1
ATOM 11859 C C . PHE C 2 584 ? 177.691 93.243 152.346 1.00 53.57 545 PHE C C 1
ATOM 11860 O O . PHE C 2 584 ? 178.680 93.961 152.152 1.00 53.57 545 PHE C O 1
ATOM 11868 N N . PRO C 2 585 ? 176.876 92.899 151.347 1.00 55.13 546 PRO C N 1
ATOM 11869 C CA . PRO C 2 585 ? 177.076 93.449 149.999 1.00 55.13 546 PRO C CA 1
ATOM 11870 C C . PRO C 2 585 ? 176.521 94.864 149.898 1.00 55.13 546 PRO C C 1
ATOM 11871 O O . PRO C 2 585 ? 175.360 95.115 150.229 1.00 55.13 546 PRO C O 1
ATOM 11875 N N . ASN C 2 586 ? 177.354 95.786 149.424 1.00 57.77 547 ASN C N 1
ATOM 11876 C CA . ASN C 2 586 ? 177.006 97.204 149.336 1.00 57.77 547 ASN C CA 1
ATOM 11877 C C . ASN C 2 586 ? 176.591 97.517 147.902 1.00 57.77 547 ASN C C 1
ATOM 11878 O O . ASN C 2 586 ? 177.440 97.709 147.028 1.00 57.77 547 ASN C O 1
ATOM 11883 N N . PHE C 2 587 ? 175.280 97.583 147.660 1.00 57.71 548 PHE C N 1
ATOM 11884 C CA . PHE C 2 587 ? 174.739 97.788 146.321 1.00 57.71 548 PHE C CA 1
ATOM 11885 C C . PHE C 2 587 ? 173.879 99.045 146.228 1.00 57.71 548 PHE C C 1
ATOM 11886 O O . PHE C 2 587 ? 173.001 99.134 145.369 1.00 57.71 548 PHE C O 1
ATOM 11894 N N . GLU C 2 588 ? 174.109 100.028 147.097 1.00 60.19 549 GLU C N 1
ATOM 11895 C CA . GLU C 2 588 ? 173.281 101.230 147.076 1.00 60.19 549 GLU C CA 1
ATOM 11896 C C . GLU C 2 588 ? 173.645 102.178 145.937 1.00 60.19 549 GLU C C 1
ATOM 11897 O O . GLU C 2 588 ? 172.752 102.762 145.308 1.00 60.19 549 GLU C O 1
ATOM 11903 N N . HIS C 2 589 ? 174.941 102.341 145.656 1.00 59.88 550 HIS C N 1
ATOM 11904 C CA . HIS C 2 589 ? 175.360 103.229 144.578 1.00 59.88 550 HIS C CA 1
ATOM 11905 C C . HIS C 2 589 ? 174.861 102.729 143.231 1.00 59.88 550 HIS C C 1
ATOM 11906 O O . HIS C 2 589 ? 174.430 103.522 142.383 1.00 59.88 550 HIS C O 1
ATOM 11913 N N . LEU C 2 590 ? 174.918 101.414 143.017 1.00 55.80 551 LEU C N 1
ATOM 11914 C CA . LEU C 2 590 ? 174.425 100.845 141.770 1.00 55.80 551 LEU C CA 1
ATOM 11915 C C . LEU C 2 590 ? 172.939 101.120 141.591 1.00 55.80 551 LEU C C 1
ATOM 11916 O O . LEU C 2 590 ? 172.496 101.475 140.495 1.00 55.80 551 LEU C O 1
ATOM 11921 N N . ALA C 2 591 ? 172.154 100.976 142.661 1.00 54.38 552 ALA C N 1
ATOM 11922 C CA . ALA C 2 591 ? 170.724 101.255 142.574 1.00 54.38 552 ALA C CA 1
ATOM 11923 C C . ALA C 2 591 ? 170.460 102.728 142.283 1.00 54.38 552 ALA C C 1
ATOM 11924 O O . ALA C 2 591 ? 169.594 103.063 141.463 1.00 54.38 552 ALA C O 1
ATOM 11926 N N . TYR C 2 592 ? 171.194 103.623 142.948 1.00 54.99 553 TYR C N 1
ATOM 11927 C CA . TYR C 2 592 ? 171.005 105.052 142.715 1.00 54.99 553 TYR C CA 1
ATOM 11928 C C . TYR C 2 592 ? 171.307 105.416 141.266 1.00 54.99 553 TYR C C 1
ATOM 11929 O O . TYR C 2 592 ? 170.535 106.133 140.610 1.00 54.99 553 TYR C O 1
ATOM 11938 N N . TRP C 2 593 ? 172.422 104.909 140.739 1.00 56.20 554 TRP C N 1
ATOM 11939 C CA . TRP C 2 593 ? 172.779 105.226 139.363 1.00 56.20 554 TRP C CA 1
ATOM 11940 C C . TRP C 2 593 ? 171.841 104.556 138.369 1.00 56.20 554 TRP C C 1
ATOM 11941 O O . TRP C 2 593 ? 171.586 105.110 137.296 1.00 56.20 554 TRP C O 1
ATOM 11952 N N . GLN C 2 594 ? 171.302 103.383 138.709 1.00 52.96 555 GLN C N 1
ATOM 11953 C CA . GLN C 2 594 ? 170.296 102.761 137.858 1.00 52.96 555 GLN C CA 1
ATOM 11954 C C . GLN C 2 594 ? 169.041 103.619 137.776 1.00 52.96 555 GLN C C 1
ATOM 11955 O O . GLN C 2 594 ? 168.465 103.789 136.695 1.00 52.96 555 GLN C O 1
ATOM 11961 N N . ILE C 2 595 ? 168.606 104.173 138.909 1.00 51.03 556 ILE C N 1
ATOM 11962 C CA . ILE C 2 595 ? 167.439 105.053 138.902 1.00 51.03 556 ILE C CA 1
ATOM 11963 C C . ILE C 2 595 ? 167.707 106.290 138.052 1.00 51.03 556 ILE C C 1
ATOM 11964 O O . ILE C 2 595 ? 166.861 106.711 137.248 1.00 51.03 556 ILE C O 1
ATOM 11969 N N . GLN C 2 596 ? 168.888 106.893 138.216 1.00 53.50 557 GLN C N 1
ATOM 11970 C CA . GLN C 2 596 ? 169.222 108.075 137.423 1.00 53.50 557 GLN C CA 1
ATOM 11971 C C . GLN C 2 596 ? 169.240 107.754 135.932 1.00 53.50 557 GLN C C 1
ATOM 11972 O O . GLN C 2 596 ? 168.713 108.522 135.112 1.00 53.50 557 GLN C O 1
ATOM 11978 N N . PHE C 2 597 ? 169.836 106.618 135.564 1.00 52.63 558 PHE C N 1
ATOM 11979 C CA . PHE C 2 597 ? 169.888 106.216 134.164 1.00 52.63 558 PHE C CA 1
ATOM 11980 C C . PHE C 2 597 ? 168.492 105.986 133.605 1.00 52.63 558 PHE C C 1
ATOM 11981 O O . PHE C 2 597 ? 168.205 106.362 132.464 1.00 52.63 558 PHE C O 1
ATOM 11989 N N . ASN C 2 598 ? 167.612 105.361 134.391 1.00 51.79 559 ASN C N 1
ATOM 11990 C CA . ASN C 2 598 ? 166.247 105.136 133.930 1.00 51.79 559 ASN C CA 1
ATOM 11991 C C . ASN C 2 598 ? 165.523 106.453 133.683 1.00 51.79 559 ASN C C 1
ATOM 11992 O O . ASN C 2 598 ? 164.825 106.606 132.673 1.00 51.79 559 ASN C O 1
ATOM 11997 N N . ASN C 2 599 ? 165.680 107.418 134.592 1.00 48.10 560 ASN C N 1
ATOM 11998 C CA . ASN C 2 599 ? 165.038 108.716 134.398 1.00 48.10 560 ASN C CA 1
ATOM 11999 C C . ASN C 2 599 ? 165.543 109.394 133.127 1.00 48.10 560 ASN C C 1
ATOM 12000 O O . ASN C 2 599 ? 164.752 109.902 132.315 1.00 48.10 560 ASN C O 1
ATOM 12005 N N . ILE C 2 600 ? 166.865 109.399 132.934 1.00 47.77 561 ILE C N 1
ATOM 12006 C CA . ILE C 2 600 ? 167.438 110.051 131.759 1.00 47.77 561 ILE C CA 1
ATOM 12007 C C . ILE C 2 600 ? 166.959 109.372 130.482 1.00 47.77 561 ILE C C 1
ATOM 12008 O O . ILE C 2 600 ? 166.600 110.039 129.503 1.00 47.77 561 ILE C O 1
ATOM 12013 N N . ALA C 2 601 ? 166.944 108.037 130.471 1.00 46.96 562 ALA C N 1
ATOM 12014 C CA . ALA C 2 601 ? 166.515 107.311 129.282 1.00 46.96 562 ALA C CA 1
ATOM 12015 C C . ALA C 2 601 ? 165.051 107.579 128.966 1.00 46.96 562 ALA C C 1
ATOM 12016 O O . ALA C 2 601 ? 164.682 107.734 127.797 1.00 46.96 562 ALA C O 1
ATOM 12018 N N . ALA C 2 602 ? 164.198 107.628 129.992 1.00 46.91 563 ALA C N 1
ATOM 12019 C CA . ALA C 2 602 ? 162.786 107.905 129.753 1.00 46.91 563 ALA C CA 1
ATOM 12020 C C . ALA C 2 602 ? 162.588 109.290 129.150 1.00 46.91 563 ALA C C 1
ATOM 12021 O O . ALA C 2 602 ? 161.824 109.456 128.188 1.00 46.91 563 ALA C O 1
ATOM 12023 N N . VAL C 2 603 ? 163.278 110.298 129.690 1.00 47.39 564 VAL C N 1
ATOM 12024 C CA . VAL C 2 603 ? 163.150 111.647 129.138 1.00 47.39 564 VAL C CA 1
ATOM 12025 C C . VAL C 2 603 ? 163.653 111.690 127.697 1.00 47.39 564 VAL C C 1
ATOM 12026 O O . VAL C 2 603 ? 163.034 112.314 126.819 1.00 47.39 564 VAL C O 1
ATOM 12030 N N . THR C 2 604 ? 164.784 111.029 127.430 1.00 50.51 565 THR C N 1
ATOM 12031 C CA . THR C 2 604 ? 165.332 111.010 126.078 1.00 50.51 565 THR C CA 1
ATOM 12032 C C . THR C 2 604 ? 164.366 110.357 125.098 1.00 50.51 565 THR C C 1
ATOM 12033 O O . THR C 2 604 ? 164.181 110.848 123.978 1.00 50.51 565 THR C O 1
ATOM 12037 N N . VAL C 2 605 ? 163.745 109.247 125.500 1.00 49.05 566 VAL C N 1
ATOM 12038 C CA . VAL C 2 605 ? 162.788 108.570 124.630 1.00 49.05 566 VAL C CA 1
ATOM 12039 C C . VAL C 2 605 ? 161.589 109.467 124.356 1.00 49.05 566 VAL C C 1
ATOM 12040 O O . VAL C 2 605 ? 161.095 109.541 123.223 1.00 49.05 566 VAL C O 1
ATOM 12044 N N . PHE C 2 606 ? 161.101 110.162 125.387 1.00 49.58 567 PHE C N 1
ATOM 12045 C CA . PHE C 2 606 ? 159.984 111.082 125.187 1.00 49.58 567 PHE C CA 1
ATOM 12046 C C . PHE C 2 606 ? 160.329 112.144 124.149 1.00 49.58 567 PHE C C 1
ATOM 12047 O O . PHE C 2 606 ? 159.541 112.418 123.234 1.00 49.58 567 PHE C O 1
ATOM 12055 N N . PHE C 2 607 ? 161.513 112.748 124.267 1.00 51.74 568 PHE C N 1
ATOM 12056 C CA . PHE C 2 607 ? 161.870 113.816 123.335 1.00 51.74 568 PHE C CA 1
ATOM 12057 C C . PHE C 2 607 ? 162.107 113.278 121.927 1.00 51.74 568 PHE C C 1
ATOM 12058 O O . PHE C 2 607 ? 161.752 113.933 120.937 1.00 51.74 568 PHE C O 1
ATOM 12066 N N . VAL C 2 608 ? 162.694 112.086 121.812 1.00 53.78 569 VAL C N 1
ATOM 12067 C CA . VAL C 2 608 ? 162.891 111.486 120.496 1.00 53.78 569 VAL C CA 1
ATOM 12068 C C . VAL C 2 608 ? 161.549 111.225 119.825 1.00 53.78 569 VAL C C 1
ATOM 12069 O O . VAL C 2 608 ? 161.384 111.457 118.622 1.00 53.78 569 VAL C O 1
ATOM 12073 N N . TRP C 2 609 ? 160.567 110.743 120.591 1.00 53.90 570 TRP C N 1
ATOM 12074 C CA . TRP C 2 609 ? 159.233 110.549 120.031 1.00 53.90 570 TRP C CA 1
ATOM 12075 C C . TRP C 2 609 ? 158.608 111.875 119.620 1.00 53.90 570 TRP C C 1
ATOM 12076 O O . TRP C 2 609 ? 157.942 111.961 118.582 1.00 53.90 570 TRP C O 1
ATOM 12087 N N . ILE C 2 610 ? 158.802 112.920 120.429 1.00 53.80 571 ILE C N 1
ATOM 12088 C CA . ILE C 2 610 ? 158.266 114.237 120.091 1.00 53.80 571 ILE C CA 1
ATOM 12089 C C . ILE C 2 610 ? 158.877 114.753 118.794 1.00 53.80 571 ILE C C 1
ATOM 12090 O O . ILE C 2 610 ? 158.220 115.470 118.028 1.00 53.80 571 ILE C O 1
ATOM 12095 N N . LYS C 2 611 ? 160.122 114.371 118.507 1.00 59.99 572 LYS C N 1
ATOM 12096 C CA . LYS C 2 611 ? 160.799 114.838 117.299 1.00 59.99 572 LYS C CA 1
ATOM 12097 C C . LYS C 2 611 ? 160.111 114.395 116.011 1.00 59.99 572 LYS C C 1
ATOM 12098 O O . LYS C 2 611 ? 160.419 114.944 114.948 1.00 59.99 572 LYS C O 1
ATOM 12104 N N . LEU C 2 612 ? 159.196 113.424 116.072 1.00 59.18 573 LEU C N 1
ATOM 12105 C CA . LEU C 2 612 ? 158.545 112.912 114.869 1.00 59.18 573 LEU C CA 1
ATOM 12106 C C . LEU C 2 612 ? 157.732 113.974 114.137 1.00 59.18 573 LEU C C 1
ATOM 12107 O O . LEU C 2 612 ? 157.460 113.813 112.943 1.00 59.18 573 LEU C O 1
ATOM 12112 N N . PHE C 2 613 ? 157.346 115.057 114.813 1.00 61.30 574 PHE C N 1
ATOM 12113 C CA . PHE C 2 613 ? 156.529 116.092 114.190 1.00 61.30 574 PHE C CA 1
ATOM 12114 C C . PHE C 2 613 ? 157.238 116.807 113.048 1.00 61.30 574 PHE C C 1
ATOM 12115 O O . PHE C 2 613 ? 156.572 117.491 112.264 1.00 61.30 574 PHE C O 1
ATOM 12123 N N . LYS C 2 614 ? 158.559 116.673 112.938 1.00 68.05 575 LYS C N 1
ATOM 12124 C CA . LYS C 2 614 ? 159.306 117.364 111.895 1.00 68.05 575 LYS C CA 1
ATOM 12125 C C . LYS C 2 614 ? 158.975 116.856 110.498 1.00 68.05 575 LYS C C 1
ATOM 12126 O O . LYS C 2 614 ? 159.231 117.566 109.520 1.00 68.05 575 LYS C O 1
ATOM 12132 N N . PHE C 2 615 ? 158.408 115.656 110.376 1.00 67.70 576 PHE C N 1
ATOM 12133 C CA . PHE C 2 615 ? 158.214 115.029 109.078 1.00 67.70 576 PHE C CA 1
ATOM 12134 C C . PHE C 2 615 ? 156.757 114.890 108.663 1.00 67.70 576 PHE C C 1
ATOM 12135 O O . PHE C 2 615 ? 156.497 114.537 107.508 1.00 67.70 576 PHE C O 1
ATOM 12143 N N . ILE C 2 616 ? 155.804 115.148 109.554 1.00 66.71 577 ILE C N 1
ATOM 12144 C CA . ILE C 2 616 ? 154.380 114.957 109.227 1.00 66.71 577 ILE C CA 1
ATOM 12145 C C . ILE C 2 616 ? 153.878 116.277 108.645 1.00 66.71 577 ILE C C 1
ATOM 12146 O O . ILE C 2 616 ? 153.266 117.121 109.304 1.00 66.71 577 ILE C O 1
ATOM 12151 N N . ASN C 2 617 ? 154.163 116.465 107.358 1.00 69.57 578 ASN C N 1
ATOM 12152 C CA . ASN C 2 617 ? 153.621 117.566 106.568 1.00 69.57 578 ASN C CA 1
ATOM 12153 C C . ASN C 2 617 ? 153.288 117.087 105.163 1.00 69.57 578 ASN C C 1
ATOM 12154 O O . ASN C 2 617 ? 153.505 117.800 104.178 1.00 69.57 578 ASN C O 1
ATOM 12159 N N . PHE C 2 618 ? 152.760 115.867 105.050 1.00 71.23 579 PHE C N 1
ATOM 12160 C CA . PHE C 2 618 ? 152.611 115.253 103.734 1.00 71.23 579 PHE C CA 1
ATOM 12161 C C . PHE C 2 618 ? 151.519 115.918 102.906 1.00 71.23 579 PHE C C 1
ATOM 12162 O O . PHE C 2 618 ? 151.577 115.880 101.672 1.00 71.23 579 PHE C O 1
ATOM 12170 N N . ASN C 2 619 ? 150.523 116.526 103.548 1.00 69.72 580 ASN C N 1
ATOM 12171 C CA . ASN C 2 619 ? 149.455 117.167 102.790 1.00 69.72 580 ASN C CA 1
ATOM 12172 C C . ASN C 2 619 ? 149.130 118.556 103.323 1.00 69.72 580 ASN C C 1
ATOM 12173 O O . ASN C 2 619 ? 149.825 119.076 104.201 1.00 69.72 580 ASN C O 1
ATOM 12178 N N . ARG C 2 620 ? 148.068 119.160 102.787 1.00 71.17 581 ARG C N 1
ATOM 12179 C CA . ARG C 2 620 ? 147.698 120.519 103.165 1.00 71.17 581 ARG C CA 1
ATOM 12180 C C . ARG C 2 620 ? 147.139 120.584 104.580 1.00 71.17 581 ARG C C 1
ATOM 12181 O O . ARG C 2 620 ? 147.413 121.547 105.306 1.00 71.17 581 ARG C O 1
ATOM 12189 N N . THR C 2 621 ? 146.356 119.584 104.989 1.00 66.55 582 THR C N 1
ATOM 12190 C CA . THR C 2 621 ? 145.716 119.629 106.301 1.00 66.55 582 THR C CA 1
ATOM 12191 C C . THR C 2 621 ? 146.747 119.591 107.423 1.00 66.55 582 THR C C 1
ATOM 12192 O O . THR C 2 621 ? 146.681 120.385 108.371 1.00 66.55 582 THR C O 1
ATOM 12196 N N . MET C 2 622 ? 147.710 118.672 107.333 1.00 64.43 583 MET C N 1
ATOM 12197 C CA . MET C 2 622 ? 148.726 118.565 108.374 1.00 64.43 583 MET C CA 1
ATOM 12198 C C . MET C 2 622 ? 149.606 119.807 108.413 1.00 64.43 583 MET C C 1
ATOM 12199 O O . MET C 2 622 ? 149.989 120.267 109.494 1.00 64.43 583 MET C O 1
ATOM 12204 N N . SER C 2 623 ? 149.941 120.360 107.246 1.00 65.28 584 SER C N 1
ATOM 12205 C CA . SER C 2 623 ? 150.731 121.586 107.210 1.00 65.28 584 SER C CA 1
ATOM 12206 C C . SER C 2 623 ? 149.977 122.746 107.845 1.00 65.28 584 SER C C 1
ATOM 12207 O O . SER C 2 623 ? 150.561 123.546 108.584 1.00 65.28 584 SER C O 1
ATOM 12210 N N . GLN C 2 624 ? 148.675 122.853 107.573 1.00 64.23 585 GLN C N 1
ATOM 12211 C CA . GLN C 2 624 ? 147.876 123.910 108.183 1.00 64.23 585 GLN C CA 1
ATOM 12212 C C . GLN C 2 624 ? 147.809 123.747 109.696 1.00 64.23 585 GLN C C 1
ATOM 12213 O O . GLN C 2 624 ? 147.920 124.730 110.441 1.00 64.23 585 GLN C O 1
ATOM 12219 N N . LEU C 2 625 ? 147.626 122.510 110.169 1.00 61.83 586 LEU C N 1
ATOM 12220 C CA . LEU C 2 625 ? 147.592 122.265 111.609 1.00 61.83 586 LEU C CA 1
ATOM 12221 C C . LEU C 2 625 ? 148.927 122.605 112.259 1.00 61.83 586 LEU C C 1
ATOM 12222 O O . LEU C 2 625 ? 148.968 123.210 113.337 1.00 61.83 586 LEU C O 1
ATOM 12227 N N . SER C 2 626 ? 150.033 122.227 111.615 1.00 62.82 587 SER C N 1
ATOM 12228 C CA . SER C 2 626 ? 151.348 122.570 112.142 1.00 62.82 587 SER C CA 1
ATOM 12229 C C . SER C 2 626 ? 151.545 124.077 112.185 1.00 62.82 587 SER C C 1
ATOM 12230 O O . SER C 2 626 ? 152.106 124.610 113.149 1.00 62.82 587 SER C O 1
ATOM 12233 N N . THR C 2 627 ? 151.087 124.783 111.150 1.00 61.77 588 THR C N 1
ATOM 12234 C CA . THR C 2 627 ? 151.237 126.233 111.122 1.00 61.77 588 THR C CA 1
ATOM 12235 C C . THR C 2 627 ? 150.447 126.899 112.241 1.00 61.77 588 THR C C 1
ATOM 12236 O O . THR C 2 627 ? 150.961 127.798 112.916 1.00 61.77 588 THR C O 1
ATOM 12240 N N . THR C 2 628 ? 149.198 126.477 112.461 1.00 61.55 589 THR C N 1
ATOM 12241 C CA . THR C 2 628 ? 148.426 127.111 113.527 1.00 61.55 589 THR C CA 1
ATOM 12242 C C . THR C 2 628 ? 148.951 126.724 114.902 1.00 61.55 589 THR C C 1
ATOM 12243 O O . THR C 2 628 ? 148.832 127.509 115.849 1.00 61.55 589 THR C O 1
ATOM 12247 N N . MET C 2 629 ? 149.529 125.529 115.039 1.00 64.76 590 MET C N 1
ATOM 12248 C CA . MET C 2 629 ? 150.138 125.156 116.309 1.00 64.76 590 MET C CA 1
ATOM 12249 C C . MET C 2 629 ? 151.415 125.941 116.577 1.00 64.76 590 MET C C 1
ATOM 12250 O O . MET C 2 629 ? 151.718 126.247 117.734 1.00 64.76 590 MET C O 1
ATOM 12255 N N . SER C 2 630 ? 152.172 126.267 115.529 1.00 62.63 591 SER C N 1
ATOM 12256 C CA . SER C 2 630 ? 153.392 127.048 115.694 1.00 62.63 591 SER C CA 1
ATOM 12257 C C . SER C 2 630 ? 153.114 128.528 115.915 1.00 62.63 591 SER C C 1
ATOM 12258 O O . SER C 2 630 ? 153.856 129.187 116.651 1.00 62.63 591 SER C O 1
ATOM 12261 N N . ARG C 2 631 ? 152.070 129.071 115.288 1.00 62.07 592 ARG C N 1
ATOM 12262 C CA . ARG C 2 631 ? 151.834 130.509 115.359 1.00 62.07 592 ARG C CA 1
ATOM 12263 C C . ARG C 2 631 ? 151.296 130.945 116.715 1.00 62.07 592 ARG C C 1
ATOM 12264 O O . ARG C 2 631 ? 151.534 132.083 117.133 1.00 62.07 592 ARG C O 1
ATOM 12272 N N . CYS C 2 632 ? 150.584 130.069 117.418 1.00 59.88 593 CYS C N 1
ATOM 12273 C CA . CYS C 2 632 ? 150.032 130.392 118.726 1.00 59.88 593 CYS C CA 1
ATOM 12274 C C . CYS C 2 632 ? 150.996 130.089 119.864 1.00 59.88 593 CYS C C 1
ATOM 12275 O O . CYS C 2 632 ? 150.627 130.248 121.030 1.00 59.88 593 CYS C O 1
ATOM 12278 N N . ALA C 2 633 ? 152.219 129.660 119.555 1.00 59.37 594 ALA C N 1
ATOM 12279 C CA . ALA C 2 633 ? 153.173 129.276 120.585 1.00 59.37 594 ALA C CA 1
ATOM 12280 C C . ALA C 2 633 ? 153.725 130.459 121.367 1.00 59.37 594 ALA C C 1
ATOM 12281 O O . ALA C 2 633 ? 154.353 130.246 122.409 1.00 59.37 594 ALA C O 1
ATOM 12283 N N . LYS C 2 634 ? 153.514 131.690 120.906 1.00 59.21 595 LYS C N 1
ATOM 12284 C CA . LYS C 2 634 ? 154.011 132.855 121.628 1.00 59.21 595 LYS C CA 1
ATOM 12285 C C . LYS C 2 634 ? 152.941 133.549 122.456 1.00 59.21 595 LYS C C 1
ATOM 12286 O O . LYS C 2 634 ? 153.267 134.156 123.480 1.00 59.21 595 LYS C O 1
ATOM 12292 N N . ASP C 2 635 ? 151.674 133.479 122.043 1.00 58.32 596 ASP C N 1
ATOM 12293 C CA . ASP C 2 635 ? 150.598 133.996 122.879 1.00 58.32 596 ASP C CA 1
ATOM 12294 C C . ASP C 2 635 ? 150.291 133.047 124.028 1.00 58.32 596 ASP C C 1
ATOM 12295 O O . ASP C 2 635 ? 149.983 133.491 125.141 1.00 58.32 596 ASP C O 1
ATOM 12300 N N . LEU C 2 636 ? 150.374 131.740 123.774 1.00 52.22 597 LEU C N 1
ATOM 12301 C CA . LEU C 2 636 ? 150.124 130.762 124.825 1.00 52.22 597 LEU C CA 1
ATOM 12302 C C . LEU C 2 636 ? 151.150 130.880 125.943 1.00 52.22 597 LEU C C 1
ATOM 12303 O O . LEU C 2 636 ? 150.802 130.787 127.121 1.00 52.22 597 LEU C O 1
ATOM 12308 N N . PHE C 2 637 ? 152.421 131.088 125.594 1.00 52.66 598 PHE C N 1
ATOM 12309 C CA . PHE C 2 637 ? 153.451 131.291 126.610 1.00 52.66 598 PHE C CA 1
ATOM 12310 C C . PHE C 2 637 ? 153.199 132.569 127.404 1.00 52.66 598 PHE C C 1
ATOM 12311 O O . PHE C 2 637 ? 153.317 132.585 128.641 1.00 52.66 598 PHE C O 1
ATOM 12319 N N . GLY C 2 638 ? 152.836 133.646 126.707 1.00 52.96 599 GLY C N 1
ATOM 12320 C CA . GLY C 2 638 ? 152.564 134.900 127.386 1.00 52.96 599 GLY C CA 1
ATOM 12321 C C . GLY C 2 638 ? 151.414 134.797 128.366 1.00 52.96 599 GLY C C 1
ATOM 12322 O O . GLY C 2 638 ? 151.476 135.348 129.467 1.00 52.96 599 GLY C O 1
ATOM 12323 N N . PHE C 2 639 ? 150.346 134.095 127.984 1.00 49.67 600 PHE C N 1
ATOM 12324 C CA . PHE C 2 639 ? 149.239 133.926 128.916 1.00 49.67 600 PHE C CA 1
ATOM 12325 C C . PHE C 2 639 ? 149.541 132.888 129.989 1.00 49.67 600 PHE C C 1
ATOM 12326 O O . PHE C 2 639 ? 148.988 132.968 131.090 1.00 49.67 600 PHE C O 1
ATOM 12334 N N . ALA C 2 640 ? 150.399 131.911 129.693 1.00 48.67 601 ALA C N 1
ATOM 12335 C CA . ALA C 2 640 ? 150.798 130.949 130.710 1.00 48.67 601 ALA C CA 1
ATOM 12336 C C . ALA C 2 640 ? 151.587 131.619 131.819 1.00 48.67 601 ALA C C 1
ATOM 12337 O O . ALA C 2 640 ? 151.513 131.190 132.974 1.00 48.67 601 ALA C O 1
ATOM 12339 N N . ILE C 2 641 ? 152.339 132.670 131.491 1.00 50.01 602 ILE C N 1
ATOM 12340 C CA . ILE C 2 641 ? 153.017 133.437 132.537 1.00 50.01 602 ILE C CA 1
ATOM 12341 C C . ILE C 2 641 ? 152.000 133.996 133.531 1.00 50.01 602 ILE C C 1
ATOM 12342 O O . ILE C 2 641 ? 152.147 133.845 134.751 1.00 50.01 602 ILE C O 1
ATOM 12347 N N . MET C 2 642 ? 150.941 134.631 133.019 1.00 51.09 603 MET C N 1
ATOM 12348 C CA . MET C 2 642 ? 149.894 135.173 133.884 1.00 51.09 603 MET C CA 1
ATOM 12349 C C . MET C 2 642 ? 149.200 134.069 134.669 1.00 51.09 603 MET C C 1
ATOM 12350 O O . MET C 2 642 ? 148.944 134.207 135.877 1.00 51.09 603 MET C O 1
ATOM 12355 N N . PHE C 2 643 ? 148.876 132.969 133.987 1.00 45.60 604 PHE C N 1
ATOM 12356 C CA . PHE C 2 643 ? 148.180 131.860 134.624 1.00 45.60 604 PHE C CA 1
ATOM 12357 C C . PHE C 2 643 ? 148.990 131.315 135.788 1.00 45.60 604 PHE C C 1
ATOM 12358 O O . PHE C 2 643 ? 148.452 131.059 136.867 1.00 45.60 604 PHE C O 1
ATOM 12366 N N . PHE C 2 644 ? 150.298 131.148 135.591 1.00 45.90 605 PHE C N 1
ATOM 12367 C CA . PHE C 2 644 ? 151.125 130.590 136.649 1.00 45.90 605 PHE C CA 1
ATOM 12368 C C . PHE C 2 644 ? 151.393 131.602 137.752 1.00 45.90 605 PHE C C 1
ATOM 12369 O O . PHE C 2 644 ? 151.576 131.209 138.905 1.00 45.90 605 PHE C O 1
ATOM 12377 N N . ILE C 2 645 ? 151.393 132.900 137.440 1.00 44.65 606 ILE C N 1
ATOM 12378 C CA . ILE C 2 645 ? 151.477 133.897 138.505 1.00 44.65 606 ILE C CA 1
ATOM 12379 C C . ILE C 2 645 ? 150.272 133.776 139.432 1.00 44.65 606 ILE C C 1
ATOM 12380 O O . ILE C 2 645 ? 150.410 133.722 140.663 1.00 44.65 606 ILE C O 1
ATOM 12385 N N . ILE C 2 646 ? 149.073 133.699 138.850 1.00 43.03 607 ILE C N 1
ATOM 12386 C CA . ILE C 2 646 ? 147.867 133.550 139.665 1.00 43.03 607 ILE C CA 1
ATOM 12387 C C . ILE C 2 646 ? 147.880 132.216 140.406 1.00 43.03 607 ILE C C 1
ATOM 12388 O O . ILE C 2 646 ? 147.504 132.134 141.585 1.00 43.03 607 ILE C O 1
ATOM 12393 N N . PHE C 2 647 ? 148.316 131.154 139.726 1.00 41.30 608 PHE C N 1
ATOM 12394 C CA . PHE C 2 647 ? 148.378 129.830 140.332 1.00 41.30 608 PHE C CA 1
ATOM 12395 C C . PHE C 2 647 ? 149.291 129.824 141.549 1.00 41.30 608 PHE C C 1
ATOM 12396 O O . PHE C 2 647 ? 148.943 129.271 142.596 1.00 41.30 608 PHE C O 1
ATOM 12404 N N . LEU C 2 648 ? 150.468 130.440 141.431 1.00 42.70 609 LEU C N 1
ATOM 12405 C CA . LEU C 2 648 ? 151.408 130.456 142.544 1.00 42.70 609 LEU C CA 1
ATOM 12406 C C . LEU C 2 648 ? 150.934 131.361 143.672 1.00 42.70 609 LEU C C 1
ATOM 12407 O O . LEU C 2 648 ? 151.184 131.061 144.843 1.00 42.70 609 LEU C O 1
ATOM 12412 N N . ALA C 2 649 ? 150.246 132.460 143.354 1.00 42.56 610 ALA C N 1
ATOM 12413 C CA . ALA C 2 649 ? 149.657 133.274 144.415 1.00 42.56 610 ALA C CA 1
ATOM 12414 C C . ALA C 2 649 ? 148.643 132.466 145.218 1.00 42.56 610 ALA C C 1
ATOM 12415 O O . ALA C 2 649 ? 148.665 132.466 146.458 1.00 42.56 610 ALA C O 1
ATOM 12417 N N . TYR C 2 650 ? 147.759 131.747 144.520 1.00 41.55 611 TYR C N 1
ATOM 12418 C CA . TYR C 2 650 ? 146.778 130.914 145.210 1.00 41.55 611 TYR C CA 1
ATOM 12419 C C . TYR C 2 650 ? 147.455 129.802 146.000 1.00 41.55 611 TYR C C 1
ATOM 12420 O O . TYR C 2 650 ? 147.032 129.477 147.116 1.00 41.55 611 TYR C O 1
ATOM 12429 N N . ALA C 2 651 ? 148.503 129.201 145.435 1.00 42.08 612 ALA C N 1
ATOM 12430 C CA . ALA C 2 651 ? 149.203 128.121 146.121 1.00 42.08 612 ALA C CA 1
ATOM 12431 C C . ALA C 2 651 ? 149.871 128.617 147.394 1.00 42.08 612 ALA C C 1
ATOM 12432 O O . ALA C 2 651 ? 149.854 127.929 148.418 1.00 42.08 612 ALA C O 1
ATOM 12434 N N . GLN C 2 652 ? 150.471 129.806 147.352 1.00 45.08 613 GLN C N 1
ATOM 12435 C CA . GLN C 2 652 ? 151.096 130.356 148.549 1.00 45.08 613 GLN C CA 1
ATOM 12436 C C . GLN C 2 652 ? 150.054 130.706 149.605 1.00 45.08 613 GLN C C 1
ATOM 12437 O O . GLN C 2 652 ? 150.275 130.477 150.802 1.00 45.08 613 GLN C O 1
ATOM 12443 N N . LEU C 2 653 ? 148.909 131.253 149.186 1.00 42.02 614 LEU C N 1
ATOM 12444 C CA . LEU C 2 653 ? 147.837 131.516 150.142 1.00 42.02 614 LEU C CA 1
ATOM 12445 C C . LEU C 2 653 ? 147.369 130.226 150.807 1.00 42.02 614 LEU C C 1
ATOM 12446 O O . LEU C 2 653 ? 147.196 130.166 152.032 1.00 42.02 614 LEU C O 1
ATOM 12451 N N . ALA C 2 654 ? 147.171 129.173 150.009 1.00 42.08 615 ALA C N 1
ATOM 12452 C CA . ALA C 2 654 ? 146.734 127.894 150.557 1.00 42.08 615 ALA C CA 1
ATOM 12453 C C . ALA C 2 654 ? 147.787 127.298 151.479 1.00 42.08 615 ALA C C 1
ATOM 12454 O O . ALA C 2 654 ? 147.452 126.691 152.500 1.00 42.08 615 ALA C O 1
ATOM 12456 N N . TYR C 2 655 ? 149.065 127.448 151.129 1.00 43.91 616 TYR C N 1
ATOM 12457 C CA . TYR C 2 655 ? 150.131 126.971 152.000 1.00 43.91 616 TYR C CA 1
ATOM 12458 C C . TYR C 2 655 ? 150.095 127.677 153.344 1.00 43.91 616 TYR C C 1
ATOM 12459 O O . TYR C 2 655 ? 150.182 127.033 154.394 1.00 43.91 616 TYR C O 1
ATOM 12468 N N . LEU C 2 656 ? 149.948 129.001 153.334 1.00 43.56 617 LEU C N 1
ATOM 12469 C CA . LEU C 2 656 ? 149.944 129.743 154.589 1.00 43.56 617 LEU C CA 1
ATOM 12470 C C . LEU C 2 656 ? 148.717 129.413 155.432 1.00 43.56 617 LEU C C 1
ATOM 12471 O O . LEU C 2 656 ? 148.796 129.391 156.665 1.00 43.56 617 LEU C O 1
ATOM 12476 N N . VAL C 2 657 ? 147.576 129.155 154.793 1.00 43.16 618 VAL C N 1
ATOM 12477 C CA . VAL C 2 657 ? 146.348 128.948 155.556 1.00 43.16 618 VAL C CA 1
ATOM 12478 C C . VAL C 2 657 ? 146.247 127.513 156.069 1.00 43.16 618 VAL C C 1
ATOM 12479 O O . VAL C 2 657 ? 146.000 127.283 157.257 1.00 43.16 618 VAL C O 1
ATOM 12483 N N . PHE C 2 658 ? 146.432 126.526 155.190 1.00 45.21 619 PHE C N 1
ATOM 12484 C CA . PHE C 2 658 ? 146.197 125.125 155.517 1.00 45.21 619 PHE C CA 1
ATOM 12485 C C . PHE C 2 658 ? 147.484 124.334 155.726 1.00 45.21 619 PHE C C 1
ATOM 12486 O O . PHE C 2 658 ? 147.455 123.101 155.681 1.00 45.21 619 PHE C O 1
ATOM 12494 N N . GLY C 2 659 ? 148.605 125.007 155.959 1.00 48.27 620 GLY C N 1
ATOM 12495 C CA . GLY C 2 659 ? 149.889 124.331 155.918 1.00 48.27 620 GLY C CA 1
ATOM 12496 C C . GLY C 2 659 ? 150.224 123.452 157.100 1.00 48.27 620 GLY C C 1
ATOM 12497 O O . GLY C 2 659 ? 151.224 122.731 157.042 1.00 48.27 620 GLY C O 1
ATOM 12498 N N . THR C 2 660 ? 149.434 123.486 158.172 1.00 51.28 621 THR C N 1
ATOM 12499 C CA . THR C 2 660 ? 149.754 122.728 159.375 1.00 51.28 621 THR C CA 1
ATOM 12500 C C . THR C 2 660 ? 148.659 121.750 159.782 1.00 51.28 621 THR C C 1
ATOM 12501 O O . THR C 2 660 ? 148.784 121.107 160.831 1.00 51.28 621 THR C O 1
ATOM 12505 N N . GLN C 2 661 ? 147.592 121.613 158.994 1.00 54.95 622 GLN C N 1
ATOM 12506 C CA . GLN C 2 661 ? 146.454 120.807 159.429 1.00 54.95 622 GLN C CA 1
ATOM 12507 C C . GLN C 2 661 ? 145.925 119.815 158.404 1.00 54.95 622 GLN C C 1
ATOM 12508 O O . GLN C 2 661 ? 145.273 118.848 158.810 1.00 54.95 622 GLN C O 1
ATOM 12514 N N . VAL C 2 662 ? 146.162 119.993 157.107 1.00 53.27 623 VAL C N 1
ATOM 12515 C CA . VAL C 2 662 ? 145.432 119.244 156.093 1.00 53.27 623 VAL C CA 1
ATOM 12516 C C . VAL C 2 662 ? 146.264 118.149 155.428 1.00 53.27 623 VAL C C 1
ATOM 12517 O O . VAL C 2 662 ? 145.676 117.214 154.860 1.00 53.27 623 VAL C O 1
ATOM 12521 N N . ASP C 2 663 ? 147.594 118.240 155.462 1.00 53.47 624 ASP C N 1
ATOM 12522 C CA . ASP C 2 663 ? 148.504 117.203 154.975 1.00 53.47 624 ASP C CA 1
ATOM 12523 C C . ASP C 2 663 ? 148.529 117.152 153.450 1.00 53.47 624 ASP C C 1
ATOM 12524 O O . ASP C 2 663 ? 149.410 116.525 152.854 1.00 53.47 624 ASP C O 1
ATOM 12529 N N . ASP C 2 664 ? 147.612 117.866 152.804 1.00 49.98 625 ASP C N 1
ATOM 12530 C CA . ASP C 2 664 ? 147.695 118.107 151.373 1.00 49.98 625 ASP C CA 1
ATOM 12531 C C . ASP C 2 664 ? 148.336 119.445 151.059 1.00 49.98 625 ASP C C 1
ATOM 12532 O O . ASP C 2 664 ? 148.538 119.762 149.883 1.00 49.98 625 ASP C O 1
ATOM 12537 N N . PHE C 2 665 ? 148.653 120.231 152.085 1.00 45.41 626 PHE C N 1
ATOM 12538 C CA . PHE C 2 665 ? 149.301 121.525 151.941 1.00 45.41 626 PHE C CA 1
ATOM 12539 C C . PHE C 2 665 ? 150.511 121.618 152.861 1.00 45.41 626 PHE C C 1
ATOM 12540 O O . PHE C 2 665 ? 150.902 122.710 153.277 1.00 45.41 626 PHE C O 1
ATOM 12548 N N . SER C 2 666 ? 151.109 120.469 153.187 1.00 47.58 627 SER C N 1
ATOM 12549 C CA . SER C 2 666 ? 152.251 120.447 154.094 1.00 47.58 627 SER C CA 1
ATOM 12550 C C . SER C 2 666 ? 153.440 121.198 153.511 1.00 47.58 627 SER C C 1
ATOM 12551 O O . SER C 2 666 ? 154.138 121.923 154.229 1.00 47.58 627 SER C O 1
ATOM 12554 N N . THR C 2 667 ? 153.692 121.027 152.217 1.00 47.48 628 THR C N 1
ATOM 12555 C CA . THR C 2 667 ? 154.799 121.681 151.539 1.00 47.48 628 THR C CA 1
ATOM 12556 C C . THR C 2 667 ? 154.268 122.451 150.339 1.00 47.48 628 THR C C 1
ATOM 12557 O O . THR C 2 667 ? 153.149 122.224 149.878 1.00 47.48 628 THR C O 1
ATOM 12561 N N . PHE C 2 668 ? 155.089 123.378 149.842 1.00 45.20 629 PHE C N 1
ATOM 12562 C CA . PHE C 2 668 ? 154.668 124.231 148.734 1.00 45.20 629 PHE C CA 1
ATOM 12563 C C . PHE C 2 668 ? 154.393 123.412 147.477 1.00 45.20 629 PHE C C 1
ATOM 12564 O O . PHE C 2 668 ? 153.382 123.618 146.790 1.00 45.20 629 PHE C O 1
ATOM 12572 N N . GLN C 2 669 ? 155.283 122.469 147.161 1.00 45.61 630 GLN C N 1
ATOM 12573 C CA . GLN C 2 669 ? 155.067 121.620 145.995 1.00 45.61 630 GLN C CA 1
ATOM 12574 C C . GLN C 2 669 ? 153.814 120.771 146.164 1.00 45.61 630 GLN C C 1
ATOM 12575 O O . GLN C 2 669 ? 153.081 120.530 145.197 1.00 45.61 630 GLN C O 1
ATOM 12581 N N . GLU C 2 670 ? 153.546 120.316 147.390 1.00 45.98 631 GLU C N 1
ATOM 12582 C CA . GLU C 2 670 ? 152.315 119.579 147.642 1.00 45.98 631 GLU C CA 1
ATOM 12583 C C . GLU C 2 670 ? 151.097 120.467 147.435 1.00 45.98 631 GLU C C 1
ATOM 12584 O O . GLU C 2 670 ? 150.061 120.004 146.950 1.00 45.98 631 GLU C O 1
ATOM 12590 N N . CYS C 2 671 ? 151.205 121.750 147.790 1.00 43.35 632 CYS C N 1
ATOM 12591 C CA . CYS C 2 671 ? 150.123 122.685 147.499 1.00 43.35 632 CYS C CA 1
ATOM 12592 C C . CYS C 2 671 ? 149.891 122.804 146.000 1.00 43.35 632 CYS C C 1
ATOM 12593 O O . CYS C 2 671 ? 148.743 122.828 145.542 1.00 43.35 632 CYS C O 1
ATOM 12596 N N . ILE C 2 672 ? 150.970 122.875 145.219 1.00 43.08 633 ILE C N 1
ATOM 12597 C CA . ILE C 2 672 ? 150.828 122.967 143.767 1.00 43.08 633 ILE C CA 1
ATOM 12598 C C . ILE C 2 672 ? 150.147 121.719 143.213 1.00 43.08 633 ILE C C 1
ATOM 12599 O O . ILE C 2 672 ? 149.231 121.805 142.381 1.00 43.08 633 ILE C O 1
ATOM 12604 N N . PHE C 2 673 ? 150.578 120.541 143.668 1.00 43.46 634 PHE C N 1
ATOM 12605 C CA . PHE C 2 673 ? 149.983 119.300 143.177 1.00 43.46 634 PHE C CA 1
ATOM 12606 C C . PHE C 2 673 ? 148.518 119.193 143.584 1.00 43.46 634 PHE C C 1
ATOM 12607 O O . PHE C 2 673 ? 147.681 118.721 142.806 1.00 43.46 634 PHE C O 1
ATOM 12615 N N . THR C 2 674 ? 148.190 119.622 144.805 1.00 43.82 635 THR C N 1
ATOM 12616 C CA . THR C 2 674 ? 146.803 119.594 145.255 1.00 43.82 635 THR C CA 1
ATOM 12617 C C . THR C 2 674 ? 145.937 120.533 144.428 1.00 43.82 635 THR C C 1
ATOM 12618 O O . THR C 2 674 ? 144.797 120.199 144.087 1.00 43.82 635 THR C O 1
ATOM 12622 N N . GLN C 2 675 ? 146.456 121.717 144.102 1.00 42.41 636 GLN C N 1
ATOM 12623 C CA . GLN C 2 675 ? 145.703 122.628 143.248 1.00 42.41 636 GLN C CA 1
ATOM 12624 C C . GLN C 2 675 ? 145.500 122.051 141.855 1.00 42.41 636 GLN C C 1
ATOM 12625 O O . GLN C 2 675 ? 144.436 122.245 141.258 1.00 42.41 636 GLN C O 1
ATOM 12631 N N . PHE C 2 676 ? 146.500 121.350 141.317 1.00 42.61 637 PHE C N 1
ATOM 12632 C CA . PHE C 2 676 ? 146.296 120.679 140.035 1.00 42.61 637 PHE C CA 1
ATOM 12633 C C . PHE C 2 676 ? 145.258 119.567 140.135 1.00 42.61 637 PHE C C 1
ATOM 12634 O O . PHE C 2 676 ? 144.500 119.345 139.185 1.00 42.61 637 PHE C O 1
ATOM 12642 N N . ARG C 2 677 ? 145.212 118.854 141.261 1.00 46.19 638 ARG C N 1
ATOM 12643 C CA . ARG C 2 677 ? 144.216 117.801 141.431 1.00 46.19 638 ARG C CA 1
ATOM 12644 C C . ARG C 2 677 ? 142.812 118.350 141.654 1.00 46.19 638 ARG C C 1
ATOM 12645 O O . ARG C 2 677 ? 141.837 117.654 141.353 1.00 46.19 638 ARG C O 1
ATOM 12653 N N . ILE C 2 678 ? 142.689 119.567 142.189 1.00 46.02 639 ILE C N 1
ATOM 12654 C CA . ILE C 2 678 ? 141.368 120.156 142.408 1.00 46.02 639 ILE C CA 1
ATOM 12655 C C . ILE C 2 678 ? 140.625 120.306 141.087 1.00 46.02 639 ILE C C 1
ATOM 12656 O O . ILE C 2 678 ? 139.406 120.111 141.017 1.00 46.02 639 ILE C O 1
ATOM 12661 N N . ILE C 2 679 ? 141.349 120.647 140.018 1.00 45.13 640 ILE C N 1
ATOM 12662 C CA . ILE C 2 679 ? 140.725 120.803 138.707 1.00 45.13 640 ILE C CA 1
ATOM 12663 C C . ILE C 2 679 ? 140.050 119.506 138.278 1.00 45.13 640 ILE C C 1
ATOM 12664 O O . ILE C 2 679 ? 138.921 119.514 137.772 1.00 45.13 640 ILE C O 1
ATOM 12669 N N . LEU C 2 680 ? 140.722 118.373 138.480 1.00 47.86 641 LEU C N 1
ATOM 12670 C CA . LEU C 2 680 ? 140.126 117.080 138.170 1.00 47.86 641 LEU C CA 1
ATOM 12671 C C . LEU C 2 680 ? 138.984 116.717 139.110 1.00 47.86 641 LEU C C 1
ATOM 12672 O O . LEU C 2 680 ? 138.216 115.802 138.796 1.00 47.86 641 LEU C O 1
ATOM 12677 N N . GLY C 2 681 ? 138.856 117.398 140.245 1.00 51.11 642 GLY C N 1
ATOM 12678 C CA . GLY C 2 681 ? 137.827 117.073 141.211 1.00 51.11 642 GLY C CA 1
ATOM 12679 C C . GLY C 2 681 ? 138.187 115.873 142.059 1.00 51.11 642 GLY C C 1
ATOM 12680 O O . GLY C 2 681 ? 137.402 114.928 142.176 1.00 51.11 642 GLY C O 1
ATOM 12681 N N . ASP C 2 682 ? 139.372 115.902 142.663 1.00 58.25 643 ASP C N 1
ATOM 12682 C CA . ASP C 2 682 ? 139.911 114.784 143.429 1.00 58.25 643 ASP C CA 1
ATOM 12683 C C . ASP C 2 682 ? 140.411 115.277 144.786 1.00 58.25 643 ASP C C 1
ATOM 12684 O O . ASP C 2 682 ? 141.544 115.026 145.203 1.00 58.25 643 ASP C O 1
ATOM 12689 N N . ILE C 2 683 ? 139.564 116.025 145.489 1.00 59.28 644 ILE C N 1
ATOM 12690 C CA . ILE C 2 683 ? 139.902 116.552 146.804 1.00 59.28 644 ILE C CA 1
ATOM 12691 C C . ILE C 2 683 ? 138.754 116.309 147.773 1.00 59.28 644 ILE C C 1
ATOM 12692 O O . ILE C 2 683 ? 137.631 115.988 147.373 1.00 59.28 644 ILE C O 1
ATOM 12697 N N . ASN C 2 684 ? 139.052 116.464 149.063 1.00 60.56 645 ASN C N 1
ATOM 12698 C CA . ASN C 2 684 ? 138.075 116.155 150.101 1.00 60.56 645 ASN C CA 1
ATOM 12699 C C . ASN C 2 684 ? 137.106 117.312 150.317 1.00 60.56 645 ASN C C 1
ATOM 12700 O O . ASN C 2 684 ? 135.891 117.159 150.150 1.00 60.56 645 ASN C O 1
ATOM 12705 N N . PHE C 2 685 ? 137.635 118.470 150.723 1.00 56.40 646 PHE C N 1
ATOM 12706 C CA . PHE C 2 685 ? 136.887 119.670 151.096 1.00 56.40 646 PHE C CA 1
ATOM 12707 C C . PHE C 2 685 ? 136.187 119.478 152.438 1.00 56.40 646 PHE C C 1
ATOM 12708 O O . PHE C 2 685 ? 135.678 120.439 153.023 1.00 56.40 646 PHE C O 1
ATOM 12716 N N . ALA C 2 686 ? 136.194 118.254 152.961 1.00 59.63 647 ALA C N 1
ATOM 12717 C CA . ALA C 2 686 ? 135.728 118.031 154.321 1.00 59.63 647 ALA C CA 1
ATOM 12718 C C . ALA C 2 686 ? 136.782 118.408 155.348 1.00 59.63 647 ALA C C 1
ATOM 12719 O O . ALA C 2 686 ? 136.445 118.629 156.515 1.00 59.63 647 ALA C O 1
ATOM 12721 N N . GLU C 2 687 ? 138.044 118.484 154.934 1.00 62.57 648 GLU C N 1
ATOM 12722 C CA . GLU C 2 687 ? 139.128 118.943 155.789 1.00 62.57 648 GLU C CA 1
ATOM 12723 C C . GLU C 2 687 ? 139.467 120.407 155.576 1.00 62.57 648 GLU C C 1
ATOM 12724 O O . GLU C 2 687 ? 139.933 121.065 156.511 1.00 62.57 648 GLU C O 1
ATOM 12730 N N . ILE C 2 688 ? 139.252 120.928 154.367 1.00 55.88 649 ILE C N 1
ATOM 12731 C CA . ILE C 2 688 ? 139.485 122.345 154.116 1.00 55.88 649 ILE C CA 1
ATOM 12732 C C . ILE C 2 688 ? 138.516 123.196 154.924 1.00 55.88 649 ILE C C 1
ATOM 12733 O O . ILE C 2 688 ? 138.903 124.208 155.520 1.00 55.88 649 ILE C O 1
ATOM 12738 N N . GLU C 2 689 ? 137.244 122.798 154.964 1.00 59.65 650 GLU C N 1
ATOM 12739 C CA . GLU C 2 689 ? 136.238 123.600 155.650 1.00 59.65 650 GLU C CA 1
ATOM 12740 C C . GLU C 2 689 ? 136.417 123.568 157.162 1.00 59.65 650 GLU C C 1
ATOM 12741 O O . GLU C 2 689 ? 136.165 124.574 157.832 1.00 59.65 650 GLU C O 1
ATOM 12747 N N . GLU C 2 690 ? 136.841 122.433 157.719 1.00 58.80 651 GLU C N 1
ATOM 12748 C CA . GLU C 2 690 ? 137.017 122.331 159.161 1.00 58.80 651 GLU C CA 1
ATOM 12749 C C . GLU C 2 690 ? 138.360 122.863 159.638 1.00 58.80 651 GLU C C 1
ATOM 12750 O O . GLU C 2 690 ? 138.482 123.227 160.813 1.00 58.80 651 GLU C O 1
ATOM 12756 N N . ALA C 2 691 ? 139.369 122.913 158.766 1.00 55.59 652 ALA C N 1
ATOM 12757 C CA . ALA C 2 691 ? 140.639 123.520 159.149 1.00 55.59 652 ALA C CA 1
ATOM 12758 C C . ALA C 2 691 ? 140.487 125.019 159.357 1.00 55.59 652 ALA C C 1
ATOM 12759 O O . ALA C 2 691 ? 141.139 125.601 160.231 1.00 55.59 652 ALA C O 1
ATOM 12761 N N . ASN C 2 692 ? 139.633 125.660 158.562 1.00 49.95 653 ASN C N 1
ATOM 12762 C CA . ASN C 2 692 ? 139.384 127.092 158.700 1.00 49.95 653 ASN C CA 1
ATOM 12763 C C . ASN C 2 692 ? 137.999 127.363 158.131 1.00 49.95 653 ASN C C 1
ATOM 12764 O O . ASN C 2 692 ? 137.813 127.308 156.912 1.00 49.95 653 ASN C O 1
ATOM 12769 N N . ARG C 2 693 ? 137.033 127.643 159.009 1.00 49.34 654 ARG C N 1
ATOM 12770 C CA . ARG C 2 693 ? 135.650 127.798 158.568 1.00 49.34 654 ARG C CA 1
ATOM 12771 C C . ARG C 2 693 ? 135.458 129.055 157.731 1.00 49.34 654 ARG C C 1
ATOM 12772 O O . ARG C 2 693 ? 134.646 129.058 156.800 1.00 49.34 654 ARG C O 1
ATOM 12780 N N . VAL C 2 694 ? 136.172 130.125 158.052 1.00 49.75 655 VAL C N 1
ATOM 12781 C CA . VAL C 2 694 ? 136.206 131.328 157.233 1.00 49.75 655 VAL C CA 1
ATOM 12782 C C . VAL C 2 694 ? 137.580 131.400 156.587 1.00 49.75 655 VAL C C 1
ATOM 12783 O O . VAL C 2 694 ? 138.586 131.021 157.196 1.00 49.75 655 VAL C O 1
ATOM 12787 N N . LEU C 2 695 ? 137.615 131.862 155.337 1.00 46.70 656 LEU C N 1
ATOM 12788 C CA . LEU C 2 695 ? 138.795 131.952 154.477 1.00 46.70 656 LEU C CA 1
ATOM 12789 C C . LEU C 2 695 ? 139.194 130.592 153.916 1.00 46.70 656 LEU C C 1
ATOM 12790 O O . LEU C 2 695 ? 140.070 130.526 153.048 1.00 46.70 656 LEU C O 1
ATOM 12795 N N . GLY C 2 696 ? 138.563 129.510 154.354 1.00 46.75 657 GLY C N 1
ATOM 12796 C CA . GLY C 2 696 ? 138.767 128.217 153.750 1.00 46.75 657 GLY C CA 1
ATOM 12797 C C . GLY C 2 696 ? 137.866 128.011 152.549 1.00 46.75 657 GLY C C 1
ATOM 12798 O O . GLY C 2 696 ? 138.330 127.767 151.432 1.00 46.75 657 GLY C O 1
ATOM 12799 N N . PRO C 2 697 ? 136.550 128.091 152.761 1.00 45.46 658 PRO C N 1
ATOM 12800 C CA . PRO C 2 697 ? 135.622 128.043 151.620 1.00 45.46 658 PRO C CA 1
ATOM 12801 C C . PRO C 2 697 ? 135.804 129.177 150.627 1.00 45.46 658 PRO C C 1
ATOM 12802 O O . PRO C 2 697 ? 135.556 128.981 149.430 1.00 45.46 658 PRO C O 1
ATOM 12806 N N . ILE C 2 698 ? 136.210 130.363 151.086 1.00 44.78 659 ILE C N 1
ATOM 12807 C CA . ILE C 2 698 ? 136.418 131.486 150.175 1.00 44.78 659 ILE C CA 1
ATOM 12808 C C . ILE C 2 698 ? 137.489 131.140 149.150 1.00 44.78 659 ILE C C 1
ATOM 12809 O O . ILE C 2 698 ? 137.322 131.367 147.944 1.00 44.78 659 ILE C O 1
ATOM 12814 N N . TYR C 2 699 ? 138.603 130.577 149.622 1.00 43.81 660 TYR C N 1
ATOM 12815 C CA . TYR C 2 699 ? 139.682 130.175 148.729 1.00 43.81 660 TYR C CA 1
ATOM 12816 C C . TYR C 2 699 ? 139.186 129.184 147.686 1.00 43.81 660 TYR C C 1
ATOM 12817 O O . TYR C 2 699 ? 139.427 129.353 146.486 1.00 43.81 660 TYR C O 1
ATOM 12826 N N . PHE C 2 700 ? 138.464 128.153 148.129 1.00 45.01 661 PHE C N 1
ATOM 12827 C CA . PHE C 2 700 ? 138.001 127.112 147.218 1.00 45.01 661 PHE C CA 1
ATOM 12828 C C . PHE C 2 700 ? 137.051 127.676 146.168 1.00 45.01 661 PHE C C 1
ATOM 12829 O O . PHE C 2 700 ? 137.209 127.420 144.968 1.00 45.01 661 PHE C O 1
ATOM 12837 N N . THR C 2 701 ? 136.060 128.458 146.603 1.00 44.36 662 THR C N 1
ATOM 12838 C CA . THR C 2 701 ? 135.067 128.981 145.670 1.00 44.36 662 THR C CA 1
ATOM 12839 C C . THR C 2 701 ? 135.700 129.938 144.668 1.00 44.36 662 THR C C 1
ATOM 12840 O O . THR C 2 701 ? 135.434 129.854 143.461 1.00 44.36 662 THR C O 1
ATOM 12844 N N . THR C 2 702 ? 136.544 130.858 145.146 1.00 43.86 663 THR C N 1
ATOM 12845 C CA . THR C 2 702 ? 137.177 131.804 144.235 1.00 43.86 663 THR C CA 1
ATOM 12846 C C . THR C 2 702 ? 138.102 131.092 143.257 1.00 43.86 663 THR C C 1
ATOM 12847 O O . THR C 2 702 ? 138.129 131.426 142.066 1.00 43.86 663 THR C O 1
ATOM 12851 N N . PHE C 2 703 ? 138.863 130.104 143.735 1.00 42.97 664 PHE C N 1
ATOM 12852 C CA . PHE C 2 703 ? 139.750 129.355 142.854 1.00 42.97 664 PHE C CA 1
ATOM 12853 C C . PHE C 2 703 ? 138.961 128.638 141.768 1.00 42.97 664 PHE C C 1
ATOM 12854 O O . PHE C 2 703 ? 139.318 128.696 140.587 1.00 42.97 664 PHE C O 1
ATOM 12862 N N . VAL C 2 704 ? 137.873 127.965 142.149 1.00 43.20 665 VAL C N 1
ATOM 12863 C CA . VAL C 2 704 ? 137.078 127.235 141.164 1.00 43.20 665 VAL C CA 1
ATOM 12864 C C . VAL C 2 704 ? 136.497 128.195 140.135 1.00 43.20 665 VAL C C 1
ATOM 12865 O O . VAL C 2 704 ? 136.583 127.960 138.921 1.00 43.20 665 VAL C O 1
ATOM 12869 N N . PHE C 2 705 ? 135.921 129.307 140.602 1.00 42.62 666 PHE C N 1
ATOM 12870 C CA . PHE C 2 705 ? 135.299 130.251 139.681 1.00 42.62 666 PHE C CA 1
ATOM 12871 C C . PHE C 2 705 ? 136.317 130.847 138.719 1.00 42.62 666 PHE C C 1
ATOM 12872 O O . PHE C 2 705 ? 136.045 130.974 137.520 1.00 42.62 666 PHE C O 1
ATOM 12880 N N . PHE C 2 706 ? 137.495 131.221 139.219 1.00 44.24 667 PHE C N 1
ATOM 12881 C CA . PHE C 2 706 ? 138.477 131.862 138.354 1.00 44.24 667 PHE C CA 1
ATOM 12882 C C . PHE C 2 706 ? 139.136 130.883 137.393 1.00 44.24 667 PHE C C 1
ATOM 12883 O O . PHE C 2 706 ? 139.397 131.245 136.242 1.00 44.24 667 PHE C O 1
ATOM 12891 N N . MET C 2 707 ? 139.416 129.652 137.824 1.00 46.94 668 MET C N 1
ATOM 12892 C CA . MET C 2 707 ? 140.022 128.697 136.904 1.00 46.94 668 MET C CA 1
ATOM 12893 C C . MET C 2 707 ? 139.037 128.236 135.838 1.00 46.94 668 MET C C 1
ATOM 12894 O O . MET C 2 707 ? 139.370 128.212 134.649 1.00 46.94 668 MET C O 1
ATOM 12899 N N . PHE C 2 708 ? 137.818 127.865 136.236 1.00 46.81 669 PHE C N 1
ATOM 12900 C CA . PHE C 2 708 ? 136.921 127.231 135.277 1.00 46.81 669 PHE C CA 1
ATOM 12901 C C . PHE C 2 708 ? 136.248 128.224 134.338 1.00 46.81 669 PHE C C 1
ATOM 12902 O O . PHE C 2 708 ? 136.017 127.899 133.169 1.00 46.81 669 PHE C O 1
ATOM 12910 N N . PHE C 2 709 ? 135.926 129.426 134.812 1.00 44.95 670 PHE C N 1
ATOM 12911 C CA . PHE C 2 709 ? 135.106 130.346 134.037 1.00 44.95 670 PHE C CA 1
ATOM 12912 C C . PHE C 2 709 ? 135.891 131.472 133.378 1.00 44.95 670 PHE C C 1
ATOM 12913 O O . PHE C 2 709 ? 135.305 132.229 132.598 1.00 44.95 670 PHE C O 1
ATOM 12921 N N . ILE C 2 710 ? 137.185 131.609 133.657 1.00 44.74 671 ILE C N 1
ATOM 12922 C CA . ILE C 2 710 ? 137.937 132.743 133.130 1.00 44.74 671 ILE C CA 1
ATOM 12923 C C . ILE C 2 710 ? 139.144 132.284 132.323 1.00 44.74 671 ILE C C 1
ATOM 12924 O O . ILE C 2 710 ? 139.256 132.587 131.131 1.00 44.74 671 ILE C O 1
ATOM 12929 N N . LEU C 2 711 ? 140.058 131.558 132.966 1.00 46.39 672 LEU C N 1
ATOM 12930 C CA . LEU C 2 711 ? 141.353 131.276 132.352 1.00 46.39 672 LEU C CA 1
ATOM 12931 C C . LEU C 2 711 ? 141.253 130.223 131.252 1.00 46.39 672 LEU C C 1
ATOM 12932 O O . LEU C 2 711 ? 141.873 130.370 130.189 1.00 46.39 672 LEU C O 1
ATOM 12937 N N . LEU C 2 712 ? 140.484 129.158 131.485 1.00 47.23 673 LEU C N 1
ATOM 12938 C CA . LEU C 2 712 ? 140.301 128.142 130.454 1.00 47.23 673 LEU C CA 1
ATOM 12939 C C . LEU C 2 712 ? 139.620 128.728 129.225 1.00 47.23 673 LEU C C 1
ATOM 12940 O O . LEU C 2 712 ? 140.002 128.430 128.084 1.00 47.23 673 LEU C O 1
ATOM 12945 N N . ASN C 2 713 ? 138.612 129.575 129.441 1.00 46.51 674 ASN C N 1
ATOM 12946 C CA . ASN C 2 713 ? 137.950 130.235 128.325 1.00 46.51 674 ASN C CA 1
ATOM 12947 C C . ASN C 2 713 ? 138.913 131.144 127.575 1.00 46.51 674 ASN C C 1
ATOM 12948 O O . ASN C 2 713 ? 138.812 131.290 126.354 1.00 46.51 674 ASN C O 1
ATOM 12953 N N . MET C 2 714 ? 139.867 131.753 128.282 1.00 49.31 675 MET C N 1
ATOM 12954 C CA . MET C 2 714 ? 140.833 132.613 127.606 1.00 49.31 675 MET C CA 1
ATOM 12955 C C . MET C 2 714 ? 141.801 131.798 126.754 1.00 49.31 675 MET C C 1
ATOM 12956 O O . MET C 2 714 ? 142.142 132.203 125.635 1.00 49.31 675 MET C O 1
ATOM 12961 N N . PHE C 2 715 ? 142.252 130.648 127.262 1.00 47.56 676 PHE C N 1
ATOM 12962 C CA . PHE C 2 715 ? 143.062 129.748 126.443 1.00 47.56 676 PHE C CA 1
ATOM 12963 C C . PHE C 2 715 ? 142.306 129.334 125.185 1.00 47.56 676 PHE C C 1
ATOM 12964 O O . PHE C 2 715 ? 142.851 129.361 124.070 1.00 47.56 676 PHE C O 1
ATOM 12972 N N . LEU C 2 716 ? 141.039 128.949 125.353 1.00 46.64 677 LEU C N 1
ATOM 12973 C CA . LEU C 2 716 ? 140.230 128.543 124.210 1.00 46.64 677 LEU C CA 1
ATOM 12974 C C . LEU C 2 716 ? 140.064 129.683 123.214 1.00 46.64 677 LEU C C 1
ATOM 12975 O O . LEU C 2 716 ? 140.127 129.466 122.000 1.00 46.64 677 LEU C O 1
ATOM 12980 N N . ALA C 2 717 ? 139.838 130.902 123.709 1.00 46.29 678 ALA C N 1
ATOM 12981 C CA . ALA C 2 717 ? 139.671 132.049 122.824 1.00 46.29 678 ALA C CA 1
ATOM 12982 C C . ALA C 2 717 ? 140.937 132.322 122.027 1.00 46.29 678 ALA C C 1
ATOM 12983 O O . ALA C 2 717 ? 140.874 132.589 120.819 1.00 46.29 678 ALA C O 1
ATOM 12985 N N . ILE C 2 718 ? 142.097 132.257 122.684 1.00 46.49 679 ILE C N 1
ATOM 12986 C CA . ILE C 2 718 ? 143.358 132.474 121.980 1.00 46.49 679 ILE C CA 1
ATOM 12987 C C . ILE C 2 718 ? 143.529 131.441 120.874 1.00 46.49 679 ILE C C 1
ATOM 12988 O O . ILE C 2 718 ? 143.857 131.778 119.727 1.00 46.49 679 ILE C O 1
ATOM 12993 N N . ILE C 2 719 ? 143.295 130.165 121.198 1.00 47.51 680 ILE C N 1
ATOM 12994 C CA . ILE C 2 719 ? 143.481 129.112 120.201 1.00 47.51 680 ILE C CA 1
ATOM 12995 C C . ILE C 2 719 ? 142.514 129.293 119.035 1.00 47.51 680 ILE C C 1
ATOM 12996 O O . ILE C 2 719 ? 142.905 129.185 117.864 1.00 47.51 680 ILE C O 1
ATOM 13001 N N . ASN C 2 720 ? 141.242 129.574 119.335 1.00 46.95 681 ASN C N 1
ATOM 13002 C CA . ASN C 2 720 ? 140.242 129.746 118.285 1.00 46.95 681 ASN C CA 1
ATOM 13003 C C . ASN C 2 720 ? 140.616 130.888 117.354 1.00 46.95 681 ASN C C 1
ATOM 13004 O O . ASN C 2 720 ? 140.582 130.744 116.123 1.00 46.95 681 ASN C O 1
ATOM 13009 N N . ASP C 2 721 ? 140.962 132.042 117.929 1.00 53.02 682 ASP C N 1
ATOM 13010 C CA . ASP C 2 721 ? 141.280 133.204 117.112 1.00 53.02 682 ASP C CA 1
ATOM 13011 C C . ASP C 2 721 ? 142.506 132.949 116.251 1.00 53.02 682 ASP C C 1
ATOM 13012 O O . ASP C 2 721 ? 142.518 133.291 115.063 1.00 53.02 682 ASP C O 1
ATOM 13017 N N . THR C 2 722 ? 143.545 132.337 116.826 1.00 52.93 683 THR C N 1
ATOM 13018 C CA . THR C 2 722 ? 144.749 132.064 116.050 1.00 52.93 683 THR C CA 1
ATOM 13019 C C . THR C 2 722 ? 144.454 131.121 114.892 1.00 52.93 683 THR C C 1
ATOM 13020 O O . THR C 2 722 ? 144.891 131.357 113.758 1.00 52.93 683 THR C O 1
ATOM 13024 N N . TYR C 2 723 ? 143.699 130.050 115.153 1.00 52.77 684 TYR C N 1
ATOM 13025 C CA . TYR C 2 723 ? 143.395 129.091 114.096 1.00 52.77 684 TYR C CA 1
ATOM 13026 C C . TYR C 2 723 ? 142.602 129.746 112.974 1.00 52.77 684 TYR C C 1
ATOM 13027 O O . TYR C 2 723 ? 142.928 129.587 111.789 1.00 52.77 684 TYR C O 1
ATOM 13036 N N . SER C 2 724 ? 141.555 130.496 113.328 1.00 57.07 685 SER C N 1
ATOM 13037 C CA . SER C 2 724 ? 140.728 131.123 112.303 1.00 57.07 685 SER C CA 1
ATOM 13038 C C . SER C 2 724 ? 141.536 132.121 111.486 1.00 57.07 685 SER C C 1
ATOM 13039 O O . SER C 2 724 ? 141.446 132.148 110.252 1.00 57.07 685 SER C O 1
ATOM 13042 N N . GLU C 2 725 ? 142.349 132.942 112.158 1.00 64.72 686 GLU C N 1
ATOM 13043 C CA . GLU C 2 725 ? 143.133 133.947 111.451 1.00 64.72 686 GLU C CA 1
ATOM 13044 C C . GLU C 2 725 ? 144.139 133.307 110.505 1.00 64.72 686 GLU C C 1
ATOM 13045 O O . GLU C 2 725 ? 144.269 133.730 109.349 1.00 64.72 686 GLU C O 1
ATOM 13051 N N . VAL C 2 726 ? 144.858 132.281 110.970 1.00 63.38 687 VAL C N 1
ATOM 13052 C CA . VAL C 2 726 ? 145.874 131.674 110.118 1.00 63.38 687 VAL C CA 1
ATOM 13053 C C . VAL C 2 726 ? 145.229 130.973 108.931 1.00 63.38 687 VAL C C 1
ATOM 13054 O O . VAL C 2 726 ? 145.723 131.068 107.803 1.00 63.38 687 VAL C O 1
ATOM 13058 N N . LYS C 2 727 ? 144.106 130.279 109.149 1.00 65.74 688 LYS C N 1
ATOM 13059 C CA . LYS C 2 727 ? 143.455 129.619 108.024 1.00 65.74 688 LYS C CA 1
ATOM 13060 C C . LYS C 2 727 ? 142.936 130.628 107.010 1.00 65.74 688 LYS C C 1
ATOM 13061 O O . LYS C 2 727 ? 143.117 130.437 105.800 1.00 65.74 688 LYS C O 1
ATOM 13067 N N . SER C 2 728 ? 142.312 131.713 107.478 1.00 71.21 689 SER C N 1
ATOM 13068 C CA . SER C 2 728 ? 141.786 132.715 106.558 1.00 71.21 689 SER C CA 1
ATOM 13069 C C . SER C 2 728 ? 142.905 133.364 105.754 1.00 71.21 689 SER C C 1
ATOM 13070 O O . SER C 2 728 ? 142.793 133.524 104.534 1.00 71.21 689 SER C O 1
ATOM 13073 N N . ASP C 2 729 ? 144.003 133.736 106.420 1.00 74.07 690 ASP C N 1
ATOM 13074 C CA . ASP C 2 729 ? 145.092 134.386 105.699 1.00 74.07 690 ASP C CA 1
ATOM 13075 C C . ASP C 2 729 ? 145.785 133.429 104.735 1.00 74.07 690 ASP C C 1
ATOM 13076 O O . ASP C 2 729 ? 146.162 133.836 103.630 1.00 74.07 690 ASP C O 1
ATOM 13081 N N . LEU C 2 730 ? 145.955 132.162 105.122 1.00 79.16 691 LEU C N 1
ATOM 13082 C CA . LEU C 2 730 ? 146.565 131.189 104.223 1.00 79.16 691 LEU C CA 1
ATOM 13083 C C . LEU C 2 730 ? 145.699 130.983 102.987 1.00 79.16 691 LEU C C 1
ATOM 13084 O O . LEU C 2 730 ? 146.206 130.947 101.860 1.00 79.16 691 LEU C O 1
ATOM 13089 N N . ALA C 2 731 ? 144.383 130.855 103.176 1.00 82.88 692 ALA C N 1
ATOM 13090 C CA . ALA C 2 731 ? 143.492 130.698 102.031 1.00 82.88 692 ALA C CA 1
ATOM 13091 C C . ALA C 2 731 ? 143.510 131.936 101.142 1.00 82.88 692 ALA C C 1
ATOM 13092 O O . ALA C 2 731 ? 143.522 131.823 99.910 1.00 82.88 692 ALA C O 1
ATOM 13094 N N . GLN C 2 732 ? 143.518 133.127 101.748 1.00 87.97 693 GLN C N 1
ATOM 13095 C CA . GLN C 2 732 ? 143.543 134.358 100.966 1.00 87.97 693 GLN C CA 1
ATOM 13096 C C . GLN C 2 732 ? 144.821 134.471 100.146 1.00 87.97 693 GLN C C 1
ATOM 13097 O O . GLN C 2 732 ? 144.784 134.876 98.979 1.00 87.97 693 GLN C O 1
ATOM 13103 N N . GLN C 2 733 ? 145.966 134.119 100.737 1.00 91.01 694 GLN C N 1
ATOM 13104 C CA . GLN C 2 733 ? 147.220 134.228 99.999 1.00 91.01 694 GLN C CA 1
ATOM 13105 C C . GLN C 2 733 ? 147.353 133.131 98.949 1.00 91.01 694 GLN C C 1
ATOM 13106 O O . GLN C 2 733 ? 147.997 133.343 97.917 1.00 91.01 694 GLN C O 1
ATOM 13112 N N . LYS C 2 734 ? 146.758 131.958 99.186 1.00 94.71 695 LYS C N 1
ATOM 13113 C CA . LYS C 2 734 ? 146.791 130.907 98.177 1.00 94.71 695 LYS C CA 1
ATOM 13114 C C . LYS C 2 734 ? 145.817 131.183 97.040 1.00 94.71 695 LYS C C 1
ATOM 13115 O O . LYS C 2 734 ? 145.996 130.657 95.936 1.00 94.71 695 LYS C O 1
ATOM 13121 N N . ALA C 2 735 ? 144.790 132.000 97.287 1.00 96.68 696 ALA C N 1
ATOM 13122 C CA . ALA C 2 735 ? 143.843 132.333 96.228 1.00 96.68 696 ALA C CA 1
ATOM 13123 C C . ALA C 2 735 ? 144.528 133.072 95.086 1.00 96.68 696 ALA C C 1
ATOM 13124 O O . ALA C 2 735 ? 144.246 132.811 93.910 1.00 96.68 696 ALA C O 1
ATOM 13126 N N . GLU C 2 736 ? 145.429 133.994 95.408 1.00 100.66 697 GLU C N 1
ATOM 13127 C CA . GLU C 2 736 ? 146.158 134.738 94.386 1.00 100.66 697 GLU C CA 1
ATOM 13128 C C . GLU C 2 736 ? 147.301 133.905 93.815 1.00 100.66 697 GLU C C 1
ATOM 13129 O O . GLU C 2 736 ? 147.513 133.873 92.603 1.00 100.66 697 GLU C O 1
ATOM 13135 N N . SER D 2 258 ? 109.782 110.279 99.414 1.00 112.71 219 SER D N 1
ATOM 13136 C CA . SER D 2 258 ? 110.111 108.882 99.157 1.00 112.71 219 SER D CA 1
ATOM 13137 C C . SER D 2 258 ? 110.791 108.251 100.367 1.00 112.71 219 SER D C 1
ATOM 13138 O O . SER D 2 258 ? 110.850 107.028 100.491 1.00 112.71 219 SER D O 1
ATOM 13141 N N . VAL D 2 259 ? 111.307 109.101 101.262 1.00 110.53 220 VAL D N 1
ATOM 13142 C CA . VAL D 2 259 ? 111.984 108.621 102.466 1.00 110.53 220 VAL D CA 1
ATOM 13143 C C . VAL D 2 259 ? 111.020 108.247 103.577 1.00 110.53 220 VAL D C 1
ATOM 13144 O O . VAL D 2 259 ? 111.465 107.784 104.635 1.00 110.53 220 VAL D O 1
ATOM 13148 N N . LEU D 2 260 ? 109.714 108.440 103.377 1.00 108.79 221 LEU D N 1
ATOM 13149 C CA . LEU D 2 260 ? 108.747 108.091 104.413 1.00 108.79 221 LEU D CA 1
ATOM 13150 C C . LEU D 2 260 ? 108.740 106.591 104.680 1.00 108.79 221 LEU D C 1
ATOM 13151 O O . LEU D 2 260 ? 108.661 106.159 105.837 1.00 108.79 221 LEU D O 1
ATOM 13156 N N . ARG D 2 261 ? 108.812 105.780 103.621 1.00 108.66 222 ARG D N 1
ATOM 13157 C CA . ARG D 2 261 ? 108.853 104.333 103.808 1.00 108.66 222 ARG D CA 1
ATOM 13158 C C . ARG D 2 261 ? 110.113 103.911 104.555 1.00 108.66 222 ARG D C 1
ATOM 13159 O O . ARG D 2 261 ? 110.059 103.050 105.442 1.00 108.66 222 ARG D O 1
ATOM 13167 N N . GLU D 2 262 ? 111.255 104.521 104.224 1.00 105.85 223 GLU D N 1
ATOM 13168 C CA . GLU D 2 262 ? 112.488 104.216 104.939 1.00 105.85 223 GLU D CA 1
ATOM 13169 C C . GLU D 2 262 ? 112.369 104.590 106.409 1.00 105.85 223 GLU D C 1
ATOM 13170 O O . GLU D 2 262 ? 112.758 103.814 107.290 1.00 105.85 223 GLU D O 1
ATOM 13176 N N . LEU D 2 263 ? 111.809 105.767 106.693 1.00 100.70 224 LEU D N 1
ATOM 13177 C CA . LEU D 2 263 ? 111.672 106.199 108.078 1.00 100.70 224 LEU D CA 1
ATOM 13178 C C . LEU D 2 263 ? 110.752 105.272 108.860 1.00 100.70 224 LEU D C 1
ATOM 13179 O O . LEU D 2 263 ? 111.057 104.905 110.000 1.00 100.70 224 LEU D O 1
ATOM 13184 N N . VAL D 2 264 ? 109.628 104.866 108.266 1.00 102.25 225 VAL D N 1
ATOM 13185 C CA . VAL D 2 264 ? 108.684 104.035 109.008 1.00 102.25 225 VAL D CA 1
ATOM 13186 C C . VAL D 2 264 ? 109.247 102.631 109.224 1.00 102.25 225 VAL D C 1
ATOM 13187 O O . VAL D 2 264 ? 109.123 102.064 110.319 1.00 102.25 225 VAL D O 1
ATOM 13191 N N . THR D 2 265 ? 109.893 102.050 108.204 1.00 103.30 226 THR D N 1
ATOM 13192 C CA . THR D 2 265 ? 110.469 100.725 108.405 1.00 103.30 226 THR D CA 1
ATOM 13193 C C . THR D 2 265 ? 111.612 100.771 109.411 1.00 103.30 226 THR D C 1
ATOM 13194 O O . THR D 2 265 ? 111.767 99.841 110.214 1.00 103.30 226 THR D O 1
ATOM 13198 N N . TYR D 2 266 ? 112.385 101.861 109.427 1.00 94.11 227 TYR D N 1
ATOM 13199 C CA . TYR D 2 266 ? 113.434 101.986 110.427 1.00 94.11 227 TYR D CA 1
ATOM 13200 C C . TYR D 2 266 ? 112.849 102.169 111.821 1.00 94.11 227 TYR D C 1
ATOM 13201 O O . TYR D 2 266 ? 113.419 101.684 112.800 1.00 94.11 227 TYR D O 1
ATOM 13210 N N . LEU D 2 267 ? 111.724 102.877 111.936 1.00 96.28 228 LEU D N 1
ATOM 13211 C CA . LEU D 2 267 ? 111.085 103.025 113.240 1.00 96.28 228 LEU D CA 1
ATOM 13212 C C . LEU D 2 267 ? 110.589 101.685 113.771 1.00 96.28 228 LEU D C 1
ATOM 13213 O O . LEU D 2 267 ? 110.753 101.385 114.961 1.00 96.28 228 LEU D O 1
ATOM 13218 N N . LEU D 2 268 ? 109.976 100.867 112.910 1.00 100.50 229 LEU D N 1
ATOM 13219 C CA . LEU D 2 268 ? 109.578 99.528 113.345 1.00 100.50 229 LEU D CA 1
ATOM 13220 C C . LEU D 2 268 ? 110.787 98.683 113.733 1.00 100.50 229 LEU D C 1
ATOM 13221 O O . LEU D 2 268 ? 110.761 97.977 114.752 1.00 100.50 229 LEU D O 1
ATOM 13226 N N . PHE D 2 269 ? 111.864 98.750 112.946 1.00 99.81 230 PHE D N 1
ATOM 13227 C CA . PHE D 2 269 ? 113.075 98.018 113.302 1.00 99.81 230 PHE D CA 1
ATOM 13228 C C . PHE D 2 269 ? 113.618 98.476 114.651 1.00 99.81 230 PHE D C 1
ATOM 13229 O O . PHE D 2 269 ? 114.030 97.654 115.480 1.00 99.81 230 PHE D O 1
ATOM 13237 N N . LEU D 2 270 ? 113.606 99.788 114.895 1.00 94.15 231 LEU D N 1
ATOM 13238 C CA . LEU D 2 270 ? 114.149 100.328 116.134 1.00 94.15 231 LEU D CA 1
ATOM 13239 C C . LEU D 2 270 ? 113.310 99.919 117.336 1.00 94.15 231 LEU D C 1
ATOM 13240 O O . LEU D 2 270 ? 113.858 99.579 118.389 1.00 94.15 231 LEU D O 1
ATOM 13245 N N . ILE D 2 271 ? 111.981 99.952 117.211 1.00 97.15 232 ILE D N 1
ATOM 13246 C CA . ILE D 2 271 ? 111.152 99.562 118.349 1.00 97.15 232 ILE D CA 1
ATOM 13247 C C . ILE D 2 271 ? 111.280 98.064 118.613 1.00 97.15 232 ILE D C 1
ATOM 13248 O O . ILE D 2 271 ? 111.274 97.622 119.769 1.00 97.15 232 ILE D O 1
ATOM 13253 N N . VAL D 2 272 ? 111.423 97.259 117.554 1.00 99.09 233 VAL D N 1
ATOM 13254 C CA . VAL D 2 272 ? 111.654 95.828 117.745 1.00 99.09 233 VAL D CA 1
ATOM 13255 C C . VAL D 2 272 ? 112.964 95.598 118.492 1.00 99.09 233 VAL D C 1
ATOM 13256 O O . VAL D 2 272 ? 113.031 94.809 119.446 1.00 99.09 233 VAL D O 1
ATOM 13260 N N . LEU D 2 273 ? 114.026 96.293 118.077 1.00 96.01 234 LEU D N 1
ATOM 13261 C CA . LEU D 2 273 ? 115.310 96.143 118.754 1.00 96.01 234 LEU D CA 1
ATOM 13262 C C . LEU D 2 273 ? 115.230 96.614 120.200 1.00 96.01 234 LEU D C 1
ATOM 13263 O O . LEU D 2 273 ? 115.834 96.009 121.091 1.00 96.01 234 LEU D O 1
ATOM 13268 N N . CYS D 2 274 ? 114.496 97.699 120.451 1.00 98.52 235 CYS D N 1
ATOM 13269 C CA . CYS D 2 274 ? 114.356 98.204 121.812 1.00 98.52 235 CYS D CA 1
ATOM 13270 C C . CYS D 2 274 ? 113.624 97.209 122.701 1.00 98.52 235 CYS D C 1
ATOM 13271 O O . CYS D 2 274 ? 114.010 97.001 123.857 1.00 98.52 235 CYS D O 1
ATOM 13274 N N . ILE D 2 275 ? 112.560 96.587 122.188 1.00 100.43 236 ILE D N 1
ATOM 13275 C CA . ILE D 2 275 ? 111.832 95.620 123.003 1.00 100.43 236 ILE D CA 1
ATOM 13276 C C . ILE D 2 275 ? 112.684 94.376 123.243 1.00 100.43 236 ILE D C 1
ATOM 13277 O O . ILE D 2 275 ? 112.650 93.788 124.331 1.00 100.43 236 ILE D O 1
ATOM 13282 N N . LEU D 2 276 ? 113.486 93.972 122.251 1.00 101.25 237 LEU D N 1
ATOM 13283 C CA . LEU D 2 276 ? 114.409 92.860 122.471 1.00 101.25 237 LEU D CA 1
ATOM 13284 C C . LEU D 2 276 ? 115.441 93.205 123.540 1.00 101.25 237 LEU D C 1
ATOM 13285 O O . LEU D 2 276 ? 115.758 92.377 124.404 1.00 101.25 237 LEU D O 1
ATOM 13290 N N . THR D 2 277 ? 115.977 94.427 123.494 1.00 101.45 238 THR D N 1
ATOM 13291 C CA . THR D 2 277 ? 116.940 94.860 124.500 1.00 101.45 238 THR D CA 1
ATOM 13292 C C . THR D 2 277 ? 116.317 94.861 125.889 1.00 101.45 238 THR D C 1
ATOM 13293 O O . THR D 2 277 ? 116.930 94.389 126.853 1.00 101.45 238 THR D O 1
ATOM 13297 N N . TYR D 2 278 ? 115.090 95.374 126.008 1.00 103.57 239 TYR D N 1
ATOM 13298 C CA . TYR D 2 278 ? 114.422 95.379 127.305 1.00 103.57 239 TYR D CA 1
ATOM 13299 C C . TYR D 2 278 ? 114.164 93.959 127.792 1.00 103.57 239 TYR D C 1
ATOM 13300 O O . TYR D 2 278 ? 114.222 93.688 128.997 1.00 103.57 239 TYR D O 1
ATOM 13309 N N . GLY D 2 279 ? 113.863 93.041 126.872 1.00 105.70 240 GLY D N 1
ATOM 13310 C CA . GLY D 2 279 ? 113.796 91.639 127.236 1.00 105.70 240 GLY D CA 1
ATOM 13311 C C . GLY D 2 279 ? 115.104 91.090 127.762 1.00 105.70 240 GLY D C 1
ATOM 13312 O O . GLY D 2 279 ? 115.098 90.308 128.718 1.00 105.70 240 GLY D O 1
ATOM 13313 N N . MET D 2 280 ? 116.225 91.483 127.160 1.00 107.90 241 MET D N 1
ATOM 13314 C CA . MET D 2 280 ? 117.539 91.116 127.674 1.00 107.90 241 MET D CA 1
ATOM 13315 C C . MET D 2 280 ? 117.957 91.982 128.859 1.00 107.90 241 MET D C 1
ATOM 13316 O O . MET D 2 280 ? 118.810 91.570 129.654 1.00 107.90 241 MET D O 1
ATOM 13321 N N . MET D 2 281 ? 117.329 93.149 129.021 1.00 108.79 242 MET D N 1
ATOM 13322 C CA . MET D 2 281 ? 117.674 94.089 130.082 1.00 108.79 242 MET D CA 1
ATOM 13323 C C . MET D 2 281 ? 117.519 93.509 131.480 1.00 108.79 242 MET D C 1
ATOM 13324 O O . MET D 2 281 ? 118.410 93.698 132.315 1.00 108.79 242 MET D O 1
ATOM 13329 N N . SER D 2 282 ? 116.417 92.813 131.755 1.00 113.69 243 SER D N 1
ATOM 13330 C CA . SER D 2 282 ? 116.087 92.352 133.097 1.00 113.69 243 SER D CA 1
ATOM 13331 C C . SER D 2 282 ? 116.174 90.835 133.225 1.00 113.69 243 SER D C 1
ATOM 13332 O O . SER D 2 282 ? 115.327 90.212 133.869 1.00 113.69 243 SER D O 1
ATOM 13335 N N . SER D 2 283 ? 117.191 90.225 132.613 1.00 118.11 244 SER D N 1
ATOM 13336 C CA . SER D 2 283 ? 117.350 88.779 132.705 1.00 118.11 244 SER D CA 1
ATOM 13337 C C . SER D 2 283 ? 117.656 88.318 134.123 1.00 118.11 244 SER D C 1
ATOM 13338 O O . SER D 2 283 ? 117.490 87.130 134.420 1.00 118.11 244 SER D O 1
ATOM 13341 N N . ASN D 2 284 ? 118.094 89.227 134.997 1.00 124.24 245 ASN D N 1
ATOM 13342 C CA . ASN D 2 284 ? 118.385 88.912 136.397 1.00 124.24 245 ASN D CA 1
ATOM 13343 C C . ASN D 2 284 ? 119.410 87.784 136.507 1.00 124.24 245 ASN D C 1
ATOM 13344 O O . ASN D 2 284 ? 119.250 86.841 137.285 1.00 124.24 245 ASN D O 1
ATOM 13349 N N . VAL D 2 285 ? 120.471 87.876 135.708 1.00 122.68 246 VAL D N 1
ATOM 13350 C CA . VAL D 2 285 ? 121.545 86.890 135.735 1.00 122.68 246 VAL D CA 1
ATOM 13351 C C . VAL D 2 285 ? 122.744 87.494 136.453 1.00 122.68 246 VAL D C 1
ATOM 13352 O O . VAL D 2 285 ? 123.572 86.774 137.019 1.00 122.68 246 VAL D O 1
ATOM 13356 N N . TYR D 2 286 ? 122.838 88.825 136.435 1.00 122.79 247 TYR D N 1
ATOM 13357 C CA . TYR D 2 286 ? 123.937 89.508 137.109 1.00 122.79 247 TYR D CA 1
ATOM 13358 C C . TYR D 2 286 ? 123.902 89.260 138.611 1.00 122.79 247 TYR D C 1
ATOM 13359 O O . TYR D 2 286 ? 124.940 89.007 139.233 1.00 122.79 247 TYR D O 1
ATOM 13368 N N . TYR D 2 287 ? 122.713 89.330 139.208 1.00 127.89 248 TYR D N 1
ATOM 13369 C CA . TYR D 2 287 ? 122.588 89.230 140.658 1.00 127.89 248 TYR D CA 1
ATOM 13370 C C . TYR D 2 287 ? 122.945 87.829 141.145 1.00 127.89 248 TYR D C 1
ATOM 13371 O O . TYR D 2 287 ? 123.655 87.670 142.150 1.00 127.89 248 TYR D O 1
ATOM 13380 N N . TYR D 2 288 ? 122.476 86.803 140.429 1.00 124.74 249 TYR D N 1
ATOM 13381 C CA . TYR D 2 288 ? 122.794 85.425 140.789 1.00 124.74 249 TYR D CA 1
ATOM 13382 C C . TYR D 2 288 ? 124.290 85.160 140.691 1.00 124.74 249 TYR D C 1
ATOM 13383 O O . TYR D 2 288 ? 124.885 84.559 141.592 1.00 124.74 249 TYR D O 1
ATOM 13392 N N . THR D 2 289 ? 124.917 85.600 139.598 1.00 122.04 250 THR D N 1
ATOM 13393 C CA . THR D 2 289 ? 126.353 85.392 139.449 1.00 122.04 250 THR D CA 1
ATOM 13394 C C . THR D 2 289 ? 127.131 86.149 140.514 1.00 122.04 250 THR D C 1
ATOM 13395 O O . THR D 2 289 ? 128.133 85.646 141.029 1.00 122.04 250 THR D O 1
ATOM 13399 N N . ARG D 2 290 ? 126.685 87.357 140.860 1.00 121.07 251 ARG D N 1
ATOM 13400 C CA . ARG D 2 290 ? 127.376 88.126 141.889 1.00 121.07 251 ARG D CA 1
ATOM 13401 C C . ARG D 2 290 ? 127.326 87.414 143.235 1.00 121.07 251 ARG D C 1
ATOM 13402 O O . ARG D 2 290 ? 128.356 87.240 143.900 1.00 121.07 251 ARG D O 1
ATOM 13410 N N . MET D 2 291 ? 126.137 86.971 143.650 1.00 123.53 252 MET D N 1
ATOM 13411 C CA . MET D 2 291 ? 126.043 86.334 144.959 1.00 123.53 252 MET D CA 1
ATOM 13412 C C . MET D 2 291 ? 126.480 84.876 144.953 1.00 123.53 252 MET D C 1
ATOM 13413 O O . MET D 2 291 ? 126.559 84.268 146.026 1.00 123.53 252 MET D O 1
ATOM 13418 N N . MET D 2 292 ? 126.760 84.298 143.788 1.00 117.10 253 MET D N 1
ATOM 13419 C CA . MET D 2 292 ? 127.448 83.015 143.761 1.00 117.10 253 MET D CA 1
ATOM 13420 C C . MET D 2 292 ? 128.960 83.179 143.751 1.00 117.10 253 MET D C 1
ATOM 13421 O O . MET D 2 292 ? 129.675 82.329 144.294 1.00 117.10 253 MET D O 1
ATOM 13426 N N . SER D 2 293 ? 129.459 84.253 143.136 1.00 113.72 254 SER D N 1
ATOM 13427 C CA . SER D 2 293 ? 130.867 84.601 143.263 1.00 113.72 254 SER D CA 1
ATOM 13428 C C . SER D 2 293 ? 131.213 84.929 144.706 1.00 113.72 254 SER D C 1
ATOM 13429 O O . SER D 2 293 ? 132.286 84.559 145.196 1.00 113.72 254 SER D O 1
ATOM 13432 N N . GLN D 2 294 ? 130.314 85.626 145.403 1.00 114.85 255 GLN D N 1
ATOM 13433 C CA . GLN D 2 294 ? 130.527 85.897 146.820 1.00 114.85 255 GLN D CA 1
ATOM 13434 C C . GLN D 2 294 ? 130.572 84.620 147.650 1.00 114.85 255 GLN D C 1
ATOM 13435 O O . GLN D 2 294 ? 131.093 84.641 148.770 1.00 114.85 255 GLN D O 1
ATOM 13441 N N . LEU D 2 295 ? 130.039 83.513 147.133 1.00 110.64 256 LEU D N 1
ATOM 13442 C CA . LEU D 2 295 ? 130.084 82.250 147.860 1.00 110.64 256 LEU D CA 1
ATOM 13443 C C . LEU D 2 295 ? 131.470 81.615 147.823 1.00 110.64 256 LEU D C 1
ATOM 13444 O O . LEU D 2 295 ? 131.846 80.904 148.760 1.00 110.64 256 LEU D O 1
ATOM 13449 N N . PHE D 2 296 ? 132.241 81.862 146.766 1.00 106.07 257 PHE D N 1
ATOM 13450 C CA . PHE D 2 296 ? 133.556 81.254 146.600 1.00 106.07 257 PHE D CA 1
ATOM 13451 C C . PHE D 2 296 ? 134.706 82.214 146.871 1.00 106.07 257 PHE D C 1
ATOM 13452 O O . PHE D 2 296 ? 135.702 81.820 147.483 1.00 106.07 257 PHE D O 1
ATOM 13460 N N . LEU D 2 297 ? 134.596 83.461 146.427 1.00 100.23 258 LEU D N 1
ATOM 13461 C CA . LEU D 2 297 ? 135.704 84.403 146.485 1.00 100.23 258 LEU D CA 1
ATOM 13462 C C . LEU D 2 297 ? 135.681 85.298 147.716 1.00 100.23 258 LEU D C 1
ATOM 13463 O O . LEU D 2 297 ? 136.579 86.133 147.869 1.00 100.23 258 LEU D O 1
ATOM 13468 N N . ASP D 2 298 ? 134.691 85.157 148.591 1.00 107.92 259 ASP D N 1
ATOM 13469 C CA . ASP D 2 298 ? 134.566 86.044 149.739 1.00 107.92 259 ASP D CA 1
ATOM 13470 C C . ASP D 2 298 ? 134.649 85.340 151.083 1.00 107.92 259 ASP D C 1
ATOM 13471 O O . ASP D 2 298 ? 135.148 85.936 152.039 1.00 107.92 259 ASP D O 1
ATOM 13476 N N . THR D 2 299 ? 134.172 84.105 151.189 1.00 109.07 260 THR D N 1
ATOM 13477 C CA . THR D 2 299 ? 134.201 83.415 152.469 1.00 109.07 260 THR D CA 1
ATOM 13478 C C . THR D 2 299 ? 135.641 83.101 152.869 1.00 109.07 260 THR D C 1
ATOM 13479 O O . THR D 2 299 ? 136.446 82.702 152.021 1.00 109.07 260 THR D O 1
ATOM 13483 N N . PRO D 2 300 ? 136.001 83.314 154.136 1.00 110.26 261 PRO D N 1
ATOM 13484 C CA . PRO D 2 300 ? 137.327 82.922 154.616 1.00 110.26 261 PRO D CA 1
ATOM 13485 C C . PRO D 2 300 ? 137.706 81.511 154.184 1.00 110.26 261 PRO D C 1
ATOM 13486 O O . PRO D 2 300 ? 136.858 80.624 154.067 1.00 110.26 261 PRO D O 1
ATOM 13490 N N . VAL D 2 301 ? 139.005 81.315 153.946 1.00 110.77 262 VAL D N 1
ATOM 13491 C CA . VAL D 2 301 ? 139.498 79.999 153.545 1.00 110.77 262 VAL D CA 1
ATOM 13492 C C . VAL D 2 301 ? 139.210 78.970 154.629 1.00 110.77 262 VAL D C 1
ATOM 13493 O O . VAL D 2 301 ? 138.749 77.858 154.345 1.00 110.77 262 VAL D O 1
ATOM 13497 N N . SER D 2 302 ? 139.471 79.324 155.885 1.00 118.24 263 SER D N 1
ATOM 13498 C CA . SER D 2 302 ? 139.171 78.462 157.017 1.00 118.24 263 SER D CA 1
ATOM 13499 C C . SER D 2 302 ? 138.592 79.318 158.135 1.00 118.24 263 SER D C 1
ATOM 13500 O O . SER D 2 302 ? 138.539 80.549 158.041 1.00 118.24 263 SER D O 1
ATOM 13503 N N . LYS D 2 303 ? 138.152 78.654 159.205 1.00 123.33 264 LYS D N 1
ATOM 13504 C CA . LYS D 2 303 ? 137.509 79.354 160.309 1.00 123.33 264 LYS D CA 1
ATOM 13505 C C . LYS D 2 303 ? 138.469 80.272 161.053 1.00 123.33 264 LYS D C 1
ATOM 13506 O O . LYS D 2 303 ? 138.019 81.225 161.698 1.00 123.33 264 LYS D O 1
ATOM 13512 N N . THR D 2 304 ? 139.775 80.016 160.978 1.00 121.75 265 THR D N 1
ATOM 13513 C CA . THR D 2 304 ? 140.768 80.823 161.677 1.00 121.75 265 THR D CA 1
ATOM 13514 C C . THR D 2 304 ? 141.385 81.896 160.787 1.00 121.75 265 THR D C 1
ATOM 13515 O O . THR D 2 304 ? 141.512 83.048 161.207 1.00 121.75 265 THR D O 1
ATOM 13519 N N . GLU D 2 305 ? 141.777 81.539 159.567 1.00 118.04 266 GLU D N 1
ATOM 13520 C CA . GLU D 2 305 ? 142.385 82.504 158.663 1.00 118.04 266 GLU D CA 1
ATOM 13521 C C . GLU D 2 305 ? 141.338 83.459 158.099 1.00 118.04 266 GLU D C 1
ATOM 13522 O O . GLU D 2 305 ? 140.193 83.083 157.840 1.00 118.04 266 GLU D O 1
ATOM 13528 N N . LYS D 2 306 ? 141.748 84.713 157.912 1.00 114.44 267 LYS D N 1
ATOM 13529 C CA . LYS D 2 306 ? 140.884 85.755 157.373 1.00 114.44 267 LYS D CA 1
ATOM 13530 C C . LYS D 2 306 ? 141.007 85.896 155.861 1.00 114.44 267 LYS D C 1
ATOM 13531 O O . LYS D 2 306 ? 140.332 86.746 155.273 1.00 114.44 267 LYS D O 1
ATOM 13537 N N . THR D 2 307 ? 141.846 85.089 155.222 1.00 107.70 268 THR D N 1
ATOM 13538 C CA . THR D 2 307 ? 142.087 85.206 153.793 1.00 107.70 268 THR D CA 1
ATOM 13539 C C . THR D 2 307 ? 140.983 84.521 152.995 1.00 107.70 268 THR D C 1
ATOM 13540 O O . THR D 2 307 ? 140.241 83.680 153.506 1.00 107.70 268 THR D O 1
ATOM 13544 N N . ASN D 2 308 ? 140.883 84.899 151.722 1.00 97.48 269 ASN D N 1
ATOM 13545 C CA . ASN D 2 308 ? 139.943 84.296 150.789 1.00 97.48 269 ASN D CA 1
ATOM 13546 C C . ASN D 2 308 ? 140.668 84.038 149.475 1.00 97.48 269 ASN D C 1
ATOM 13547 O O . ASN D 2 308 ? 141.880 84.245 149.361 1.00 97.48 269 ASN D O 1
ATOM 13552 N N . PHE D 2 309 ? 139.917 83.579 148.471 1.00 86.80 270 PHE D N 1
ATOM 13553 C CA . PHE D 2 309 ? 140.521 83.314 147.170 1.00 86.80 270 PHE D CA 1
ATOM 13554 C C . PHE D 2 309 ? 141.019 84.593 146.513 1.00 86.80 270 PHE D C 1
ATOM 13555 O O . PHE D 2 309 ? 142.008 84.565 145.772 1.00 86.80 270 PHE D O 1
ATOM 13563 N N . LYS D 2 310 ? 140.355 85.720 146.769 1.00 89.22 271 LYS D N 1
ATOM 13564 C CA . LYS D 2 310 ? 140.788 86.992 146.208 1.00 89.22 271 LYS D CA 1
ATOM 13565 C C . LYS D 2 310 ? 142.100 87.488 146.800 1.00 89.22 271 LYS D C 1
ATOM 13566 O O . LYS D 2 310 ? 142.687 88.426 146.252 1.00 89.22 271 LYS D O 1
ATOM 13572 N N . THR D 2 311 ? 142.569 86.896 147.895 1.00 92.65 272 THR D N 1
ATOM 13573 C CA . THR D 2 311 ? 143.764 87.364 148.587 1.00 92.65 272 THR D CA 1
ATOM 13574 C C . THR D 2 311 ? 144.705 86.210 148.899 1.00 92.65 272 THR D C 1
ATOM 13575 O O . THR D 2 311 ? 145.357 86.185 149.947 1.00 92.65 272 THR D O 1
ATOM 13579 N N . LEU D 2 312 ? 144.790 85.232 148.002 1.00 86.58 273 LEU D N 1
ATOM 13580 C CA . LEU D 2 312 ? 145.771 84.168 148.166 1.00 86.58 273 LEU D CA 1
ATOM 13581 C C . LEU D 2 312 ? 147.177 84.735 148.021 1.00 86.58 273 LEU D C 1
ATOM 13582 O O . LEU D 2 312 ? 147.422 85.627 147.205 1.00 86.58 273 LEU D O 1
ATOM 13587 N N . SER D 2 313 ? 148.107 84.216 148.823 1.00 85.89 274 SER D N 1
ATOM 13588 C CA . SER D 2 313 ? 149.457 84.758 148.841 1.00 85.89 274 SER D CA 1
ATOM 13589 C C . SER D 2 313 ? 150.560 83.710 148.871 1.00 85.89 274 SER D C 1
ATOM 13590 O O . SER D 2 313 ? 151.735 84.089 148.846 1.00 85.89 274 SER D O 1
ATOM 13593 N N . SER D 2 314 ? 150.238 82.421 148.919 1.00 85.73 275 SER D N 1
ATOM 13594 C CA . SER D 2 314 ? 151.274 81.400 149.000 1.00 85.73 275 SER D CA 1
ATOM 13595 C C . SER D 2 314 ? 150.692 80.058 148.584 1.00 85.73 275 SER D C 1
ATOM 13596 O O . SER D 2 314 ? 149.488 79.920 148.355 1.00 85.73 275 SER D O 1
ATOM 13599 N N . MET D 2 315 ? 151.579 79.065 148.488 1.00 88.83 276 MET D N 1
ATOM 13600 C CA . MET D 2 315 ? 151.155 77.701 148.194 1.00 88.83 276 MET D CA 1
ATOM 13601 C C . MET D 2 315 ? 150.250 77.150 149.287 1.00 88.83 276 MET D C 1
ATOM 13602 O O . MET D 2 315 ? 149.268 76.456 148.993 1.00 88.83 276 MET D O 1
ATOM 13607 N N . GLU D 2 316 ? 150.573 77.439 150.550 1.00 94.28 277 GLU D N 1
ATOM 13608 C CA . GLU D 2 316 ? 149.783 76.919 151.660 1.00 94.28 277 GLU D CA 1
ATOM 13609 C C . GLU D 2 316 ? 148.361 77.463 151.630 1.00 94.28 277 GLU D C 1
ATOM 13610 O O . GLU D 2 316 ? 147.411 76.747 151.962 1.00 94.28 277 GLU D O 1
ATOM 13616 N N . ASP D 2 317 ? 148.196 78.729 151.244 1.00 92.00 278 ASP D N 1
ATOM 13617 C CA . ASP D 2 317 ? 146.854 79.294 151.141 1.00 92.00 278 ASP D CA 1
ATOM 13618 C C . ASP D 2 317 ? 146.031 78.567 150.085 1.00 92.00 278 ASP D C 1
ATOM 13619 O O . ASP D 2 317 ? 144.849 78.281 150.300 1.00 92.00 278 ASP D O 1
ATOM 13624 N N . PHE D 2 318 ? 146.639 78.251 148.941 1.00 88.78 279 PHE D N 1
ATOM 13625 C CA . PHE D 2 318 ? 145.926 77.494 147.916 1.00 88.78 279 PHE D CA 1
ATOM 13626 C C . PHE D 2 318 ? 145.578 76.094 148.406 1.00 88.78 279 PHE D C 1
ATOM 13627 O O . PHE D 2 318 ? 144.462 75.605 148.179 1.00 88.78 279 PHE D O 1
ATOM 13635 N N . TRP D 2 319 ? 146.522 75.433 149.083 1.00 92.32 280 TRP D N 1
ATOM 13636 C CA . TRP D 2 319 ? 146.261 74.089 149.589 1.00 92.32 280 TRP D CA 1
ATOM 13637 C C . TRP D 2 319 ? 145.158 74.090 150.638 1.00 92.32 280 TRP D C 1
ATOM 13638 O O . TRP D 2 319 ? 144.397 73.122 150.742 1.00 92.32 280 TRP D O 1
ATOM 13649 N N . LYS D 2 320 ? 145.066 75.157 151.431 1.00 97.79 281 LYS D N 1
ATOM 13650 C CA . LYS D 2 320 ? 143.963 75.282 152.375 1.00 97.79 281 LYS D CA 1
ATOM 13651 C C . LYS D 2 320 ? 142.658 75.611 151.664 1.00 97.79 281 LYS D C 1
ATOM 13652 O O . LYS D 2 320 ? 141.585 75.204 152.121 1.00 97.79 281 LYS D O 1
ATOM 13658 N N . PHE D 2 321 ? 142.725 76.358 150.561 1.00 96.98 282 PHE D N 1
ATOM 13659 C CA . PHE D 2 321 ? 141.515 76.671 149.808 1.00 96.98 282 PHE D CA 1
ATOM 13660 C C . PHE D 2 321 ? 140.904 75.417 149.200 1.00 96.98 282 PHE D C 1
ATOM 13661 O O . PHE D 2 321 ? 139.686 75.219 149.269 1.00 96.98 282 PHE D O 1
ATOM 13669 N N . THR D 2 322 ? 141.728 74.553 148.604 1.00 98.82 283 THR D N 1
ATOM 13670 C CA . THR D 2 322 ? 141.169 73.358 147.981 1.00 98.82 283 THR D CA 1
ATOM 13671 C C . THR D 2 322 ? 140.669 72.340 148.999 1.00 98.82 283 THR D C 1
ATOM 13672 O O . THR D 2 322 ? 140.004 71.375 148.606 1.00 98.82 283 THR D O 1
ATOM 13676 N N . GLU D 2 323 ? 140.971 72.524 150.284 1.00 102.27 284 GLU D N 1
ATOM 13677 C CA . GLU D 2 323 ? 140.443 71.693 151.369 1.00 102.27 284 GLU D CA 1
ATOM 13678 C C . GLU D 2 323 ? 139.831 72.648 152.387 1.00 102.27 284 GLU D C 1
ATOM 13679 O O . GLU D 2 323 ? 140.493 73.047 153.349 1.00 102.27 284 GLU D O 1
ATOM 13685 N N . GLY D 2 324 ? 138.561 72.991 152.195 1.00 106.96 285 GLY D N 1
ATOM 13686 C CA . GLY D 2 324 ? 137.982 74.086 152.945 1.00 106.96 285 GLY D CA 1
ATOM 13687 C C . GLY D 2 324 ? 136.926 74.843 152.169 1.00 106.96 285 GLY D C 1
ATOM 13688 O O . GLY D 2 324 ? 135.908 74.267 151.774 1.00 106.96 285 GLY D O 1
ATOM 13689 N N . SER D 2 325 ? 137.156 76.143 151.962 1.00 108.42 286 SER D N 1
ATOM 13690 C CA . SER D 2 325 ? 136.152 77.005 151.345 1.00 108.42 286 SER D CA 1
ATOM 13691 C C . SER D 2 325 ? 135.680 76.479 149.996 1.00 108.42 286 SER D C 1
ATOM 13692 O O . SER D 2 325 ? 134.536 76.730 149.600 1.00 108.42 286 SER D O 1
ATOM 13695 N N . LEU D 2 326 ? 136.538 75.766 149.268 1.00 106.95 287 LEU D N 1
ATOM 13696 C CA . LEU D 2 326 ? 136.103 75.174 148.008 1.00 106.95 287 LEU D CA 1
ATOM 13697 C C . LEU D 2 326 ? 135.149 74.009 148.238 1.00 106.95 287 LEU D C 1
ATOM 13698 O O . LEU D 2 326 ? 134.094 73.928 147.601 1.00 106.95 287 LEU D O 1
ATOM 13703 N N . LEU D 2 327 ? 135.499 73.100 149.150 1.00 110.74 288 LEU D N 1
ATOM 13704 C CA . LEU D 2 327 ? 134.719 71.876 149.310 1.00 110.74 288 LEU D CA 1
ATOM 13705 C C . LEU D 2 327 ? 133.382 72.144 149.991 1.00 110.74 288 LEU D C 1
ATOM 13706 O O . LEU D 2 327 ? 132.341 71.643 149.551 1.00 110.74 288 LEU D O 1
ATOM 13711 N N . ASP D 2 328 ? 133.386 72.932 151.069 1.00 114.65 289 ASP D N 1
ATOM 13712 C CA . ASP D 2 328 ? 132.152 73.160 151.814 1.00 114.65 289 ASP D CA 1
ATOM 13713 C C . ASP D 2 328 ? 131.144 73.990 151.031 1.00 114.65 289 ASP D C 1
ATOM 13714 O O . ASP D 2 328 ? 129.937 73.767 151.169 1.00 114.65 289 ASP D O 1
ATOM 13719 N N . GLY D 2 329 ? 131.607 74.937 150.221 1.00 113.73 290 GLY D N 1
ATOM 13720 C CA . GLY D 2 329 ? 130.742 75.741 149.389 1.00 113.73 290 GLY D CA 1
ATOM 13721 C C . GLY D 2 329 ? 130.351 75.107 148.076 1.00 113.73 290 GLY D C 1
ATOM 13722 O O . GLY D 2 329 ? 129.603 75.718 147.307 1.00 113.73 290 GLY D O 1
ATOM 13723 N N . LEU D 2 330 ? 130.835 73.899 147.791 1.00 113.22 291 LEU D N 1
ATOM 13724 C CA . LEU D 2 330 ? 130.507 73.195 146.560 1.00 113.22 291 LEU D CA 1
ATOM 13725 C C . LEU D 2 330 ? 129.591 72.001 146.771 1.00 113.22 291 LEU D C 1
ATOM 13726 O O . LEU D 2 330 ? 128.829 71.659 145.865 1.00 113.22 291 LEU D O 1
ATOM 13731 N N . TYR D 2 331 ? 129.644 71.363 147.937 1.00 115.72 292 TYR D N 1
ATOM 13732 C CA . TYR D 2 331 ? 128.765 70.246 148.273 1.00 115.72 292 TYR D CA 1
ATOM 13733 C C . TYR D 2 331 ? 127.881 70.672 149.442 1.00 115.72 292 TYR D C 1
ATOM 13734 O O . TYR D 2 331 ? 128.174 70.386 150.603 1.00 115.72 292 TYR D O 1
ATOM 13743 N N . TRP D 2 332 ? 126.777 71.345 149.122 1.00 124.63 293 TRP D N 1
ATOM 13744 C CA . TRP D 2 332 ? 125.775 71.715 150.120 1.00 124.63 293 TRP D CA 1
ATOM 13745 C C . TRP D 2 332 ? 124.544 72.310 149.447 1.00 124.63 293 TRP D C 1
ATOM 13746 O O . TRP D 2 332 ? 123.729 71.589 148.872 1.00 124.63 293 TRP D O 1
ATOM 13757 N N . TYR D 2 350 ? 123.225 79.061 145.333 1.00 131.69 311 TYR D N 1
ATOM 13758 C CA . TYR D 2 350 ? 122.652 78.951 146.670 1.00 131.69 311 TYR D CA 1
ATOM 13759 C C . TYR D 2 350 ? 122.867 77.535 147.189 1.00 131.69 311 TYR D C 1
ATOM 13760 O O . TYR D 2 350 ? 123.793 77.271 147.954 1.00 131.69 311 TYR D O 1
ATOM 13769 N N . GLU D 2 351 ? 121.992 76.629 146.755 1.00 135.79 312 GLU D N 1
ATOM 13770 C CA . GLU D 2 351 ? 122.094 75.214 147.087 1.00 135.79 312 GLU D CA 1
ATOM 13771 C C . GLU D 2 351 ? 122.195 74.398 145.805 1.00 135.79 312 GLU D C 1
ATOM 13772 O O . GLU D 2 351 ? 121.498 73.393 145.639 1.00 135.79 312 GLU D O 1
ATOM 13778 N N . ASN D 2 352 ? 123.063 74.834 144.896 1.00 129.63 313 ASN D N 1
ATOM 13779 C CA . ASN D 2 352 ? 123.138 74.264 143.561 1.00 129.63 313 ASN D CA 1
ATOM 13780 C C . ASN D 2 352 ? 123.666 72.832 143.595 1.00 129.63 313 ASN D C 1
ATOM 13781 O O . ASN D 2 352 ? 124.271 72.380 144.570 1.00 129.63 313 ASN D O 1
ATOM 13786 N N . LEU D 2 353 ? 123.425 72.118 142.498 1.00 123.36 314 LEU D N 1
ATOM 13787 C CA . LEU D 2 353 ? 123.868 70.744 142.329 1.00 123.36 314 LEU D CA 1
ATOM 13788 C C . LEU D 2 353 ? 124.846 70.663 141.165 1.00 123.36 314 LEU D C 1
ATOM 13789 O O . LEU D 2 353 ? 124.753 71.426 140.199 1.00 123.36 314 LEU D O 1
ATOM 13794 N N . LEU D 2 354 ? 125.786 69.728 141.267 1.00 117.78 315 LEU D N 1
ATOM 13795 C CA . LEU D 2 354 ? 126.830 69.602 140.261 1.00 117.78 315 LEU D CA 1
ATOM 13796 C C . LEU D 2 354 ? 126.279 69.011 138.968 1.00 117.78 315 LEU D C 1
ATOM 13797 O O . LEU D 2 354 ? 125.291 68.273 138.963 1.00 117.78 315 LEU D O 1
ATOM 13802 N N . LEU D 2 355 ? 126.938 69.349 137.860 1.00 117.32 316 LEU D N 1
ATOM 13803 C CA . LEU D 2 355 ? 126.619 68.807 136.546 1.00 117.32 316 LEU D CA 1
ATOM 13804 C C . LEU D 2 355 ? 127.654 67.781 136.096 1.00 117.32 316 LEU D C 1
ATOM 13805 O O . LEU D 2 355 ? 127.886 67.605 134.898 1.00 117.32 316 LEU D O 1
ATOM 13810 N N . GLY D 2 356 ? 128.282 67.100 137.048 1.00 113.50 317 GLY D N 1
ATOM 13811 C CA . GLY D 2 356 ? 129.323 66.145 136.733 1.00 113.50 317 GLY D CA 1
ATOM 13812 C C . GLY D 2 356 ? 130.426 66.135 137.770 1.00 113.50 317 GLY D C 1
ATOM 13813 O O . GLY D 2 356 ? 130.154 66.169 138.973 1.00 113.50 317 GLY D O 1
ATOM 13814 N N . VAL D 2 357 ? 131.674 66.092 137.318 1.00 107.90 318 VAL D N 1
ATOM 13815 C CA . VAL D 2 357 ? 132.838 66.042 138.193 1.00 107.90 318 VAL D CA 1
ATOM 13816 C C . VAL D 2 357 ? 133.744 67.213 137.844 1.00 107.90 318 VAL D C 1
ATOM 13817 O O . VAL D 2 357 ? 134.052 67.416 136.668 1.00 107.90 318 VAL D O 1
ATOM 13821 N N . PRO D 2 358 ? 134.172 68.017 138.814 1.00 101.31 319 PRO D N 1
ATOM 13822 C CA . PRO D 2 358 ? 135.130 69.086 138.520 1.00 101.31 319 PRO D CA 1
ATOM 13823 C C . PRO D 2 358 ? 136.494 68.520 138.159 1.00 101.31 319 PRO D C 1
ATOM 13824 O O . PRO D 2 358 ? 136.853 67.399 138.524 1.00 101.31 319 PRO D O 1
ATOM 13828 N N . ARG D 2 359 ? 137.262 69.319 137.422 1.00 92.88 320 ARG D N 1
ATOM 13829 C CA . ARG D 2 359 ? 138.586 68.911 136.971 1.00 92.88 320 ARG D CA 1
ATOM 13830 C C . ARG D 2 359 ? 139.627 69.910 137.452 1.00 92.88 320 ARG D C 1
ATOM 13831 O O . ARG D 2 359 ? 139.399 71.124 137.413 1.00 92.88 320 ARG D O 1
ATOM 13839 N N . ILE D 2 360 ? 140.769 69.395 137.907 1.00 82.89 321 ILE D N 1
ATOM 13840 C CA . ILE D 2 360 ? 141.893 70.216 138.341 1.00 82.89 321 ILE D CA 1
ATOM 13841 C C . ILE D 2 360 ? 143.114 69.833 137.516 1.00 82.89 321 ILE D C 1
ATOM 13842 O O . ILE D 2 360 ? 143.461 68.651 137.415 1.00 82.89 321 ILE D O 1
ATOM 13847 N N . ARG D 2 361 ? 143.761 70.833 136.925 1.00 76.58 322 ARG D N 1
ATOM 13848 C CA . ARG D 2 361 ? 144.868 70.623 136.004 1.00 76.58 322 ARG D CA 1
ATOM 13849 C C . ARG D 2 361 ? 146.053 71.485 136.413 1.00 76.58 322 ARG D C 1
ATOM 13850 O O . ARG D 2 361 ? 145.888 72.562 136.987 1.00 76.58 322 ARG D O 1
ATOM 13858 N N . GLN D 2 362 ? 147.253 71.001 136.102 1.00 75.04 323 GLN D N 1
ATOM 13859 C CA . GLN D 2 362 ? 148.492 71.679 136.452 1.00 75.04 323 GLN D CA 1
ATOM 13860 C C . GLN D 2 362 ? 149.396 71.776 135.233 1.00 75.04 323 GLN D C 1
ATOM 13861 O O . GLN D 2 362 ? 149.548 70.808 134.482 1.00 75.04 323 GLN D O 1
ATOM 13867 N N . LEU D 2 363 ? 149.995 72.949 135.048 1.00 72.40 324 LEU D N 1
ATOM 13868 C CA . LEU D 2 363 ? 150.994 73.187 134.017 1.00 72.40 324 LEU D CA 1
ATOM 13869 C C . LEU D 2 363 ? 152.307 73.546 134.695 1.00 72.40 324 LEU D C 1
ATOM 13870 O O . LEU D 2 363 ? 152.343 74.448 135.540 1.00 72.40 324 LEU D O 1
ATOM 13875 N N . ARG D 2 364 ? 153.378 72.851 134.315 1.00 74.55 325 ARG D N 1
ATOM 13876 C CA . ARG D 2 364 ? 154.663 72.972 134.984 1.00 74.55 325 ARG D CA 1
ATOM 13877 C C . ARG D 2 364 ? 155.778 73.048 133.951 1.00 74.55 325 ARG D C 1
ATOM 13878 O O . ARG D 2 364 ? 155.594 72.723 132.776 1.00 74.55 325 ARG D O 1
ATOM 13886 N N . VAL D 2 365 ? 156.951 73.485 134.409 1.00 74.52 326 VAL D N 1
ATOM 13887 C CA . VAL D 2 365 ? 158.140 73.577 133.568 1.00 74.52 326 VAL D CA 1
ATOM 13888 C C . VAL D 2 365 ? 159.157 72.551 134.047 1.00 74.52 326 VAL D C 1
ATOM 13889 O O . VAL D 2 365 ? 158.937 71.868 135.053 1.00 74.52 326 VAL D O 1
ATOM 13893 N N . ARG D 2 366 ? 160.274 72.434 133.336 1.00 80.00 327 ARG D N 1
ATOM 13894 C CA . ARG D 2 366 ? 161.269 71.410 133.613 1.00 80.00 327 ARG D CA 1
ATOM 13895 C C . ARG D 2 366 ? 162.486 72.009 134.306 1.00 80.00 327 ARG D C 1
ATOM 13896 O O . ARG D 2 366 ? 162.781 73.199 134.169 1.00 80.00 327 ARG D O 1
ATOM 13904 N N . ASN D 2 367 ? 163.181 71.165 135.063 1.00 81.02 328 ASN D N 1
ATOM 13905 C CA . ASN D 2 367 ? 164.400 71.575 135.742 1.00 81.02 328 ASN D CA 1
ATOM 13906 C C . ASN D 2 367 ? 165.499 71.878 134.730 1.00 81.02 328 ASN D C 1
ATOM 13907 O O . ASN D 2 367 ? 165.587 71.259 133.667 1.00 81.02 328 ASN D O 1
ATOM 13912 N N . GLY D 2 368 ? 166.346 72.844 135.076 1.00 82.85 329 GLY D N 1
ATOM 13913 C CA . GLY D 2 368 ? 167.424 73.236 134.194 1.00 82.85 329 GLY D CA 1
ATOM 13914 C C . GLY D 2 368 ? 166.977 73.870 132.900 1.00 82.85 329 GLY D C 1
ATOM 13915 O O . GLY D 2 368 ? 167.628 73.679 131.870 1.00 82.85 329 GLY D O 1
ATOM 13916 N N . SER D 2 369 ? 165.881 74.622 132.921 1.00 82.87 330 SER D N 1
ATOM 13917 C CA . SER D 2 369 ? 165.370 75.268 131.721 1.00 82.87 330 SER D CA 1
ATOM 13918 C C . SER D 2 369 ? 166.023 76.615 131.446 1.00 82.87 330 SER D C 1
ATOM 13919 O O . SER D 2 369 ? 165.705 77.239 130.428 1.00 82.87 330 SER D O 1
ATOM 13922 N N . CYS D 2 370 ? 166.916 77.082 132.317 1.00 86.56 331 CYS D N 1
ATOM 13923 C CA . CYS D 2 370 ? 167.671 78.299 132.061 1.00 86.56 331 CYS D CA 1
ATOM 13924 C C . CYS D 2 370 ? 169.125 78.062 132.445 1.00 86.56 331 CYS D C 1
ATOM 13925 O O . CYS D 2 370 ? 169.478 77.032 133.025 1.00 86.56 331 CYS D O 1
ATOM 13928 N N . SER D 2 371 ? 169.974 79.030 132.113 1.00 88.55 332 SER D N 1
ATOM 13929 C CA . SER D 2 371 ? 171.412 78.921 132.331 1.00 88.55 332 SER D CA 1
ATOM 13930 C C . SER D 2 371 ? 171.791 79.711 133.577 1.00 88.55 332 SER D C 1
ATOM 13931 O O . SER D 2 371 ? 171.631 80.936 133.618 1.00 88.55 332 SER D O 1
ATOM 13934 N N . ILE D 2 372 ? 172.291 79.013 134.587 1.00 88.50 333 ILE D N 1
ATOM 13935 C CA . ILE D 2 372 ? 172.803 79.686 135.785 1.00 88.50 333 ILE D CA 1
ATOM 13936 C C . ILE D 2 372 ? 174.162 80.298 135.466 1.00 88.50 333 ILE D C 1
ATOM 13937 O O . ILE D 2 372 ? 175.042 79.598 134.935 1.00 88.50 333 ILE D O 1
ATOM 13942 N N . PRO D 2 373 ? 174.380 81.582 135.746 1.00 87.78 334 PRO D N 1
ATOM 13943 C CA . PRO D 2 373 ? 175.690 82.182 135.468 1.00 87.78 334 PRO D CA 1
ATOM 13944 C C . PRO D 2 373 ? 176.794 81.499 136.261 1.00 87.78 334 PRO D C 1
ATOM 13945 O O . PRO D 2 373 ? 176.608 81.108 137.415 1.00 87.78 334 PRO D O 1
ATOM 13949 N N . GLN D 2 374 ? 177.959 81.362 135.624 1.00 94.36 335 GLN D N 1
ATOM 13950 C CA . GLN D 2 374 ? 179.078 80.666 136.246 1.00 94.36 335 GLN D CA 1
ATOM 13951 C C . GLN D 2 374 ? 179.690 81.452 137.396 1.00 94.36 335 GLN D C 1
ATOM 13952 O O . GLN D 2 374 ? 180.435 80.874 138.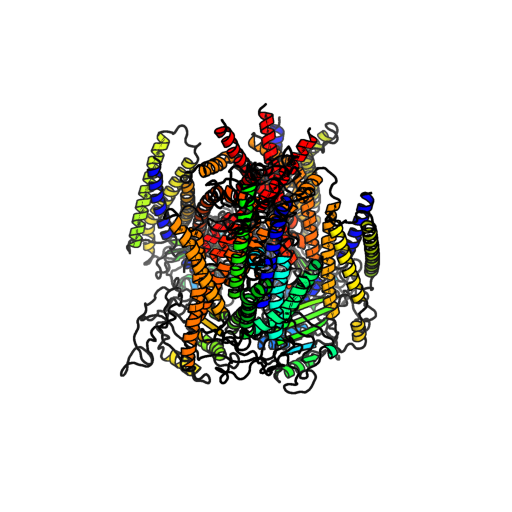195 1.00 94.36 335 GLN D O 1
ATOM 13958 N N . ASP D 2 375 ? 179.403 82.752 137.493 1.00 93.39 336 ASP D N 1
ATOM 13959 C CA . ASP D 2 375 ? 179.982 83.565 138.558 1.00 93.39 336 ASP D CA 1
ATOM 13960 C C . ASP D 2 375 ? 179.545 83.064 139.929 1.00 93.39 336 ASP D C 1
ATOM 13961 O O . ASP D 2 375 ? 180.359 82.957 140.853 1.00 93.39 336 ASP D O 1
ATOM 13966 N N . LEU D 2 376 ? 178.260 82.748 140.078 1.00 88.13 337 LEU D N 1
ATOM 13967 C CA . LEU D 2 376 ? 177.702 82.244 141.333 1.00 88.13 337 LEU D CA 1
ATOM 13968 C C . LEU D 2 376 ? 176.836 81.028 141.006 1.00 88.13 337 LEU D C 1
ATOM 13969 O O . LEU D 2 376 ? 175.637 81.143 140.741 1.00 88.13 337 LEU D O 1
ATOM 13974 N N . ARG D 2 377 ? 177.459 79.849 141.018 1.00 93.41 338 ARG D N 1
ATOM 13975 C CA . ARG D 2 377 ? 176.740 78.614 140.738 1.00 93.41 338 ARG D CA 1
ATOM 13976 C C . ARG D 2 377 ? 177.122 77.489 141.693 1.00 93.41 338 ARG D C 1
ATOM 13977 O O . ARG D 2 377 ? 176.648 76.360 141.513 1.00 93.41 338 ARG D O 1
ATOM 13985 N N . ASP D 2 378 ? 177.957 77.754 142.693 1.00 94.90 339 ASP D N 1
ATOM 13986 C CA . ASP D 2 378 ? 178.317 76.758 143.690 1.00 94.90 339 ASP D CA 1
ATOM 13987 C C . ASP D 2 378 ? 177.303 76.667 144.820 1.00 94.90 339 ASP D C 1
ATOM 13988 O O . ASP D 2 378 ? 177.392 75.750 145.643 1.00 94.90 339 ASP D O 1
ATOM 13993 N N . GLU D 2 379 ? 176.345 77.594 144.880 1.00 92.50 340 GLU D N 1
ATOM 13994 C CA . GLU D 2 379 ? 175.283 77.561 145.872 1.00 92.50 340 GLU D CA 1
ATOM 13995 C C . GLU D 2 379 ? 173.896 77.389 145.276 1.00 92.50 340 GLU D C 1
ATOM 13996 O O . GLU D 2 379 ? 172.968 77.041 146.014 1.00 92.50 340 GLU D O 1
ATOM 14002 N N . ILE D 2 380 ? 173.726 77.622 143.977 1.00 87.98 341 ILE D N 1
ATOM 14003 C CA . ILE D 2 380 ? 172.464 77.401 143.281 1.00 87.98 341 ILE D CA 1
ATOM 14004 C C . ILE D 2 380 ? 172.653 76.228 142.332 1.00 87.98 341 ILE D C 1
ATOM 14005 O O . ILE D 2 380 ? 173.598 76.213 141.534 1.00 87.98 341 ILE D O 1
ATOM 14010 N N . LYS D 2 381 ? 171.758 75.246 142.417 1.00 86.88 342 LYS D N 1
ATOM 14011 C CA . LYS D 2 381 ? 171.886 74.025 141.634 1.00 86.88 342 LYS D CA 1
ATOM 14012 C C . LYS D 2 381 ? 170.838 73.875 140.544 1.00 86.88 342 LYS D C 1
ATOM 14013 O O . LYS D 2 381 ? 171.137 73.291 139.501 1.00 86.88 342 LYS D O 1
ATOM 14019 N N . GLU D 2 382 ? 169.625 74.384 140.749 1.00 81.66 343 GLU D N 1
ATOM 14020 C CA . GLU D 2 382 ? 168.560 74.228 139.771 1.00 81.66 343 GLU D CA 1
ATOM 14021 C C . GLU D 2 382 ? 167.882 75.566 139.523 1.00 81.66 343 GLU D C 1
ATOM 14022 O O . GLU D 2 382 ? 167.804 76.416 140.414 1.00 81.66 343 GLU D O 1
ATOM 14028 N N . CYS D 2 383 ? 167.395 75.744 138.298 1.00 80.36 344 CYS D N 1
ATOM 14029 C CA . CYS D 2 383 ? 166.653 76.934 137.916 1.00 80.36 344 CYS D CA 1
ATOM 14030 C C . CYS D 2 383 ? 165.420 76.523 137.127 1.00 80.36 344 CYS D C 1
ATOM 14031 O O . CYS D 2 383 ? 165.391 75.464 136.495 1.00 80.36 344 CYS D O 1
ATOM 14034 N N . TYR D 2 384 ? 164.397 77.372 137.174 1.00 72.76 345 TYR D N 1
ATOM 14035 C CA . TYR D 2 384 ? 163.136 77.130 136.481 1.00 72.76 345 TYR D CA 1
ATOM 14036 C C . TYR D 2 384 ? 162.746 78.403 135.746 1.00 72.76 345 TYR D C 1
ATOM 14037 O O . TYR D 2 384 ? 162.443 79.420 136.379 1.00 72.76 345 TYR D O 1
ATOM 14046 N N . ASP D 2 385 ? 162.752 78.349 134.418 1.00 74.16 346 ASP D N 1
ATOM 14047 C CA . ASP D 2 385 ? 162.426 79.515 133.616 1.00 74.16 346 ASP D CA 1
ATOM 14048 C C . ASP D 2 385 ? 160.927 79.803 133.677 1.00 74.16 346 ASP D C 1
ATOM 14049 O O . ASP D 2 385 ? 160.131 79.011 134.187 1.00 74.16 346 ASP D O 1
ATOM 14054 N N . VAL D 2 386 ? 160.546 80.970 133.153 1.00 70.59 347 VAL D N 1
ATOM 14055 C CA . VAL D 2 386 ? 159.132 81.303 133.046 1.00 70.59 347 VAL D CA 1
ATOM 14056 C C . VAL D 2 386 ? 158.450 80.347 132.073 1.00 70.59 347 VAL D C 1
ATOM 14057 O O . VAL D 2 386 ? 159.093 79.652 131.278 1.00 70.59 347 VAL D O 1
ATOM 14061 N N . TYR D 2 387 ? 157.123 80.310 132.142 1.00 73.40 348 TYR D N 1
ATOM 14062 C CA . TYR D 2 387 ? 156.375 79.342 131.354 1.00 73.40 348 TYR D CA 1
ATOM 14063 C C . TYR D 2 387 ? 156.491 79.634 129.865 1.00 73.40 348 TYR D C 1
ATOM 14064 O O . TYR D 2 387 ? 156.400 80.785 129.428 1.00 73.40 348 TYR D O 1
ATOM 14073 N N . SER D 2 388 ? 156.689 78.574 129.088 1.00 81.09 349 SER D N 1
ATOM 14074 C CA . SER D 2 388 ? 156.741 78.634 127.635 1.00 81.09 349 SER D CA 1
ATOM 14075 C C . SER D 2 388 ? 156.627 77.215 127.104 1.00 81.09 349 SER D C 1
ATOM 14076 O O . SER D 2 388 ? 156.917 76.252 127.819 1.00 81.09 349 SER D O 1
ATOM 14079 N N . VAL D 2 389 ? 156.200 77.097 125.846 1.00 82.74 350 VAL D N 1
ATOM 14080 C CA . VAL D 2 389 ? 156.080 75.778 125.232 1.00 82.74 350 VAL D CA 1
ATOM 14081 C C . VAL D 2 389 ? 157.446 75.122 125.096 1.00 82.74 350 VAL D C 1
ATOM 14082 O O . VAL D 2 389 ? 157.561 73.891 125.145 1.00 82.74 350 VAL D O 1
ATOM 14086 N N . SER D 2 390 ? 158.498 75.923 124.918 1.00 82.28 351 SER D N 1
ATOM 14087 C CA . SER D 2 390 ? 159.841 75.368 124.795 1.00 82.28 351 SER D CA 1
ATOM 14088 C C . SER D 2 390 ? 160.300 74.716 126.093 1.00 82.28 351 SER D C 1
ATOM 14089 O O . SER D 2 390 ? 160.919 73.646 126.071 1.00 82.28 351 SER D O 1
ATOM 14092 N N . SER D 2 391 ? 160.006 75.339 127.233 1.00 81.24 352 SER D N 1
ATOM 14093 C CA . SER D 2 391 ? 160.508 74.889 128.524 1.00 81.24 352 SER D CA 1
ATOM 14094 C C . SER D 2 391 ? 159.495 74.058 129.300 1.00 81.24 352 SER D C 1
ATOM 14095 O O . SER D 2 391 ? 159.716 73.782 130.483 1.00 81.24 352 SER D O 1
ATOM 14098 N N . GLU D 2 392 ? 158.396 73.657 128.671 1.00 82.12 353 GLU D N 1
ATOM 14099 C CA . GLU D 2 392 ? 157.392 72.860 129.360 1.00 82.12 353 GLU D CA 1
ATOM 14100 C C . GLU D 2 392 ? 157.925 71.464 129.665 1.00 82.12 353 GLU D C 1
ATOM 14101 O O . GLU D 2 392 ? 158.722 70.898 128.912 1.00 82.12 353 GLU D O 1
ATOM 14107 N N . ASP D 2 393 ? 157.477 70.913 130.787 1.00 82.70 354 ASP D N 1
ATOM 14108 C CA . ASP D 2 393 ? 157.896 69.596 131.242 1.00 82.70 354 ASP D CA 1
ATOM 14109 C C . ASP D 2 393 ? 156.912 68.533 130.772 1.00 82.70 354 ASP D C 1
ATOM 14110 O O . ASP D 2 393 ? 155.707 68.778 130.668 1.00 82.70 354 ASP D O 1
ATOM 14115 N N . ARG D 2 394 ? 157.441 67.343 130.485 1.00 85.52 355 ARG D N 1
ATOM 14116 C CA . ARG D 2 394 ? 156.614 66.231 130.041 1.00 85.52 355 ARG D CA 1
ATOM 14117 C C . ARG D 2 394 ? 156.962 64.906 130.704 1.00 85.52 355 ARG D C 1
ATOM 14118 O O . ARG D 2 394 ? 156.296 63.905 130.421 1.00 85.52 355 ARG D O 1
ATOM 14126 N N . ALA D 2 395 ? 157.971 64.861 131.566 1.00 85.51 356 ALA D N 1
ATOM 14127 C CA . ALA D 2 395 ? 158.367 63.619 132.208 1.00 85.51 356 ALA D CA 1
ATOM 14128 C C . ALA D 2 395 ? 157.397 63.253 133.330 1.00 85.51 356 ALA D C 1
ATOM 14129 O O . ALA D 2 395 ? 156.799 64.132 133.955 1.00 85.51 356 ALA D O 1
ATOM 14131 N N . PRO D 2 396 ? 157.223 61.957 133.604 1.00 87.03 357 PRO D N 1
ATOM 14132 C CA . PRO D 2 396 ? 156.350 61.529 134.707 1.00 87.03 357 PRO D CA 1
ATOM 14133 C C . PRO D 2 396 ? 157.039 61.714 136.049 1.00 87.03 357 PRO D C 1
ATOM 14134 O O . PRO D 2 396 ? 158.014 61.026 136.367 1.00 87.03 357 PRO D O 1
ATOM 14138 N N . PHE D 2 397 ? 156.529 62.646 136.845 1.00 85.23 358 PHE D N 1
ATOM 14139 C CA . PHE D 2 397 ? 157.091 62.958 138.149 1.00 85.23 358 PHE D CA 1
ATOM 14140 C C . PHE D 2 397 ? 156.237 62.359 139.261 1.00 85.23 358 PHE D C 1
ATOM 14141 O O . PHE D 2 397 ? 155.043 62.103 139.094 1.00 85.23 358 PHE D O 1
ATOM 14149 N N . GLY D 2 398 ? 156.873 62.138 140.408 1.00 90.07 359 GLY D N 1
ATOM 14150 C CA . GLY D 2 398 ? 156.195 61.607 141.566 1.00 90.07 359 GLY D CA 1
ATOM 14151 C C . GLY D 2 398 ? 155.816 60.152 141.393 1.00 90.07 359 GLY D C 1
ATOM 14152 O O . GLY D 2 398 ? 156.317 59.457 140.503 1.00 90.07 359 GLY D O 1
ATOM 14153 N N . PRO D 2 399 ? 154.921 59.659 142.248 1.00 92.40 360 PRO D N 1
ATOM 14154 C CA . PRO D 2 399 ? 154.460 58.271 142.112 1.00 92.40 360 PRO D CA 1
ATOM 14155 C C . PRO D 2 399 ? 153.615 58.077 140.864 1.00 92.40 360 PRO D C 1
ATOM 14156 O O . PRO D 2 399 ? 152.525 58.645 140.749 1.00 92.40 360 PRO D O 1
ATOM 14160 N N . ARG D 2 400 ? 154.107 57.272 139.922 1.00 93.72 361 ARG D N 1
ATOM 14161 C CA . ARG D 2 400 ? 153.433 57.076 138.638 1.00 93.72 361 ARG D CA 1
ATOM 14162 C C . ARG D 2 400 ? 152.289 56.075 138.809 1.00 93.72 361 ARG D C 1
ATOM 14163 O O . ARG D 2 400 ? 152.355 54.914 138.398 1.00 93.72 361 ARG D O 1
ATOM 14171 N N . ASN D 2 401 ? 151.214 56.553 139.436 1.00 96.01 362 ASN D N 1
ATOM 14172 C CA . ASN D 2 401 ? 150.021 55.741 139.654 1.00 96.01 362 ASN D CA 1
ATOM 14173 C C . ASN D 2 401 ? 148.986 55.937 138.552 1.00 96.01 362 ASN D C 1
ATOM 14174 O O . ASN D 2 401 ? 148.627 54.984 137.854 1.00 96.01 362 ASN D O 1
ATOM 14179 N N . GLY D 2 402 ? 148.500 57.168 138.379 1.00 93.73 363 GLY D N 1
ATOM 14180 C CA . GLY D 2 402 ? 147.421 57.456 137.473 1.00 93.73 363 GLY D CA 1
ATOM 14181 C C . GLY D 2 402 ? 147.748 58.561 136.491 1.00 93.73 363 GLY D C 1
ATOM 14182 O O . GLY D 2 402 ? 148.900 58.751 136.077 1.00 93.73 363 GLY D O 1
ATOM 14183 N N . THR D 2 403 ? 146.714 59.305 136.111 1.00 90.01 364 THR D N 1
ATOM 14184 C CA . THR D 2 403 ? 146.829 60.354 135.107 1.00 90.01 364 THR D CA 1
ATOM 14185 C C . THR D 2 403 ? 147.215 61.705 135.694 1.00 90.01 364 THR D C 1
ATOM 14186 O O . THR D 2 403 ? 147.404 62.661 134.936 1.00 90.01 364 THR D O 1
ATOM 14190 N N . ALA D 2 404 ? 147.333 61.811 137.014 1.00 88.16 365 ALA D N 1
ATOM 14191 C CA . ALA D 2 404 ? 147.749 63.050 137.655 1.00 88.16 365 ALA D CA 1
ATOM 14192 C C . ALA D 2 404 ? 149.261 63.185 137.750 1.00 88.16 365 ALA D C 1
ATOM 14193 O O . ALA D 2 404 ? 149.749 64.247 138.150 1.00 88.16 365 ALA D O 1
ATOM 14195 N N . TRP D 2 405 ? 150.012 62.143 137.390 1.00 88.15 366 TRP D N 1
ATOM 14196 C CA . TRP D 2 405 ? 151.468 62.160 137.467 1.00 88.15 366 TRP D CA 1
ATOM 14197 C C . TRP D 2 405 ? 152.118 61.869 136.120 1.00 88.15 366 TRP D C 1
ATOM 14198 O O . TRP D 2 405 ? 153.319 61.584 136.065 1.00 88.15 366 TRP D O 1
ATOM 14209 N N . ILE D 2 406 ? 151.355 61.932 135.034 1.00 85.73 367 ILE D N 1
ATOM 14210 C CA . ILE D 2 406 ? 151.869 61.660 133.697 1.00 85.73 367 ILE D CA 1
ATOM 14211 C C . ILE D 2 406 ? 151.343 62.730 132.750 1.00 85.73 367 ILE D C 1
ATOM 14212 O O . ILE D 2 406 ? 150.193 63.166 132.863 1.00 85.73 367 ILE D O 1
ATOM 14217 N N . TYR D 2 407 ? 152.196 63.169 131.830 1.00 84.88 368 TYR D N 1
ATOM 14218 C CA . TYR D 2 407 ? 151.836 64.242 130.915 1.00 84.88 368 TYR D CA 1
ATOM 14219 C C . TYR D 2 407 ? 150.935 63.716 129.806 1.00 84.88 368 TYR D C 1
ATOM 14220 O O . TYR D 2 407 ? 151.263 62.729 129.140 1.00 84.88 368 TYR D O 1
ATOM 14229 N N . THR D 2 408 ? 149.802 64.380 129.610 1.00 87.24 369 THR D N 1
ATOM 14230 C CA . THR D 2 408 ? 148.867 64.065 128.542 1.00 87.24 369 THR D CA 1
ATOM 14231 C C . THR D 2 408 ? 148.744 65.262 127.610 1.00 87.24 369 THR D C 1
ATOM 14232 O O . THR D 2 408 ? 148.621 66.403 128.065 1.00 87.24 369 THR D O 1
ATOM 14236 N N . SER D 2 409 ? 148.775 64.995 126.308 1.00 89.38 370 SER D N 1
ATOM 14237 C CA . SER D 2 409 ? 148.809 66.066 125.325 1.00 89.38 370 SER D CA 1
ATOM 14238 C C . SER D 2 409 ? 147.485 66.829 125.308 1.00 89.38 370 SER D C 1
ATOM 14239 O O . SER D 2 409 ? 146.493 66.436 125.926 1.00 89.38 370 SER D O 1
ATOM 14242 N N . GLU D 2 410 ? 147.488 67.946 124.579 1.00 88.70 371 GLU D N 1
ATOM 14243 C CA . GLU D 2 410 ? 146.307 68.800 124.509 1.00 88.70 371 GLU D CA 1
ATOM 14244 C C . GLU D 2 410 ? 145.146 68.092 123.820 1.00 88.70 371 GLU D C 1
ATOM 14245 O O . GLU D 2 410 ? 143.983 68.275 124.203 1.00 88.70 371 GLU D O 1
ATOM 14251 N N . LYS D 2 411 ? 145.444 67.271 122.810 1.00 91.73 372 LYS D N 1
ATOM 14252 C CA . LYS D 2 411 ? 144.391 66.672 121.995 1.00 91.73 372 LYS D CA 1
ATOM 14253 C C . LYS D 2 411 ? 143.455 65.811 122.832 1.00 91.73 372 LYS D C 1
ATOM 14254 O O . LYS D 2 411 ? 142.234 65.844 122.642 1.00 91.73 372 LYS D O 1
ATOM 14260 N N . ASP D 2 412 ? 144.004 65.032 123.763 1.00 92.23 373 ASP D N 1
ATOM 14261 C CA . ASP D 2 412 ? 143.178 64.208 124.635 1.00 92.23 373 ASP D CA 1
ATOM 14262 C C . ASP D 2 412 ? 142.345 65.028 125.611 1.00 92.23 373 ASP D C 1
ATOM 14263 O O . ASP D 2 412 ? 141.304 64.541 126.075 1.00 92.23 373 ASP D O 1
ATOM 14268 N N . LEU D 2 413 ? 142.768 66.255 125.924 1.00 90.80 374 LEU D N 1
ATOM 14269 C CA . LEU D 2 413 ? 142.074 67.099 126.886 1.00 90.80 374 LEU D CA 1
ATOM 14270 C C . LEU D 2 413 ? 140.994 67.969 126.265 1.00 90.80 374 LEU D C 1
ATOM 14271 O O . LEU D 2 413 ? 140.103 68.424 126.990 1.00 90.80 374 LEU D O 1
ATOM 14276 N N . ASN D 2 414 ? 141.051 68.215 124.955 1.00 92.78 375 ASN D N 1
ATOM 14277 C CA . ASN D 2 414 ? 140.019 68.965 124.243 1.00 92.78 375 ASN D CA 1
ATOM 14278 C C . ASN D 2 414 ? 139.864 70.372 124.825 1.00 92.78 375 ASN D C 1
ATOM 14279 O O . ASN D 2 414 ? 138.762 70.847 125.105 1.00 92.78 375 ASN D O 1
ATOM 14284 N N . GLY D 2 415 ? 141.009 71.036 125.005 1.00 88.49 376 GLY D N 1
ATOM 14285 C CA . GLY D 2 415 ? 141.036 72.383 125.527 1.00 88.49 376 GLY D CA 1
ATOM 14286 C C . GLY D 2 415 ? 141.845 73.296 124.624 1.00 88.49 376 GLY D C 1
ATOM 14287 O O . GLY D 2 415 ? 142.452 72.859 123.644 1.00 88.49 376 GLY D O 1
ATOM 14288 N N . SER D 2 416 ? 141.841 74.581 124.974 1.00 84.54 377 SER D N 1
ATOM 14289 C CA . SER D 2 416 ? 142.534 75.600 124.199 1.00 84.54 377 SER D CA 1
ATOM 14290 C C . SER D 2 416 ? 143.304 76.507 125.149 1.00 84.54 377 SER D C 1
ATOM 14291 O O . SER D 2 416 ? 143.355 76.275 126.361 1.00 84.54 377 SER D O 1
ATOM 14294 N N . SER D 2 417 ? 143.905 77.552 124.588 1.00 79.63 378 SER D N 1
ATOM 14295 C CA . SER D 2 417 ? 144.672 78.496 125.383 1.00 79.63 378 SER D CA 1
ATOM 14296 C C . SER D 2 417 ? 143.750 79.316 126.280 1.00 79.63 378 SER D C 1
ATOM 14297 O O . SER D 2 417 ? 142.543 79.421 126.048 1.00 79.63 378 SER D O 1
ATOM 14300 N N . HIS D 2 418 ? 144.335 79.900 127.324 1.00 76.68 379 HIS D N 1
ATOM 14301 C CA . HIS D 2 418 ? 143.572 80.680 128.287 1.00 76.68 379 HIS D CA 1
ATOM 14302 C C . HIS D 2 418 ? 143.891 82.166 128.282 1.00 76.68 379 HIS D C 1
ATOM 14303 O O . HIS D 2 418 ? 143.023 82.961 128.648 1.00 76.68 379 HIS D O 1
ATOM 14310 N N . TRP D 2 419 ? 145.100 82.564 127.882 1.00 77.09 380 TRP D N 1
ATOM 14311 C CA . TRP D 2 419 ? 145.508 83.969 127.848 1.00 77.09 380 TRP D CA 1
ATOM 14312 C C . TRP D 2 419 ? 145.393 84.601 129.240 1.00 77.09 380 TRP D C 1
ATOM 14313 O O . TRP D 2 419 ? 144.604 85.513 129.487 1.00 77.09 380 TRP D O 1
ATOM 14324 N N . GLY D 2 420 ? 146.210 84.074 130.149 1.00 72.05 381 GLY D N 1
ATOM 14325 C CA . GLY D 2 420 ? 146.194 84.506 131.533 1.00 72.05 381 GLY D CA 1
ATOM 14326 C C . GLY D 2 420 ? 146.776 85.885 131.772 1.00 72.05 381 GLY D C 1
ATOM 14327 O O . GLY D 2 420 ? 146.793 86.726 130.869 1.00 72.05 381 GLY D O 1
ATOM 14328 N N . ILE D 2 421 ? 147.260 86.126 132.986 1.00 65.75 382 ILE D N 1
ATOM 14329 C CA . ILE D 2 421 ? 147.754 87.447 133.366 1.00 65.75 382 ILE D CA 1
ATOM 14330 C C . ILE D 2 421 ? 149.217 87.628 132.985 1.00 65.75 382 ILE D C 1
ATOM 14331 O O . ILE D 2 421 ? 149.587 88.626 132.363 1.00 65.75 382 ILE D O 1
ATOM 14336 N N . ILE D 2 422 ? 150.075 86.674 133.350 1.00 63.38 383 ILE D N 1
ATOM 14337 C CA . ILE D 2 422 ? 151.504 86.795 133.077 1.00 63.38 383 ILE D CA 1
ATOM 14338 C C . ILE D 2 422 ? 151.940 86.023 131.840 1.00 63.38 383 ILE D C 1
ATOM 14339 O O . ILE D 2 422 ? 153.049 86.264 131.337 1.00 63.38 383 ILE D O 1
ATOM 14344 N N . ALA D 2 423 ? 151.114 85.114 131.333 1.00 67.39 384 ALA D N 1
ATOM 14345 C CA . ALA D 2 423 ? 151.447 84.345 130.140 1.00 67.39 384 ALA D CA 1
ATOM 14346 C C . ALA D 2 423 ? 150.175 83.693 129.620 1.00 67.39 384 ALA D C 1
ATOM 14347 O O . ALA D 2 423 ? 149.130 83.715 130.274 1.00 67.39 384 ALA D O 1
ATOM 14349 N N . THR D 2 424 ? 150.277 83.115 128.427 1.00 68.82 385 THR D N 1
ATOM 14350 C CA . THR D 2 424 ? 149.210 82.315 127.841 1.00 68.82 385 THR D CA 1
ATOM 14351 C C . THR D 2 424 ? 149.570 80.843 127.984 1.00 68.82 385 THR D C 1
ATOM 14352 O O . THR D 2 424 ? 150.704 80.444 127.701 1.00 68.82 385 THR D O 1
ATOM 14356 N N . TYR D 2 425 ? 148.611 80.044 128.439 1.00 69.25 386 TYR D N 1
ATOM 14357 C CA . TYR D 2 425 ? 148.857 78.663 128.822 1.00 69.25 386 TYR D CA 1
ATOM 14358 C C . TYR D 2 425 ? 148.155 77.712 127.865 1.00 69.25 386 TYR D C 1
ATOM 14359 O O . TYR D 2 425 ? 147.016 77.955 127.456 1.00 69.25 386 TYR D O 1
ATOM 14368 N N . SER D 2 426 ? 148.837 76.624 127.519 1.00 74.87 387 SER D N 1
ATOM 14369 C CA . SER D 2 426 ? 148.266 75.619 126.639 1.00 74.87 387 SER D CA 1
ATOM 14370 C C . SER D 2 426 ? 147.164 74.849 127.364 1.00 74.87 387 SER D C 1
ATOM 14371 O O . SER D 2 426 ? 146.903 75.044 128.553 1.00 74.87 387 SER D O 1
ATOM 14374 N N . GLY D 2 427 ? 146.505 73.959 126.629 1.00 80.87 388 GLY D N 1
ATOM 14375 C CA . GLY D 2 427 ? 145.463 73.122 127.179 1.00 80.87 388 GLY D CA 1
ATOM 14376 C C . GLY D 2 427 ? 145.928 71.794 127.724 1.00 80.87 388 GLY D C 1
ATOM 14377 O O . GLY D 2 427 ? 145.110 71.042 128.263 1.00 80.87 388 GLY D O 1
ATOM 14378 N N . ALA D 2 428 ? 147.213 71.480 127.606 1.00 82.22 389 ALA D N 1
ATOM 14379 C CA . ALA D 2 428 ? 147.754 70.223 128.096 1.00 82.22 389 ALA D CA 1
ATOM 14380 C C . ALA D 2 428 ? 148.098 70.356 129.578 1.00 82.22 389 ALA D C 1
ATOM 14381 O O . ALA D 2 428 ? 147.726 71.327 130.242 1.00 82.22 389 ALA D O 1
ATOM 14383 N N . GLY D 2 429 ? 148.811 69.370 130.117 1.00 81.50 390 GLY D N 1
ATOM 14384 C CA . GLY D 2 429 ? 149.248 69.394 131.492 1.00 81.50 390 GLY D CA 1
ATOM 14385 C C . GLY D 2 429 ? 148.922 68.092 132.181 1.00 81.50 390 GLY D C 1
ATOM 14386 O O . GLY D 2 429 ? 148.659 67.071 131.537 1.00 81.50 390 GLY D O 1
ATOM 14387 N N . TYR D 2 430 ? 148.946 68.132 133.509 1.00 80.67 391 TYR D N 1
ATOM 14388 C CA . TYR D 2 430 ? 148.647 66.981 134.350 1.00 80.67 391 TYR D CA 1
ATOM 14389 C C . TYR D 2 430 ? 147.296 67.220 135.006 1.00 80.67 391 TYR D C 1
ATOM 14390 O O . TYR D 2 430 ? 147.150 68.150 135.803 1.00 80.67 391 TYR D O 1
ATOM 14399 N N . TYR D 2 431 ? 146.312 66.392 134.669 1.00 88.00 392 TYR D N 1
ATOM 14400 C CA . TYR D 2 431 ? 144.936 66.632 135.072 1.00 88.00 392 TYR D CA 1
ATOM 14401 C C . TYR D 2 431 ? 144.433 65.520 135.980 1.00 88.00 392 TYR D C 1
ATOM 14402 O O . TYR D 2 431 ? 144.965 64.407 135.999 1.00 88.00 392 TYR D O 1
ATOM 14411 N N . LEU D 2 432 ? 143.388 65.846 136.739 1.00 92.69 393 LEU D N 1
ATOM 14412 C CA . LEU D 2 432 ? 142.712 64.882 137.595 1.00 92.69 393 LEU D CA 1
ATOM 14413 C C . LEU D 2 432 ? 141.264 65.313 137.763 1.00 92.69 393 LEU D C 1
ATOM 14414 O O . LEU D 2 432 ? 140.990 66.484 138.045 1.00 92.69 393 LEU D O 1
ATOM 14419 N N . ASP D 2 433 ? 140.347 64.368 137.593 1.00 100.08 394 ASP D N 1
ATOM 14420 C CA . ASP D 2 433 ? 138.924 64.613 137.774 1.00 100.08 394 ASP D CA 1
ATOM 14421 C C . ASP D 2 433 ? 138.503 64.138 139.158 1.00 100.08 394 ASP D C 1
ATOM 14422 O O . ASP D 2 433 ? 138.787 62.999 139.542 1.00 100.08 394 ASP D O 1
ATOM 14427 N N . LEU D 2 434 ? 137.828 65.010 139.898 1.00 104.08 395 LEU D N 1
ATOM 14428 C CA . LEU D 2 434 ? 137.424 64.714 141.265 1.00 104.08 395 LEU D CA 1
ATOM 14429 C C . LEU D 2 434 ? 136.174 63.836 141.251 1.00 104.08 395 LEU D C 1
ATOM 14430 O O . LEU D 2 434 ? 135.769 63.302 140.215 1.00 104.08 395 LEU D O 1
ATOM 14435 N N . SER D 2 435 ? 135.549 63.670 142.412 1.00 111.89 396 SER D N 1
ATOM 14436 C CA . SER D 2 435 ? 134.392 62.804 142.565 1.00 111.89 396 SER D CA 1
ATOM 14437 C C . SER D 2 435 ? 133.171 63.621 142.968 1.00 111.89 396 SER D C 1
ATOM 14438 O O . SER D 2 435 ? 133.281 64.749 143.456 1.00 111.89 396 SER D O 1
ATOM 14441 N N . ARG D 2 436 ? 131.995 63.028 142.756 1.00 118.79 397 ARG D N 1
ATOM 14442 C CA . ARG D 2 436 ? 130.735 63.684 143.078 1.00 118.79 397 ARG D CA 1
ATOM 14443 C C . ARG D 2 436 ? 130.404 63.643 144.563 1.00 118.79 397 ARG D C 1
ATOM 14444 O O . ARG D 2 436 ? 129.476 64.336 144.993 1.00 118.79 397 ARG D O 1
ATOM 14452 N N . THR D 2 437 ? 131.130 62.856 145.350 1.00 115.17 398 THR D N 1
ATOM 14453 C CA . THR D 2 437 ? 130.923 62.765 146.786 1.00 115.17 398 THR D CA 1
ATOM 14454 C C . THR D 2 437 ? 132.057 63.476 147.510 1.00 115.17 398 THR D C 1
ATOM 14455 O O . THR D 2 437 ? 133.230 63.305 147.164 1.00 115.17 398 THR D O 1
ATOM 14459 N N . ARG D 2 438 ? 131.698 64.278 148.515 1.00 112.54 399 ARG D N 1
ATOM 14460 C CA . ARG D 2 438 ? 132.698 65.068 149.226 1.00 112.54 399 ARG D CA 1
ATOM 14461 C C . ARG D 2 438 ? 133.706 64.178 149.941 1.00 112.54 399 ARG D C 1
ATOM 14462 O O . ARG D 2 438 ? 134.904 64.482 149.967 1.00 112.54 399 ARG D O 1
ATOM 14470 N N . GLU D 2 439 ? 133.243 63.072 150.526 1.00 114.18 400 GLU D N 1
ATOM 14471 C CA . GLU D 2 439 ? 134.124 62.185 151.276 1.00 114.18 400 GLU D CA 1
ATOM 14472 C C . GLU D 2 439 ? 135.182 61.517 150.406 1.00 114.18 400 GLU D C 1
ATOM 14473 O O . GLU D 2 439 ? 136.176 61.022 150.947 1.00 114.18 400 GLU D O 1
ATOM 14479 N N . GLU D 2 440 ? 134.998 61.486 149.088 1.00 112.49 401 GLU D N 1
ATOM 14480 C CA . GLU D 2 440 ? 135.997 60.939 148.177 1.00 112.49 401 GLU D CA 1
ATOM 14481 C C . GLU D 2 440 ? 136.859 62.017 147.536 1.00 112.49 401 GLU D C 1
ATOM 14482 O O . GLU D 2 440 ? 138.066 61.819 147.364 1.00 112.49 401 GLU D O 1
ATOM 14488 N N . THR D 2 441 ? 136.265 63.158 147.180 1.00 109.63 402 THR D N 1
ATOM 14489 C CA . THR D 2 441 ? 137.051 64.270 146.654 1.00 109.63 402 THR D CA 1
ATOM 14490 C C . THR D 2 441 ? 138.035 64.783 147.697 1.00 109.63 402 THR D C 1
ATOM 14491 O O . THR D 2 441 ? 139.189 65.098 147.376 1.00 109.63 402 THR D O 1
ATOM 14495 N N . ALA D 2 442 ? 137.597 64.872 148.956 1.00 107.76 403 ALA D N 1
ATOM 14496 C CA . ALA D 2 442 ? 138.497 65.288 150.024 1.00 107.76 403 ALA D CA 1
ATOM 14497 C C . ALA D 2 442 ? 139.646 64.303 150.187 1.00 107.76 403 ALA D C 1
ATOM 14498 O O . ALA D 2 442 ? 140.797 64.708 150.380 1.00 107.76 403 ALA D O 1
ATOM 14500 N N . ALA D 2 443 ? 139.356 63.003 150.103 1.00 106.83 404 ALA D N 1
ATOM 14501 C CA . ALA D 2 443 ? 140.417 62.006 150.184 1.00 106.83 404 ALA D CA 1
ATOM 14502 C C . ALA D 2 443 ? 141.395 62.144 149.024 1.00 106.83 404 ALA D C 1
ATOM 14503 O O . ALA D 2 443 ? 142.613 62.037 149.211 1.00 106.83 404 ALA D O 1
ATOM 14505 N N . GLN D 2 444 ? 140.879 62.385 147.817 1.00 103.64 405 GLN D N 1
ATOM 14506 C CA . GLN D 2 444 ? 141.748 62.525 146.652 1.00 103.64 405 GLN D CA 1
ATOM 14507 C C . GLN D 2 444 ? 142.664 63.736 146.786 1.00 103.64 405 GLN D C 1
ATOM 14508 O O . GLN D 2 444 ? 143.869 63.653 146.519 1.00 103.64 405 GLN D O 1
ATOM 14514 N N . VAL D 2 445 ? 142.111 64.877 147.205 1.00 101.71 406 VAL D N 1
ATOM 14515 C CA . VAL D 2 445 ? 142.948 66.067 147.331 1.00 101.71 406 VAL D CA 1
ATOM 14516 C C . VAL D 2 445 ? 143.911 65.933 148.506 1.00 101.71 406 VAL D C 1
ATOM 14517 O O . VAL D 2 445 ? 145.026 66.464 148.462 1.00 101.71 406 VAL D O 1
ATOM 14521 N N . ALA D 2 446 ? 143.519 65.218 149.565 1.00 99.86 407 ALA D N 1
ATOM 14522 C CA . ALA D 2 446 ? 144.452 64.952 150.654 1.00 99.86 407 ALA D CA 1
ATOM 14523 C C . ALA D 2 446 ? 145.609 64.079 150.186 1.00 99.86 407 ALA D C 1
ATOM 14524 O O . ALA D 2 446 ? 146.760 64.301 150.577 1.00 99.86 407 ALA D O 1
ATOM 14526 N N . SER D 2 447 ? 145.320 63.073 149.358 1.00 96.26 408 SER D N 1
ATOM 14527 C CA . SER D 2 447 ? 146.386 62.255 148.788 1.00 96.26 408 SER D CA 1
ATOM 14528 C C . SER D 2 447 ? 147.292 63.087 147.892 1.00 96.26 408 SER D C 1
ATOM 14529 O O . SER D 2 447 ? 148.514 62.897 147.881 1.00 96.26 408 SER D O 1
ATOM 14532 N N . LEU D 2 448 ? 146.707 64.009 147.124 1.00 93.53 409 LEU D N 1
ATOM 14533 C CA . LEU D 2 448 ? 147.513 64.902 146.296 1.00 93.53 409 LEU D CA 1
ATOM 14534 C C . LEU D 2 448 ? 148.411 65.788 147.150 1.00 93.53 409 LEU D C 1
ATOM 14535 O O . LEU D 2 448 ? 149.556 66.068 146.778 1.00 93.53 409 LEU D O 1
ATOM 14540 N N . LYS D 2 449 ? 147.902 66.258 148.289 1.00 92.29 410 LYS D N 1
ATOM 14541 C CA . LYS D 2 449 ? 148.704 67.111 149.160 1.00 92.29 410 LYS D CA 1
ATOM 14542 C C . LYS D 2 449 ? 149.818 66.324 149.841 1.00 92.29 410 LYS D C 1
ATOM 14543 O O . LYS D 2 449 ? 150.939 66.827 149.986 1.00 92.29 410 LYS D O 1
ATOM 14549 N N . LYS D 2 450 ? 149.530 65.096 150.276 1.00 92.36 411 LYS D N 1
ATOM 14550 C CA . LYS D 2 450 ? 150.540 64.286 150.952 1.00 92.36 411 LYS D CA 1
ATOM 14551 C C . LYS D 2 450 ? 151.706 63.978 150.020 1.00 92.36 411 LYS D C 1
ATOM 14552 O O . LYS D 2 450 ? 152.841 64.403 150.260 1.00 92.36 411 LYS D O 1
ATOM 14558 N N . ASN D 2 451 ? 151.442 63.240 148.946 1.00 92.23 412 ASN D N 1
ATOM 14559 C CA . ASN D 2 451 ? 152.442 63.020 147.905 1.00 92.23 412 ASN D CA 1
ATOM 14560 C C . ASN D 2 451 ? 152.580 64.314 147.119 1.00 92.23 412 ASN D C 1
ATOM 14561 O O . ASN D 2 451 ? 151.755 64.615 146.255 1.00 92.23 412 ASN D O 1
ATOM 14566 N N . VAL D 2 452 ? 153.631 65.080 147.416 1.00 86.59 413 VAL D N 1
ATOM 14567 C CA . VAL D 2 452 ? 153.771 66.462 146.962 1.00 86.59 413 VAL D CA 1
ATOM 14568 C C . VAL D 2 452 ? 153.519 66.585 145.464 1.00 86.59 413 VAL D C 1
ATOM 14569 O O . VAL D 2 452 ? 154.162 65.916 144.647 1.00 86.59 413 VAL D O 1
ATOM 14573 N N . TRP D 2 453 ? 152.554 67.429 145.102 1.00 81.71 414 TRP D N 1
ATOM 14574 C CA . TRP D 2 453 ? 152.154 67.638 143.718 1.00 81.71 414 TRP D CA 1
ATOM 14575 C C . TRP D 2 453 ? 152.544 69.001 143.177 1.00 81.71 414 TRP D C 1
ATOM 14576 O O . TRP D 2 453 ? 152.768 69.133 141.973 1.00 81.71 414 TRP D O 1
ATOM 14587 N N . LEU D 2 454 ? 152.634 70.013 144.035 1.00 78.91 415 LEU D N 1
ATOM 14588 C CA . LEU D 2 454 ? 152.969 71.374 143.627 1.00 78.91 415 LEU D CA 1
ATOM 14589 C C . LEU D 2 454 ? 154.423 71.633 144.008 1.00 78.91 415 LEU D C 1
ATOM 14590 O O . LEU D 2 454 ? 154.721 72.163 145.078 1.00 78.91 415 LEU D O 1
ATOM 14595 N N . ASP D 2 455 ? 155.334 71.253 143.117 1.00 76.87 416 ASP D N 1
ATOM 14596 C CA . ASP D 2 455 ? 156.761 71.441 143.341 1.00 76.87 416 ASP D CA 1
ATOM 14597 C C . ASP D 2 455 ? 157.152 72.869 142.965 1.00 76.87 416 ASP D C 1
ATOM 14598 O O . ASP D 2 455 ? 156.303 73.737 142.745 1.00 76.87 416 ASP D O 1
ATOM 14603 N N . ARG D 2 456 ? 158.458 73.129 142.894 1.00 70.39 417 ARG D N 1
ATOM 14604 C CA . ARG D 2 456 ? 158.929 74.432 142.441 1.00 70.39 417 ARG D CA 1
ATOM 14605 C C . ARG D 2 456 ? 158.730 74.627 140.946 1.00 70.39 417 ARG D C 1
ATOM 14606 O O . ARG D 2 456 ? 158.737 75.769 140.476 1.00 70.39 417 ARG D O 1
ATOM 14614 N N . GLY D 2 457 ? 158.556 73.543 140.190 1.00 71.46 418 GLY D N 1
ATOM 14615 C CA . GLY D 2 457 ? 158.331 73.644 138.762 1.00 71.46 418 GLY D CA 1
ATOM 14616 C C . GLY D 2 457 ? 156.914 73.974 138.354 1.00 71.46 418 GLY D C 1
ATOM 14617 O O . GLY D 2 457 ? 156.681 74.278 137.181 1.00 71.46 418 GLY D O 1
ATOM 14618 N N . THR D 2 458 ? 155.968 73.924 139.289 1.00 69.62 419 THR D N 1
ATOM 14619 C CA . THR D 2 458 ? 154.584 74.256 138.979 1.00 69.62 419 THR D CA 1
ATOM 14620 C C . THR D 2 458 ? 154.474 75.708 138.535 1.00 69.62 419 THR D C 1
ATOM 14621 O O . THR D 2 458 ? 155.057 76.604 139.152 1.00 69.62 419 THR D O 1
ATOM 14625 N N . ARG D 2 459 ? 153.727 75.939 137.460 1.00 65.59 420 ARG D N 1
ATOM 14626 C CA . ARG D 2 459 ? 153.558 77.276 136.911 1.00 65.59 420 ARG D CA 1
ATOM 14627 C C . ARG D 2 459 ? 152.116 77.751 136.869 1.00 65.59 420 ARG D C 1
ATOM 14628 O O . ARG D 2 459 ? 151.882 78.957 136.962 1.00 65.59 420 ARG D O 1
ATOM 14636 N N . ALA D 2 460 ? 151.146 76.851 136.728 1.00 66.37 421 ALA D N 1
ATOM 14637 C CA . ALA D 2 460 ? 149.753 77.276 136.691 1.00 66.37 421 ALA D CA 1
ATOM 14638 C C . ALA D 2 460 ? 148.853 76.133 137.134 1.00 66.37 421 ALA D C 1
ATOM 14639 O O . ALA D 2 460 ? 149.190 74.960 136.963 1.00 66.37 421 ALA D O 1
ATOM 14641 N N . THR D 2 461 ? 147.696 76.494 137.689 1.00 70.31 422 THR D N 1
ATOM 14642 C CA . THR D 2 461 ? 146.712 75.520 138.145 1.00 70.31 422 THR D CA 1
ATOM 14643 C C . THR D 2 461 ? 145.316 75.988 137.762 1.00 70.31 422 THR D C 1
ATOM 14644 O O . THR D 2 461 ? 144.940 77.128 138.048 1.00 70.31 422 THR D O 1
ATOM 14648 N N . PHE D 2 462 ? 144.554 75.102 137.126 1.00 73.90 423 PHE D N 1
ATOM 14649 C CA . PHE D 2 462 ? 143.194 75.374 136.682 1.00 73.90 423 PHE D CA 1
ATOM 14650 C C . PHE D 2 462 ? 142.212 74.484 137.432 1.00 73.90 423 PHE D C 1
ATOM 14651 O O . PHE D 2 462 ? 142.498 73.312 137.688 1.00 73.90 423 PHE D O 1
ATOM 14659 N N . ILE D 2 463 ? 141.055 75.044 137.778 1.00 82.95 424 ILE D N 1
ATOM 14660 C CA . ILE D 2 463 ? 139.946 74.294 138.357 1.00 82.95 424 ILE D CA 1
ATOM 14661 C C . ILE D 2 463 ? 138.681 74.661 137.596 1.00 82.95 424 ILE D C 1
ATOM 14662 O O . ILE D 2 463 ? 138.344 75.844 137.483 1.00 82.95 424 ILE D O 1
ATOM 14667 N N . ASP D 2 464 ? 137.978 73.655 137.078 1.00 93.91 425 ASP D N 1
ATOM 14668 C CA . ASP D 2 464 ? 136.805 73.889 136.246 1.00 93.91 425 ASP D CA 1
ATOM 14669 C C . ASP D 2 464 ? 135.638 73.033 136.715 1.00 93.91 425 ASP D C 1
ATOM 14670 O O . ASP D 2 464 ? 135.814 71.849 137.026 1.00 93.91 425 ASP D O 1
ATOM 14675 N N . PHE D 2 465 ? 134.446 73.632 136.754 1.00 101.00 426 PHE D N 1
ATOM 14676 C CA . PHE D 2 465 ? 133.231 72.874 137.046 1.00 101.00 426 PHE D CA 1
ATOM 14677 C C . PHE D 2 465 ? 132.015 73.665 136.574 1.00 101.00 426 PHE D C 1
ATOM 14678 O O . PHE D 2 465 ? 132.138 74.740 135.980 1.00 101.00 426 PHE D O 1
ATOM 14686 N N . SER D 2 466 ? 130.830 73.111 136.834 1.00 110.38 427 SER D N 1
ATOM 14687 C CA . SER D 2 466 ? 129.573 73.725 136.425 1.00 110.38 427 SER D CA 1
ATOM 14688 C C . SER D 2 466 ? 128.495 73.411 137.454 1.00 110.38 427 SER D C 1
ATOM 14689 O O . SER D 2 466 ? 128.554 72.390 138.144 1.00 110.38 427 SER D O 1
ATOM 14692 N N . VAL D 2 467 ? 127.503 74.301 137.544 1.00 117.47 428 VAL D N 1
ATOM 14693 C CA . VAL D 2 467 ? 126.407 74.171 138.498 1.00 117.47 428 VAL D CA 1
ATOM 14694 C C . VAL D 2 467 ? 125.090 74.548 137.830 1.00 117.47 428 VAL D C 1
ATOM 14695 O O . VAL D 2 467 ? 125.056 75.212 136.790 1.00 117.47 428 VAL D O 1
ATOM 14699 N N . TYR D 2 468 ? 123.994 74.124 138.462 1.00 125.55 429 TYR D N 1
ATOM 14700 C CA . TYR D 2 468 ? 122.641 74.304 137.946 1.00 125.55 429 TYR D CA 1
ATOM 14701 C C . TYR D 2 468 ? 121.790 75.229 138.803 1.00 125.55 429 TYR D C 1
ATOM 14702 O O . TYR D 2 468 ? 121.202 76.180 138.279 1.00 125.55 429 TYR D O 1
ATOM 14711 N N . ASN D 2 469 ? 121.702 74.974 140.112 1.00 129.62 430 ASN D N 1
ATOM 14712 C CA . ASN D 2 469 ? 120.881 75.762 141.037 1.00 129.62 430 ASN D CA 1
ATOM 14713 C C . ASN D 2 469 ? 119.408 75.744 140.613 1.00 129.62 430 ASN D C 1
ATOM 14714 O O . ASN D 2 469 ? 118.828 76.749 140.205 1.00 129.62 430 ASN D O 1
ATOM 14719 N N . ALA D 2 470 ? 118.826 74.545 140.718 1.00 129.44 431 ALA D N 1
ATOM 14720 C CA . ALA D 2 470 ? 117.465 74.289 140.251 1.00 129.44 431 ALA D CA 1
ATOM 14721 C C . ALA D 2 470 ? 116.431 75.279 140.778 1.00 129.44 431 ALA D C 1
ATOM 14722 O O . ALA D 2 470 ? 115.341 75.376 140.202 1.00 129.44 431 ALA D O 1
ATOM 14724 N N . ASN D 2 471 ? 116.731 76.005 141.859 1.00 131.13 432 ASN D N 1
ATOM 14725 C CA . ASN D 2 471 ? 115.761 76.951 142.406 1.00 131.13 432 ASN D CA 1
ATOM 14726 C C . ASN D 2 471 ? 115.388 78.013 141.378 1.00 131.13 432 ASN D C 1
ATOM 14727 O O . ASN D 2 471 ? 114.209 78.343 141.207 1.00 131.13 432 ASN D O 1
ATOM 14732 N N . ILE D 2 472 ? 116.382 78.559 140.683 1.00 130.02 433 ILE D N 1
ATOM 14733 C CA . ILE D 2 472 ? 116.166 79.436 139.538 1.00 130.02 433 ILE D CA 1
ATOM 14734 C C . ILE D 2 472 ? 116.974 78.876 138.375 1.00 130.02 433 ILE D C 1
ATOM 14735 O O . ILE D 2 472 ? 118.194 78.699 138.485 1.00 130.02 433 ILE D O 1
ATOM 14740 N N . ASN D 2 473 ? 116.299 78.601 137.263 1.00 128.10 434 ASN D N 1
ATOM 14741 C CA . ASN D 2 473 ? 116.909 77.870 136.155 1.00 128.10 434 ASN D CA 1
ATOM 14742 C C . ASN D 2 473 ? 117.975 78.739 135.504 1.00 128.10 434 ASN D C 1
ATOM 14743 O O . ASN D 2 473 ? 117.669 79.651 134.733 1.00 128.10 434 ASN D O 1
ATOM 14748 N N . LEU D 2 474 ? 119.237 78.464 135.829 1.00 123.99 435 LEU D N 1
ATOM 14749 C CA . LEU D 2 474 ? 120.361 79.212 135.273 1.00 123.99 435 LEU D CA 1
ATOM 14750 C C . LEU D 2 474 ? 121.609 78.351 135.399 1.00 123.99 435 LEU D C 1
ATOM 14751 O O . LEU D 2 474 ? 122.133 78.184 136.504 1.00 123.99 435 LEU D O 1
ATOM 14756 N N . PHE D 2 475 ? 122.086 77.811 134.281 1.00 119.64 436 PHE D N 1
ATOM 14757 C CA . PHE D 2 475 ? 123.340 77.073 134.302 1.00 119.64 436 PHE D CA 1
ATOM 14758 C C . PHE D 2 475 ? 124.505 78.039 134.472 1.00 119.64 436 PHE D C 1
ATOM 14759 O O . PHE D 2 475 ? 124.460 79.180 134.009 1.00 119.64 436 PHE D O 1
ATOM 14767 N N . CYS D 2 476 ? 125.561 77.579 135.138 1.00 111.57 437 CYS D N 1
ATOM 14768 C CA . CYS D 2 476 ? 126.744 78.413 135.310 1.00 111.57 437 CYS D CA 1
ATOM 14769 C C . CYS D 2 476 ? 127.999 77.570 135.169 1.00 111.57 437 CYS D C 1
ATOM 14770 O O . CYS D 2 476 ? 128.072 76.464 135.711 1.00 111.57 437 CYS D O 1
ATOM 14773 N N . VAL D 2 477 ? 128.982 78.095 134.442 1.00 103.23 438 VAL D N 1
ATOM 14774 C CA . VAL D 2 477 ? 130.286 77.458 134.295 1.00 103.23 438 VAL D CA 1
ATOM 14775 C C . VAL D 2 477 ? 131.314 78.290 135.048 1.00 103.23 438 VAL D C 1
ATOM 14776 O O . VAL D 2 477 ? 131.386 79.514 134.870 1.00 103.23 438 VAL D O 1
ATOM 14780 N N . VAL D 2 478 ? 132.103 77.633 135.895 1.00 95.54 439 VAL D N 1
ATOM 14781 C CA . VAL D 2 478 ? 133.046 78.295 136.785 1.00 95.54 439 VAL D CA 1
ATOM 14782 C C . VAL D 2 478 ? 134.449 77.805 136.461 1.00 95.54 439 VAL D C 1
ATOM 14783 O O . VAL D 2 478 ? 134.691 76.591 136.393 1.00 95.54 439 VAL D O 1
ATOM 14787 N N . ARG D 2 479 ? 135.369 78.752 136.262 1.00 86.14 440 ARG D N 1
ATOM 14788 C CA . ARG D 2 479 ? 136.778 78.455 136.048 1.00 86.14 440 ARG D CA 1
ATOM 14789 C C . ARG D 2 479 ? 137.615 79.329 136.969 1.00 86.14 440 ARG D C 1
ATOM 14790 O O . ARG D 2 479 ? 137.401 80.543 137.043 1.00 86.14 440 ARG D O 1
ATOM 14798 N N . LEU D 2 480 ? 138.559 78.711 137.674 1.00 79.96 441 LEU D N 1
ATOM 14799 C CA . LEU D 2 480 ? 139.471 79.412 138.565 1.00 79.96 441 LEU D CA 1
ATOM 14800 C C . LEU D 2 480 ? 140.901 79.078 138.172 1.00 79.96 441 LEU D C 1
ATOM 14801 O O . LEU D 2 480 ? 141.210 77.927 137.854 1.00 79.96 441 LEU D O 1
ATOM 14806 N N . LEU D 2 481 ? 141.771 80.084 138.192 1.00 71.66 442 LEU D N 1
ATOM 14807 C CA . LEU D 2 481 ? 143.158 79.915 137.791 1.00 71.66 442 LEU D CA 1
ATOM 14808 C C . LEU D 2 481 ? 144.074 80.516 138.845 1.00 71.66 442 LEU D C 1
ATOM 14809 O O . LEU D 2 481 ? 143.811 81.604 139.364 1.00 71.66 442 LEU D O 1
ATOM 14814 N N . VAL D 2 482 ? 145.142 79.795 139.167 1.00 68.11 443 VAL D N 1
ATOM 14815 C CA . VAL D 2 482 ? 146.181 80.273 140.069 1.00 68.11 443 VAL D CA 1
ATOM 14816 C C . VAL D 2 482 ? 147.502 80.209 139.319 1.00 68.11 443 VAL D C 1
ATOM 14817 O O . VAL D 2 482 ? 147.913 79.132 138.870 1.00 68.11 443 VAL D O 1
ATOM 14821 N N . GLU D 2 483 ? 148.163 81.353 139.183 1.00 65.70 444 GLU D N 1
ATOM 14822 C CA . GLU D 2 483 ? 149.418 81.448 138.453 1.00 65.70 444 GLU D CA 1
ATOM 14823 C C . GLU D 2 483 ? 150.572 81.567 139.436 1.00 65.70 444 GLU D C 1
ATOM 14824 O O . GLU D 2 483 ? 150.529 82.393 140.353 1.00 65.70 444 GLU D O 1
ATOM 14830 N N . PHE D 2 484 ? 151.600 80.744 139.243 1.00 61.94 445 PHE D N 1
ATOM 14831 C CA . PHE D 2 484 ? 152.779 80.767 140.100 1.00 61.94 445 PHE D CA 1
ATOM 14832 C C . PHE D 2 484 ? 153.935 81.388 139.330 1.00 61.94 445 PHE D C 1
ATOM 14833 O O . PHE D 2 484 ? 154.537 80.722 138.473 1.00 61.94 445 PHE D O 1
ATOM 14841 N N . PRO D 2 485 ? 154.285 82.644 139.587 1.00 58.33 446 PRO D N 1
ATOM 14842 C CA . PRO D 2 485 ? 155.392 83.266 138.857 1.00 58.33 446 PRO D CA 1
ATOM 14843 C C . PRO D 2 485 ? 156.729 82.656 139.247 1.00 58.33 446 PRO D C 1
ATOM 14844 O O . PRO D 2 485 ? 156.875 82.008 140.284 1.00 58.33 446 PRO D O 1
ATOM 14848 N N . ALA D 2 486 ? 157.719 82.875 138.380 1.00 60.57 447 ALA D N 1
ATOM 14849 C CA . ALA D 2 486 ? 159.070 82.403 138.647 1.00 60.57 447 ALA D CA 1
ATOM 14850 C C . ALA D 2 486 ? 159.733 83.140 139.801 1.00 60.57 447 ALA D C 1
ATOM 14851 O O . ALA D 2 486 ? 160.785 82.698 140.273 1.00 60.57 447 ALA D O 1
ATOM 14853 N N . THR D 2 487 ? 159.149 84.244 140.262 1.00 58.08 448 THR D N 1
ATOM 14854 C CA . THR D 2 487 ? 159.694 85.033 141.356 1.00 58.08 448 THR D CA 1
ATOM 14855 C C . THR D 2 487 ? 159.028 84.728 142.693 1.00 58.08 448 THR D C 1
ATOM 14856 O O . THR D 2 487 ? 159.311 85.410 143.682 1.00 58.08 448 THR D O 1
ATOM 14860 N N . GLY D 2 488 ? 158.156 83.729 142.746 1.00 58.23 449 GLY D N 1
ATOM 14861 C CA . GLY D 2 488 ? 157.483 83.365 143.974 1.00 58.23 449 GLY D CA 1
ATOM 14862 C C . GLY D 2 488 ? 156.127 84.034 144.122 1.00 58.23 449 GLY D C 1
ATOM 14863 O O . GLY D 2 488 ? 155.830 85.059 143.512 1.00 58.23 449 GLY D O 1
ATOM 14864 N N . GLY D 2 489 ? 155.292 83.428 144.964 1.00 60.64 450 GLY D N 1
ATOM 14865 C CA . GLY D 2 489 ? 153.949 83.920 145.192 1.00 60.64 450 GLY D CA 1
ATOM 14866 C C . GLY D 2 489 ? 152.926 83.273 144.282 1.00 60.64 450 GLY D C 1
ATOM 14867 O O . GLY D 2 489 ? 153.217 82.381 143.481 1.00 60.64 450 GLY D O 1
ATOM 14868 N N . VAL D 2 490 ? 151.680 83.730 144.425 1.00 65.71 451 VAL D N 1
ATOM 14869 C CA . VAL D 2 490 ? 150.573 83.265 143.601 1.00 65.71 451 VAL D CA 1
ATOM 14870 C C . VAL D 2 490 ? 149.775 84.468 143.119 1.00 65.71 451 VAL D C 1
ATOM 14871 O O . VAL D 2 490 ? 149.803 85.545 143.718 1.00 65.71 451 VAL D O 1
ATOM 14875 N N . ILE D 2 491 ? 149.062 84.272 142.009 1.00 65.04 452 ILE D N 1
ATOM 14876 C CA . ILE D 2 491 ? 148.161 85.273 141.461 1.00 65.04 452 ILE D CA 1
ATOM 14877 C C . ILE D 2 491 ? 146.843 84.584 141.128 1.00 65.04 452 ILE D C 1
ATOM 14878 O O . ILE D 2 491 ? 146.816 83.680 140.288 1.00 65.04 452 ILE D O 1
ATOM 14883 N N . PRO D 2 492 ? 145.734 84.952 141.763 1.00 70.93 453 PRO D N 1
ATOM 14884 C CA . PRO D 2 492 ? 144.450 84.317 141.459 1.00 70.93 453 PRO D CA 1
ATOM 14885 C C . PRO D 2 492 ? 143.640 85.068 140.414 1.00 70.93 453 PRO D C 1
ATOM 14886 O O . PRO D 2 492 ? 143.726 86.288 140.266 1.00 70.93 453 PRO D O 1
ATOM 14890 N N . SER D 2 493 ? 142.835 84.301 139.681 1.00 75.46 454 SER D N 1
ATOM 14891 C CA . SER D 2 493 ? 141.900 84.851 138.711 1.00 75.46 454 SER D CA 1
ATOM 14892 C C . SER D 2 493 ? 140.713 83.907 138.601 1.00 75.46 454 SER D C 1
ATOM 14893 O O . SER D 2 493 ? 140.811 82.719 138.915 1.00 75.46 454 SER D O 1
ATOM 14896 N N . TRP D 2 494 ? 139.589 84.442 138.132 1.00 80.91 455 TRP D N 1
ATOM 14897 C CA . TRP D 2 494 ? 138.346 83.686 138.137 1.00 80.91 455 TRP D CA 1
ATOM 14898 C C . TRP D 2 494 ? 137.458 84.141 136.991 1.00 80.91 455 TRP D C 1
ATOM 14899 O O . TRP D 2 494 ? 137.605 85.246 136.464 1.00 80.91 455 TRP D O 1
ATOM 14910 N N . GLN D 2 495 ? 136.523 83.270 136.616 1.00 90.39 456 GLN D N 1
ATOM 14911 C CA . GLN D 2 495 ? 135.460 83.651 135.691 1.00 90.39 456 GLN D CA 1
ATOM 14912 C C . GLN D 2 495 ? 134.263 82.736 135.905 1.00 90.39 456 GLN D C 1
ATOM 14913 O O . GLN D 2 495 ? 134.395 81.506 135.860 1.00 90.39 456 GLN D O 1
ATOM 14919 N N . PHE D 2 496 ? 133.106 83.340 136.168 1.00 97.23 457 PHE D N 1
ATOM 14920 C CA . PHE D 2 496 ? 131.831 82.641 136.254 1.00 97.23 457 PHE D CA 1
ATOM 14921 C C . PHE D 2 496 ? 130.959 83.143 135.115 1.00 97.23 457 PHE D C 1
ATOM 14922 O O . PHE D 2 496 ? 130.764 84.354 134.971 1.00 97.23 457 PHE D O 1
ATOM 14930 N N . GLN D 2 497 ? 130.437 82.223 134.310 1.00 104.27 458 GLN D N 1
ATOM 14931 C CA . GLN D 2 497 ? 129.624 82.604 133.162 1.00 104.27 458 GLN D CA 1
ATOM 14932 C C . GLN D 2 497 ? 128.272 81.910 133.223 1.00 104.27 458 GLN D C 1
ATOM 14933 O O . GLN D 2 497 ? 128.220 80.670 133.306 1.00 104.27 458 GLN D O 1
ATOM 14939 N N . PRO D 2 498 ? 127.168 82.650 133.200 1.00 109.67 459 PRO D N 1
ATOM 14940 C CA . PRO D 2 498 ? 125.845 82.027 133.174 1.00 109.67 459 PRO D CA 1
ATOM 14941 C C . PRO D 2 498 ? 125.332 81.812 131.760 1.00 109.67 459 PRO D C 1
ATOM 14942 O O . PRO D 2 498 ? 125.654 82.546 130.824 1.00 109.67 459 PRO D O 1
ATOM 14946 N N . LEU D 2 499 ? 124.515 80.773 131.621 1.00 118.90 460 LEU D N 1
ATOM 14947 C CA . LEU D 2 499 ? 123.841 80.474 130.368 1.00 118.90 460 LEU D CA 1
ATOM 14948 C C . LEU D 2 499 ? 122.492 79.841 130.676 1.00 118.90 460 LEU D C 1
ATOM 14949 O O . LEU D 2 499 ? 122.276 79.274 131.752 1.00 118.90 460 LEU D O 1
ATOM 14954 N N . LYS D 2 500 ? 121.584 79.945 129.710 1.00 128.36 461 LYS D N 1
ATOM 14955 C CA . LYS D 2 500 ? 120.192 79.567 129.890 1.00 128.36 461 LYS D CA 1
ATOM 14956 C C . LYS D 2 500 ? 119.800 78.493 128.881 1.00 128.36 461 LYS D C 1
ATOM 14957 O O . LYS D 2 500 ? 120.402 78.359 127.813 1.00 128.36 461 LYS D O 1
ATOM 14963 N N . LEU D 2 501 ? 118.773 77.727 129.244 1.00 132.71 462 LEU D N 1
ATOM 14964 C CA . LEU D 2 501 ? 118.254 76.642 128.420 1.00 132.71 462 LEU D CA 1
ATOM 14965 C C . LEU D 2 501 ? 116.834 76.968 127.969 1.00 132.71 462 LEU D C 1
ATOM 14966 O O . LEU D 2 501 ? 115.942 76.116 128.035 1.00 132.71 462 LEU D O 1
ATOM 14971 N N . ILE D 2 502 ? 116.634 78.202 127.498 1.00 137.14 463 ILE D N 1
ATOM 14972 C CA . ILE D 2 502 ? 115.325 78.784 127.203 1.00 137.14 463 ILE D CA 1
ATOM 14973 C C . ILE D 2 502 ? 114.405 77.805 126.484 1.00 137.14 463 ILE D C 1
ATOM 14974 O O . ILE D 2 502 ? 114.816 77.114 125.545 1.00 137.14 463 ILE D O 1
ATOM 14979 N N . ARG D 2 503 ? 113.153 77.743 126.932 1.00 140.35 464 ARG D N 1
ATOM 14980 C CA . ARG D 2 503 ? 112.150 76.861 126.357 1.00 140.35 464 ARG D CA 1
ATOM 14981 C C . ARG D 2 503 ? 110.801 77.565 126.402 1.00 140.35 464 ARG D C 1
ATOM 14982 O O . ARG D 2 503 ? 110.573 78.461 127.219 1.00 140.35 464 ARG D O 1
ATOM 14990 N N . TYR D 2 504 ? 109.901 77.147 125.511 1.00 140.43 465 TYR D N 1
ATOM 14991 C CA . TYR D 2 504 ? 108.577 77.755 125.392 1.00 140.43 465 TYR D CA 1
ATOM 14992 C C . TYR D 2 504 ? 107.715 77.290 126.562 1.00 140.43 465 TYR D C 1
ATOM 14993 O O . TYR D 2 504 ? 106.963 76.316 126.483 1.00 140.43 465 TYR D O 1
ATOM 15002 N N . VAL D 2 505 ? 107.829 78.013 127.676 1.00 140.63 466 VAL D N 1
ATOM 15003 C CA . VAL D 2 505 ? 107.121 77.665 128.904 1.00 140.63 466 VAL D CA 1
ATOM 15004 C C . VAL D 2 505 ? 106.029 78.660 129.263 1.00 140.63 466 VAL D C 1
ATOM 15005 O O . VAL D 2 505 ? 105.212 78.362 130.151 1.00 140.63 466 VAL D O 1
ATOM 15009 N N . THR D 2 506 ? 105.979 79.817 128.614 1.00 140.09 467 THR D N 1
ATOM 15010 C CA . THR D 2 506 ? 104.998 80.855 128.923 1.00 140.09 467 THR D CA 1
ATOM 15011 C C . THR D 2 506 ? 104.520 81.448 127.602 1.00 140.09 467 THR D C 1
ATOM 15012 O O . THR D 2 506 ? 104.688 80.856 126.530 1.00 140.09 467 THR D O 1
ATOM 15016 N N . THR D 2 507 ? 103.881 82.614 127.673 1.00 138.06 468 THR D N 1
ATOM 15017 C CA . THR D 2 507 ? 103.551 83.384 126.481 1.00 138.06 468 THR D CA 1
ATOM 15018 C C . THR D 2 507 ? 104.543 84.505 126.209 1.00 138.06 468 THR D C 1
ATOM 15019 O O . THR D 2 507 ? 104.718 84.898 125.050 1.00 138.06 468 THR D O 1
ATOM 15023 N N . PHE D 2 508 ? 105.201 85.023 127.249 1.00 137.25 469 PHE D N 1
ATOM 15024 C CA . PHE D 2 508 ? 106.185 86.082 127.058 1.00 137.25 469 PHE D CA 1
ATOM 15025 C C . PHE D 2 508 ? 107.399 85.582 126.283 1.00 137.25 469 PHE D C 1
ATOM 15026 O O . PHE D 2 508 ? 107.915 86.294 125.413 1.00 137.25 469 PHE D O 1
ATOM 15034 N N . ASP D 2 509 ? 107.872 84.370 126.581 1.00 138.65 470 ASP D N 1
ATOM 15035 C CA . ASP D 2 509 ? 108.965 83.803 125.801 1.00 138.65 470 ASP D CA 1
ATOM 15036 C C . ASP D 2 509 ? 108.555 83.587 124.351 1.00 138.65 470 ASP D C 1
ATOM 15037 O O . ASP D 2 509 ? 109.379 83.747 123.446 1.00 138.65 470 ASP D O 1
ATOM 15042 N N . PHE D 2 510 ? 107.288 83.243 124.108 1.00 136.45 471 PHE D N 1
ATOM 15043 C CA . PHE D 2 510 ? 106.790 83.181 122.737 1.00 136.45 471 PHE D CA 1
ATOM 15044 C C . PHE D 2 510 ? 106.811 84.558 122.085 1.00 136.45 471 PHE D C 1
ATOM 15045 O O . PHE D 2 510 ? 107.093 84.684 120.888 1.00 136.45 471 PHE D O 1
ATOM 15053 N N . PHE D 2 511 ? 106.490 85.600 122.854 1.00 133.23 472 PHE D N 1
ATOM 15054 C CA . PHE D 2 511 ? 106.525 86.959 122.321 1.00 133.23 472 PHE D CA 1
ATOM 15055 C C . PHE D 2 511 ? 107.946 87.324 121.896 1.00 133.23 472 PHE D C 1
ATOM 15056 O O . PHE D 2 511 ? 108.163 87.847 120.795 1.00 133.23 472 PHE D O 1
ATOM 15064 N N . LEU D 2 512 ? 108.931 87.021 122.744 1.00 132.07 473 LEU D N 1
ATOM 15065 C CA . LEU D 2 512 ? 110.326 87.263 122.370 1.00 132.07 473 LEU D CA 1
ATOM 15066 C C . LEU D 2 512 ? 110.766 86.385 121.201 1.00 132.07 473 LEU D C 1
ATOM 15067 O O . LEU D 2 512 ? 111.596 86.802 120.388 1.00 132.07 473 LEU D O 1
ATOM 15072 N N . ALA D 2 513 ? 110.241 85.162 121.103 1.00 130.18 474 ALA D N 1
ATOM 15073 C CA . ALA D 2 513 ? 110.561 84.322 119.951 1.00 130.18 474 ALA D CA 1
ATOM 15074 C C . ALA D 2 513 ? 110.037 84.939 118.660 1.00 130.18 474 ALA D C 1
ATOM 15075 O O . ALA D 2 513 ? 110.732 84.951 117.634 1.00 130.18 474 ALA D O 1
ATOM 15077 N N . ALA D 2 514 ? 108.808 85.456 118.694 1.00 127.98 475 ALA D N 1
ATOM 15078 C CA . ALA D 2 514 ? 108.260 86.155 117.537 1.00 127.98 475 ALA D CA 1
ATOM 15079 C C . ALA D 2 514 ? 109.085 87.391 117.212 1.00 127.98 475 ALA D C 1
ATOM 15080 O O . ALA D 2 514 ? 109.301 87.712 116.039 1.00 127.98 475 ALA D O 1
ATOM 15082 N N . CYS D 2 515 ? 109.557 88.096 118.243 1.00 125.34 476 CYS D N 1
ATOM 15083 C CA . CYS D 2 515 ? 110.448 89.230 118.018 1.00 125.34 476 CYS D CA 1
ATOM 15084 C C . CYS D 2 515 ? 111.747 88.800 117.350 1.00 125.34 476 CYS D C 1
ATOM 15085 O O . CYS D 2 515 ? 112.266 89.515 116.490 1.00 125.34 476 CYS D O 1
ATOM 15088 N N . GLU D 2 516 ? 112.294 87.649 117.742 1.00 124.17 477 GLU D N 1
ATOM 15089 C CA . GLU D 2 516 ? 113.518 87.152 117.118 1.00 124.17 477 GLU D CA 1
ATOM 15090 C C . GLU D 2 516 ? 113.290 86.816 115.648 1.00 124.17 477 GLU D C 1
ATOM 15091 O O . GLU D 2 516 ? 114.125 87.129 114.790 1.00 124.17 477 GLU D O 1
ATOM 15097 N N . ILE D 2 517 ? 112.161 86.174 115.337 1.00 123.69 478 ILE D N 1
ATOM 15098 C CA . ILE D 2 517 ? 111.847 85.890 113.936 1.00 123.69 478 ILE D CA 1
ATOM 15099 C C . ILE D 2 517 ? 111.654 87.185 113.154 1.00 123.69 478 ILE D C 1
ATOM 15100 O O . ILE D 2 517 ? 112.082 87.296 111.996 1.00 123.69 478 ILE D O 1
ATOM 15105 N N . ILE D 2 518 ? 111.011 88.181 113.768 1.00 121.28 479 ILE D N 1
ATOM 15106 C CA . ILE D 2 518 ? 110.834 89.477 113.120 1.00 121.28 479 ILE D CA 1
ATOM 15107 C C . ILE D 2 518 ? 112.185 90.127 112.855 1.00 121.28 479 ILE D C 1
ATOM 15108 O O . ILE D 2 518 ? 112.406 90.727 111.797 1.00 121.28 479 ILE D O 1
ATOM 15113 N N . PHE D 2 519 ? 113.107 90.021 113.813 1.00 118.21 480 PHE D N 1
ATOM 15114 C CA . PHE D 2 519 ? 114.448 90.567 113.631 1.00 118.21 480 PHE D CA 1
ATOM 15115 C C . PHE D 2 519 ? 115.180 89.867 112.494 1.00 118.21 480 PHE D C 1
ATOM 15116 O O . PHE D 2 519 ? 115.894 90.511 111.716 1.00 118.21 480 PHE D O 1
ATOM 15124 N N . CYS D 2 520 ? 115.031 88.544 112.393 1.00 122.67 481 CYS D N 1
ATOM 15125 C CA . CYS D 2 520 ? 115.642 87.820 111.281 1.00 122.67 481 CYS D CA 1
ATOM 15126 C C . CYS D 2 520 ? 115.072 88.283 109.945 1.00 122.67 481 CYS D C 1
ATOM 15127 O O . CYS D 2 520 ? 115.816 88.496 108.978 1.00 122.67 481 CYS D O 1
ATOM 15130 N N . PHE D 2 521 ? 113.751 88.458 109.875 1.00 123.93 482 PHE D N 1
ATOM 15131 C CA . PHE D 2 521 ? 113.144 88.958 108.645 1.00 123.93 482 PHE D CA 1
ATOM 15132 C C . PHE D 2 521 ? 113.645 90.359 108.316 1.00 123.93 482 PHE D C 1
ATOM 15133 O O . PHE D 2 521 ? 113.918 90.674 107.152 1.00 123.93 482 PHE D O 1
ATOM 15141 N N . PHE D 2 522 ? 113.777 91.212 109.334 1.00 118.58 483 PHE D N 1
ATOM 15142 C CA . PHE D 2 522 ? 114.241 92.578 109.116 1.00 118.58 483 PHE D CA 1
ATOM 15143 C C . PHE D 2 522 ? 115.675 92.608 108.608 1.00 118.58 483 PHE D C 1
ATOM 15144 O O . PHE D 2 522 ? 116.001 93.376 107.695 1.00 118.58 483 PHE D O 1
ATOM 15152 N N . ILE D 2 523 ? 116.555 91.794 109.196 1.00 121.46 484 ILE D N 1
ATOM 15153 C CA . ILE D 2 523 ? 117.945 91.813 108.753 1.00 121.46 484 ILE D CA 1
ATOM 15154 C C . ILE D 2 523 ? 118.046 91.226 107.348 1.00 121.46 484 ILE D C 1
ATOM 15155 O O . ILE D 2 523 ? 118.846 91.695 106.531 1.00 121.46 484 ILE D O 1
ATOM 15160 N N . PHE D 2 524 ? 117.227 90.217 107.027 1.00 124.77 485 PHE D N 1
ATOM 15161 C CA . PHE D 2 524 ? 117.209 89.708 105.658 1.00 124.77 485 PHE D CA 1
ATOM 15162 C C . PHE D 2 524 ? 116.754 90.780 104.673 1.00 124.77 485 PHE D C 1
ATOM 15163 O O . PHE D 2 524 ? 117.344 90.936 103.599 1.00 124.77 485 PHE D O 1
ATOM 15171 N N . TYR D 2 525 ? 115.701 91.521 105.024 1.00 125.45 486 TYR D N 1
ATOM 15172 C CA . TYR D 2 525 ? 115.234 92.644 104.212 1.00 125.45 486 TYR D CA 1
ATOM 15173 C C . TYR D 2 525 ? 116.348 93.661 103.980 1.00 125.45 486 TYR D C 1
ATOM 15174 O O . TYR D 2 525 ? 116.621 94.070 102.836 1.00 125.45 486 TYR D O 1
ATOM 15183 N N . TYR D 2 526 ? 117.011 94.073 105.060 1.00 121.92 487 TYR D N 1
ATOM 15184 C CA . TYR D 2 526 ? 118.065 95.069 104.939 1.00 121.92 487 TYR D CA 1
ATOM 15185 C C . TYR D 2 526 ? 119.202 94.557 104.068 1.00 121.92 487 TYR D C 1
ATOM 15186 O O . TYR D 2 526 ? 119.720 95.293 103.222 1.00 121.92 487 TYR D O 1
ATOM 15195 N N . VAL D 2 527 ? 119.585 93.288 104.234 1.00 127.03 488 VAL D N 1
ATOM 15196 C CA . VAL D 2 527 ? 120.716 92.775 103.471 1.00 127.03 488 VAL D CA 1
ATOM 15197 C C . VAL D 2 527 ? 120.364 92.614 101.994 1.00 127.03 488 VAL D C 1
ATOM 15198 O O . VAL D 2 527 ? 121.203 92.886 101.129 1.00 127.03 488 VAL D O 1
ATOM 15202 N N . VAL D 2 528 ? 119.135 92.198 101.661 1.00 128.74 489 VAL D N 1
ATOM 15203 C CA . VAL D 2 528 ? 118.821 92.025 100.244 1.00 128.74 489 VAL D CA 1
ATOM 15204 C C . VAL D 2 528 ? 118.762 93.379 99.548 1.00 128.74 489 VAL D C 1
ATOM 15205 O O . VAL D 2 528 ? 119.279 93.543 98.434 1.00 128.74 489 VAL D O 1
ATOM 15209 N N . GLU D 2 529 ? 118.149 94.382 100.188 1.00 130.65 490 GLU D N 1
ATOM 15210 C CA . GLU D 2 529 ? 118.124 95.684 99.526 1.00 130.65 490 GLU D CA 1
ATOM 15211 C C . GLU D 2 529 ? 119.489 96.366 99.541 1.00 130.65 490 GLU D C 1
ATOM 15212 O O . GLU D 2 529 ? 119.793 97.145 98.630 1.00 130.65 490 GLU D O 1
ATOM 15218 N N . GLU D 2 530 ? 120.340 96.065 100.525 1.00 132.55 491 GLU D N 1
ATOM 15219 C CA . GLU D 2 530 ? 121.724 96.524 100.455 1.00 132.55 491 GLU D CA 1
ATOM 15220 C C . GLU D 2 530 ? 122.450 95.887 99.278 1.00 132.55 491 GLU D C 1
ATOM 15221 O O . GLU D 2 530 ? 123.235 96.549 98.590 1.00 132.55 491 GLU D O 1
ATOM 15227 N N . ILE D 2 531 ? 122.202 94.598 99.034 1.00 134.03 492 ILE D N 1
ATOM 15228 C CA . ILE D 2 531 ? 122.797 93.924 97.883 1.00 134.03 492 ILE D CA 1
ATOM 15229 C C . ILE D 2 531 ? 122.325 94.573 96.589 1.00 134.03 492 ILE D C 1
ATOM 15230 O O . ILE D 2 531 ? 123.112 94.784 95.660 1.00 134.03 492 ILE D O 1
ATOM 15235 N N . LEU D 2 532 ? 121.036 94.903 96.509 1.00 135.13 493 LEU D N 1
ATOM 15236 C CA . LEU D 2 532 ? 120.525 95.588 95.324 1.00 135.13 493 LEU D CA 1
ATOM 15237 C C . LEU D 2 532 ? 121.202 96.944 95.135 1.00 135.13 493 LEU D C 1
ATOM 15238 O O . LEU D 2 532 ? 121.664 97.278 94.034 1.00 135.13 493 LEU D O 1
ATOM 15243 N N . GLU D 2 533 ? 121.285 97.734 96.210 1.00 136.79 494 GLU D N 1
ATOM 15244 C CA . GLU D 2 533 ? 121.834 99.082 96.103 1.00 136.79 494 GLU D CA 1
ATOM 15245 C C . GLU D 2 533 ? 123.331 99.065 95.825 1.00 136.79 494 GLU D C 1
ATOM 15246 O O . GLU D 2 533 ? 123.862 100.026 95.255 1.00 136.79 494 GLU D O 1
ATOM 15252 N N . ILE D 2 534 ? 124.028 98.000 96.215 1.00 137.37 495 ILE D N 1
ATOM 15253 C CA . ILE D 2 534 ? 125.439 97.884 95.868 1.00 137.37 495 ILE D CA 1
ATOM 15254 C C . ILE D 2 534 ? 125.620 97.306 94.467 1.00 137.37 495 ILE D C 1
ATOM 15255 O O . ILE D 2 534 ? 126.635 97.570 93.818 1.00 137.37 495 ILE D O 1
ATOM 15260 N N . ARG D 2 535 ? 124.652 96.526 93.978 1.00 137.28 496 ARG D N 1
ATOM 15261 C CA . ARG D 2 535 ? 124.720 96.047 92.604 1.00 137.28 496 ARG D CA 1
ATOM 15262 C C . ARG D 2 535 ? 124.475 97.171 91.610 1.00 137.28 496 ARG D C 1
ATOM 15263 O O . ARG D 2 535 ? 125.072 97.181 90.528 1.00 137.28 496 ARG D O 1
ATOM 15271 N N . ILE D 2 536 ? 123.607 98.125 91.952 1.00 139.78 497 ILE D N 1
ATOM 15272 C CA . ILE D 2 536 ? 123.354 99.239 91.044 1.00 139.78 497 ILE D CA 1
ATOM 15273 C C . ILE D 2 536 ? 124.448 100.303 91.077 1.00 139.78 497 ILE D C 1
ATOM 15274 O O . ILE D 2 536 ? 124.587 101.061 90.106 1.00 139.78 497 ILE D O 1
ATOM 15279 N N . HIS D 2 537 ? 125.225 100.386 92.154 1.00 143.02 498 HIS D N 1
ATOM 15280 C CA . HIS D 2 537 ? 126.237 101.431 92.309 1.00 143.02 498 HIS D CA 1
ATOM 15281 C C . HIS D 2 537 ? 127.537 100.842 92.850 1.00 143.02 498 HIS D C 1
ATOM 15282 O O . HIS D 2 537 ? 128.138 101.361 93.791 1.00 143.02 498 HIS D O 1
ATOM 15289 N N . LYS D 2 538 ? 127.991 99.737 92.252 1.00 142.80 499 LYS D N 1
ATOM 15290 C CA . LYS D 2 538 ? 129.196 99.081 92.752 1.00 142.80 499 LYS D CA 1
ATOM 15291 C C . LYS D 2 538 ? 130.456 99.882 92.447 1.00 142.80 499 LYS D C 1
ATOM 15292 O O . LYS D 2 538 ? 131.484 99.686 93.105 1.00 142.80 499 LYS D O 1
ATOM 15298 N N . LEU D 2 539 ? 130.404 100.778 91.459 1.00 145.27 500 LEU D N 1
ATOM 15299 C CA . LEU D 2 539 ? 131.596 101.538 91.094 1.00 145.27 500 LEU D CA 1
ATOM 15300 C C . LEU D 2 539 ? 132.026 102.479 92.215 1.00 145.27 500 LEU D C 1
ATOM 15301 O O . LEU D 2 539 ? 133.226 102.649 92.461 1.00 145.27 500 LEU D O 1
ATOM 15306 N N . HIS D 2 540 ? 131.070 103.098 92.907 1.00 142.52 501 HIS D N 1
ATOM 15307 C CA . HIS D 2 540 ? 131.362 103.953 94.055 1.00 142.52 501 HIS D CA 1
ATOM 15308 C C . HIS D 2 540 ? 130.373 103.620 95.165 1.00 142.52 501 HIS D C 1
ATOM 15309 O O . HIS D 2 540 ? 129.161 103.789 94.995 1.00 142.52 501 HIS D O 1
ATOM 15316 N N . TYR D 2 541 ? 130.885 103.125 96.293 1.00 133.00 502 TYR D N 1
ATOM 15317 C CA . TYR D 2 541 ? 130.027 102.774 97.415 1.00 133.00 502 TYR D CA 1
ATOM 15318 C C . TYR D 2 541 ? 130.585 103.167 98.775 1.00 133.00 502 TYR D C 1
ATOM 15319 O O . TYR D 2 541 ? 129.904 102.947 99.781 1.00 133.00 502 TYR D O 1
ATOM 15328 N N . PHE D 2 542 ? 131.787 103.736 98.847 1.00 130.62 503 PHE D N 1
ATOM 15329 C CA . PHE D 2 542 ? 132.423 104.016 100.125 1.00 130.62 503 PHE D CA 1
ATOM 15330 C C . PHE D 2 542 ? 132.549 105.500 100.435 1.00 130.62 503 PHE D C 1
ATOM 15331 O O . PHE D 2 542 ? 132.910 105.847 101.565 1.00 130.62 503 PHE D O 1
ATOM 15339 N N . ARG D 2 543 ? 132.271 106.382 99.473 1.00 127.80 504 ARG D N 1
ATOM 15340 C CA . ARG D 2 543 ? 132.303 107.811 99.763 1.00 127.80 504 ARG D CA 1
ATOM 15341 C C . ARG D 2 543 ? 131.208 108.206 100.746 1.00 127.80 504 ARG D C 1
ATOM 15342 O O . ARG D 2 543 ? 131.443 109.035 101.632 1.00 127.80 504 ARG D O 1
ATOM 15350 N N . SER D 2 544 ? 130.017 107.631 100.607 1.00 122.60 505 SER D N 1
ATOM 15351 C CA . SER D 2 544 ? 128.954 107.874 101.570 1.00 122.60 505 SER D CA 1
ATOM 15352 C C . SER D 2 544 ? 129.268 107.187 102.894 1.00 122.60 505 SER D C 1
ATOM 15353 O O . SER D 2 544 ? 129.830 106.089 102.934 1.00 122.60 505 SER D O 1
ATOM 15356 N N . PHE D 2 545 ? 128.897 107.848 103.988 1.00 115.43 506 PHE D N 1
ATOM 15357 C CA . PHE D 2 545 ? 129.179 107.346 105.326 1.00 115.43 506 PHE D CA 1
ATOM 15358 C C . PHE D 2 545 ? 128.102 106.412 105.856 1.00 115.43 506 PHE D C 1
ATOM 15359 O O . PHE D 2 545 ? 128.417 105.493 106.618 1.00 115.43 506 PHE D O 1
ATOM 15367 N N . TRP D 2 546 ? 126.843 106.617 105.467 1.00 110.38 507 TRP D N 1
ATOM 15368 C CA . TRP D 2 546 ? 125.756 105.822 106.023 1.00 110.38 507 TRP D CA 1
ATOM 15369 C C . TRP D 2 546 ? 125.737 104.399 105.481 1.00 110.38 507 TRP D C 1
ATOM 15370 O O . TRP D 2 546 ? 125.259 103.490 106.168 1.00 110.38 507 TRP D O 1
ATOM 15381 N N . ASN D 2 547 ? 126.242 104.181 104.265 1.00 118.11 508 ASN D N 1
ATOM 15382 C CA . ASN D 2 547 ? 126.314 102.822 103.738 1.00 118.11 508 ASN D CA 1
ATOM 15383 C C . ASN D 2 547 ? 127.302 101.974 104.531 1.00 118.11 508 ASN D C 1
ATOM 15384 O O . ASN D 2 547 ? 127.047 100.791 104.788 1.00 118.11 508 ASN D O 1
ATOM 15389 N N . CYS D 2 548 ? 128.436 102.560 104.923 1.00 116.34 509 CYS D N 1
ATOM 15390 C CA . CYS D 2 548 ? 129.392 101.835 105.753 1.00 116.34 509 CYS D CA 1
ATOM 15391 C C . CYS D 2 548 ? 128.785 101.476 107.104 1.00 116.34 509 CYS D C 1
ATOM 15392 O O . CYS D 2 548 ? 128.962 100.356 107.599 1.00 116.34 509 CYS D O 1
ATOM 15395 N N . LEU D 2 549 ? 128.057 102.414 107.713 1.00 109.37 510 LEU D N 1
ATOM 15396 C CA . LEU D 2 549 ? 127.385 102.117 108.973 1.00 109.37 510 LEU D CA 1
ATOM 15397 C C . LEU D 2 549 ? 126.347 101.019 108.790 1.00 109.37 510 LEU D C 1
ATOM 15398 O O . LEU D 2 549 ? 126.206 100.138 109.647 1.00 109.37 510 LEU D O 1
ATOM 15403 N N . ASP D 2 550 ? 125.617 101.048 107.674 1.00 112.10 511 ASP D N 1
ATOM 15404 C CA . ASP D 2 550 ? 124.604 100.029 107.424 1.00 112.10 511 ASP D CA 1
ATOM 15405 C C . ASP D 2 550 ? 125.231 98.648 107.268 1.00 112.10 511 ASP D C 1
ATOM 15406 O O . ASP D 2 550 ? 124.723 97.663 107.819 1.00 112.10 511 ASP D O 1
ATOM 15411 N N . VAL D 2 551 ? 126.333 98.551 106.521 1.00 112.58 512 VAL D N 1
ATOM 15412 C CA . VAL D 2 551 ? 126.960 97.244 106.339 1.00 112.58 512 VAL D CA 1
ATOM 15413 C C . VAL D 2 551 ? 127.575 96.759 107.649 1.00 112.58 512 VAL D C 1
ATOM 15414 O O . VAL D 2 551 ? 127.539 95.562 107.958 1.00 112.58 512 VAL D O 1
ATOM 15418 N N . VAL D 2 552 ? 128.125 97.675 108.452 1.00 108.35 513 VAL D N 1
ATOM 15419 C CA . VAL D 2 552 ? 128.618 97.286 109.770 1.00 108.35 513 VAL D CA 1
ATOM 15420 C C . VAL D 2 552 ? 127.479 96.731 110.614 1.00 108.35 513 VAL D C 1
ATOM 15421 O O . VAL D 2 552 ? 127.619 95.691 111.272 1.00 108.35 513 VAL D O 1
ATOM 15425 N N . ILE D 2 553 ? 126.327 97.403 110.589 1.00 105.08 514 ILE D N 1
ATOM 15426 C CA . ILE D 2 553 ? 125.176 96.953 111.365 1.00 105.08 514 ILE D CA 1
ATOM 15427 C C . ILE D 2 553 ? 124.738 95.566 110.916 1.00 105.08 514 ILE D C 1
ATOM 15428 O O . ILE D 2 553 ? 124.467 94.685 111.741 1.00 105.08 514 ILE D O 1
ATOM 15433 N N . VAL D 2 554 ? 124.664 95.345 109.601 1.00 109.68 515 VAL D N 1
ATOM 15434 C CA . VAL D 2 554 ? 124.144 94.068 109.117 1.00 109.68 515 VAL D CA 1
ATOM 15435 C C . VAL D 2 554 ? 125.119 92.933 109.419 1.00 109.68 515 VAL D C 1
ATOM 15436 O O . VAL D 2 554 ? 124.699 91.829 109.788 1.00 109.68 515 VAL D O 1
ATOM 15440 N N . VAL D 2 555 ? 126.429 93.174 109.292 1.00 109.13 516 VAL D N 1
ATOM 15441 C CA . VAL D 2 555 ? 127.377 92.103 109.595 1.00 109.13 516 VAL D CA 1
ATOM 15442 C C . VAL D 2 555 ? 127.397 91.806 111.093 1.00 109.13 516 VAL D C 1
ATOM 15443 O O . VAL D 2 555 ? 127.492 90.641 111.503 1.00 109.13 516 VAL D O 1
ATOM 15447 N N . LEU D 2 556 ? 127.285 92.838 111.936 1.00 106.62 517 LEU D N 1
ATOM 15448 C CA . LEU D 2 556 ? 127.207 92.589 113.371 1.00 106.62 517 LEU D CA 1
ATOM 15449 C C . LEU D 2 556 ? 125.952 91.802 113.722 1.00 106.62 517 LEU D C 1
ATOM 15450 O O . LEU D 2 556 ? 126.002 90.859 114.522 1.00 106.62 517 LEU D O 1
ATOM 15455 N N . SER D 2 557 ? 124.819 92.161 113.118 1.00 110.74 518 SER D N 1
ATOM 15456 C CA . SER D 2 557 ? 123.582 91.439 113.386 1.00 110.74 518 SER D CA 1
ATOM 15457 C C . SER D 2 557 ? 123.681 89.987 112.935 1.00 110.74 518 SER D C 1
ATOM 15458 O O . SER D 2 557 ? 123.223 89.080 113.640 1.00 110.74 518 SER D O 1
ATOM 15461 N N . VAL D 2 558 ? 124.280 89.743 111.767 1.00 112.77 519 VAL D N 1
ATOM 15462 C CA . VAL D 2 558 ? 124.338 88.376 111.260 1.00 112.77 519 VAL D CA 1
ATOM 15463 C C . VAL D 2 558 ? 125.290 87.527 112.099 1.00 112.77 519 VAL D C 1
ATOM 15464 O O . VAL D 2 558 ? 125.007 86.356 112.376 1.00 112.77 519 VAL D O 1
ATOM 15468 N N . VAL D 2 559 ? 126.416 88.095 112.544 1.00 111.47 520 VAL D N 1
ATOM 15469 C CA . VAL D 2 559 ? 127.317 87.306 113.380 1.00 111.47 520 VAL D CA 1
ATOM 15470 C C . VAL D 2 559 ? 126.686 87.042 114.745 1.00 111.47 520 VAL D C 1
ATOM 15471 O O . VAL D 2 559 ? 126.822 85.944 115.304 1.00 111.47 520 VAL D O 1
ATOM 15475 N N . ALA D 2 560 ? 125.960 88.024 115.291 1.00 111.46 521 ALA D N 1
ATOM 15476 C CA . ALA D 2 560 ? 125.276 87.807 116.561 1.00 111.46 521 ALA D CA 1
ATOM 15477 C C . ALA D 2 560 ? 124.213 86.723 116.438 1.00 111.46 521 ALA D C 1
ATOM 15478 O O . ALA D 2 560 ? 124.095 85.855 117.313 1.00 111.46 521 ALA D O 1
ATOM 15480 N N . ILE D 2 561 ? 123.431 86.750 115.356 1.00 115.67 522 ILE D N 1
ATOM 15481 C CA . ILE D 2 561 ? 122.392 85.741 115.194 1.00 115.67 522 ILE D CA 1
ATOM 15482 C C . ILE D 2 561 ? 123.007 84.369 114.940 1.00 115.67 522 ILE D C 1
ATOM 15483 O O . ILE D 2 561 ? 122.466 83.353 115.387 1.00 115.67 522 ILE D O 1
ATOM 15488 N N . GLY D 2 562 ? 124.146 84.306 114.243 1.00 117.61 523 GLY D N 1
ATOM 15489 C CA . GLY D 2 562 ? 124.824 83.030 114.085 1.00 117.61 523 GLY D CA 1
ATOM 15490 C C . GLY D 2 562 ? 125.299 82.463 115.408 1.00 117.61 523 GLY D C 1
ATOM 15491 O O . GLY D 2 562 ? 125.144 81.266 115.676 1.00 117.61 523 GLY D O 1
ATOM 15492 N N . ILE D 2 563 ? 125.871 83.318 116.260 1.00 116.50 524 ILE D N 1
ATOM 15493 C CA . ILE D 2 563 ? 126.266 82.880 117.596 1.00 116.50 524 ILE D CA 1
ATOM 15494 C C . ILE D 2 563 ? 125.055 82.369 118.365 1.00 116.50 524 ILE D C 1
ATOM 15495 O O . ILE D 2 563 ? 125.114 81.324 119.026 1.00 116.50 524 ILE D O 1
ATOM 15500 N N . ASN D 2 564 ? 123.938 83.097 118.287 1.00 117.75 525 ASN D N 1
ATOM 15501 C CA . ASN D 2 564 ? 122.742 82.698 119.023 1.00 117.75 525 ASN D CA 1
ATOM 15502 C C . ASN D 2 564 ? 122.209 81.351 118.544 1.00 117.75 525 ASN D C 1
ATOM 15503 O O . ASN D 2 564 ? 121.829 80.502 119.361 1.00 117.75 525 ASN D O 1
ATOM 15508 N N . ILE D 2 565 ? 122.165 81.134 117.226 1.00 122.48 526 ILE D N 1
ATOM 15509 C CA . ILE D 2 565 ? 121.645 79.867 116.717 1.00 122.48 526 ILE D CA 1
ATOM 15510 C C . ILE D 2 565 ? 122.587 78.719 117.058 1.00 122.48 526 ILE D C 1
ATOM 15511 O O . ILE D 2 565 ? 122.137 77.612 117.375 1.00 122.48 526 ILE D O 1
ATOM 15516 N N . TYR D 2 566 ? 123.903 78.954 117.022 1.00 124.82 527 TYR D N 1
ATOM 15517 C CA . TYR D 2 566 ? 124.825 77.899 117.433 1.00 124.82 527 TYR D CA 1
ATOM 15518 C C . TYR D 2 566 ? 124.624 77.547 118.901 1.00 124.82 527 TYR D C 1
ATOM 15519 O O . TYR D 2 566 ? 124.604 76.364 119.271 1.00 124.82 527 TYR D O 1
ATOM 15528 N N . ARG D 2 567 ? 124.470 78.564 119.753 1.00 124.24 528 ARG D N 1
ATOM 15529 C CA . ARG D 2 567 ? 124.274 78.315 121.176 1.00 124.24 528 ARG D CA 1
ATOM 15530 C C . ARG D 2 567 ? 122.979 77.556 121.432 1.00 124.24 528 ARG D C 1
ATOM 15531 O O . ARG D 2 567 ? 122.954 76.608 122.226 1.00 124.24 528 ARG D O 1
ATOM 15539 N N . THR D 2 568 ? 121.893 77.946 120.762 1.00 127.66 529 THR D N 1
ATOM 15540 C CA . THR D 2 568 ? 120.624 77.264 120.984 1.00 127.66 529 THR D CA 1
ATOM 15541 C C . THR D 2 568 ? 120.598 75.874 120.360 1.00 127.66 529 THR D C 1
ATOM 15542 O O . THR D 2 568 ? 119.812 75.028 120.799 1.00 127.66 529 THR D O 1
ATOM 15546 N N . SER D 2 569 ? 121.433 75.617 119.350 1.00 129.97 530 SER D N 1
ATOM 15547 C CA . SER D 2 569 ? 121.527 74.270 118.800 1.00 129.97 530 SER D CA 1
ATOM 15548 C C . SER D 2 569 ? 122.346 73.356 119.702 1.00 129.97 530 SER D C 1
ATOM 15549 O O . SER D 2 569 ? 122.020 72.173 119.849 1.00 129.97 530 SER D O 1
ATOM 15552 N N . ASN D 2 570 ? 123.406 73.881 120.313 1.00 130.59 531 ASN D N 1
ATOM 15553 C CA . ASN D 2 570 ? 124.262 73.073 121.173 1.00 130.59 531 ASN D CA 1
ATOM 15554 C C . ASN D 2 570 ? 123.795 73.033 122.623 1.00 130.59 531 ASN D C 1
ATOM 15555 O O . ASN D 2 570 ? 124.367 72.284 123.421 1.00 130.59 531 ASN D O 1
ATOM 15560 N N . VAL D 2 571 ? 122.775 73.817 122.986 1.00 133.68 532 VAL D N 1
ATOM 15561 C CA . VAL D 2 571 ? 122.247 73.774 124.349 1.00 133.68 532 VAL D CA 1
ATOM 15562 C C . VAL D 2 571 ? 121.496 72.488 124.657 1.00 133.68 532 VAL D C 1
ATOM 15563 O O . VAL D 2 571 ? 121.156 72.244 125.821 1.00 133.68 532 VAL D O 1
ATOM 15567 N N . GLU D 2 572 ? 121.233 71.651 123.653 1.00 135.73 533 GLU D N 1
ATOM 15568 C CA . GLU D 2 572 ? 120.491 70.417 123.875 1.00 135.73 533 GLU D CA 1
ATOM 15569 C C . GLU D 2 572 ? 121.367 69.272 124.367 1.00 135.73 533 GLU D C 1
ATOM 15570 O O . GLU D 2 572 ? 120.845 68.182 124.624 1.00 135.73 533 GLU D O 1
ATOM 15576 N N . VAL D 2 573 ? 122.677 69.486 124.501 1.00 134.82 534 VAL D N 1
ATOM 15577 C CA . VAL D 2 573 ? 123.572 68.424 124.943 1.00 134.82 534 VAL D CA 1
ATOM 15578 C C . VAL D 2 573 ? 123.916 68.526 126.427 1.00 134.82 534 VAL D C 1
ATOM 15579 O O . VAL D 2 573 ? 124.306 67.519 127.036 1.00 134.82 534 VAL D O 1
ATOM 15583 N N . LEU D 2 574 ? 123.763 69.705 127.032 1.00 132.55 535 LEU D N 1
ATOM 15584 C CA . LEU D 2 574 ? 124.171 69.892 128.419 1.00 132.55 535 LEU D CA 1
ATOM 15585 C C . LEU D 2 574 ? 123.250 69.195 129.414 1.00 132.55 535 LEU D C 1
ATOM 15586 O O . LEU D 2 574 ? 123.701 68.844 130.509 1.00 132.55 535 LEU D O 1
ATOM 15591 N N . LEU D 2 575 ? 121.978 68.985 129.069 1.00 134.44 536 LEU D N 1
ATOM 15592 C CA . LEU D 2 575 ? 121.065 68.343 130.009 1.00 134.44 536 LEU D CA 1
ATOM 15593 C C . LEU D 2 575 ? 121.332 66.851 130.150 1.00 134.44 536 LEU D C 1
ATOM 15594 O O . LEU D 2 575 ? 120.778 66.219 131.056 1.00 134.44 536 LEU D O 1
ATOM 15599 N N . GLN D 2 576 ? 122.163 66.275 129.279 1.00 134.59 537 GLN D N 1
ATOM 15600 C CA . GLN D 2 576 ? 122.510 64.864 129.397 1.00 134.59 537 GLN D CA 1
ATOM 15601 C C . GLN D 2 576 ? 123.296 64.565 130.667 1.00 134.59 537 GLN D C 1
ATOM 15602 O O . GLN D 2 576 ? 123.227 63.440 131.173 1.00 134.59 537 GLN D O 1
ATOM 15608 N N . PHE D 2 577 ? 124.037 65.539 131.190 1.00 132.81 538 PHE D N 1
ATOM 15609 C CA . PHE D 2 577 ? 124.795 65.370 132.421 1.00 132.81 538 PHE D CA 1
ATOM 15610 C C . PHE D 2 577 ? 124.000 65.752 133.661 1.00 132.81 538 PHE D C 1
ATOM 15611 O O . PHE D 2 577 ? 124.515 65.614 134.776 1.00 132.81 538 PHE D O 1
ATOM 15619 N N . LEU D 2 578 ? 122.765 66.229 133.496 1.00 135.37 539 LEU D N 1
ATOM 15620 C CA . LEU D 2 578 ? 121.993 66.709 134.638 1.00 135.37 539 LEU D CA 1
ATOM 15621 C C . LEU D 2 578 ? 121.600 65.565 135.565 1.00 135.37 539 LEU D C 1
ATOM 15622 O O . LEU D 2 578 ? 121.773 65.657 136.786 1.00 135.37 539 LEU D O 1
ATOM 15627 N N . GLU D 2 579 ? 121.060 64.481 135.005 1.00 136.39 540 GLU D N 1
ATOM 15628 C CA . GLU D 2 579 ? 120.579 63.378 135.832 1.00 136.39 540 GLU D CA 1
ATOM 15629 C C . GLU D 2 579 ? 121.721 62.716 136.598 1.00 136.39 540 GLU D C 1
ATOM 15630 O O . GLU D 2 579 ? 121.776 62.780 137.831 1.00 136.39 540 GLU D O 1
ATOM 15636 N N . ASP D 2 580 ? 122.652 62.089 135.881 1.00 131.71 541 ASP D N 1
ATOM 15637 C CA . ASP D 2 580 ? 123.796 61.424 136.501 1.00 131.71 541 ASP D CA 1
ATOM 15638 C C . ASP D 2 580 ? 124.834 61.161 135.424 1.00 131.71 541 ASP D C 1
ATOM 15639 O O . ASP D 2 580 ? 124.535 60.488 134.432 1.00 131.71 541 ASP D O 1
ATOM 15644 N N . GLN D 2 581 ? 126.043 61.683 135.615 1.00 124.71 542 GLN D N 1
ATOM 15645 C CA . GLN D 2 581 ? 127.131 61.445 134.671 1.00 124.71 542 GLN D CA 1
ATOM 15646 C C . GLN D 2 581 ? 128.447 61.730 135.373 1.00 124.71 542 GLN D C 1
ATOM 15647 O O . GLN D 2 581 ? 128.685 62.863 135.803 1.00 124.71 542 GLN D O 1
ATOM 15653 N N . ASN D 2 582 ? 129.297 60.711 135.490 1.00 118.94 543 ASN D N 1
ATOM 15654 C CA . ASN D 2 582 ? 130.612 60.868 136.111 1.00 118.94 543 ASN D CA 1
ATOM 15655 C C . ASN D 2 582 ? 131.658 61.231 135.056 1.00 118.94 543 ASN D C 1
ATOM 15656 O O . ASN D 2 582 ? 132.694 60.586 134.904 1.00 118.94 543 ASN D O 1
ATOM 15661 N N . THR D 2 583 ? 131.357 62.295 134.316 1.00 115.80 544 THR D N 1
ATOM 15662 C CA . THR D 2 583 ? 132.235 62.790 133.267 1.00 115.80 544 THR D CA 1
ATOM 15663 C C . THR D 2 583 ? 132.276 64.309 133.330 1.00 115.80 544 THR D C 1
ATOM 15664 O O . THR D 2 583 ? 131.277 64.959 133.646 1.00 115.80 544 THR D O 1
ATOM 15668 N N . PHE D 2 584 ? 133.445 64.869 133.030 1.00 106.33 545 PHE D N 1
ATOM 15669 C CA . PHE D 2 584 ? 133.630 66.312 133.067 1.00 106.33 545 PHE D CA 1
ATOM 15670 C C . PHE D 2 584 ? 133.082 66.938 131.792 1.00 106.33 545 PHE D C 1
ATOM 15671 O O . PHE D 2 584 ? 133.533 66.577 130.697 1.00 106.33 545 PHE D O 1
ATOM 15679 N N . PRO D 2 585 ? 132.120 67.857 131.878 1.00 110.78 546 PRO D N 1
ATOM 15680 C CA . PRO D 2 585 ? 131.651 68.551 130.672 1.00 110.78 546 PRO D CA 1
ATOM 15681 C C . PRO D 2 585 ? 132.499 69.767 130.331 1.00 110.78 546 PRO D C 1
ATOM 15682 O O . PRO D 2 585 ? 132.616 70.696 131.135 1.00 110.78 546 PRO D O 1
ATOM 15686 N N . ASN D 2 586 ? 133.095 69.774 129.139 1.00 111.97 547 ASN D N 1
ATOM 15687 C CA . ASN D 2 586 ? 133.925 70.891 128.686 1.00 111.97 547 ASN D CA 1
ATOM 15688 C C . ASN D 2 586 ? 133.024 71.903 127.989 1.00 111.97 547 ASN D C 1
ATOM 15689 O O . ASN D 2 586 ? 132.686 71.765 126.812 1.00 111.97 547 ASN D O 1
ATOM 15694 N N . PHE D 2 587 ? 132.638 72.943 128.724 1.00 114.07 548 PHE D N 1
ATOM 15695 C CA . PHE D 2 587 ? 131.652 73.918 128.277 1.00 114.07 548 PHE D CA 1
ATOM 15696 C C . PHE D 2 587 ? 132.215 75.335 128.299 1.00 114.07 548 PHE D C 1
ATOM 15697 O O . PHE D 2 587 ? 131.523 76.288 128.662 1.00 114.07 548 PHE D O 1
ATOM 15705 N N . GLU D 2 588 ? 133.480 75.496 127.915 1.00 114.46 549 GLU D N 1
ATOM 15706 C CA . GLU D 2 588 ? 134.087 76.822 127.886 1.00 114.46 549 GLU D CA 1
ATOM 15707 C C . GLU D 2 588 ? 133.799 77.574 126.593 1.00 114.46 549 GLU D C 1
ATOM 15708 O O . GLU D 2 588 ? 133.742 78.812 126.603 1.00 114.46 549 GLU D O 1
ATOM 15714 N N . HIS D 2 589 ? 133.612 76.854 125.483 1.00 113.68 550 HIS D N 1
ATOM 15715 C CA . HIS D 2 589 ? 133.305 77.510 124.217 1.00 113.68 550 HIS D CA 1
ATOM 15716 C C . HIS D 2 589 ? 131.977 78.250 124.293 1.00 113.68 550 HIS D C 1
ATOM 15717 O O . HIS D 2 589 ? 131.845 79.362 123.767 1.00 113.68 550 HIS D O 1
ATOM 15724 N N . LEU D 2 590 ? 130.980 77.644 124.943 1.00 112.46 551 LEU D N 1
ATOM 15725 C CA . LEU D 2 590 ? 129.691 78.306 125.102 1.00 112.46 551 LEU D CA 1
ATOM 15726 C C . LEU D 2 590 ? 129.832 79.600 125.891 1.00 112.46 551 LEU D C 1
ATOM 15727 O O . LEU D 2 590 ? 129.247 80.624 125.525 1.00 112.46 551 LEU D O 1
ATOM 15732 N N . ALA D 2 591 ? 130.613 79.575 126.973 1.00 108.95 552 ALA D N 1
ATOM 15733 C CA . ALA D 2 591 ? 130.819 80.779 127.772 1.00 108.95 552 ALA D CA 1
ATOM 15734 C C . ALA D 2 591 ? 131.520 81.864 126.964 1.00 108.95 552 ALA D C 1
ATOM 15735 O O . ALA D 2 591 ? 131.120 83.037 126.991 1.00 108.95 552 ALA D O 1
ATOM 15737 N N . TYR D 2 592 ? 132.572 81.486 126.233 1.00 106.98 553 TYR D N 1
ATOM 15738 C CA . TYR D 2 592 ? 133.300 82.460 125.428 1.00 106.98 553 TYR D CA 1
ATOM 15739 C C . TYR D 2 592 ? 132.394 83.091 124.378 1.00 106.98 553 TYR D C 1
ATOM 15740 O O . TYR D 2 592 ? 132.389 84.318 124.199 1.00 106.98 553 TYR D O 1
ATOM 15749 N N . TRP D 2 593 ? 131.596 82.272 123.691 1.00 110.46 554 TRP D N 1
ATOM 15750 C CA . TRP D 2 593 ? 130.748 82.811 122.638 1.00 110.46 554 TRP D CA 1
ATOM 15751 C C . TRP D 2 593 ? 129.580 83.606 123.208 1.00 110.46 554 TRP D C 1
ATOM 15752 O O . TRP D 2 593 ? 129.105 84.542 122.562 1.00 110.46 554 TRP D O 1
ATOM 15763 N N . GLN D 2 594 ? 129.123 83.280 124.419 1.00 106.13 555 GLN D N 1
ATOM 15764 C CA . GLN D 2 594 ? 128.107 84.108 125.063 1.00 106.13 555 GLN D CA 1
ATOM 15765 C C . GLN D 2 594 ? 128.660 85.483 125.418 1.00 106.13 555 GLN D C 1
ATOM 15766 O O . GLN D 2 594 ? 127.980 86.504 125.234 1.00 106.13 555 GLN D O 1
ATOM 15772 N N . ILE D 2 595 ? 129.893 85.530 125.928 1.00 101.02 556 ILE D N 1
ATOM 15773 C CA . ILE D 2 595 ? 130.526 86.818 126.206 1.00 101.02 556 ILE D CA 1
ATOM 15774 C C . ILE D 2 595 ? 130.652 87.627 124.921 1.00 101.02 556 ILE D C 1
ATOM 15775 O O . ILE D 2 595 ? 130.342 88.828 124.878 1.00 101.02 556 ILE D O 1
ATOM 15780 N N . GLN D 2 596 ? 131.097 86.970 123.846 1.00 100.94 557 GLN D N 1
ATOM 15781 C CA . GLN D 2 596 ? 131.205 87.651 122.561 1.00 100.94 557 GLN D CA 1
ATOM 15782 C C . GLN D 2 596 ? 129.845 88.143 122.080 1.00 100.94 557 GLN D C 1
ATOM 15783 O O . GLN D 2 596 ? 129.741 89.226 121.495 1.00 100.94 557 GLN D O 1
ATOM 15789 N N . PHE D 2 597 ? 128.790 87.360 122.315 1.00 100.32 558 PHE D N 1
ATOM 15790 C CA . PHE D 2 597 ? 127.452 87.756 121.889 1.00 100.32 558 PHE D CA 1
ATOM 15791 C C . PHE D 2 597 ? 126.985 89.008 122.618 1.00 100.32 558 PHE D C 1
ATOM 15792 O O . PHE D 2 597 ? 126.414 89.916 122.003 1.00 100.32 558 PHE D O 1
ATOM 15800 N N . ASN D 2 598 ? 127.211 89.074 123.932 1.00 98.16 559 ASN D N 1
ATOM 15801 C CA . ASN D 2 598 ? 126.860 90.288 124.670 1.00 98.16 559 ASN D CA 1
ATOM 15802 C C . ASN D 2 598 ? 127.641 91.493 124.154 1.00 98.16 559 ASN D C 1
ATOM 15803 O O . ASN D 2 598 ? 127.073 92.582 123.950 1.00 98.16 559 ASN D O 1
ATOM 15808 N N . ASN D 2 599 ? 128.944 91.311 123.927 1.00 97.65 560 ASN D N 1
ATOM 15809 C CA . ASN D 2 599 ? 129.769 92.413 123.444 1.00 97.65 560 ASN D CA 1
ATOM 15810 C C . ASN D 2 599 ? 129.294 92.897 122.078 1.00 97.65 560 ASN D C 1
ATOM 15811 O O . ASN D 2 599 ? 129.284 94.101 121.801 1.00 97.65 560 ASN D O 1
ATOM 15816 N N . ILE D 2 600 ? 128.898 91.967 121.209 1.00 92.96 561 ILE D N 1
ATOM 15817 C CA . ILE D 2 600 ? 128.397 92.341 119.890 1.00 92.96 561 ILE D CA 1
ATOM 15818 C C . ILE D 2 600 ? 127.062 93.066 120.004 1.00 92.96 561 ILE D C 1
ATOM 15819 O O . ILE D 2 600 ? 126.814 94.050 119.297 1.00 92.96 561 ILE D O 1
ATOM 15824 N N . ALA D 2 601 ? 126.179 92.592 120.887 1.00 87.43 562 ALA D N 1
ATOM 15825 C CA . ALA D 2 601 ? 124.858 93.199 121.011 1.00 87.43 562 ALA D CA 1
ATOM 15826 C C . ALA D 2 601 ? 124.951 94.647 121.473 1.00 87.43 562 ALA D C 1
ATOM 15827 O O . ALA D 2 601 ? 124.193 95.510 121.003 1.00 87.43 562 ALA D O 1
ATOM 15829 N N . ALA D 2 602 ? 125.869 94.934 122.401 1.00 84.18 563 ALA D N 1
ATOM 15830 C CA . ALA D 2 602 ? 126.004 96.309 122.883 1.00 84.18 563 ALA D CA 1
ATOM 15831 C C . ALA D 2 602 ? 126.335 97.271 121.743 1.00 84.18 563 ALA D C 1
ATOM 15832 O O . ALA D 2 602 ? 125.642 98.280 121.534 1.00 84.18 563 ALA D O 1
ATOM 15834 N N . VAL D 2 603 ? 127.384 96.965 120.976 1.00 82.87 564 VAL D N 1
ATOM 15835 C CA . VAL D 2 603 ? 127.768 97.858 119.890 1.00 82.87 564 VAL D CA 1
ATOM 15836 C C . VAL D 2 603 ? 126.709 97.863 118.796 1.00 82.87 564 VAL D C 1
ATOM 15837 O O . VAL D 2 603 ? 126.532 98.873 118.103 1.00 82.87 564 VAL D O 1
ATOM 15841 N N . THR D 2 604 ? 125.977 96.758 118.627 1.00 83.83 565 THR D N 1
ATOM 15842 C CA . THR D 2 604 ? 124.914 96.730 117.629 1.00 83.83 565 THR D CA 1
ATOM 15843 C C . THR D 2 604 ? 123.822 97.738 117.961 1.00 83.83 565 THR D C 1
ATOM 15844 O O . THR D 2 604 ? 123.392 98.512 117.095 1.00 83.83 565 THR D O 1
ATOM 15848 N N . VAL D 2 605 ? 123.363 97.753 119.215 1.00 79.28 566 VAL D N 1
ATOM 15849 C CA . VAL D 2 605 ? 122.315 98.707 119.575 1.00 79.28 566 VAL D CA 1
ATOM 15850 C C . VAL D 2 605 ? 122.851 100.136 119.517 1.00 79.28 566 VAL D C 1
ATOM 15851 O O . VAL D 2 605 ? 122.136 101.067 119.111 1.00 79.28 566 VAL D O 1
ATOM 15855 N N . PHE D 2 606 ? 124.123 100.332 119.883 1.00 73.86 567 PHE D N 1
ATOM 15856 C CA . PHE D 2 606 ? 124.710 101.666 119.780 1.00 73.86 567 PHE D CA 1
ATOM 15857 C C . PHE D 2 606 ? 124.695 102.165 118.338 1.00 73.86 567 PHE D C 1
ATOM 15858 O O . PHE D 2 606 ? 124.289 103.302 118.061 1.00 73.86 567 PHE D O 1
ATOM 15866 N N . PHE D 2 607 ? 125.119 101.318 117.399 1.00 80.55 568 PHE D N 1
ATOM 15867 C CA . PHE D 2 607 ? 125.161 101.733 116.002 1.00 80.55 568 PHE D CA 1
ATOM 15868 C C . PHE D 2 607 ? 123.764 101.912 115.425 1.00 80.55 568 PHE D C 1
ATOM 15869 O O . PHE D 2 607 ? 123.557 102.780 114.570 1.00 80.55 568 PHE D O 1
ATOM 15877 N N . VAL D 2 608 ? 122.816 101.141 115.952 1.00 79.80 569 VAL D N 1
ATOM 15878 C CA . VAL D 2 608 ? 121.419 101.229 115.545 1.00 79.80 569 VAL D CA 1
ATOM 15879 C C . VAL D 2 608 ? 120.714 102.355 116.310 1.00 79.80 569 VAL D C 1
ATOM 15880 O O . VAL D 2 608 ? 119.487 102.471 116.265 1.00 79.80 569 VAL D O 1
ATOM 15884 N N . TRP D 2 609 ? 121.504 103.158 117.025 1.00 74.82 570 TRP D N 1
ATOM 15885 C CA . TRP D 2 609 ? 121.025 104.307 117.792 1.00 74.82 570 TRP D CA 1
ATOM 15886 C C . TRP D 2 609 ? 121.618 105.526 117.099 1.00 74.82 570 TRP D C 1
ATOM 15887 O O . TRP D 2 609 ? 121.081 106.637 117.149 1.00 74.82 570 TRP D O 1
ATOM 15898 N N . ILE D 2 610 ? 122.765 105.288 116.475 1.00 78.55 571 ILE D N 1
ATOM 15899 C CA . ILE D 2 610 ? 123.476 106.284 115.671 1.00 78.55 571 ILE D CA 1
ATOM 15900 C C . ILE D 2 610 ? 122.812 106.441 114.304 1.00 78.55 571 ILE D C 1
ATOM 15901 O O . ILE D 2 610 ? 122.620 107.561 113.806 1.00 78.55 571 ILE D O 1
ATOM 15906 N N . LYS D 2 611 ? 122.377 105.298 113.783 1.00 84.20 572 LYS D N 1
ATOM 15907 C CA . LYS D 2 611 ? 121.675 105.220 112.519 1.00 84.20 572 LYS D CA 1
ATOM 15908 C C . LYS D 2 611 ? 120.443 106.110 112.584 1.00 84.20 572 LYS D C 1
ATOM 15909 O O . LYS D 2 611 ? 119.908 106.517 111.549 1.00 84.20 572 LYS D O 1
ATOM 15915 N N . LEU D 2 612 ? 119.986 106.414 113.797 1.00 81.07 573 LEU D N 1
ATOM 15916 C CA . LEU D 2 612 ? 118.828 107.284 113.921 1.00 81.07 573 LEU D CA 1
ATOM 15917 C C . LEU D 2 612 ? 119.179 108.702 113.483 1.00 81.07 573 LEU D C 1
ATOM 15918 O O . LEU D 2 612 ? 118.314 109.478 113.200 1.00 81.07 573 LEU D O 1
ATOM 15923 N N . PHE D 2 613 ? 120.453 109.041 113.419 1.00 78.20 574 PHE D N 1
ATOM 15924 C CA . PHE D 2 613 ? 120.894 110.405 113.113 1.00 78.20 574 PHE D CA 1
ATOM 15925 C C . PHE D 2 613 ? 120.788 110.885 111.705 1.00 78.20 574 PHE D C 1
ATOM 15926 O O . PHE D 2 613 ? 121.220 111.981 111.423 1.00 78.20 574 PHE D O 1
ATOM 15934 N N . LYS D 2 614 ? 120.321 110.031 110.801 1.00 87.67 575 LYS D N 1
ATOM 15935 C CA . LYS D 2 614 ? 120.238 110.394 109.391 1.00 87.67 575 LYS D CA 1
ATOM 15936 C C . LYS D 2 614 ? 118.822 110.706 108.942 1.00 87.67 575 LYS D C 1
ATOM 15937 O O . LYS D 2 614 ? 118.536 110.752 107.745 1.00 87.67 575 LYS D O 1
ATOM 15943 N N . PHE D 2 615 ? 117.936 110.921 109.904 1.00 87.28 576 PHE D N 1
ATOM 15944 C CA . PHE D 2 615 ? 116.572 111.230 109.584 1.00 87.28 576 PHE D CA 1
ATOM 15945 C C . PHE D 2 615 ? 116.381 112.642 110.043 1.00 87.28 576 PHE D C 1
ATOM 15946 O O . PHE D 2 615 ? 115.788 113.438 109.359 1.00 87.28 576 PHE D O 1
ATOM 15954 N N . ILE D 2 616 ? 116.905 112.965 111.210 1.00 79.44 577 ILE D N 1
ATOM 15955 C CA . ILE D 2 616 ? 116.787 114.311 111.715 1.00 79.44 577 ILE D CA 1
ATOM 15956 C C . ILE D 2 616 ? 117.733 115.192 110.931 1.00 79.44 577 ILE D C 1
ATOM 15957 O O . ILE D 2 616 ? 118.889 115.332 111.265 1.00 79.44 577 ILE D O 1
ATOM 15962 N N . ASN D 2 617 ? 117.212 115.775 109.869 1.00 79.56 578 ASN D N 1
ATOM 15963 C CA . ASN D 2 617 ? 117.943 116.623 108.962 1.00 79.56 578 ASN D CA 1
ATOM 15964 C C . ASN D 2 617 ? 116.833 117.210 108.130 1.00 79.56 578 ASN D C 1
ATOM 15965 O O . ASN D 2 617 ? 116.957 117.420 106.942 1.00 79.56 578 ASN D O 1
ATOM 15970 N N . PHE D 2 618 ? 115.715 117.430 108.794 1.00 77.88 579 PHE D N 1
ATOM 15971 C CA . PHE D 2 618 ? 114.498 117.944 108.178 1.00 77.88 579 PHE D CA 1
ATOM 15972 C C . PHE D 2 618 ? 114.533 119.450 107.944 1.00 77.88 579 PHE D C 1
ATOM 15973 O O . PHE D 2 618 ? 114.040 119.925 106.915 1.00 77.88 579 PHE D O 1
ATOM 15981 N N . ASN D 2 619 ? 115.099 120.214 108.871 1.00 77.83 580 ASN D N 1
ATOM 15982 C CA . ASN D 2 619 ? 115.030 121.664 108.806 1.00 77.83 580 ASN D CA 1
ATOM 15983 C C . ASN D 2 619 ? 116.290 122.240 108.162 1.00 77.83 580 ASN D C 1
ATOM 15984 O O . ASN D 2 619 ? 117.227 121.523 107.808 1.00 77.83 580 ASN D O 1
ATOM 15989 N N . ARG D 2 620 ? 116.305 123.565 108.002 1.00 77.41 581 ARG D N 1
ATOM 15990 C CA . ARG D 2 620 ? 117.482 124.249 107.480 1.00 77.41 581 ARG D CA 1
ATOM 15991 C C . ARG D 2 620 ? 118.607 124.312 108.505 1.00 77.41 581 ARG D C 1
ATOM 15992 O O . ARG D 2 620 ? 119.779 124.147 108.144 1.00 77.41 581 ARG D O 1
ATOM 16000 N N . THR D 2 621 ? 118.275 124.551 109.776 1.00 72.73 582 THR D N 1
ATOM 16001 C CA . THR D 2 621 ? 119.294 124.568 110.819 1.00 72.73 582 THR D CA 1
ATOM 16002 C C . THR D 2 621 ? 119.942 123.199 110.979 1.00 72.73 582 THR D C 1
ATOM 16003 O O . THR D 2 621 ? 121.161 123.098 111.164 1.00 72.73 582 THR D O 1
ATOM 16007 N N . MET D 2 622 ? 119.141 122.134 110.916 1.00 71.26 583 MET D N 1
ATOM 16008 C CA . MET D 2 622 ? 119.706 120.791 110.947 1.00 71.26 583 MET D CA 1
ATOM 16009 C C . MET D 2 622 ? 120.624 120.552 109.759 1.00 71.26 583 MET D C 1
ATOM 16010 O O . MET D 2 622 ? 121.664 119.899 109.899 1.00 71.26 583 MET D O 1
ATOM 16015 N N . SER D 2 623 ? 120.259 121.072 108.585 1.00 71.15 584 SER D N 1
ATOM 16016 C CA . SER D 2 623 ? 121.126 120.949 107.420 1.00 71.15 584 SER D CA 1
ATOM 16017 C C . SER D 2 623 ? 122.449 121.669 107.639 1.00 71.15 584 SER D C 1
ATOM 16018 O O . SER D 2 623 ? 123.512 121.149 107.280 1.00 71.15 584 SER D O 1
ATOM 16021 N N . GLN D 2 624 ? 122.407 122.869 108.225 1.00 67.95 585 GLN D N 1
ATOM 16022 C CA . GLN D 2 624 ? 123.647 123.589 108.504 1.00 67.95 585 GLN D CA 1
ATOM 16023 C C . GLN D 2 624 ? 124.518 122.830 109.497 1.00 67.95 585 GLN D C 1
ATOM 16024 O O . GLN D 2 624 ? 125.738 122.743 109.322 1.00 67.95 585 GLN D O 1
ATOM 16030 N N . LEU D 2 625 ? 123.910 122.276 110.548 1.00 64.22 586 LEU D N 1
ATOM 16031 C CA . LEU D 2 625 ? 124.684 121.513 111.525 1.00 64.22 586 LEU D CA 1
ATOM 16032 C C . LEU D 2 625 ? 125.307 120.272 110.894 1.00 64.22 586 LEU D C 1
ATOM 16033 O O . LEU D 2 625 ? 126.479 119.957 111.144 1.00 64.22 586 LEU D O 1
ATOM 16038 N N . SER D 2 626 ? 124.539 119.555 110.070 1.00 66.32 587 SER D N 1
ATOM 16039 C CA . SER D 2 626 ? 125.065 118.362 109.418 1.00 66.32 587 SER D CA 1
ATOM 16040 C C . SER D 2 626 ? 126.188 118.709 108.449 1.00 66.32 587 SER D C 1
ATOM 16041 O O . SER D 2 626 ? 127.194 117.995 108.378 1.00 66.32 587 SER D O 1
ATOM 16044 N N . THR D 2 627 ? 126.037 119.799 107.694 1.00 63.18 588 THR D N 1
ATOM 16045 C CA . THR D 2 627 ? 127.102 120.228 106.796 1.00 63.18 588 THR D CA 1
ATOM 16046 C C . THR D 2 627 ? 128.351 120.633 107.564 1.00 63.18 588 THR D C 1
ATOM 16047 O O . THR D 2 627 ? 129.469 120.328 107.132 1.00 63.18 588 THR D O 1
ATOM 16051 N N . THR D 2 628 ? 128.184 121.318 108.698 1.00 60.83 589 THR D N 1
ATOM 16052 C CA . THR D 2 628 ? 129.329 121.668 109.529 1.00 60.83 589 THR D CA 1
ATOM 16053 C C . THR D 2 628 ? 130.055 120.424 110.013 1.00 60.83 589 THR D C 1
ATOM 16054 O O . THR D 2 628 ? 131.289 120.359 109.971 1.00 60.83 589 THR D O 1
ATOM 1605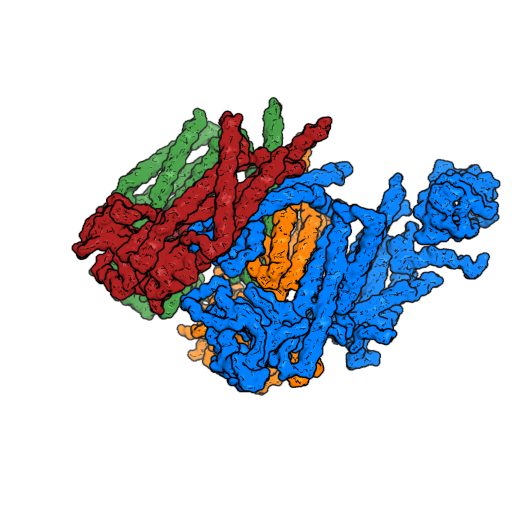8 N N . MET D 2 629 ? 129.307 119.421 110.473 1.00 62.26 590 MET D N 1
ATOM 16059 C CA . MET D 2 629 ? 129.948 118.208 110.969 1.00 62.26 590 MET D CA 1
ATOM 16060 C C . MET D 2 629 ? 130.608 117.418 109.845 1.00 62.26 590 MET D C 1
ATOM 16061 O O . MET D 2 629 ? 131.659 116.804 110.059 1.00 62.26 590 MET D O 1
ATOM 16066 N N . SER D 2 630 ? 130.015 117.420 108.651 1.00 61.70 591 SER D N 1
ATOM 16067 C CA . SER D 2 630 ? 130.572 116.659 107.539 1.00 61.70 591 SER D CA 1
ATOM 16068 C C . SER D 2 630 ? 131.779 117.336 106.903 1.00 61.70 591 SER D C 1
ATOM 16069 O O . SER D 2 630 ? 132.651 116.640 106.373 1.00 61.70 591 SER D O 1
ATOM 16072 N N . ARG D 2 631 ? 131.854 118.665 106.937 1.00 61.37 592 ARG D N 1
ATOM 16073 C CA . ARG D 2 631 ? 132.930 119.379 106.264 1.00 61.37 592 ARG D CA 1
ATOM 16074 C C . ARG D 2 631 ? 134.219 119.443 107.075 1.00 61.37 592 ARG D C 1
ATOM 16075 O O . ARG D 2 631 ? 135.236 119.910 106.551 1.00 61.37 592 ARG D O 1
ATOM 16083 N N . CYS D 2 632 ? 134.213 118.983 108.327 1.00 59.14 593 CYS D N 1
ATOM 16084 C CA . CYS D 2 632 ? 135.390 119.067 109.185 1.00 59.14 593 CYS D CA 1
ATOM 16085 C C . CYS D 2 632 ? 135.884 117.697 109.635 1.00 59.14 593 CYS D C 1
ATOM 16086 O O . CYS D 2 632 ? 136.638 117.606 110.607 1.00 59.14 593 CYS D O 1
ATOM 16089 N N . ALA D 2 633 ? 135.480 116.628 108.947 1.00 59.54 594 ALA D N 1
ATOM 16090 C CA . ALA D 2 633 ? 135.917 115.292 109.341 1.00 59.54 594 ALA D CA 1
ATOM 16091 C C . ALA D 2 633 ? 137.403 115.088 109.074 1.00 59.54 594 ALA D C 1
ATOM 16092 O O . ALA D 2 633 ? 138.115 114.505 109.902 1.00 59.54 594 ALA D O 1
ATOM 16094 N N . LYS D 2 634 ? 137.890 115.557 107.923 1.00 61.95 595 LYS D N 1
ATOM 16095 C CA . LYS D 2 634 ? 139.288 115.333 107.568 1.00 61.95 595 LYS D CA 1
ATOM 16096 C C . LYS D 2 634 ? 140.232 116.071 108.511 1.00 61.95 595 LYS D C 1
ATOM 16097 O O . LYS D 2 634 ? 141.280 115.536 108.884 1.00 61.95 595 LYS D O 1
ATOM 16103 N N . ASP D 2 635 ? 139.882 117.295 108.912 1.00 59.93 596 ASP D N 1
ATOM 16104 C CA . ASP D 2 635 ? 140.733 118.038 109.837 1.00 59.93 596 ASP D CA 1
ATOM 16105 C C . ASP D 2 635 ? 140.768 117.380 111.211 1.00 59.93 596 ASP D C 1
ATOM 16106 O O . ASP D 2 635 ? 141.826 117.317 111.851 1.00 59.93 596 ASP D O 1
ATOM 16111 N N . LEU D 2 636 ? 139.620 116.890 111.684 1.00 54.81 597 LEU D N 1
ATOM 16112 C CA . LEU D 2 636 ? 139.590 116.176 112.956 1.00 54.81 597 LEU D CA 1
ATOM 16113 C C . LEU D 2 636 ? 140.435 114.911 112.892 1.00 54.81 597 LEU D C 1
ATOM 16114 O O . LEU D 2 636 ? 141.193 114.612 113.824 1.00 54.81 597 LEU D O 1
ATOM 16119 N N . PHE D 2 637 ? 140.328 114.159 111.794 1.00 55.68 598 PHE D N 1
ATOM 16120 C CA . PHE D 2 637 ? 141.147 112.961 111.643 1.00 55.68 598 PHE D CA 1
ATOM 16121 C C . PHE D 2 637 ? 142.628 113.310 111.590 1.00 55.68 598 PHE D C 1
ATOM 16122 O O . PHE D 2 637 ? 143.464 112.589 112.145 1.00 55.68 598 PHE D O 1
ATOM 16130 N N . GLY D 2 638 ? 142.974 114.409 110.919 1.00 54.58 599 GLY D N 1
ATOM 16131 C CA . GLY D 2 638 ? 144.365 114.821 110.861 1.00 54.58 599 GLY D CA 1
ATOM 16132 C C . GLY D 2 638 ? 144.922 115.200 112.218 1.00 54.58 599 GLY D C 1
ATOM 16133 O O . GLY D 2 638 ? 146.048 114.834 112.560 1.00 54.58 599 GLY D O 1
ATOM 16134 N N . PHE D 2 639 ? 144.146 115.941 113.011 1.00 51.90 600 PHE D N 1
ATOM 16135 C CA . PHE D 2 639 ? 144.618 116.305 114.343 1.00 51.90 600 PHE D CA 1
ATOM 16136 C C . PHE D 2 639 ? 144.650 115.116 115.294 1.00 51.90 600 PHE D C 1
ATOM 16137 O O . PHE D 2 639 ? 145.440 115.121 116.249 1.00 51.90 600 PHE D O 1
ATOM 16145 N N . ALA D 2 640 ? 143.802 114.110 115.067 1.00 52.31 601 ALA D N 1
ATOM 16146 C CA . ALA D 2 640 ? 143.837 112.916 115.903 1.00 52.31 601 ALA D CA 1
ATOM 16147 C C . ALA D 2 640 ? 145.198 112.235 115.837 1.00 52.31 601 ALA D C 1
ATOM 16148 O O . ALA D 2 640 ? 145.657 111.656 116.826 1.00 52.31 601 ALA D O 1
ATOM 16150 N N . ILE D 2 641 ? 145.865 112.305 114.683 1.00 52.82 602 ILE D N 1
ATOM 16151 C CA . ILE D 2 641 ? 147.176 111.675 114.538 1.00 52.82 602 ILE D CA 1
ATOM 16152 C C . ILE D 2 641 ? 148.196 112.344 115.452 1.00 52.82 602 ILE D C 1
ATOM 16153 O O . ILE D 2 641 ? 148.950 111.673 116.167 1.00 52.82 602 ILE D O 1
ATOM 16158 N N . MET D 2 642 ? 148.234 113.679 115.444 1.00 54.63 603 MET D N 1
ATOM 16159 C CA . MET D 2 642 ? 149.152 114.398 116.323 1.00 54.63 603 MET D CA 1
ATOM 16160 C C . MET D 2 642 ? 148.821 114.145 117.787 1.00 54.63 603 MET D C 1
ATOM 16161 O O . MET D 2 642 ? 149.723 113.938 118.618 1.00 54.63 603 MET D O 1
ATOM 16166 N N . PHE D 2 643 ? 147.528 114.162 118.123 1.00 50.52 604 PHE D N 1
ATOM 16167 C CA . PHE D 2 643 ? 147.130 113.907 119.501 1.00 50.52 604 PHE D CA 1
ATOM 16168 C C . PHE D 2 643 ? 147.591 112.531 119.952 1.00 50.52 604 PHE D C 1
ATOM 16169 O O . PHE D 2 643 ? 148.108 112.376 121.063 1.00 50.52 604 PHE D O 1
ATOM 16177 N N . PHE D 2 644 ? 147.431 111.520 119.097 1.00 51.14 605 PHE D N 1
ATOM 16178 C CA . PHE D 2 644 ? 147.839 110.174 119.471 1.00 51.14 605 PHE D CA 1
ATOM 16179 C C . PHE D 2 644 ? 149.352 110.034 119.520 1.00 51.14 605 PHE D C 1
ATOM 16180 O O . PHE D 2 644 ? 149.867 109.245 120.313 1.00 51.14 605 PHE D O 1
ATOM 16188 N N . ILE D 2 645 ? 150.085 110.785 118.698 1.00 49.92 606 ILE D N 1
ATOM 16189 C CA . ILE D 2 645 ? 151.544 110.755 118.793 1.00 49.92 606 ILE D CA 1
ATOM 16190 C C . ILE D 2 645 ? 151.993 111.263 120.158 1.00 49.92 606 ILE D C 1
ATOM 16191 O O . ILE D 2 645 ? 152.819 110.638 120.838 1.00 49.92 606 ILE D O 1
ATOM 16196 N N . ILE D 2 646 ? 151.434 112.396 120.591 1.00 48.00 607 ILE D N 1
ATOM 16197 C CA . ILE D 2 646 ? 151.789 112.919 121.910 1.00 48.00 607 ILE D CA 1
ATOM 16198 C C . ILE D 2 646 ? 151.317 111.971 123.010 1.00 48.00 607 ILE D C 1
ATOM 16199 O O . ILE D 2 646 ? 152.004 111.774 124.024 1.00 48.00 607 ILE D O 1
ATOM 16204 N N . PHE D 2 647 ? 150.144 111.362 122.823 1.00 47.25 608 PHE D N 1
ATOM 16205 C CA . PHE D 2 647 ? 149.620 110.409 123.795 1.00 47.25 608 PHE D CA 1
ATOM 16206 C C . PHE D 2 647 ? 150.557 109.221 123.962 1.00 47.25 608 PHE D C 1
ATOM 16207 O O . PHE D 2 647 ? 150.841 108.794 125.085 1.00 47.25 608 PHE D O 1
ATOM 16215 N N . LEU D 2 648 ? 151.049 108.672 122.850 1.00 47.41 609 LEU D N 1
ATOM 16216 C CA . LEU D 2 648 ? 151.959 107.534 122.920 1.00 47.41 609 LEU D CA 1
ATOM 16217 C C . LEU D 2 648 ? 153.304 107.929 123.513 1.00 47.41 609 LEU D C 1
ATOM 16218 O O . LEU D 2 648 ? 153.920 107.138 124.235 1.00 47.41 609 LEU D O 1
ATOM 16223 N N . ALA D 2 649 ? 153.779 109.145 123.228 1.00 45.47 610 ALA D N 1
ATOM 16224 C CA . ALA D 2 649 ? 155.009 109.599 123.872 1.00 45.47 610 ALA D CA 1
ATOM 16225 C C . ALA D 2 649 ? 154.850 109.643 125.388 1.00 45.47 610 ALA D C 1
ATOM 16226 O O . ALA D 2 649 ? 155.701 109.129 126.130 1.00 45.47 610 ALA D O 1
ATOM 16228 N N . TYR D 2 650 ? 153.749 110.228 125.867 1.00 44.90 611 TYR D N 1
ATOM 16229 C CA . TYR D 2 650 ? 153.513 110.281 127.307 1.00 44.90 611 TYR D CA 1
ATOM 16230 C C . TYR D 2 650 ? 153.334 108.887 127.897 1.00 44.90 611 TYR D C 1
ATOM 16231 O O . TYR D 2 650 ? 153.817 108.608 129.000 1.00 44.90 611 TYR D O 1
ATOM 16240 N N . ALA D 2 651 ? 152.636 108.002 127.183 1.00 46.93 612 ALA D N 1
ATOM 16241 C CA . ALA D 2 651 ? 152.414 106.651 127.686 1.00 46.93 612 ALA D CA 1
ATOM 16242 C C . ALA D 2 651 ? 153.722 105.884 127.802 1.00 46.93 612 ALA D C 1
ATOM 16243 O O . ALA D 2 651 ? 153.933 105.150 128.772 1.00 46.93 612 ALA D O 1
ATOM 16245 N N . GLN D 2 652 ? 154.613 106.035 126.821 1.00 48.60 613 GLN D N 1
ATOM 16246 C CA . GLN D 2 652 ? 155.907 105.369 126.895 1.00 48.60 613 GLN D CA 1
ATOM 16247 C C . GLN D 2 652 ? 156.751 105.929 128.033 1.00 48.60 613 GLN D C 1
ATOM 16248 O O . GLN D 2 652 ? 157.437 105.174 128.734 1.00 48.60 613 GLN D O 1
ATOM 16254 N N . LEU D 2 653 ? 156.709 107.249 128.237 1.00 45.45 614 LEU D N 1
ATOM 16255 C CA . LEU D 2 653 ? 157.411 107.836 129.376 1.00 45.45 614 LEU D CA 1
ATOM 16256 C C . LEU D 2 653 ? 156.898 107.260 130.692 1.00 45.45 614 LEU D C 1
ATOM 16257 O O . LEU D 2 653 ? 157.684 106.871 131.567 1.00 45.45 614 LEU D O 1
ATOM 16262 N N . ALA D 2 654 ? 155.574 107.185 130.842 1.00 45.49 615 ALA D N 1
ATOM 16263 C CA . ALA D 2 654 ? 154.991 106.653 132.069 1.00 45.49 615 ALA D CA 1
ATOM 16264 C C . ALA D 2 654 ? 155.337 105.183 132.255 1.00 45.49 615 ALA D C 1
ATOM 16265 O O . ALA D 2 654 ? 155.578 104.734 133.379 1.00 45.49 615 ALA D O 1
ATOM 16267 N N . TYR D 2 655 ? 155.346 104.413 131.167 1.00 49.84 616 TYR D N 1
ATOM 16268 C CA . TYR D 2 655 ? 155.711 103.005 131.258 1.00 49.84 616 TYR D CA 1
ATOM 16269 C C . TYR D 2 655 ? 157.154 102.840 131.708 1.00 49.84 616 TYR D C 1
ATOM 16270 O O . TYR D 2 655 ? 157.463 101.965 132.523 1.00 49.84 616 TYR D O 1
ATOM 16279 N N . LEU D 2 656 ? 158.055 103.670 131.184 1.00 47.24 617 LEU D N 1
ATOM 16280 C CA . LEU D 2 656 ? 159.456 103.561 131.573 1.00 47.24 617 LEU D CA 1
ATOM 16281 C C . LEU D 2 656 ? 159.685 104.015 133.009 1.00 47.24 617 LEU D C 1
ATOM 16282 O O . LEU D 2 656 ? 160.573 103.486 133.686 1.00 47.24 617 LEU D O 1
ATOM 16287 N N . VAL D 2 657 ? 158.907 104.979 133.494 1.00 45.13 618 VAL D N 1
ATOM 16288 C CA . VAL D 2 657 ? 159.148 105.530 134.828 1.00 45.13 618 VAL D CA 1
ATOM 16289 C C . VAL D 2 657 ? 158.451 104.716 135.915 1.00 45.13 618 VAL D C 1
ATOM 16290 O O . VAL D 2 657 ? 159.079 104.314 136.897 1.00 45.13 618 VAL D O 1
ATOM 16294 N N . PHE D 2 658 ? 157.150 104.456 135.772 1.00 46.35 619 PHE D N 1
ATOM 16295 C CA . PHE D 2 658 ? 156.355 103.803 136.805 1.00 46.35 619 PHE D CA 1
ATOM 16296 C C . PHE D 2 658 ? 156.092 102.331 136.511 1.00 46.35 619 PHE D C 1
ATOM 16297 O O . PHE D 2 658 ? 155.175 101.748 137.095 1.00 46.35 619 PHE D O 1
ATOM 16305 N N . GLY D 2 659 ? 156.871 101.720 135.621 1.00 48.77 620 GLY D N 1
ATOM 16306 C CA . GLY D 2 659 ? 156.512 100.401 135.125 1.00 48.77 620 GLY D CA 1
ATOM 16307 C C . GLY D 2 659 ? 156.527 99.323 136.191 1.00 48.77 620 GLY D C 1
ATOM 16308 O O . GLY D 2 659 ? 155.696 98.412 136.176 1.00 48.77 620 GLY D O 1
ATOM 16309 N N . THR D 2 660 ? 157.468 99.404 137.127 1.00 51.63 621 THR D N 1
ATOM 16310 C CA . THR D 2 660 ? 157.691 98.337 138.092 1.00 51.63 621 THR D CA 1
ATOM 16311 C C . THR D 2 660 ? 157.162 98.658 139.484 1.00 51.63 621 THR D C 1
ATOM 16312 O O . THR D 2 660 ? 157.500 97.948 140.435 1.00 51.63 621 THR D O 1
ATOM 16316 N N . GLN D 2 661 ? 156.354 99.697 139.634 1.00 54.75 622 GLN D N 1
ATOM 16317 C CA . GLN D 2 661 ? 155.983 100.098 140.987 1.00 54.75 622 GLN D CA 1
ATOM 16318 C C . GLN D 2 661 ? 154.486 100.258 141.213 1.00 54.75 622 GLN D C 1
ATOM 16319 O O . GLN D 2 661 ? 154.006 99.940 142.303 1.00 54.75 622 GLN D O 1
ATOM 16325 N N . VAL D 2 662 ? 153.735 100.739 140.223 1.00 55.48 623 VAL D N 1
ATOM 16326 C CA . VAL D 2 662 ? 152.416 101.307 140.490 1.00 55.48 623 VAL D CA 1
ATOM 16327 C C . VAL D 2 662 ? 151.281 100.323 140.216 1.00 55.48 623 VAL D C 1
ATOM 16328 O O . VAL D 2 662 ? 150.234 100.381 140.870 1.00 55.48 623 VAL D O 1
ATOM 16332 N N . ASP D 2 663 ? 151.477 99.420 139.257 1.00 57.35 624 ASP D N 1
ATOM 16333 C CA . ASP D 2 663 ? 150.544 98.400 138.786 1.00 57.35 624 ASP D CA 1
ATOM 16334 C C . ASP D 2 663 ? 149.446 98.998 137.905 1.00 57.35 624 ASP D C 1
ATOM 16335 O O . ASP D 2 663 ? 148.765 98.250 137.204 1.00 57.35 624 ASP D O 1
ATOM 16340 N N . ASP D 2 664 ? 149.306 100.317 137.845 1.00 57.61 625 ASP D N 1
ATOM 16341 C CA . ASP D 2 664 ? 148.509 100.934 136.799 1.00 57.61 625 ASP D CA 1
ATOM 16342 C C . ASP D 2 664 ? 149.330 101.185 135.547 1.00 57.61 625 ASP D C 1
ATOM 16343 O O . ASP D 2 664 ? 148.775 101.598 134.525 1.00 57.61 625 ASP D O 1
ATOM 16348 N N . PHE D 2 665 ? 150.639 100.937 135.615 1.00 50.53 626 PHE D N 1
ATOM 16349 C CA . PHE D 2 665 ? 151.547 101.106 134.491 1.00 50.53 626 PHE D CA 1
ATOM 16350 C C . PHE D 2 665 ? 152.405 99.865 134.277 1.00 50.53 626 PHE D C 1
ATOM 16351 O O . PHE D 2 665 ? 153.493 99.963 133.702 1.00 50.53 626 PHE D O 1
ATOM 16359 N N . SER D 2 666 ? 151.939 98.700 134.735 1.00 54.21 627 SER D N 1
ATOM 16360 C CA . SER D 2 666 ? 152.746 97.487 134.644 1.00 54.21 627 SER D CA 1
ATOM 16361 C C . SER D 2 666 ? 152.981 97.076 133.195 1.00 54.21 627 SER D C 1
ATOM 16362 O O . SER D 2 666 ? 154.078 96.629 132.842 1.00 54.21 627 SER D O 1
ATOM 16365 N N . THR D 2 667 ? 151.965 97.206 132.345 1.00 54.25 628 THR D N 1
ATOM 16366 C CA . THR D 2 667 ? 152.092 96.910 130.925 1.00 54.25 628 THR D CA 1
ATOM 16367 C C . THR D 2 667 ? 151.691 98.140 130.121 1.00 54.25 628 THR D C 1
ATOM 16368 O O . THR D 2 667 ? 151.093 99.083 130.644 1.00 54.25 628 THR D O 1
ATOM 16372 N N . PHE D 2 668 ? 152.033 98.122 128.831 1.00 53.61 629 PHE D N 1
ATOM 16373 C CA . PHE D 2 668 ? 151.805 99.289 127.983 1.00 53.61 629 PHE D CA 1
ATOM 16374 C C . PHE D 2 668 ? 150.320 99.613 127.852 1.00 53.61 629 PHE D C 1
ATOM 16375 O O . PHE D 2 668 ? 149.921 100.782 127.937 1.00 53.61 629 PHE D O 1
ATOM 16383 N N . GLN D 2 669 ? 149.486 98.593 127.638 1.00 56.18 630 GLN D N 1
ATOM 16384 C CA . GLN D 2 669 ? 148.053 98.834 127.516 1.00 56.18 630 GLN D CA 1
ATOM 16385 C C . GLN D 2 669 ? 147.477 99.390 128.811 1.00 56.18 630 GLN D C 1
ATOM 16386 O O . GLN D 2 669 ? 146.569 100.230 128.787 1.00 56.18 630 GLN D O 1
ATOM 16392 N N . GLU D 2 670 ? 147.992 98.935 129.955 1.00 56.72 631 GLU D N 1
ATOM 16393 C CA . GLU D 2 670 ? 147.572 99.514 131.225 1.00 56.72 631 GLU D CA 1
ATOM 16394 C C . GLU D 2 670 ? 147.952 100.984 131.310 1.00 56.72 631 GLU D C 1
ATOM 16395 O O . GLU D 2 670 ? 147.187 101.794 131.840 1.00 56.72 631 GLU D O 1
ATOM 16401 N N . CYS D 2 671 ? 149.126 101.352 130.791 1.00 52.41 632 CYS D N 1
ATOM 16402 C CA . CYS D 2 671 ? 149.504 102.762 130.760 1.00 52.41 632 CYS D CA 1
ATOM 16403 C C . CYS D 2 671 ? 148.541 103.569 129.900 1.00 52.41 632 CYS D C 1
ATOM 16404 O O . CYS D 2 671 ? 148.113 104.663 130.289 1.00 52.41 632 CYS D O 1
ATOM 16407 N N . ILE D 2 672 ? 148.188 103.027 128.746 1.00 51.77 633 ILE D N 1
ATOM 16408 C CA . ILE D 2 672 ? 147.275 103.685 127.835 1.00 51.77 633 ILE D CA 1
ATOM 16409 C C . ILE D 2 672 ? 145.917 103.903 128.456 1.00 51.77 633 ILE D C 1
ATOM 16410 O O . ILE D 2 672 ? 145.352 104.962 128.345 1.00 51.77 633 ILE D O 1
ATOM 16415 N N . PHE D 2 673 ? 145.391 102.890 129.112 1.00 56.97 634 PHE D N 1
ATOM 16416 C CA . PHE D 2 673 ? 144.081 102.986 129.747 1.00 56.97 634 PHE D CA 1
ATOM 16417 C C . PHE D 2 673 ? 144.122 103.886 130.977 1.00 56.97 634 PHE D C 1
ATOM 16418 O O . PHE D 2 673 ? 143.156 104.603 131.259 1.00 56.97 634 PHE D O 1
ATOM 16426 N N . THR D 2 674 ? 145.231 103.870 131.719 1.00 52.40 635 THR D N 1
ATOM 16427 C CA . THR D 2 674 ? 145.366 104.760 132.865 1.00 52.40 635 THR D CA 1
ATOM 16428 C C . THR D 2 674 ? 145.386 106.216 132.427 1.00 52.40 635 THR D C 1
ATOM 16429 O O . THR D 2 674 ? 144.773 107.073 133.071 1.00 52.40 635 THR D O 1
ATOM 16433 N N . GLN D 2 675 ? 146.080 106.516 131.328 1.00 48.96 636 GLN D N 1
ATOM 16434 C CA . GLN D 2 675 ? 146.065 107.880 130.808 1.00 48.96 636 GLN D CA 1
ATOM 16435 C C . GLN D 2 675 ? 144.671 108.277 130.333 1.00 48.96 636 GLN D C 1
ATOM 16436 O O . GLN D 2 675 ? 144.230 109.412 130.559 1.00 48.96 636 GLN D O 1
ATOM 16442 N N . PHE D 2 676 ? 143.963 107.356 129.675 1.00 52.09 637 PHE D N 1
ATOM 16443 C CA . PHE D 2 676 ? 142.587 107.632 129.270 1.00 52.09 637 PHE D CA 1
ATOM 16444 C C . PHE D 2 676 ? 141.714 107.953 130.476 1.00 52.09 637 PHE D C 1
ATOM 16445 O O . PHE D 2 676 ? 140.900 108.881 130.440 1.00 52.09 637 PHE D O 1
ATOM 16453 N N . ARG D 2 677 ? 141.873 107.189 131.557 1.00 54.10 638 ARG D N 1
ATOM 16454 C CA . ARG D 2 677 ? 141.115 107.459 132.775 1.00 54.10 638 ARG D CA 1
ATOM 16455 C C . ARG D 2 677 ? 141.513 108.795 133.391 1.00 54.10 638 ARG D C 1
ATOM 16456 O O . ARG D 2 677 ? 140.668 109.500 133.954 1.00 54.10 638 ARG D O 1
ATOM 16464 N N . ILE D 2 678 ? 142.796 109.152 133.305 1.00 49.20 639 ILE D N 1
ATOM 16465 C CA . ILE D 2 678 ? 143.248 110.452 133.795 1.00 49.20 639 ILE D CA 1
ATOM 16466 C C . ILE D 2 678 ? 142.557 111.573 133.033 1.00 49.20 639 ILE D C 1
ATOM 16467 O O . ILE D 2 678 ? 142.187 112.603 133.611 1.00 49.20 639 ILE D O 1
ATOM 16472 N N . ILE D 2 679 ? 142.365 111.388 131.725 1.00 49.92 640 ILE D N 1
ATOM 16473 C CA . ILE D 2 679 ? 141.668 112.397 130.929 1.00 49.92 640 ILE D CA 1
ATOM 16474 C C . ILE D 2 679 ? 140.251 112.604 131.450 1.00 49.92 640 ILE D C 1
ATOM 16475 O O . ILE D 2 679 ? 139.741 113.731 131.477 1.00 49.92 640 ILE D O 1
ATOM 16480 N N . LEU D 2 680 ? 139.599 111.531 131.889 1.00 49.34 641 LEU D N 1
ATOM 16481 C CA . LEU D 2 680 ? 138.254 111.607 132.440 1.00 49.34 641 LEU D CA 1
ATOM 16482 C C . LEU D 2 680 ? 138.241 111.857 133.944 1.00 49.34 641 LEU D C 1
ATOM 16483 O O . LEU D 2 680 ? 137.182 111.750 134.568 1.00 49.34 641 LEU D O 1
ATOM 16488 N N . GLY D 2 681 ? 139.388 112.179 134.538 1.00 53.99 642 GLY D N 1
ATOM 16489 C CA . GLY D 2 681 ? 139.453 112.486 135.954 1.00 53.99 642 GLY D CA 1
ATOM 16490 C C . GLY D 2 681 ? 139.345 111.278 136.861 1.00 53.99 642 GLY D C 1
ATOM 16491 O O . GLY D 2 681 ? 138.394 111.160 137.637 1.00 53.99 642 GLY D O 1
ATOM 16492 N N . ASP D 2 682 ? 140.316 110.373 136.774 1.00 59.65 643 ASP D N 1
ATOM 16493 C CA . ASP D 2 682 ? 140.338 109.159 137.584 1.00 59.65 643 ASP D CA 1
ATOM 16494 C C . ASP D 2 682 ? 141.745 108.923 138.125 1.00 59.65 643 ASP D C 1
ATOM 16495 O O . ASP D 2 682 ? 142.271 107.810 138.102 1.00 59.65 643 ASP D O 1
ATOM 16500 N N . ILE D 2 683 ? 142.371 109.987 138.620 1.00 55.44 644 ILE D N 1
ATOM 16501 C CA . ILE D 2 683 ? 143.749 109.904 139.086 1.00 55.44 644 ILE D CA 1
ATOM 16502 C C . ILE D 2 683 ? 143.793 109.338 140.503 1.00 55.44 644 ILE D C 1
ATOM 16503 O O . ILE D 2 683 ? 142.825 109.403 141.264 1.00 55.44 644 ILE D O 1
ATOM 16508 N N . ASN D 2 684 ? 144.942 108.758 140.853 1.00 57.30 645 ASN D N 1
ATOM 16509 C CA . ASN D 2 684 ? 145.236 108.327 142.213 1.00 57.30 645 ASN D CA 1
ATOM 16510 C C . ASN D 2 684 ? 146.302 109.207 142.854 1.00 57.30 645 ASN D C 1
ATOM 16511 O O . ASN D 2 684 ? 146.081 109.763 143.934 1.00 57.30 645 ASN D O 1
ATOM 16516 N N . PHE D 2 685 ? 147.470 109.315 142.221 1.00 51.88 646 PHE D N 1
ATOM 16517 C CA . PHE D 2 685 ? 148.521 110.272 142.559 1.00 51.88 646 PHE D CA 1
ATOM 16518 C C . PHE D 2 685 ? 149.226 109.942 143.870 1.00 51.88 646 PHE D C 1
ATOM 16519 O O . PHE D 2 685 ? 150.233 110.570 144.208 1.00 51.88 646 PHE D O 1
ATOM 16527 N N . ALA D 2 686 ? 148.735 108.950 144.607 1.00 58.00 647 ALA D N 1
ATOM 16528 C CA . ALA D 2 686 ? 149.454 108.521 145.800 1.00 58.00 647 ALA D CA 1
ATOM 16529 C C . ALA D 2 686 ? 150.583 107.568 145.432 1.00 58.00 647 ALA D C 1
ATOM 16530 O O . ALA D 2 686 ? 151.739 107.779 145.819 1.00 58.00 647 ALA D O 1
ATOM 16532 N N . GLU D 2 687 ? 150.262 106.523 144.668 1.00 61.81 648 GLU D N 1
ATOM 16533 C CA . GLU D 2 687 ? 151.289 105.604 144.195 1.00 61.81 648 GLU D CA 1
ATOM 16534 C C . GLU D 2 687 ? 152.253 106.299 143.244 1.00 61.81 648 GLU D C 1
ATOM 16535 O O . GLU D 2 687 ? 153.453 106.006 143.246 1.00 61.81 648 GLU D O 1
ATOM 16541 N N . ILE D 2 688 ? 151.745 107.216 142.419 1.00 55.18 649 ILE D N 1
ATOM 16542 C CA . ILE D 2 688 ? 152.605 107.953 141.496 1.00 55.18 649 ILE D CA 1
ATOM 16543 C C . ILE D 2 688 ? 153.634 108.768 142.269 1.00 55.18 649 ILE D C 1
ATOM 16544 O O . ILE D 2 688 ? 154.825 108.776 141.939 1.00 55.18 649 ILE D O 1
ATOM 16549 N N . GLU D 2 689 ? 153.187 109.463 143.317 1.00 59.24 650 GLU D N 1
ATOM 16550 C CA . GLU D 2 689 ? 154.101 110.276 144.112 1.00 59.24 650 GLU D CA 1
ATOM 16551 C C . GLU D 2 689 ? 155.078 109.407 144.895 1.00 59.24 650 GLU D C 1
ATOM 16552 O O . GLU D 2 689 ? 156.266 109.735 144.993 1.00 59.24 650 GLU D O 1
ATOM 16558 N N . GLU D 2 690 ? 154.602 108.293 145.455 1.00 62.03 651 GLU D N 1
ATOM 16559 C CA . GLU D 2 690 ? 155.483 107.442 146.248 1.00 62.03 651 GLU D CA 1
ATOM 16560 C C . GLU D 2 690 ? 156.541 106.765 145.384 1.00 62.03 651 GLU D C 1
ATOM 16561 O O . GLU D 2 690 ? 157.689 106.606 145.814 1.00 62.03 651 GLU D O 1
ATOM 16567 N N . ALA D 2 691 ? 156.174 106.352 144.169 1.00 56.62 652 ALA D N 1
ATOM 16568 C CA . ALA D 2 691 ? 157.115 105.634 143.315 1.00 56.62 652 ALA D CA 1
ATOM 16569 C C . ALA D 2 691 ? 158.292 106.513 142.913 1.00 56.62 652 ALA D C 1
ATOM 16570 O O . ALA D 2 691 ? 159.443 106.063 142.930 1.00 56.62 652 ALA D O 1
ATOM 16572 N N . ASN D 2 692 ? 158.028 107.765 142.549 1.00 52.11 653 ASN D N 1
ATOM 16573 C CA . ASN D 2 692 ? 159.074 108.692 142.127 1.00 52.11 653 ASN D CA 1
ATOM 16574 C C . ASN D 2 692 ? 158.717 110.074 142.652 1.00 52.11 653 ASN D C 1
ATOM 16575 O O . ASN D 2 692 ? 157.788 110.710 142.145 1.00 52.11 653 ASN D O 1
ATOM 16580 N N . ARG D 2 693 ? 159.450 110.535 143.667 1.00 49.51 654 ARG D N 1
ATOM 16581 C CA . ARG D 2 693 ? 159.157 111.836 144.258 1.00 49.51 654 ARG D CA 1
ATOM 16582 C C . ARG D 2 693 ? 159.433 112.971 143.283 1.00 49.51 654 ARG D C 1
ATOM 16583 O O . ARG D 2 693 ? 158.830 114.043 143.396 1.00 49.51 654 ARG D O 1
ATOM 16591 N N . VAL D 2 694 ? 160.337 112.759 142.333 1.00 50.28 655 VAL D N 1
ATOM 16592 C CA . VAL D 2 694 ? 160.579 113.688 141.239 1.00 50.28 655 VAL D CA 1
ATOM 16593 C C . VAL D 2 694 ? 160.298 112.948 139.939 1.00 50.28 655 VAL D C 1
ATOM 16594 O O . VAL D 2 694 ? 160.403 111.718 139.886 1.00 50.28 655 VAL D O 1
ATOM 16598 N N . LEU D 2 695 ? 159.885 113.695 138.912 1.00 47.34 656 LEU D N 1
ATOM 16599 C CA . LEU D 2 695 ? 159.563 113.173 137.584 1.00 47.34 656 LEU D CA 1
ATOM 16600 C C . LEU D 2 695 ? 158.241 112.412 137.584 1.00 47.34 656 LEU D C 1
ATOM 16601 O O . LEU D 2 695 ? 157.740 112.034 136.522 1.00 47.34 656 LEU D O 1
ATOM 16606 N N . GLY D 2 696 ? 157.666 112.185 138.760 1.00 47.02 657 GLY D N 1
ATOM 16607 C CA . GLY D 2 696 ? 156.318 111.682 138.861 1.00 47.02 657 GLY D CA 1
ATOM 16608 C C . GLY D 2 696 ? 155.310 112.812 138.890 1.00 47.02 657 GLY D C 1
ATOM 16609 O O . GLY D 2 696 ? 154.411 112.909 138.043 1.00 47.02 657 GLY D O 1
ATOM 16610 N N . PRO D 2 697 ? 155.442 113.696 139.882 1.00 46.70 658 PRO D N 1
ATOM 16611 C CA . PRO D 2 697 ? 154.636 114.923 139.873 1.00 46.70 658 PRO D CA 1
ATOM 16612 C C . PRO D 2 697 ? 154.876 115.789 138.653 1.00 46.70 658 PRO D C 1
ATOM 16613 O O . PRO D 2 697 ? 153.940 116.440 138.179 1.00 46.70 658 PRO D O 1
ATOM 16617 N N . ILE D 2 698 ? 156.103 115.816 138.129 1.00 44.40 659 ILE D N 1
ATOM 16618 C CA . ILE D 2 698 ? 156.368 116.548 136.892 1.00 44.40 659 ILE D CA 1
ATOM 16619 C C . ILE D 2 698 ? 155.531 115.975 135.757 1.00 44.40 659 ILE D C 1
ATOM 16620 O O . ILE D 2 698 ? 154.885 116.711 135.001 1.00 44.40 659 ILE D O 1
ATOM 16625 N N . TYR D 2 699 ? 155.523 114.647 135.634 1.00 44.05 660 TYR D N 1
ATOM 16626 C CA . TYR D 2 699 ? 154.723 113.990 134.608 1.00 44.05 660 TYR D CA 1
ATOM 16627 C C . TYR D 2 699 ? 153.249 114.331 134.766 1.00 44.05 660 TYR D C 1
ATOM 16628 O O . TYR D 2 699 ? 152.581 114.715 133.798 1.00 44.05 660 TYR D O 1
ATOM 16637 N N . PHE D 2 700 ? 152.729 114.215 135.990 1.00 45.06 661 PHE D N 1
ATOM 16638 C CA . PHE D 2 700 ? 151.311 114.475 136.219 1.00 45.06 661 PHE D CA 1
ATOM 16639 C C . PHE D 2 700 ? 150.947 115.915 135.875 1.00 45.06 661 PHE D C 1
ATOM 16640 O O . PHE D 2 700 ? 149.971 116.167 135.156 1.00 45.06 661 PHE D O 1
ATOM 16648 N N . THR D 2 701 ? 151.725 116.877 136.377 1.00 45.19 662 THR D N 1
ATOM 16649 C CA . THR D 2 701 ? 151.406 118.283 136.160 1.00 45.19 662 THR D CA 1
ATOM 16650 C C . THR D 2 701 ? 151.500 118.649 134.686 1.00 45.19 662 THR D C 1
ATOM 16651 O O . THR D 2 701 ? 150.623 119.337 134.152 1.00 45.19 662 THR D O 1
ATOM 16655 N N . THR D 2 702 ? 152.561 118.201 134.008 1.00 44.78 663 THR D N 1
ATOM 16656 C CA . THR D 2 702 ? 152.709 118.524 132.595 1.00 44.78 663 THR D CA 1
ATOM 16657 C C . THR D 2 702 ? 151.594 117.901 131.767 1.00 44.78 663 THR D C 1
ATOM 16658 O O . THR D 2 702 ? 151.035 118.555 130.880 1.00 44.78 663 THR D O 1
ATOM 16662 N N . PHE D 2 703 ? 151.245 116.642 132.047 1.00 43.96 664 PHE D N 1
ATOM 16663 C CA . PHE D 2 703 ? 150.165 115.997 131.310 1.00 43.96 664 PHE D CA 1
ATOM 16664 C C . PHE D 2 703 ? 148.853 116.744 131.503 1.00 43.96 664 PHE D C 1
ATOM 16665 O O . PHE D 2 703 ? 148.144 117.038 130.533 1.00 43.96 664 PHE D O 1
ATOM 16673 N N . VAL D 2 704 ? 148.524 117.081 132.752 1.00 45.76 665 VAL D N 1
ATOM 16674 C CA . VAL D 2 704 ? 147.259 117.757 133.024 1.00 45.76 665 VAL D CA 1
ATOM 16675 C C . VAL D 2 704 ? 147.226 119.120 132.344 1.00 45.76 665 VAL D C 1
ATOM 16676 O O . VAL D 2 704 ? 146.236 119.486 131.701 1.00 45.76 665 VAL D O 1
ATOM 16680 N N . PHE D 2 705 ? 148.315 119.884 132.457 1.00 46.87 666 PHE D N 1
ATOM 16681 C CA . PHE D 2 705 ? 148.336 121.221 131.873 1.00 46.87 666 PHE D CA 1
ATOM 16682 C C . PHE D 2 705 ? 148.234 121.168 130.355 1.00 46.87 666 PHE D C 1
ATOM 16683 O O . PHE D 2 705 ? 147.485 121.940 129.746 1.00 46.87 666 PHE D O 1
ATOM 16691 N N . PHE D 2 706 ? 148.978 120.264 129.720 1.00 46.67 667 PHE D N 1
ATOM 16692 C CA . PHE D 2 706 ? 149.010 120.232 128.265 1.00 46.67 667 PHE D CA 1
ATOM 16693 C C . PHE D 2 706 ? 147.813 119.522 127.651 1.00 46.67 667 PHE D C 1
ATOM 16694 O O . PHE D 2 706 ? 147.592 119.661 126.445 1.00 46.67 667 PHE D O 1
ATOM 16702 N N . MET D 2 707 ? 147.039 118.768 128.430 1.00 50.24 668 MET D N 1
ATOM 16703 C CA . MET D 2 707 ? 145.848 118.133 127.884 1.00 50.24 668 MET D CA 1
ATOM 16704 C C . MET D 2 707 ? 144.561 118.864 128.226 1.00 50.24 668 MET D C 1
ATOM 16705 O O . MET D 2 707 ? 143.621 118.836 127.427 1.00 50.24 668 MET D O 1
ATOM 16710 N N . PHE D 2 708 ? 144.487 119.519 129.381 1.00 50.94 669 PHE D N 1
ATOM 16711 C CA . PHE D 2 708 ? 143.257 120.177 129.795 1.00 50.94 669 PHE D CA 1
ATOM 16712 C C . PHE D 2 708 ? 143.191 121.643 129.395 1.00 50.94 669 PHE D C 1
ATOM 16713 O O . PHE D 2 708 ? 142.156 122.280 129.619 1.00 50.94 669 PHE D O 1
ATOM 16721 N N . PHE D 2 709 ? 144.253 122.195 128.809 1.00 50.67 670 PHE D N 1
ATOM 16722 C CA . PHE D 2 709 ? 144.281 123.606 128.460 1.00 50.67 670 PHE D CA 1
ATOM 16723 C C . PHE D 2 709 ? 144.713 123.896 127.031 1.00 50.67 670 PHE D C 1
ATOM 16724 O O . PHE D 2 709 ? 144.407 124.982 126.530 1.00 50.67 670 PHE D O 1
ATOM 16732 N N . ILE D 2 710 ? 145.406 122.976 126.362 1.00 48.85 671 ILE D N 1
ATOM 16733 C CA . ILE D 2 710 ? 145.975 123.283 125.055 1.00 48.85 671 ILE D CA 1
ATOM 16734 C C . ILE D 2 710 ? 145.459 122.333 123.983 1.00 48.85 671 ILE D C 1
ATOM 16735 O O . ILE D 2 710 ? 144.818 122.761 123.018 1.00 48.85 671 ILE D O 1
ATOM 16740 N N . LEU D 2 711 ? 145.735 121.038 124.141 1.00 49.12 672 LEU D N 1
ATOM 16741 C CA . LEU D 2 711 ? 145.515 120.100 123.044 1.00 49.12 672 LEU D CA 1
ATOM 16742 C C . LEU D 2 711 ? 144.032 119.839 122.814 1.00 49.12 672 LEU D C 1
ATOM 16743 O O . LEU D 2 711 ? 143.536 119.974 121.689 1.00 49.12 672 LEU D O 1
ATOM 16748 N N . LEU D 2 712 ? 143.303 119.473 123.870 1.00 47.92 673 LEU D N 1
ATOM 16749 C CA . LEU D 2 712 ? 141.897 119.120 123.710 1.00 47.92 673 LEU D CA 1
ATOM 16750 C C . LEU D 2 712 ? 141.056 120.293 123.226 1.00 47.92 673 LEU D C 1
ATOM 16751 O O . LEU D 2 712 ? 139.983 120.077 122.654 1.00 47.92 673 LEU D O 1
ATOM 16756 N N . ASN D 2 713 ? 141.515 121.525 123.442 1.00 49.27 674 ASN D N 1
ATOM 16757 C CA . ASN D 2 713 ? 140.797 122.680 122.917 1.00 49.27 674 ASN D CA 1
ATOM 16758 C C . ASN D 2 713 ? 140.881 122.737 121.397 1.00 49.27 674 ASN D C 1
ATOM 16759 O O . ASN D 2 713 ? 139.918 123.140 120.733 1.00 49.27 674 ASN D O 1
ATOM 16764 N N . MET D 2 714 ? 142.017 122.316 120.832 1.00 51.38 675 MET D N 1
ATOM 16765 C CA . MET D 2 714 ? 142.246 122.465 119.397 1.00 51.38 675 MET D CA 1
ATOM 16766 C C . MET D 2 714 ? 141.127 121.826 118.587 1.00 51.38 675 MET D C 1
ATOM 16767 O O . MET D 2 714 ? 140.637 122.415 117.617 1.00 51.38 675 MET D O 1
ATOM 16772 N N . PHE D 2 715 ? 140.701 120.625 118.987 1.00 47.55 676 PHE D N 1
ATOM 16773 C CA . PHE D 2 715 ? 139.548 119.974 118.379 1.00 47.55 676 PHE D CA 1
ATOM 16774 C C . PHE D 2 715 ? 138.404 120.959 118.190 1.00 47.55 676 PHE D C 1
ATOM 16775 O O . PHE D 2 715 ? 138.003 121.260 117.058 1.00 47.55 676 PHE D O 1
ATOM 16783 N N . LEU D 2 716 ? 137.917 121.519 119.300 1.00 45.08 677 LEU D N 1
ATOM 16784 C CA . LEU D 2 716 ? 136.798 122.450 119.223 1.00 45.08 677 LEU D CA 1
ATOM 16785 C C . LEU D 2 716 ? 137.106 123.589 118.266 1.00 45.08 677 LEU D C 1
ATOM 16786 O O . LEU D 2 716 ? 136.265 123.951 117.433 1.00 45.08 677 LEU D O 1
ATOM 16791 N N . ALA D 2 717 ? 138.331 124.120 118.331 1.00 45.94 678 ALA D N 1
ATOM 16792 C CA . ALA D 2 717 ? 138.714 125.218 117.452 1.00 45.94 678 ALA D CA 1
ATOM 16793 C C . ALA D 2 717 ? 138.404 124.877 116.007 1.00 45.94 678 ALA D C 1
ATOM 16794 O O . ALA D 2 717 ? 137.704 125.628 115.315 1.00 45.94 678 ALA D O 1
ATOM 16796 N N . ILE D 2 718 ? 138.854 123.700 115.561 1.00 46.37 679 ILE D N 1
ATOM 16797 C CA . ILE D 2 718 ? 138.577 123.263 114.195 1.00 46.37 679 ILE D CA 1
ATOM 16798 C C . ILE D 2 718 ? 137.091 123.397 113.906 1.00 46.37 679 ILE D C 1
ATOM 16799 O O . ILE D 2 718 ? 136.672 124.174 113.036 1.00 46.37 679 ILE D O 1
ATOM 16804 N N . ILE D 2 719 ? 136.271 122.719 114.714 1.00 46.07 680 ILE D N 1
ATOM 16805 C CA . ILE D 2 719 ? 134.831 122.723 114.481 1.00 46.07 680 ILE D CA 1
ATOM 16806 C C . ILE D 2 719 ? 134.329 124.153 114.419 1.00 46.07 680 ILE D C 1
ATOM 16807 O O . ILE D 2 719 ? 133.623 124.543 113.479 1.00 46.07 680 ILE D O 1
ATOM 16812 N N . ASN D 2 720 ? 134.771 124.976 115.373 1.00 46.49 681 ASN D N 1
ATOM 16813 C CA . ASN D 2 720 ? 134.291 126.348 115.446 1.00 46.49 681 ASN D CA 1
ATOM 16814 C C . ASN D 2 720 ? 134.461 127.031 114.101 1.00 46.49 681 ASN D C 1
ATOM 16815 O O . ASN D 2 720 ? 133.484 127.489 113.493 1.00 46.49 681 ASN D O 1
ATOM 16820 N N . ASP D 2 721 ? 135.682 126.983 113.561 1.00 51.75 682 ASP D N 1
ATOM 16821 C CA . ASP D 2 721 ? 135.938 127.689 112.314 1.00 51.75 682 ASP D CA 1
ATOM 16822 C C . ASP D 2 721 ? 135.014 127.187 111.220 1.00 51.75 682 ASP D C 1
ATOM 16823 O O . ASP D 2 721 ? 134.347 127.986 110.548 1.00 51.75 682 ASP D O 1
ATOM 16828 N N . THR D 2 722 ? 134.891 125.863 111.093 1.00 50.90 683 THR D N 1
ATOM 16829 C CA . THR D 2 722 ? 134.062 125.304 110.036 1.00 50.90 683 THR D CA 1
ATOM 16830 C C . THR D 2 722 ? 132.660 125.880 110.110 1.00 50.90 683 THR D C 1
ATOM 16831 O O . THR D 2 722 ? 132.125 126.373 109.109 1.00 50.90 683 THR D O 1
ATOM 16835 N N . TYR D 2 723 ? 132.089 125.909 111.318 1.00 49.96 684 TYR D N 1
ATOM 16836 C CA . TYR D 2 723 ? 130.730 126.410 111.470 1.00 49.96 684 TYR D CA 1
ATOM 16837 C C . TYR D 2 723 ? 130.621 127.805 110.881 1.00 49.96 684 TYR D C 1
ATOM 16838 O O . TYR D 2 723 ? 129.795 128.055 109.994 1.00 49.96 684 TYR D O 1
ATOM 16847 N N . SER D 2 724 ? 131.527 128.697 111.291 1.00 53.58 685 SER D N 1
ATOM 16848 C CA . SER D 2 724 ? 131.497 130.058 110.778 1.00 53.58 685 SER D CA 1
ATOM 16849 C C . SER D 2 724 ? 131.527 130.047 109.260 1.00 53.58 685 SER D C 1
ATOM 16850 O O . SER D 2 724 ? 130.642 130.611 108.603 1.00 53.58 685 SER D O 1
ATOM 16853 N N . GLU D 2 725 ? 132.489 129.315 108.690 1.00 58.82 686 GLU D N 1
ATOM 16854 C CA . GLU D 2 725 ? 132.623 129.278 107.241 1.00 58.82 686 GLU D CA 1
ATOM 16855 C C . GLU D 2 725 ? 131.315 128.861 106.593 1.00 58.82 686 GLU D C 1
ATOM 16856 O O . GLU D 2 725 ? 130.844 129.517 105.655 1.00 58.82 686 GLU D O 1
ATOM 16862 N N . VAL D 2 726 ? 130.673 127.819 107.133 1.00 57.42 687 VAL D N 1
ATOM 16863 C CA . VAL D 2 726 ? 129.412 127.354 106.563 1.00 57.42 687 VAL D CA 1
ATOM 16864 C C . VAL D 2 726 ? 128.427 128.509 106.493 1.00 57.42 687 VAL D C 1
ATOM 16865 O O . VAL D 2 726 ? 127.947 128.880 105.414 1.00 57.42 687 VAL D O 1
ATOM 16869 N N . LYS D 2 727 ? 128.196 129.161 107.635 1.00 57.57 688 LYS D N 1
ATOM 16870 C CA . LYS D 2 727 ? 127.224 130.245 107.659 1.00 57.57 688 LYS D CA 1
ATOM 16871 C C . LYS D 2 727 ? 127.609 131.324 106.662 1.00 57.57 688 LYS D C 1
ATOM 16872 O O . LYS D 2 727 ? 126.752 131.849 105.939 1.00 57.57 688 LYS D O 1
ATOM 16878 N N . SER D 2 728 ? 128.911 131.604 106.552 1.00 66.45 689 SER D N 1
ATOM 16879 C CA . SER D 2 728 ? 129.359 132.651 105.645 1.00 66.45 689 SER D CA 1
ATOM 16880 C C . SER D 2 728 ? 128.889 132.377 104.226 1.00 66.45 689 SER D C 1
ATOM 16881 O O . SER D 2 728 ? 128.341 133.269 103.566 1.00 66.45 689 SER D O 1
ATOM 16884 N N . ASP D 2 729 ? 129.040 131.136 103.753 1.00 73.32 690 ASP D N 1
ATOM 16885 C CA . ASP D 2 729 ? 128.694 130.894 102.359 1.00 73.32 690 ASP D CA 1
ATOM 16886 C C . ASP D 2 729 ? 127.193 131.022 102.141 1.00 73.32 690 ASP D C 1
ATOM 16887 O O . ASP D 2 729 ? 126.762 131.400 101.044 1.00 73.32 690 ASP D O 1
ATOM 16892 N N . LEU D 2 730 ? 126.391 130.765 103.184 1.00 76.19 691 LEU D N 1
ATOM 16893 C CA . LEU D 2 730 ? 124.959 131.027 103.084 1.00 76.19 691 LEU D CA 1
ATOM 16894 C C . LEU D 2 730 ? 124.708 132.455 102.630 1.00 76.19 691 LEU D C 1
ATOM 16895 O O . LEU D 2 730 ? 123.912 132.693 101.713 1.00 76.19 691 LEU D O 1
ATOM 16900 N N . ALA D 2 731 ? 125.410 133.417 103.235 1.00 82.13 692 ALA D N 1
ATOM 16901 C CA . ALA D 2 731 ? 125.289 134.800 102.793 1.00 82.13 692 ALA D CA 1
ATOM 16902 C C . ALA D 2 731 ? 125.638 134.923 101.317 1.00 82.13 692 ALA D C 1
ATOM 16903 O O . ALA D 2 731 ? 124.862 135.470 100.525 1.00 82.13 692 ALA D O 1
ATOM 16905 N N . GLN D 2 732 ? 126.781 134.360 100.917 1.00 86.44 693 GLN D N 1
ATOM 16906 C CA . GLN D 2 732 ? 127.186 134.428 99.520 1.00 86.44 693 GLN D CA 1
ATOM 16907 C C . GLN D 2 732 ? 126.252 133.648 98.611 1.00 86.44 693 GLN D C 1
ATOM 16908 O O . GLN D 2 732 ? 126.310 133.825 97.390 1.00 86.44 693 GLN D O 1
ATOM 16914 N N . GLN D 2 733 ? 125.394 132.798 99.173 1.00 87.87 694 GLN D N 1
ATOM 16915 C CA . GLN D 2 733 ? 124.379 132.109 98.395 1.00 87.87 694 GLN D CA 1
ATOM 16916 C C . GLN D 2 733 ? 123.032 132.820 98.436 1.00 87.87 694 GLN D C 1
ATOM 16917 O O . GLN D 2 733 ? 122.222 132.639 97.519 1.00 87.87 694 GLN D O 1
ATOM 16923 N N . LYS D 2 734 ? 122.803 133.672 99.436 1.00 93.30 695 LYS D N 1
ATOM 16924 C CA . LYS D 2 734 ? 121.524 134.352 99.589 1.00 93.30 695 LYS D CA 1
ATOM 16925 C C . LYS D 2 734 ? 121.553 135.809 99.160 1.00 93.30 695 LYS D C 1
ATOM 16926 O O . LYS D 2 734 ? 120.516 136.340 98.758 1.00 93.30 695 LYS D O 1
ATOM 16932 N N . ALA D 2 735 ? 122.711 136.464 99.223 1.00 97.72 696 ALA D N 1
ATOM 16933 C CA . ALA D 2 735 ? 122.821 137.866 98.842 1.00 97.72 696 ALA D CA 1
ATOM 16934 C C . ALA D 2 735 ? 122.936 138.068 97.337 1.00 97.72 696 ALA D C 1
ATOM 16935 O O . ALA D 2 735 ? 122.931 139.217 96.882 1.00 97.72 696 ALA D O 1
ATOM 16937 N N . GLU D 2 736 ? 123.039 136.995 96.559 1.00 104.02 697 GLU D N 1
ATOM 16938 C CA . GLU D 2 736 ? 123.137 137.110 95.109 1.00 104.02 697 GLU D CA 1
ATOM 16939 C C . GLU D 2 736 ? 121.753 137.156 94.469 1.00 104.02 697 GLU D C 1
ATOM 16940 O O . GLU D 2 736 ? 121.263 138.225 94.105 1.00 104.02 697 GLU D O 1
#

Sequence (2181 aa):
VFPEPTADVNYIVMLTCAVCLVTYMVMAAILHKLDQLDASRGRFKYEILVKTGWGRGSGTTAHVGIMLYGVDSRSGHRHLDGDRAFHRNSLDIFRIATPHSLGSVWKIRVWHDNKGLSPAWFLQHVIVRDLQTARSAFFLVNDWLSVETEANGGLLRFRRLLVAELQRGFFDKHIWLSIWDRPPRSRFTRIQRATCCVLLICLFLGANAVWYGAVGDSAYSTGHVSRLSPLSVDTVAVGLVSSVVVYPVYLAILFSLAHGLSLLLVAVAVAVSGWVGASFPPGVSVAWLLSSSASFLASFLGWEPLKVLLFLAKEEARKVKRLHGMLRSLLVYMLFLLVTLLASYGDASCHGHAYRLQSAIKQELHSRAFLAITRSEELWPWMAHVLLPYVHGNQSSPELGPPRLRQVRLQEALYPDPPGPRVHTCSAAGGFSTSDYDVGWESPHNGSGTWAYSAPDLLGAWSWGSCAVYDSGGYVQELGLSLEESRDRLRFLQLHNWLDNRSRAVFLELTRYSPAVGLHAAVTLRLEFPAAGRALAALSVRPFALRRLSAGLSLPLLTSVCLLLFAVHFAVAEARTWHREGRWRVLRLGAWARWLLVALTAATALVRLAQLGAADRQWTRFVRGRPRRFTSFDQVAQLSSAARGLAASLLFLLLVKAAQQLRFVRQWSVFGKTLCRALPELLGVTLGLVVLGVAYAQLAILLVSSCVDSLWSVAQALLVLCPGTGLSTLCPAESWHLSPLLCVGLWALRLWGALRLGAVILRWRYHALRGELYRPSVLRELVTYLLFLIVLCILTYGMMSSNVYYYTRMMSQLFLDTPVSKTEKTNFKTLSSMEDFWKFTEGSLLDGLYWKMADNRSFIFYENLLLGVPRIRQLRVRNGSCSIPQDLRDEIKECYDVYSVSSEDRAPFGPRNGTAWIYTSEKDLNGSSHWGIIATYSGAGYYLDLSRTREETAAQVASLKKNVWLDRGTRATFIDFSVYNANINLFCVVRLLVEFPATGGVIPSWQFQPLKLIRYVTTFDFFLAACEIIFCFFIFYYVVEEILEIRIHKLHYFRSFWNCLDVVIVVLSVVAIGINIYRTSNVEVLLQFLEDQNTFPNFEHLAYWQIQFNNIAAVTVFFVWIKLFKFINFNRTMSQLSTTMSRCAKDLFGFAIMFFIIFLAYAQLAYLVFGTQVDDFSTFQECIFTQFRIILGDINFAEIEEANRVLGPIYFTTFVFFMFFILLNMFLAIINDTYSEVKSDLAQQKAESVLRELVTYLLFLIVLCILTYGMMSSNVYYYTRMMSQLFLDTPVSKTEKTNFKTLSSMEDFWKFTEGSLLDGLYWKMDNRSFIFYENLLLGVPRIRQLRVRNGSCSIPQDLRDEIKECYDVYSVSSEDRAPFGPRNGTAWIYTSEKDLNGSSHWGIIATYSGAGYYLDLSRTREETAAQVASLKKNVWLDRGTRATFIDFSVYNANINLFCVVRLLVEFPATGGVIPSWQFQPLKLIRYVTTFDFFLAACEIIFCFFIFYYVVEEILEIRIHKLHYFRSFWNCLDVVIVVLSVVAIGINIYRTSNVEVLLQFLEDQNTFPNFEHLAYWQIQFNNIAAVTVFFVWIKLFKFINFNRTMSQLSTTMSRCAKDLFGFAIMFFIIFLAYAQLAYLVFGTQVDDFSTFQECIFTQFRIILGDINFAEIEEANRVLGPIYFTTFVFFMFFILLNMFLAIINDTYSEVKSDLAQQKAESVLRELVTYLLFLIVLCILTYGMMSSNVYYYTRMMSQLFLDTPVSKTEKTNFKTLSSMEDFWKFTEGSLLDGLYWYENLLLGVPRIRQLRVRNGSCSIPQDLRDEIKECYDVYSVSSEDRAPFGPRNGTAWIYTSEKDLNGSSHWGIIATYSGAGYYLDLSRTREETAAQVASLKKNVWLDRGTRATFIDFSVYNANINLFCVVRLLVEFPATGGVIPSWQFQPLKLIRYVTTFDFFLAACEIIFCFFIFYYVVEEILEIRIHKLHYFRSFWNCLDVVIVVLSVVAIGINIYRTSNVEVLLQFLEDQNTFPNFEHLAYWQIQFNNIAAVTVFFVWIKLFKFINFNRTMSQLSTTMSRCAKDLFGFAIMFFIIFLAYAQLAYLVFGTQVDDFSTFQECIFTQFRIILGDINFAEIEEANRVLGPIYFTTFVFFMFFILLNMFLAIINDTYSEVKSDLAQQKAE

Solvent-accessible surface area: 106392 Å² total; per-residue (Å²): 127,197,26,27,98,50,96,86,75,21,80,10,3,95,32,10,12,53,16,14,62,73,24,34,125,56,19,26,67,22,0,94,112,2,16,114,57,34,68,95,163,37,43,24,40,36,96,38,70,20,77,22,65,81,32,71,60,33,32,34,81,49,45,56,23,65,27,16,44,8,88,119,28,46,42,58,49,56,74,73,95,61,117,71,54,23,51,80,89,55,62,77,57,86,75,57,103,54,107,15,42,18,31,102,72,79,14,38,44,54,44,55,48,31,80,81,64,75,53,60,35,30,68,44,36,47,70,17,94,90,56,78,62,52,12,57,46,59,77,65,80,42,85,67,70,83,72,70,47,59,58,100,64,40,68,189,147,168,170,184,86,92,82,81,72,58,93,157,7,90,89,17,98,17,8,28,55,0,16,70,71,25,57,88,206,30,230,59,54,16,47,55,5,6,10,14,16,8,4,3,47,1,29,9,18,4,25,0,0,57,70,21,28,21,77,20,55,108,77,146,66,138,52,87,52,93,130,28,24,86,106,102,106,30,6,54,60,16,0,89,74,8,3,49,92,18,34,73,67,2,55,72,43,48,161,98,156,43,34,52,123,8,93,114,78,12,51,96,8,33,55,54,1,30,135,5,0,21,48,21,72,116,27,9,4,1,2,0,32,41,0,10,52,19,0,73,98,22,4,62,125,35,95,2,42,107,37,21,111,185,201,126,70,109,79,64,45,155,71,38,139,128,7,49,23,39,1,151,71,25,87,52,42,17,99,6,22,28,16,1,31,10,29,14,38,27,71,20,59,45,17,17,48,11,45,50,10,9,38,5,8,55,85,48,26,110,22,210,45,7,94,84,17,77,126,42,111,62,46,77,74,39,25,51,141,19,43,26,73,32,20,47,30,138,92,16,49,27,32,35,18,34,17,66,70,10,37,50,13,25,77,46,81,42,71,104,42,18,66,71,25,22,37,44,53,39,55,84,85,45,56,95,71,93,78,58,23,16,104,23,62,84,71,75,107,111,45,99,26,111,41,61,34,38,83,65,63,91,48,18,85,57,62,83,37,114,74,88,60,58,41,26,35,14,54,60,48,71,33,33,72,51,106,74,44,8,61,65,54,24,63,60,39,56,88,52,36,56,51,40,60,32,36,28,37,12,56,26,27,26,21,12,26,14,35,24,25,48,12,15,5,12,15,28,13,47,5,39,12,13,16,44,4,18,21,62,33,51,38,44,1,85,17,14,28,49,77,73,74,80,68,31,30,25,27,24,34,34,9,2,64,36,4,63,121,25,4,83,83,17,25,82,42,12,48,197,46,90,158,165,74,25,184,220,55,78,156,192,141,29,3,154,48,92,106,121,14,16,59,39,0,28,33,8,0,101,32,44,48,53,2,0,28,22,0,20,80,9,18,62,68,5,59,201,26,79,107,216,148,35,16,43,22,40,44,0,2,54,48,16,35,55,2,59,11,46,8,0,27,1,4,38,69,1,45,51,72,36,10,113,69,27,111,90,58,197,112,56,12,2,2,39,90,0,44,93,108,0,95,71,8,8,114,9,18,34,71,13,10,86,14,60,8,62,0,31,9,38,27,0,13,10,15,15,18,31,23,11,80,49,25,109,74,78,20,87,8,63,30,10,27,10,15,47,55,40,98,49,103,46,6,54,33,96,53,64,79,123,18,36,35,82,2,9,6,20,22,2,16,49,46,132,38,22,4,38,46,0,2,8,5,0,33,59,37,3,105,26,7,68,16,106,65,94,188,133,124,103,121,186,83,51,69,26,2,75,99,5,18,102,18,11,28,58,35,12,133,10,75,36,70,59,56,20,14,33,0,7,80,14,0,26,78,34,1,6,65,48,61,2,45,216,129,45,199,45,23,2,92,80,5,40,39,57,105,21,2,20,91,1,2,67,13,5,1,4,78,1,0,20,74,177,188,117,127,88,84,7,48,0,35,98,18,0,6,7,3,2,8,0,38,6,18,0,2,23,2,99,98,52,31,30,104,25,80,138,73,19,126,128,75,22,170,68,10,43,36,52,22,24,83,53,10,7,21,131,52,65,27,41,54,156,140,37,63,4,15,71,45,24,46,65,166,104,16,96,20,58,71,45,138,4,86,62,30,70,5,20,0,2,0,1,37,28,49,10,20,77,29,94,131,98,0,38,64,63,4,49,60,9,96,173,62,97,2,5,40,110,0,2,16,0,1,0,4,13,1,1,0,0,0,10,8,28,22,20,0,0,17,0,39,2,1,2,2,15,15,32,18,24,17,13,40,25,26,78,61,7,22,19,6,62,34,25,80,143,46,69,112,108,22,118,100,34,22,51,11,64,99,72,19,51,133,34,6,132,101,24,48,64,48,13,107,122,78,52,178,138,132,102,130,100,11,131,181,54,132,61,27,49,15,22,52,60,11,17,83,31,0,68,64,11,39,37,26,32,110,109,17,69,84,62,44,83,38,10,106,107,9,35,155,78,44,91,72,28,1,31,2,39,74,14,6,122,74,27,49,58,33,46,31,36,19,0,35,6,4,28,61,1,55,33,19,31,39,76,33,20,72,132,75,188,18,2,43,21,0,37,43,0,50,73,100,0,50,164,38,20,129,0,1,14,53,22,0,79,51,34,2,80,0,14,0,11,13,0,26,6,17,3,0,8,67,14,77,23,0,17,59,78,96,31,0,38,23,0,0,9,33,4,3,14,20,33,12,53,6,52,47,0,36,133,38,44,196,101,42,0,17,95,3,5,41,41,2,1,41,93,3,10,2,22,10,10,0,0,1,1,0,0,0,4,12,6,1,25,69,1,51,70,74,76,58,127,108,136,81,184,130,90,128,168,84,53,76,25,1,79,95,6,16,105,14,12,37,59,32,15,151,15,60,22,60,92,53,10,24,33,0,9,67,9,0,28,63,28,3,3,64,54,65,4,46,200,108,53,173,34,25,3,91,81,10,74,40,50,87,21,1,18,96,1,1,63,10,10,1,2,82,1,0,10,64,151,195,130,108,99,7,42,0,28,111,18,0,6,6,6,1,6,0,42,2,20,0,3,19,3,99,95,44,27,33,64,14,7,137,72,1,133,98,18,10,140,75,5,29,43,52,18,43,97,94,11,6,26,123,52,53,27,47,50,154,127,34,59,3,15,69,44,26,43,62,179,101,12,96,18,45,73,48,140,4,77,50,30,70,4,19,2,2,0,2,43,36,51,9,17,51,35,68,140,94,0,38,61,60,2,49,64,6,90,169,62,100,1,9,50,70,2,1,9,0,0,3,2,20,3,3,0,0,0,9,8,40,19,17,2,0,16,0,27,1,2,2,1,9,14,5,8,5,16,7,12,25,24,85,64,14,29,16,7,69,30,17,86,145,46,67,116,90,20,126,111,38,31,47,6,57,96,80,16,36,136,34,6,128,82,23,51,66,48,11,96,117,60,54,167,120,126,111,111,125,14,99,159,44,129,70,30,46,9,21,34,61,10,15,86,32,0,68,66,10,29,36,29,20,113,112,23,61,72,56,36,102,48,6,93,121,12,33,140,74,57,84,60,33,7,23,4,39,68,14,2,120,75,37,51,56,29,33,20,35,16,0,34,6,5,33,60,1,49,32,19,30,28,92,39,18,77,141,72,186,21,3,41,15,0,31,50,2,53,82,102,12,61,138,16,20,140,3,3,15,50,9,0,76,23,32,0,69,0,8,0,17,11,0,37,19,26,1,5,29,82,6,82,36,1,20,48,53,96,22,0,36,28,1,0,6,32,1,17,17,21,50,22,81,7,65,60,6,52,104,31,26,90,88,22,0,7,96,3,0,21,49,2,1,26,86,4,26,3,23,8,30,0,0,0,0,0,0,4,5,17,8,3,37,72,1,51,70,53,58,57,106,111,118,87,171,143,106,127,147,98,62,81,26,3,77,90,11,25,98,19,17,65,68,43,13,132,31,73,38,75,65,58,34,16,58,3,4,52,40,1,7,96,35,3,1,78,51,74,4,39,213,104,45,176,45,22,2,101,81,9,59,37,56,94,26,2,19,81,0,3,50,21,3,6,8,69,6,8,36,119,33,74,8,96,29,6,3,8,3,47,10,22,0,1,12,3,97,95,51,25,38,67,22,12,148,79,3,119,122,19,12,163,60,1,32,42,75,21,40,108,88,7,8,25,131,59,56,31,35,53,175,135,42,42,4,16,83,45,26,56,61,168,113,16,91,23,70,73,46,204,18,91,40,33,65,2,24,3,2,1,2,46,29,57,15,24,66,69,96,136,91,0,33,61,66,3,51,60,10,88,175,65,92,2,9,54,80,3,3,9,0,1,3,7,19,7,8,3,29,0,54,98,67,77,14,5,0,17,3,46,3,2,2,1,10,13,5,7,7,14,3,12,24,24,72,57,8,13,16,10,63,44,105,157,113,118,77,94,149,34,109,104,75,23,51,7,59,94,71,19,42,143,37,22,135,76,35,54,67,66,25,98,105,64,56,181,90,75,166,152,98,20,165,231,51,126,96,37,44,16,24,44,57,12,10,78,32,4,87,69,13,35,31,21,29,100,63,34,66,62,58,24,113,66,2,83,87,36,51,121,100,71,105,70,31,8,66,30,47,87,16,1,134,95,26,48,54,35,37,11,33,13,3,45,9,5,42,58,0,42,30,12,31,67,56,45,34,72,145,77,199,32,18,44,29,31,45,51,5,103,87,117,0,61,130,11,41,142,6,1,22,62,0,20,105,22,21,1,57,0,12,0,21,16,0,44,7,23,0,2,29,74,7,60,37,1,20,43,68,103,66,0,32,38,8,0,41,65,2,34,30,35,77,19,82,2,55,65,6,50,126,36,22,106,80,26,0,5,91,4,2,20,46,2,0,21,92,0,54,6,25,14,67,15,9,54,21,1,2,21,10,11,11,4,36,69,2,28,64,55,58,51,127,138,168,77,185

Secondary structure (DSSP, 8-state):
-----S----HHHHHHHHHHHHHHHHHHHHHHHHHHHHHTT------S-----S--S--S-----B----SS----------SS-S-TT--------------SSS---B-----SSPP-S-------SSSSS--S-S-------STT---------GGGSSTGGGGTSTTTSSSGGGSSS--SS-TTTTTHHHHHHHHHHHHHHHHHHHHHHTSSSSSSTTT-----S--SSSSSHHHHHHHHTTHHHHHHHH---THHHHHHHHHHHHHHHTTTTTT--HHHHHHHHHHHHHHHHHIIIIIHHHHTT---HHHHHHHHHHHHHHHHHHHHHHHHHHHHHHHHSS-HHHHHHHHHHHHHHHHHTTHHHHHS---TTSHHHHIIIIIHHHHHSSTT----S---B-----SS---BPPSS---SSS-S----------SSSS--SSSS-SS------SS------SS---SS-S-------TTTHHHHHHHHHHHH-TTTSS-----EE---EETTTTEEEEEEEE---SSBS----EEEEEEE----GGG-S-HHHHHHHHHHHHHHHHHHHHHHHHHHH-S---SSSHHHHHHHHHHHHHHHHHHHHHHHHHHHHHHHHHHHSTTT----THHHHHHHHHHHHHHHHHHHHHHHHHHHGGGGSGGG-HHHHHHHHHHHHHHHHHHHHHHHHHHHHHHHHHHHTT-SS-S-SSTTTS----TT--SSS---TT---HHHHHHHHHHHHHHTS-STHHHHHHHHHHHHHSSSSS--/-HHHHHHHHHHHHHHHHHHHHHHS-S-HHHHHHHHHHHHHSS-SSSS----GGG--SHHHHHHHHHTHHHHHH---------BTTSS-BBPS--EEEEEEB-TT-S---GGGTTT---------TTTB--S--SS--SGGGS-B-HHHHT------SSS---S-BEEEE--SSHHHHHHHHHHHHHTT---TTEEEEEEEEEE--TTSS-EEEEEEEEE--TTS--EEEEEEEEE--S-TTSHHHHHHHHHHHHHHHHHHHHHHHHHHHHHSTTSS--TTSHHHHHHHHHHHHHHHHHHHHHHHT--HHHHHHHH-SSS----HHHHHHHHHHHHHHHHHHHHHHHGGGGS--SSHHHHHHHHHHHHHHHHHHHHHHHHHHHHHHHHHHHHHHHTTTSSSSSSHHHHHHHHHHHHHT---HHHHHTT-SSSHHHHHHHHHHHIIIIIHHHHHHHHHHHHHHHHHHHHHHHH-/-HHHHHHHHHHHHHHHHHHHHHTS-TT-HHHHHHHHIIIIIS-SSSSS---GGG--SHHHHHHHHHTHHHHHH--------BTTSS-BBPS--EEEEEEBPTTSS---GGGTTT-----PPP-GGGB--S--SSTTSGGGS-B-HHHHT------SSS---S-BEEEE--SSHHHHHHHHHHHHHS--S-TTEEEEEEEEEE--TTSS-EEEEEEEEE--TTS--EEEEEEEEE-----SSHHHHHHHHHHHHHHHHHHHHHHHHHHHHHTTTSS-TTSHHHHHHHHHHHHHHHHHHHHHHHHH--HHHHHHHH-TTS----HHHHHHHHHHHHHHHHHHHHHHHGGGGS--SSHHHHHHHHHHHHTHHHHHHHHHHHHHHHHHHHHHHHHHHTTTSSSSSSHHHHHHHHHHHHHT----TTHHHH-SSSHHHHHHHHHHHIIIIIHHHHHHHHHHHHHHHHHHHHHHHH-/-HHHHHHHHHHHHHHHHHHHHHHHT---HHHHHHHHHHHHSS-SSSS----GGG--SHHHHHHHTTTHHHHTT------BSS--EEEEEEB-TT-SPPPTTS-SS-----PPP-STTB--S--S--SSTTSS-B-HHHHT------SSS---S-BEEEE--SSHHHHHHHHHHHHHS----TTEEEEEEEEEE--TTS--EEEEEEEEE--TTS--EEEEEEEEE------SSHHHHHHHHHHHHHHHHHHHHHHHHHHHHHT-SS-SSSHHHHHHHHHHHHHHHHHHHHHHHHHHTTSGGGGTS---S----HHHHHHHHHHHHHHHHHHHHHHHGGGGT---SHHHHHHHHHHHHTHHHHHHHHHHHHHHHHHHHHHHHHHHTTTSSSSSSHHHHHHHHHHHHTT----HHHHHH-SSSSHHHHHHHHHHIIIIIHHHHHHHHHHHHHHHHHHHHHHH--

GO terms:
  GO:0005515 protein binding (F, IPI)
  GO:0005886 plasma membrane (C, IDA)
  GO:0005929 cilium (C, IDA)
  GO:0061136 regulation of proteasomal protein catabolic process (P, IDA)
  GO:0005262 calcium channel activity (F, IDA)
  GO:0042813 Wnt receptor activity (F, IDA)
  GO:0034703 cation channel complex (C, IDA)
  GO:0034704 calcium channel complex (C, IDA)
  GO:0051290 protein heterotetramerization (P, IDA)
  GO:0048754 branching morphogenesis of an epithelial tube (P, IDA)
  GO:0007166 cell surface receptor signaling pathway (P, IDA)
  GO:0005886 plasma membrane (C, EXP)
  GO:0019901 protein kinase binding (F, IPI)
  GO:0005886 plasma membrane (C, TAS)
  GO:0009653 anatomical structure morphogenesis (P, TAS)
  GO:0007156 homophilic cell-cell adhesion (P, TAS)
  GO:0007160 cell-matrix adhesion (P, TAS)
  GO:0007161 calcium-independent cell-matrix adhesion (P, TAS)
  GO:0000139 Golgi membrane (C, TAS)
  GO:0060170 ciliary membrane (C, TAS)

InterPro domains:
  IPR000203 GPS motif [SM00303] (3011-3060)
  IPR000372 Leucine-rich repeat N-terminal domain [SM00013] (32-71)
  IPR000434 Polycystic kidney disease type 1 protein [PR00500] (3075-3096)
  IPR000434 Polycystic kidney disease type 1 protein [PR00500] (3280-3302)
  IPR000434 Polycystic kidney disease type 1 protein [PR00500] (3322-3346)
  IPR000434 Polycystic kidney disease type 1 protein [PR00500] (3562-3577)
  IPR000434 Polycystic kidney disease type 1 protein [PR00500] (3584-3601)
  IPR000434 Polycystic kidney disease type 1 protein [PR00500] (3670-3689)
  IPR000434 Polycystic kidney disease type 1 protein [PR00500] (3896-3914)
  IPR000434 Polycystic kidney disease type 1 protein [PR00500] (3990-4012)
  IPR000434 Polycystic kidney disease type 1 protein [PR00500] (4026-4047)
  IPR000434 Polycystic kidney disease type 1 protein [PR00500] (4092-4108)
  IPR000483 Cysteine-rich flanking region, C-terminal [SM00082] (125-177)
  IPR000601 PKD domain [PF00801] (274-352)
  IPR000601 PKD domain [PF00801] (950-1013)
  IPR000601 PKD domain [PF00801] (1021-1122)
  IPR000601 PKD domain [PF00801] (1130-1208)
  IPR000601 PKD domain [PF00801] (1214-1291)
  IPR000601 PKD domain [PF00801] (1303-1369)
  IPR000601 PKD domain [PF00801] (1383-1462)

Nearest PDB structures (foldseek):
  6t9o-assembly1_A  TM=9.579E-01  e=3.178E-69  Homo sapiens
  6a70-assembly1_F  TM=9.531E-01  e=1.424E-66  Homo sapiens
  6a70-assembly1_G  TM=9.530E-01  e=2.874E-66  Homo sapiens
  8k3s-assembly1_D  TM=9.472E-01  e=1.332E-64  Homo sapiens
  5mkf-assembly1_B  TM=9.430E-01  e=1.054E-57  Homo sapiens